Protein AF-0000000076223574 (afdb_homodimer)

Solvent-accessible surface area (backbone atoms only — not comparable to full-atom values): 103700 Å² total; per-residue (Å²): 124,86,50,72,70,53,46,50,48,52,49,51,52,45,57,72,71,46,80,48,52,46,78,48,78,57,89,94,49,77,47,78,45,60,56,82,63,50,64,67,58,52,50,52,53,31,50,53,37,47,50,51,44,50,51,45,52,64,44,55,34,70,60,46,37,23,38,48,30,16,47,53,39,36,52,51,59,70,63,54,91,68,77,67,60,61,66,62,50,59,76,67,36,37,50,78,73,58,80,67,56,64,58,54,47,37,20,45,26,16,34,56,68,70,31,69,83,66,85,47,66,65,57,51,42,34,42,52,41,49,50,43,28,49,50,22,47,52,48,71,60,72,44,65,36,29,54,25,48,45,49,34,49,44,46,38,51,66,48,42,47,64,67,58,31,45,50,35,27,65,49,41,54,23,45,45,60,67,54,52,37,22,42,47,31,47,50,26,48,52,54,55,69,69,34,61,90,90,53,80,65,70,44,87,86,64,60,66,66,46,72,46,36,34,30,50,49,71,46,78,45,81,48,92,46,83,30,42,44,55,65,46,44,25,23,46,33,35,41,38,29,72,60,67,83,58,79,64,70,66,68,73,71,64,68,69,74,71,58,76,52,70,77,64,88,45,60,70,48,84,62,76,82,81,82,76,64,85,51,82,79,80,76,86,40,58,72,75,67,45,78,80,71,77,78,65,90,56,42,65,56,54,52,50,52,51,50,49,52,51,53,49,54,51,52,55,47,59,73,43,63,87,76,57,80,62,36,52,76,68,30,40,52,34,60,54,32,63,83,49,86,67,72,35,38,45,78,33,62,36,74,64,40,85,41,47,60,85,38,62,24,47,44,52,49,51,54,51,49,49,52,52,49,25,59,72,27,58,40,82,56,34,38,40,31,20,46,67,75,51,32,55,55,48,50,40,49,34,46,65,39,46,79,82,43,62,44,53,44,80,38,70,22,53,48,59,51,50,26,51,49,45,26,49,51,28,63,62,38,32,64,37,28,49,52,56,48,36,39,57,29,62,53,29,25,72,89,30,43,63,43,32,42,57,29,77,78,31,60,73,50,33,55,50,50,51,53,41,49,48,49,29,53,48,49,55,50,47,52,56,46,34,72,78,39,48,68,59,48,50,50,49,54,58,65,61,42,88,58,67,73,80,58,51,56,64,68,69,52,84,40,75,63,54,52,52,48,50,51,50,48,54,51,48,53,53,52,44,37,72,62,11,51,23,20,35,52,50,50,49,51,50,51,51,50,49,46,55,47,38,42,50,48,14,37,19,64,22,37,41,67,54,33,55,46,35,52,59,67,46,46,20,50,32,38,31,69,53,36,62,70,56,38,55,52,48,51,54,49,48,49,51,61,70,42,24,63,76,78,37,45,72,59,37,55,42,28,62,72,16,64,72,27,39,25,72,50,82,82,46,50,53,44,29,34,37,50,55,44,46,46,50,69,38,64,55,39,47,37,66,32,47,38,21,51,70,50,47,67,82,46,66,22,53,48,47,34,55,45,63,32,41,65,56,52,52,46,38,48,50,43,51,30,59,61,66,67,60,75,85,81,71,76,63,64,48,68,34,68,68,44,25,48,50,52,49,51,43,26,49,32,41,41,48,40,32,73,70,71,32,54,59,57,75,43,76,38,71,49,46,23,34,60,35,56,37,58,64,54,70,66,35,44,49,38,55,70,40,31,59,59,56,4,40,50,52,47,52,48,46,45,47,36,30,38,47,64,52,76,38,64,65,81,53,86,76,83,71,65,75,58,48,38,53,57,56,61,31,55,43,65,68,69,59,57,57,59,61,34,52,48,23,40,46,32,20,49,51,24,41,48,50,35,56,46,42,73,80,40,92,70,64,61,72,66,56,67,72,44,65,79,49,102,39,52,65,87,50,17,36,90,84,63,44,66,53,88,72,66,74,60,54,58,47,53,56,44,55,73,72,44,78,81,75,86,77,78,67,84,76,35,69,32,75,40,56,35,41,59,49,46,51,66,51,68,75,89,40,65,16,42,36,50,31,50,50,47,49,47,47,49,51,47,62,75,40,62,88,43,74,38,78,46,73,47,51,54,71,71,46,89,93,32,70,63,32,46,50,44,63,60,45,43,35,62,54,56,40,30,82,46,69,62,70,76,79,54,68,76,36,52,48,52,61,59,45,58,51,33,32,70,33,81,59,26,59,55,56,87,128,124,87,48,70,69,54,46,50,49,51,47,52,52,45,57,72,71,46,80,49,51,45,80,47,78,58,90,94,48,76,47,78,44,59,57,83,63,49,65,68,58,54,52,52,53,29,50,54,35,49,50,52,43,50,52,44,50,60,40,58,34,70,61,43,34,24,39,50,30,16,47,52,41,35,53,52,58,70,65,54,90,71,78,66,59,60,65,62,50,60,75,68,36,35,50,78,74,58,80,67,55,65,58,52,47,36,21,46,27,14,34,57,68,70,32,69,81,67,87,48,67,65,57,51,41,33,43,52,41,49,51,42,29,48,50,22,48,52,47,71,60,72,42,64,36,27,52,25,50,44,50,36,50,45,46,37,50,68,48,42,46,64,66,58,32,45,51,36,26,66,50,41,54,22,44,45,59,66,54,51,39,21,42,48,30,49,49,26,49,52,54,54,69,70,35,59,90,90,54,79,67,69,43,85,86,65,60,67,64,45,73,46,38,35,30,50,49,72,47,79,45,82,47,92,45,83,30,41,44,53,66,46,45,25,24,44,34,34,40,38,29,71,59,67,84,59,78,63,71,65,69,71,71,64,68,71,74,70,59,75,53,70,78,64,87,46,61,70,48,85,62,79,82,80,81,76,63,84,52,82,79,80,77,87,39,59,72,74,66,44,79,79,71,79,78,63,88,56,44,65,55,55,53,51,53,51,50,49,52,51,51,50,54,52,52,55,47,60,73,43,63,87,78,58,79,64,39,51,75,69,30,40,52,33,60,52,32,62,83,48,85,67,71,34,39,45,79,33,61,35,73,66,40,87,41,47,61,85,39,62,25,47,44,52,49,52,53,51,49,48,52,50,48,26,58,74,29,59,40,81,55,34,38,41,34,20,48,67,74,49,33,53,55,47,49,40,49,37,44,65,38,46,78,82,42,62,45,53,44,80,38,70,22,55,47,59,50,51,27,53,49,45,26,49,53,28,63,61,37,31,62,37,27,48,53,56,48,36,39,57,31,62,55,29,23,74,88,31,42,62,43,32,43,58,26,77,76,33,59,72,48,33,54,51,50,50,53,40,50,48,48,30,54,48,48,55,52,46,53,56,46,34,72,77,38,49,68,59,49,50,51,49,57,58,67,60,42,86,60,67,74,81,54,51,56,66,70,68,51,83,40,75,64,52,51,52,48,51,51,50,49,52,52,46,54,53,53,45,36,72,62,12,50,23,20,35,51,48,50,48,50,50,50,51,50,49,44,53,46,38,43,50,48,15,38,19,64,23,36,42,69,53,33,54,45,35,53,60,68,46,46,20,50,31,39,30,67,52,36,62,70,55,38,55,52,46,51,54,49,49,50,50,60,69,41,24,62,75,78,38,46,73,60,38,56,42,28,60,72,14,64,73,27,39,25,71,51,83,81,44,50,52,45,28,34,36,49,55,44,48,46,52,71,37,65,56,41,48,36,67,31,47,39,22,52,70,50,46,68,81,47,67,22,55,49,47,34,55,45,63,32,42,66,57,52,53,47,39,49,48,44,51,30,60,61,65,68,60,74,85,82,71,77,62,65,48,70,34,67,68,45,26,48,50,52,49,49,45,26,50,31,41,43,50,40,33,74,68,70,32,54,58,57,73,43,77,37,72,49,46,22,32,60,37,55,36,58,65,54,71,69,35,45,50,38,56,70,39,31,59,60,56,4,40,51,53,47,53,49,45,44,47,35,30,39,45,64,52,76,39,64,64,81,53,86,76,82,70,64,74,58,48,39,52,56,56,60,33,55,42,65,68,68,60,55,57,58,61,34,53,47,23,40,46,33,19,50,50,24,42,48,51,35,58,47,41,73,80,40,92,72,65,62,74,68,56,66,73,43,64,79,48,101,39,51,68,86,50,17,35,92,86,62,43,67,51,88,72,67,74,59,55,58,48,51,55,44,54,73,72,43,76,80,73,86,78,80,69,83,77,34,70,33,78,41,55,35,43,59,48,45,52,66,50,66,79,63,54,65,15,40,38,44,28,49,48,45,50,50,46,48,50,47,61,74,42,64,87,43,72,39,78,45,72,47,53,52,71,69,48,89,92,32,72,63,32,48,50,43,62,60,44,44,37,62,52,58,37,32,84,48,69,62,69,77,81,55,67,76,35,52,50,50,59,59,45,58,51,33,34,68,32,80,62,25,61,55,56,86,128

pLDDT: mean 79.54, std 17.01, range [26.12, 98.12]

Foldseek 3Di:
DPDPVVVVVVVVVCVVPDVQWDWDDDPPDIDIHGVPDDPVNVVVVVVVVVVVVVVVVVCPPPVNVVVVLVVVQLVQLVPDPDAAQAPHFLVSLQLLPDDFRDSLLQVLLCVVPVDSDDPDPVSSLVSSQVRQLVSCVSVVNPGHHSQQLLVLLLCLQFFVDQVVSCVCVVVSGHDHPLVNLLRLLVLLVVQVVVDDPVAFRWDPPDAFQFAKAKEKDWDWDFDDDPVSDDGFIKMWMKIKTWPPPPPPPPPPCPVPCPPVNPSPSDRFFDDDADDQDADDLPDFFDADFDDDQDDDPCLVVVLLLLVLVVLLLLLVQVLPQPQRQRFFDQLNVLQLCQPPADTAMDMAIGFMHRDHLQHLRVLVVVLVNQVSVCVVSVYQAHEYEYELNSLVSNNRNCSSVVPVNLRYHYHYFLLNVLLVLLLLLCQFCVLLAPVQLCCQLVLDPPVCSVVLNNSPDPPVSVLLSLSLVLSLLSVLLVVVVCVVVVPLSVVLSCVCPPPDCNNVNVNSPDDPSSVVSSVVSVVVLVVLLVLALLSLLCVVSNVSSSLSVQCLQCLLQLALSSNLSSLVLSLLSCQLQPVPSCNQVVLVSSRCSSCCCPSPVPVVVCSNVSVCWGHHDNRGNSGTHTPNVVCCVPPVVSCPRCSHVVVDPPPSRVNSSCSSCVVSSVSSVVSVCVSVVPDPPDPDPSSDSVNRVVSSSSSVSSNCCLVQQFPSSSDSYYRGRGHLRHHDDPQLSVSSSCSSVVSVVLSVVLCVCCRNPNVDDSPPDRDHPPRDHSVVLQPCVCVLVVLVVLVVVLLVVLVVVVVVVCVPDPDDVVVVVVDQSAPDNSCAAGNVRFGDDDDPCVVVVVVCVPDPPDPDDPPAAEAEAAQLLLLLPDDQPWFAVLSSVVVSVVVQDVVRDPHPHYHHDADDQDPPDPVVSVLVPNRCNQVSHLSLRPCPDSGHTDRPCSNVVSVRSNRHNPPD/DPDPVVVVVVVVVCVVPDVQWDWDDDPPDIDIHGVPDDPVNVVVVVVVVVVVVVVVVVCVPPVNVVVVLVVVQLVQLVPDPDAAQALHFLVSLQLLPDDFRDSLLQVLLCVVPVDSDDPDPVSSLVSSQVRQLVSCVSVPNPGHHSQQLLVLLLCLQFFVDQVVQCVCVVVSRHDHPLVNLLRLLVLLVVQVVVDDPVAFRWDPPDAFQFAKAKEKDWAWDFDDDPVSDDGFIKMWMKIKTWPDPPPPPPPPCPVPCPPPNPSPSDRFFDDDADDFDADDLPDFFDADFDDDQPPDPCLVVVLLLLVLVVLLLLLVQVLPQPQRQRFFDLLNVLQQCQPPADTAMDMAIGAMHRDHLQHLRVLVVVLVNQVSVCVVSVYQAHEYEYELNSLVSNNRVCSSVVPVNLRYHYHYFLLNVLLVLLLLLCQFCVLLAPLQLCCQLVLDPPVCSVVLNNSPHPPVSVLLSLSLVLSLLSVLLVVVVCVVPVPLSVVLSCVCPPPDCSNVNVNSPDDPSSVVSSVSSVVVLVVLLVLALLSLLCVVSNVSSSLSVQCLQCLLQLALSSNLSSLVLSLLSCQLQPVPSCNQVVLVSSVCSSCCCPSPVVVVVCSNVRVCWGHHDNRGNSGTHTPNVVCCVPPVVSCPRCSHVVVDPPPSRVNSSCSSCVVSSVSSVVSVCVSVVPDPPDPDPSSDSVNRVVSSSSSVSSNCCLVQQFPSSSDSYYRGRGHLRHHDDPQLSVSSSCSSVNSVVLSVVLCVCCRNPNVDDSPPDRDHPPRDHSVVLQPCVCVLVVLVVLVVVLLVVLVVVVVVVCVPDPDDVVVVVVDQSAPDNSCAAGNVRFGDDDDPCVVVVVVCVPDPPDPDDDPAAEAEAAQLLLLLPDDQPWFAVLSSVVVSVVVQDVVRDPHPHYHHDADDDDPPDPVVSVLVPNRVVQVRHLSLRPCPDSGHTDRPCSNVVSVRSNRHNPPD

Structure (mmCIF, N/CA/C/O backbone):
data_AF-0000000076223574-model_v1
#
loop_
_entity.id
_entity.type
_entity.pdbx_description
1 polymer 'Uncharacterized protein'
#
loop_
_atom_site.group_PDB
_atom_site.id
_atom_site.type_symbol
_atom_site.label_atom_id
_atom_site.label_alt_id
_atom_site.label_comp_id
_atom_site.label_asym_id
_atom_site.label_entity_id
_atom_site.label_seq_id
_atom_site.pdbx_PDB_ins_code
_atom_site.Cartn_x
_atom_site.Cartn_y
_atom_site.Cartn_z
_atom_site.occupancy
_atom_site.B_iso_or_equiv
_atom_site.auth_seq_id
_atom_site.auth_comp_id
_atom_site.auth_asym_id
_atom_site.auth_atom_id
_atom_site.pdbx_PDB_model_num
ATOM 1 N N . VAL A 1 1 ? -21.938 -79.688 -24.656 1 42.62 1 VAL A N 1
ATOM 2 C CA . VAL A 1 1 ? -22.578 -80.938 -24.203 1 42.62 1 VAL A CA 1
ATOM 3 C C . VAL A 1 1 ? -22.016 -81.375 -22.859 1 42.62 1 VAL A C 1
ATOM 5 O O . VAL A 1 1 ? -20.812 -81.562 -22.719 1 42.62 1 VAL A O 1
ATOM 8 N N . LYS A 1 2 ? -22.578 -81.062 -21.812 1 53.31 2 LYS A N 1
ATOM 9 C CA . LYS A 1 2 ? -22.172 -81.125 -20.422 1 53.31 2 LYS A CA 1
ATOM 10 C C . LYS A 1 2 ? -22.094 -82.562 -19.953 1 53.31 2 LYS A C 1
ATOM 12 O O . LYS A 1 2 ? -21.266 -82.875 -19.094 1 53.31 2 LYS A O 1
ATOM 17 N N . SER A 1 3 ? -23.094 -83.438 -20.172 1 56.97 3 SER A N 1
ATOM 18 C CA . SER A 1 3 ? -23.125 -84.75 -19.547 1 56.97 3 SER A CA 1
ATOM 19 C C . SER A 1 3 ? -22.312 -85.75 -20.359 1 56.97 3 SER A C 1
ATOM 21 O O . SER A 1 3 ? -22.172 -85.625 -21.562 1 56.97 3 SER A O 1
ATOM 23 N N . GLU A 1 4 ? -21.562 -86.625 -19.734 1 62.59 4 GLU A N 1
ATOM 24 C CA . GLU A 1 4 ? -20.75 -87.688 -20.344 1 62.59 4 GLU A CA 1
ATOM 25 C C . GLU A 1 4 ? -21.578 -88.562 -21.297 1 62.59 4 GLU A C 1
ATOM 27 O O . GLU A 1 4 ? -21.094 -88.938 -22.375 1 62.59 4 GLU A O 1
ATOM 32 N N . SER A 1 5 ? -22.844 -88.875 -20.812 1 64.56 5 SER A N 1
ATOM 33 C CA . SER A 1 5 ? -23.75 -89.688 -21.672 1 64.56 5 SER A CA 1
ATOM 34 C C . SER A 1 5 ? -24.125 -88.938 -22.922 1 64.56 5 SER A C 1
ATOM 36 O O . SER A 1 5 ? -24.203 -89.5 -24.016 1 64.56 5 SER A O 1
ATOM 38 N N . GLY A 1 6 ? -24.312 -87.688 -22.828 1 61.31 6 GLY A N 1
ATOM 39 C CA . GLY A 1 6 ? -24.672 -86.812 -23.953 1 61.31 6 GLY A CA 1
ATOM 40 C C . GLY A 1 6 ? -23.531 -86.688 -24.953 1 61.31 6 GLY A C 1
ATOM 41 O O . GLY A 1 6 ? -23.75 -86.688 -26.172 1 61.31 6 GLY A O 1
ATOM 42 N N . LYS A 1 7 ? -22.297 -86.625 -24.453 1 61.53 7 LYS A N 1
ATOM 43 C CA . LYS A 1 7 ? -21.109 -86.562 -25.297 1 61.53 7 LYS A CA 1
ATOM 44 C C . LYS A 1 7 ? -20.969 -87.875 -26.109 1 61.53 7 LYS A C 1
ATOM 46 O O . LYS A 1 7 ? -20.656 -87.812 -27.297 1 61.53 7 LYS A O 1
ATOM 51 N N . ARG A 1 8 ? -21.312 -89 -25.422 1 66.5 8 ARG A N 1
ATOM 52 C CA . ARG A 1 8 ? -21.234 -90.312 -26.062 1 66.5 8 ARG A CA 1
ATOM 53 C C . ARG A 1 8 ? -22.297 -90.438 -27.141 1 66.5 8 ARG A C 1
ATOM 55 O O . ARG A 1 8 ? -22.031 -91 -28.203 1 66.5 8 ARG A O 1
ATOM 62 N N . ASN A 1 9 ? -23.516 -89.938 -26.844 1 65.56 9 ASN A N 1
ATOM 63 C CA . ASN A 1 9 ? -24.609 -90.062 -27.812 1 65.56 9 ASN A CA 1
ATOM 64 C C . ASN A 1 9 ? -24.344 -89.188 -29.031 1 65.56 9 ASN A C 1
ATOM 66 O O . ASN A 1 9 ? -24.609 -89.625 -30.172 1 65.56 9 ASN A O 1
ATOM 70 N N . ILE A 1 10 ? -23.812 -88 -28.844 1 65 10 ILE A N 1
ATOM 71 C CA . ILE A 1 10 ? -23.516 -87.125 -29.984 1 65 10 ILE A CA 1
ATOM 72 C C . ILE A 1 10 ? -22.391 -87.75 -30.797 1 65 10 ILE A C 1
ATOM 74 O O . ILE A 1 10 ? -22.438 -87.75 -32.031 1 65 10 ILE A O 1
ATOM 78 N N . ARG A 1 11 ? -21.422 -88.312 -30.031 1 64.56 11 ARG A N 1
ATOM 79 C CA . ARG A 1 11 ? -20.359 -89.062 -30.719 1 64.56 11 ARG A CA 1
ATOM 80 C C . ARG A 1 11 ? -20.922 -90.25 -31.531 1 64.56 11 ARG A C 1
ATOM 82 O O . ARG A 1 11 ? -20.547 -90.438 -32.688 1 64.56 11 ARG A O 1
ATOM 89 N N . ARG A 1 12 ? -21.859 -91.062 -30.953 1 66.94 12 ARG A N 1
ATOM 90 C CA . ARG A 1 12 ? -22.484 -92.188 -31.641 1 66.94 12 ARG A CA 1
ATOM 91 C C . ARG A 1 12 ? -23.312 -91.688 -32.844 1 66.94 12 ARG A C 1
ATOM 93 O O . ARG A 1 12 ? -23.297 -92.375 -33.875 1 66.94 12 ARG A O 1
ATOM 100 N N . THR A 1 13 ? -24.031 -90.562 -32.688 1 67.69 13 THR A N 1
ATOM 101 C CA . THR A 1 13 ? -24.875 -90.062 -33.75 1 67.69 13 THR A CA 1
ATOM 102 C C . THR A 1 13 ? -24.031 -89.562 -34.906 1 67.69 13 THR A C 1
ATOM 104 O O . THR A 1 13 ? -24.344 -89.812 -36.094 1 67.69 13 THR A O 1
ATOM 107 N N . ILE A 1 14 ? -22.906 -88.875 -34.594 1 68.44 14 ILE A N 1
ATOM 108 C CA . ILE A 1 14 ? -22.047 -88.375 -35.656 1 68.44 14 ILE A CA 1
ATOM 109 C C . ILE A 1 14 ? -21.297 -89.5 -36.312 1 68.44 14 ILE A C 1
ATOM 111 O O . ILE A 1 14 ? -21.188 -89.562 -37.562 1 68.44 14 ILE A O 1
ATOM 115 N N . GLU A 1 15 ? -20.875 -90.5 -35.562 1 65.06 15 GLU A N 1
ATOM 116 C CA . GLU A 1 15 ? -20.219 -91.688 -36.062 1 65.06 15 GLU A CA 1
ATOM 117 C C . GLU A 1 15 ? -21.156 -92.5 -36.969 1 65.06 15 GLU A C 1
ATOM 119 O O . GLU A 1 15 ? -20.719 -93.125 -37.969 1 65.06 15 GLU A O 1
ATOM 124 N N . ARG A 1 16 ? -22.484 -92.562 -36.719 1 62.75 16 ARG A N 1
ATOM 125 C CA . ARG A 1 16 ? -23.469 -93.25 -37.562 1 62.75 16 ARG A CA 1
ATOM 126 C C . ARG A 1 16 ? -23.766 -92.5 -38.844 1 62.75 16 ARG A C 1
ATOM 128 O O . ARG A 1 16 ? -24.031 -93.125 -39.875 1 62.75 16 ARG A O 1
ATOM 135 N N . LYS A 1 17 ? -23.781 -91.188 -38.75 1 62.12 17 LYS A N 1
ATOM 136 C CA . LYS A 1 17 ? -24.234 -90.438 -39.906 1 62.12 17 LYS A CA 1
ATOM 137 C C . LYS A 1 17 ? -23.109 -90.125 -40.875 1 62.12 17 LYS A C 1
ATOM 139 O O . LYS A 1 17 ? -23.328 -90.062 -42.094 1 62.12 17 LYS A O 1
ATOM 144 N N . THR A 1 18 ? -21.922 -89.75 -40.531 1 62.69 18 THR A N 1
ATOM 145 C CA . THR A 1 18 ? -20.859 -89.5 -41.5 1 62.69 18 THR A CA 1
ATOM 146 C C . THR A 1 18 ? -19.531 -90.062 -41 1 62.69 18 THR A C 1
ATOM 148 O O . THR A 1 18 ? -19.203 -89.938 -39.812 1 62.69 18 THR A O 1
ATOM 151 N N . ASN A 1 19 ? -18.953 -91.125 -41.688 1 60.41 19 ASN A N 1
ATOM 152 C CA . ASN A 1 19 ? -17.641 -91.75 -41.438 1 60.41 19 ASN A CA 1
ATOM 153 C C . ASN A 1 19 ? -16.516 -90.75 -41.812 1 60.41 19 ASN A C 1
ATOM 155 O O . ASN A 1 19 ? -15.359 -91.188 -41.938 1 60.41 19 ASN A O 1
ATOM 159 N N . ASP A 1 20 ? -16.797 -89.688 -42.062 1 66.06 20 ASP A N 1
ATOM 160 C CA . ASP A 1 20 ? -15.844 -88.75 -42.656 1 66.06 20 ASP A CA 1
ATOM 161 C C . ASP A 1 20 ? -15.062 -88 -41.594 1 66.06 20 ASP A C 1
ATOM 163 O O . ASP A 1 20 ? -14.195 -87.188 -41.906 1 66.06 20 ASP A O 1
ATOM 167 N N . PHE A 1 21 ? -15.406 -88.312 -40.25 1 66.94 21 PHE A N 1
ATOM 168 C CA . PHE A 1 21 ? -14.727 -87.5 -39.219 1 66.94 21 PHE A CA 1
ATOM 169 C C . PHE A 1 21 ? -14.047 -88.438 -38.219 1 66.94 21 PHE A C 1
ATOM 171 O O . PHE A 1 21 ? -14.523 -89.562 -37.969 1 66.94 21 PHE A O 1
ATOM 178 N N . VAL A 1 22 ? -12.75 -88.312 -37.75 1 73.38 22 VAL A N 1
ATOM 179 C CA . VAL A 1 22 ? -12.031 -89 -36.719 1 73.38 22 VAL A CA 1
ATOM 180 C C . VAL A 1 22 ? -12.203 -88.312 -35.375 1 73.38 22 VAL A C 1
ATOM 182 O O . VAL A 1 22 ? -12.039 -87.125 -35.281 1 73.38 22 VAL A O 1
ATOM 185 N N . PHE A 1 23 ? -12.703 -89 -34.406 1 68.81 23 PHE A N 1
ATOM 186 C CA . PHE A 1 23 ? -12.938 -88.5 -33.062 1 68.81 23 PHE A CA 1
ATOM 187 C C . PHE A 1 23 ? -11.672 -88.625 -32.219 1 68.81 23 PHE A C 1
ATOM 189 O O . PHE A 1 23 ? -10.984 -89.625 -32.25 1 68.81 23 PHE A O 1
ATOM 196 N N . LEU A 1 24 ? -11.008 -87.5 -31.672 1 65.5 24 LEU A N 1
ATOM 197 C CA . LEU A 1 24 ? -9.875 -87.5 -30.75 1 65.5 24 LEU A CA 1
ATOM 198 C C . LEU A 1 24 ? -10.305 -87.062 -29.359 1 65.5 24 LEU A C 1
ATOM 200 O O . LEU A 1 24 ? -10.945 -86 -29.219 1 65.5 24 LEU A O 1
ATOM 204 N N . SER A 1 25 ? -10.359 -87.875 -28.281 1 62.16 25 SER A N 1
ATOM 205 C CA . SER A 1 25 ? -10.734 -87.562 -26.906 1 62.16 25 SER A CA 1
ATOM 206 C C . SER A 1 25 ? -9.531 -87.062 -26.109 1 62.16 25 SER A C 1
ATOM 208 O O . SER A 1 25 ? -8.5 -87.75 -26.062 1 62.16 25 SER A O 1
ATOM 210 N N . ARG A 1 26 ? -9.32 -85.812 -25.859 1 58.41 26 ARG A N 1
ATOM 211 C CA . ARG A 1 26 ? -8.297 -85.375 -24.922 1 58.41 26 ARG A CA 1
ATOM 212 C C . ARG A 1 26 ? -8.93 -84.75 -23.688 1 58.41 26 ARG A C 1
ATOM 214 O O . ARG A 1 26 ? -9.445 -83.625 -23.734 1 58.41 26 ARG A O 1
ATOM 221 N N . GLY A 1 27 ? -8.781 -85.312 -22.453 1 59 27 GLY A N 1
ATOM 222 C CA . GLY A 1 27 ? -9.414 -85 -21.203 1 59 27 GLY A CA 1
ATOM 223 C C . GLY A 1 27 ? -10.93 -84.875 -21.281 1 59 27 GLY A C 1
ATOM 224 O O . GLY A 1 27 ? -11.57 -85.875 -21.703 1 59 27 GLY A O 1
ATOM 225 N N . LYS A 1 28 ? -11.477 -83.75 -20.906 1 59.75 28 LYS A N 1
ATOM 226 C CA . LYS A 1 28 ? -12.93 -83.562 -20.859 1 59.75 28 LYS A CA 1
ATOM 227 C C . LYS A 1 28 ? -13.461 -83.062 -22.188 1 59.75 28 LYS A C 1
ATOM 229 O O . LYS A 1 28 ? -14.68 -82.938 -22.375 1 59.75 28 LYS A O 1
ATOM 234 N N . THR A 1 29 ? -12.625 -82.75 -23.188 1 60.91 29 THR A N 1
ATOM 235 C CA . THR A 1 29 ? -13.086 -82.188 -24.453 1 60.91 29 THR A CA 1
ATOM 236 C C . THR A 1 29 ? -12.906 -83.188 -25.594 1 60.91 29 THR A C 1
ATOM 238 O O . THR A 1 29 ? -11.891 -83.875 -25.656 1 60.91 29 THR A O 1
ATOM 241 N N . ILE A 1 30 ? -13.992 -83.5 -26.359 1 64.19 30 ILE A N 1
ATOM 242 C CA . ILE A 1 30 ? -13.961 -84.375 -27.531 1 64.19 30 ILE A CA 1
ATOM 243 C C . ILE A 1 30 ? -13.805 -83.562 -28.797 1 64.19 30 ILE A C 1
ATOM 245 O O . ILE A 1 30 ? -14.555 -82.562 -29.016 1 64.19 30 ILE A O 1
ATOM 249 N N . PHE A 1 31 ? -12.703 -83.625 -29.531 1 64.62 31 PHE A N 1
ATOM 250 C CA . PHE A 1 31 ? -12.445 -82.938 -30.797 1 64.62 31 PHE A CA 1
ATOM 251 C C . PHE A 1 31 ? -12.812 -83.875 -31.969 1 64.62 31 PHE A C 1
ATOM 253 O O . PHE A 1 31 ? -12.695 -85.062 -31.891 1 64.62 31 PHE A O 1
ATOM 260 N N . LEU A 1 32 ? -13.594 -83.25 -33.031 1 70.88 32 LEU A N 1
ATOM 261 C CA . LEU A 1 32 ? -13.891 -83.938 -34.281 1 70.88 32 LEU A CA 1
ATOM 262 C C . LEU A 1 32 ? -13.102 -83.312 -35.438 1 70.88 32 LEU A C 1
ATOM 264 O O . LEU A 1 32 ? -12.977 -82.125 -35.531 1 70.88 32 LEU A O 1
ATOM 268 N N . TYR A 1 33 ? -12.203 -84.062 -36.125 1 71.62 33 TYR A N 1
ATOM 269 C CA . TYR A 1 33 ? -11.609 -83.562 -37.375 1 71.62 33 TYR A CA 1
ATOM 270 C C . TYR A 1 33 ? -11.93 -84.438 -38.562 1 71.62 33 TYR A C 1
ATOM 272 O O . TYR A 1 33 ? -12.172 -85.688 -38.375 1 71.62 33 TYR A O 1
ATOM 280 N N . PRO A 1 34 ? -12.25 -83.875 -39.812 1 71.06 34 PRO A N 1
ATOM 281 C CA . PRO A 1 34 ? -12.602 -84.688 -41 1 71.06 34 PRO A CA 1
ATOM 282 C C . PRO A 1 34 ? -11.547 -85.75 -41.344 1 71.06 34 PRO A C 1
ATOM 284 O O . PRO A 1 34 ? -10.344 -85.438 -41.25 1 71.06 34 PRO A O 1
ATOM 287 N N . SER A 1 35 ? -11.914 -86.938 -41.688 1 70.25 35 SER A N 1
ATOM 288 C CA . SER A 1 35 ? -11.039 -88 -42.062 1 70.25 35 SER A CA 1
ATOM 289 C C . SER A 1 35 ? -10.289 -87.688 -43.344 1 70.25 35 SER A C 1
ATOM 291 O O . SER A 1 35 ? -9.234 -88.312 -43.594 1 70.25 35 SER A O 1
ATOM 293 N N . SER A 1 36 ? -10.727 -86.688 -44.156 1 73 36 SER A N 1
ATOM 294 C CA . SER A 1 36 ? -10.148 -86.375 -45.469 1 73 36 SER A CA 1
ATOM 295 C C . SER A 1 36 ? -8.906 -85.5 -45.281 1 73 36 SER A C 1
ATOM 297 O O . SER A 1 36 ? -8.18 -85.188 -46.25 1 73 36 SER A O 1
ATOM 299 N N . TRP A 1 37 ? -8.547 -85.062 -44.031 1 69.44 37 TRP A N 1
ATOM 300 C CA . TRP A 1 37 ? -7.383 -84.25 -43.812 1 69.44 37 TRP A CA 1
ATOM 301 C C . TRP A 1 37 ? -6.094 -85.062 -43.906 1 69.44 37 TRP A C 1
ATOM 303 O O . TRP A 1 37 ? -5.949 -86.062 -43.25 1 69.44 37 TRP A O 1
ATOM 313 N N . GLU A 1 38 ? -5.305 -84.75 -44.906 1 75.31 38 GLU A N 1
ATOM 314 C CA . GLU A 1 38 ? -4.023 -85.438 -45.062 1 75.31 38 GLU A CA 1
ATOM 315 C C . GLU A 1 38 ? -3.002 -84.938 -44.031 1 75.31 38 GLU A C 1
ATOM 317 O O . GLU A 1 38 ? -3.023 -83.75 -43.656 1 75.31 38 GLU A O 1
ATOM 322 N N . LYS A 1 39 ? -2.25 -85.75 -43.406 1 75.38 39 LYS A N 1
ATOM 323 C CA . LYS A 1 39 ? -1.245 -85.438 -42.406 1 75.38 39 LYS A CA 1
ATOM 324 C C . LYS A 1 39 ? -0.367 -84.25 -42.812 1 75.38 39 LYS A C 1
ATOM 326 O O . LYS A 1 39 ? -0.046 -83.438 -42 1 75.38 39 LYS A O 1
ATOM 331 N N . GLU A 1 40 ? -0.146 -84.25 -44.062 1 72.94 40 GLU A N 1
ATOM 332 C CA . GLU A 1 40 ? 0.721 -83.188 -44.594 1 72.94 40 GLU A CA 1
ATOM 333 C C . GLU A 1 40 ? 0.053 -81.812 -44.469 1 72.94 40 GLU A C 1
ATOM 335 O O . GLU A 1 40 ? 0.702 -80.875 -44.125 1 72.94 40 GLU A O 1
ATOM 340 N N . ASP A 1 41 ? -1.206 -81.75 -44.656 1 75.5 41 ASP A N 1
ATOM 341 C CA . ASP A 1 41 ? -1.931 -80.5 -44.594 1 75.5 41 ASP A CA 1
ATOM 342 C C . ASP A 1 41 ? -2.09 -80 -43.156 1 75.5 41 ASP A C 1
ATOM 344 O O . ASP A 1 41 ? -1.982 -78.812 -42.875 1 75.5 41 ASP A O 1
ATOM 348 N N . ILE A 1 42 ? -2.221 -80.875 -42.219 1 75.94 42 ILE A N 1
ATOM 349 C CA . ILE A 1 42 ? -2.375 -80.5 -40.812 1 75.94 42 ILE A CA 1
ATOM 350 C C . ILE A 1 42 ? -1.048 -80 -40.25 1 75.94 42 ILE A C 1
ATOM 352 O O . ILE A 1 42 ? -1.017 -79 -39.531 1 75.94 42 ILE A O 1
ATOM 356 N N . VAL A 1 43 ? 0.012 -80.625 -40.656 1 73.25 43 VAL A N 1
ATOM 357 C CA . VAL A 1 43 ? 1.333 -80.188 -40.188 1 73.25 43 VAL A CA 1
ATOM 358 C C . VAL A 1 43 ? 1.658 -78.812 -40.75 1 73.25 43 VAL A C 1
ATOM 360 O O . VAL A 1 43 ? 2.225 -78 -40.031 1 73.25 43 VAL A O 1
ATOM 363 N N . SER A 1 44 ? 1.267 -78.625 -41.938 1 73.88 44 SER A N 1
ATOM 364 C CA . SER A 1 44 ? 1.477 -77.312 -42.531 1 73.88 44 SER A CA 1
ATOM 365 C C . SER A 1 44 ? 0.68 -76.25 -41.812 1 73.88 44 SER A C 1
ATOM 367 O O . SER A 1 44 ? 1.197 -75.188 -41.531 1 73.88 44 SER A O 1
ATOM 369 N N . GLU A 1 45 ? -0.517 -76.438 -41.438 1 73.75 45 GLU A N 1
ATOM 370 C CA . GLU A 1 45 ? -1.346 -75.5 -40.719 1 73.75 45 GLU A CA 1
ATOM 371 C C . GLU A 1 45 ? -0.82 -75.312 -39.281 1 73.75 45 GLU A C 1
ATOM 373 O O . GLU A 1 45 ? -0.839 -74.188 -38.75 1 73.75 45 GLU A O 1
ATOM 378 N N . LEU A 1 46 ? -0.305 -76.312 -38.719 1 74.56 46 LEU A N 1
ATOM 379 C CA . LEU A 1 46 ? 0.289 -76.188 -37.375 1 74.56 46 LEU A CA 1
ATOM 380 C C . LEU A 1 46 ? 1.568 -75.375 -37.406 1 74.56 46 LEU A C 1
ATOM 382 O O . LEU A 1 46 ? 1.798 -74.562 -36.531 1 74.56 46 LEU A O 1
ATOM 386 N N . TYR A 1 47 ? 2.344 -75.625 -38.375 1 68 47 TYR A N 1
ATOM 387 C CA . TYR A 1 47 ? 3.553 -74.875 -38.531 1 68 47 TYR A CA 1
ATOM 388 C C . TYR A 1 47 ? 3.213 -73.375 -38.719 1 68 47 TYR A C 1
ATOM 390 O O . TYR A 1 47 ? 3.816 -72.5 -38.094 1 68 47 TYR A O 1
ATOM 398 N N . GLU A 1 48 ? 2.303 -73.125 -39.531 1 71.69 48 GLU A N 1
ATOM 399 C CA . GLU A 1 48 ? 1.886 -71.688 -39.719 1 71.69 48 GLU A CA 1
ATOM 400 C C . GLU A 1 48 ? 1.296 -71.125 -38.438 1 71.69 48 GLU A C 1
ATOM 402 O O . GLU A 1 48 ? 1.558 -70 -38.094 1 71.69 48 GLU A O 1
ATOM 407 N N . ALA A 1 49 ? 0.596 -71.875 -37.719 1 71.62 49 ALA A N 1
ATOM 408 C CA . ALA A 1 49 ? 0.024 -71.438 -36.438 1 71.62 49 ALA A CA 1
ATOM 409 C C . ALA A 1 49 ? 1.112 -71.25 -35.375 1 71.62 49 ALA A C 1
ATOM 411 O O . ALA A 1 49 ? 1.087 -70.25 -34.625 1 71.62 49 ALA A O 1
ATOM 412 N N . LYS A 1 50 ? 2.115 -72.062 -35.406 1 70.06 50 LYS A N 1
ATOM 413 C CA . LYS A 1 50 ? 3.211 -71.938 -34.469 1 70.06 50 LYS A CA 1
ATOM 414 C C . LYS A 1 50 ? 4.145 -70.812 -34.844 1 70.06 50 LYS A C 1
ATOM 416 O O . LYS A 1 50 ? 4.664 -70.062 -33.969 1 70.06 50 LYS A O 1
ATOM 421 N N . LEU A 1 51 ? 4.332 -70.562 -36.062 1 66.75 51 LEU A N 1
ATOM 422 C CA . LEU A 1 51 ? 5.078 -69.438 -36.531 1 66.75 51 LEU A CA 1
ATOM 423 C C . LEU A 1 51 ? 4.344 -68.125 -36.156 1 66.75 51 LEU A C 1
ATOM 425 O O . LEU A 1 51 ? 4.961 -67.188 -35.719 1 66.75 51 LEU A O 1
ATOM 429 N N . LYS A 1 52 ? 3.084 -68.125 -36.375 1 66.88 52 LYS A N 1
ATOM 430 C CA . LYS A 1 52 ? 2.277 -67 -35.969 1 66.88 52 LYS A CA 1
ATOM 431 C C . LYS A 1 52 ? 2.273 -66.812 -34.469 1 66.88 52 LYS A C 1
ATOM 433 O O . LYS A 1 52 ? 2.35 -65.688 -33.969 1 66.88 52 LYS A O 1
ATOM 438 N N . LEU A 1 53 ? 2.291 -67.812 -33.781 1 64.44 53 LEU A N 1
ATOM 439 C CA . LEU A 1 53 ? 2.354 -67.75 -32.312 1 64.44 53 LEU A CA 1
ATOM 440 C C . LEU A 1 53 ? 3.736 -67.312 -31.844 1 64.44 53 LEU A C 1
ATOM 442 O O . LEU A 1 53 ? 3.857 -66.562 -30.891 1 64.44 53 LEU A O 1
ATOM 446 N N . ALA A 1 54 ? 4.77 -67.875 -32.438 1 60.53 54 ALA A N 1
ATOM 447 C CA . ALA A 1 54 ? 6.129 -67.438 -32.125 1 60.53 54 ALA A CA 1
ATOM 448 C C . ALA A 1 54 ? 6.32 -65.938 -32.5 1 60.53 54 ALA A C 1
ATOM 450 O O . ALA A 1 54 ? 6.973 -65.188 -31.766 1 60.53 54 ALA A O 1
ATOM 451 N N . GLU A 1 55 ? 5.824 -65.562 -33.562 1 56.91 55 GLU A N 1
ATOM 452 C CA . GLU A 1 55 ? 5.816 -64.125 -33.938 1 56.91 55 GLU A CA 1
ATOM 453 C C . GLU A 1 55 ? 4.988 -63.312 -32.938 1 56.91 55 GLU A C 1
ATOM 455 O O . GLU A 1 55 ? 5.375 -62.219 -32.562 1 56.91 55 GLU A O 1
ATOM 460 N N . ILE A 1 56 ? 3.914 -63.875 -32.594 1 57.19 56 ILE A N 1
ATOM 461 C CA . ILE A 1 56 ? 3.07 -63.25 -31.594 1 57.19 56 ILE A CA 1
ATOM 462 C C . ILE A 1 56 ? 3.77 -63.312 -30.234 1 57.19 56 ILE A C 1
ATOM 464 O O . ILE A 1 56 ? 3.725 -62.344 -29.469 1 57.19 56 ILE A O 1
ATOM 468 N N . ASP A 1 57 ? 4.402 -64.375 -29.906 1 53.53 57 ASP A N 1
ATOM 469 C CA . ASP A 1 57 ? 5.195 -64.438 -28.688 1 53.53 57 ASP A CA 1
ATOM 470 C C . ASP A 1 57 ? 6.348 -63.469 -28.688 1 53.53 57 ASP A C 1
ATOM 472 O O . ASP A 1 57 ? 6.664 -62.875 -27.656 1 53.53 57 ASP A O 1
ATOM 476 N N . GLN A 1 58 ? 7.059 -63.406 -29.688 1 50.03 58 GLN A N 1
ATOM 477 C CA . GLN A 1 58 ? 8.062 -62.375 -29.828 1 50.03 58 GLN A CA 1
ATOM 478 C C . GLN A 1 58 ? 7.418 -60.969 -29.828 1 50.03 58 GLN A C 1
ATOM 480 O O . GLN A 1 58 ? 8 -60.031 -29.312 1 50.03 58 GLN A O 1
ATOM 485 N N . ALA A 1 59 ? 6.383 -60.844 -30.453 1 49.88 59 ALA A N 1
ATOM 486 C CA . ALA A 1 59 ? 5.57 -59.625 -30.422 1 49.88 59 ALA A CA 1
ATOM 487 C C . ALA A 1 59 ? 4.992 -59.406 -29.016 1 49.88 59 ALA A C 1
ATOM 489 O O . ALA A 1 59 ? 4.605 -58.281 -28.688 1 49.88 59 ALA A O 1
ATOM 490 N N . GLN A 1 60 ? 4.859 -60.469 -28.25 1 54.19 60 GLN A N 1
ATOM 491 C CA . GLN A 1 60 ? 4.359 -60.438 -26.891 1 54.19 60 GLN A CA 1
ATOM 492 C C . GLN A 1 60 ? 5.422 -59.938 -25.922 1 54.19 60 GLN A C 1
ATOM 494 O O . GLN A 1 60 ? 5.215 -59.938 -24.703 1 54.19 60 GLN A O 1
ATOM 499 N N . GLU A 1 61 ? 6.445 -59.5 -26.391 1 69.94 61 GLU A N 1
ATOM 500 C CA . GLU A 1 61 ? 7.363 -58.812 -25.5 1 69.94 61 GLU A CA 1
ATOM 501 C C . GLU A 1 61 ? 6.715 -57.531 -24.922 1 69.94 61 GLU A C 1
ATOM 503 O O . GLU A 1 61 ? 6.066 -56.781 -25.656 1 69.94 61 GLU A O 1
ATOM 508 N N . PRO A 1 62 ? 6.598 -57.562 -23.562 1 81.44 62 PRO A N 1
ATOM 509 C CA . PRO A 1 62 ? 5.934 -56.406 -22.922 1 81.44 62 PRO A CA 1
ATOM 510 C C . PRO A 1 62 ? 6.266 -55.094 -23.594 1 81.44 62 PRO A C 1
ATOM 512 O O . PRO A 1 62 ? 5.391 -54.219 -23.734 1 81.44 62 PRO A O 1
ATOM 515 N N . LYS A 1 63 ? 7.395 -55 -24.125 1 86.12 63 LYS A N 1
ATOM 516 C CA . LYS A 1 63 ? 7.797 -53.75 -24.766 1 86.12 63 LYS A CA 1
ATOM 517 C C . LYS A 1 63 ? 7.074 -53.531 -26.094 1 86.12 63 LYS A C 1
ATOM 519 O O . LYS A 1 63 ? 6.688 -52.438 -26.438 1 86.12 63 LYS A O 1
ATOM 524 N N . ALA A 1 64 ? 6.848 -54.656 -26.844 1 85 64 ALA A N 1
ATOM 525 C CA . ALA A 1 64 ? 6.164 -54.562 -28.141 1 85 64 ALA A CA 1
ATOM 526 C C . ALA A 1 64 ? 4.684 -54.25 -27.953 1 85 64 ALA A C 1
ATOM 528 O O . ALA A 1 64 ? 4.109 -53.469 -28.719 1 85 64 ALA A O 1
ATOM 529 N N . VAL A 1 65 ? 4.145 -54.781 -26.906 1 86.56 65 VAL A N 1
ATOM 530 C CA . VAL A 1 65 ? 2.74 -54.5 -26.594 1 86.56 65 VAL A CA 1
ATOM 531 C C . VAL A 1 65 ? 2.555 -53.031 -26.219 1 86.56 65 VAL A C 1
ATOM 533 O O . VAL A 1 65 ? 1.595 -52.406 -26.656 1 86.56 65 VAL A O 1
ATOM 536 N N . VAL A 1 66 ? 3.465 -52.594 -25.484 1 90.88 66 VAL A N 1
ATOM 537 C CA . VAL A 1 66 ? 3.41 -51.219 -25 1 90.88 66 VAL A CA 1
ATOM 538 C C . VAL A 1 66 ? 3.586 -50.25 -26.172 1 90.88 66 VAL A C 1
ATOM 540 O O . VAL A 1 66 ? 2.859 -49.25 -26.266 1 90.88 66 VAL A O 1
ATOM 543 N N . CYS A 1 67 ? 4.484 -50.531 -27.047 1 89.56 67 CYS A N 1
ATOM 544 C CA . CYS A 1 67 ? 4.723 -49.656 -28.203 1 89.56 67 CYS A CA 1
ATOM 545 C C . CYS A 1 67 ? 3.537 -49.688 -29.156 1 89.56 67 CYS A C 1
ATOM 547 O O . CYS A 1 67 ? 3.172 -48.656 -29.734 1 89.56 67 CYS A O 1
ATOM 549 N N . GLN A 1 68 ? 2.99 -50.906 -29.297 1 87.75 68 GLN A N 1
ATOM 550 C CA . GLN A 1 68 ? 1.808 -51.031 -30.141 1 87.75 68 GLN A CA 1
ATOM 551 C C . GLN A 1 68 ? 0.638 -50.219 -29.578 1 87.75 68 GLN A C 1
ATOM 553 O O . GLN A 1 68 ? -0.081 -49.562 -30.312 1 87.75 68 GLN A O 1
ATOM 558 N N . SER A 1 69 ? 0.469 -50.312 -28.312 1 91.44 69 SER A N 1
ATOM 559 C CA . SER A 1 69 ? -0.573 -49.531 -27.641 1 91.44 69 SER A CA 1
ATOM 560 C C . SER A 1 69 ? -0.379 -48.062 -27.859 1 91.44 69 SER A C 1
ATOM 562 O O . SER A 1 69 ? -1.34 -47.312 -28.125 1 91.44 69 SER A O 1
ATOM 564 N N . GLY A 1 70 ? 0.891 -47.594 -27.688 1 92.94 70 GLY A N 1
ATOM 565 C CA . GLY A 1 70 ? 1.191 -46.188 -27.938 1 92.94 70 GLY A CA 1
ATOM 566 C C . GLY A 1 70 ? 0.837 -45.75 -29.344 1 92.94 70 GLY A C 1
ATOM 567 O O . GLY A 1 70 ? 0.307 -44.656 -29.531 1 92.94 70 GLY A O 1
ATOM 568 N N . SER A 1 71 ? 1.094 -46.625 -30.234 1 91.94 71 SER A N 1
ATOM 569 C CA . SER A 1 71 ? 0.805 -46.312 -31.641 1 91.94 71 SER A CA 1
ATOM 570 C C . SER A 1 71 ? -0.698 -46.281 -31.891 1 91.94 71 SER A C 1
ATOM 572 O O . SER A 1 71 ? -1.187 -45.438 -32.656 1 91.94 71 SER A O 1
ATOM 574 N N . ILE A 1 72 ? -1.433 -47.188 -31.297 1 91.88 72 ILE A N 1
ATOM 575 C CA . ILE A 1 72 ? -2.885 -47.25 -31.422 1 91.88 72 ILE A CA 1
ATOM 576 C C . ILE A 1 72 ? -3.506 -45.969 -30.859 1 91.88 72 ILE A C 1
ATOM 578 O O . ILE A 1 72 ? -4.344 -45.344 -31.516 1 91.88 72 ILE A O 1
ATOM 582 N N . MET A 1 73 ? -3.086 -45.625 -29.766 1 94.5 73 MET A N 1
ATOM 583 C CA . MET A 1 73 ? -3.645 -44.438 -29.094 1 94.5 73 MET A CA 1
ATOM 584 C C . MET A 1 73 ? -3.271 -43.156 -29.828 1 94.5 73 MET A C 1
ATOM 586 O O . MET A 1 73 ? -4.082 -42.25 -29.938 1 94.5 73 MET A O 1
ATOM 590 N N . ARG A 1 74 ? -2.021 -43.094 -30.25 1 94.88 74 ARG A N 1
ATOM 591 C CA . ARG A 1 74 ? -1.592 -41.906 -31 1 94.88 74 ARG A CA 1
ATOM 592 C C . ARG A 1 74 ? -2.447 -41.719 -32.25 1 94.88 74 ARG A C 1
ATOM 594 O O . ARG A 1 74 ? -2.859 -40.594 -32.562 1 94.88 74 ARG A O 1
ATOM 601 N N . LYS A 1 75 ? -2.691 -42.812 -32.938 1 92.44 75 LYS A N 1
ATOM 602 C CA . LYS A 1 75 ? -3.529 -42.75 -34.125 1 92.44 75 LYS A CA 1
ATOM 603 C C . LYS A 1 75 ? -4.949 -42.312 -33.781 1 92.44 75 LYS A C 1
ATOM 605 O O . LYS A 1 75 ? -5.535 -41.469 -34.469 1 92.44 75 LYS A O 1
ATOM 610 N N . GLU A 1 76 ? -5.441 -42.812 -32.781 1 93.69 76 GLU A N 1
ATOM 611 C CA . GLU A 1 76 ? -6.777 -42.438 -32.312 1 93.69 76 GLU A CA 1
ATOM 612 C C . GLU A 1 76 ? -6.844 -40.969 -31.969 1 93.69 76 GLU A C 1
ATOM 614 O O . GLU A 1 76 ? -7.801 -40.281 -32.312 1 93.69 76 GLU A O 1
ATOM 619 N N . ILE A 1 77 ? -5.887 -40.469 -31.219 1 94.88 77 ILE A N 1
ATOM 620 C CA . ILE A 1 77 ? -5.848 -39.062 -30.781 1 94.88 77 ILE A CA 1
ATOM 621 C C . ILE A 1 77 ? -5.715 -38.156 -32 1 94.88 77 ILE A C 1
ATOM 623 O O . ILE A 1 77 ? -6.348 -37.094 -32.062 1 94.88 77 ILE A O 1
ATOM 627 N N . LYS A 1 78 ? -4.891 -38.562 -32.906 1 92.94 78 LYS A N 1
ATOM 628 C CA . LYS A 1 78 ? -4.691 -37.719 -34.094 1 92.94 78 LYS A CA 1
ATOM 629 C C . LYS A 1 78 ? -5.953 -37.688 -34.938 1 92.94 78 LYS A C 1
ATOM 631 O O . LYS A 1 78 ? -6.191 -36.688 -35.656 1 92.94 78 LYS A O 1
ATOM 636 N N . ASP A 1 79 ? -6.809 -38.719 -34.844 1 88.94 79 ASP A N 1
ATOM 637 C CA . ASP A 1 79 ? -8 -38.812 -35.656 1 88.94 79 ASP A CA 1
ATOM 638 C C . ASP A 1 79 ? -9.203 -38.156 -35 1 88.94 79 ASP A C 1
ATOM 640 O O . ASP A 1 79 ? -10.297 -38.125 -35.562 1 88.94 79 ASP A O 1
ATOM 644 N N . ILE A 1 80 ? -8.945 -37.594 -33.875 1 88.75 80 ILE A N 1
ATOM 645 C CA . ILE A 1 80 ? -10.055 -36.906 -33.188 1 88.75 80 ILE A CA 1
ATOM 646 C C . ILE A 1 80 ? -10.547 -35.75 -34.031 1 88.75 80 ILE A C 1
ATOM 648 O O . ILE A 1 80 ? -9.75 -34.906 -34.5 1 88.75 80 ILE A O 1
ATOM 652 N N . ASP A 1 81 ? -11.836 -35.75 -34.312 1 81.31 81 ASP A N 1
ATOM 653 C CA . ASP A 1 81 ? -12.445 -34.656 -35.031 1 81.31 81 ASP A CA 1
ATOM 654 C C . ASP A 1 81 ? -13 -33.594 -34.094 1 81.31 81 ASP A C 1
ATOM 656 O O . ASP A 1 81 ? -14.219 -33.5 -33.906 1 81.31 81 ASP A O 1
ATOM 660 N N . TYR A 1 82 ? -12.305 -33.094 -33.25 1 82.44 82 TYR A N 1
ATOM 661 C CA . TYR A 1 82 ? -12.672 -32.062 -32.312 1 82.44 82 TYR A CA 1
ATOM 662 C C . TYR A 1 82 ? -11.836 -30.812 -32.5 1 82.44 82 TYR A C 1
ATOM 664 O O . TYR A 1 82 ? -10.609 -30.891 -32.625 1 82.44 82 TYR A O 1
ATOM 672 N N . THR A 1 83 ? -12.57 -29.688 -32.781 1 83.19 83 THR A N 1
ATOM 673 C CA . THR A 1 83 ? -11.883 -28.406 -32.844 1 83.19 83 THR A CA 1
ATOM 674 C C . THR A 1 83 ? -12.562 -27.391 -31.906 1 83.19 83 THR A C 1
ATOM 676 O O . THR A 1 83 ? -13.773 -27.172 -32 1 83.19 83 THR A O 1
ATOM 679 N N . MET A 1 84 ? -11.805 -26.906 -31 1 88 84 MET A N 1
ATOM 680 C CA . MET A 1 84 ? -12.32 -25.875 -30.109 1 88 84 MET A CA 1
ATOM 681 C C . MET A 1 84 ? -12.633 -24.594 -30.875 1 88 84 MET A C 1
ATOM 683 O O . MET A 1 84 ? -11.789 -24.078 -31.609 1 88 84 MET A O 1
ATOM 687 N N . PRO A 1 85 ? -13.875 -24.125 -30.719 1 86.81 85 PRO A N 1
ATOM 688 C CA . PRO A 1 85 ? -14.18 -22.844 -31.344 1 86.81 85 PRO A CA 1
ATOM 689 C C . PRO A 1 85 ? -13.297 -21.703 -30.812 1 86.81 85 PRO A C 1
ATOM 691 O O . PRO A 1 85 ? -12.82 -21.781 -29.672 1 86.81 85 PRO A O 1
ATOM 694 N N . TRP A 1 86 ? -12.953 -20.797 -31.625 1 87 86 TRP A N 1
ATOM 695 C CA . TRP A 1 86 ? -12.141 -19.672 -31.188 1 87 86 TRP A CA 1
ATOM 696 C C . TRP A 1 86 ? -12.906 -18.359 -31.344 1 87 86 TRP A C 1
ATOM 698 O O . TRP A 1 86 ? -13.383 -18.047 -32.438 1 87 86 TRP A O 1
ATOM 708 N N . PRO A 1 87 ? -13.086 -17.516 -30.344 1 87.94 87 PRO A N 1
ATOM 709 C CA . PRO A 1 87 ? -12.695 -17.875 -28.969 1 87.94 87 PRO A CA 1
ATOM 710 C C . PRO A 1 87 ? -13.688 -18.828 -28.312 1 87.94 87 PRO A C 1
ATOM 712 O O . PRO A 1 87 ? -14.883 -18.781 -28.609 1 87.94 87 PRO A O 1
ATOM 715 N N . PRO A 1 88 ? -13.148 -19.672 -27.5 1 90.75 88 PRO A N 1
ATOM 716 C CA . PRO A 1 88 ? -14.062 -20.609 -26.859 1 90.75 88 PRO A CA 1
ATOM 717 C C . PRO A 1 88 ? -15.016 -19.938 -25.875 1 90.75 88 PRO A C 1
ATOM 719 O O . PRO A 1 88 ? -14.609 -19.047 -25.125 1 90.75 88 PRO A O 1
ATOM 722 N N . SER A 1 89 ? -16.25 -20.328 -25.953 1 86.94 89 SER A N 1
ATOM 723 C CA . SER A 1 89 ? -17.203 -19.922 -24.922 1 86.94 89 SER A CA 1
ATOM 724 C C . SER A 1 89 ? -16.953 -20.672 -23.625 1 86.94 89 SER A C 1
ATOM 726 O O . SER A 1 89 ? -16.297 -21.719 -23.609 1 86.94 89 SER A O 1
ATOM 728 N N . PRO A 1 90 ? -17.375 -20.172 -22.578 1 86.5 90 PRO A N 1
ATOM 729 C CA . PRO A 1 90 ? -17.172 -20.875 -21.312 1 86.5 90 PRO A CA 1
ATOM 730 C C . PRO A 1 90 ? -17.734 -22.297 -21.344 1 86.5 90 PRO A C 1
ATOM 732 O O . PRO A 1 90 ? -17.141 -23.203 -20.75 1 86.5 90 PRO A O 1
ATOM 735 N N . GLU A 1 91 ? -18.797 -22.5 -22.062 1 85.69 91 GLU A N 1
ATOM 736 C CA . GLU A 1 91 ? -19.375 -23.844 -22.156 1 85.69 91 GLU A CA 1
ATOM 737 C C . GLU A 1 91 ? -18.484 -24.781 -22.953 1 85.69 91 GLU A C 1
ATOM 739 O O . GLU A 1 91 ? -18.422 -25.984 -22.672 1 85.69 91 GLU A O 1
ATOM 744 N N . ASP A 1 92 ? -17.812 -24.141 -23.859 1 88.81 92 ASP A N 1
ATOM 745 C CA . ASP A 1 92 ? -16.875 -24.922 -24.656 1 88.81 92 ASP A CA 1
ATOM 746 C C . ASP A 1 92 ? -15.719 -25.438 -23.797 1 88.81 92 ASP A C 1
ATOM 748 O O . ASP A 1 92 ? -15.078 -26.438 -24.125 1 88.81 92 ASP A O 1
ATOM 752 N N . MET A 1 93 ? -15.516 -24.812 -22.719 1 89.56 93 MET A N 1
ATOM 753 C CA . MET A 1 93 ? -14.367 -25.125 -21.875 1 89.56 93 MET A CA 1
ATOM 754 C C . MET A 1 93 ? -14.781 -26.047 -20.734 1 89.56 93 MET A C 1
ATOM 756 O O . MET A 1 93 ? -13.992 -26.281 -19.812 1 89.56 93 MET A O 1
ATOM 760 N N . ASN A 1 94 ? -15.922 -26.484 -20.766 1 89.5 94 ASN A N 1
ATOM 761 C CA . ASN A 1 94 ? -16.344 -27.438 -19.734 1 89.5 94 ASN A CA 1
ATOM 762 C C . ASN A 1 94 ? -15.578 -28.75 -19.859 1 89.5 94 ASN A C 1
ATOM 764 O O . ASN A 1 94 ? -15.906 -29.578 -20.719 1 89.5 94 ASN A O 1
ATOM 768 N N . ALA A 1 95 ? -14.695 -29 -18.984 1 86.25 95 ALA A N 1
ATOM 769 C CA . ALA A 1 95 ? -13.773 -30.125 -19.047 1 86.25 95 ALA A CA 1
ATOM 770 C C . ALA A 1 95 ? -14.5 -31.438 -18.766 1 86.25 95 ALA A C 1
ATOM 772 O O . ALA A 1 95 ? -14.047 -32.5 -19.188 1 86.25 95 ALA A O 1
ATOM 773 N N . ILE A 1 96 ? -15.656 -31.391 -18.109 1 86.38 96 ILE A N 1
ATOM 774 C CA . ILE A 1 96 ? -16.406 -32.594 -17.766 1 86.38 96 ILE A CA 1
ATOM 775 C C . ILE A 1 96 ? -17.031 -33.188 -19.016 1 86.38 96 ILE A C 1
ATOM 777 O O . ILE A 1 96 ? -17.156 -34.406 -19.125 1 86.38 96 ILE A O 1
ATOM 781 N N . ASP A 1 97 ? -17.297 -32.375 -20.031 1 83.88 97 ASP A N 1
ATOM 782 C CA . ASP A 1 97 ? -17.984 -32.812 -21.25 1 83.88 97 ASP A CA 1
ATOM 783 C C . ASP A 1 97 ? -17 -33.281 -22.312 1 83.88 97 ASP A C 1
ATOM 785 O O . ASP A 1 97 ? -17.406 -33.719 -23.391 1 83.88 97 ASP A O 1
ATOM 789 N N . PHE A 1 98 ? -15.758 -33.219 -21.953 1 90.44 98 PHE A N 1
ATOM 790 C CA . PHE A 1 98 ? -14.75 -33.656 -22.922 1 90.44 98 PHE A CA 1
ATOM 791 C C . PHE A 1 98 ? -14.828 -35.156 -23.156 1 90.44 98 PHE A C 1
ATOM 793 O O . PHE A 1 98 ? -14.82 -35.938 -22.203 1 90.44 98 PHE A O 1
ATOM 800 N N . GLN A 1 99 ? -14.922 -35.531 -24.391 1 89.5 99 GLN A N 1
ATOM 801 C CA . GLN A 1 99 ? -14.984 -36.938 -24.734 1 89.5 99 GLN A CA 1
ATOM 802 C C . GLN A 1 99 ? -13.594 -37.531 -24.922 1 89.5 99 GLN A C 1
ATOM 804 O O . GLN A 1 99 ? -12.953 -37.312 -25.953 1 89.5 99 GLN A O 1
ATOM 809 N N . ILE A 1 100 ? -13.211 -38.344 -24.031 1 93.06 100 ILE A N 1
ATOM 810 C CA . ILE A 1 100 ? -11.914 -39 -24.094 1 93.06 100 ILE A CA 1
ATOM 811 C C . ILE A 1 100 ? -11.938 -40.094 -25.156 1 93.06 100 ILE A C 1
ATOM 813 O O . ILE A 1 100 ? -12.867 -40.906 -25.188 1 93.06 100 ILE A O 1
ATOM 817 N N . PRO A 1 101 ? -10.914 -40.094 -25.938 1 92.25 101 PRO A N 1
ATOM 818 C CA . PRO A 1 101 ? -10.836 -41.219 -26.859 1 92.25 101 PRO A CA 1
ATOM 819 C C . PRO A 1 101 ? -10.938 -42.594 -26.156 1 92.25 101 PRO A C 1
ATOM 821 O O . PRO A 1 101 ? -10.383 -42.75 -25.078 1 92.25 101 PRO A O 1
ATOM 824 N N . GLU A 1 102 ? -11.523 -43.5 -26.75 1 89.62 102 GLU A N 1
ATOM 825 C CA . GLU A 1 102 ? -11.938 -44.75 -26.125 1 89.62 102 GLU A CA 1
ATOM 826 C C . GLU A 1 102 ? -10.734 -45.531 -25.609 1 89.62 102 GLU A C 1
ATOM 828 O O . GLU A 1 102 ? -10.727 -46 -24.469 1 89.62 102 GLU A O 1
ATOM 833 N N . HIS A 1 103 ? -9.781 -45.719 -26.484 1 92.19 103 HIS A N 1
ATOM 834 C CA . HIS A 1 103 ? -8.609 -46.5 -26.078 1 92.19 103 HIS A CA 1
ATOM 835 C C . HIS A 1 103 ? -7.828 -45.812 -24.984 1 92.19 103 HIS A C 1
ATOM 837 O O . HIS A 1 103 ? -7.297 -46.438 -24.078 1 92.19 103 HIS A O 1
ATOM 843 N N . LEU A 1 104 ? -7.801 -44.5 -25.078 1 94.19 104 LEU A N 1
ATOM 844 C CA . LEU A 1 104 ? -7.125 -43.719 -24.047 1 94.19 104 LEU A CA 1
ATOM 845 C C . LEU A 1 104 ? -7.871 -43.812 -22.719 1 94.19 104 LEU A C 1
ATOM 847 O O . LEU A 1 104 ? -7.246 -43.906 -21.656 1 94.19 104 LEU A O 1
ATOM 851 N N . ASP A 1 105 ? -9.18 -43.781 -22.797 1 93.25 105 ASP A N 1
ATOM 852 C CA . ASP A 1 105 ? -10.023 -43.906 -21.594 1 93.25 105 ASP A CA 1
ATOM 853 C C . ASP A 1 105 ? -9.805 -45.219 -20.906 1 93.25 105 ASP A C 1
ATOM 855 O O . ASP A 1 105 ? -9.648 -45.281 -19.688 1 93.25 105 ASP A O 1
ATOM 859 N N . SER A 1 106 ? -9.734 -46.25 -21.703 1 91.62 106 SER A N 1
ATOM 860 C CA . SER A 1 106 ? -9.523 -47.594 -21.156 1 91.62 106 SER A CA 1
ATOM 861 C C . SER A 1 106 ? -8.125 -47.75 -20.562 1 91.62 106 SER A C 1
ATOM 863 O O . SER A 1 106 ? -7.961 -48.344 -19.5 1 91.62 106 SER A O 1
ATOM 865 N N . PHE A 1 107 ? -7.207 -47.25 -21.234 1 94.31 107 PHE A N 1
ATOM 866 C CA . PHE A 1 107 ? -5.82 -47.312 -20.781 1 94.31 107 PHE A CA 1
ATOM 867 C C . PHE A 1 107 ? -5.66 -46.625 -19.422 1 94.31 107 PHE A C 1
ATOM 869 O O . PHE A 1 107 ? -5.117 -47.219 -18.484 1 94.31 107 PHE A O 1
ATOM 876 N N . LEU A 1 108 ? -6.156 -45.312 -19.328 1 95 108 LEU A N 1
ATOM 877 C CA . LEU A 1 108 ? -5.988 -44.562 -18.109 1 95 108 LEU A CA 1
ATOM 878 C C . LEU A 1 108 ? -6.781 -45.156 -16.953 1 95 108 LEU A C 1
ATOM 880 O O . LEU A 1 108 ? -6.355 -45.094 -15.805 1 95 108 LEU A O 1
ATOM 884 N N . SER A 1 109 ? -7.91 -45.75 -17.297 1 93.56 109 SER A N 1
ATOM 885 C CA . SER A 1 109 ? -8.703 -46.406 -16.266 1 93.56 109 SER A CA 1
ATOM 886 C C . SER A 1 109 ? -7.953 -47.594 -15.656 1 93.56 109 SER A C 1
ATOM 888 O O . SER A 1 109 ? -7.914 -47.75 -14.43 1 93.56 109 SER A O 1
ATOM 890 N N . VAL A 1 110 ? -7.324 -48.344 -16.547 1 92.94 110 VAL A N 1
ATOM 891 C CA . VAL A 1 110 ? -6.582 -49.531 -16.094 1 92.94 110 VAL A CA 1
ATOM 892 C C . VAL A 1 110 ? -5.312 -49.094 -15.367 1 92.94 110 VAL A C 1
ATOM 894 O O . VAL A 1 110 ? -4.957 -49.625 -14.328 1 92.94 110 VAL A O 1
ATOM 897 N N . LEU A 1 111 ? -4.703 -48.125 -15.93 1 94.75 111 LEU A N 1
ATOM 898 C CA . LEU A 1 111 ? -3.451 -47.656 -15.352 1 94.75 111 LEU A CA 1
ATOM 899 C C . LEU A 1 111 ? -3.676 -47.094 -13.945 1 94.75 111 LEU A C 1
ATOM 901 O O . LEU A 1 111 ? -2.898 -47.375 -13.031 1 94.75 111 LEU A O 1
ATOM 905 N N . LEU A 1 112 ? -4.719 -46.281 -13.703 1 94.5 112 LEU A N 1
ATOM 906 C CA . LEU A 1 112 ? -4.934 -45.562 -12.461 1 94.5 112 LEU A CA 1
ATOM 907 C C . LEU A 1 112 ? -5.637 -46.438 -11.43 1 94.5 112 LEU A C 1
ATOM 909 O O . LEU A 1 112 ? -5.418 -46.281 -10.227 1 94.5 112 LEU A O 1
ATOM 913 N N . SER A 1 113 ? -6.574 -47.344 -11.844 1 91.62 113 SER A N 1
ATOM 914 C CA . SER A 1 113 ? -7.383 -48.062 -10.883 1 91.62 113 SER A CA 1
ATOM 915 C C . SER A 1 113 ? -7.133 -49.562 -10.977 1 91.62 113 SER A C 1
ATOM 917 O O . SER A 1 113 ? -7.465 -50.312 -10.055 1 91.62 113 SER A O 1
ATOM 919 N N . GLY A 1 114 ? -6.594 -50.062 -12.039 1 88 114 GLY A N 1
ATOM 920 C CA . GLY A 1 114 ? -6.43 -51.469 -12.242 1 88 114 GLY A CA 1
ATOM 921 C C . GLY A 1 114 ? -7.637 -52.125 -12.891 1 88 114 GLY A C 1
ATOM 922 O O . GLY A 1 114 ? -7.574 -53.281 -13.312 1 88 114 GLY A O 1
ATOM 923 N N . ASN A 1 115 ? -8.711 -51.25 -12.883 1 85.88 115 ASN A N 1
ATOM 924 C CA . ASN A 1 115 ? -9.945 -51.75 -13.469 1 85.88 115 ASN A CA 1
ATOM 925 C C . ASN A 1 115 ? -10.438 -50.844 -14.602 1 85.88 115 ASN A C 1
ATOM 927 O O . ASN A 1 115 ? -10.203 -49.656 -14.578 1 85.88 115 ASN A O 1
ATOM 931 N N . ILE A 1 116 ? -11 -51.5 -15.594 1 80.56 116 ILE A N 1
ATOM 932 C CA . ILE A 1 116 ? -11.492 -50.75 -16.734 1 80.56 116 ILE A CA 1
ATOM 933 C C . ILE A 1 116 ? -12.688 -49.875 -16.312 1 80.56 116 ILE A C 1
ATOM 935 O O . ILE A 1 116 ? -12.883 -48.781 -16.844 1 80.56 116 ILE A O 1
ATOM 939 N N . ASN A 1 117 ? -13.555 -50.344 -15.32 1 78.56 117 ASN A N 1
ATOM 940 C CA . ASN A 1 117 ? -14.75 -49.594 -14.93 1 78.56 117 ASN A CA 1
ATOM 941 C C . ASN A 1 117 ? -14.648 -49.094 -13.508 1 78.56 117 ASN A C 1
ATOM 943 O O . ASN A 1 117 ? -15.102 -49.719 -12.562 1 78.56 117 ASN A O 1
ATOM 947 N N . SER A 1 118 ? -13.773 -48.094 -13.336 1 78.94 118 SER A N 1
ATOM 948 C CA . SER A 1 118 ? -13.68 -47.531 -12 1 78.94 118 SER A CA 1
ATOM 949 C C . SER A 1 118 ? -14.719 -46.438 -11.797 1 78.94 118 SER A C 1
ATOM 951 O O . SER A 1 118 ? -14.961 -45.625 -12.703 1 78.94 118 SER A O 1
ATOM 953 N N . GLN A 1 119 ? -15.453 -46.469 -10.656 1 78.06 119 GLN A N 1
ATOM 954 C CA . GLN A 1 119 ? -16.484 -45.5 -10.328 1 78.06 119 GLN A CA 1
ATOM 955 C C . GLN A 1 119 ? -15.969 -44.438 -9.375 1 78.06 119 GLN A C 1
ATOM 957 O O . GLN A 1 119 ? -16.734 -43.562 -8.938 1 78.06 119 GLN A O 1
ATOM 962 N N . SER A 1 120 ? -14.68 -44.375 -9.164 1 86.94 120 SER A N 1
ATOM 963 C CA . SER A 1 120 ? -14.141 -43.406 -8.227 1 86.94 120 SER A CA 1
ATOM 964 C C . SER A 1 120 ? -14.07 -42.031 -8.844 1 86.94 120 SER A C 1
ATOM 966 O O . SER A 1 120 ? -13.625 -41.875 -9.984 1 86.94 120 SER A O 1
ATOM 968 N N . ASP A 1 121 ? -14.531 -41 -8.078 1 87.56 121 ASP A N 1
ATOM 969 C CA . ASP A 1 121 ? -14.516 -39.625 -8.523 1 87.56 121 ASP A CA 1
ATOM 970 C C . ASP A 1 121 ? -13.086 -39.156 -8.766 1 87.56 121 ASP A C 1
ATOM 972 O O . ASP A 1 121 ? -12.828 -38.375 -9.695 1 87.56 121 ASP A O 1
ATOM 976 N N . ARG A 1 122 ? -12.258 -39.625 -7.965 1 90.56 122 ARG A N 1
ATOM 977 C CA . ARG A 1 122 ? -10.852 -39.219 -8.102 1 90.56 122 ARG A CA 1
ATOM 978 C C . ARG A 1 122 ? -10.273 -39.75 -9.414 1 90.56 122 ARG A C 1
ATOM 980 O O . ARG A 1 122 ? -9.625 -39 -10.148 1 90.56 122 ARG A O 1
ATOM 987 N N . VAL A 1 123 ? -10.555 -40.969 -9.695 1 92.44 123 VAL A N 1
ATOM 988 C CA . VAL A 1 123 ? -10.016 -41.594 -10.898 1 92.44 123 VAL A CA 1
ATOM 989 C C . VAL A 1 123 ? -10.602 -40.938 -12.141 1 92.44 123 VAL A C 1
ATOM 991 O O . VAL A 1 123 ? -9.883 -40.656 -13.109 1 92.44 123 VAL A O 1
ATOM 994 N N . ASN A 1 124 ? -11.859 -40.625 -12.047 1 90.81 124 ASN A N 1
ATOM 995 C CA . ASN A 1 124 ? -12.5 -39.969 -13.18 1 90.81 124 ASN A CA 1
ATOM 996 C C . ASN A 1 124 ? -11.906 -38.594 -13.43 1 90.81 124 ASN A C 1
ATOM 998 O O . ASN A 1 124 ? -11.695 -38.188 -14.578 1 90.81 124 ASN A O 1
ATOM 1002 N N . ARG A 1 125 ? -11.742 -37.906 -12.398 1 93.5 125 ARG A N 1
ATOM 1003 C CA . ARG A 1 125 ? -11.172 -36.562 -12.5 1 93.5 125 ARG A CA 1
ATOM 1004 C C . ARG A 1 125 ? -9.758 -36.594 -13.078 1 93.5 125 ARG A C 1
ATOM 1006 O O . ARG A 1 125 ? -9.414 -35.812 -13.945 1 93.5 125 ARG A O 1
ATOM 1013 N N . LEU A 1 126 ? -9 -37.531 -12.594 1 95.31 126 LEU A N 1
ATOM 1014 C CA . LEU A 1 126 ? -7.617 -37.656 -13.055 1 95.31 126 LEU A CA 1
ATOM 1015 C C . LEU A 1 126 ? -7.562 -38.125 -14.5 1 95.31 126 LEU A C 1
ATOM 1017 O O . LEU A 1 126 ? -6.699 -37.688 -15.266 1 95.31 126 LEU A O 1
ATOM 1021 N N . LYS A 1 127 ? -8.469 -39 -14.844 1 94.38 127 LYS A N 1
ATOM 1022 C CA . LYS A 1 127 ? -8.555 -39.469 -16.219 1 94.38 127 LYS A CA 1
ATOM 1023 C C . LYS A 1 127 ? -8.828 -38.312 -17.172 1 94.38 127 LYS A C 1
ATOM 1025 O O . LYS A 1 127 ? -8.156 -38.156 -18.203 1 94.38 127 LYS A O 1
ATOM 1030 N N . LEU A 1 128 ? -9.75 -37.5 -16.734 1 94.69 128 LEU A N 1
ATOM 1031 C CA . LEU A 1 128 ? -10.094 -36.344 -17.547 1 94.69 128 LEU A CA 1
ATOM 1032 C C . LEU A 1 128 ? -8.922 -35.375 -17.641 1 94.69 128 LEU A C 1
ATOM 1034 O O . LEU A 1 128 ? -8.656 -34.812 -18.703 1 94.69 128 LEU A O 1
ATOM 1038 N N . SER A 1 129 ? -8.234 -35.188 -16.562 1 96.38 129 SER A N 1
ATOM 1039 C CA . SER A 1 129 ? -7.098 -34.281 -16.5 1 96.38 129 SER A CA 1
ATOM 1040 C C . SER A 1 129 ? -5.953 -34.75 -17.391 1 96.38 129 SER A C 1
ATOM 1042 O O . SER A 1 129 ? -5.496 -34.031 -18.266 1 96.38 129 SER A O 1
ATOM 1044 N N . PHE A 1 130 ? -5.559 -36 -17.297 1 97.31 130 PHE A N 1
ATOM 1045 C CA . PHE A 1 130 ? -4.41 -36.531 -18 1 97.31 130 PHE A CA 1
ATOM 1046 C C . PHE A 1 130 ? -4.727 -36.719 -19.484 1 97.31 130 PHE A C 1
ATOM 1048 O O . PHE A 1 130 ? -3.877 -36.5 -20.344 1 97.31 130 PHE A O 1
ATOM 1055 N N . ALA A 1 131 ? -5.938 -37.156 -19.719 1 96.19 131 ALA A N 1
ATOM 1056 C CA . ALA A 1 131 ? -6.328 -37.344 -21.109 1 96.19 131 ALA A CA 1
ATOM 1057 C C . ALA A 1 131 ? -6.223 -36.062 -21.906 1 96.19 131 ALA A C 1
ATOM 1059 O O . ALA A 1 131 ? -5.707 -36.062 -23.031 1 96.19 131 ALA A O 1
ATOM 1060 N N . GLN A 1 132 ? -6.684 -35.031 -21.297 1 95.75 132 GLN A N 1
ATOM 1061 C CA . GLN A 1 132 ? -6.664 -33.75 -21.984 1 95.75 132 GLN A CA 1
ATOM 1062 C C . GLN A 1 132 ? -5.238 -33.25 -22.172 1 95.75 132 GLN A C 1
ATOM 1064 O O . GLN A 1 132 ? -4.922 -32.594 -23.172 1 95.75 132 GLN A O 1
ATOM 1069 N N . ASP A 1 133 ? -4.367 -33.531 -21.203 1 97.25 133 ASP A N 1
ATOM 1070 C CA . ASP A 1 133 ? -2.961 -33.156 -21.328 1 97.25 133 ASP A CA 1
ATOM 1071 C C . ASP A 1 133 ? -2.291 -33.906 -22.484 1 97.25 133 ASP A C 1
ATOM 1073 O O . ASP A 1 133 ? -1.541 -33.312 -23.25 1 97.25 133 ASP A O 1
ATOM 1077 N N . LEU A 1 134 ? -2.594 -35.156 -22.531 1 96.44 134 LEU A N 1
ATOM 1078 C CA . LEU A 1 134 ? -1.978 -35.969 -23.547 1 96.44 134 LEU A CA 1
ATOM 1079 C C . LEU A 1 134 ? -2.467 -35.594 -24.938 1 96.44 134 LEU A C 1
ATOM 1081 O O . LEU A 1 134 ? -1.678 -35.5 -25.891 1 96.44 134 LEU A O 1
ATOM 1085 N N . VAL A 1 135 ? -3.74 -35.375 -25.047 1 95.5 135 VAL A N 1
ATOM 1086 C CA . VAL A 1 135 ? -4.297 -34.938 -26.328 1 95.5 135 VAL A CA 1
ATOM 1087 C C . VAL A 1 135 ? -3.652 -33.625 -26.75 1 95.5 135 VAL A C 1
ATOM 1089 O O . VAL A 1 135 ? -3.252 -33.469 -27.906 1 95.5 135 VAL A O 1
ATOM 1092 N N . TYR A 1 136 ? -3.574 -32.719 -25.844 1 95.25 136 TYR A N 1
ATOM 1093 C CA . TYR A 1 136 ? -2.965 -31.422 -26.094 1 95.25 136 TYR A CA 1
ATOM 1094 C C . TYR A 1 136 ? -1.51 -31.562 -26.531 1 95.25 136 TYR A C 1
ATOM 1096 O O . TYR A 1 136 ? -1.059 -30.906 -27.469 1 95.25 136 TYR A O 1
ATOM 1104 N N . ALA A 1 137 ? -0.766 -32.438 -25.875 1 95.5 137 ALA A N 1
ATOM 1105 C CA . ALA A 1 137 ? 0.663 -32.625 -26.109 1 95.5 137 ALA A CA 1
ATOM 1106 C C . ALA A 1 137 ? 0.909 -33.281 -27.453 1 95.5 137 ALA A C 1
ATOM 1108 O O . ALA A 1 137 ? 1.851 -32.938 -28.172 1 95.5 137 ALA A O 1
ATOM 1109 N N . VAL A 1 138 ? 0.118 -34.344 -27.781 1 94.94 138 VAL A N 1
ATOM 1110 C CA . VAL A 1 138 ? 0.281 -35.094 -29.016 1 94.94 138 VAL A CA 1
ATOM 1111 C C . VAL A 1 138 ? 0.066 -34.188 -30.219 1 94.94 138 VAL A C 1
ATOM 1113 O O . VAL A 1 138 ? 0.727 -34.344 -31.25 1 94.94 138 VAL A O 1
ATOM 1116 N N . HIS A 1 139 ? -0.839 -33.219 -30.094 1 93.56 139 HIS A N 1
ATOM 1117 C CA . HIS A 1 139 ? -1.123 -32.281 -31.172 1 93.56 139 HIS A CA 1
ATOM 1118 C C . HIS A 1 139 ? -0.197 -31.062 -31.125 1 93.56 139 HIS A C 1
ATOM 1120 O O . HIS A 1 139 ? -0.397 -30.094 -31.859 1 93.56 139 HIS A O 1
ATOM 1126 N N . ASN A 1 140 ? 0.729 -31 -30.266 1 89.81 140 ASN A N 1
ATOM 1127 C CA . ASN A 1 140 ? 1.688 -29.922 -30.094 1 89.81 140 ASN A CA 1
ATOM 1128 C C . ASN A 1 140 ? 0.988 -28.578 -29.891 1 89.81 140 ASN A C 1
ATOM 1130 O O . ASN A 1 140 ? 1.398 -27.562 -30.453 1 89.81 140 ASN A O 1
ATOM 1134 N N . GLY A 1 141 ? -0.151 -28.688 -29.266 1 87.81 141 GLY A N 1
ATOM 1135 C CA . GLY A 1 141 ? -0.848 -27.453 -28.922 1 87.81 141 GLY A CA 1
ATOM 1136 C C . GLY A 1 141 ? -1.752 -26.953 -30.031 1 87.81 141 GLY A C 1
ATOM 1137 O O . GLY A 1 141 ? -2.381 -25.891 -29.891 1 87.81 141 GLY A O 1
ATOM 1138 N N . GLU A 1 142 ? -1.842 -27.625 -31.078 1 86.25 142 GLU A N 1
ATOM 1139 C CA . GLU A 1 142 ? -2.703 -27.219 -32.188 1 86.25 142 GLU A CA 1
ATOM 1140 C C . GLU A 1 142 ? -4.176 -27.406 -31.828 1 86.25 142 GLU A C 1
ATOM 1142 O O . GLU A 1 142 ? -5.016 -26.578 -32.188 1 86.25 142 GLU A O 1
ATOM 1147 N N . LYS A 1 143 ? -4.438 -28.516 -31.219 1 90.38 143 LYS A N 1
ATOM 1148 C CA . LYS A 1 143 ? -5.793 -28.75 -30.719 1 90.38 143 LYS A CA 1
ATOM 1149 C C . LYS A 1 143 ? -5.887 -28.422 -29.234 1 90.38 143 LYS A C 1
ATOM 1151 O O . LYS A 1 143 ? -5.27 -29.078 -28.391 1 90.38 143 LYS A O 1
ATOM 1156 N N . LEU A 1 144 ? -6.684 -27.438 -29 1 92.75 144 LEU A N 1
ATOM 1157 C CA . LEU A 1 144 ? -6.852 -26.984 -27.625 1 92.75 144 LEU A CA 1
ATOM 1158 C C . LEU A 1 144 ? -7.855 -27.859 -26.891 1 92.75 144 LEU A C 1
ATOM 1160 O O . LEU A 1 144 ? -8.836 -28.328 -27.469 1 92.75 144 LEU A O 1
ATOM 1164 N N . THR A 1 145 ? -7.59 -28.141 -25.688 1 94.44 145 THR A N 1
ATOM 1165 C CA . THR A 1 145 ? -8.516 -28.859 -24.828 1 94.44 145 THR A CA 1
ATOM 1166 C C . THR A 1 145 ? -9.102 -27.922 -23.766 1 94.44 145 THR A C 1
ATOM 1168 O O . THR A 1 145 ? -8.516 -26.891 -23.453 1 94.44 145 THR A O 1
ATOM 1171 N N . PRO A 1 146 ? -10.219 -28.25 -23.203 1 94.38 146 PRO A N 1
ATOM 1172 C CA . PRO A 1 146 ? -10.828 -27.406 -22.188 1 94.38 146 PRO A CA 1
ATOM 1173 C C . PRO A 1 146 ? -9.914 -27.188 -20.984 1 94.38 146 PRO A C 1
ATOM 1175 O O . PRO A 1 146 ? -9.781 -26.047 -20.5 1 94.38 146 PRO A O 1
ATOM 1178 N N . LYS A 1 147 ? -9.227 -28.172 -20.5 1 95.38 147 LYS A N 1
ATOM 1179 C CA . LYS A 1 147 ? -8.359 -28.047 -19.344 1 95.38 147 LYS A CA 1
ATOM 1180 C C . LYS A 1 147 ? -7.211 -27.078 -19.625 1 95.38 147 LYS A C 1
ATOM 1182 O O . LYS A 1 147 ? -6.855 -26.266 -18.766 1 95.38 147 LYS A O 1
ATOM 1187 N N . SER A 1 148 ? -6.641 -27.281 -20.812 1 94.75 148 SER A N 1
ATOM 1188 C CA . SER A 1 148 ? -5.492 -26.453 -21.156 1 94.75 148 SER A CA 1
ATOM 1189 C C . SER A 1 148 ? -5.863 -24.969 -21.141 1 94.75 148 SER A C 1
ATOM 1191 O O . SER A 1 148 ? -5.07 -24.125 -20.703 1 94.75 148 SER A O 1
ATOM 1193 N N . CYS A 1 149 ? -7.016 -24.672 -21.5 1 94.38 149 CYS A N 1
ATOM 1194 C CA . CYS A 1 149 ? -7.484 -23.297 -21.516 1 94.38 149 CYS A CA 1
ATOM 1195 C C . CYS A 1 149 ? -7.926 -22.844 -20.125 1 94.38 149 CYS A C 1
ATOM 1197 O O . CYS A 1 149 ? -7.566 -21.766 -19.672 1 94.38 149 CYS A O 1
ATOM 1199 N N . LEU A 1 150 ? -8.656 -23.672 -19.469 1 94.56 150 LEU A N 1
ATOM 1200 C CA . LEU A 1 150 ? -9.195 -23.359 -18.141 1 94.56 150 LEU A CA 1
ATOM 1201 C C . LEU A 1 150 ? -8.078 -23.047 -17.156 1 94.56 150 LEU A C 1
ATOM 1203 O O . LEU A 1 150 ? -8.141 -22.047 -16.438 1 94.56 150 LEU A O 1
ATOM 1207 N N . LEU A 1 151 ? -7.133 -23.875 -17.172 1 94.69 151 LEU A N 1
ATOM 1208 C CA . LEU A 1 151 ? -6.051 -23.734 -16.203 1 94.69 151 LEU A CA 1
ATOM 1209 C C . LEU A 1 151 ? -5.258 -22.453 -16.438 1 94.69 151 LEU A C 1
ATOM 1211 O O . LEU A 1 151 ? -4.98 -21.703 -15.492 1 94.69 151 LEU A O 1
ATOM 1215 N N . ALA A 1 152 ? -4.898 -22.203 -17.641 1 94.19 152 ALA A N 1
ATOM 1216 C CA . ALA A 1 152 ? -4.121 -21.016 -17.953 1 94.19 152 ALA A CA 1
ATOM 1217 C C . ALA A 1 152 ? -4.898 -19.734 -17.625 1 94.19 152 ALA A C 1
ATOM 1219 O O . ALA A 1 152 ? -4.34 -18.781 -17.094 1 94.19 152 ALA A O 1
ATOM 1220 N N . CYS A 1 153 ? -6.129 -19.766 -17.922 1 92.5 153 CYS A N 1
ATOM 1221 C CA . CYS A 1 153 ? -6.969 -18.609 -17.641 1 92.5 153 CYS A CA 1
ATOM 1222 C C . CYS A 1 153 ? -7.121 -18.391 -16.141 1 92.5 153 CYS A C 1
ATOM 1224 O O . CYS A 1 153 ? -7.121 -17.25 -15.664 1 92.5 153 CYS A O 1
ATOM 1226 N N . GLN A 1 154 ? -7.25 -19.438 -15.469 1 91.31 154 GLN A N 1
ATOM 1227 C CA . GLN A 1 154 ? -7.383 -19.344 -14.023 1 91.31 154 GLN A CA 1
ATOM 1228 C C . GLN A 1 154 ? -6.117 -18.766 -13.391 1 91.31 154 GLN A C 1
ATOM 1230 O O . GLN A 1 154 ? -6.191 -17.938 -12.477 1 91.31 154 GLN A O 1
ATOM 1235 N N . ILE A 1 155 ? -5.008 -19.25 -13.828 1 92.5 155 ILE A N 1
ATOM 1236 C CA . ILE A 1 155 ? -3.742 -18.75 -13.305 1 92.5 155 ILE A CA 1
ATOM 1237 C C . ILE A 1 155 ? -3.621 -17.25 -13.586 1 92.5 155 ILE A C 1
ATOM 1239 O O . ILE A 1 155 ? -3.203 -16.484 -12.719 1 92.5 155 ILE A O 1
ATOM 1243 N N . LYS A 1 156 ? -3.959 -16.891 -14.734 1 90.56 156 LYS A N 1
ATOM 1244 C CA . LYS A 1 156 ? -3.904 -15.477 -15.102 1 90.56 156 LYS A CA 1
ATOM 1245 C C . LYS A 1 156 ? -4.832 -14.648 -14.219 1 90.56 156 LYS A C 1
ATOM 1247 O O . LYS A 1 156 ? -4.445 -13.578 -13.734 1 90.56 156 LYS A O 1
ATOM 1252 N N . ASP A 1 157 ? -5.949 -15.164 -13.984 1 87.5 157 ASP A N 1
ATOM 1253 C CA . ASP A 1 157 ? -6.961 -14.438 -13.227 1 87.5 157 ASP A CA 1
ATOM 1254 C C . ASP A 1 157 ? -6.578 -14.336 -11.75 1 87.5 157 ASP A C 1
ATOM 1256 O O . ASP A 1 157 ? -6.777 -13.297 -11.117 1 87.5 157 ASP A O 1
ATOM 1260 N N . LEU A 1 158 ? -6.086 -15.391 -11.203 1 86.19 158 LEU A N 1
ATOM 1261 C CA . LEU A 1 158 ? -5.793 -15.438 -9.781 1 86.19 158 LEU A CA 1
ATOM 1262 C C . LEU A 1 158 ? -4.477 -14.734 -9.469 1 86.19 158 LEU A C 1
ATOM 1264 O O . LEU A 1 158 ? -4.32 -14.148 -8.391 1 86.19 158 LEU A O 1
ATOM 1268 N N . THR A 1 159 ? -3.479 -14.852 -10.359 1 86.19 159 THR A N 1
ATOM 1269 C CA . THR A 1 159 ? -2.141 -14.414 -9.969 1 86.19 159 THR A CA 1
ATOM 1270 C C . THR A 1 159 ? -1.552 -13.477 -11.016 1 86.19 159 THR A C 1
ATOM 1272 O O . THR A 1 159 ? -0.64 -12.703 -10.719 1 86.19 159 THR A O 1
ATOM 1275 N N . ASN A 1 160 ? -1.922 -13.57 -12.289 1 85.56 160 ASN A N 1
ATOM 1276 C CA . ASN A 1 160 ? -1.341 -12.836 -13.406 1 85.56 160 ASN A CA 1
ATOM 1277 C C . ASN A 1 160 ? 0.166 -13.055 -13.5 1 85.56 160 ASN A C 1
ATOM 1279 O O . ASN A 1 160 ? 0.908 -12.148 -13.883 1 85.56 160 ASN A O 1
ATOM 1283 N N . ASN A 1 161 ? 0.628 -14.195 -13.016 1 87.56 161 ASN A N 1
ATOM 1284 C CA . ASN A 1 161 ? 2.045 -14.539 -13.062 1 87.56 161 ASN A CA 1
ATOM 1285 C C . ASN A 1 161 ? 2.424 -15.195 -14.383 1 87.56 161 ASN A C 1
ATOM 1287 O O . ASN A 1 161 ? 2.119 -16.359 -14.617 1 87.56 161 ASN A O 1
ATOM 1291 N N . VAL A 1 162 ? 3.158 -14.477 -15.156 1 87.69 162 VAL A N 1
ATOM 1292 C CA . VAL A 1 162 ? 3.516 -14.922 -16.5 1 87.69 162 VAL A CA 1
ATOM 1293 C C . VAL A 1 162 ? 4.453 -16.125 -16.406 1 87.69 162 VAL A C 1
ATOM 1295 O O . VAL A 1 162 ? 4.348 -17.062 -17.203 1 87.69 162 VAL A O 1
ATOM 1298 N N . GLU A 1 163 ? 5.324 -16.125 -15.445 1 87.5 163 GLU A N 1
ATOM 1299 C CA . GLU A 1 163 ? 6.27 -17.234 -15.281 1 87.5 163 GLU A CA 1
ATOM 1300 C C . GLU A 1 163 ? 5.543 -18.547 -14.984 1 87.5 163 GLU A C 1
ATOM 1302 O O . GLU A 1 163 ? 5.922 -19.594 -15.5 1 87.5 163 GLU A O 1
ATOM 1307 N N . LEU A 1 164 ? 4.582 -18.469 -14.211 1 91.5 164 LEU A N 1
ATOM 1308 C CA . LEU A 1 164 ? 3.838 -19.672 -13.867 1 91.5 164 LEU A CA 1
ATOM 1309 C C . LEU A 1 164 ? 3.07 -20.203 -15.07 1 91.5 164 LEU A C 1
ATOM 1311 O O . LEU A 1 164 ? 2.963 -21.422 -15.258 1 91.5 164 LEU A O 1
ATOM 1315 N N . ILE A 1 165 ? 2.521 -19.312 -15.852 1 93.69 165 ILE A N 1
ATOM 1316 C CA . ILE A 1 165 ? 1.813 -19.734 -17.062 1 93.69 165 ILE A CA 1
ATOM 1317 C C . ILE A 1 165 ? 2.787 -20.406 -18.016 1 93.69 165 ILE A C 1
ATOM 1319 O O . ILE A 1 165 ? 2.469 -21.438 -18.609 1 93.69 165 ILE A O 1
ATOM 1323 N N . ARG A 1 166 ? 3.932 -19.906 -18.109 1 93.19 166 ARG A N 1
ATOM 1324 C CA . ARG A 1 166 ? 4.957 -20.484 -18.953 1 93.19 166 ARG A CA 1
ATOM 1325 C C . ARG A 1 166 ? 5.391 -21.859 -18.422 1 93.19 166 ARG A C 1
ATOM 1327 O O . ARG A 1 166 ? 5.617 -22.781 -19.203 1 93.19 166 ARG A O 1
ATOM 1334 N N . THR A 1 167 ? 5.508 -21.906 -17.141 1 93.94 167 THR A N 1
ATOM 1335 C CA . THR A 1 167 ? 5.863 -23.156 -16.5 1 93.94 167 THR A CA 1
ATOM 1336 C C . THR A 1 167 ? 4.832 -24.25 -16.828 1 93.94 167 THR A C 1
ATOM 1338 O O . THR A 1 167 ? 5.191 -25.359 -17.219 1 93.94 167 THR A O 1
ATOM 1341 N N . MET A 1 168 ? 3.607 -23.906 -16.766 1 95.31 168 MET A N 1
ATOM 1342 C CA . MET A 1 168 ? 2.541 -24.875 -17.016 1 95.31 168 MET A CA 1
ATOM 1343 C C . MET A 1 168 ? 2.506 -25.281 -18.484 1 95.31 168 MET A C 1
ATOM 1345 O O . MET A 1 168 ? 2.234 -26.438 -18.797 1 95.31 168 MET A O 1
ATOM 1349 N N . ASN A 1 169 ? 2.756 -24.328 -19.297 1 95 169 ASN A N 1
ATOM 1350 C CA . ASN A 1 169 ? 2.789 -24.609 -20.734 1 95 169 ASN A CA 1
ATOM 1351 C C . ASN A 1 169 ? 3.939 -25.547 -21.094 1 95 169 ASN A C 1
ATOM 1353 O O . ASN A 1 169 ? 3.756 -26.5 -21.844 1 95 169 ASN A O 1
ATOM 1357 N N . LYS A 1 170 ? 5.102 -25.344 -20.516 1 94.62 170 LYS A N 1
ATOM 1358 C CA . LYS A 1 170 ? 6.27 -26.172 -20.797 1 94.62 170 LYS A CA 1
ATOM 1359 C C . LYS A 1 170 ? 6.121 -27.562 -20.203 1 94.62 170 LYS A C 1
ATOM 1361 O O . LYS A 1 170 ? 6.711 -28.531 -20.703 1 94.62 170 LYS A O 1
ATOM 1366 N N . LEU A 1 171 ? 5.289 -27.656 -19.188 1 95.88 171 LEU A N 1
ATOM 1367 C CA . LEU A 1 171 ? 5.023 -28.953 -18.578 1 95.88 171 LEU A CA 1
ATOM 1368 C C . LEU A 1 171 ? 3.928 -29.688 -19.328 1 95.88 171 LEU A C 1
ATOM 1370 O O . LEU A 1 171 ? 3.668 -30.859 -19.062 1 95.88 171 LEU A O 1
ATOM 1374 N N . GLY A 1 172 ? 3.219 -28.984 -20.25 1 94.88 172 GLY A N 1
ATOM 1375 C CA . GLY A 1 172 ? 2.213 -29.609 -21.094 1 94.88 172 GLY A CA 1
ATOM 1376 C C . GLY A 1 172 ? 0.815 -29.547 -20.516 1 94.88 172 GLY A C 1
ATOM 1377 O O . GLY A 1 172 ? -0.082 -30.281 -20.953 1 94.88 172 GLY A O 1
ATOM 1378 N N . HIS A 1 173 ? 0.584 -28.625 -19.562 1 96.12 173 HIS A N 1
ATOM 1379 C CA . HIS A 1 173 ? -0.688 -28.641 -18.859 1 96.12 173 HIS A CA 1
ATOM 1380 C C . HIS A 1 173 ? -1.561 -27.453 -19.266 1 96.12 173 HIS A C 1
ATOM 1382 O O . HIS A 1 173 ? -2.736 -27.391 -18.906 1 96.12 173 HIS A O 1
ATOM 1388 N N . GLY A 1 174 ? -1.039 -26.516 -19.922 1 94.75 174 GLY A N 1
ATOM 1389 C CA . GLY A 1 174 ? -1.806 -25.312 -20.266 1 94.75 174 GLY A CA 1
ATOM 1390 C C . GLY A 1 174 ? -1.311 -24.625 -21.516 1 94.75 174 GLY A C 1
ATOM 1391 O O . GLY A 1 174 ? -0.222 -24.922 -22.016 1 94.75 174 GLY A O 1
ATOM 1392 N N . ILE A 1 175 ? -2.143 -23.75 -22.031 1 94.44 175 ILE A N 1
ATOM 1393 C CA . ILE A 1 175 ? -1.781 -22.984 -23.219 1 94.44 175 ILE A CA 1
ATOM 1394 C C . ILE A 1 175 ? -0.751 -21.922 -22.844 1 94.44 175 ILE A C 1
ATOM 1396 O O . ILE A 1 175 ? -0.522 -21.656 -21.656 1 94.44 175 ILE A O 1
ATOM 1400 N N . SER A 1 176 ? -0.168 -21.375 -23.844 1 92.88 176 SER A N 1
ATOM 1401 C CA . SER A 1 176 ? 0.871 -20.375 -23.641 1 92.88 176 SER A CA 1
ATOM 1402 C C . SER A 1 176 ? 0.269 -19.031 -23.219 1 92.88 176 SER A C 1
ATOM 1404 O O . SER A 1 176 ? -0.933 -18.812 -23.391 1 92.88 176 SER A O 1
ATOM 1406 N N . TYR A 1 177 ? 1.139 -18.219 -22.734 1 91.75 177 TYR A N 1
ATOM 1407 C CA . TYR A 1 177 ? 0.708 -16.891 -22.297 1 91.75 177 TYR A CA 1
ATOM 1408 C C . TYR A 1 177 ? 0.159 -16.078 -23.453 1 91.75 177 TYR A C 1
ATOM 1410 O O . TYR A 1 177 ? -0.838 -15.375 -23.312 1 91.75 177 TYR A O 1
ATOM 1418 N N . ASP A 1 178 ? 0.744 -16.203 -24.547 1 89.56 178 ASP A N 1
ATOM 1419 C CA . ASP A 1 178 ? 0.333 -15.445 -25.734 1 89.56 178 ASP A CA 1
ATOM 1420 C C . ASP A 1 178 ? -1.06 -15.859 -26.203 1 89.56 178 ASP A C 1
ATOM 1422 O O . ASP A 1 178 ? -1.858 -15.023 -26.625 1 89.56 178 ASP A O 1
ATOM 1426 N N . VAL A 1 179 ? -1.315 -17.062 -26.062 1 91.94 179 VAL A N 1
ATOM 1427 C CA . VAL A 1 179 ? -2.619 -17.578 -26.469 1 91.94 179 VAL A CA 1
ATOM 1428 C C . VAL A 1 179 ? -3.688 -17.109 -25.484 1 91.94 179 VAL A C 1
ATOM 1430 O O . VAL A 1 179 ? -4.809 -16.797 -25.875 1 91.94 179 VAL A O 1
ATOM 1433 N N . VAL A 1 180 ? -3.338 -17.078 -24.219 1 92.19 180 VAL A N 1
ATOM 1434 C CA . VAL A 1 180 ? -4.273 -16.594 -23.203 1 92.19 180 VAL A CA 1
ATOM 1435 C C . VAL A 1 180 ? -4.625 -15.133 -23.484 1 92.19 180 VAL A C 1
ATOM 1437 O O . VAL A 1 180 ? -5.797 -14.742 -23.422 1 92.19 180 VAL A O 1
ATOM 1440 N N . GLN A 1 181 ? -3.623 -14.391 -23.828 1 90.25 181 GLN A N 1
ATOM 1441 C CA . GLN A 1 181 ? -3.834 -12.977 -24.109 1 90.25 181 GLN A CA 1
ATOM 1442 C C . GLN A 1 181 ? -4.691 -12.789 -25.359 1 90.25 181 GLN A C 1
ATOM 1444 O O . GLN A 1 181 ? -5.57 -11.922 -25.391 1 90.25 181 GLN A O 1
ATOM 1449 N N . SER A 1 182 ? -4.422 -13.594 -26.312 1 91.25 182 SER A N 1
ATOM 1450 C CA . SER A 1 182 ? -5.203 -13.531 -27.547 1 91.25 182 SER A CA 1
ATOM 1451 C C . SER A 1 182 ? -6.652 -13.938 -27.297 1 91.25 182 SER A C 1
ATOM 1453 O O . SER A 1 182 ? -7.574 -13.344 -27.859 1 91.25 182 SER A O 1
ATOM 1455 N N . LEU A 1 183 ? -6.816 -14.906 -26.531 1 91.75 183 LEU A N 1
ATOM 1456 C CA . LEU A 1 183 ? -8.156 -15.383 -26.188 1 91.75 183 LEU A CA 1
ATOM 1457 C C . LEU A 1 183 ? -8.969 -14.289 -25.5 1 91.75 183 LEU A C 1
ATOM 1459 O O . LEU A 1 183 ? -10.086 -13.984 -25.922 1 91.75 183 LEU A O 1
ATOM 1463 N N . LEU A 1 184 ? -8.43 -13.68 -24.578 1 91 184 LEU A N 1
ATOM 1464 C CA . LEU A 1 184 ? -9.141 -12.648 -23.812 1 91 184 LEU A CA 1
ATOM 1465 C C . LEU A 1 184 ? -9.383 -11.422 -24.688 1 91 184 LEU A C 1
ATOM 1467 O O . LEU A 1 184 ? -10.414 -10.75 -24.547 1 91 184 LEU A O 1
ATOM 1471 N N . THR A 1 185 ? -8.438 -11.141 -25.531 1 90.81 185 THR A N 1
ATOM 1472 C CA . THR A 1 185 ? -8.602 -10.016 -26.453 1 90.81 185 THR A CA 1
ATOM 1473 C C . THR A 1 185 ? -9.734 -10.273 -27.438 1 90.81 185 THR A C 1
ATOM 1475 O O . THR A 1 185 ? -10.539 -9.375 -27.703 1 90.81 185 THR A O 1
ATOM 1478 N N . GLU A 1 186 ? -9.797 -11.492 -27.875 1 89.88 186 GLU A N 1
ATOM 1479 C CA . GLU A 1 186 ? -10.852 -11.844 -28.828 1 89.88 186 GLU A CA 1
ATOM 1480 C C . GLU A 1 186 ? -12.227 -11.805 -28.141 1 89.88 186 GLU A C 1
ATOM 1482 O O . GLU A 1 186 ? -13.211 -11.391 -28.75 1 89.88 186 GLU A O 1
ATOM 1487 N N . VAL A 1 187 ? -12.289 -12.242 -27 1 89.12 187 VAL A N 1
ATOM 1488 C CA . VAL A 1 187 ? -13.531 -12.195 -26.234 1 89.12 187 VAL A CA 1
ATOM 1489 C C . VAL A 1 187 ? -13.961 -10.742 -26.031 1 89.12 187 VAL A C 1
ATOM 1491 O O . VAL A 1 187 ? -15.141 -10.414 -26.141 1 89.12 187 VAL A O 1
ATOM 1494 N N . ALA A 1 188 ? -13.047 -9.906 -25.766 1 87.94 188 ALA A N 1
ATOM 1495 C CA . ALA A 1 188 ? -13.336 -8.484 -25.578 1 87.94 188 ALA A CA 1
ATOM 1496 C C . ALA A 1 188 ? -13.875 -7.863 -26.859 1 87.94 188 ALA A C 1
ATOM 1498 O O . ALA A 1 188 ? -14.844 -7.098 -26.828 1 87.94 188 ALA A O 1
ATOM 1499 N N . TYR A 1 189 ? -13.305 -8.234 -27.984 1 85.62 189 TYR A N 1
ATOM 1500 C CA . TYR A 1 189 ? -13.758 -7.699 -29.266 1 85.62 189 TYR A CA 1
ATOM 1501 C C . TYR A 1 189 ? -15.156 -8.203 -29.609 1 85.62 189 TYR A C 1
ATOM 1503 O O . TYR A 1 189 ? -15.977 -7.469 -30.156 1 85.62 189 TYR A O 1
ATOM 1511 N N . GLN A 1 190 ? -15.375 -9.406 -29.312 1 82.56 190 GLN A N 1
ATOM 1512 C CA . GLN A 1 190 ? -16.703 -9.961 -29.547 1 82.56 190 GLN A CA 1
ATOM 1513 C C . GLN A 1 190 ? -17.766 -9.195 -28.781 1 82.56 190 GLN A C 1
ATOM 1515 O O . GLN A 1 190 ? -18.875 -8.969 -29.281 1 82.56 190 GLN A O 1
ATOM 1520 N N . LYS A 1 191 ? -17.438 -8.82 -27.719 1 81 191 LYS A N 1
ATOM 1521 C CA . LYS A 1 191 ? -18.391 -8.078 -26.891 1 81 191 LYS A CA 1
ATOM 1522 C C . LYS A 1 191 ? -18.625 -6.676 -27.438 1 81 191 LYS A C 1
ATOM 1524 O O . LYS A 1 191 ? -19.75 -6.168 -27.422 1 81 191 LYS A O 1
ATOM 1529 N N . VAL A 1 192 ? -17.609 -6.031 -27.906 1 80.5 192 VAL A N 1
ATOM 1530 C CA . VAL A 1 192 ? -17.703 -4.68 -28.453 1 80.5 192 VAL A CA 1
ATOM 1531 C C . VAL A 1 192 ? -18.453 -4.711 -29.781 1 80.5 192 VAL A C 1
ATOM 1533 O O . VAL A 1 192 ? -19.25 -3.82 -30.062 1 80.5 192 VAL A O 1
ATOM 1536 N N . ASP A 1 193 ? -18.188 -5.703 -30.562 1 75.44 193 ASP A N 1
ATOM 1537 C CA . ASP A 1 193 ? -18.812 -5.816 -31.875 1 75.44 193 ASP A CA 1
ATOM 1538 C C . ASP A 1 193 ? -20.297 -6.129 -31.766 1 75.44 193 ASP A C 1
ATOM 1540 O O . ASP A 1 193 ? -21.094 -5.738 -32.625 1 75.44 193 ASP A O 1
ATOM 1544 N N . SER A 1 194 ? -20.625 -6.824 -30.75 1 70.38 194 SER A N 1
ATOM 1545 C CA . SER A 1 194 ? -22.031 -7.176 -30.562 1 70.38 194 SER A CA 1
ATOM 1546 C C . SER A 1 194 ? -22.844 -5.969 -30.109 1 70.38 194 SER A C 1
ATOM 1548 O O . SER A 1 194 ? -24.078 -5.977 -30.203 1 70.38 194 SER A O 1
ATOM 1550 N N . THR A 1 195 ? -22.234 -5.016 -29.641 1 64.75 195 THR A N 1
ATOM 1551 C CA . THR A 1 195 ? -22.953 -3.852 -29.141 1 64.75 195 THR A CA 1
ATOM 1552 C C . THR A 1 195 ? -22.938 -2.723 -30.172 1 64.75 195 THR A C 1
ATOM 1554 O O . THR A 1 195 ? -21.906 -2.428 -30.766 1 64.75 195 THR A O 1
ATOM 1557 N N . ASP A 1 196 ? -24.141 -2.385 -30.75 1 60.09 196 ASP A N 1
ATOM 1558 C CA . ASP A 1 196 ? -24.266 -1.269 -31.672 1 60.09 196 ASP A CA 1
ATOM 1559 C C . ASP A 1 196 ? -23.594 -0.013 -31.125 1 60.09 196 ASP A C 1
ATOM 1561 O O . ASP A 1 196 ? -23.547 0.181 -29.906 1 60.09 196 ASP A O 1
ATOM 1565 N N . GLY A 1 197 ? -22.734 0.693 -31.812 1 56 197 GLY A N 1
ATOM 1566 C CA . GLY A 1 197 ? -21.859 1.822 -31.562 1 56 197 GLY A CA 1
ATOM 1567 C C . GLY A 1 197 ? -22.406 2.791 -30.531 1 56 197 GLY A C 1
ATOM 1568 O O . GLY A 1 197 ? -21.641 3.354 -29.734 1 56 197 GLY A O 1
ATOM 1569 N N . GLU A 1 198 ? -23.75 3.09 -30.469 1 62.75 198 GLU A N 1
ATOM 1570 C CA . GLU A 1 198 ? -24.312 4.125 -29.609 1 62.75 198 GLU A CA 1
ATOM 1571 C C . GLU A 1 198 ? -24.766 3.545 -28.266 1 62.75 198 GLU A C 1
ATOM 1573 O O . GLU A 1 198 ? -24.969 4.281 -27.297 1 62.75 198 GLU A O 1
ATOM 1578 N N . LYS A 1 199 ? -24.672 2.203 -28.141 1 75.5 199 LYS A N 1
ATOM 1579 C CA . LYS A 1 199 ? -25.25 1.561 -26.953 1 75.5 199 LYS A CA 1
ATOM 1580 C C . LYS A 1 199 ? -24.156 1.201 -25.953 1 75.5 199 LYS A C 1
ATOM 1582 O O . LYS A 1 199 ? -22.984 1.057 -26.312 1 75.5 199 LYS A O 1
ATOM 1587 N N . VAL A 1 200 ? -24.578 1.311 -24.672 1 84 200 VAL A N 1
ATOM 1588 C CA . VAL A 1 200 ? -23.688 0.907 -23.594 1 84 200 VAL A CA 1
ATOM 1589 C C . VAL A 1 200 ? -23.547 -0.614 -23.578 1 84 200 VAL A C 1
ATOM 1591 O O . VAL A 1 200 ? -24.516 -1.333 -23.797 1 84 200 VAL A O 1
ATOM 1594 N N . GLN A 1 201 ? -22.391 -1.041 -23.531 1 81.81 201 GLN A N 1
ATOM 1595 C CA . GLN A 1 201 ? -22.156 -2.479 -23.438 1 81.81 201 GLN A CA 1
ATOM 1596 C C . GLN A 1 201 ? -22.609 -3.035 -22.094 1 81.81 201 GLN A C 1
ATOM 1598 O O . GLN A 1 201 ? -21.969 -2.807 -21.078 1 81.81 201 GLN A O 1
ATOM 1603 N N . LEU A 1 202 ? -23.656 -3.758 -22.141 1 87.25 202 LEU A N 1
ATOM 1604 C CA . LEU A 1 202 ? -24.188 -4.332 -20.922 1 87.25 202 LEU A CA 1
ATOM 1605 C C . LEU A 1 202 ? -23.719 -5.77 -20.734 1 87.25 202 LEU A C 1
ATOM 1607 O O . LEU A 1 202 ? -23.5 -6.484 -21.719 1 87.25 202 LEU A O 1
ATOM 1611 N N . PRO A 1 203 ? -23.531 -6.137 -19.5 1 83.38 203 PRO A N 1
ATOM 1612 C CA . PRO A 1 203 ? -23.203 -7.539 -19.25 1 83.38 203 PRO A CA 1
ATOM 1613 C C . PRO A 1 203 ? -24.281 -8.5 -19.734 1 83.38 203 PRO A C 1
ATOM 1615 O O . PRO A 1 203 ? -25.469 -8.148 -19.75 1 83.38 203 PRO A O 1
ATOM 1618 N N . GLU A 1 204 ? -23.938 -9.711 -20.047 1 74.88 204 GLU A N 1
ATOM 1619 C CA . GLU A 1 204 ? -24.859 -10.711 -20.578 1 74.88 204 GLU A CA 1
ATOM 1620 C C . GLU A 1 204 ? -25.891 -11.141 -19.531 1 74.88 204 GLU A C 1
ATOM 1622 O O . GLU A 1 204 ? -26.984 -11.594 -19.859 1 74.88 204 GLU A O 1
ATOM 1627 N N . THR A 1 205 ? -25.531 -10.914 -18.344 1 75.06 205 THR A N 1
ATOM 1628 C CA . THR A 1 205 ? -26.391 -11.352 -17.25 1 75.06 205 THR A CA 1
ATOM 1629 C C . THR A 1 205 ? -27.531 -10.367 -17.031 1 75.06 205 THR A C 1
ATOM 1631 O O . THR A 1 205 ? -28.453 -10.641 -16.266 1 75.06 205 THR A O 1
ATOM 1634 N N . THR A 1 206 ? -27.516 -9.258 -17.75 1 87.25 206 THR A N 1
ATOM 1635 C CA . THR A 1 206 ? -28.547 -8.234 -17.547 1 87.25 206 THR A CA 1
ATOM 1636 C C . THR A 1 206 ? -29.844 -8.633 -18.219 1 87.25 206 THR A C 1
ATOM 1638 O O . THR A 1 206 ? -29.844 -9.141 -19.344 1 87.25 206 THR A O 1
ATOM 1641 N N . GLU A 1 207 ? -30.922 -8.438 -17.547 1 90.25 207 GLU A N 1
ATOM 1642 C CA . GLU A 1 207 ? -32.25 -8.773 -18.047 1 90.25 207 GLU A CA 1
ATOM 1643 C C . GLU A 1 207 ? -33.062 -7.512 -18.359 1 90.25 207 GLU A C 1
ATOM 1645 O O . GLU A 1 207 ? -33.031 -6.547 -17.578 1 90.25 207 GLU A O 1
ATOM 1650 N N . LYS A 1 208 ? -33.781 -7.555 -19.438 1 91.25 208 LYS A N 1
ATOM 1651 C CA . LYS A 1 208 ? -34.594 -6.426 -19.844 1 91.25 208 LYS A CA 1
ATOM 1652 C C . LYS A 1 208 ? -35.875 -6.371 -19.016 1 91.25 208 LYS A C 1
ATOM 1654 O O . LYS A 1 208 ? -36.312 -7.383 -18.453 1 91.25 208 LYS A O 1
ATOM 1659 N N . GLU A 1 209 ? -36.469 -5.195 -18.844 1 92.44 209 GLU A N 1
ATOM 1660 C CA . GLU A 1 209 ? -37.719 -4.949 -18.172 1 92.44 209 GLU A CA 1
ATOM 1661 C C . GLU A 1 209 ? -37.656 -5.309 -16.688 1 92.44 209 GLU A C 1
ATOM 1663 O O . GLU A 1 209 ? -38.625 -5.77 -16.094 1 92.44 209 GLU A O 1
ATOM 1668 N N . THR A 1 210 ? -36.469 -5.348 -16.234 1 93.75 210 THR A N 1
ATOM 1669 C CA . THR A 1 210 ? -36.219 -5.633 -14.828 1 93.75 210 THR A CA 1
ATOM 1670 C C . THR A 1 210 ? -35.562 -4.438 -14.141 1 93.75 210 THR A C 1
ATOM 1672 O O . THR A 1 210 ? -34.719 -3.748 -14.742 1 93.75 210 THR A O 1
ATOM 1675 N N . PHE A 1 211 ? -35.969 -4.277 -12.906 1 95.25 211 PHE A N 1
ATOM 1676 C CA . PHE A 1 211 ? -35.406 -3.219 -12.078 1 95.25 211 PHE A CA 1
ATOM 1677 C C . PHE A 1 211 ? -33.875 -3.26 -12.109 1 95.25 211 PHE A C 1
ATOM 1679 O O . PHE A 1 211 ? -33.281 -4.336 -12.117 1 95.25 211 PHE A O 1
ATOM 1686 N N . ALA A 1 212 ? -33.25 -2.066 -12.281 1 96.25 212 ALA A N 1
ATOM 1687 C CA . ALA A 1 212 ? -31.781 -2.002 -12.305 1 96.25 212 ALA A CA 1
ATOM 1688 C C . ALA A 1 212 ? -31.266 -0.847 -11.453 1 96.25 212 ALA A C 1
ATOM 1690 O O . ALA A 1 212 ? -31.875 0.228 -11.422 1 96.25 212 ALA A O 1
ATOM 1691 N N . MET A 1 213 ? -30.234 -1.14 -10.758 1 97.25 213 MET A N 1
ATOM 1692 C CA . MET A 1 213 ? -29.531 -0.151 -9.953 1 97.25 213 MET A CA 1
ATOM 1693 C C . MET A 1 213 ? -28.078 -0.031 -10.398 1 97.25 213 MET A C 1
ATOM 1695 O O . MET A 1 213 ? -27.406 -1.04 -10.648 1 97.25 213 MET A O 1
ATOM 1699 N N . LEU A 1 214 ? -27.625 1.201 -10.57 1 97.5 214 LEU A N 1
ATOM 1700 C CA . LEU A 1 214 ? -26.234 1.469 -10.945 1 97.5 214 LEU A CA 1
ATOM 1701 C C . LEU A 1 214 ? -25.453 2.021 -9.758 1 97.5 214 LEU A C 1
ATOM 1703 O O . LEU A 1 214 ? -25.969 2.846 -9 1 97.5 214 LEU A O 1
ATOM 1707 N N . ALA A 1 215 ? -24.328 1.501 -9.469 1 97.12 215 ALA A N 1
ATOM 1708 C CA . ALA A 1 215 ? -23.391 2.043 -8.484 1 97.12 215 ALA A CA 1
ATOM 1709 C C . ALA A 1 215 ? -22.062 2.416 -9.133 1 97.12 215 ALA A C 1
ATOM 1711 O O . ALA A 1 215 ? -21.484 1.623 -9.883 1 97.12 215 ALA A O 1
ATOM 1712 N N . GLU A 1 216 ? -21.625 3.619 -8.984 1 95.31 216 GLU A N 1
ATOM 1713 C CA . GLU A 1 216 ? -20.391 4.098 -9.586 1 95.31 216 GLU A CA 1
ATOM 1714 C C . GLU A 1 216 ? -19.469 4.727 -8.547 1 95.31 216 GLU A C 1
ATOM 1716 O O . GLU A 1 216 ? -19.938 5.359 -7.598 1 95.31 216 GLU A O 1
ATOM 1721 N N . ASP A 1 217 ? -18.188 4.543 -8.641 1 91.94 217 ASP A N 1
ATOM 1722 C CA . ASP A 1 217 ? -17.188 5.016 -7.676 1 91.94 217 ASP A CA 1
ATOM 1723 C C . ASP A 1 217 ? -15.859 5.309 -8.359 1 91.94 217 ASP A C 1
ATOM 1725 O O . ASP A 1 217 ? -15.562 4.75 -9.414 1 91.94 217 ASP A O 1
ATOM 1729 N N . ASN A 1 218 ? -15.109 6.215 -7.742 1 87.38 218 ASN A N 1
ATOM 1730 C CA . ASN A 1 218 ? -13.797 6.59 -8.258 1 87.38 218 ASN A CA 1
ATOM 1731 C C . ASN A 1 218 ? -12.727 5.578 -7.863 1 87.38 218 ASN A C 1
ATOM 1733 O O . ASN A 1 218 ? -12.75 5.047 -6.754 1 87.38 218 ASN A O 1
ATOM 1737 N N . ILE A 1 219 ? -11.812 5.262 -8.812 1 81.38 219 ILE A N 1
ATOM 1738 C CA . ILE A 1 219 ? -10.68 4.395 -8.516 1 81.38 219 ILE A CA 1
ATOM 1739 C C . ILE A 1 219 ? -9.383 5.059 -8.969 1 81.38 219 ILE A C 1
ATOM 1741 O O . ILE A 1 219 ? -9.258 5.445 -10.133 1 81.38 219 ILE A O 1
ATOM 1745 N N . ASP A 1 220 ? -8.422 5.305 -8.047 1 72.56 220 ASP A N 1
ATOM 1746 C CA . ASP A 1 220 ? -7.137 5.926 -8.359 1 72.56 220 ASP A CA 1
ATOM 1747 C C . ASP A 1 220 ? -6 4.906 -8.281 1 72.56 220 ASP A C 1
ATOM 1749 O O . ASP A 1 220 ? -5.996 4.039 -7.41 1 72.56 220 ASP A O 1
ATOM 1753 N N . ARG A 1 221 ? -5.141 4.852 -9.32 1 68.12 221 ARG A N 1
ATOM 1754 C CA . ARG A 1 221 ? -3.986 3.955 -9.297 1 68.12 221 ARG A CA 1
ATOM 1755 C C . ARG A 1 221 ? -2.713 4.695 -9.688 1 68.12 221 ARG A C 1
ATOM 1757 O O . ARG A 1 221 ? -2.711 5.488 -10.633 1 68.12 221 ARG A O 1
ATOM 1764 N N . LEU A 1 222 ? -1.695 4.496 -8.914 1 61.31 222 LEU A N 1
ATOM 1765 C CA . LEU A 1 222 ? -0.377 5.051 -9.203 1 61.31 222 LEU A CA 1
ATOM 1766 C C . LEU A 1 222 ? 0.504 4.023 -9.898 1 61.31 222 LEU A C 1
ATOM 1768 O O . LEU A 1 222 ? 0.732 2.932 -9.375 1 61.31 222 LEU A O 1
ATOM 1772 N N . GLU A 1 223 ? 0.752 4.145 -11.242 1 62.09 223 GLU A N 1
ATOM 1773 C CA . GLU A 1 223 ? 1.679 3.26 -11.945 1 62.09 223 GLU A CA 1
ATOM 1774 C C . GLU A 1 223 ? 3.119 3.74 -11.797 1 62.09 223 GLU A C 1
ATOM 1776 O O . GLU A 1 223 ? 3.375 4.945 -11.75 1 62.09 223 GLU A O 1
ATOM 1781 N N . GLU A 1 224 ? 3.99 2.904 -11.578 1 62.41 224 GLU A N 1
ATOM 1782 C CA . GLU A 1 224 ? 5.406 3.248 -11.516 1 62.41 224 GLU A CA 1
ATOM 1783 C C . GLU A 1 224 ? 6.004 3.4 -12.914 1 62.41 224 GLU A C 1
ATOM 1785 O O . GLU A 1 224 ? 6.195 2.41 -13.617 1 62.41 224 GLU A O 1
ATOM 1790 N N . THR A 1 225 ? 6.07 4.586 -13.516 1 68.12 225 THR A N 1
ATOM 1791 C CA . THR A 1 225 ? 6.719 4.863 -14.797 1 68.12 225 THR A CA 1
ATOM 1792 C C . THR A 1 225 ? 8.039 5.594 -14.578 1 68.12 225 THR A C 1
ATOM 1794 O O . THR A 1 225 ? 8.352 6.012 -13.461 1 68.12 225 THR A O 1
ATOM 1797 N N . LEU A 1 226 ? 8.828 5.723 -15.703 1 71.81 226 LEU A N 1
ATOM 1798 C CA . LEU A 1 226 ? 10.117 6.395 -15.633 1 71.81 226 LEU A CA 1
ATOM 1799 C C . LEU A 1 226 ? 9.953 7.852 -15.219 1 71.81 226 LEU A C 1
ATOM 1801 O O . LEU A 1 226 ? 10.797 8.398 -14.5 1 71.81 226 LEU A O 1
ATOM 1805 N N . SER A 1 227 ? 8.789 8.453 -15.68 1 70.75 227 SER A N 1
ATOM 1806 C CA . SER A 1 227 ? 8.547 9.859 -15.398 1 70.75 227 SER A CA 1
ATOM 1807 C C . SER A 1 227 ? 7.68 10.031 -14.156 1 70.75 227 SER A C 1
ATOM 1809 O O . SER A 1 227 ? 7.586 11.133 -13.602 1 70.75 227 SER A O 1
ATOM 1811 N N . GLY A 1 228 ? 7.258 8.93 -13.555 1 62.12 228 GLY A N 1
ATOM 1812 C CA . GLY A 1 228 ? 6.328 9.031 -12.445 1 62.12 228 GLY A CA 1
ATOM 1813 C C . GLY A 1 228 ? 4.945 9.5 -12.859 1 62.12 228 GLY A C 1
ATOM 1814 O O . GLY A 1 228 ? 4.113 9.828 -12.016 1 62.12 228 GLY A O 1
ATOM 1815 N N . GLU A 1 229 ? 4.867 9.664 -14.219 1 60.97 229 GLU A N 1
ATOM 1816 C CA . GLU A 1 229 ? 3.559 10.023 -14.758 1 60.97 229 GLU A CA 1
ATOM 1817 C C . GLU A 1 229 ? 2.631 8.812 -14.789 1 60.97 229 GLU A C 1
ATOM 1819 O O . GLU A 1 229 ? 3.074 7.676 -14.609 1 60.97 229 GLU A O 1
ATOM 1824 N N . GLY A 1 230 ? 1.312 8.969 -14.539 1 58.53 230 GLY A N 1
ATOM 1825 C CA . GLY A 1 230 ? 0.444 7.84 -14.828 1 58.53 230 GLY A CA 1
ATOM 1826 C C . GLY A 1 230 ? -0.508 7.516 -13.688 1 58.53 230 GLY A C 1
ATOM 1827 O O . GLY A 1 230 ? -0.875 6.359 -13.484 1 58.53 230 GLY A O 1
ATOM 1828 N N . THR A 1 231 ? -0.638 8.531 -12.906 1 61.88 231 THR A N 1
ATOM 1829 C CA . THR A 1 231 ? -1.75 8.273 -12 1 61.88 231 THR A CA 1
ATOM 1830 C C . THR A 1 231 ? -3.074 8.258 -12.758 1 61.88 231 THR A C 1
ATOM 1832 O O . THR A 1 231 ? -3.389 9.195 -13.492 1 61.88 231 THR A O 1
ATOM 1835 N N . THR A 1 232 ? -3.521 7.004 -12.984 1 67.56 232 THR A N 1
ATOM 1836 C CA . THR A 1 232 ? -4.793 6.859 -13.695 1 67.56 232 THR A CA 1
ATOM 1837 C C . THR A 1 232 ? -5.965 7.07 -12.742 1 67.56 232 THR A C 1
ATOM 1839 O O . THR A 1 232 ? -5.984 6.512 -11.641 1 67.56 232 THR A O 1
ATOM 1842 N N . HIS A 1 233 ? -6.77 8.172 -13.023 1 74.44 233 HIS A N 1
ATOM 1843 C CA . HIS A 1 233 ? -8.047 8.398 -12.359 1 74.44 233 HIS A CA 1
ATOM 1844 C C . HIS A 1 233 ? -9.211 7.883 -13.203 1 74.44 233 HIS A C 1
ATOM 1846 O O . HIS A 1 233 ? -9.453 8.391 -14.305 1 74.44 233 HIS A O 1
ATOM 1852 N N . LYS A 1 234 ? -9.867 6.859 -12.672 1 82.5 234 LYS A N 1
ATOM 1853 C CA . LYS A 1 234 ? -10.945 6.242 -13.43 1 82.5 234 LYS A CA 1
ATOM 1854 C C . LYS A 1 234 ? -12.188 6.055 -12.562 1 82.5 234 LYS A C 1
ATOM 1856 O O . LYS A 1 234 ? -12.133 6.219 -11.344 1 82.5 234 LYS A O 1
ATOM 1861 N N . VAL A 1 235 ? -13.336 5.918 -13.211 1 89.19 235 VAL A N 1
ATOM 1862 C CA . VAL A 1 235 ? -14.594 5.625 -12.531 1 89.19 235 VAL A CA 1
ATOM 1863 C C . VAL A 1 235 ? -15.062 4.219 -12.898 1 89.19 235 VAL A C 1
ATOM 1865 O O . VAL A 1 235 ? -15.203 3.893 -14.078 1 89.19 235 VAL A O 1
ATOM 1868 N N . ASN A 1 236 ? -15.25 3.391 -11.898 1 89.75 236 ASN A N 1
ATOM 1869 C CA . ASN A 1 236 ? -15.828 2.064 -12.078 1 89.75 236 ASN A CA 1
ATOM 1870 C C . ASN A 1 236 ? -17.344 2.09 -11.914 1 89.75 236 ASN A C 1
ATOM 1872 O O . ASN A 1 236 ? -17.875 2.908 -11.156 1 89.75 236 ASN A O 1
ATOM 1876 N N . SER A 1 237 ? -18 1.267 -12.633 1 92.69 237 SER A N 1
ATOM 1877 C CA . SER A 1 237 ? -19.453 1.177 -12.578 1 92.69 237 SER A CA 1
ATOM 1878 C C . SER A 1 237 ? -19.922 -0.276 -12.57 1 92.69 237 SER A C 1
ATOM 1880 O O . SER A 1 237 ? -19.312 -1.128 -13.227 1 92.69 237 SER A O 1
ATOM 1882 N N . ILE A 1 238 ? -20.984 -0.554 -11.812 1 94.19 238 ILE A N 1
ATOM 1883 C CA . ILE A 1 238 ? -21.609 -1.871 -11.828 1 94.19 238 ILE A CA 1
ATOM 1884 C C . ILE A 1 238 ? -23.125 -1.723 -12.016 1 94.19 238 ILE A C 1
ATOM 1886 O O . ILE A 1 238 ? -23.688 -0.67 -11.719 1 94.19 238 ILE A O 1
ATOM 1890 N N . ILE A 1 239 ? -23.703 -2.686 -12.578 1 95.19 239 ILE A N 1
ATOM 1891 C CA . ILE A 1 239 ? -25.156 -2.789 -12.688 1 95.19 239 ILE A CA 1
ATOM 1892 C C . ILE A 1 239 ? -25.656 -3.941 -11.82 1 95.19 239 ILE A C 1
ATOM 1894 O O . ILE A 1 239 ? -25.062 -5.02 -11.797 1 95.19 239 ILE A O 1
ATOM 1898 N N . ILE A 1 240 ? -26.703 -3.688 -11 1 96 240 ILE A N 1
ATOM 1899 C CA . ILE A 1 240 ? -27.25 -4.664 -10.062 1 96 240 ILE A CA 1
ATOM 1900 C C . ILE A 1 240 ? -28.719 -4.93 -10.398 1 96 240 ILE A C 1
ATOM 1902 O O . ILE A 1 240 ? -29.5 -3.994 -10.539 1 96 240 ILE A O 1
ATOM 1906 N N . GLN A 1 241 ? -29.094 -6.203 -10.586 1 95.06 241 GLN A N 1
ATOM 1907 C CA . GLN A 1 241 ? -30.484 -6.609 -10.82 1 95.06 241 GLN A CA 1
ATOM 1908 C C . GLN A 1 241 ? -30.875 -7.766 -9.906 1 95.06 241 GLN A C 1
ATOM 1910 O O . GLN A 1 241 ? -30.031 -8.57 -9.508 1 95.06 241 GLN A O 1
ATOM 1915 N N . PRO A 1 242 ? -32.062 -7.73 -9.43 1 90.69 242 PRO A N 1
ATOM 1916 C CA . PRO A 1 242 ? -32.531 -8.891 -8.664 1 90.69 242 PRO A CA 1
ATOM 1917 C C . PRO A 1 242 ? -32.656 -10.148 -9.523 1 90.69 242 PRO A C 1
ATOM 1919 O O . PRO A 1 242 ? -32.875 -10.062 -10.734 1 90.69 242 PRO A O 1
ATOM 1922 N N . ASP A 1 243 ? -32.25 -11.281 -8.992 1 76.19 243 ASP A N 1
ATOM 1923 C CA . ASP A 1 243 ? -32.344 -12.539 -9.727 1 76.19 243 ASP A CA 1
ATOM 1924 C C . ASP A 1 243 ? -33.781 -12.938 -9.961 1 76.19 243 ASP A C 1
ATOM 1926 O O . ASP A 1 243 ? -34.562 -13.148 -9.008 1 76.19 243 ASP A O 1
ATOM 1930 N N . VAL A 1 244 ? -34.469 -12.516 -10.977 1 60.22 244 VAL A N 1
ATOM 1931 C CA . VAL A 1 244 ? -35.812 -12.969 -11.297 1 60.22 244 VAL A CA 1
ATOM 1932 C C . VAL A 1 244 ? -35.75 -14.328 -11.992 1 60.22 244 VAL A C 1
ATOM 1934 O O . VAL A 1 244 ? -35 -14.5 -12.961 1 60.22 244 VAL A O 1
ATOM 1937 N N . LYS A 1 245 ? -35.812 -15.461 -11.195 1 50.81 245 LYS A N 1
ATOM 1938 C CA . LYS A 1 245 ? -35.906 -16.766 -11.828 1 50.81 245 LYS A CA 1
ATOM 1939 C C . LYS A 1 245 ? -36.688 -16.703 -13.133 1 50.81 245 LYS A C 1
ATOM 1941 O O . LYS A 1 245 ? -37.906 -16.844 -13.125 1 50.81 245 LYS A O 1
ATOM 1946 N N . LYS A 1 246 ? -36.781 -15.766 -13.844 1 42.56 246 LYS A N 1
ATOM 1947 C CA . LYS A 1 246 ? -37.469 -16.172 -15.062 1 42.56 246 LYS A CA 1
ATOM 1948 C C . LYS A 1 246 ? -36.719 -17.297 -15.773 1 42.56 246 LYS A C 1
ATOM 1950 O O . LYS A 1 246 ? -35.5 -17.359 -15.727 1 42.56 246 LYS A O 1
ATOM 1955 N N . THR A 1 247 ? -37.469 -18.375 -15.797 1 33.88 247 THR A N 1
ATOM 1956 C CA . THR A 1 247 ? -37.125 -19.469 -16.703 1 33.88 247 THR A CA 1
ATOM 1957 C C . THR A 1 247 ? -36.531 -18.938 -18 1 33.88 247 THR A C 1
ATOM 1959 O O . THR A 1 247 ? -37.219 -18.297 -18.781 1 33.88 247 THR A O 1
ATOM 1962 N N . ILE A 1 248 ? -35.594 -18.344 -17.828 1 33.31 248 ILE A N 1
ATOM 1963 C CA . ILE A 1 248 ? -35 -18.016 -19.125 1 33.31 248 ILE A CA 1
ATOM 1964 C C . ILE A 1 248 ? -35.062 -19.25 -20.031 1 33.31 248 ILE A C 1
ATOM 1966 O O . ILE A 1 248 ? -34.469 -20.281 -19.703 1 33.31 248 ILE A O 1
ATOM 1970 N N . GLU A 1 249 ? -36.156 -19.391 -20.625 1 29.73 249 GLU A N 1
ATOM 1971 C CA . GLU A 1 249 ? -36 -20.203 -21.828 1 29.73 249 GLU A CA 1
ATOM 1972 C C . GLU A 1 249 ? -34.75 -19.797 -22.625 1 29.73 249 GLU A C 1
ATOM 1974 O O . GLU A 1 249 ? -34.688 -18.672 -23.109 1 29.73 249 GLU A O 1
ATOM 1979 N N . ILE A 1 250 ? -33.75 -20.078 -22.078 1 30.03 250 ILE A N 1
ATOM 1980 C CA . ILE A 1 250 ? -32.562 -19.969 -22.922 1 30.03 250 ILE A CA 1
ATOM 1981 C C . ILE A 1 250 ? -32.938 -20.344 -24.359 1 30.03 250 ILE A C 1
ATOM 1983 O O . ILE A 1 250 ? -33.312 -21.484 -24.625 1 30.03 250 ILE A O 1
ATOM 1987 N N . ASP A 1 251 ? -33.656 -19.594 -25.016 1 27.92 251 ASP A N 1
ATOM 1988 C CA . ASP A 1 251 ? -33.625 -19.922 -26.438 1 27.92 251 ASP A CA 1
ATOM 1989 C C . ASP A 1 251 ? -32.219 -20.328 -26.875 1 27.92 251 ASP A C 1
ATOM 1991 O O . ASP A 1 251 ? -31.25 -19.641 -26.578 1 27.92 251 ASP A O 1
ATOM 1995 N N . GLY A 1 252 ? -32.031 -21.547 -26.859 1 26.34 252 GLY A N 1
ATOM 1996 C CA . GLY A 1 252 ? -30.906 -22.281 -27.438 1 26.34 252 GLY A CA 1
ATOM 1997 C C . GLY A 1 252 ? -30.312 -21.594 -28.656 1 26.34 252 GLY A C 1
ATOM 1998 O O . GLY A 1 252 ? -29.641 -22.25 -29.484 1 26.34 252 GLY A O 1
ATOM 1999 N N . ARG A 1 253 ? -31.031 -20.562 -29.141 1 27.66 253 ARG A N 1
ATOM 2000 C CA . ARG A 1 253 ? -30.406 -20.172 -30.391 1 27.66 253 ARG A CA 1
ATOM 2001 C C . ARG A 1 253 ? -28.969 -19.703 -30.172 1 27.66 253 ARG A C 1
ATOM 2003 O O . ARG A 1 253 ? -28.734 -18.531 -29.844 1 27.66 253 ARG A O 1
ATOM 2010 N N . GLY A 1 254 ? -28.25 -20.266 -29.281 1 28.36 254 GLY A N 1
ATOM 2011 C CA . GLY A 1 254 ? -26.828 -20.031 -29.469 1 28.36 254 GLY A CA 1
ATOM 2012 C C . GLY A 1 254 ? -26.406 -20.031 -30.922 1 28.36 254 GLY A C 1
ATOM 2013 O O . GLY A 1 254 ? -26.422 -21.078 -31.578 1 28.36 254 GLY A O 1
ATOM 2014 N N . GLY A 1 255 ? -27.094 -19.156 -31.688 1 28 255 GLY A N 1
ATOM 2015 C CA . GLY A 1 255 ? -26.484 -19.141 -33 1 28 255 GLY A CA 1
ATOM 2016 C C . GLY A 1 255 ? -24.984 -19.281 -32.969 1 28 255 GLY A C 1
ATOM 2017 O O . GLY A 1 255 ? -24.297 -18.625 -32.188 1 28 255 GLY A O 1
ATOM 2018 N N . SER A 1 256 ? -24.594 -20.469 -33.094 1 28.98 256 SER A N 1
ATOM 2019 C CA . SER A 1 256 ? -23.234 -20.859 -33.438 1 28.98 256 SER A CA 1
ATOM 2020 C C . SER A 1 256 ? -22.625 -19.922 -34.469 1 28.98 256 SER A C 1
ATOM 2022 O O . SER A 1 256 ? -23.062 -19.891 -35.625 1 28.98 256 SER A O 1
ATOM 2024 N N . PHE A 1 257 ? -22.766 -18.688 -34.312 1 28.77 257 PHE A N 1
ATOM 2025 C CA . PHE A 1 257 ? -21.984 -18 -35.312 1 28.77 257 PHE A CA 1
ATOM 2026 C C . PHE A 1 257 ? -20.609 -18.641 -35.5 1 28.77 257 PHE A C 1
ATOM 2028 O O . PHE A 1 257 ? -19.828 -18.703 -34.531 1 28.77 257 PHE A O 1
ATOM 2035 N N . THR A 1 258 ? -20.609 -19.75 -36.094 1 31.5 258 THR A N 1
ATOM 2036 C CA . THR A 1 258 ? -19.391 -20.344 -36.625 1 31.5 258 THR A CA 1
ATOM 2037 C C . THR A 1 258 ? -18.594 -19.312 -37.406 1 31.5 258 THR A C 1
ATOM 2039 O O . THR A 1 258 ? -18.797 -19.141 -38.625 1 31.5 258 THR A O 1
ATOM 2042 N N . THR A 1 259 ? -18.703 -18.062 -37.125 1 31.86 259 THR A N 1
ATOM 2043 C CA . THR A 1 259 ? -17.781 -17.344 -37.969 1 31.86 259 THR A CA 1
ATOM 2044 C C . THR A 1 259 ? -16.391 -17.984 -37.938 1 31.86 259 THR A C 1
ATOM 2046 O O . THR A 1 259 ? -15.984 -18.547 -36.938 1 31.86 259 THR A O 1
ATOM 2049 N N . GLU A 1 260 ? -16 -18.406 -39.031 1 32.78 260 GLU A N 1
ATOM 2050 C CA . GLU A 1 260 ? -14.648 -18.906 -39.219 1 32.78 260 GLU A CA 1
ATOM 2051 C C . GLU A 1 260 ? -13.648 -18.141 -38.344 1 32.78 260 GLU A C 1
ATOM 2053 O O . GLU A 1 260 ? -13.617 -16.906 -38.375 1 32.78 260 GLU A O 1
ATOM 2058 N N . PRO A 1 261 ? -13.359 -18.703 -37.25 1 39.41 261 PRO A N 1
ATOM 2059 C CA . PRO A 1 261 ? -12.453 -18.125 -36.281 1 39.41 261 PRO A CA 1
ATOM 2060 C C . PRO A 1 261 ? -11.242 -17.438 -36.906 1 39.41 261 PRO A C 1
ATOM 2062 O O . PRO A 1 261 ? -10.469 -18.078 -37.625 1 39.41 261 PRO A O 1
ATOM 2065 N N . VAL A 1 262 ? -11.398 -16.438 -37.625 1 38.94 262 VAL A N 1
ATOM 2066 C CA . VAL A 1 262 ? -10.148 -15.812 -38.062 1 38.94 262 VAL A CA 1
ATOM 2067 C C . VAL A 1 262 ? -9.234 -15.578 -36.875 1 38.94 262 VAL A C 1
ATOM 2069 O O . VAL A 1 262 ? -9.609 -14.883 -35.906 1 38.94 262 VAL A O 1
ATOM 2072 N N . HIS A 1 263 ? -8.484 -16.5 -36.5 1 46.28 263 HIS A N 1
ATOM 2073 C CA . HIS A 1 263 ? -7.418 -16.422 -35.531 1 46.28 263 HIS A CA 1
ATOM 2074 C C . HIS A 1 263 ? -6.68 -15.094 -35.625 1 46.28 263 HIS A C 1
ATOM 2076 O O . HIS A 1 263 ? -5.832 -14.906 -36.5 1 46.28 263 HIS A O 1
ATOM 2082 N N . THR A 1 264 ? -7.27 -14.047 -35.406 1 52.44 264 THR A N 1
ATOM 2083 C CA . THR A 1 264 ? -6.41 -12.867 -35.438 1 52.44 264 THR A CA 1
ATOM 2084 C C . THR A 1 264 ? -5.43 -12.891 -34.281 1 52.44 264 THR A C 1
ATOM 2086 O O . THR A 1 264 ? -5.754 -13.383 -33.188 1 52.44 264 THR A O 1
ATOM 2089 N N . LYS A 1 265 ? -4.199 -13.141 -34.375 1 62.12 265 LYS A N 1
ATOM 2090 C CA . LYS A 1 265 ? -3.07 -13.164 -33.469 1 62.12 265 LYS A CA 1
ATOM 2091 C C . LYS A 1 265 ? -2.936 -11.836 -32.719 1 62.12 265 LYS A C 1
ATOM 2093 O O . LYS A 1 265 ? -1.827 -11.43 -32.375 1 62.12 265 LYS A O 1
ATOM 2098 N N . ARG A 1 266 ? -4.211 -11.242 -32.438 1 73.12 266 ARG A N 1
ATOM 2099 C CA . ARG A 1 266 ? -4.082 -9.961 -31.766 1 73.12 266 ARG A CA 1
ATOM 2100 C C . ARG A 1 266 ? -3.898 -10.148 -30.25 1 73.12 266 ARG A C 1
ATOM 2102 O O . ARG A 1 266 ? -4.727 -10.781 -29.594 1 73.12 266 ARG A O 1
ATOM 2109 N N . ARG A 1 267 ? -2.885 -9.5 -29.75 1 76.25 267 ARG A N 1
ATOM 2110 C CA . ARG A 1 267 ? -2.561 -9.672 -28.344 1 76.25 267 ARG A CA 1
ATOM 2111 C C . ARG A 1 267 ? -2.973 -8.453 -27.531 1 76.25 267 ARG A C 1
ATOM 2113 O O . ARG A 1 267 ? -3.049 -8.508 -26.297 1 76.25 267 ARG A O 1
ATOM 2120 N N . SER A 1 268 ? -3.236 -7.387 -28.156 1 79.94 268 SER A N 1
ATOM 2121 C CA . SER A 1 268 ? -3.566 -6.164 -27.438 1 79.94 268 SER A CA 1
ATOM 2122 C C . SER A 1 268 ? -4.914 -5.605 -27.875 1 79.94 268 SER A C 1
ATOM 2124 O O . SER A 1 268 ? -5.27 -5.695 -29.062 1 79.94 268 SER A O 1
ATOM 2126 N N . PHE A 1 269 ? -5.695 -5.23 -26.922 1 82.69 269 PHE A N 1
ATOM 2127 C CA . PHE A 1 269 ? -7.004 -4.629 -27.172 1 82.69 269 PHE A CA 1
ATOM 2128 C C . PHE A 1 269 ? -6.875 -3.127 -27.375 1 82.69 269 PHE A C 1
ATOM 2130 O O . PHE A 1 269 ? -6.293 -2.424 -26.547 1 82.69 269 PHE A O 1
ATOM 2137 N N . LYS A 1 270 ? -7.199 -2.602 -28.531 1 76.94 270 LYS A N 1
ATOM 2138 C CA . LYS A 1 270 ? -7.164 -1.171 -28.812 1 76.94 270 LYS A CA 1
ATOM 2139 C C . LYS A 1 270 ? -8.508 -0.517 -28.516 1 76.94 270 LYS A C 1
ATOM 2141 O O . LYS A 1 270 ? -9.523 -0.843 -29.141 1 76.94 270 LYS A O 1
ATOM 2146 N N . SER A 1 271 ? -8.531 0.194 -27.328 1 69.38 271 SER A N 1
ATOM 2147 C CA . SER A 1 271 ? -9.773 0.856 -26.953 1 69.38 271 SER A CA 1
ATOM 2148 C C . SER A 1 271 ? -9.82 2.287 -27.484 1 69.38 271 SER A C 1
ATOM 2150 O O . SER A 1 271 ? -8.781 2.92 -27.672 1 69.38 271 SER A O 1
ATOM 2152 N N . THR A 1 272 ? -10.961 2.705 -28 1 61.5 272 THR A N 1
ATOM 2153 C CA . THR A 1 272 ? -11.148 4.109 -28.344 1 61.5 272 THR A CA 1
ATOM 2154 C C . THR A 1 272 ? -11.484 4.93 -27.109 1 61.5 272 THR A C 1
ATOM 2156 O O . THR A 1 272 ? -12.445 4.629 -26.391 1 61.5 272 THR A O 1
ATOM 2159 N N . PRO A 1 273 ? -10.578 5.816 -26.781 1 59.44 273 PRO A N 1
ATOM 2160 C CA . PRO A 1 273 ? -10.906 6.625 -25.609 1 59.44 273 PRO A CA 1
ATOM 2161 C C . PRO A 1 273 ? -12.219 7.395 -25.766 1 59.44 273 PRO A C 1
ATOM 2163 O O . PRO A 1 273 ? -12.555 7.832 -26.859 1 59.44 273 PRO A O 1
ATOM 2166 N N . THR A 1 274 ? -13.148 7.289 -24.797 1 61.5 274 THR A N 1
ATOM 2167 C CA . THR A 1 274 ? -14.398 8.039 -24.797 1 61.5 274 THR A CA 1
ATOM 2168 C C . THR A 1 274 ? -14.141 9.523 -24.578 1 61.5 274 THR A C 1
ATOM 2170 O O . THR A 1 274 ? -13.516 9.914 -23.594 1 61.5 274 THR A O 1
ATOM 2173 N N . LEU A 1 275 ? -14.336 10.281 -25.625 1 62.91 275 LEU A N 1
ATOM 2174 C CA . LEU A 1 275 ? -14.242 11.727 -25.484 1 62.91 275 LEU A CA 1
ATOM 2175 C C . LEU A 1 275 ? -15.438 12.273 -24.703 1 62.91 275 LEU A C 1
ATOM 2177 O O . LEU A 1 275 ? -16.578 12.07 -25.094 1 62.91 275 LEU A O 1
ATOM 2181 N N . LEU A 1 276 ? -15.281 12.75 -23.469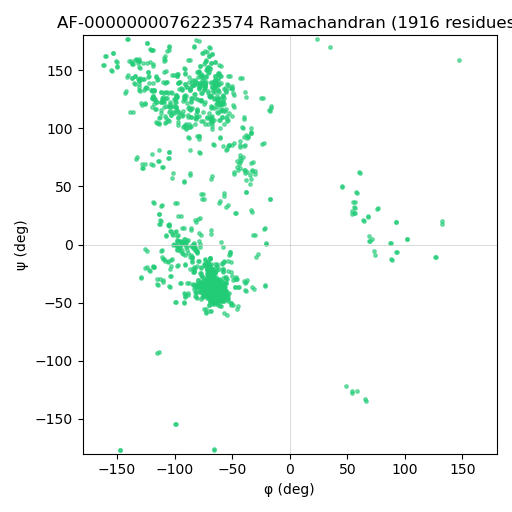 1 76 276 LEU A N 1
ATOM 2182 C CA . LEU A 1 276 ? -16.344 13.312 -22.641 1 76 276 LEU A CA 1
ATOM 2183 C C . LEU A 1 276 ? -16.656 14.75 -23.062 1 76 276 LEU A C 1
ATOM 2185 O O . LEU A 1 276 ? -15.734 15.539 -23.297 1 76 276 LEU A O 1
ATOM 2189 N N . GLU A 1 277 ? -17.891 14.969 -23.375 1 71.56 277 GLU A N 1
ATOM 2190 C CA . GLU A 1 277 ? -18.312 16.344 -23.656 1 71.56 277 GLU A CA 1
ATOM 2191 C C . GLU A 1 277 ? -18.219 17.203 -22.406 1 71.56 277 GLU A C 1
ATOM 2193 O O . GLU A 1 277 ? -18.516 16.75 -21.297 1 71.56 277 GLU A O 1
ATOM 2198 N N . ASP A 1 278 ? -17.781 18.359 -22.547 1 71.19 278 ASP A N 1
ATOM 2199 C CA . ASP A 1 278 ? -17.641 19.266 -21.422 1 71.19 278 ASP A CA 1
ATOM 2200 C C . ASP A 1 278 ? -19.016 19.781 -20.969 1 71.19 278 ASP A C 1
ATOM 2202 O O . ASP A 1 278 ? -19.828 20.219 -21.781 1 71.19 278 ASP A O 1
ATOM 2206 N N . TYR A 1 279 ? -19.344 19.578 -19.766 1 82.38 279 TYR A N 1
ATOM 2207 C CA . TYR A 1 279 ? -20.578 20.094 -19.156 1 82.38 279 TYR A CA 1
ATOM 2208 C C . TYR A 1 279 ? -20.266 21.234 -18.188 1 82.38 279 TYR A C 1
ATOM 2210 O O . TYR A 1 279 ? -19.484 21.062 -17.25 1 82.38 279 TYR A O 1
ATOM 2218 N N . ILE A 1 280 ? -20.859 22.453 -18.516 1 69.38 280 ILE A N 1
ATOM 2219 C CA . ILE A 1 280 ? -20.703 23.609 -17.641 1 69.38 280 ILE A CA 1
ATOM 2220 C C . ILE A 1 280 ? -21.984 23.828 -16.844 1 69.38 280 ILE A C 1
ATOM 2222 O O . ILE A 1 280 ? -23.031 24.125 -17.422 1 69.38 280 ILE A O 1
ATOM 2226 N N . LEU A 1 281 ? -21.984 23.625 -15.609 1 77.19 281 LEU A N 1
ATOM 2227 C CA . LEU A 1 281 ? -23.141 23.719 -14.734 1 77.19 281 LEU A CA 1
ATOM 2228 C C . LEU A 1 281 ? -23.641 25.156 -14.633 1 77.19 281 LEU A C 1
ATOM 2230 O O . LEU A 1 281 ? -24.859 25.391 -14.594 1 77.19 281 LEU A O 1
ATOM 2234 N N . GLY A 1 282 ? -22.844 26.188 -14.672 1 68.81 282 GLY A N 1
ATOM 2235 C CA . GLY A 1 282 ? -23.234 27.562 -14.438 1 68.81 282 GLY A CA 1
ATOM 2236 C C . GLY A 1 282 ? -23.688 27.812 -13.016 1 68.81 282 GLY A C 1
ATOM 2237 O O . GLY A 1 282 ? -23.047 27.359 -12.062 1 68.81 282 GLY A O 1
ATOM 2238 N N . LYS A 1 283 ? -24.875 28.562 -12.836 1 75 283 LYS A N 1
ATOM 2239 C CA . LYS A 1 283 ? -25.391 28.844 -11.5 1 75 283 LYS A CA 1
ATOM 2240 C C . LYS A 1 283 ? -26.094 27.625 -10.922 1 75 283 LYS A C 1
ATOM 2242 O O . LYS A 1 283 ? -26.906 26.984 -11.594 1 75 283 LYS A O 1
ATOM 2247 N N . ARG A 1 284 ? -25.875 27.422 -9.742 1 85.5 284 ARG A N 1
ATOM 2248 C CA . ARG A 1 284 ? -26.484 26.281 -9.07 1 85.5 284 ARG A CA 1
ATOM 2249 C C . ARG A 1 284 ? -27.969 26.516 -8.82 1 85.5 284 ARG A C 1
ATOM 2251 O O . ARG A 1 284 ? -28.359 27.641 -8.492 1 85.5 284 ARG A O 1
ATOM 2258 N N . VAL A 1 285 ? -28.719 25.453 -9.047 1 87.19 285 VAL A N 1
ATOM 2259 C CA . VAL A 1 285 ? -30.156 25.516 -8.789 1 87.19 285 VAL A CA 1
ATOM 2260 C C . VAL A 1 285 ? -30.531 24.484 -7.711 1 87.19 285 VAL A C 1
ATOM 2262 O O . VAL A 1 285 ? -30.141 23.328 -7.793 1 87.19 285 VAL A O 1
ATOM 2265 N N . GLY A 1 286 ? -31.219 24.953 -6.676 1 86.69 286 GLY A N 1
ATOM 2266 C CA . GLY A 1 286 ? -31.672 24.062 -5.613 1 86.69 286 GLY A CA 1
ATOM 2267 C C . GLY A 1 286 ? -32.906 23.281 -5.965 1 86.69 286 GLY A C 1
ATOM 2268 O O . GLY A 1 286 ? -33.469 23.453 -7.059 1 86.69 286 GLY A O 1
ATOM 2269 N N . PRO A 1 287 ? -33.312 22.375 -5.059 1 89.19 287 PRO A N 1
ATOM 2270 C CA . PRO A 1 287 ? -34.531 21.594 -5.305 1 89.19 287 PRO A CA 1
ATOM 2271 C C . PRO A 1 287 ? -35.812 22.438 -5.258 1 89.19 287 PRO A C 1
ATOM 2273 O O . PRO A 1 287 ? -35.812 23.484 -4.617 1 89.19 287 PRO A O 1
ATOM 2276 N N . LYS A 1 288 ? -36.812 21.906 -5.945 1 83.19 288 LYS A N 1
ATOM 2277 C CA . LYS A 1 288 ? -38.125 22.562 -5.91 1 83.19 288 LYS A CA 1
ATOM 2278 C C . LYS A 1 288 ? -38.781 22.406 -4.543 1 83.19 288 LYS A C 1
ATOM 2280 O O . LYS A 1 288 ? -38.531 21.422 -3.844 1 83.19 288 LYS A O 1
ATOM 2285 N N . ALA A 1 289 ? -39.562 23.422 -4.195 1 79.88 289 ALA A N 1
ATOM 2286 C CA . ALA A 1 289 ? -40.25 23.406 -2.902 1 79.88 289 ALA A CA 1
ATOM 2287 C C . ALA A 1 289 ? -41.188 22.219 -2.799 1 79.88 289 ALA A C 1
ATOM 2289 O O . ALA A 1 289 ? -41.938 21.922 -3.746 1 79.88 289 ALA A O 1
ATOM 2290 N N . THR A 1 290 ? -40.938 21.438 -1.863 1 76.56 290 THR A N 1
ATOM 2291 C CA . THR A 1 290 ? -41.781 20.266 -1.66 1 76.56 290 THR A CA 1
ATOM 2292 C C . THR A 1 290 ? -42.469 20.312 -0.284 1 76.56 290 THR A C 1
ATOM 2294 O O . THR A 1 290 ? -41.938 20.953 0.634 1 76.56 290 THR A O 1
ATOM 2297 N N . SER A 1 291 ? -43.594 19.672 -0.198 1 73 291 SER A N 1
ATOM 2298 C CA . SER A 1 291 ? -44.312 19.609 1.065 1 73 291 SER A CA 1
ATOM 2299 C C . SER A 1 291 ? -43.562 18.75 2.088 1 73 291 SER A C 1
ATOM 2301 O O . SER A 1 291 ? -42.781 17.891 1.718 1 73 291 SER A O 1
ATOM 2303 N N . ALA A 1 292 ? -43.812 19.109 3.312 1 67.69 292 ALA A N 1
ATOM 2304 C CA . ALA A 1 292 ? -43.125 18.438 4.422 1 67.69 292 ALA A CA 1
ATOM 2305 C C . ALA A 1 292 ? -43.531 16.969 4.484 1 67.69 292 ALA A C 1
ATOM 2307 O O . ALA A 1 292 ? -44.688 16.609 4.199 1 67.69 292 ALA A O 1
ATOM 2308 N N . ALA A 1 293 ? -42.469 16.109 4.594 1 65.12 293 ALA A N 1
ATOM 2309 C CA . ALA A 1 293 ? -42.688 14.672 4.703 1 65.12 293 ALA A CA 1
ATOM 2310 C C . ALA A 1 293 ? -43.562 14.328 5.91 1 65.12 293 ALA A C 1
ATOM 2312 O O . ALA A 1 293 ? -43.406 14.93 6.977 1 65.12 293 ALA A O 1
ATOM 2313 N N . LYS A 1 294 ? -44.75 13.609 5.699 1 61 294 LYS A N 1
ATOM 2314 C CA . LYS A 1 294 ? -45.594 13.164 6.797 1 61 294 LYS A CA 1
ATOM 2315 C C . LYS A 1 294 ? -44.906 12.133 7.664 1 61 294 LYS A C 1
ATOM 2317 O O . LYS A 1 294 ? -44.25 11.211 7.145 1 61 294 LYS A O 1
ATOM 2322 N N . GLU A 1 295 ? -44.719 12.5 8.914 1 61.25 295 GLU A N 1
ATOM 2323 C CA . GLU A 1 295 ? -44.062 11.562 9.844 1 61.25 295 GLU A CA 1
ATOM 2324 C C . GLU A 1 295 ? -44.875 10.266 9.938 1 61.25 295 GLU A C 1
ATOM 2326 O O . GLU A 1 295 ? -46.094 10.281 9.953 1 61.25 295 GLU A O 1
ATOM 2331 N N . ASP A 1 296 ? -44.188 9.125 9.594 1 63.12 296 ASP A N 1
ATOM 2332 C CA . ASP A 1 296 ? -44.812 7.801 9.68 1 63.12 296 ASP A CA 1
ATOM 2333 C C . ASP A 1 296 ? -45.281 7.512 11.102 1 63.12 296 ASP A C 1
ATOM 2335 O O . ASP A 1 296 ? -44.469 7.527 12.047 1 63.12 296 ASP A O 1
ATOM 2339 N N . SER A 1 297 ? -46.562 7.488 11.367 1 63.56 297 SER A N 1
ATOM 2340 C CA . SER A 1 297 ? -47.219 7.238 12.656 1 63.56 297 SER A CA 1
ATOM 2341 C C . SER A 1 297 ? -46.688 5.953 13.297 1 63.56 297 SER A C 1
ATOM 2343 O O . SER A 1 297 ? -46.75 5.789 14.516 1 63.56 297 SER A O 1
ATOM 2345 N N . PHE A 1 298 ? -45.969 5.074 12.492 1 74 298 PHE A N 1
ATOM 2346 C CA . PHE A 1 298 ? -45.562 3.773 13.008 1 74 298 PHE A CA 1
ATOM 2347 C C . PHE A 1 298 ? -44.062 3.738 13.273 1 74 298 PHE A C 1
ATOM 2349 O O . PHE A 1 298 ? -43.5 2.691 13.609 1 74 298 PHE A O 1
ATOM 2356 N N . ALA A 1 299 ? -43.469 4.844 13.156 1 81.88 299 ALA A N 1
ATOM 2357 C CA . ALA A 1 299 ? -42.031 4.914 13.281 1 81.88 299 ALA A CA 1
ATOM 2358 C C . ALA A 1 299 ? -41.562 4.484 14.672 1 81.88 299 ALA A C 1
ATOM 2360 O O . ALA A 1 299 ? -40.656 3.658 14.812 1 81.88 299 ALA A O 1
ATOM 2361 N N . ASP A 1 300 ? -42.281 4.887 15.625 1 79.62 300 ASP A N 1
ATOM 2362 C CA . ASP A 1 300 ? -41.906 4.605 17 1 79.62 300 ASP A CA 1
ATOM 2363 C C . ASP A 1 300 ? -42.125 3.129 17.344 1 79.62 300 ASP A C 1
ATOM 2365 O O . ASP A 1 300 ? -41.312 2.539 18.078 1 79.62 300 ASP A O 1
ATOM 2369 N N . ILE A 1 301 ? -43.062 2.615 16.719 1 82.5 301 ILE A N 1
ATOM 2370 C CA . ILE A 1 301 ? -43.375 1.213 16.984 1 82.5 301 ILE A CA 1
ATOM 2371 C C . ILE A 1 301 ? -42.281 0.323 16.359 1 82.5 301 ILE A C 1
ATOM 2373 O O . ILE A 1 301 ? -41.812 -0.633 16.984 1 82.5 301 ILE A O 1
ATOM 2377 N N . LEU A 1 302 ? -41.906 0.661 15.195 1 88.62 302 LEU A N 1
ATOM 2378 C CA . LEU A 1 302 ? -40.906 -0.124 14.5 1 88.62 302 LEU A CA 1
ATOM 2379 C C . LEU A 1 302 ? -39.562 -0.104 15.25 1 88.62 302 LEU A C 1
ATOM 2381 O O . LEU A 1 302 ? -38.906 -1.137 15.375 1 88.62 302 LEU A O 1
ATOM 2385 N N . CYS A 1 303 ? -39.219 1.01 15.695 1 88.56 303 CYS A N 1
ATOM 2386 C CA . CYS A 1 303 ? -37.969 1.152 16.422 1 88.56 303 CYS A CA 1
ATOM 2387 C C . CYS A 1 303 ? -38.031 0.425 17.766 1 88.56 303 CYS A C 1
ATOM 2389 O O . CYS A 1 303 ? -37.062 -0.214 18.172 1 88.56 303 CYS A O 1
ATOM 2391 N N . ALA A 1 304 ? -39.188 0.531 18.375 1 85.69 304 ALA A N 1
ATOM 2392 C CA . ALA A 1 304 ? -39.375 -0.129 19.672 1 85.69 304 ALA A CA 1
ATOM 2393 C C . ALA A 1 304 ? -39.281 -1.646 19.531 1 85.69 304 ALA A C 1
ATOM 2395 O O . ALA A 1 304 ? -38.719 -2.326 20.375 1 85.69 304 ALA A O 1
ATOM 2396 N N . ASP A 1 305 ? -39.844 -2.117 18.469 1 85.25 305 ASP A N 1
ATOM 2397 C CA . ASP A 1 305 ? -39.781 -3.553 18.203 1 85.25 305 ASP A CA 1
ATOM 2398 C C . ASP A 1 305 ? -38.344 -4.031 18 1 85.25 305 ASP A C 1
ATOM 2400 O O . ASP A 1 305 ? -37.969 -5.102 18.469 1 85.25 305 ASP A O 1
ATOM 2404 N N . GLN A 1 306 ? -37.688 -3.266 17.297 1 89.94 306 GLN A N 1
ATOM 2405 C CA . GLN A 1 306 ? -36.312 -3.643 17.016 1 89.94 306 GLN A CA 1
ATOM 2406 C C . GLN A 1 306 ? -35.469 -3.613 18.297 1 89.94 306 GLN A C 1
ATOM 2408 O O . GLN A 1 306 ? -34.594 -4.48 18.5 1 89.94 306 GLN A O 1
ATOM 2413 N N . VAL A 1 307 ? -35.625 -2.619 19.125 1 89.38 307 VAL A N 1
ATOM 2414 C CA . VAL A 1 307 ? -34.906 -2.504 20.391 1 89.38 307 VAL A CA 1
ATOM 2415 C C . VAL A 1 307 ? -35.25 -3.682 21.297 1 89.38 307 VAL A C 1
ATOM 2417 O O . VAL A 1 307 ? -34.406 -4.191 22.016 1 89.38 307 VAL A O 1
ATOM 2420 N N . HIS A 1 308 ? -36.5 -4.027 21.188 1 85.81 308 HIS A N 1
ATOM 2421 C CA . HIS A 1 308 ? -36.938 -5.199 21.938 1 85.81 308 HIS A CA 1
ATOM 2422 C C . HIS A 1 308 ? -36.156 -6.438 21.531 1 85.81 308 HIS A C 1
ATOM 2424 O O . HIS A 1 308 ? -35.75 -7.246 22.375 1 85.81 308 HIS A O 1
ATOM 2430 N N . LEU A 1 309 ? -35.938 -6.605 20.312 1 87.88 309 LEU A N 1
ATOM 2431 C CA . LEU A 1 309 ? -35.156 -7.727 19.812 1 87.88 309 LEU A CA 1
ATOM 2432 C C . LEU A 1 309 ? -33.719 -7.656 20.312 1 87.88 309 LEU A C 1
ATOM 2434 O O . LEU A 1 309 ? -33.125 -8.68 20.625 1 87.88 309 LEU A O 1
ATOM 2438 N N . TYR A 1 310 ? -33.156 -6.445 20.359 1 92.06 310 TYR A N 1
ATOM 2439 C CA . TYR A 1 310 ? -31.812 -6.273 20.859 1 92.06 310 TYR A CA 1
ATOM 2440 C C . TYR A 1 310 ? -31.703 -6.645 22.328 1 92.06 310 TYR A C 1
ATOM 2442 O O . TYR A 1 310 ? -30.75 -7.309 22.75 1 92.06 310 TYR A O 1
ATOM 2450 N N . ASN A 1 311 ? -32.656 -6.219 23.062 1 86.94 311 ASN A N 1
ATOM 2451 C CA . ASN A 1 311 ? -32.688 -6.535 24.484 1 86.94 311 ASN A CA 1
ATOM 2452 C C . ASN A 1 311 ? -32.812 -8.031 24.719 1 86.94 311 ASN A C 1
ATOM 2454 O O . ASN A 1 311 ? -32.188 -8.578 25.641 1 86.94 311 ASN A O 1
ATOM 2458 N N . THR A 1 312 ? -33.625 -8.617 23.922 1 83.5 312 THR A N 1
ATOM 2459 C CA . THR A 1 312 ? -33.781 -10.062 24.016 1 83.5 312 THR A CA 1
ATOM 2460 C C . THR A 1 312 ? -32.469 -10.773 23.703 1 83.5 312 THR A C 1
ATOM 2462 O O . THR A 1 312 ? -32.094 -11.742 24.375 1 83.5 312 THR A O 1
ATOM 2465 N N . TRP A 1 313 ? -31.828 -10.375 22.656 1 89.31 313 TRP A N 1
ATOM 2466 C CA . TRP A 1 313 ? -30.531 -10.93 22.281 1 89.31 313 TRP A CA 1
ATOM 2467 C C . TRP A 1 313 ? -29.547 -10.82 23.422 1 89.31 313 TRP A C 1
ATOM 2469 O O . TRP A 1 313 ? -28.875 -11.805 23.781 1 89.31 313 TRP A O 1
ATOM 2479 N N . VAL A 1 314 ? -29.438 -9.656 24.078 1 90.31 314 VAL A N 1
ATOM 2480 C CA . VAL A 1 314 ? -28.5 -9.445 25.172 1 90.31 314 VAL A CA 1
ATOM 2481 C C . VAL A 1 314 ? -28.875 -10.336 26.359 1 90.31 314 VAL A C 1
ATOM 2483 O O . VAL A 1 314 ? -28.016 -10.938 27 1 90.31 314 VAL A O 1
ATOM 2486 N N . ALA A 1 315 ? -30.156 -10.453 26.641 1 83.81 315 ALA A N 1
ATOM 2487 C CA . ALA A 1 315 ? -30.641 -11.273 27.75 1 83.81 315 ALA A CA 1
ATOM 2488 C C . ALA A 1 315 ? -30.281 -12.742 27.547 1 83.81 315 ALA A C 1
ATOM 2490 O O . ALA A 1 315 ? -29.922 -13.438 28.5 1 83.81 315 ALA A O 1
ATOM 2491 N N . LEU A 1 316 ? -30.391 -13.156 26.359 1 83 316 LEU A N 1
ATOM 2492 C CA . LEU A 1 316 ? -30.062 -14.547 26.031 1 83 316 LEU A CA 1
ATOM 2493 C C . LEU A 1 316 ? -28.578 -14.812 26.234 1 83 316 LEU A C 1
ATOM 2495 O O . LEU A 1 316 ? -28.188 -15.891 26.688 1 83 316 LEU A O 1
ATOM 2499 N N . ARG A 1 317 ? -27.797 -13.906 25.875 1 87.75 317 ARG A N 1
ATOM 2500 C CA . ARG A 1 317 ? -26.344 -14.07 26 1 87.75 317 ARG A CA 1
ATOM 2501 C C . ARG A 1 317 ? -25.922 -14.039 27.469 1 87.75 317 ARG A C 1
ATOM 2503 O O . ARG A 1 317 ? -24.922 -14.672 27.828 1 87.75 317 ARG A O 1
ATOM 2510 N N . ILE A 1 318 ? -26.625 -13.328 28.328 1 84.94 318 ILE A N 1
ATOM 2511 C CA . ILE A 1 318 ? -26.312 -13.25 29.75 1 84.94 318 ILE A CA 1
ATOM 2512 C C . ILE A 1 318 ? -26.703 -14.562 30.438 1 84.94 318 ILE A C 1
ATOM 2514 O O . ILE A 1 318 ? -26.016 -15.008 31.344 1 84.94 318 ILE A O 1
ATOM 2518 N N . HIS A 1 319 ? -27.766 -15.094 30.125 1 75 319 HIS A N 1
ATOM 2519 C CA . HIS A 1 319 ? -28.312 -16.281 30.781 1 75 319 HIS A CA 1
ATOM 2520 C C . HIS A 1 319 ? -27.375 -17.469 30.625 1 75 319 HIS A C 1
ATOM 2522 O O . HIS A 1 319 ? -27.281 -18.312 31.531 1 75 319 HIS A O 1
ATOM 2528 N N . GLN A 1 320 ? -26.641 -17.766 29.5 1 62.94 320 GLN A N 1
ATOM 2529 C CA . GLN A 1 320 ? -25.75 -18.906 29.281 1 62.94 320 GLN A CA 1
ATOM 2530 C C . GLN A 1 320 ? -24.281 -18.438 29.219 1 62.94 320 GLN A C 1
ATOM 2532 O O . GLN A 1 320 ? -23.656 -18.531 28.172 1 62.94 320 GLN A O 1
ATOM 2537 N N . PRO A 1 321 ? -23.719 -17.906 30.422 1 56.75 321 PRO A N 1
ATOM 2538 C CA . PRO A 1 321 ? -22.406 -17.266 30.281 1 56.75 321 PRO A CA 1
ATOM 2539 C C . PRO A 1 321 ? -21.281 -18.266 30.094 1 56.75 321 PRO A C 1
ATOM 2541 O O . PRO A 1 321 ? -20.297 -17.969 29.406 1 56.75 321 PRO A O 1
ATOM 2544 N N . ILE A 1 322 ? -21.203 -19.422 30.781 1 54.06 322 ILE A N 1
ATOM 2545 C CA . ILE A 1 322 ? -20.047 -20.312 30.844 1 54.06 322 ILE A CA 1
ATOM 2546 C C . ILE A 1 322 ? -19.828 -20.969 29.484 1 54.06 322 ILE A C 1
ATOM 2548 O O . ILE A 1 322 ? -18.719 -20.953 28.953 1 54.06 322 ILE A O 1
ATOM 2552 N N . MET A 1 323 ? -20.828 -21.688 28.938 1 63.97 323 MET A N 1
ATOM 2553 C CA . MET A 1 323 ? -20.703 -22.281 27.609 1 63.97 323 MET A CA 1
ATOM 2554 C C . MET A 1 323 ? -21.516 -21.516 26.578 1 63.97 323 MET A C 1
ATOM 2556 O O . MET A 1 323 ? -22.609 -21.938 26.203 1 63.97 323 MET A O 1
ATOM 2560 N N . GLN A 1 324 ? -20.906 -20.219 26.203 1 74.06 324 GLN A N 1
ATOM 2561 C CA . GLN A 1 324 ? -21.641 -19.297 25.328 1 74.06 324 GLN A CA 1
ATOM 2562 C C . GLN A 1 324 ? -21.875 -19.922 23.953 1 74.06 324 GLN A C 1
ATOM 2564 O O . GLN A 1 324 ? -20.938 -20.219 23.234 1 74.06 324 GLN A O 1
ATOM 2569 N N . HIS A 1 325 ? -23.156 -20.172 23.656 1 79.94 325 HIS A N 1
ATOM 2570 C CA . HIS A 1 325 ? -23.516 -20.75 22.359 1 79.94 325 HIS A CA 1
ATOM 2571 C C . HIS A 1 325 ? -24.25 -19.734 21.484 1 79.94 325 HIS A C 1
ATOM 2573 O O . HIS A 1 325 ? -24.422 -19.953 20.281 1 79.94 325 HIS A O 1
ATOM 2579 N N . VAL A 1 326 ? -24.656 -18.594 22.172 1 87.88 326 VAL A N 1
ATOM 2580 C CA . VAL A 1 326 ? -25.359 -17.578 21.406 1 87.88 326 VAL A CA 1
ATOM 2581 C C . VAL A 1 326 ? -24.344 -16.656 20.734 1 87.88 326 VAL A C 1
ATOM 2583 O O . VAL A 1 326 ? -23.531 -16.031 21.406 1 87.88 326 VAL A O 1
ATOM 2586 N N . PRO A 1 327 ? -24.453 -16.578 19.453 1 91.81 327 PRO A N 1
ATOM 2587 C CA . PRO A 1 327 ? -23.5 -15.727 18.734 1 91.81 327 PRO A CA 1
ATOM 2588 C C . PRO A 1 327 ? -23.703 -14.242 19.047 1 91.81 327 PRO A C 1
ATOM 2590 O O . PRO A 1 327 ? -24.703 -13.859 19.641 1 91.81 327 PRO A O 1
ATOM 2593 N N . SER A 1 328 ? -22.703 -13.477 18.703 1 93.5 328 SER A N 1
ATOM 2594 C CA . SER A 1 328 ? -22.812 -12.031 18.812 1 93.5 328 SER A CA 1
ATOM 2595 C C . SER A 1 328 ? -23.859 -11.477 17.844 1 93.5 328 SER A C 1
ATOM 2597 O O . SER A 1 328 ? -24.562 -12.242 17.188 1 93.5 328 SER A O 1
ATOM 2599 N N . TRP A 1 329 ? -24.047 -10.227 17.766 1 95.25 329 TRP A N 1
ATOM 2600 C CA . TRP A 1 329 ? -25.156 -9.523 17.141 1 95.25 329 TRP A CA 1
ATOM 2601 C C . TRP A 1 329 ? -25.406 -10.047 15.727 1 95.25 329 TRP A C 1
ATOM 2603 O O . TRP A 1 329 ? -26.516 -10.43 15.383 1 95.25 329 TRP A O 1
ATOM 2613 N N . THR A 1 330 ? -24.406 -10.102 14.891 1 94.88 330 THR A N 1
ATOM 2614 C CA . THR A 1 330 ? -24.547 -10.516 13.492 1 94.88 330 THR A CA 1
ATOM 2615 C C . THR A 1 330 ? -24.938 -11.992 13.406 1 94.88 330 THR A C 1
ATOM 2617 O O . THR A 1 330 ? -25.859 -12.352 12.664 1 94.88 330 THR A O 1
ATOM 2620 N N . GLY A 1 331 ? -24.203 -12.852 14.141 1 92.38 331 GLY A N 1
ATOM 2621 C CA . GLY A 1 331 ? -24.516 -14.273 14.141 1 92.38 331 GLY A CA 1
ATOM 2622 C C . GLY A 1 331 ? -25.906 -14.586 14.641 1 92.38 331 GLY A C 1
ATOM 2623 O O . GLY A 1 331 ? -26.562 -15.5 14.133 1 92.38 331 GLY A O 1
ATOM 2624 N N . PHE A 1 332 ? -26.375 -13.797 15.578 1 92.25 332 PHE A N 1
ATOM 2625 C CA . PHE A 1 332 ? -27.703 -13.984 16.141 1 92.25 332 PHE A CA 1
ATOM 2626 C C . PHE A 1 332 ? -28.781 -13.75 15.086 1 92.25 332 PHE A C 1
ATOM 2628 O O . PHE A 1 332 ? -29.703 -14.555 14.945 1 92.25 332 PHE A O 1
ATOM 2635 N N . PHE A 1 333 ? -28.656 -12.734 14.359 1 93.44 333 PHE A N 1
ATOM 2636 C CA . PHE A 1 333 ? -29.703 -12.383 13.398 1 93.44 333 PHE A CA 1
ATOM 2637 C C . PHE A 1 333 ? -29.609 -13.266 12.156 1 93.44 333 PHE A C 1
ATOM 2639 O O . PHE A 1 333 ? -30.594 -13.445 11.445 1 93.44 333 PHE A O 1
ATOM 2646 N N . ILE A 1 334 ? -28.422 -13.844 11.812 1 92.19 334 ILE A N 1
ATOM 2647 C CA . ILE A 1 334 ? -28.344 -14.859 10.773 1 92.19 334 ILE A CA 1
ATOM 2648 C C . ILE A 1 334 ? -29.156 -16.078 11.172 1 92.19 334 ILE A C 1
ATOM 2650 O O . ILE A 1 334 ? -29.906 -16.625 10.359 1 92.19 334 ILE A O 1
ATOM 2654 N N . LYS A 1 335 ? -29.094 -16.406 12.422 1 88.38 335 LYS A N 1
ATOM 2655 C CA . LYS A 1 335 ? -29.766 -17.609 12.922 1 88.38 335 LYS A CA 1
ATOM 2656 C C . LYS A 1 335 ? -31.266 -17.422 12.977 1 88.38 335 LYS A C 1
ATOM 2658 O O . LYS A 1 335 ? -32.031 -18.344 12.672 1 88.38 335 LYS A O 1
ATOM 2663 N N . ILE A 1 336 ? -31.688 -16.266 13.391 1 87.06 336 ILE A N 1
ATOM 2664 C CA . ILE A 1 336 ? -33.125 -16.016 13.539 1 87.06 336 ILE A CA 1
ATOM 2665 C C . ILE A 1 336 ? -33.781 -15.961 12.156 1 87.06 336 ILE A C 1
ATOM 2667 O O . ILE A 1 336 ? -34.969 -16.266 12.023 1 87.06 336 ILE A O 1
ATOM 2671 N N . ARG A 1 337 ? -33.031 -15.664 11.172 1 89.25 337 ARG A N 1
ATOM 2672 C CA . ARG A 1 337 ? -33.594 -15.5 9.836 1 89.25 337 ARG A CA 1
ATOM 2673 C C . ARG A 1 337 ? -33.281 -16.703 8.953 1 89.25 337 ARG A C 1
ATOM 2675 O O . ARG A 1 337 ? -33.406 -16.625 7.727 1 89.25 337 ARG A O 1
ATOM 2682 N N . GLN A 1 338 ? -32.906 -17.719 9.422 1 84.12 338 GLN A N 1
ATOM 2683 C CA . GLN A 1 338 ? -32.438 -18.891 8.688 1 84.12 338 GLN A CA 1
ATOM 2684 C C . GLN A 1 338 ? -33.531 -19.453 7.785 1 84.12 338 GLN A C 1
ATOM 2686 O O . GLN A 1 338 ? -33.219 -20.031 6.73 1 84.12 338 GLN A O 1
ATOM 2691 N N . ASP A 1 339 ? -34.75 -19.125 8.109 1 81.38 339 ASP A N 1
ATOM 2692 C CA . ASP A 1 339 ? -35.844 -19.734 7.355 1 81.38 339 ASP A CA 1
ATOM 2693 C C . ASP A 1 339 ? -36.344 -18.797 6.246 1 81.38 339 ASP A C 1
ATOM 2695 O O . ASP A 1 339 ? -37.219 -19.156 5.461 1 81.38 339 ASP A O 1
ATOM 2699 N N . ILE A 1 340 ? -35.781 -17.688 6.18 1 87.19 340 ILE A N 1
ATOM 2700 C CA . ILE A 1 340 ? -36.156 -16.734 5.137 1 87.19 340 ILE A CA 1
ATOM 2701 C C . ILE A 1 340 ? -35.469 -17.094 3.828 1 87.19 340 ILE A C 1
ATOM 2703 O O . ILE A 1 340 ? -34.25 -17.25 3.797 1 87.19 340 ILE A O 1
ATOM 2707 N N . PRO A 1 341 ? -36.25 -17.266 2.754 1 87.31 341 PRO A N 1
ATOM 2708 C CA . PRO A 1 341 ? -35.625 -17.594 1.465 1 87.31 341 PRO A CA 1
ATOM 2709 C C . PRO A 1 341 ? -34.719 -16.5 0.937 1 87.31 341 PRO A C 1
ATOM 2711 O O . PRO A 1 341 ? -35.031 -15.312 1.056 1 87.31 341 PRO A O 1
ATOM 2714 N N . ILE A 1 342 ? -33.656 -16.906 0.453 1 89 342 ILE A N 1
ATOM 2715 C CA . ILE A 1 342 ? -32.656 -15.961 -0.045 1 89 342 ILE A CA 1
ATOM 2716 C C . ILE A 1 342 ? -32.781 -15.844 -1.562 1 89 342 ILE A C 1
ATOM 2718 O O . ILE A 1 342 ? -32.844 -16.844 -2.27 1 89 342 ILE A O 1
ATOM 2722 N N . ARG A 1 343 ? -32.875 -14.633 -2.057 1 87.12 343 ARG A N 1
ATOM 2723 C CA . ARG A 1 343 ? -32.844 -14.336 -3.484 1 87.12 343 ARG A CA 1
ATOM 2724 C C . ARG A 1 343 ? -31.625 -13.5 -3.842 1 87.12 343 ARG A C 1
ATOM 2726 O O . ARG A 1 343 ? -31.609 -12.289 -3.631 1 87.12 343 ARG A O 1
ATOM 2733 N N . PRO A 1 344 ? -30.656 -14.141 -4.461 1 89.69 344 PRO A N 1
ATOM 2734 C CA . PRO A 1 344 ? -29.422 -13.406 -4.75 1 89.69 344 PRO A CA 1
ATOM 2735 C C . PRO A 1 344 ? -29.594 -12.367 -5.859 1 89.69 344 PRO A C 1
ATOM 2737 O O . PRO A 1 344 ? -30.469 -12.508 -6.707 1 89.69 344 PRO A O 1
ATOM 2740 N N . SER A 1 345 ? -28.828 -11.312 -5.785 1 92.56 345 SER A N 1
ATOM 2741 C CA . SER A 1 345 ? -28.766 -10.297 -6.828 1 92.56 345 SER A CA 1
ATOM 2742 C C . SER A 1 345 ? -27.672 -10.602 -7.84 1 92.56 345 SER A C 1
ATOM 2744 O O . SER A 1 345 ? -26.672 -11.25 -7.512 1 92.56 345 SER A O 1
ATOM 2746 N N . GLN A 1 346 ? -27.859 -10.141 -9.062 1 89.88 346 GLN A N 1
ATOM 2747 C CA . GLN A 1 346 ? -26.844 -10.266 -10.102 1 89.88 346 GLN A CA 1
ATOM 2748 C C . GLN A 1 346 ? -26.078 -8.953 -10.273 1 89.88 346 GLN A C 1
ATOM 2750 O O . GLN A 1 346 ? -26.688 -7.887 -10.406 1 89.88 346 GLN A O 1
ATOM 2755 N N . VAL A 1 347 ? -24.797 -9.078 -10.164 1 91.31 347 VAL A N 1
ATOM 2756 C CA . VAL A 1 347 ? -23.953 -7.902 -10.32 1 91.31 347 VAL A CA 1
ATOM 2757 C C . VAL A 1 347 ? -23.141 -8.016 -11.617 1 91.31 347 VAL A C 1
ATOM 2759 O O . VAL A 1 347 ? -22.5 -9.031 -11.859 1 91.31 347 VAL A O 1
ATOM 2762 N N . GLY A 1 348 ? -23.25 -7.016 -12.508 1 89.75 348 GLY A N 1
ATOM 2763 C CA . GLY A 1 348 ? -22.484 -6.941 -13.734 1 89.75 348 GLY A CA 1
ATOM 2764 C C . GLY A 1 348 ? -21.531 -5.758 -13.773 1 89.75 348 GLY A C 1
ATOM 2765 O O . GLY A 1 348 ? -21.859 -4.676 -13.281 1 89.75 348 GLY A O 1
ATOM 2766 N N . TYR A 1 349 ? -20.375 -5.977 -14.328 1 88.56 349 TYR A N 1
ATOM 2767 C CA . TYR A 1 349 ? -19.391 -4.91 -14.461 1 88.56 349 TYR A CA 1
ATOM 2768 C C . TYR A 1 349 ? -19.625 -4.105 -15.734 1 88.56 349 TYR A C 1
ATOM 2770 O O . TYR A 1 349 ? -19.953 -4.668 -16.781 1 88.56 349 TYR A O 1
ATOM 2778 N N . LEU A 1 350 ? -19.547 -2.848 -15.594 1 89.56 350 LEU A N 1
ATOM 2779 C CA . LEU A 1 350 ? -19.656 -1.966 -16.75 1 89.56 350 LEU A CA 1
ATOM 2780 C C . LEU A 1 350 ? -18.297 -1.383 -17.125 1 89.56 350 LEU A C 1
ATOM 2782 O O . LEU A 1 350 ? -17.344 -1.472 -16.344 1 89.56 350 LEU A O 1
ATOM 2786 N N . ASP A 1 351 ? -18.281 -0.816 -18.297 1 82.25 351 ASP A N 1
ATOM 2787 C CA . ASP A 1 351 ? -17.031 -0.231 -18.781 1 82.25 351 ASP A CA 1
ATOM 2788 C C . ASP A 1 351 ? -16.562 0.901 -17.875 1 82.25 351 ASP A C 1
ATOM 2790 O O . ASP A 1 351 ? -17.375 1.677 -17.359 1 82.25 351 ASP A O 1
ATOM 2794 N N . CYS A 1 352 ? -15.281 0.988 -17.812 1 81 352 CYS A N 1
ATOM 2795 C CA . CYS A 1 352 ? -14.672 2.008 -16.969 1 81 352 CYS A CA 1
ATOM 2796 C C . CYS A 1 352 ? -14.578 3.34 -17.703 1 81 352 CYS A C 1
ATOM 2798 O O . CYS A 1 352 ? -14.258 3.375 -18.891 1 81 352 CYS A O 1
ATOM 2800 N N . LEU A 1 353 ? -14.906 4.402 -16.969 1 82.94 353 LEU A N 1
ATOM 2801 C CA . LEU A 1 353 ? -14.727 5.742 -17.531 1 82.94 353 LEU A CA 1
ATOM 2802 C C . LEU A 1 353 ? -13.344 6.289 -17.172 1 82.94 353 LEU A C 1
ATOM 2804 O O . LEU A 1 353 ? -12.961 6.316 -16 1 82.94 353 LEU A O 1
ATOM 2808 N N . ASP A 1 354 ? -12.641 6.676 -18.203 1 78.38 354 ASP A N 1
ATOM 2809 C CA . ASP A 1 354 ? -11.289 7.195 -18 1 78.38 354 ASP A CA 1
ATOM 2810 C C . ASP A 1 354 ? -11.312 8.695 -17.703 1 78.38 354 ASP A C 1
ATOM 2812 O O . ASP A 1 354 ? -10.797 9.492 -18.484 1 78.38 354 ASP A O 1
ATOM 2816 N N . ALA A 1 355 ? -11.93 9.07 -16.656 1 79.75 355 ALA A N 1
ATOM 2817 C CA . ALA A 1 355 ? -12.047 10.453 -16.203 1 79.75 355 ALA A CA 1
ATOM 2818 C C . ALA A 1 355 ? -12.289 10.523 -14.695 1 79.75 355 ALA A C 1
ATOM 2820 O O . ALA A 1 355 ? -12.875 9.609 -14.117 1 79.75 355 ALA A O 1
ATOM 2821 N N . PRO A 1 356 ? -11.836 11.547 -14.117 1 81.31 356 PRO A N 1
ATOM 2822 C CA . PRO A 1 356 ? -12.031 11.664 -12.664 1 81.31 356 PRO A CA 1
ATOM 2823 C C . PRO A 1 356 ? -13.477 11.977 -12.297 1 81.31 356 PRO A C 1
ATOM 2825 O O . PRO A 1 356 ? -14.148 12.742 -12.984 1 81.31 356 PRO A O 1
ATOM 2828 N N . ALA A 1 357 ? -13.922 11.438 -11.227 1 85.69 357 ALA A N 1
ATOM 2829 C CA . ALA A 1 357 ? -15.297 11.617 -10.766 1 85.69 357 ALA A CA 1
ATOM 2830 C C . ALA A 1 357 ? -15.477 12.984 -10.109 1 85.69 357 ALA A C 1
ATOM 2832 O O . ALA A 1 357 ? -16.594 13.359 -9.758 1 85.69 357 ALA A O 1
ATOM 2833 N N . THR A 1 358 ? -14.43 13.75 -10.016 1 79.75 358 THR A N 1
ATOM 2834 C CA . THR A 1 358 ? -14.508 15.062 -9.391 1 79.75 358 THR A CA 1
ATOM 2835 C C . THR A 1 358 ? -14.977 16.109 -10.398 1 79.75 358 THR A C 1
ATOM 2837 O O . THR A 1 358 ? -15.406 17.203 -10.008 1 79.75 358 THR A O 1
ATOM 2840 N N . GLU A 1 359 ? -15.016 15.719 -11.656 1 83.81 359 GLU A N 1
ATOM 2841 C CA . GLU A 1 359 ? -15.383 16.672 -12.703 1 83.81 359 GLU A CA 1
ATOM 2842 C C . GLU A 1 359 ? -16.875 16.578 -13.039 1 83.81 359 GLU A C 1
ATOM 2844 O O . GLU A 1 359 ? -17.438 15.492 -13.102 1 83.81 359 GLU A O 1
ATOM 2849 N N . MET A 1 360 ? -17.562 17.766 -13.273 1 88 360 MET A N 1
ATOM 2850 C CA . MET A 1 360 ? -18.984 17.844 -13.594 1 88 360 MET A CA 1
ATOM 2851 C C . MET A 1 360 ? -19.281 17.156 -14.922 1 88 360 MET A C 1
ATOM 2853 O O . MET A 1 360 ? -20.344 16.547 -15.086 1 88 360 MET A O 1
ATOM 2857 N N . SER A 1 361 ? -18.297 17.25 -15.805 1 87.56 361 SER A N 1
ATOM 2858 C CA . SER A 1 361 ? -18.5 16.641 -17.109 1 87.56 361 SER A CA 1
ATOM 2859 C C . SER A 1 361 ? -18.594 15.117 -17.016 1 87.56 361 SER A C 1
ATOM 2861 O O . SER A 1 361 ? -19.391 14.5 -17.719 1 87.56 361 SER A O 1
ATOM 2863 N N . THR A 1 362 ? -17.781 14.578 -16.188 1 91.25 362 THR A N 1
ATOM 2864 C CA . THR A 1 362 ? -17.797 13.133 -15.984 1 91.25 362 THR A CA 1
ATOM 2865 C C . THR A 1 362 ? -19.125 12.688 -15.383 1 91.25 362 THR A C 1
ATOM 2867 O O . THR A 1 362 ? -19.703 11.688 -15.82 1 91.25 362 THR A O 1
ATOM 2870 N N . ILE A 1 363 ? -19.625 13.422 -14.438 1 94.81 363 ILE A N 1
ATOM 2871 C CA . ILE A 1 363 ? -20.859 13.078 -13.766 1 94.81 363 ILE A CA 1
ATOM 2872 C C . ILE A 1 363 ? -22.031 13.234 -14.734 1 94.81 363 ILE A C 1
ATOM 2874 O O . ILE A 1 363 ? -22.969 12.422 -14.727 1 94.81 363 ILE A O 1
ATOM 2878 N N . TYR A 1 364 ? -21.984 14.305 -15.5 1 94.06 364 TYR A N 1
ATOM 2879 C CA . TYR A 1 364 ? -23.016 14.5 -16.516 1 94.06 364 TYR A CA 1
ATOM 2880 C C . TYR A 1 364 ? -23.078 13.312 -17.469 1 94.06 364 TYR A C 1
ATOM 2882 O O . TYR A 1 364 ? -24.156 12.812 -17.797 1 94.06 364 TYR A O 1
ATOM 2890 N N . HIS A 1 365 ? -21.953 12.875 -17.875 1 92.62 365 HIS A N 1
ATOM 2891 C CA . HIS A 1 365 ? -21.875 11.719 -18.766 1 92.62 365 HIS A CA 1
ATOM 2892 C C . HIS A 1 365 ? -22.422 10.469 -18.078 1 92.62 365 HIS A C 1
ATOM 2894 O O . HIS A 1 365 ? -23.062 9.633 -18.719 1 92.62 365 HIS A O 1
ATOM 2900 N N . MET A 1 366 ? -22.125 10.305 -16.844 1 94.62 366 MET A N 1
ATOM 2901 C CA . MET A 1 366 ? -22.641 9.172 -16.078 1 94.62 366 MET A CA 1
ATOM 2902 C C . MET A 1 366 ? -24.156 9.148 -16.078 1 94.62 366 MET A C 1
ATOM 2904 O O . MET A 1 366 ? -24.766 8.094 -16.25 1 94.62 366 MET A O 1
ATOM 2908 N N . LEU A 1 367 ? -24.75 10.289 -15.883 1 96.38 367 LEU A N 1
ATOM 2909 C CA . LEU A 1 367 ? -26.203 10.391 -15.852 1 96.38 367 LEU A CA 1
ATOM 2910 C C . LEU A 1 367 ? -26.797 10.117 -17.234 1 96.38 367 LEU A C 1
ATOM 2912 O O . LEU A 1 367 ? -27.828 9.461 -17.359 1 96.38 367 LEU A O 1
ATOM 2916 N N . GLU A 1 368 ? -26.094 10.57 -18.25 1 94.12 368 GLU A N 1
ATOM 2917 C CA . GLU A 1 368 ? -26.547 10.281 -19.609 1 94.12 368 GLU A CA 1
ATOM 2918 C C . GLU A 1 368 ? -26.469 8.789 -19.922 1 94.12 368 GLU A C 1
ATOM 2920 O O . GLU A 1 368 ? -27.359 8.234 -20.562 1 94.12 368 GLU A O 1
ATOM 2925 N N . ARG A 1 369 ? -25.406 8.258 -19.484 1 92.94 369 ARG A N 1
ATOM 2926 C CA . ARG A 1 369 ? -25.219 6.82 -19.656 1 92.94 369 ARG A CA 1
ATOM 2927 C C . ARG A 1 369 ? -26.328 6.055 -18.938 1 92.94 369 ARG A C 1
ATOM 2929 O O . ARG A 1 369 ? -26.812 5.035 -19.453 1 92.94 369 ARG A O 1
ATOM 2936 N N . ALA A 1 370 ? -26.75 6.492 -17.766 1 96.25 370 ALA A N 1
ATOM 2937 C CA . ALA A 1 370 ? -27.828 5.852 -17.031 1 96.25 370 ALA A CA 1
ATOM 2938 C C . ALA A 1 370 ? -29.125 5.879 -17.828 1 96.25 370 ALA A C 1
ATOM 2940 O O . ALA A 1 370 ? -29.875 4.898 -17.828 1 96.25 370 ALA A O 1
ATOM 2941 N N . ILE A 1 371 ? -29.375 6.969 -18.5 1 96.06 371 ILE A N 1
ATOM 2942 C CA . ILE A 1 371 ? -30.578 7.098 -19.312 1 96.06 371 ILE A CA 1
ATOM 2943 C C . ILE A 1 371 ? -30.516 6.113 -20.484 1 96.06 371 ILE A C 1
ATOM 2945 O O . ILE A 1 371 ? -31.5 5.465 -20.812 1 96.06 371 ILE A O 1
ATOM 2949 N N . ARG A 1 372 ? -29.344 6.02 -21.078 1 93.81 372 ARG A N 1
ATOM 2950 C CA . ARG A 1 372 ? -29.172 5.082 -22.172 1 93.81 372 ARG A CA 1
ATOM 2951 C C . ARG A 1 372 ? -29.406 3.646 -21.719 1 93.81 372 ARG A C 1
ATOM 2953 O O . ARG A 1 372 ? -30.047 2.859 -22.438 1 93.81 372 ARG A O 1
ATOM 2960 N N . ILE A 1 373 ? -28.922 3.322 -20.562 1 95.56 373 ILE A N 1
ATOM 2961 C CA . ILE A 1 373 ? -29.094 1.98 -20.016 1 95.56 373 ILE A CA 1
ATOM 2962 C C . ILE A 1 373 ? -30.578 1.741 -19.703 1 95.56 373 ILE A C 1
ATOM 2964 O O . ILE A 1 373 ? -31.109 0.668 -19.984 1 95.56 373 ILE A O 1
ATOM 2968 N N . LYS A 1 374 ? -31.203 2.732 -19.109 1 96.12 374 LYS A N 1
ATOM 2969 C CA . LYS A 1 374 ? -32.625 2.658 -18.828 1 96.12 374 LYS A CA 1
ATOM 2970 C C . LYS A 1 374 ? -33.438 2.33 -20.094 1 96.12 374 LYS A C 1
ATOM 2972 O O . LYS A 1 374 ? -34.312 1.454 -20.062 1 96.12 374 LYS A O 1
ATOM 2977 N N . ASP A 1 375 ? -33.094 3.01 -21.141 1 94.56 375 ASP A N 1
ATOM 2978 C CA . ASP A 1 375 ? -33.812 2.811 -22.406 1 94.56 375 ASP A CA 1
ATOM 2979 C C . ASP A 1 375 ? -33.5 1.431 -22.984 1 94.56 375 ASP A C 1
ATOM 2981 O O . ASP A 1 375 ? -34.406 0.774 -23.531 1 94.56 375 ASP A O 1
ATOM 2985 N N . GLN A 1 376 ? -32.25 1.023 -22.859 1 93.06 376 GLN A N 1
ATOM 2986 C CA . GLN A 1 376 ? -31.875 -0.288 -23.359 1 93.06 376 GLN A CA 1
ATOM 2987 C C . GLN A 1 376 ? -32.562 -1.405 -22.594 1 93.06 376 GLN A C 1
ATOM 2989 O O . GLN A 1 376 ? -32.906 -2.451 -23.172 1 93.06 376 GLN A O 1
ATOM 2994 N N . LEU A 1 377 ? -32.812 -1.157 -21.328 1 94.44 377 LEU A N 1
ATOM 2995 C CA . LEU A 1 377 ? -33.438 -2.162 -20.5 1 94.44 377 LEU A CA 1
ATOM 2996 C C . LEU A 1 377 ? -34.969 -2.045 -20.578 1 94.44 377 LEU A C 1
ATOM 2998 O O . LEU A 1 377 ? -35.688 -2.918 -20.094 1 94.44 377 LEU A O 1
ATOM 3002 N N . ASN A 1 378 ? -35.438 -1.078 -21.188 1 93.88 378 ASN A N 1
ATOM 3003 C CA . ASN A 1 378 ? -36.875 -0.817 -21.344 1 93.88 378 ASN A CA 1
ATOM 3004 C C . ASN A 1 378 ? -37.562 -0.714 -19.984 1 93.88 378 ASN A C 1
ATOM 3006 O O . ASN A 1 378 ? -38.562 -1.389 -19.734 1 93.88 378 ASN A O 1
ATOM 3010 N N . VAL A 1 379 ? -36.938 -0.011 -19.125 1 95.12 379 VAL A N 1
ATOM 3011 C CA . VAL A 1 379 ? -37.531 0.254 -17.812 1 95.12 379 VAL A CA 1
ATOM 3012 C C . VAL A 1 379 ? -37.938 1.724 -17.719 1 95.12 379 VAL A C 1
ATOM 3014 O O . VAL A 1 379 ? -37.438 2.562 -18.469 1 95.12 379 VAL A O 1
ATOM 3017 N N . LYS A 1 380 ? -38.781 2.002 -16.828 1 94.75 380 LYS A N 1
ATOM 3018 C CA . LYS A 1 380 ? -39.344 3.352 -16.719 1 94.75 380 LYS A CA 1
ATOM 3019 C C . LYS A 1 380 ? -38.375 4.277 -15.984 1 94.75 380 LYS A C 1
ATOM 3021 O O . LYS A 1 380 ? -38.281 5.473 -16.281 1 94.75 380 LYS A O 1
ATOM 3026 N N . SER A 1 381 ? -37.781 3.721 -14.945 1 96.88 381 SER A N 1
ATOM 3027 C CA . SER A 1 381 ? -36.875 4.508 -14.133 1 96.88 381 SER A CA 1
ATOM 3028 C C . SER A 1 381 ? -35.656 3.689 -13.734 1 96.88 381 SER A C 1
ATOM 3030 O O . SER A 1 381 ? -35.656 2.459 -13.789 1 96.88 381 SER A O 1
ATOM 3032 N N . ILE A 1 382 ? -34.594 4.371 -13.414 1 97.31 382 ILE A N 1
ATOM 3033 C CA . ILE A 1 382 ? -33.344 3.715 -13.031 1 97.31 382 ILE A CA 1
ATOM 3034 C C . ILE A 1 382 ? -32.781 4.391 -11.781 1 97.31 382 ILE A C 1
ATOM 3036 O O . ILE A 1 382 ? -33 5.582 -11.555 1 97.31 382 ILE A O 1
ATOM 3040 N N . VAL A 1 383 ? -32.156 3.596 -10.93 1 98.12 383 VAL A N 1
ATOM 3041 C CA . VAL A 1 383 ? -31.578 4.105 -9.688 1 98.12 383 VAL A CA 1
ATOM 3042 C C . VAL A 1 383 ? -30.062 4.227 -9.828 1 98.12 383 VAL A C 1
ATOM 3044 O O . VAL A 1 383 ? -29.391 3.312 -10.328 1 98.12 383 VAL A O 1
ATOM 3047 N N . CYS A 1 384 ? -29.484 5.352 -9.469 1 98.06 384 CYS A N 1
ATOM 3048 C CA . CYS A 1 384 ? -28.047 5.566 -9.43 1 98.06 384 CYS A CA 1
ATOM 3049 C C . CYS A 1 384 ? -27.578 5.832 -8.008 1 98.06 384 CYS A C 1
ATOM 3051 O O . CYS A 1 384 ? -28.062 6.758 -7.348 1 98.06 384 CYS A O 1
ATOM 3053 N N . VAL A 1 385 ? -26.672 5.043 -7.527 1 98 385 VAL A N 1
ATOM 3054 C CA . VAL A 1 385 ? -26.172 5.16 -6.16 1 98 385 VAL A CA 1
ATOM 3055 C C . VAL A 1 385 ? -24.75 5.738 -6.172 1 98 385 VAL A C 1
ATOM 3057 O O . VAL A 1 385 ? -23.875 5.234 -6.883 1 98 385 VAL A O 1
ATOM 3060 N N . TYR A 1 386 ? -24.547 6.816 -5.426 1 96.56 386 TYR A N 1
ATOM 3061 C CA . TYR A 1 386 ? -23.25 7.492 -5.371 1 96.56 386 TYR A CA 1
ATOM 3062 C C . TYR A 1 386 ? -22.828 7.75 -3.93 1 96.56 386 TYR A C 1
ATOM 3064 O O . TYR A 1 386 ? -23.672 7.797 -3.029 1 96.56 386 TYR A O 1
ATOM 3072 N N . ASP A 1 387 ? -21.562 7.922 -3.738 1 93 387 ASP A N 1
ATOM 3073 C CA . ASP A 1 387 ? -21.125 8.484 -2.463 1 93 387 ASP A CA 1
ATOM 3074 C C . ASP A 1 387 ? -21.516 9.953 -2.346 1 93 387 ASP A C 1
ATOM 3076 O O . ASP A 1 387 ? -22.047 10.539 -3.295 1 93 387 ASP A O 1
ATOM 3080 N N . GLN A 1 388 ? -21.375 10.469 -1.266 1 93.12 388 GLN A N 1
ATOM 3081 C CA . GLN A 1 388 ? -21.906 11.797 -0.971 1 93.12 388 GLN A CA 1
ATOM 3082 C C . GLN A 1 388 ? -21.312 12.852 -1.907 1 93.12 388 GLN A C 1
ATOM 3084 O O . GLN A 1 388 ? -22.016 13.742 -2.375 1 93.12 388 GLN A O 1
ATOM 3089 N N . ALA A 1 389 ? -20.031 12.797 -2.238 1 92.44 389 ALA A N 1
ATOM 3090 C CA . ALA A 1 389 ? -19.375 13.797 -3.074 1 92.44 389 ALA A CA 1
ATOM 3091 C C . ALA A 1 389 ? -19.906 13.758 -4.504 1 92.44 389 ALA A C 1
ATOM 3093 O O . ALA A 1 389 ? -20.203 14.805 -5.09 1 92.44 389 ALA A O 1
ATOM 3094 N N . ILE A 1 390 ? -20.062 12.555 -5.066 1 94.94 390 ILE A N 1
ATOM 3095 C CA . ILE A 1 390 ? -20.594 12.391 -6.414 1 94.94 390 ILE A CA 1
ATOM 3096 C C . ILE A 1 390 ? -22.078 12.695 -6.422 1 94.94 390 ILE A C 1
ATOM 3098 O O . ILE A 1 390 ? -22.594 13.32 -7.355 1 94.94 390 ILE A O 1
ATOM 3102 N N . TYR A 1 391 ? -22.75 12.242 -5.352 1 96.88 391 TYR A N 1
ATOM 3103 C CA . TYR A 1 391 ? -24.172 12.5 -5.227 1 96.88 391 TYR A CA 1
ATOM 3104 C C . TYR A 1 391 ? -24.469 13.992 -5.273 1 96.88 391 TYR A C 1
ATOM 3106 O O . TYR A 1 391 ? -25.406 14.43 -5.941 1 96.88 391 TYR A O 1
ATOM 3114 N N . ALA A 1 392 ? -23.688 14.812 -4.551 1 95.56 392 ALA A N 1
ATOM 3115 C CA . ALA A 1 392 ? -23.891 16.25 -4.477 1 95.56 392 ALA A CA 1
ATOM 3116 C C . ALA A 1 392 ? -23.828 16.891 -5.859 1 95.56 392 ALA A C 1
ATOM 3118 O O . ALA A 1 392 ? -24.688 17.703 -6.219 1 95.56 392 ALA A O 1
ATOM 3119 N N . LYS A 1 393 ? -22.906 16.531 -6.648 1 94.88 393 LYS A N 1
ATOM 3120 C CA . LYS A 1 393 ? -22.734 17.078 -7.992 1 94.88 393 LYS A CA 1
ATOM 3121 C C . LYS A 1 393 ? -23.844 16.578 -8.93 1 94.88 393 LYS A C 1
ATOM 3123 O O . LYS A 1 393 ? -24.359 17.344 -9.742 1 94.88 393 LYS A O 1
ATOM 3128 N N . ALA A 1 394 ? -24.141 15.258 -8.828 1 96.75 394 ALA A N 1
ATOM 3129 C CA . ALA A 1 394 ? -25.219 14.688 -9.641 1 96.75 394 ALA A CA 1
ATOM 3130 C C . ALA A 1 394 ? -26.547 15.352 -9.328 1 96.75 394 ALA A C 1
ATOM 3132 O O . ALA A 1 394 ? -27.359 15.594 -10.234 1 96.75 394 ALA A O 1
ATOM 3133 N N . TYR A 1 395 ? -26.734 15.609 -8.031 1 96 395 TYR A N 1
ATOM 3134 C CA . TYR A 1 395 ? -27.969 16.234 -7.582 1 96 395 TYR A CA 1
ATOM 3135 C C . TYR A 1 395 ? -28.094 17.656 -8.141 1 96 395 TYR A C 1
ATOM 3137 O O . TYR A 1 395 ? -29.172 18.078 -8.531 1 96 395 TYR A O 1
ATOM 3145 N N . GLN A 1 396 ? -27.047 18.391 -8.195 1 94.31 396 GLN A N 1
ATOM 3146 C CA . GLN A 1 396 ? -27.031 19.734 -8.766 1 94.31 396 GLN A CA 1
ATOM 3147 C C . GLN A 1 396 ? -27.406 19.703 -10.25 1 94.31 396 GLN A C 1
ATOM 3149 O O . GLN A 1 396 ? -28.156 20.547 -10.727 1 94.31 396 GLN A O 1
ATOM 3154 N N . ILE A 1 397 ? -26.891 18.703 -10.945 1 95.62 397 ILE A N 1
ATOM 3155 C CA . ILE A 1 397 ? -27.156 18.578 -12.367 1 95.62 397 ILE A CA 1
ATOM 3156 C C . ILE A 1 397 ? -28.641 18.234 -12.578 1 95.62 397 ILE A C 1
ATOM 3158 O O . ILE A 1 397 ? -29.281 18.797 -13.461 1 95.62 397 ILE A O 1
ATOM 3162 N N . LYS A 1 398 ? -29.109 17.312 -11.781 1 95.75 398 LYS A N 1
ATOM 3163 C CA . LYS A 1 398 ? -30.5 16.906 -11.906 1 95.75 398 LYS A CA 1
ATOM 3164 C C . LYS A 1 398 ? -31.453 18.062 -11.633 1 95.75 398 LYS A C 1
ATOM 3166 O O . LYS A 1 398 ? -32.469 18.219 -12.312 1 95.75 398 LYS A O 1
ATOM 3171 N N . CYS A 1 399 ? -31.172 18.906 -10.586 1 93.5 399 CYS A N 1
ATOM 3172 C CA . CYS A 1 399 ? -32 20.062 -10.266 1 93.5 399 CYS A CA 1
ATOM 3173 C C . CYS A 1 399 ? -31.969 21.094 -11.391 1 93.5 399 CYS A C 1
ATOM 3175 O O . CYS A 1 399 ? -32.969 21.766 -11.641 1 93.5 399 CYS A O 1
ATOM 3177 N N . LYS A 1 400 ? -30.906 21.156 -12.062 1 91.69 400 LYS A N 1
ATOM 3178 C CA . LYS A 1 400 ? -30.75 22.109 -13.156 1 91.69 400 LYS A CA 1
ATOM 3179 C C . LYS A 1 400 ? -31.484 21.625 -14.414 1 91.69 400 LYS A C 1
ATOM 3181 O O . LYS A 1 400 ? -32.031 22.422 -15.164 1 91.69 400 LYS A O 1
ATOM 3186 N N . GLU A 1 401 ? -31.359 20.328 -14.625 1 93.06 401 GLU A N 1
ATOM 3187 C CA . GLU A 1 401 ? -32 19.719 -15.781 1 93.06 401 GLU A CA 1
ATOM 3188 C C . GLU A 1 401 ? -33.031 18.672 -15.352 1 93.06 401 GLU A C 1
ATOM 3190 O O . GLU A 1 401 ? -32.906 17.484 -15.68 1 93.06 401 GLU A O 1
ATOM 3195 N N . PRO A 1 402 ? -34.125 19.109 -14.75 1 91.75 402 PRO A N 1
ATOM 3196 C CA . PRO A 1 402 ? -35.094 18.156 -14.18 1 91.75 402 PRO A CA 1
ATOM 3197 C C . PRO A 1 402 ? -35.812 17.359 -15.25 1 91.75 402 PRO A C 1
ATOM 3199 O O . PRO A 1 402 ? -36.156 16.188 -15.023 1 91.75 402 PRO A O 1
ATOM 3202 N N . GLU A 1 403 ? -36.031 17.875 -16.406 1 92.31 403 GLU A N 1
ATOM 3203 C CA . GLU A 1 403 ? -36.781 17.188 -17.438 1 92.31 403 GLU A CA 1
ATOM 3204 C C . GLU A 1 403 ? -35.938 16.094 -18.094 1 92.31 403 GLU A C 1
ATOM 3206 O O . GLU A 1 403 ? -36.438 15 -18.375 1 92.31 403 GLU A O 1
ATOM 3211 N N . LYS A 1 404 ? -34.719 16.406 -18.25 1 94.06 404 LYS A N 1
ATOM 3212 C CA . LYS A 1 404 ? -33.844 15.438 -18.906 1 94.06 404 LYS A CA 1
ATOM 3213 C C . LYS A 1 404 ? -33.625 14.203 -18.031 1 94.06 404 LYS A C 1
ATOM 3215 O O . LYS A 1 404 ? -33.594 13.078 -18.531 1 94.06 404 LYS A O 1
ATOM 3220 N N . PHE A 1 405 ? -33.531 14.453 -16.766 1 96.62 405 PHE A N 1
ATOM 3221 C CA . PHE A 1 405 ? -33.156 13.359 -15.867 1 96.62 405 PHE A CA 1
ATOM 3222 C C . PHE A 1 405 ? -34.344 12.992 -14.961 1 96.62 405 PHE A C 1
ATOM 3224 O O . PHE A 1 405 ? -34.125 12.57 -13.82 1 96.62 405 PHE A O 1
ATOM 3231 N N . LYS A 1 406 ? -35.469 13.109 -15.422 1 94.06 406 LYS A N 1
ATOM 3232 C CA . LYS A 1 406 ? -36.688 12.859 -14.664 1 94.06 406 LYS A CA 1
ATOM 3233 C C . LYS A 1 406 ? -36.812 11.375 -14.305 1 94.06 406 LYS A C 1
ATOM 3235 O O . LYS A 1 406 ? -37.406 11.031 -13.281 1 94.06 406 LYS A O 1
ATOM 3240 N N . SER A 1 407 ? -36.219 10.5 -15.125 1 95.94 407 SER A N 1
ATOM 3241 C CA . SER A 1 407 ? -36.375 9.062 -14.945 1 95.94 407 SER A CA 1
ATOM 3242 C C . SER A 1 407 ? -35.25 8.477 -14.102 1 95.94 407 SER A C 1
ATOM 3244 O O . SER A 1 407 ? -35.219 7.273 -13.852 1 95.94 407 SER A O 1
ATOM 3246 N N . VAL A 1 408 ? -34.375 9.352 -13.664 1 97.31 408 VAL A N 1
ATOM 3247 C CA . VAL A 1 408 ? -33.25 8.906 -12.875 1 97.31 408 VAL A CA 1
ATOM 3248 C C . VAL A 1 408 ? -33.469 9.234 -11.406 1 97.31 408 VAL A C 1
ATOM 3250 O O . VAL A 1 408 ? -33.75 10.383 -11.047 1 97.31 408 VAL A O 1
ATOM 3253 N N . PHE A 1 409 ? -33.469 8.258 -10.555 1 97.88 409 PHE A N 1
ATOM 3254 C CA . PHE A 1 409 ? -33.5 8.477 -9.109 1 97.88 409 PHE A CA 1
ATOM 3255 C C . PHE A 1 409 ? -32.094 8.375 -8.508 1 97.88 409 PHE A C 1
ATOM 3257 O O . PHE A 1 409 ? -31.438 7.352 -8.648 1 97.88 409 PHE A O 1
ATOM 3264 N N . LEU A 1 410 ? -31.688 9.375 -7.887 1 97.56 410 LEU A N 1
ATOM 3265 C CA . LEU A 1 410 ? -30.375 9.406 -7.258 1 97.56 410 LEU A CA 1
ATOM 3266 C C . LEU A 1 410 ? -30.453 8.945 -5.805 1 97.56 410 LEU A C 1
ATOM 3268 O O . LEU A 1 410 ? -31.281 9.438 -5.035 1 97.56 410 LEU A O 1
ATOM 3272 N N . MET A 1 411 ? -29.641 8.008 -5.473 1 97.75 411 MET A N 1
ATOM 3273 C CA . MET A 1 411 ? -29.609 7.496 -4.105 1 97.75 411 MET A CA 1
ATOM 3274 C C . MET A 1 411 ? -28.219 7.703 -3.488 1 97.75 411 MET A C 1
ATOM 3276 O O . MET A 1 411 ? -27.203 7.414 -4.117 1 97.75 411 MET A O 1
ATOM 3280 N N . MET A 1 412 ? -28.25 8.211 -2.303 1 96.75 412 MET A N 1
ATOM 3281 C CA . MET A 1 412 ? -27 8.367 -1.572 1 96.75 412 MET A CA 1
ATOM 3282 C C . MET A 1 412 ? -26.547 7.039 -0.974 1 96.75 412 MET A C 1
ATOM 3284 O O . MET A 1 412 ? -27.359 6.293 -0.427 1 96.75 412 MET A O 1
ATOM 3288 N N . GLY A 1 413 ? -25.281 6.758 -1.097 1 96.19 413 GLY A N 1
ATOM 3289 C CA . GLY A 1 413 ? -24.75 5.492 -0.625 1 96.19 413 GLY A CA 1
ATOM 3290 C C . GLY A 1 413 ? -24.891 5.301 0.873 1 96.19 413 GLY A C 1
ATOM 3291 O O . GLY A 1 413 ? -24.391 6.109 1.656 1 96.19 413 GLY A O 1
ATOM 3292 N N . THR A 1 414 ? -25.531 4.305 1.307 1 96.94 414 THR A N 1
ATOM 3293 C CA . THR A 1 414 ? -25.828 4.023 2.707 1 96.94 414 THR A CA 1
ATOM 3294 C C . THR A 1 414 ? -24.547 3.652 3.465 1 96.94 414 THR A C 1
ATOM 3296 O O . THR A 1 414 ? -24.406 3.975 4.648 1 96.94 414 THR A O 1
ATOM 3299 N N . PHE A 1 415 ? -23.641 2.953 2.836 1 95.31 415 PHE A N 1
ATOM 3300 C CA . PHE A 1 415 ? -22.375 2.561 3.449 1 95.31 415 PHE A CA 1
ATOM 3301 C C . PHE A 1 415 ? -21.641 3.779 3.977 1 95.31 415 PHE A C 1
ATOM 3303 O O . PHE A 1 415 ? -21.172 3.783 5.117 1 95.31 415 PHE A O 1
ATOM 3310 N N . HIS A 1 416 ? -21.625 4.812 3.145 1 95.12 416 HIS A N 1
ATOM 3311 C CA . HIS A 1 416 ? -20.938 6.047 3.529 1 95.12 416 HIS A CA 1
ATOM 3312 C C . HIS A 1 416 ? -21.734 6.805 4.59 1 95.12 416 HIS A C 1
ATOM 3314 O O . HIS A 1 416 ? -21.156 7.488 5.434 1 95.12 416 HIS A O 1
ATOM 3320 N N . ILE A 1 417 ? -23.062 6.688 4.562 1 96.75 417 ILE A N 1
ATOM 3321 C CA . ILE A 1 417 ? -23.891 7.281 5.605 1 96.75 417 ILE A CA 1
ATOM 3322 C C . ILE A 1 417 ? -23.562 6.648 6.957 1 96.75 417 ILE A C 1
ATOM 3324 O O . ILE A 1 417 ? -23.391 7.352 7.953 1 96.75 417 ILE A O 1
ATOM 3328 N N . ILE A 1 418 ? -23.453 5.316 6.961 1 96.81 418 ILE A N 1
ATOM 3329 C CA . ILE A 1 418 ? -23.125 4.59 8.18 1 96.81 418 ILE A CA 1
ATOM 3330 C C . ILE A 1 418 ? -21.75 5.008 8.672 1 96.81 418 ILE A C 1
ATOM 3332 O O . ILE A 1 418 ? -21.547 5.25 9.867 1 96.81 418 ILE A O 1
ATOM 3336 N N . MET A 1 419 ? -20.828 5.078 7.754 1 95.81 419 MET A N 1
ATOM 3337 C CA . MET A 1 419 ? -19.469 5.465 8.117 1 95.81 419 MET A CA 1
ATOM 3338 C C . MET A 1 419 ? -19.453 6.844 8.766 1 95.81 419 MET A C 1
ATOM 3340 O O . MET A 1 419 ? -18.75 7.055 9.758 1 95.81 419 MET A O 1
ATOM 3344 N N . THR A 1 420 ? -20.203 7.77 8.203 1 95.5 420 THR A N 1
ATOM 3345 C CA . THR A 1 420 ? -20.266 9.117 8.75 1 95.5 420 THR A CA 1
ATOM 3346 C C . THR A 1 420 ? -20.922 9.117 10.125 1 95.5 420 THR A C 1
ATOM 3348 O O . THR A 1 420 ? -20.547 9.891 11.008 1 95.5 420 THR A O 1
ATOM 3351 N N . PHE A 1 421 ? -21.938 8.273 10.266 1 97 421 PHE A N 1
ATOM 3352 C CA . PHE A 1 421 ? -22.594 8.18 11.562 1 97 421 PHE A CA 1
ATOM 3353 C C . PHE A 1 421 ? -21.656 7.629 12.617 1 97 421 PHE A C 1
ATOM 3355 O O . PHE A 1 421 ? -21.703 8.039 13.781 1 97 421 PHE A O 1
ATOM 3362 N N . LEU A 1 422 ? -20.812 6.703 12.25 1 96.56 422 LEU A N 1
ATOM 3363 C CA . LEU A 1 422 ? -19.781 6.191 13.156 1 96.56 422 LEU A CA 1
ATOM 3364 C C . LEU A 1 422 ? -18.859 7.309 13.625 1 96.56 422 LEU A C 1
ATOM 3366 O O . LEU A 1 422 ? -18.469 7.348 14.797 1 96.56 422 LEU A O 1
ATOM 3370 N N . ALA A 1 423 ? -18.578 8.195 12.711 1 94.62 423 ALA A N 1
ATOM 3371 C CA . ALA A 1 423 ? -17.734 9.336 13.062 1 94.62 423 ALA A CA 1
ATOM 3372 C C . ALA A 1 423 ? -18.438 10.25 14.062 1 94.62 423 ALA A C 1
ATOM 3374 O O . ALA A 1 423 ? -17.797 10.828 14.945 1 94.62 423 ALA A O 1
ATOM 3375 N N . VAL A 1 424 ? -19.734 10.383 13.906 1 96.25 424 VAL A N 1
ATOM 3376 C CA . VAL A 1 424 ? -20.531 11.195 14.82 1 96.25 424 VAL A CA 1
ATOM 3377 C C . VAL A 1 424 ? -20.516 10.57 16.219 1 96.25 424 VAL A C 1
ATOM 3379 O O . VAL A 1 424 ? -20.328 11.273 17.219 1 96.25 424 VAL A O 1
ATOM 3382 N N . LEU A 1 425 ? -20.672 9.25 16.234 1 96.06 425 LEU A N 1
ATOM 3383 C CA . LEU A 1 425 ? -20.609 8.523 17.5 1 96.06 425 LEU A CA 1
ATOM 3384 C C . LEU A 1 425 ? -19.266 8.75 18.188 1 96.06 425 LEU A C 1
ATOM 3386 O O . LEU A 1 425 ? -19.219 8.992 19.391 1 96.06 425 LEU A O 1
ATOM 3390 N N . ALA A 1 426 ? -18.266 8.703 17.422 1 94.25 426 ALA A N 1
ATOM 3391 C CA . ALA A 1 426 ? -16.906 8.867 17.953 1 94.25 426 ALA A CA 1
ATOM 3392 C C . ALA A 1 426 ? -16.703 10.281 18.484 1 94.25 426 ALA A C 1
ATOM 3394 O O . ALA A 1 426 ? -16.109 10.477 19.547 1 94.25 426 ALA A O 1
ATOM 3395 N N . THR A 1 427 ? -17.172 11.289 17.75 1 93.31 427 THR A N 1
ATOM 3396 C CA . THR A 1 427 ? -17 12.688 18.141 1 93.31 427 THR A CA 1
ATOM 3397 C C . THR A 1 427 ? -17.641 12.945 19.5 1 93.31 427 THR A C 1
ATOM 3399 O O . THR A 1 427 ? -17.078 13.68 20.312 1 93.31 427 THR A O 1
ATOM 3402 N N . ARG A 1 428 ? -18.703 12.312 19.719 1 94.94 428 ARG A N 1
ATOM 3403 C CA . ARG A 1 428 ? -19.469 12.562 20.938 1 94.94 428 ARG A CA 1
ATOM 3404 C C . ARG A 1 428 ? -18.875 11.82 22.125 1 94.94 428 ARG A C 1
ATOM 3406 O O . ARG A 1 428 ? -18.812 12.359 23.234 1 94.94 428 ARG A O 1
ATOM 3413 N N . PHE A 1 429 ? -18.375 10.625 21.938 1 95.62 429 PHE A N 1
ATOM 3414 C CA . PHE A 1 429 ? -18.156 9.773 23.094 1 95.62 429 PHE A CA 1
ATOM 3415 C C . PHE A 1 429 ? -16.672 9.445 23.25 1 95.62 429 PHE A C 1
ATOM 3417 O O . PHE A 1 429 ? -16.234 8.977 24.297 1 95.62 429 PHE A O 1
ATOM 3424 N N . LYS A 1 430 ? -15.875 9.609 22.188 1 91.88 430 LYS A N 1
ATOM 3425 C CA . LYS A 1 430 ? -14.484 9.156 22.156 1 91.88 430 LYS A CA 1
ATOM 3426 C C . LYS A 1 430 ? -13.719 9.664 23.375 1 91.88 430 LYS A C 1
ATOM 3428 O O . LYS A 1 430 ? -13.148 8.875 24.125 1 91.88 430 LYS A O 1
ATOM 3433 N N . ASP A 1 431 ? -13.789 10.992 23.672 1 87.75 431 ASP A N 1
ATOM 3434 C CA . ASP A 1 431 ? -12.969 11.586 24.719 1 87.75 431 ASP A CA 1
ATOM 3435 C C . ASP A 1 431 ? -13.719 11.641 26.047 1 87.75 431 ASP A C 1
ATOM 3437 O O . ASP A 1 431 ? -13.188 12.141 27.047 1 87.75 431 ASP A O 1
ATOM 3441 N N . ALA A 1 432 ? -14.969 11.102 26.062 1 91.5 432 ALA A N 1
ATOM 3442 C CA . ALA A 1 432 ? -15.719 10.945 27.312 1 91.5 432 ALA A CA 1
ATOM 3443 C C . ALA A 1 432 ? -15.32 9.664 28.047 1 91.5 432 ALA A C 1
ATOM 3445 O O . ALA A 1 432 ? -15.852 9.367 29.109 1 91.5 432 ALA A O 1
ATOM 3446 N N . GLY A 1 433 ? -14.328 8.945 27.391 1 89 433 GLY A N 1
ATOM 3447 C CA . GLY A 1 433 ? -13.82 7.746 28.031 1 89 433 GLY A CA 1
ATOM 3448 C C . GLY A 1 433 ? -13.875 6.516 27.156 1 89 433 GLY A C 1
ATOM 3449 O O . GLY A 1 433 ? -13.25 5.5 27.453 1 89 433 GLY A O 1
ATOM 3450 N N . LEU A 1 434 ? -14.539 6.629 26.062 1 93.88 434 LEU A N 1
ATOM 3451 C CA . LEU A 1 434 ? -14.734 5.469 25.203 1 93.88 434 LEU A CA 1
ATOM 3452 C C . LEU A 1 434 ? -13.422 5.02 24.578 1 93.88 434 LEU A C 1
ATOM 3454 O O . LEU A 1 434 ? -13.164 3.818 24.453 1 93.88 434 LEU A O 1
ATOM 3458 N N . LYS A 1 435 ? -12.641 5.965 24.062 1 90 435 LYS A N 1
ATOM 3459 C CA . LYS A 1 435 ? -11.359 5.637 23.453 1 90 435 LYS A CA 1
ATOM 3460 C C . LYS A 1 435 ? -10.469 4.867 24.422 1 90 435 LYS A C 1
ATOM 3462 O O . LYS A 1 435 ? -9.883 3.844 24.047 1 90 435 LYS A O 1
ATOM 3467 N N . ASP A 1 436 ? -10.445 5.285 25.656 1 84.5 436 ASP A N 1
ATOM 3468 C CA . ASP A 1 436 ? -9.625 4.633 26.672 1 84.5 436 ASP A CA 1
ATOM 3469 C C . ASP A 1 436 ? -10.156 3.24 27 1 84.5 436 ASP A C 1
ATOM 3471 O O . ASP A 1 436 ? -9.383 2.309 27.219 1 84.5 436 ASP A O 1
ATOM 3475 N N . LEU A 1 437 ? -11.398 3.17 27.031 1 91.19 437 LEU A N 1
ATOM 3476 C CA . LEU A 1 437 ? -12.047 1.897 27.344 1 91.19 437 LEU A CA 1
ATOM 3477 C C . LEU A 1 437 ? -11.695 0.846 26.297 1 91.19 437 LEU A C 1
ATOM 3479 O O . LEU A 1 437 ? -11.367 -0.293 26.625 1 91.19 437 LEU A O 1
ATOM 3483 N N . VAL A 1 438 ? -11.719 1.255 25.031 1 92.31 438 VAL A N 1
ATOM 3484 C CA . VAL A 1 438 ? -11.477 0.336 23.922 1 92.31 438 VAL A CA 1
ATOM 3485 C C . VAL A 1 438 ? -10.016 -0.112 23.938 1 92.31 438 VAL A C 1
ATOM 3487 O O . VAL A 1 438 ? -9.711 -1.269 23.641 1 92.31 438 VAL A O 1
ATOM 3490 N N . ILE A 1 439 ? -9.172 0.745 24.281 1 84.38 439 ILE A N 1
ATOM 3491 C CA . ILE A 1 439 ? -7.746 0.442 24.312 1 84.38 439 ILE A CA 1
ATOM 3492 C C . ILE A 1 439 ? -7.426 -0.444 25.516 1 84.38 439 ILE A C 1
ATOM 3494 O O . ILE A 1 439 ? -6.789 -1.489 25.359 1 84.38 439 ILE A O 1
ATOM 3498 N N . GLN A 1 440 ? -8 -0.139 26.703 1 79.5 440 GLN A N 1
ATOM 3499 C CA . GLN A 1 440 ? -7.664 -0.824 27.953 1 79.5 440 GLN A CA 1
ATOM 3500 C C . GLN A 1 440 ? -8.297 -2.213 28 1 79.5 440 GLN A C 1
ATOM 3502 O O . GLN A 1 440 ? -7.734 -3.131 28.609 1 79.5 440 GLN A O 1
ATOM 3507 N N . SER A 1 441 ? -9.367 -2.342 27.422 1 88.56 441 SER A N 1
ATOM 3508 C CA . SER A 1 441 ? -10.023 -3.643 27.375 1 88.56 441 SER A CA 1
ATOM 3509 C C . SER A 1 441 ? -9.422 -4.527 26.281 1 88.56 441 SER A C 1
ATOM 3511 O O . SER A 1 441 ? -9.852 -5.664 26.094 1 88.56 441 SER A O 1
ATOM 3513 N N . VAL A 1 442 ? -8.5 -4.016 25.438 1 82.25 442 VAL A N 1
ATOM 3514 C CA . VAL A 1 442 ? -7.801 -4.719 24.375 1 82.25 442 VAL A CA 1
ATOM 3515 C C . VAL A 1 442 ? -8.789 -5.094 23.266 1 82.25 442 VAL A C 1
ATOM 3517 O O . VAL A 1 442 ? -8.648 -6.141 22.625 1 82.25 442 VAL A O 1
ATOM 3520 N N . LEU A 1 443 ? -9.797 -4.332 23.266 1 90.88 443 LEU A N 1
ATOM 3521 C CA . LEU A 1 443 ? -10.734 -4.551 22.172 1 90.88 443 LEU A CA 1
ATOM 3522 C C . LEU A 1 443 ? -10.117 -4.129 20.844 1 90.88 443 LEU A C 1
ATOM 3524 O O . LEU A 1 443 ? -10.273 -4.828 19.844 1 90.88 443 LEU A O 1
ATOM 3528 N N . VAL A 1 444 ? -9.469 -2.941 20.844 1 87.69 444 VAL A N 1
ATOM 3529 C CA . VAL A 1 444 ? -8.75 -2.416 19.688 1 87.69 444 VAL A CA 1
ATOM 3530 C C . VAL A 1 444 ? -7.352 -1.971 20.109 1 87.69 444 VAL A C 1
ATOM 3532 O O . VAL A 1 444 ? -7.176 -1.39 21.188 1 87.69 444 VAL A O 1
ATOM 3535 N N . ALA A 1 445 ? -6.438 -2.197 19.25 1 79.38 445 ALA A N 1
ATOM 3536 C CA . ALA A 1 445 ? -5.055 -1.833 19.547 1 79.38 445 ALA A CA 1
ATOM 3537 C C . ALA A 1 445 ? -4.871 -0.318 19.531 1 79.38 445 ALA A C 1
ATOM 3539 O O . ALA A 1 445 ? -5.559 0.391 18.797 1 79.38 445 ALA A O 1
ATOM 3540 N N . GLU A 1 446 ? -3.961 0.18 20.234 1 73.19 446 GLU A N 1
ATOM 3541 C CA . GLU A 1 446 ? -3.715 1.611 20.391 1 73.19 446 GLU A CA 1
ATOM 3542 C C . GLU A 1 446 ? -3.355 2.254 19.047 1 73.19 446 GLU A C 1
ATOM 3544 O O . GLU A 1 446 ? -3.807 3.359 18.75 1 73.19 446 GLU A O 1
ATOM 3549 N N . GLY A 1 447 ? -2.621 1.568 18.328 1 69 447 GLY A N 1
ATOM 3550 C CA . GLY A 1 447 ? -2.209 2.117 17.047 1 69 447 GLY A CA 1
ATOM 3551 C C . GLY A 1 447 ? -3.336 2.184 16.031 1 69 447 GLY A C 1
ATOM 3552 O O . GLY A 1 447 ? -3.27 2.951 15.078 1 69 447 GLY A O 1
ATOM 3553 N N . SER A 1 448 ? -4.406 1.478 16.312 1 80.06 448 SER A N 1
ATOM 3554 C CA . SER A 1 448 ? -5.488 1.367 15.344 1 80.06 448 SER A CA 1
ATOM 3555 C C . SER A 1 448 ? -6.738 2.094 15.82 1 80.06 448 SER A C 1
ATOM 3557 O O . SER A 1 448 ? -7.723 2.201 15.086 1 80.06 448 SER A O 1
ATOM 3559 N N . VAL A 1 449 ? -6.719 2.572 16.969 1 84.94 449 VAL A N 1
ATOM 3560 C CA . VAL A 1 449 ? -7.926 3.098 17.594 1 84.94 449 VAL A CA 1
ATOM 3561 C C . VAL A 1 449 ? -8.359 4.375 16.875 1 84.94 449 VAL A C 1
ATOM 3563 O O . VAL A 1 449 ? -9.555 4.605 16.672 1 84.94 449 VAL A O 1
ATOM 3566 N N . ASP A 1 450 ? -7.402 5.172 16.469 1 82 450 ASP A N 1
ATOM 3567 C CA . ASP A 1 450 ? -7.75 6.422 15.797 1 82 450 ASP A CA 1
ATOM 3568 C C . ASP A 1 450 ? -8.367 6.164 14.43 1 82 450 ASP A C 1
ATOM 3570 O O . ASP A 1 450 ? -9.281 6.879 14.008 1 82 450 ASP A O 1
ATOM 3574 N N . THR A 1 451 ? -7.906 5.117 13.891 1 83.56 451 THR A N 1
ATOM 3575 C CA . THR A 1 451 ? -8.477 4.738 12.602 1 83.56 451 THR A CA 1
ATOM 3576 C C . THR A 1 451 ? -9.914 4.242 12.773 1 83.56 451 THR A C 1
ATOM 3578 O O . THR A 1 451 ? -10.766 4.5 11.922 1 83.56 451 THR A O 1
ATOM 3581 N N . MET A 1 452 ? -10.188 3.645 13.758 1 86.94 452 MET A N 1
ATOM 3582 C CA . MET A 1 452 ? -11.523 3.141 14.039 1 86.94 452 MET A CA 1
ATOM 3583 C C . MET A 1 452 ? -12.5 4.289 14.273 1 86.94 452 MET A C 1
ATOM 3585 O O . MET A 1 452 ? -13.602 4.297 13.711 1 86.94 452 MET A O 1
ATOM 3589 N N . PHE A 1 453 ? -12 5.25 14.969 1 89.25 453 PHE A N 1
ATOM 3590 C CA . PHE A 1 453 ? -12.891 6.328 15.367 1 89.25 453 PHE A CA 1
ATOM 3591 C C . PHE A 1 453 ? -13.016 7.371 14.266 1 89.25 453 PHE A C 1
ATOM 3593 O O . PHE A 1 453 ? -13.914 8.219 14.297 1 89.25 453 PHE A O 1
ATOM 3600 N N . SER A 1 454 ? -12.086 7.297 13.312 1 83.56 454 SER A N 1
ATOM 3601 C CA . SER A 1 454 ? -12.172 8.258 12.219 1 83.56 454 SER A CA 1
ATOM 3602 C C . SER A 1 454 ? -13.352 7.945 11.305 1 83.56 454 SER A C 1
ATOM 3604 O O . SER A 1 454 ? -13.828 8.82 10.57 1 83.56 454 SER A O 1
ATOM 3606 N N . GLY A 1 455 ? -13.914 6.793 11.359 1 74.44 455 GLY A N 1
ATOM 3607 C CA . GLY A 1 455 ? -15.047 6.387 10.539 1 74.44 455 GLY A CA 1
ATOM 3608 C C . GLY A 1 455 ? -14.672 6.125 9.086 1 74.44 455 GLY A C 1
ATOM 3609 O O . GLY A 1 455 ? -15.508 5.699 8.289 1 74.44 455 GLY A O 1
ATOM 3610 N N . SER A 1 456 ? -13.445 6.383 8.648 1 71.62 456 SER A N 1
ATOM 3611 C CA . SER A 1 456 ? -13.141 6.371 7.219 1 71.62 456 SER A CA 1
ATOM 3612 C C . SER A 1 456 ? -12.383 5.109 6.828 1 71.62 456 SER A C 1
ATOM 3614 O O . SER A 1 456 ? -12.461 4.664 5.68 1 71.62 456 SER A O 1
ATOM 3616 N N . ARG A 1 457 ? -11.625 4.41 7.566 1 71.5 457 ARG A N 1
ATOM 3617 C CA . ARG A 1 457 ? -10.734 3.379 7.039 1 71.5 457 ARG A CA 1
ATOM 3618 C C . ARG A 1 457 ? -10.977 2.043 7.738 1 71.5 457 ARG A C 1
ATOM 3620 O O . ARG A 1 457 ? -10.68 0.985 7.18 1 71.5 457 ARG A O 1
ATOM 3627 N N . ALA A 1 458 ? -11.531 1.872 8.844 1 83.69 458 ALA A N 1
ATOM 3628 C CA . ALA A 1 458 ? -11.672 0.616 9.578 1 83.69 458 ALA A CA 1
ATOM 3629 C C . ALA A 1 458 ? -13.133 0.348 9.93 1 83.69 458 ALA A C 1
ATOM 3631 O O . ALA A 1 458 ? -13.469 0.145 11.102 1 83.69 458 ALA A O 1
ATOM 3632 N N . TYR A 1 459 ? -13.906 0.058 8.859 1 89 459 TYR A N 1
ATOM 3633 C CA . TYR A 1 459 ? -15.352 -0.076 9.016 1 89 459 TYR A CA 1
ATOM 3634 C C . TYR A 1 459 ? -15.703 -1.343 9.789 1 89 459 TYR A C 1
ATOM 3636 O O . TYR A 1 459 ? -16.438 -1.292 10.773 1 89 459 TYR A O 1
ATOM 3644 N N . LYS A 1 460 ? -15.172 -2.482 9.359 1 88.62 460 LYS A N 1
ATOM 3645 C CA . LYS A 1 460 ? -15.523 -3.758 9.977 1 88.62 460 LYS A CA 1
ATOM 3646 C C . LYS A 1 460 ? -15.117 -3.787 11.453 1 88.62 460 LYS A C 1
ATOM 3648 O O . LYS A 1 460 ? -15.875 -4.27 12.297 1 88.62 460 LYS A O 1
ATOM 3653 N N . ARG A 1 461 ? -14 -3.227 11.75 1 89.56 461 ARG A N 1
ATOM 3654 C CA . ARG A 1 461 ? -13.508 -3.188 13.125 1 89.56 461 ARG A CA 1
ATOM 3655 C C . ARG A 1 461 ? -14.344 -2.244 13.984 1 89.56 461 ARG A C 1
ATOM 3657 O O . ARG A 1 461 ? -14.633 -2.543 15.141 1 89.56 461 ARG A O 1
ATOM 3664 N N . ALA A 1 462 ? -14.703 -1.169 13.328 1 93.19 462 ALA A N 1
ATOM 3665 C CA . ALA A 1 462 ? -15.5 -0.192 14.062 1 93.19 462 ALA A CA 1
ATOM 3666 C C . ALA A 1 462 ? -16.875 -0.758 14.414 1 93.19 462 ALA A C 1
ATOM 3668 O O . ALA A 1 462 ? -17.312 -0.664 15.562 1 93.19 462 ALA A O 1
ATOM 3669 N N . VAL A 1 463 ? -17.531 -1.38 13.492 1 94.88 463 VAL A N 1
ATOM 3670 C CA . VAL A 1 463 ? -18.859 -1.927 13.711 1 94.88 463 VAL A CA 1
ATOM 3671 C C . VAL A 1 463 ? -18.797 -3.041 14.75 1 94.88 463 VAL A C 1
ATOM 3673 O O . VAL A 1 463 ? -19.656 -3.125 15.633 1 94.88 463 VAL A O 1
ATOM 3676 N N . ARG A 1 464 ? -17.828 -3.85 14.641 1 94.31 464 ARG A N 1
ATOM 3677 C CA . ARG A 1 464 ? -17.672 -4.906 15.633 1 94.31 464 ARG A CA 1
ATOM 3678 C C . ARG A 1 464 ? -17.453 -4.316 17.031 1 94.31 464 ARG A C 1
ATOM 3680 O O . ARG A 1 464 ? -18.047 -4.781 18 1 94.31 464 ARG A O 1
ATOM 3687 N N . ALA A 1 465 ? -16.594 -3.35 17.078 1 94.81 465 ALA A N 1
ATOM 3688 C CA . ALA A 1 465 ? -16.297 -2.73 18.375 1 94.81 465 ALA A CA 1
ATOM 3689 C C . ALA A 1 465 ? -17.547 -2.154 19.016 1 94.81 465 ALA A C 1
ATOM 3691 O O . ALA A 1 465 ? -17.781 -2.336 20.203 1 94.81 465 ALA A O 1
ATOM 3692 N N . TYR A 1 466 ? -18.391 -1.536 18.25 1 96.75 466 TYR A N 1
ATOM 3693 C CA . TYR A 1 466 ? -19.594 -0.923 18.797 1 96.75 466 TYR A CA 1
ATOM 3694 C C . TYR A 1 466 ? -20.609 -1.984 19.203 1 96.75 466 TYR A C 1
ATOM 3696 O O . TYR A 1 466 ? -21.375 -1.796 20.156 1 96.75 466 TYR A O 1
ATOM 3704 N N . LYS A 1 467 ? -20.656 -3.104 18.531 1 96.94 467 LYS A N 1
ATOM 3705 C CA . LYS A 1 467 ? -21.531 -4.203 18.938 1 96.94 467 LYS A CA 1
ATOM 3706 C C . LYS A 1 467 ? -21.109 -4.766 20.297 1 96.94 467 LYS A C 1
ATOM 3708 O O . LYS A 1 467 ? -21.953 -5.027 21.141 1 96.94 467 LYS A O 1
ATOM 3713 N N . ILE A 1 468 ? -19.844 -4.898 20.438 1 97.06 468 ILE A N 1
ATOM 3714 C CA . ILE A 1 468 ? -19.297 -5.426 21.688 1 97.06 468 ILE A CA 1
ATOM 3715 C C . ILE A 1 468 ? -19.547 -4.426 22.812 1 97.06 468 ILE A C 1
ATOM 3717 O O . ILE A 1 468 ? -19.953 -4.809 23.906 1 97.06 468 ILE A O 1
ATOM 3721 N N . LEU A 1 469 ? -19.297 -3.166 22.562 1 97.56 469 LEU A N 1
ATOM 3722 C CA . LEU A 1 469 ? -19.516 -2.117 23.547 1 97.56 469 LEU A CA 1
ATOM 3723 C C . LEU A 1 469 ? -20.984 -2.039 23.953 1 97.56 469 LEU A C 1
ATOM 3725 O O . LEU A 1 469 ? -21.312 -1.917 25.125 1 97.56 469 LEU A O 1
ATOM 3729 N N . TYR A 1 470 ? -21.844 -2.102 22.953 1 97.94 470 TYR A N 1
ATOM 3730 C CA . TYR A 1 470 ? -23.281 -2.066 23.203 1 97.94 470 TYR A CA 1
ATOM 3731 C C . TYR A 1 470 ? -23.703 -3.197 24.141 1 97.94 470 TYR A C 1
ATOM 3733 O O . TYR A 1 470 ? -24.438 -2.979 25.094 1 97.94 470 TYR A O 1
ATOM 3741 N N . GLU A 1 471 ? -23.234 -4.328 23.797 1 97.19 471 GLU A N 1
ATOM 3742 C CA . GLU A 1 471 ? -23.594 -5.473 24.641 1 97.19 471 GLU A CA 1
ATOM 3743 C C . GLU A 1 471 ? -23.047 -5.301 26.062 1 97.19 471 GLU A C 1
ATOM 3745 O O . GLU A 1 471 ? -23.766 -5.57 27.031 1 97.19 471 GLU A O 1
ATOM 3750 N N . ALA A 1 472 ? -21.828 -4.895 26.203 1 97.25 472 ALA A N 1
ATOM 3751 C CA . ALA A 1 472 ? -21.219 -4.711 27.516 1 97.25 472 ALA A CA 1
ATOM 3752 C C . ALA A 1 472 ? -21.984 -3.682 28.328 1 97.25 472 ALA A C 1
ATOM 3754 O O . ALA A 1 472 ? -22.281 -3.914 29.5 1 97.25 472 ALA A O 1
ATOM 3755 N N . PHE A 1 473 ? -22.312 -2.533 27.734 1 97.56 473 PHE A N 1
ATOM 3756 C CA . PHE A 1 473 ? -23.047 -1.478 28.406 1 97.56 473 PHE A CA 1
ATOM 3757 C C . PHE A 1 473 ? -24.453 -1.941 28.766 1 97.56 473 PHE A C 1
ATOM 3759 O O . PHE A 1 473 ? -24.969 -1.621 29.844 1 97.56 473 PHE A O 1
ATOM 3766 N N . SER A 1 474 ? -25.062 -2.668 27.891 1 96.12 474 SER A N 1
ATOM 3767 C CA . SER A 1 474 ? -26.391 -3.203 28.141 1 96.12 474 SER A CA 1
ATOM 3768 C C . SER A 1 474 ? -26.375 -4.176 29.328 1 96.12 474 SER A C 1
ATOM 3770 O O . SER A 1 474 ? -27.297 -4.195 30.125 1 96.12 474 SER A O 1
ATOM 3772 N N . ARG A 1 475 ? -25.375 -4.965 29.391 1 94.06 475 ARG A N 1
ATOM 3773 C CA . ARG A 1 475 ? -25.25 -5.891 30.516 1 94.06 475 ARG A CA 1
ATOM 3774 C C . ARG A 1 475 ? -25.125 -5.137 31.828 1 94.06 475 ARG A C 1
ATOM 3776 O O . ARG A 1 475 ? -25.719 -5.527 32.844 1 94.06 475 ARG A O 1
ATOM 3783 N N . LEU A 1 476 ? -24.297 -4.105 31.828 1 94.81 476 LEU A N 1
ATOM 3784 C CA . LEU A 1 476 ? -24.156 -3.281 33.031 1 94.81 476 LEU A CA 1
ATOM 3785 C C . LEU A 1 476 ? -25.484 -2.668 33.438 1 94.81 476 LEU A C 1
ATOM 3787 O O . LEU A 1 476 ? -25.812 -2.639 34.625 1 94.81 476 LEU A O 1
ATOM 3791 N N . LEU A 1 477 ? -26.219 -2.191 32.469 1 94.81 477 LEU A N 1
ATOM 3792 C CA . LEU A 1 477 ? -27.547 -1.617 32.719 1 94.81 477 LEU A CA 1
ATOM 3793 C C . LEU A 1 477 ? -28.5 -2.664 33.281 1 94.81 477 LEU A C 1
ATOM 3795 O O . LEU A 1 477 ? -29.234 -2.389 34.219 1 94.81 477 LEU A O 1
ATOM 3799 N N . LEU A 1 478 ? -28.438 -3.828 32.688 1 90.88 478 LEU A N 1
ATOM 3800 C CA . LEU A 1 478 ? -29.344 -4.898 33.094 1 90.88 478 LEU A CA 1
ATOM 3801 C C . LEU A 1 478 ? -29 -5.398 34.5 1 90.88 478 LEU A C 1
ATOM 3803 O O . LEU A 1 478 ? -29.875 -5.82 35.25 1 90.88 478 LEU A O 1
ATOM 3807 N N . GLU A 1 479 ? -27.766 -5.391 34.812 1 89.44 479 GLU A N 1
ATOM 3808 C CA . GLU A 1 479 ? -27.375 -5.758 36.188 1 89.44 479 GLU A CA 1
ATOM 3809 C C . GLU A 1 479 ? -27.953 -4.797 37.219 1 89.44 479 GLU A C 1
ATOM 3811 O O . GLU A 1 479 ? -28.406 -5.223 38.281 1 89.44 479 GLU A O 1
ATOM 3816 N N . LYS A 1 480 ? -27.891 -3.545 36.875 1 90.69 480 LYS A N 1
ATOM 3817 C CA . LYS A 1 480 ? -28.516 -2.555 37.75 1 90.69 480 LYS A CA 1
ATOM 3818 C C . LYS A 1 480 ? -30.031 -2.738 37.812 1 90.69 480 LYS A C 1
ATOM 3820 O O . LYS A 1 480 ? -30.656 -2.602 38.875 1 90.69 480 LYS A O 1
ATOM 3825 N N . PHE A 1 481 ? -30.672 -3.004 36.688 1 92.44 481 PHE A N 1
ATOM 3826 C CA . PHE A 1 481 ? -32.094 -3.264 36.594 1 92.44 481 PHE A CA 1
ATOM 3827 C C . PHE A 1 481 ? -32.5 -4.484 37.438 1 92.44 481 PHE A C 1
ATOM 3829 O O . PHE A 1 481 ? -33.531 -4.48 38.094 1 92.44 481 PHE A O 1
ATOM 3836 N N . LYS A 1 482 ? -31.656 -5.461 37.312 1 88.56 482 LYS A N 1
ATOM 3837 C CA . LYS A 1 482 ? -31.906 -6.695 38.062 1 88.56 482 LYS A CA 1
ATOM 3838 C C . LYS A 1 482 ? -31.906 -6.441 39.562 1 88.56 482 LYS A C 1
ATOM 3840 O O . LYS A 1 482 ? -32.688 -7.039 40.312 1 88.56 482 LYS A O 1
ATOM 3845 N N . LYS A 1 483 ? -31.031 -5.59 40.031 1 88.75 483 LYS A N 1
ATOM 3846 C CA . LYS A 1 483 ? -30.969 -5.258 41.438 1 88.75 483 LYS A CA 1
ATOM 3847 C C . LYS A 1 483 ? -32.25 -4.555 41.906 1 88.75 483 LYS A C 1
ATOM 3849 O O . LYS A 1 483 ? -32.719 -4.797 43.031 1 88.75 483 LYS A O 1
ATOM 3854 N N . GLU A 1 484 ? -32.812 -3.768 41.062 1 88.19 484 GLU A N 1
ATOM 3855 C CA . GLU A 1 484 ? -34 -3 41.438 1 88.19 484 GLU A CA 1
ATOM 3856 C C . GLU A 1 484 ? -35.281 -3.799 41.188 1 88.19 484 GLU A C 1
ATOM 3858 O O . GLU A 1 484 ? -36.281 -3.6 41.844 1 88.19 484 GLU A O 1
ATOM 3863 N N . HIS A 1 485 ? -35.219 -4.656 40.094 1 89.81 485 HIS A N 1
ATOM 3864 C CA . HIS A 1 485 ? -36.406 -5.449 39.719 1 89.81 485 HIS A CA 1
ATOM 3865 C C . HIS A 1 485 ? -36.031 -6.926 39.594 1 89.81 485 HIS A C 1
ATOM 3867 O O . HIS A 1 485 ? -36.188 -7.516 38.531 1 89.81 485 HIS A O 1
ATOM 3873 N N . PRO A 1 486 ? -35.656 -7.621 40.625 1 87.88 486 PRO A N 1
ATOM 3874 C CA . PRO A 1 486 ? -35.188 -9.008 40.531 1 87.88 486 PRO A CA 1
ATOM 3875 C C . PRO A 1 486 ? -36.281 -9.977 40.094 1 87.88 486 PRO A C 1
ATOM 3877 O O . PRO A 1 486 ? -36.031 -10.93 39.375 1 87.88 486 PRO A O 1
ATOM 3880 N N . LYS A 1 487 ? -37.531 -9.75 40.438 1 85 487 LYS A N 1
ATOM 3881 C CA . LYS A 1 487 ? -38.625 -10.656 40.125 1 85 487 LYS A CA 1
ATOM 3882 C C . LYS A 1 487 ? -38.938 -10.664 38.625 1 85 487 LYS A C 1
ATOM 3884 O O . LYS A 1 487 ? -39.188 -11.719 38.062 1 85 487 LYS A O 1
ATOM 3889 N N . THR A 1 488 ? -38.844 -9.469 38.125 1 83.75 488 THR A N 1
ATOM 3890 C CA . THR A 1 488 ? -39.094 -9.336 36.719 1 83.75 488 THR A CA 1
ATOM 3891 C C . THR A 1 488 ? -38.031 -10.055 35.875 1 83.75 488 THR A C 1
ATOM 3893 O O . THR A 1 488 ? -38.344 -10.734 34.906 1 83.75 488 THR A O 1
ATOM 3896 N N . VAL A 1 489 ? -36.844 -9.891 36.281 1 81.75 489 VAL A N 1
ATOM 3897 C CA . VAL A 1 489 ? -35.719 -10.484 35.562 1 81.75 489 VAL A CA 1
ATOM 3898 C C . VAL A 1 489 ? -35.75 -12 35.688 1 81.75 489 VAL A C 1
ATOM 3900 O O . VAL A 1 489 ? -35.5 -12.734 34.75 1 81.75 489 VAL A O 1
ATOM 3903 N N . LYS A 1 490 ? -36.031 -12.461 36.844 1 80.31 490 LYS A N 1
ATOM 3904 C CA . LYS A 1 490 ? -36.125 -13.898 37.094 1 80.31 490 LYS A CA 1
ATOM 3905 C C . LYS A 1 490 ? -37.25 -14.516 36.25 1 80.31 490 LYS A C 1
ATOM 3907 O O . LYS A 1 490 ? -37.094 -15.602 35.688 1 80.31 490 LYS A O 1
ATOM 3912 N N . ALA A 1 491 ? -38.312 -13.828 36.188 1 77.25 491 ALA A N 1
ATOM 3913 C CA . ALA A 1 491 ? -39.438 -14.312 35.375 1 77.25 491 ALA A CA 1
ATOM 3914 C C . ALA A 1 491 ? -39.062 -14.438 33.906 1 77.25 491 ALA A C 1
ATOM 3916 O O . ALA A 1 491 ? -39.469 -15.375 33.219 1 77.25 491 ALA A O 1
ATOM 3917 N N . LEU A 1 492 ? -38.375 -13.461 33.438 1 77.38 492 LEU A N 1
ATOM 3918 C CA . LEU A 1 492 ? -37.906 -13.484 32.062 1 77.38 492 LEU A CA 1
ATOM 3919 C C . LEU A 1 492 ? -37 -14.68 31.812 1 77.38 492 LEU A C 1
ATOM 3921 O O . LEU A 1 492 ? -37.156 -15.406 30.828 1 77.38 492 LEU A O 1
ATOM 3925 N N . TYR A 1 493 ? -36.031 -14.898 32.719 1 75.06 493 TYR A N 1
ATOM 3926 C CA . TYR A 1 493 ? -35.062 -15.977 32.562 1 75.06 493 TYR A CA 1
ATOM 3927 C C . TYR A 1 493 ? -35.75 -17.344 32.656 1 75.06 493 TYR A C 1
ATOM 3929 O O . TYR A 1 493 ? -35.375 -18.266 31.938 1 75.06 493 TYR A O 1
ATOM 3937 N N . ASP A 1 494 ? -36.719 -17.453 33.469 1 72.75 494 ASP A N 1
ATOM 3938 C CA . ASP A 1 494 ? -37.5 -18.688 33.625 1 72.75 494 ASP A CA 1
ATOM 3939 C C . ASP A 1 494 ? -38.312 -18.969 32.344 1 72.75 494 ASP A C 1
ATOM 3941 O O . ASP A 1 494 ? -38.469 -20.141 31.969 1 72.75 494 ASP A O 1
ATOM 3945 N N . SER A 1 495 ? -38.781 -17.859 31.797 1 70.38 495 SER A N 1
ATOM 3946 C CA . SER A 1 495 ? -39.531 -18.016 30.562 1 70.38 495 SER A CA 1
ATOM 3947 C C . SER A 1 495 ? -38.625 -18.438 29.406 1 70.38 495 SER A C 1
ATOM 3949 O O . SER A 1 495 ? -39.062 -19.141 28.5 1 70.38 495 SER A O 1
ATOM 3951 N N . ILE A 1 496 ? -37.531 -17.734 29.328 1 65.88 496 ILE A N 1
ATOM 3952 C CA . ILE A 1 496 ? -36.562 -18.094 28.297 1 65.88 496 ILE A CA 1
ATOM 3953 C C . ILE A 1 496 ? -36.125 -19.547 28.484 1 65.88 496 ILE A C 1
ATOM 3955 O O . ILE A 1 496 ? -35.938 -20.281 27.516 1 65.88 496 ILE A O 1
ATOM 3959 N N . GLY A 1 497 ? -36.688 -20.281 29.641 1 56.62 497 GLY A N 1
ATOM 3960 C CA . GLY A 1 497 ? -36.562 -21.688 29.984 1 56.62 497 GLY A CA 1
ATOM 3961 C C . GLY A 1 497 ? -35.219 -22.266 29.625 1 56.62 497 GLY A C 1
ATOM 3962 O O . GLY A 1 497 ? -34.312 -21.531 29.234 1 56.62 497 GLY A O 1
ATOM 3963 N N . SER A 1 498 ? -34.969 -23.516 30.109 1 51.22 498 SER A N 1
ATOM 3964 C CA . SER A 1 498 ? -33.938 -24.453 29.703 1 51.22 498 SER A CA 1
ATOM 3965 C C . SER A 1 498 ? -33.969 -24.688 28.203 1 51.22 498 SER A C 1
ATOM 3967 O O . SER A 1 498 ? -33.25 -25.547 27.688 1 51.22 498 SER A O 1
ATOM 3969 N N . LYS A 1 499 ? -34.844 -24.266 27.562 1 46.59 499 LYS A N 1
ATOM 3970 C CA . LYS A 1 499 ? -35 -24.609 26.156 1 46.59 499 LYS A CA 1
ATOM 3971 C C . LYS A 1 499 ? -33.75 -24.25 25.359 1 46.59 499 LYS A C 1
ATOM 3973 O O . LYS A 1 499 ? -33.125 -23.203 25.594 1 46.59 499 LYS A O 1
ATOM 3978 N N . THR A 1 500 ? -33.094 -25.141 25.094 1 46.69 500 THR A N 1
ATOM 3979 C CA . THR A 1 500 ? -31.922 -25.094 24.219 1 46.69 500 THR A CA 1
ATOM 3980 C C . THR A 1 500 ? -32.125 -24.062 23.109 1 46.69 500 THR A C 1
ATOM 3982 O O . THR A 1 500 ? -33.156 -24.047 22.453 1 46.69 500 THR A O 1
ATOM 3985 N N . ILE A 1 501 ? -31.672 -22.859 23.203 1 48.94 501 ILE A N 1
ATOM 3986 C CA . ILE A 1 501 ? -31.531 -21.781 22.234 1 48.94 501 ILE A CA 1
ATOM 3987 C C . ILE A 1 501 ? -31.547 -22.359 20.812 1 48.94 501 ILE A C 1
ATOM 3989 O O . ILE A 1 501 ? -31.109 -21.703 19.859 1 48.94 501 ILE A O 1
ATOM 3993 N N . GLU A 1 502 ? -31.703 -23.609 20.672 1 51.53 502 GLU A N 1
ATOM 3994 C CA . GLU A 1 502 ? -31.594 -24.172 19.328 1 51.53 502 GLU A CA 1
ATOM 3995 C C . GLU A 1 502 ? -32.594 -23.5 18.375 1 51.53 502 GLU A C 1
ATOM 3997 O O . GLU A 1 502 ? -32.312 -23.344 17.188 1 51.53 502 GLU A O 1
ATOM 4002 N N . ASN A 1 503 ? -33.844 -23.094 18.844 1 56.34 503 ASN A N 1
ATOM 4003 C CA . ASN A 1 503 ? -34.719 -22.391 17.922 1 56.34 503 ASN A CA 1
ATOM 4004 C C . ASN A 1 503 ? -34.938 -20.953 18.344 1 56.34 503 ASN A C 1
ATOM 4006 O O . ASN A 1 503 ? -35.875 -20.641 19.078 1 56.34 503 ASN A O 1
ATOM 4010 N N . TYR A 1 504 ? -34.094 -19.984 18.094 1 58.81 504 TYR A N 1
ATOM 4011 C CA . TYR A 1 504 ? -34.062 -18.578 18.453 1 58.81 504 TYR A CA 1
ATOM 4012 C C . TYR A 1 504 ? -35.344 -17.891 18.062 1 58.81 504 TYR A C 1
ATOM 4014 O O . TYR A 1 504 ? -35.781 -16.953 18.734 1 58.81 504 TYR A O 1
ATOM 4022 N N . THR A 1 505 ? -36.031 -18.438 17.125 1 60.56 505 THR A N 1
ATOM 4023 C CA . THR A 1 505 ? -37.25 -17.812 16.641 1 60.56 505 THR A CA 1
ATOM 4024 C C . THR A 1 505 ? -38.375 -17.906 17.688 1 60.56 505 THR A C 1
ATOM 4026 O O . THR A 1 505 ? -39.188 -17 17.828 1 60.56 505 THR A O 1
ATOM 4029 N N . ASP A 1 506 ? -38.344 -18.891 18.453 1 59.81 506 ASP A N 1
ATOM 4030 C CA . ASP A 1 506 ? -39.406 -19.109 19.438 1 59.81 506 ASP A CA 1
ATOM 4031 C C . ASP A 1 506 ? -39.25 -18.172 20.625 1 59.81 506 ASP A C 1
ATOM 4033 O O . ASP A 1 506 ? -40.219 -17.781 21.25 1 59.81 506 ASP A O 1
ATOM 4037 N N . VAL A 1 507 ? -38.031 -17.922 20.906 1 58.78 507 VAL A N 1
ATOM 4038 C CA . VAL A 1 507 ? -37.781 -17.078 22.062 1 58.78 507 VAL A CA 1
ATOM 4039 C C . VAL A 1 507 ? -38.188 -15.641 21.766 1 58.78 507 VAL A C 1
ATOM 4041 O O . VAL A 1 507 ? -38.656 -14.93 22.641 1 58.78 507 VAL A O 1
ATOM 4044 N N . VAL A 1 508 ? -37.969 -15.211 20.516 1 58.31 508 VAL A N 1
ATOM 4045 C CA . VAL A 1 508 ? -38.219 -13.828 20.125 1 58.31 508 VAL A CA 1
ATOM 4046 C C . VAL A 1 508 ? -39.75 -13.594 20 1 58.31 508 VAL A C 1
ATOM 4048 O O . VAL A 1 508 ? -40.188 -12.453 20.094 1 58.31 508 VAL A O 1
ATOM 4051 N N . SER A 1 509 ? -40.5 -14.68 19.922 1 56.94 509 SER A N 1
ATOM 4052 C CA . SER A 1 509 ? -41.938 -14.5 19.812 1 56.94 509 SER A CA 1
ATOM 4053 C C . SER A 1 509 ? -42.531 -13.969 21.109 1 56.94 509 SER A C 1
ATOM 4055 O O . SER A 1 509 ? -42.125 -14.398 22.203 1 56.94 509 SER A O 1
ATOM 4057 N N . SER A 1 510 ? -43.062 -12.617 21.031 1 57.69 510 SER A N 1
ATOM 4058 C CA . SER A 1 510 ? -43.594 -11.688 22.016 1 57.69 510 SER A CA 1
ATOM 4059 C C . SER A 1 510 ? -44.531 -12.398 23 1 57.69 510 SER A C 1
ATOM 4061 O O . SER A 1 510 ? -45.594 -12.898 22.609 1 57.69 510 SER A O 1
ATOM 4063 N N . THR A 1 511 ? -43.906 -12.898 24.078 1 63.56 511 THR A N 1
ATOM 4064 C CA . THR A 1 511 ? -44.75 -13.359 25.172 1 63.56 511 THR A CA 1
ATOM 4065 C C . THR A 1 511 ? -45.125 -12.203 26.094 1 63.56 511 THR A C 1
ATOM 4067 O O . THR A 1 511 ? -44.469 -11.164 26.094 1 63.56 511 THR A O 1
ATOM 4070 N N . GLU A 1 512 ? -46.312 -12.188 26.578 1 63.81 512 GLU A N 1
ATOM 4071 C CA . GLU A 1 512 ? -46.781 -11.211 27.531 1 63.81 512 GLU A CA 1
ATOM 4072 C C . GLU A 1 512 ? -45.719 -10.844 28.547 1 63.81 512 GLU A C 1
ATOM 4074 O O . GLU A 1 512 ? -45.562 -9.672 28.906 1 63.81 512 GLU A O 1
ATOM 4079 N N . MET A 1 513 ? -44.938 -11.789 28.828 1 72.19 513 MET A N 1
ATOM 4080 C CA . MET A 1 513 ? -43.875 -11.562 29.812 1 72.19 513 MET A CA 1
ATOM 4081 C C . MET A 1 513 ? -42.781 -10.703 29.219 1 72.19 513 MET A C 1
ATOM 4083 O O . MET A 1 513 ? -42.188 -9.867 29.922 1 72.19 513 MET A O 1
ATOM 4087 N N . GLN A 1 514 ? -42.531 -10.914 27.969 1 75.44 514 GLN A N 1
ATOM 4088 C CA . GLN A 1 514 ? -41.469 -10.148 27.297 1 75.44 514 GLN A CA 1
ATOM 4089 C C . GLN A 1 514 ? -41.875 -8.68 27.141 1 75.44 514 GLN A C 1
ATOM 4091 O O . GLN A 1 514 ? -41.031 -7.789 27.266 1 75.44 514 GLN A O 1
ATOM 4096 N N . GLU A 1 515 ? -43.094 -8.531 26.922 1 75.31 515 GLU A N 1
ATOM 4097 C CA . GLU A 1 515 ? -43.594 -7.168 26.797 1 75.31 515 GLU A CA 1
ATOM 4098 C C . GLU A 1 515 ? -43.531 -6.434 28.141 1 75.31 515 GLU A C 1
ATOM 4100 O O . GLU A 1 515 ? -43.188 -5.25 28.188 1 75.31 515 GLU A O 1
ATOM 4105 N N . GLU A 1 516 ? -43.906 -7.121 29.172 1 79.56 516 GLU A N 1
ATOM 4106 C CA . GLU A 1 516 ? -43.812 -6.52 30.5 1 79.56 516 GLU A CA 1
ATOM 4107 C C . GLU A 1 516 ? -42.375 -6.164 30.859 1 79.56 516 GLU A C 1
ATOM 4109 O O . GLU A 1 516 ? -42.125 -5.09 31.406 1 79.56 516 GLU A O 1
ATOM 4114 N N . TYR A 1 517 ? -41.562 -7.062 30.562 1 82.25 517 TYR A N 1
ATOM 4115 C CA . TYR A 1 517 ? -40.125 -6.84 30.812 1 82.25 517 TYR A CA 1
ATOM 4116 C C . TYR A 1 517 ? -39.625 -5.609 30.062 1 82.25 517 TYR A C 1
ATOM 4118 O O . TYR A 1 517 ? -38.938 -4.762 30.641 1 82.25 517 TYR A O 1
ATOM 4126 N N . SER A 1 518 ? -40.031 -5.543 28.812 1 80.81 518 SER A N 1
ATOM 4127 C CA . SER A 1 518 ? -39.562 -4.441 27.969 1 80.81 518 SER A CA 1
ATOM 4128 C C . SER A 1 518 ? -40.125 -3.104 28.469 1 80.81 518 SER A C 1
ATOM 4130 O O . SER A 1 518 ? -39.406 -2.104 28.453 1 80.81 518 SER A O 1
ATOM 4132 N N . ASN A 1 519 ? -41.312 -3.123 28.922 1 83.12 519 ASN A N 1
ATOM 4133 C CA . ASN A 1 519 ? -41.906 -1.895 29.422 1 83.12 519 ASN A CA 1
ATOM 4134 C C . ASN A 1 519 ? -41.281 -1.437 30.719 1 83.12 519 ASN A C 1
ATOM 4136 O O . ASN A 1 519 ? -41.031 -0.241 30.922 1 83.12 519 ASN A O 1
ATOM 4140 N N . LYS A 1 520 ? -40.969 -2.338 31.531 1 88.56 520 LYS A N 1
ATOM 4141 C CA . LYS A 1 520 ? -40.344 -1.997 32.781 1 88.56 520 LYS A CA 1
ATOM 4142 C C . LYS A 1 520 ? -38.906 -1.492 32.562 1 88.56 520 LYS A C 1
ATOM 4144 O O . LYS A 1 520 ? -38.438 -0.61 33.281 1 88.56 520 LYS A O 1
ATOM 4149 N N . LEU A 1 521 ? -38.312 -2.125 31.656 1 89.69 521 LEU A N 1
ATOM 4150 C CA . LEU A 1 521 ? -36.969 -1.706 31.328 1 89.69 521 LEU A CA 1
ATOM 4151 C C . LEU A 1 521 ? -36.938 -0.284 30.781 1 89.69 521 LEU A C 1
ATOM 4153 O O . LEU A 1 521 ? -36.062 0.504 31.109 1 89.69 521 LEU A O 1
ATOM 4157 N N . VAL A 1 522 ? -37.875 0.047 29.906 1 88.44 522 VAL A N 1
ATOM 4158 C CA . VAL A 1 522 ? -37.969 1.392 29.344 1 88.44 522 VAL A CA 1
ATOM 4159 C C . VAL A 1 522 ? -38.25 2.398 30.453 1 88.44 522 VAL A C 1
ATOM 4161 O O . VAL A 1 522 ? -37.656 3.475 30.484 1 88.44 522 VAL A O 1
ATOM 4164 N N . SER A 1 523 ? -39.094 1.981 31.375 1 89.62 523 SER A N 1
ATOM 4165 C CA . SER A 1 523 ? -39.406 2.846 32.5 1 89.62 523 SER A CA 1
ATOM 4166 C C . SER A 1 523 ? -38.188 3.027 33.406 1 89.62 523 SER A C 1
ATOM 4168 O O . SER A 1 523 ? -37.969 4.113 33.938 1 89.62 523 SER A O 1
ATOM 4170 N N . PHE A 1 524 ? -37.531 2.014 33.594 1 93 524 PHE A N 1
ATOM 4171 C CA . PHE A 1 524 ? -36.312 2.064 34.375 1 93 524 PHE A CA 1
ATOM 4172 C C . PHE A 1 524 ? -35.281 3.008 33.75 1 93 524 PHE A C 1
ATOM 4174 O O . PHE A 1 524 ? -34.656 3.789 34.469 1 93 524 PHE A O 1
ATOM 4181 N N . LYS A 1 525 ? -35.094 2.9 32.438 1 93.56 525 LYS A N 1
ATOM 4182 C CA . LYS A 1 525 ? -34.156 3.773 31.734 1 93.56 525 LYS A CA 1
ATOM 4183 C C . LYS A 1 525 ? -34.531 5.242 31.922 1 93.56 525 LYS A C 1
ATOM 4185 O O . LYS A 1 525 ? -33.656 6.094 32.094 1 93.56 525 LYS A O 1
ATOM 4190 N N . GLU A 1 526 ? -35.844 5.5 31.859 1 92.44 526 GLU A N 1
ATOM 4191 C CA . GLU A 1 526 ? -36.312 6.863 32.031 1 92.44 526 GLU A CA 1
ATOM 4192 C C . GLU A 1 526 ? -36.062 7.367 33.469 1 92.44 526 GLU A C 1
ATOM 4194 O O . GLU A 1 526 ? -35.625 8.508 33.656 1 92.44 526 GLU A O 1
ATOM 4199 N N . SER A 1 527 ? -36.312 6.477 34.375 1 93.12 527 SER A N 1
ATOM 4200 C CA . SER A 1 527 ? -36.062 6.84 35.781 1 93.12 527 SER A CA 1
ATOM 4201 C C . SER A 1 527 ? -34.594 7.102 36.031 1 93.12 527 SER A C 1
ATOM 4203 O O . SER A 1 527 ? -34.219 8.023 36.75 1 93.12 527 SER A O 1
ATOM 4205 N N . LEU A 1 528 ? -33.781 6.277 35.438 1 93.25 528 LEU A N 1
ATOM 4206 C CA . LEU A 1 528 ? -32.344 6.41 35.594 1 93.25 528 LEU A CA 1
ATOM 4207 C C . LEU A 1 528 ? -31.844 7.715 35 1 93.25 528 LEU A C 1
ATOM 4209 O O . LEU A 1 528 ? -30.938 8.352 35.531 1 93.25 528 LEU A O 1
ATOM 4213 N N . SER A 1 529 ? -32.406 8.117 33.844 1 93.31 529 SER A N 1
ATOM 4214 C CA . SER A 1 529 ? -32.062 9.359 33.188 1 93.31 529 SER A CA 1
ATOM 4215 C C . SER A 1 529 ? -32.375 10.578 34.031 1 93.31 529 SER A C 1
ATOM 4217 O O . SER A 1 529 ? -31.703 11.602 33.969 1 93.31 529 SER A O 1
ATOM 4219 N N . ASP A 1 530 ? -33.406 10.461 34.875 1 91.19 530 ASP A N 1
ATOM 4220 C CA . ASP A 1 530 ? -33.844 11.562 35.719 1 91.19 530 ASP A CA 1
ATOM 4221 C C . ASP A 1 530 ? -33 11.641 37 1 91.19 530 ASP A C 1
ATOM 4223 O O . ASP A 1 530 ? -32.875 12.719 37.594 1 91.19 530 ASP A O 1
ATOM 4227 N N . LYS A 1 531 ? -32.438 10.594 37.344 1 91.38 531 LYS A N 1
ATOM 4228 C CA . LYS A 1 531 ? -31.703 10.516 38.625 1 91.38 531 LYS A CA 1
ATOM 4229 C C . LYS A 1 531 ? -30.297 11.062 38.469 1 91.38 531 LYS A C 1
ATOM 4231 O O . LYS A 1 531 ? -29.672 11.445 39.469 1 91.38 531 LYS A O 1
ATOM 4236 N N . GLY A 1 532 ? -29.766 11.07 37.219 1 92.69 532 GLY A N 1
ATOM 4237 C CA . GLY A 1 532 ? -28.406 11.531 37.062 1 92.69 532 GLY A CA 1
ATOM 4238 C C . GLY A 1 532 ? -28.078 11.93 35.625 1 92.69 532 GLY A C 1
ATOM 4239 O O . GLY A 1 532 ? -28.641 11.383 34.688 1 92.69 532 GLY A O 1
ATOM 4240 N N . ASP A 1 533 ? -27.047 12.875 35.531 1 94.06 533 ASP A N 1
ATOM 4241 C CA . ASP A 1 533 ? -26.641 13.359 34.219 1 94.06 533 ASP A CA 1
ATOM 4242 C C . ASP A 1 533 ? -25.719 12.344 33.531 1 94.06 533 ASP A C 1
ATOM 4244 O O . ASP A 1 533 ? -25.719 12.234 32.281 1 94.06 533 ASP A O 1
ATOM 4248 N N . LEU A 1 534 ? -24.969 11.609 34.344 1 94.25 534 LEU A N 1
ATOM 4249 C CA . LEU A 1 534 ? -24.062 10.617 33.781 1 94.25 534 LEU A CA 1
ATOM 4250 C C . LEU A 1 534 ? -24.844 9.492 33.094 1 94.25 534 LEU A C 1
ATOM 4252 O O . LEU A 1 534 ? -24.594 9.172 31.922 1 94.25 534 LEU A O 1
ATOM 4256 N N . PRO A 1 535 ? -25.828 8.883 33.75 1 95.81 535 PRO A N 1
ATOM 4257 C CA . PRO A 1 535 ? -26.609 7.852 33.094 1 95.81 535 PRO A CA 1
ATOM 4258 C C . PRO A 1 535 ? -27.391 8.391 31.875 1 95.81 535 PRO A C 1
ATOM 4260 O O . PRO A 1 535 ? -27.547 7.691 30.875 1 95.81 535 PRO A O 1
ATOM 4263 N N . LYS A 1 536 ? -27.859 9.586 32 1 95.75 536 LYS A N 1
ATOM 4264 C CA . LYS A 1 536 ? -28.578 10.188 30.891 1 95.75 536 LYS A CA 1
ATOM 4265 C C . LYS A 1 536 ? -27.719 10.266 29.641 1 95.75 536 LYS A C 1
ATOM 4267 O O . LYS A 1 536 ? -28.156 9.93 28.547 1 95.75 536 LYS A O 1
ATOM 4272 N N . PHE A 1 537 ? -26.531 10.727 29.828 1 96.31 537 PHE A N 1
ATOM 4273 C CA . PHE A 1 537 ? -25.578 10.867 28.734 1 96.31 537 PHE A CA 1
ATOM 4274 C C . PHE A 1 537 ? -25.266 9.516 28.109 1 96.31 537 PHE A C 1
ATOM 4276 O O . PHE A 1 537 ? -25.312 9.367 26.891 1 96.31 537 PHE A O 1
ATOM 4283 N N . TRP A 1 538 ? -25 8.523 28.844 1 97 538 TRP A N 1
ATOM 4284 C CA . TRP A 1 538 ? -24.547 7.234 28.328 1 97 538 TRP A CA 1
ATOM 4285 C C . TRP A 1 538 ? -25.734 6.391 27.859 1 97 538 TRP A C 1
ATOM 4287 O O . TRP A 1 538 ? -25.562 5.445 27.094 1 97 538 TRP A O 1
ATOM 4297 N N . LEU A 1 539 ? -26.922 6.676 28.312 1 96.69 539 LEU A N 1
ATOM 4298 C CA . LEU A 1 539 ? -28.094 6.062 27.719 1 96.69 539 LEU A CA 1
ATOM 4299 C C . LEU A 1 539 ? -28.266 6.5 26.266 1 96.69 539 LEU A C 1
ATOM 4301 O O . LEU A 1 539 ? -28.734 5.723 25.438 1 96.69 539 LEU A O 1
ATOM 4305 N N . THR A 1 540 ? -27.844 7.754 25.984 1 96.56 540 THR A N 1
ATOM 4306 C CA . THR A 1 540 ? -27.875 8.211 24.609 1 96.56 540 THR A CA 1
ATOM 4307 C C . THR A 1 540 ? -26.891 7.418 23.75 1 96.56 540 THR A C 1
ATOM 4309 O O . THR A 1 540 ? -27.125 7.238 22.547 1 96.56 540 THR A O 1
ATOM 4312 N N . PHE A 1 541 ? -25.797 6.949 24.406 1 97.06 541 PHE A N 1
ATOM 4313 C CA . PHE A 1 541 ? -24.859 6.086 23.688 1 97.06 541 PHE A CA 1
ATOM 4314 C C . PHE A 1 541 ? -25.562 4.82 23.203 1 97.06 541 PHE A C 1
ATOM 4316 O O . PHE A 1 541 ? -25.406 4.422 22.047 1 97.06 541 PHE A O 1
ATOM 4323 N N . LEU A 1 542 ? -26.297 4.199 24.047 1 97.5 542 LEU A N 1
ATOM 4324 C CA . LEU A 1 542 ? -27.031 2.988 23.703 1 97.5 542 LEU A CA 1
ATOM 4325 C C . LEU A 1 542 ? -28.047 3.266 22.609 1 97.5 542 LEU A C 1
ATOM 4327 O O . LEU A 1 542 ? -28.172 2.486 21.656 1 97.5 542 LEU A O 1
ATOM 4331 N N . GLU A 1 543 ? -28.688 4.348 22.719 1 96.31 543 GLU A N 1
ATOM 4332 C CA . GLU A 1 543 ? -29.688 4.719 21.719 1 96.31 543 GLU A CA 1
ATOM 4333 C C . GLU A 1 543 ? -29.062 4.938 20.344 1 96.31 543 GLU A C 1
ATOM 4335 O O . GLU A 1 543 ? -29.609 4.516 19.328 1 96.31 543 GLU A O 1
ATOM 4340 N N . MET A 1 544 ? -27.984 5.617 20.344 1 97.62 544 MET A N 1
ATOM 4341 C CA . MET A 1 544 ? -27.297 5.887 19.094 1 97.62 544 MET A CA 1
ATOM 4342 C C . MET A 1 544 ? -26.75 4.602 18.484 1 97.62 544 MET A C 1
ATOM 4344 O O . MET A 1 544 ? -26.75 4.445 17.266 1 97.62 544 MET A O 1
ATOM 4348 N N . CYS A 1 545 ? -26.219 3.678 19.344 1 98 545 CYS A N 1
ATOM 4349 C CA . CYS A 1 545 ? -25.812 2.369 18.844 1 98 545 CYS A CA 1
ATOM 4350 C C . CYS A 1 545 ? -26.984 1.62 18.234 1 98 545 CYS A C 1
ATOM 4352 O O . CYS A 1 545 ? -26.859 1.005 17.172 1 98 545 CYS A O 1
ATOM 4354 N N . GLU A 1 546 ? -28.094 1.684 18.938 1 97.38 546 GLU A N 1
ATOM 4355 C CA . GLU A 1 546 ? -29.297 1.038 18.422 1 97.38 546 GLU A CA 1
ATOM 4356 C C . GLU A 1 546 ? -29.703 1.617 17.078 1 97.38 546 GLU A C 1
ATOM 4358 O O . GLU A 1 546 ? -30.109 0.879 16.172 1 97.38 546 GLU A O 1
ATOM 4363 N N . LEU A 1 547 ? -29.609 2.893 16.984 1 97.12 547 LEU A N 1
ATOM 4364 C CA . LEU A 1 547 ? -29.906 3.549 15.711 1 97.12 547 LEU A CA 1
ATOM 4365 C C . LEU A 1 547 ? -28.953 3.061 14.617 1 97.12 547 LEU A C 1
ATOM 4367 O O . LEU A 1 547 ? -29.391 2.762 13.5 1 97.12 547 LEU A O 1
ATOM 4371 N N . LEU A 1 548 ? -27.672 2.998 14.945 1 97.69 548 LEU A N 1
ATOM 4372 C CA . LEU A 1 548 ? -26.672 2.451 14.023 1 97.69 548 LEU A CA 1
ATOM 4373 C C . LEU A 1 548 ? -27.047 1.036 13.602 1 97.69 548 LEU A C 1
ATOM 4375 O O . LEU A 1 548 ? -27.031 0.718 12.406 1 97.69 548 LEU A O 1
ATOM 4379 N N . PHE A 1 549 ? -27.453 0.225 14.531 1 98.06 549 PHE A N 1
ATOM 4380 C CA . PHE A 1 549 ? -27.812 -1.166 14.273 1 98.06 549 PHE A CA 1
ATOM 4381 C C . PHE A 1 549 ? -29.094 -1.257 13.453 1 98.06 549 PHE A C 1
ATOM 4383 O O . PHE A 1 549 ? -29.25 -2.166 12.641 1 98.06 549 PHE A O 1
ATOM 4390 N N . ASN A 1 550 ? -29.969 -0.296 13.68 1 97.5 550 ASN A N 1
ATOM 4391 C CA . ASN A 1 550 ? -31.188 -0.273 12.891 1 97.5 550 ASN A CA 1
ATOM 4392 C C . ASN A 1 550 ? -30.906 -0.053 11.414 1 97.5 550 ASN A C 1
ATOM 4394 O O . ASN A 1 550 ? -31.516 -0.707 10.555 1 97.5 550 ASN A O 1
ATOM 4398 N N . ILE A 1 551 ? -30.062 0.846 11.117 1 97.69 551 ILE A N 1
ATOM 4399 C CA . ILE A 1 551 ? -29.719 1.115 9.727 1 97.69 551 ILE A CA 1
ATOM 4400 C C . ILE A 1 551 ? -29.078 -0.123 9.102 1 97.69 551 ILE A C 1
ATOM 4402 O O . ILE A 1 551 ? -29.422 -0.515 7.984 1 97.69 551 ILE A O 1
ATOM 4406 N N . ILE A 1 552 ? -28.172 -0.741 9.852 1 97.75 552 ILE A N 1
ATOM 4407 C CA . ILE A 1 552 ? -27.469 -1.93 9.359 1 97.75 552 ILE A CA 1
ATOM 4408 C C . ILE A 1 552 ? -28.469 -3.076 9.203 1 97.75 552 ILE A C 1
ATOM 4410 O O . ILE A 1 552 ? -28.469 -3.771 8.18 1 97.75 552 ILE A O 1
ATOM 4414 N N . PHE A 1 553 ? -29.328 -3.246 10.234 1 97.38 553 PHE A N 1
ATOM 4415 C CA . PHE A 1 553 ? -30.328 -4.309 10.203 1 97.38 553 PHE A CA 1
ATOM 4416 C C . PHE A 1 553 ? -31.266 -4.125 9.016 1 97.38 553 PHE A C 1
ATOM 4418 O O . PHE A 1 553 ? -31.547 -5.078 8.289 1 97.38 553 PHE A O 1
ATOM 4425 N N . ALA A 1 554 ? -31.719 -2.926 8.867 1 97.06 554 ALA A N 1
ATOM 4426 C CA . ALA A 1 554 ? -32.656 -2.631 7.777 1 97.06 554 ALA A CA 1
ATOM 4427 C C . ALA A 1 554 ? -32.031 -2.941 6.426 1 97.06 554 ALA A C 1
ATOM 4429 O O . ALA A 1 554 ? -32.688 -3.494 5.539 1 97.06 554 ALA A O 1
ATOM 4430 N N . THR A 1 555 ? -30.828 -2.625 6.266 1 97 555 THR A N 1
ATOM 4431 C CA . THR A 1 555 ? -30.109 -2.875 5.023 1 97 555 THR A CA 1
ATOM 4432 C C . THR A 1 555 ? -29.891 -4.371 4.812 1 97 555 THR A C 1
ATOM 4434 O O . THR A 1 555 ? -30.172 -4.891 3.729 1 97 555 THR A O 1
ATOM 4437 N N . ARG A 1 556 ? -29.422 -5.094 5.82 1 96.44 556 ARG A N 1
ATOM 4438 C CA . ARG A 1 556 ? -29.062 -6.504 5.707 1 96.44 556 ARG A CA 1
ATOM 4439 C C . ARG A 1 556 ? -30.297 -7.371 5.531 1 96.44 556 ARG A C 1
ATOM 4441 O O . ARG A 1 556 ? -30.219 -8.477 4.996 1 96.44 556 ARG A O 1
ATOM 4448 N N . SER A 1 557 ? -31.484 -6.891 5.98 1 95.06 557 SER A N 1
ATOM 4449 C CA . SER A 1 557 ? -32.719 -7.656 5.887 1 95.06 557 SER A CA 1
ATOM 4450 C C . SER A 1 557 ? -33.594 -7.156 4.746 1 95.06 557 SER A C 1
ATOM 4452 O O . SER A 1 557 ? -34.594 -7.797 4.395 1 95.06 557 SER A O 1
ATOM 4454 N N . GLY A 1 558 ? -33.344 -6.051 4.191 1 94.5 558 GLY A N 1
ATOM 4455 C CA . GLY A 1 558 ? -34.156 -5.461 3.156 1 94.5 558 GLY A CA 1
ATOM 4456 C C . GLY A 1 558 ? -35.438 -4.836 3.695 1 94.5 558 GLY A C 1
ATOM 4457 O O . GLY A 1 558 ? -36.469 -4.828 3.018 1 94.5 558 GLY A O 1
ATOM 4458 N N . HIS A 1 559 ? -35.375 -4.336 4.918 1 95.06 559 HIS A N 1
ATOM 4459 C CA . HIS A 1 559 ? -36.562 -3.746 5.574 1 95.06 559 HIS A CA 1
ATOM 4460 C C . HIS A 1 559 ? -36.656 -2.254 5.273 1 95.06 559 HIS A C 1
ATOM 4462 O O . HIS A 1 559 ? -36.125 -1.429 6.027 1 95.06 559 HIS A O 1
ATOM 4468 N N . TRP A 1 560 ? -37.469 -1.876 4.344 1 95.25 560 TRP A N 1
ATOM 4469 C CA . TRP A 1 560 ? -37.531 -0.53 3.783 1 95.25 560 TRP A CA 1
ATOM 4470 C C . TRP A 1 560 ? -38.062 0.465 4.801 1 95.25 560 TRP A C 1
ATOM 4472 O O . TRP A 1 560 ? -37.5 1.536 5.004 1 95.25 560 TRP A O 1
ATOM 4482 N N . SER A 1 561 ? -39.094 0.138 5.516 1 93.38 561 SER A N 1
ATOM 4483 C CA . SER A 1 561 ? -39.719 1.057 6.461 1 93.38 561 SER A CA 1
ATOM 4484 C C . SER A 1 561 ? -38.781 1.399 7.609 1 93.38 561 SER A C 1
ATOM 4486 O O . SER A 1 561 ? -38.688 2.559 8.016 1 93.38 561 SER A O 1
ATOM 4488 N N . LEU A 1 562 ? -38.188 0.38 8.062 1 95 562 LEU A N 1
ATOM 4489 C CA . LEU A 1 562 ? -37.219 0.621 9.133 1 95 562 LEU A CA 1
ATOM 4490 C C . LEU A 1 562 ? -36.062 1.485 8.648 1 95 562 LEU A C 1
ATOM 4492 O O . LEU A 1 562 ? -35.531 2.303 9.406 1 95 562 LEU A O 1
ATOM 4496 N N . TYR A 1 563 ? -35.719 1.275 7.398 1 96.12 563 TYR A N 1
ATOM 4497 C CA . TYR A 1 563 ? -34.656 2.061 6.801 1 96.12 563 TYR A CA 1
ATOM 4498 C C . TYR A 1 563 ? -35 3.545 6.793 1 96.12 563 TYR A C 1
ATOM 4500 O O . TYR A 1 563 ? -34.219 4.379 7.223 1 96.12 563 TYR A O 1
ATOM 4508 N N . LEU A 1 564 ? -36.188 3.893 6.422 1 95.12 564 LEU A N 1
ATOM 4509 C CA . LEU A 1 564 ? -36.625 5.277 6.328 1 95.12 564 LEU A CA 1
ATOM 4510 C C . LEU A 1 564 ? -36.688 5.922 7.711 1 95.12 564 LEU A C 1
ATOM 4512 O O . LEU A 1 564 ? -36.219 7.051 7.895 1 95.12 564 LEU A O 1
ATOM 4516 N N . VAL A 1 565 ? -37.188 5.152 8.617 1 94.94 565 VAL A N 1
ATOM 4517 C CA . VAL A 1 565 ? -37.344 5.672 9.977 1 94.94 565 VAL A CA 1
ATOM 4518 C C . VAL A 1 565 ? -35.969 5.918 10.594 1 94.94 565 VAL A C 1
ATOM 4520 O O . VAL A 1 565 ? -35.75 6.922 11.281 1 94.94 565 VAL A O 1
ATOM 4523 N N . SER A 1 566 ? -35.094 5.004 10.406 1 96.31 566 SER A N 1
ATOM 4524 C CA . SER A 1 566 ? -33.781 5.113 10.977 1 96.31 566 SER A CA 1
ATOM 4525 C C . SER A 1 566 ? -33 6.293 10.383 1 96.31 566 SER A C 1
ATOM 4527 O O . SER A 1 566 ? -32.25 6.969 11.086 1 96.31 566 SER A O 1
ATOM 4529 N N . LEU A 1 567 ? -33.156 6.547 9.07 1 95.88 567 LEU A N 1
ATOM 4530 C CA . LEU A 1 567 ? -32.5 7.684 8.438 1 95.88 567 LEU A CA 1
ATOM 4531 C C . LEU A 1 567 ? -33 9 9.023 1 95.88 567 LEU A C 1
ATOM 4533 O O . LEU A 1 567 ? -32.219 9.914 9.258 1 95.88 567 LEU A O 1
ATOM 4537 N N . ARG A 1 568 ? -34.281 9.023 9.258 1 95.19 568 ARG A N 1
ATOM 4538 C CA . ARG A 1 568 ? -34.844 10.227 9.844 1 95.19 568 ARG A CA 1
ATOM 4539 C C . ARG A 1 568 ? -34.281 10.492 11.227 1 95.19 568 ARG A C 1
ATOM 4541 O O . ARG A 1 568 ? -33.969 11.633 11.57 1 95.19 568 ARG A O 1
ATOM 4548 N N . GLN A 1 569 ? -34.125 9.453 11.977 1 95.38 569 GLN A N 1
ATOM 4549 C CA . GLN A 1 569 ? -33.656 9.578 13.344 1 95.38 569 GLN A CA 1
ATOM 4550 C C . GLN A 1 569 ? -32.156 9.945 13.359 1 95.38 569 GLN A C 1
ATOM 4552 O O . GLN A 1 569 ? -31.672 10.516 14.344 1 95.38 569 GLN A O 1
ATOM 4557 N N . ALA A 1 570 ? -31.469 9.672 12.297 1 96.88 570 ALA A N 1
ATOM 4558 C CA . ALA A 1 570 ? -30.031 9.945 12.227 1 96.88 570 ALA A CA 1
ATOM 4559 C C . ALA A 1 570 ? -29.766 11.398 11.852 1 96.88 570 ALA A C 1
ATOM 4561 O O . ALA A 1 570 ? -28.719 11.961 12.203 1 96.88 570 ALA A O 1
ATOM 4562 N N . LEU A 1 571 ? -30.672 12.109 11.203 1 96.94 571 LEU A N 1
ATOM 4563 C CA . LEU A 1 571 ? -30.469 13.43 10.609 1 96.94 571 LEU A CA 1
ATOM 4564 C C . LEU A 1 571 ? -30.141 14.461 11.68 1 96.94 571 LEU A C 1
ATOM 4566 O O . LEU A 1 571 ? -29.203 15.242 11.523 1 96.94 571 LEU A O 1
ATOM 4570 N N . PRO A 1 572 ? -30.891 14.43 12.828 1 97.12 572 PRO A N 1
ATOM 4571 C CA . PRO A 1 572 ? -30.562 15.422 13.859 1 97.12 572 PRO A CA 1
ATOM 4572 C C . PRO A 1 572 ? -29.125 15.328 14.336 1 97.12 572 PRO A C 1
ATOM 4574 O O . PRO A 1 572 ? -28.5 16.344 14.648 1 97.12 572 PRO A O 1
ATOM 4577 N N . TRP A 1 573 ? -28.609 14.18 14.336 1 97.94 573 TRP A N 1
ATOM 4578 C CA . TRP A 1 573 ? -27.25 13.977 14.836 1 97.94 573 TRP A CA 1
ATOM 4579 C C . TRP A 1 573 ? -26.219 14.531 13.859 1 97.94 573 TRP A C 1
ATOM 4581 O O . TRP A 1 573 ? -25.156 15 14.273 1 97.94 573 TRP A O 1
ATOM 4591 N N . PHE A 1 574 ? -26.484 14.516 12.531 1 97.62 574 PHE A N 1
ATOM 4592 C CA . PHE A 1 574 ? -25.578 15.094 11.547 1 97.62 574 PHE A CA 1
ATOM 4593 C C . PHE A 1 574 ? -25.516 16.609 11.695 1 97.62 574 PHE A C 1
ATOM 4595 O O . PHE A 1 574 ? -24.453 17.219 11.484 1 97.62 574 PHE A O 1
ATOM 4602 N N . PHE A 1 575 ? -26.672 17.203 12.07 1 97.5 575 PHE A N 1
ATOM 4603 C CA . PHE A 1 575 ? -26.703 18.641 12.328 1 97.5 575 PHE A CA 1
ATOM 4604 C C . PHE A 1 575 ? -26 18.969 13.633 1 97.5 575 PHE A C 1
ATOM 4606 O O . PHE A 1 575 ? -25.234 19.938 13.703 1 97.5 575 PHE A O 1
ATOM 4613 N N . ALA A 1 576 ? -26.203 18.109 14.625 1 97.12 576 ALA A N 1
ATOM 4614 C CA . ALA A 1 576 ? -25.656 18.375 15.953 1 97.12 576 ALA A CA 1
ATOM 4615 C C . ALA A 1 576 ? -24.125 18.375 15.922 1 97.12 576 ALA A C 1
ATOM 4617 O O . ALA A 1 576 ? -23.484 19.188 16.594 1 97.12 576 ALA A O 1
ATOM 4618 N N . TYR A 1 577 ? -23.578 17.516 15.195 1 95.81 577 TYR A N 1
ATOM 4619 C CA . TYR A 1 577 ? -22.125 17.391 15.234 1 95.81 577 TYR A CA 1
ATOM 4620 C C . TYR A 1 577 ? -21.5 17.812 13.906 1 95.81 577 TYR A C 1
ATOM 4622 O O . TYR A 1 577 ? -20.438 17.312 13.523 1 95.81 577 TYR A O 1
ATOM 4630 N N . ASP A 1 578 ? -22.109 18.609 13.227 1 93.56 578 ASP A N 1
ATOM 4631 C CA . ASP A 1 578 ? -21.625 19.484 12.156 1 93.56 578 ASP A CA 1
ATOM 4632 C C . ASP A 1 578 ? -21.047 18.672 11.008 1 93.56 578 ASP A C 1
ATOM 4634 O O . ASP A 1 578 ? -19.875 18.844 10.641 1 93.56 578 ASP A O 1
ATOM 4638 N N . ARG A 1 579 ? -21.844 17.875 10.398 1 94.62 579 ARG A N 1
ATOM 4639 C CA . ARG A 1 579 ? -21.562 17.25 9.109 1 94.62 579 ARG A CA 1
ATOM 4640 C C . ARG A 1 579 ? -22.359 17.922 7.996 1 94.62 579 ARG A C 1
ATOM 4642 O O . ARG A 1 579 ? -23.391 17.391 7.555 1 94.62 579 ARG A O 1
ATOM 4649 N N . PRO A 1 580 ? -21.875 19.031 7.574 1 93.44 580 PRO A N 1
ATOM 4650 C CA . PRO A 1 580 ? -22.688 19.922 6.75 1 93.44 580 PRO A CA 1
ATOM 4651 C C . PRO A 1 580 ? -23.156 19.25 5.453 1 93.44 580 PRO A C 1
ATOM 4653 O O . PRO A 1 580 ? -24.312 19.422 5.051 1 93.44 580 PRO A O 1
ATOM 4656 N N . ASN A 1 581 ? -22.266 18.547 4.75 1 93.75 581 ASN A N 1
ATOM 4657 C CA . ASN A 1 581 ? -22.656 17.938 3.482 1 93.75 581 ASN A CA 1
ATOM 4658 C C . ASN A 1 581 ? -23.719 16.859 3.68 1 93.75 581 ASN A C 1
ATOM 4660 O O . ASN A 1 581 ? -24.641 16.75 2.865 1 93.75 581 ASN A O 1
ATOM 4664 N N . TYR A 1 582 ? -23.625 16.141 4.699 1 95.75 582 TYR A N 1
ATOM 4665 C CA . TYR A 1 582 ? -24.641 15.125 4.977 1 95.75 582 TYR A CA 1
ATOM 4666 C C . TYR A 1 582 ? -25.922 15.758 5.512 1 95.75 582 TYR A C 1
ATOM 4668 O O . TYR A 1 582 ? -27.016 15.281 5.223 1 95.75 582 TYR A O 1
ATOM 4676 N N . SER A 1 583 ? -25.766 16.828 6.316 1 96.25 583 SER A N 1
ATOM 4677 C CA . SER A 1 583 ? -26.953 17.547 6.797 1 96.25 583 SER A CA 1
ATOM 4678 C C . SER A 1 583 ? -27.766 18.109 5.637 1 96.25 583 SER A C 1
ATOM 4680 O O . SER A 1 583 ? -28.984 17.938 5.598 1 96.25 583 SER A O 1
ATOM 4682 N N . ARG A 1 584 ? -27.125 18.672 4.715 1 95.44 584 ARG A N 1
ATOM 4683 C CA . ARG A 1 584 ? -27.781 19.312 3.588 1 95.44 584 ARG A CA 1
ATOM 4684 C C . ARG A 1 584 ? -28.375 18.281 2.637 1 95.44 584 ARG A C 1
ATOM 4686 O O . ARG A 1 584 ? -29.594 18.25 2.41 1 95.44 584 ARG A O 1
ATOM 4693 N N . TYR A 1 585 ? -27.547 17.406 2.125 1 96.31 585 TYR A N 1
ATOM 4694 C CA . TYR A 1 585 ? -27.938 16.547 1.013 1 96.31 585 TYR A CA 1
ATOM 4695 C C . TYR A 1 585 ? -28.734 15.352 1.506 1 96.31 585 TYR A C 1
ATOM 4697 O O . TYR A 1 585 ? -29.625 14.859 0.805 1 96.31 585 TYR A O 1
ATOM 4705 N N . LEU A 1 586 ? -28.406 14.82 2.682 1 96.75 586 LEU A N 1
ATOM 4706 C CA . LEU A 1 586 ? -29.188 13.688 3.189 1 96.75 586 LEU A CA 1
ATOM 4707 C C . LEU A 1 586 ? -30.609 14.109 3.533 1 96.75 586 LEU A C 1
ATOM 4709 O O . LEU A 1 586 ? -31.547 13.328 3.385 1 96.75 586 LEU A O 1
ATOM 4713 N N . THR A 1 587 ? -30.75 15.359 4.062 1 95.06 587 THR A N 1
ATOM 4714 C CA . THR A 1 587 ? -32.094 15.867 4.348 1 95.06 587 THR A CA 1
ATOM 4715 C C . THR A 1 587 ? -32.906 15.961 3.072 1 95.06 587 THR A C 1
ATOM 4717 O O . THR A 1 587 ? -34.094 15.547 3.051 1 95.06 587 THR A O 1
ATOM 4720 N N . ALA A 1 588 ? -32.312 16.516 2.023 1 94.19 588 ALA A N 1
ATOM 4721 C CA . ALA A 1 588 ? -33 16.594 0.733 1 94.19 588 ALA A CA 1
ATOM 4722 C C . ALA A 1 588 ? -33.281 15.188 0.199 1 94.19 588 ALA A C 1
ATOM 4724 O O . ALA A 1 588 ? -34.375 14.945 -0.33 1 94.19 588 ALA A O 1
ATOM 4725 N N . HIS A 1 589 ? -32.344 14.312 0.298 1 95.38 589 HIS A N 1
ATOM 4726 C CA . HIS A 1 589 ? -32.5 12.93 -0.133 1 95.38 589 HIS A CA 1
ATOM 4727 C C . HIS A 1 589 ? -33.656 12.242 0.617 1 95.38 589 HIS A C 1
ATOM 4729 O O . HIS A 1 589 ? -34.469 11.539 0.014 1 95.38 589 HIS A O 1
ATOM 4735 N N . TYR A 1 590 ? -33.688 12.445 1.936 1 94.62 590 TYR A N 1
ATOM 4736 C CA . TYR A 1 590 ? -34.75 11.859 2.748 1 94.62 590 TYR A CA 1
ATOM 4737 C C . TYR A 1 590 ? -36.094 12.352 2.287 1 94.62 590 TYR A C 1
ATOM 4739 O O . TYR A 1 590 ? -37.062 11.57 2.225 1 94.62 590 TYR A O 1
ATOM 4747 N N . GLN A 1 591 ? -36.188 13.562 2.006 1 92.19 591 GLN A N 1
ATOM 4748 C CA . GLN A 1 591 ? -37.438 14.117 1.508 1 92.19 591 GLN A CA 1
ATOM 4749 C C . GLN A 1 591 ? -37.875 13.445 0.205 1 92.19 591 GLN A C 1
ATOM 4751 O O . GLN A 1 591 ? -39.031 13.133 0.013 1 92.19 591 GLN A O 1
ATOM 4756 N N . GLU A 1 592 ? -36.938 13.25 -0.659 1 92.88 592 GLU A N 1
ATOM 4757 C CA . GLU A 1 592 ? -37.25 12.562 -1.911 1 92.88 592 GLU A CA 1
ATOM 4758 C C . GLU A 1 592 ? -37.656 11.117 -1.66 1 92.88 592 GLU A C 1
ATOM 4760 O O . GLU A 1 592 ? -38.531 10.594 -2.359 1 92.88 592 GLU A O 1
ATOM 4765 N N . LEU A 1 593 ? -37.062 10.492 -0.7 1 94.75 593 LEU A N 1
ATOM 4766 C CA . LEU A 1 593 ? -37.375 9.109 -0.365 1 94.75 593 LEU A CA 1
ATOM 4767 C C . LEU A 1 593 ? -38.812 9.008 0.134 1 94.75 593 LEU A C 1
ATOM 4769 O O . LEU A 1 593 ? -39.5 8.023 -0.144 1 94.75 593 LEU A O 1
ATOM 4773 N N . THR A 1 594 ? -39.25 9.977 0.869 1 90.5 594 THR A N 1
ATOM 4774 C CA . THR A 1 594 ? -40.594 9.953 1.423 1 90.5 594 THR A CA 1
ATOM 4775 C C . THR A 1 594 ? -41.625 10.164 0.326 1 90.5 594 THR A C 1
ATOM 4777 O O . THR A 1 594 ? -42.781 9.766 0.473 1 90.5 594 THR A O 1
ATOM 4780 N N . HIS A 1 595 ? -41.25 10.727 -0.805 1 91 595 HIS A N 1
ATOM 4781 C CA . HIS A 1 595 ? -42.156 10.969 -1.922 1 91 595 HIS A CA 1
ATOM 4782 C C . HIS A 1 595 ? -41.938 9.938 -3.025 1 91 595 HIS A C 1
ATOM 4784 O O . HIS A 1 595 ? -42.469 10.094 -4.133 1 91 595 HIS A O 1
ATOM 4790 N N . LEU A 1 596 ? -41.281 9.016 -2.77 1 93.88 596 LEU A N 1
ATOM 4791 C CA . LEU A 1 596 ? -40.906 8.023 -3.773 1 93.88 596 LEU A CA 1
ATOM 4792 C C . LEU A 1 596 ? -42.156 7.324 -4.316 1 93.88 596 LEU A C 1
ATOM 4794 O O . LEU A 1 596 ? -42.219 7.012 -5.508 1 93.88 596 LEU A O 1
ATOM 4798 N N . LYS A 1 597 ? -43.125 7.074 -3.465 1 91.75 597 LYS A N 1
ATOM 4799 C CA . LYS A 1 597 ? -44.344 6.375 -3.867 1 91.75 597 LYS A CA 1
ATOM 4800 C C . LYS A 1 597 ? -45.094 7.152 -4.949 1 91.75 597 LYS A C 1
ATOM 4802 O O . LYS A 1 597 ? -45.656 6.555 -5.867 1 91.75 597 LYS A O 1
ATOM 4807 N N . GLU A 1 598 ? -44.969 8.406 -4.895 1 90.88 598 GLU A N 1
ATOM 4808 C CA . GLU A 1 598 ? -45.688 9.266 -5.836 1 90.88 598 GLU A CA 1
ATOM 4809 C C . GLU A 1 598 ? -44.844 9.531 -7.082 1 90.88 598 GLU A C 1
ATOM 4811 O O . GLU A 1 598 ? -45.344 9.438 -8.203 1 90.88 598 GLU A O 1
ATOM 4816 N N . ASP A 1 599 ? -43.625 9.82 -6.906 1 91.94 599 ASP A N 1
ATOM 4817 C CA . ASP A 1 599 ? -42.75 10.266 -7.996 1 91.94 599 ASP A CA 1
ATOM 4818 C C . ASP A 1 599 ? -42.219 9.086 -8.797 1 91.94 599 ASP A C 1
ATOM 4820 O O . ASP A 1 599 ? -42.062 9.172 -10.016 1 91.94 599 ASP A O 1
ATOM 4824 N N . PHE A 1 600 ? -41.844 8 -8.086 1 96.12 600 PHE A N 1
ATOM 4825 C CA . PHE A 1 600 ? -41.312 6.801 -8.703 1 96.12 600 PHE A CA 1
ATOM 4826 C C . PHE A 1 600 ? -41.969 5.551 -8.156 1 96.12 600 PHE A C 1
ATOM 4828 O O . PHE A 1 600 ? -41.344 4.762 -7.441 1 96.12 600 PHE A O 1
ATOM 4835 N N . PRO A 1 601 ? -43.125 5.246 -8.5 1 95 601 PRO A N 1
ATOM 4836 C CA . PRO A 1 601 ? -43.875 4.121 -7.926 1 95 601 PRO A CA 1
ATOM 4837 C C . PRO A 1 601 ? -43.219 2.775 -8.211 1 95 601 PRO A C 1
ATOM 4839 O O . PRO A 1 601 ? -43.25 1.874 -7.367 1 95 601 PRO A O 1
ATOM 4842 N N . ASP A 1 602 ? -42.656 2.611 -9.375 1 94.69 602 ASP A N 1
ATOM 4843 C CA . ASP A 1 602 ? -41.969 1.356 -9.719 1 94.69 602 ASP A CA 1
ATOM 4844 C C . ASP A 1 602 ? -40.781 1.102 -8.805 1 94.69 602 ASP A C 1
ATOM 4846 O O . ASP A 1 602 ? -40.562 -0.024 -8.344 1 94.69 602 ASP A O 1
ATOM 4850 N N . ILE A 1 603 ? -40.031 2.137 -8.539 1 96.81 603 ILE A N 1
ATOM 4851 C CA . ILE A 1 603 ? -38.875 2.016 -7.668 1 96.81 603 ILE A CA 1
ATOM 4852 C C . ILE A 1 603 ? -39.312 1.756 -6.234 1 96.81 603 ILE A C 1
ATOM 4854 O O . ILE A 1 603 ? -38.719 0.969 -5.516 1 96.81 603 ILE A O 1
ATOM 4858 N N . TYR A 1 604 ? -40.406 2.391 -5.828 1 96.31 604 TYR A N 1
ATOM 4859 C CA . TYR A 1 604 ? -40.938 2.223 -4.48 1 96.31 604 TYR A CA 1
ATOM 4860 C C . TYR A 1 604 ? -41.281 0.765 -4.211 1 96.31 604 TYR A C 1
ATOM 4862 O O . TYR A 1 604 ? -40.969 0.224 -3.152 1 96.31 604 TYR A O 1
ATOM 4870 N N . ASP A 1 605 ? -41.938 0.1 -5.152 1 95.25 605 ASP A N 1
ATOM 4871 C CA . ASP A 1 605 ? -42.312 -1.299 -5.008 1 95.25 605 ASP A CA 1
ATOM 4872 C C . ASP A 1 605 ? -41.094 -2.199 -4.863 1 95.25 605 ASP A C 1
ATOM 4874 O O . ASP A 1 605 ? -41.094 -3.135 -4.059 1 95.25 605 ASP A O 1
ATOM 4878 N N . GLU A 1 606 ? -40.125 -1.898 -5.645 1 95.75 606 GLU A N 1
ATOM 4879 C CA . GLU A 1 606 ? -38.906 -2.67 -5.566 1 95.75 606 GLU A CA 1
ATOM 4880 C C . GLU A 1 606 ? -38.188 -2.457 -4.227 1 95.75 606 GLU A C 1
ATOM 4882 O O . GLU A 1 606 ? -37.625 -3.395 -3.662 1 95.75 606 GLU A O 1
ATOM 4887 N N . PHE A 1 607 ? -38.188 -1.216 -3.707 1 97 607 PHE A N 1
ATOM 4888 C CA . PHE A 1 607 ? -37.562 -0.911 -2.43 1 97 607 PHE A CA 1
ATOM 4889 C C . PHE A 1 607 ? -38.312 -1.571 -1.281 1 97 607 PHE A C 1
ATOM 4891 O O . PHE A 1 607 ? -37.719 -2.047 -0.323 1 97 607 PHE A O 1
ATOM 4898 N N . GLN A 1 608 ? -39.594 -1.64 -1.406 1 94.94 608 GLN A N 1
ATOM 4899 C CA . GLN A 1 608 ? -40.406 -2.318 -0.403 1 94.94 608 GLN A CA 1
ATOM 4900 C C . GLN A 1 608 ? -40.094 -3.811 -0.36 1 94.94 608 GLN A C 1
ATOM 4902 O O . GLN A 1 608 ? -40.156 -4.434 0.701 1 94.94 608 GLN A O 1
ATOM 4907 N N . SER A 1 609 ? -39.688 -4.301 -1.535 1 93.25 609 SER A N 1
ATOM 4908 C CA . SER A 1 609 ? -39.344 -5.719 -1.622 1 93.25 609 SER A CA 1
ATOM 4909 C C . SER A 1 609 ? -37.906 -5.965 -1.153 1 93.25 609 SER A C 1
ATOM 4911 O O . SER A 1 609 ? -37.469 -7.109 -1.114 1 93.25 609 SER A O 1
ATOM 4913 N N . GLY A 1 610 ? -37.219 -4.902 -0.826 1 94.12 610 GLY A N 1
ATOM 4914 C CA . GLY A 1 610 ? -35.906 -5.043 -0.249 1 94.12 610 GLY A CA 1
ATOM 4915 C C . GLY A 1 610 ? -34.781 -4.785 -1.245 1 94.12 610 GLY A C 1
ATOM 4916 O O . GLY A 1 610 ? -33.625 -4.836 -0.892 1 94.12 610 GLY A O 1
ATOM 4917 N N . ASN A 1 611 ? -35.062 -4.371 -2.477 1 94.88 611 ASN A N 1
ATOM 4918 C CA . ASN A 1 611 ? -34.062 -4.293 -3.543 1 94.88 611 ASN A CA 1
ATOM 4919 C C . ASN A 1 611 ? -33.312 -2.969 -3.504 1 94.88 611 ASN A C 1
ATOM 4921 O O . ASN A 1 611 ? -32.562 -2.643 -4.438 1 94.88 611 ASN A O 1
ATOM 4925 N N . PHE A 1 612 ? -33.438 -2.191 -2.344 1 96.31 612 PHE A N 1
ATOM 4926 C CA . PHE A 1 612 ? -32.594 -1.023 -2.152 1 96.31 612 PHE A CA 1
ATOM 4927 C C . PHE A 1 612 ? -31.219 -1.435 -1.66 1 96.31 612 PHE A C 1
ATOM 4929 O O . PHE A 1 612 ? -30.281 -0.629 -1.668 1 96.31 612 PHE A O 1
ATOM 4936 N N . SER A 1 613 ? -31.109 -2.699 -1.213 1 96.25 613 SER A N 1
ATOM 4937 C CA . SER A 1 613 ? -29.844 -3.348 -0.843 1 96.25 613 SER A CA 1
ATOM 4938 C C . SER A 1 613 ? -29.578 -4.574 -1.711 1 96.25 613 SER A C 1
ATOM 4940 O O . SER A 1 613 ? -30.453 -4.992 -2.482 1 96.25 613 SER A O 1
ATOM 4942 N N . VAL A 1 614 ? -28.359 -5.09 -1.648 1 96.44 614 VAL A N 1
ATOM 4943 C CA . VAL A 1 614 ? -27.922 -6.098 -2.613 1 96.44 614 VAL A CA 1
ATOM 4944 C C . VAL A 1 614 ? -27.594 -7.398 -1.886 1 96.44 614 VAL A C 1
ATOM 4946 O O . VAL A 1 614 ? -26.906 -7.387 -0.862 1 96.44 614 VAL A O 1
ATOM 4949 N N . GLN A 1 615 ? -28.047 -8.492 -2.35 1 94.19 615 GLN A N 1
ATOM 4950 C CA . GLN A 1 615 ? -27.75 -9.82 -1.819 1 94.19 615 GLN A CA 1
ATOM 4951 C C . GLN A 1 615 ? -26.781 -10.57 -2.717 1 94.19 615 GLN A C 1
ATOM 4953 O O . GLN A 1 615 ? -27.172 -11.133 -3.74 1 94.19 615 GLN A O 1
ATOM 4958 N N . LEU A 1 616 ? -25.578 -10.68 -2.25 1 88.56 616 LEU A N 1
ATOM 4959 C CA . LEU A 1 616 ? -24.562 -11.352 -3.057 1 88.56 616 LEU A CA 1
ATOM 4960 C C . LEU A 1 616 ? -24.516 -12.836 -2.732 1 88.56 616 LEU A C 1
ATOM 4962 O O . LEU A 1 616 ? -24.375 -13.672 -3.635 1 88.56 616 LEU A O 1
ATOM 4966 N N . SER A 1 617 ? -24.594 -13.133 -1.38 1 83.69 617 SER A N 1
ATOM 4967 C CA . SER A 1 617 ? -24.453 -14.516 -0.934 1 83.69 617 SER A CA 1
ATOM 4968 C C . SER A 1 617 ? -25.734 -15.305 -1.145 1 83.69 617 SER A C 1
ATOM 4970 O O . SER A 1 617 ? -26.828 -14.766 -1.001 1 83.69 617 SER A O 1
ATOM 4972 N N . SER A 1 618 ? -25.516 -16.625 -1.402 1 82.25 618 SER A N 1
ATOM 4973 C CA . SER A 1 618 ? -26.688 -17.5 -1.567 1 82.25 618 SER A CA 1
ATOM 4974 C C . SER A 1 618 ? -26.984 -18.266 -0.279 1 82.25 618 SER A C 1
ATOM 4976 O O . SER A 1 618 ? -28 -18.953 -0.192 1 82.25 618 SER A O 1
ATOM 4978 N N . ASP A 1 619 ? -26.188 -18.031 0.7 1 82.88 619 ASP A N 1
ATOM 4979 C CA . ASP A 1 619 ? -26.344 -18.859 1.882 1 82.88 619 ASP A CA 1
ATOM 4980 C C . ASP A 1 619 ? -26.547 -18.016 3.135 1 82.88 619 ASP A C 1
ATOM 4982 O O . ASP A 1 619 ? -26.828 -18.547 4.211 1 82.88 619 ASP A O 1
ATOM 4986 N N . ASN A 1 620 ? -26.484 -16.75 3.078 1 89.81 620 ASN A N 1
ATOM 4987 C CA . ASN A 1 620 ? -26.609 -15.891 4.246 1 89.81 620 ASN A CA 1
ATOM 4988 C C . ASN A 1 620 ? -27.875 -15.047 4.18 1 89.81 620 ASN A C 1
ATOM 4990 O O . ASN A 1 620 ? -27.922 -14.031 3.473 1 89.81 620 ASN A O 1
ATOM 4994 N N . PRO A 1 621 ? -28.875 -15.422 4.945 1 90.81 621 PRO A N 1
ATOM 4995 C CA . PRO A 1 621 ? -30.141 -14.688 4.902 1 90.81 621 PRO A CA 1
ATOM 4996 C C . PRO A 1 621 ? -30.031 -13.281 5.488 1 90.81 621 PRO A C 1
ATOM 4998 O O . PRO A 1 621 ? -30.953 -12.469 5.34 1 90.81 621 PRO A O 1
ATOM 5001 N N . PHE A 1 622 ? -29.016 -12.93 6.141 1 94.12 622 PHE A N 1
ATOM 5002 C CA . PHE A 1 622 ? -28.719 -11.617 6.715 1 94.12 622 PHE A CA 1
ATOM 5003 C C . PHE A 1 622 ? -27.453 -11.031 6.102 1 94.12 622 PHE A C 1
ATOM 5005 O O . PHE A 1 622 ? -26.625 -10.469 6.812 1 94.12 622 PHE A O 1
ATOM 5012 N N . GLY A 1 623 ? -27.359 -11.359 4.754 1 91.81 623 GLY A N 1
ATOM 5013 C CA . GLY A 1 623 ? -26.094 -11.016 4.102 1 91.81 623 GLY A CA 1
ATOM 5014 C C . GLY A 1 623 ? -26.25 -9.938 3.051 1 91.81 623 GLY A C 1
ATOM 5015 O O . GLY A 1 623 ? -25.344 -9.711 2.242 1 91.81 623 GLY A O 1
ATOM 5016 N N . ARG A 1 624 ? -27.391 -9.148 3.074 1 95.06 624 ARG A N 1
ATOM 5017 C CA . ARG A 1 624 ? -27.531 -8.055 2.111 1 95.06 624 ARG A CA 1
ATOM 5018 C C . ARG A 1 624 ? -26.594 -6.906 2.439 1 95.06 624 ARG A C 1
ATOM 5020 O O . ARG A 1 624 ? -26.234 -6.699 3.602 1 95.06 624 ARG A O 1
ATOM 5027 N N . MET A 1 625 ? -26.203 -6.191 1.396 1 95.56 625 MET A N 1
ATOM 5028 C CA . MET A 1 625 ? -25.234 -5.117 1.576 1 95.56 625 MET A CA 1
ATOM 5029 C C . MET A 1 625 ? -25.688 -3.855 0.846 1 95.56 625 MET A C 1
ATOM 5031 O O . MET A 1 625 ? -26.5 -3.92 -0.072 1 95.56 625 MET A O 1
ATOM 5035 N N . GLU A 1 626 ? -25.141 -2.762 1.261 1 96.19 626 GLU A N 1
ATOM 5036 C CA . GLU A 1 626 ? -25.359 -1.488 0.578 1 96.19 626 GLU A CA 1
ATOM 5037 C C . GLU A 1 626 ? -24.766 -1.507 -0.825 1 96.19 626 GLU A C 1
ATOM 5039 O O . GLU A 1 626 ? -23.672 -2.062 -1.036 1 96.19 626 GLU A O 1
ATOM 5044 N N . ALA A 1 627 ? -25.344 -0.897 -1.717 1 95.44 627 ALA A N 1
ATOM 5045 C CA . ALA A 1 627 ? -24.906 -0.91 -3.109 1 95.44 627 ALA A CA 1
ATOM 5046 C C . ALA A 1 627 ? -23.516 -0.287 -3.25 1 95.44 627 ALA A C 1
ATOM 5048 O O . ALA A 1 627 ? -22.703 -0.746 -4.055 1 95.44 627 ALA A O 1
ATOM 5049 N N . ASP A 1 628 ? -23.281 0.817 -2.52 1 94.31 628 ASP A N 1
ATOM 5050 C CA . ASP A 1 628 ? -21.984 1.479 -2.602 1 94.31 628 ASP A CA 1
ATOM 5051 C C . ASP A 1 628 ? -20.891 0.645 -1.921 1 94.31 628 ASP A C 1
ATOM 5053 O O . ASP A 1 628 ? -19.703 0.836 -2.178 1 94.31 628 ASP A O 1
ATOM 5057 N N . LYS A 1 629 ? -21.25 -0.261 -1.093 1 94.5 629 LYS A N 1
ATOM 5058 C CA . LYS A 1 629 ? -20.297 -1.221 -0.544 1 94.5 629 LYS A CA 1
ATOM 5059 C C . LYS A 1 629 ? -20.031 -2.359 -1.526 1 94.5 629 LYS A C 1
ATOM 5061 O O . LYS A 1 629 ? -18.906 -2.875 -1.604 1 94.5 629 LYS A O 1
ATOM 5066 N N . VAL A 1 630 ? -21.047 -2.736 -2.238 1 94.88 630 VAL A N 1
ATOM 5067 C CA . VAL A 1 630 ? -20.938 -3.826 -3.201 1 94.88 630 VAL A CA 1
ATOM 5068 C C . VAL A 1 630 ? -19.891 -3.479 -4.262 1 94.88 630 VAL A C 1
ATOM 5070 O O . VAL A 1 630 ? -19.109 -4.332 -4.664 1 94.88 630 VAL A O 1
ATOM 5073 N N . ILE A 1 631 ? -19.906 -2.27 -4.695 1 93.75 631 ILE A N 1
ATOM 5074 C CA . ILE A 1 631 ? -18.938 -1.888 -5.715 1 93.75 631 ILE A CA 1
ATOM 5075 C C . ILE A 1 631 ? -17.531 -1.976 -5.137 1 93.75 631 ILE A C 1
ATOM 5077 O O . ILE A 1 631 ? -16.578 -2.324 -5.848 1 93.75 631 ILE A O 1
ATOM 5081 N N . GLU A 1 632 ? -17.375 -1.687 -3.898 1 89.5 632 GLU A N 1
ATOM 5082 C CA . GLU A 1 632 ? -16.078 -1.761 -3.23 1 89.5 632 GLU A CA 1
ATOM 5083 C C . GLU A 1 632 ? -15.602 -3.205 -3.102 1 89.5 632 GLU A C 1
ATOM 5085 O O . GLU A 1 632 ? -14.398 -3.477 -3.141 1 89.5 632 GLU A O 1
ATOM 5090 N N . THR A 1 633 ? -16.547 -4.141 -2.975 1 90 633 THR A N 1
ATOM 5091 C CA . THR A 1 633 ? -16.219 -5.535 -2.715 1 90 633 THR A CA 1
ATOM 5092 C C . THR A 1 633 ? -16.172 -6.332 -4.016 1 90 633 THR A C 1
ATOM 5094 O O . THR A 1 633 ? -15.828 -7.52 -4.012 1 90 633 THR A O 1
ATOM 5097 N N . THR A 1 634 ? -16.516 -5.727 -5.051 1 90 634 THR A N 1
ATOM 5098 C CA . THR A 1 634 ? -16.516 -6.422 -6.332 1 90 634 THR A CA 1
ATOM 5099 C C . THR A 1 634 ? -15.461 -5.832 -7.27 1 90 634 THR A C 1
ATOM 5101 O O . THR A 1 634 ? -14.266 -6.086 -7.109 1 90 634 THR A O 1
ATOM 5104 N N . ILE A 1 635 ? -15.906 -4.887 -8.055 1 85.94 635 ILE A N 1
ATOM 5105 C CA . ILE A 1 635 ? -15.031 -4.422 -9.117 1 85.94 635 ILE A CA 1
ATOM 5106 C C . ILE A 1 635 ? -13.828 -3.691 -8.516 1 85.94 635 ILE A C 1
ATOM 5108 O O . ILE A 1 635 ? -12.703 -3.836 -8.992 1 85.94 635 ILE A O 1
ATOM 5112 N N . ASN A 1 636 ? -14.039 -2.848 -7.551 1 85.56 636 ASN A N 1
ATOM 5113 C CA . ASN A 1 636 ? -12.93 -2.104 -6.965 1 85.56 636 ASN A CA 1
ATOM 5114 C C . ASN A 1 636 ? -11.922 -3.031 -6.285 1 85.56 636 ASN A C 1
ATOM 5116 O O . ASN A 1 636 ? -10.719 -2.795 -6.344 1 85.56 636 ASN A O 1
ATOM 5120 N N . LYS A 1 637 ? -12.391 -4 -5.598 1 84.19 637 LYS A N 1
ATOM 5121 C CA . LYS A 1 637 ? -11.523 -4.984 -4.961 1 84.19 637 LYS A CA 1
ATOM 5122 C C . LYS A 1 637 ? -10.773 -5.809 -6 1 84.19 637 LYS A C 1
ATOM 5124 O O . LYS A 1 637 ? -9.562 -6.027 -5.875 1 84.19 637 LYS A O 1
ATOM 5129 N N . ASP A 1 638 ? -11.5 -6.27 -6.945 1 79.19 638 ASP A N 1
ATOM 5130 C CA . ASP A 1 638 ? -10.906 -7.109 -7.98 1 79.19 638 ASP A CA 1
ATOM 5131 C C . ASP A 1 638 ? -9.812 -6.359 -8.734 1 79.19 638 ASP A C 1
ATOM 5133 O O . ASP A 1 638 ? -8.844 -6.965 -9.195 1 79.19 638 ASP A O 1
ATOM 5137 N N . THR A 1 639 ? -10.008 -5.094 -8.852 1 76.88 639 THR A N 1
ATOM 5138 C CA . THR A 1 639 ? -9.031 -4.262 -9.531 1 76.88 639 THR A CA 1
ATOM 5139 C C . THR A 1 639 ? -7.723 -4.195 -8.75 1 76.88 639 THR A C 1
ATOM 5141 O O . THR A 1 639 ? -6.648 -4.055 -9.328 1 76.88 639 THR A O 1
ATOM 5144 N N . LYS A 1 640 ? -7.809 -4.398 -7.5 1 73.75 640 LYS A N 1
ATOM 5145 C CA . LYS A 1 640 ? -6.633 -4.242 -6.648 1 73.75 640 LYS A CA 1
ATOM 5146 C C . LYS A 1 640 ? -5.957 -5.586 -6.391 1 73.75 640 LYS A C 1
ATOM 5148 O O . LYS A 1 640 ? -4.945 -5.652 -5.688 1 73.75 640 LYS A O 1
ATOM 5153 N N . THR A 1 641 ? -6.387 -6.633 -6.926 1 74.19 641 THR A N 1
ATOM 5154 C CA . THR A 1 641 ? -5.777 -7.953 -6.793 1 74.19 641 THR A CA 1
ATOM 5155 C C . THR A 1 641 ? -4.695 -8.156 -7.848 1 74.19 641 THR A C 1
ATOM 5157 O O . THR A 1 641 ? -4.645 -7.438 -8.844 1 74.19 641 THR A O 1
ATOM 5160 N N . PRO A 1 642 ? -3.793 -9.102 -7.551 1 71 642 PRO A N 1
ATOM 5161 C CA . PRO A 1 642 ? -2.748 -9.375 -8.539 1 71 642 PRO A CA 1
ATOM 5162 C C . PRO A 1 642 ? -3.312 -9.734 -9.914 1 71 642 PRO A C 1
ATOM 5164 O O . PRO A 1 642 ? -2.67 -9.477 -10.938 1 71 642 PRO A O 1
ATOM 5167 N N . GLY A 1 643 ? -4.457 -10.281 -9.945 1 72.5 643 GLY A N 1
ATOM 5168 C CA . GLY A 1 643 ? -5.098 -10.602 -11.211 1 72.5 643 GLY A CA 1
ATOM 5169 C C . GLY A 1 643 ? -5.809 -9.414 -11.836 1 72.5 643 GLY A C 1
ATOM 5170 O O . GLY A 1 643 ? -6.238 -9.484 -12.992 1 72.5 643 GLY A O 1
ATOM 5171 N N . GLY A 1 644 ? -5.797 -8.383 -11.086 1 72.5 644 GLY A N 1
ATOM 5172 C CA . GLY A 1 644 ? -6.445 -7.164 -11.547 1 72.5 644 GLY A CA 1
ATOM 5173 C C . GLY A 1 644 ? -5.469 -6.148 -12.117 1 72.5 644 GLY A C 1
ATOM 5174 O O . GLY A 1 644 ? -4.418 -6.516 -12.641 1 72.5 644 GLY A O 1
ATOM 5175 N N . THR A 1 645 ? -5.766 -4.945 -12.109 1 66.56 645 THR A N 1
ATOM 5176 C CA . THR A 1 645 ? -5.039 -3.877 -12.781 1 66.56 645 THR A CA 1
ATOM 5177 C C . THR A 1 645 ? -3.682 -3.65 -12.117 1 66.56 645 THR A C 1
ATOM 5179 O O . THR A 1 645 ? -2.785 -3.049 -12.719 1 66.56 645 THR A O 1
ATOM 5182 N N . THR A 1 646 ? -3.555 -4.172 -10.883 1 63.75 646 THR A N 1
ATOM 5183 C CA . THR A 1 646 ? -2.26 -4.031 -10.234 1 63.75 646 THR A CA 1
ATOM 5184 C C . THR A 1 646 ? -1.213 -4.914 -10.906 1 63.75 646 THR A C 1
ATOM 5186 O O . THR A 1 646 ? -0.013 -4.652 -10.805 1 63.75 646 THR A O 1
ATOM 5189 N N . GLY A 1 647 ? -1.72 -5.918 -11.547 1 60.84 647 GLY A N 1
ATOM 5190 C CA . GLY A 1 647 ? -0.804 -6.887 -12.125 1 60.84 647 GLY A CA 1
ATOM 5191 C C . GLY A 1 647 ? -0.438 -6.578 -13.562 1 60.84 647 GLY A C 1
ATOM 5192 O O . GLY A 1 647 ? 0.406 -7.254 -14.156 1 60.84 647 GLY A O 1
ATOM 5193 N N . PHE A 1 648 ? -1.16 -5.531 -14.164 1 61.97 648 PHE A N 1
ATOM 5194 C CA . PHE A 1 648 ? -0.822 -5.246 -15.547 1 61.97 648 PHE A CA 1
ATOM 5195 C C . PHE A 1 648 ? -0.845 -3.744 -15.812 1 61.97 648 PHE A C 1
ATOM 5197 O O . PHE A 1 648 ? -1.096 -2.951 -14.898 1 61.97 648 PHE A O 1
ATOM 5204 N N . SER A 1 649 ? -0.484 -3.42 -17.047 1 61.06 649 SER A N 1
ATOM 5205 C CA . SER A 1 649 ? -0.366 -2.021 -17.453 1 61.06 649 SER A CA 1
ATOM 5206 C C . SER A 1 649 ? -1.707 -1.303 -17.359 1 61.06 649 SER A C 1
ATOM 5208 O O . SER A 1 649 ? -2.752 -1.881 -17.656 1 61.06 649 SER A O 1
ATOM 5210 N N . THR A 1 650 ? -1.735 -0.184 -16.797 1 64.25 650 THR A N 1
ATOM 5211 C CA . THR A 1 650 ? -2.949 0.607 -16.625 1 64.25 650 THR A CA 1
ATOM 5212 C C . THR A 1 650 ? -3.301 1.341 -17.922 1 64.25 650 THR A C 1
ATOM 5214 O O . THR A 1 650 ? -4.023 2.338 -17.891 1 64.25 650 THR A O 1
ATOM 5217 N N . ASN A 1 651 ? -2.744 0.757 -19.031 1 70.5 651 ASN A N 1
ATOM 5218 C CA . ASN A 1 651 ? -3.217 1.294 -20.297 1 70.5 651 ASN A CA 1
ATOM 5219 C C . ASN A 1 651 ? -4.715 1.063 -20.484 1 70.5 651 ASN A C 1
ATOM 5221 O O . ASN A 1 651 ? -5.258 0.073 -19.984 1 70.5 651 ASN A O 1
ATOM 5225 N N . HIS A 1 652 ? -5.395 1.969 -21.062 1 74.31 652 HIS A N 1
ATOM 5226 C CA . HIS A 1 652 ? -6.848 1.952 -21.203 1 74.31 652 HIS A CA 1
ATOM 5227 C C . HIS A 1 652 ? -7.32 0.672 -21.891 1 74.31 652 HIS A C 1
ATOM 5229 O O . HIS A 1 652 ? -8.32 0.08 -21.484 1 74.31 652 HIS A O 1
ATOM 5235 N N . GLY A 1 653 ? -6.582 0.283 -22.844 1 76.5 653 GLY A N 1
ATOM 5236 C CA . GLY A 1 653 ? -6.957 -0.931 -23.547 1 76.5 653 GLY A CA 1
ATOM 5237 C C . GLY A 1 653 ? -6.898 -2.172 -22.688 1 76.5 653 GLY A C 1
ATOM 5238 O O . GLY A 1 653 ? -7.789 -3.025 -22.75 1 76.5 653 GLY A O 1
ATOM 5239 N N . ALA A 1 654 ? -5.93 -2.27 -21.922 1 80.88 654 ALA A N 1
ATOM 5240 C CA . ALA A 1 654 ? -5.758 -3.422 -21.047 1 80.88 654 ALA A CA 1
ATOM 5241 C C . ALA A 1 654 ? -6.828 -3.449 -19.953 1 80.88 654 ALA A C 1
ATOM 5243 O O . ALA A 1 654 ? -7.348 -4.516 -19.609 1 80.88 654 ALA A O 1
ATOM 5244 N N . VAL A 1 655 ? -7.184 -2.314 -19.469 1 79.69 655 VAL A N 1
ATOM 5245 C CA . VAL A 1 655 ? -8.195 -2.229 -18.422 1 79.69 655 VAL A CA 1
ATOM 5246 C C . VAL A 1 655 ? -9.57 -2.572 -19 1 79.69 655 VAL A C 1
ATOM 5248 O O . VAL A 1 655 ? -10.352 -3.291 -18.375 1 79.69 655 VAL A O 1
ATOM 5251 N N . GLN A 1 656 ? -9.82 -2.047 -20.125 1 82.75 656 GLN A N 1
ATOM 5252 C CA . GLN A 1 656 ? -11.094 -2.334 -20.766 1 82.75 656 GLN A CA 1
ATOM 5253 C C . GLN A 1 656 ? -11.234 -3.822 -21.062 1 82.75 656 GLN A C 1
ATOM 5255 O O . GLN A 1 656 ? -12.312 -4.402 -20.891 1 82.75 656 GLN A O 1
ATOM 5260 N N . ARG A 1 657 ? -10.18 -4.352 -21.516 1 85.31 657 ARG A N 1
ATOM 5261 C CA . ARG A 1 657 ? -10.203 -5.793 -21.766 1 85.31 657 ARG A CA 1
ATOM 5262 C C . ARG A 1 657 ? -10.523 -6.559 -20.484 1 85.31 657 ARG A C 1
ATOM 5264 O O . ARG A 1 657 ? -11.32 -7.5 -20.5 1 85.31 657 ARG A O 1
ATOM 5271 N N . TRP A 1 658 ? -9.883 -6.184 -19.469 1 85.38 658 TRP A N 1
ATOM 5272 C CA . TRP A 1 658 ? -10.07 -6.848 -18.188 1 85.38 658 TRP A CA 1
ATOM 5273 C C . TRP A 1 658 ? -11.523 -6.723 -17.719 1 85.38 658 TRP A C 1
ATOM 5275 O O . TRP A 1 658 ? -12.102 -7.688 -17.219 1 85.38 658 TRP A O 1
ATOM 5285 N N . VAL A 1 659 ? -12.164 -5.637 -17.938 1 82.31 659 VAL A N 1
ATOM 5286 C CA . VAL A 1 659 ? -13.531 -5.391 -17.484 1 82.31 659 VAL A CA 1
ATOM 5287 C C . VAL A 1 659 ? -14.508 -6.156 -18.375 1 82.31 659 VAL A C 1
ATOM 5289 O O . VAL A 1 659 ? -15.438 -6.797 -17.891 1 82.31 659 VAL A O 1
ATOM 5292 N N . LEU A 1 660 ? -14.266 -6.07 -19.672 1 83 660 LEU A N 1
ATOM 5293 C CA . LEU A 1 660 ? -15.164 -6.684 -20.641 1 83 660 LEU A CA 1
ATOM 5294 C C . LEU A 1 660 ? -15.156 -8.203 -20.5 1 83 660 LEU A C 1
ATOM 5296 O O . LEU A 1 660 ? -16.141 -8.867 -20.828 1 83 660 LEU A O 1
ATOM 5300 N N . THR A 1 661 ? -14.07 -8.688 -19.969 1 86.81 661 THR A N 1
ATOM 5301 C CA . THR A 1 661 ? -13.953 -10.141 -19.906 1 86.81 661 THR A CA 1
ATOM 5302 C C . THR A 1 661 ? -14.258 -10.633 -18.484 1 86.81 661 THR A C 1
ATOM 5304 O O . THR A 1 661 ? -14.039 -11.805 -18.172 1 86.81 661 THR A O 1
ATOM 5307 N N . ALA A 1 662 ? -14.711 -9.836 -17.672 1 84.56 662 ALA A N 1
ATOM 5308 C CA . ALA A 1 662 ? -14.938 -10.195 -16.281 1 84.56 662 ALA A CA 1
ATOM 5309 C C . ALA A 1 662 ? -15.938 -11.344 -16.172 1 84.56 662 ALA A C 1
ATOM 5311 O O . ALA A 1 662 ? -15.703 -12.312 -15.43 1 84.56 662 ALA A O 1
ATOM 5312 N N . ALA A 1 663 ? -17.047 -11.266 -16.828 1 78.69 663 ALA A N 1
ATOM 5313 C CA . ALA A 1 663 ? -18.062 -12.312 -16.781 1 78.69 663 ALA A CA 1
ATOM 5314 C C . ALA A 1 663 ? -17.516 -13.633 -17.328 1 78.69 663 ALA A C 1
ATOM 5316 O O . ALA A 1 663 ? -17.797 -14.695 -16.781 1 78.69 663 ALA A O 1
ATOM 5317 N N . TYR A 1 664 ? -16.812 -13.445 -18.391 1 86.06 664 TYR A N 1
ATOM 5318 C CA . TYR A 1 664 ? -16.188 -14.609 -19 1 86.06 664 TYR A CA 1
ATOM 5319 C C . TYR A 1 664 ? -15.25 -15.305 -18.016 1 86.06 664 TYR A C 1
ATOM 5321 O O . TYR A 1 664 ? -15.312 -16.516 -17.844 1 86.06 664 TYR A O 1
ATOM 5329 N N . ARG A 1 665 ? -14.438 -14.578 -17.359 1 87.88 665 ARG A N 1
ATOM 5330 C CA . ARG A 1 665 ? -13.461 -15.117 -16.422 1 87.88 665 ARG A CA 1
ATOM 5331 C C . ARG A 1 665 ? -14.156 -15.75 -15.211 1 87.88 665 ARG A C 1
ATOM 5333 O O . ARG A 1 665 ? -13.703 -16.781 -14.703 1 87.88 665 ARG A O 1
ATOM 5340 N N . ALA A 1 666 ? -15.172 -15.18 -14.773 1 84 666 ALA A N 1
ATOM 5341 C CA . ALA A 1 666 ? -15.922 -15.734 -13.648 1 84 666 ALA A CA 1
ATOM 5342 C C . ALA A 1 666 ? -16.516 -17.094 -14 1 84 666 ALA A C 1
ATOM 5344 O O . ALA A 1 666 ? -16.5 -18.016 -13.18 1 84 666 ALA A O 1
ATOM 5345 N N . GLU A 1 667 ? -17.031 -17.172 -15.188 1 84.19 667 GLU A N 1
ATOM 5346 C CA . GLU A 1 667 ? -17.594 -18.438 -15.633 1 84.19 667 GLU A CA 1
ATOM 5347 C C . GLU A 1 667 ? -16.516 -19.5 -15.789 1 84.19 667 GLU A C 1
ATOM 5349 O O . GLU A 1 667 ? -16.75 -20.672 -15.477 1 84.19 667 GLU A O 1
ATOM 5354 N N . VAL A 1 668 ? -15.469 -19.031 -16.312 1 88.38 668 VAL A N 1
ATOM 5355 C CA . VAL A 1 668 ? -14.344 -19.938 -16.469 1 88.38 668 VAL A CA 1
ATOM 5356 C C . VAL A 1 668 ? -13.93 -20.484 -15.102 1 88.38 668 VAL A C 1
ATOM 5358 O O . VAL A 1 668 ? -13.68 -21.688 -14.953 1 88.38 668 VAL A O 1
ATOM 5361 N N . ARG A 1 669 ? -13.883 -19.734 -14.133 1 86.38 669 ARG A N 1
ATOM 5362 C CA . ARG A 1 669 ? -13.531 -20.156 -12.781 1 86.38 669 ARG A CA 1
ATOM 5363 C C . ARG A 1 669 ? -14.562 -21.125 -12.211 1 86.38 669 ARG A C 1
ATOM 5365 O O . ARG A 1 669 ? -14.211 -22.078 -11.508 1 86.38 669 ARG A O 1
ATOM 5372 N N . LYS A 1 670 ? -15.75 -20.891 -12.492 1 84.69 670 LYS A N 1
ATOM 5373 C CA . LYS A 1 670 ? -16.828 -21.766 -12.047 1 84.69 670 LYS A CA 1
ATOM 5374 C C . LYS A 1 670 ? -16.688 -23.156 -12.664 1 84.69 670 LYS A C 1
ATOM 5376 O O . LYS A 1 670 ? -16.844 -24.172 -11.977 1 84.69 670 LYS A O 1
ATOM 5381 N N . HIS A 1 671 ? -16.406 -23.125 -13.922 1 89.62 671 HIS A N 1
ATOM 5382 C CA . HIS A 1 671 ? -16.234 -24.406 -14.617 1 89.62 671 HIS A CA 1
ATOM 5383 C C . HIS A 1 671 ? -15.062 -25.188 -14.039 1 89.62 671 HIS A C 1
ATOM 5385 O O . HIS A 1 671 ? -15.117 -26.406 -13.938 1 89.62 671 HIS A O 1
ATOM 5391 N N . MET A 1 672 ? -14.062 -24.469 -13.656 1 91.06 672 MET A N 1
ATOM 5392 C CA . MET A 1 672 ? -12.914 -25.141 -13.047 1 91.06 672 MET A CA 1
ATOM 5393 C C . MET A 1 672 ? -13.289 -25.719 -11.688 1 91.06 672 MET A C 1
ATOM 5395 O O . MET A 1 672 ? -12.898 -26.844 -11.359 1 91.06 672 MET A O 1
ATOM 5399 N N . GLN A 1 673 ? -14 -25.047 -10.93 1 87.38 673 GLN A N 1
ATOM 5400 C CA . GLN A 1 673 ? -14.422 -25.516 -9.609 1 87.38 673 GLN A CA 1
ATOM 5401 C C . GLN A 1 673 ? -15.336 -26.734 -9.727 1 87.38 673 GLN A C 1
ATOM 5403 O O . GLN A 1 673 ? -15.234 -27.672 -8.93 1 87.38 673 GLN A O 1
ATOM 5408 N N . GLU A 1 674 ? -16.141 -26.688 -10.695 1 85.62 674 GLU A N 1
ATOM 5409 C CA . GLU A 1 674 ? -17.016 -27.828 -10.945 1 85.62 674 GLU A CA 1
ATOM 5410 C C . GLU A 1 674 ? -16.234 -29.047 -11.398 1 85.62 674 GLU A C 1
ATOM 5412 O O . GLU A 1 674 ? -16.5 -30.156 -10.953 1 85.62 674 GLU A O 1
ATOM 5417 N N . PHE A 1 675 ? -15.336 -28.781 -12.227 1 90.62 675 PHE A N 1
ATOM 5418 C CA . PHE A 1 675 ? -14.445 -29.844 -12.703 1 90.62 675 PHE A CA 1
ATOM 5419 C C . PHE A 1 675 ? -13.727 -30.516 -11.539 1 90.62 675 PHE A C 1
ATOM 5421 O O . PHE A 1 675 ? -13.594 -31.734 -11.516 1 90.62 675 PHE A O 1
ATOM 5428 N N . LEU A 1 676 ? -13.391 -29.672 -10.516 1 90.75 676 LEU A N 1
ATOM 5429 C CA . LEU A 1 676 ? -12.578 -30.172 -9.406 1 90.75 676 LEU A CA 1
ATOM 5430 C C . LEU A 1 676 ? -13.453 -30.469 -8.195 1 90.75 676 LEU A C 1
ATOM 5432 O O . LEU A 1 676 ? -12.938 -30.875 -7.145 1 90.75 676 LEU A O 1
ATOM 5436 N N . SER A 1 677 ? -14.773 -30.25 -8.242 1 80.25 677 SER A N 1
ATOM 5437 C CA . SER A 1 677 ? -15.711 -30.484 -7.145 1 80.25 677 SER A CA 1
ATOM 5438 C C . SER A 1 677 ? -15.305 -29.703 -5.898 1 80.25 677 SER A C 1
ATOM 5440 O O . SER A 1 677 ? -15.266 -30.266 -4.797 1 80.25 677 SER A O 1
ATOM 5442 N N . MET A 1 678 ? -14.836 -28.609 -6.098 1 76.06 678 MET A N 1
ATOM 5443 C CA . MET A 1 678 ? -14.43 -27.75 -4.988 1 76.06 678 MET A CA 1
ATOM 5444 C C . MET A 1 678 ? -15.57 -26.812 -4.582 1 76.06 678 MET A C 1
ATOM 5446 O O . MET A 1 678 ? -16.25 -26.25 -5.441 1 76.06 678 MET A O 1
ATOM 5450 N N . SER A 1 679 ? -16.328 -27.172 -3.426 1 65 679 SER A N 1
ATOM 5451 C CA . SER A 1 679 ? -17.359 -26.266 -2.953 1 65 679 SER A CA 1
ATOM 5452 C C . SER A 1 679 ? -16.828 -25.312 -1.882 1 65 679 SER A C 1
ATOM 5454 O O . SER A 1 679 ? -15.961 -25.703 -1.092 1 65 679 SER A O 1
ATOM 5456 N N . ARG A 1 680 ? -17.094 -24.109 -1.978 1 55.81 680 ARG A N 1
ATOM 5457 C CA . ARG A 1 680 ? -16.688 -23.094 -0.997 1 55.81 680 ARG A CA 1
ATOM 5458 C C . ARG A 1 680 ? -17.531 -23.203 0.266 1 55.81 680 ARG A C 1
ATOM 5460 O O . ARG A 1 680 ? -18.594 -22.578 0.356 1 55.81 680 ARG A O 1
ATOM 5467 N N . ASN A 1 681 ? -17.984 -24.281 0.921 1 57.84 681 ASN A N 1
ATOM 5468 C CA . ASN A 1 681 ? -18.938 -24.266 2.023 1 57.84 681 ASN A CA 1
ATOM 5469 C C . ASN A 1 681 ? -18.344 -23.641 3.277 1 57.84 681 ASN A C 1
ATOM 5471 O O . ASN A 1 681 ? -17.766 -24.328 4.113 1 57.84 681 ASN A O 1
ATOM 5475 N N . SER A 1 682 ? -17.859 -22.422 3.238 1 63.06 682 SER A N 1
ATOM 5476 C CA . SER A 1 682 ? -17.359 -22 4.543 1 63.06 682 SER A CA 1
ATOM 5477 C C . SER A 1 682 ? -18.438 -21.25 5.336 1 63.06 682 SER A C 1
ATOM 5479 O O . SER A 1 682 ? -19.156 -20.422 4.781 1 63.06 682 SER A O 1
ATOM 5481 N N . LYS A 1 683 ? -18.984 -21.891 6.508 1 74.5 683 LYS A N 1
ATOM 5482 C CA . LYS A 1 683 ? -19.828 -21.203 7.473 1 74.5 683 LYS A CA 1
ATOM 5483 C C . LYS A 1 683 ? -19.312 -19.797 7.75 1 74.5 683 LYS A C 1
ATOM 5485 O O . LYS A 1 683 ? -18.109 -19.531 7.645 1 74.5 683 LYS A O 1
ATOM 5490 N N . HIS A 1 684 ? -20.406 -18.906 7.93 1 87.12 684 HIS A N 1
ATOM 5491 C CA . HIS A 1 684 ? -20.047 -17.531 8.242 1 87.12 684 HIS A CA 1
ATOM 5492 C C . HIS A 1 684 ? -19.172 -17.453 9.492 1 87.12 684 HIS A C 1
ATOM 5494 O O . HIS A 1 684 ? -19.438 -18.141 10.484 1 87.12 684 HIS A O 1
ATOM 5500 N N . PRO A 1 685 ? -18.188 -16.781 9.531 1 85.81 685 PRO A N 1
ATOM 5501 C CA . PRO A 1 685 ? -17.234 -16.719 10.656 1 85.81 685 PRO A CA 1
ATOM 5502 C C . PRO A 1 685 ? -17.922 -16.359 11.977 1 85.81 685 PRO A C 1
ATOM 5504 O O . PRO A 1 685 ? -17.5 -16.844 13.031 1 85.81 685 PRO A O 1
ATOM 5507 N N . ASP A 1 686 ? -19.016 -15.602 12.016 1 90.88 686 ASP A N 1
ATOM 5508 C CA . ASP A 1 686 ? -19.688 -15.148 13.227 1 90.88 686 ASP A CA 1
ATOM 5509 C C . ASP A 1 686 ? -20.438 -16.297 13.891 1 90.88 686 ASP A C 1
ATOM 5511 O O . ASP A 1 686 ? -20.844 -16.203 15.055 1 90.88 686 ASP A O 1
ATOM 5515 N N . LEU A 1 687 ? -20.578 -17.375 13.148 1 90.38 687 LEU A N 1
ATOM 5516 C CA . LEU A 1 687 ? -21.297 -18.531 13.68 1 90.38 687 LEU A CA 1
ATOM 5517 C C . LEU A 1 687 ? -20.328 -19.578 14.219 1 90.38 687 LEU A C 1
ATOM 5519 O O . LEU A 1 687 ? -20.75 -20.531 14.867 1 90.38 687 LEU A O 1
ATOM 5523 N N . SER A 1 688 ? -19.078 -19.344 14.055 1 89.88 688 SER A N 1
ATOM 5524 C CA . SER A 1 688 ? -18.062 -20.281 14.523 1 89.88 688 SER A CA 1
ATOM 5525 C C . SER A 1 688 ? -17.906 -20.219 16.031 1 89.88 688 SER A C 1
ATOM 5527 O O . SER A 1 688 ? -17.953 -19.125 16.625 1 89.88 688 SER A O 1
ATOM 5529 N N . PRO A 1 689 ? -17.703 -21.297 16.672 1 88 689 PRO A N 1
ATOM 5530 C CA . PRO A 1 689 ? -17.516 -21.297 18.125 1 88 689 PRO A CA 1
ATOM 5531 C C . PRO A 1 689 ? -16.328 -20.453 18.578 1 88 689 PRO A C 1
ATOM 5533 O O . PRO A 1 689 ? -16.375 -19.812 19.625 1 88 689 PRO A O 1
ATOM 5536 N N . ALA A 1 690 ? -15.297 -20.469 17.766 1 86.94 690 ALA A N 1
ATOM 5537 C CA . ALA A 1 690 ? -14.125 -19.688 18.125 1 86.94 690 ALA A CA 1
ATOM 5538 C C . ALA A 1 690 ? -14.453 -18.203 18.188 1 86.94 690 ALA A C 1
ATOM 5540 O O . ALA A 1 690 ? -14.008 -17.484 19.094 1 86.94 690 ALA A O 1
ATOM 5541 N N . ARG A 1 691 ? -15.242 -17.766 17.25 1 91.31 691 ARG A N 1
ATOM 5542 C CA . ARG A 1 691 ? -15.625 -16.359 17.203 1 91.31 691 ARG A CA 1
ATOM 5543 C C . ARG A 1 691 ? -16.578 -16.016 18.344 1 91.31 691 ARG A C 1
ATOM 5545 O O . ARG A 1 691 ? -16.469 -14.945 18.953 1 91.31 691 ARG A O 1
ATOM 5552 N N . ILE A 1 692 ? -17.453 -16.875 18.641 1 92.19 692 ILE A N 1
ATOM 5553 C CA . ILE A 1 692 ? -18.406 -16.672 19.719 1 92.19 692 ILE A CA 1
ATOM 5554 C C . ILE A 1 692 ? -17.672 -16.547 21.047 1 92.19 692 ILE A C 1
ATOM 5556 O O . ILE A 1 692 ? -17.953 -15.656 21.859 1 92.19 692 ILE A O 1
ATOM 5560 N N . ARG A 1 693 ? -16.672 -17.375 21.203 1 90 693 ARG A N 1
ATOM 5561 C CA . ARG A 1 693 ? -15.875 -17.344 22.438 1 90 693 ARG A CA 1
ATOM 5562 C C . ARG A 1 693 ? -15.047 -16.062 22.5 1 90 693 ARG A C 1
ATOM 5564 O O . ARG A 1 693 ? -14.93 -15.445 23.562 1 90 693 ARG A O 1
ATOM 5571 N N . ARG A 1 694 ? -14.516 -15.711 21.422 1 90.81 694 ARG A N 1
ATOM 5572 C CA . ARG A 1 694 ? -13.703 -14.5 21.391 1 90.81 694 ARG A CA 1
ATOM 5573 C C . ARG A 1 694 ? -14.547 -13.266 21.703 1 90.81 694 ARG A C 1
ATOM 5575 O O . ARG A 1 694 ? -14.125 -12.398 22.453 1 90.81 694 ARG A O 1
ATOM 5582 N N . ASP A 1 695 ? -15.727 -13.211 21.109 1 93.5 695 ASP A N 1
ATOM 5583 C CA . ASP A 1 695 ? -16.609 -12.078 21.359 1 93.5 695 ASP A CA 1
ATOM 5584 C C . ASP A 1 695 ? -17.047 -12.023 22.812 1 93.5 695 ASP A C 1
ATOM 5586 O O . ASP A 1 695 ? -17.141 -10.938 23.406 1 93.5 695 ASP A O 1
ATOM 5590 N N . GLN A 1 696 ? -17.281 -13.156 23.328 1 92.94 696 GLN A N 1
ATOM 5591 C CA . GLN A 1 696 ? -17.641 -13.211 24.734 1 92.94 696 GLN A CA 1
ATOM 5592 C C . GLN A 1 696 ? -16.5 -12.727 25.609 1 92.94 696 GLN A C 1
ATOM 5594 O O . GLN A 1 696 ? -16.719 -11.984 26.578 1 92.94 696 GLN A O 1
ATOM 5599 N N . LYS A 1 697 ? -15.367 -13.172 25.266 1 91.75 697 LYS A N 1
ATOM 5600 C CA . LYS A 1 697 ? -14.188 -12.742 26.016 1 91.75 697 LYS A CA 1
ATOM 5601 C C . LYS A 1 697 ? -14.008 -11.227 25.938 1 91.75 697 LYS A C 1
ATOM 5603 O O . LYS A 1 697 ? -13.68 -10.578 26.922 1 91.75 697 LYS A O 1
ATOM 5608 N N . ASP A 1 698 ? -14.203 -10.672 24.828 1 94.06 698 ASP A N 1
ATOM 5609 C CA . ASP A 1 698 ? -14.047 -9.227 24.641 1 94.06 698 ASP A CA 1
ATOM 5610 C C . ASP A 1 698 ? -15.094 -8.453 25.438 1 94.06 698 ASP A C 1
ATOM 5612 O O . ASP A 1 698 ? -14.781 -7.406 26.016 1 94.06 698 ASP A O 1
ATOM 5616 N N . VAL A 1 699 ? -16.328 -8.938 25.422 1 95.81 699 VAL A N 1
ATOM 5617 C CA . VAL A 1 699 ? -17.391 -8.297 26.203 1 95.81 699 VAL A CA 1
ATOM 5618 C C . VAL A 1 699 ? -17.031 -8.328 27.688 1 95.81 699 VAL A C 1
ATOM 5620 O O . VAL A 1 699 ? -17.188 -7.324 28.391 1 95.81 699 VAL A O 1
ATOM 5623 N N . LYS A 1 700 ? -16.562 -9.453 28.109 1 92.88 700 LYS A N 1
ATOM 5624 C CA . LYS A 1 700 ? -16.172 -9.602 29.516 1 92.88 700 LYS A CA 1
ATOM 5625 C C . LYS A 1 700 ? -15.016 -8.672 29.859 1 92.88 700 LYS A C 1
ATOM 5627 O O . LYS A 1 700 ? -15 -8.062 30.938 1 92.88 700 LYS A O 1
ATOM 5632 N N . ASN A 1 701 ? -14.125 -8.555 28.984 1 92.94 701 ASN A N 1
ATOM 5633 C CA . ASN A 1 701 ? -12.984 -7.664 29.188 1 92.94 701 ASN A CA 1
ATOM 5634 C C . ASN A 1 701 ? -13.43 -6.211 29.344 1 92.94 701 ASN A C 1
ATOM 5636 O O . ASN A 1 701 ? -12.898 -5.477 30.172 1 92.94 701 ASN A O 1
ATOM 5640 N N . VAL A 1 702 ? -14.375 -5.82 28.531 1 95.25 702 VAL A N 1
ATOM 5641 C CA . VAL A 1 702 ? -14.883 -4.453 28.594 1 95.25 702 VAL A CA 1
ATOM 5642 C C . VAL A 1 702 ? -15.586 -4.223 29.922 1 95.25 702 VAL A C 1
ATOM 5644 O O . VAL A 1 702 ? -15.352 -3.215 30.594 1 95.25 702 VAL A O 1
ATOM 5647 N N . LYS A 1 703 ? -16.375 -5.129 30.266 1 94.12 703 LYS A N 1
ATOM 5648 C CA . LYS A 1 703 ? -17.094 -5.008 31.531 1 94.12 703 LYS A CA 1
ATOM 5649 C C . LYS A 1 703 ? -16.141 -4.992 32.719 1 94.12 703 LYS A C 1
ATOM 5651 O O . LYS A 1 703 ? -16.281 -4.164 33.625 1 94.12 703 LYS A O 1
ATOM 5656 N N . ASP A 1 704 ? -15.203 -5.895 32.656 1 89.31 704 ASP A N 1
ATOM 5657 C CA . ASP A 1 704 ? -14.234 -5.984 33.719 1 89.31 704 ASP A CA 1
ATOM 5658 C C . ASP A 1 704 ? -13.414 -4.699 33.844 1 89.31 704 ASP A C 1
ATOM 5660 O O . ASP A 1 704 ? -13.078 -4.262 34.938 1 89.31 704 ASP A O 1
ATOM 5664 N N . THR A 1 705 ? -13.141 -4.102 32.75 1 88.88 705 THR A N 1
ATOM 5665 C CA . THR A 1 705 ? -12.383 -2.857 32.719 1 88.88 705 THR A CA 1
ATOM 5666 C C . THR A 1 705 ? -13.188 -1.721 33.344 1 88.88 705 THR A C 1
ATOM 5668 O O . THR A 1 705 ? -12.641 -0.911 34.094 1 88.88 705 THR A O 1
ATOM 5671 N N . ILE A 1 706 ? -14.492 -1.684 33.094 1 89.88 706 ILE A N 1
ATOM 5672 C CA . ILE A 1 706 ? -15.344 -0.647 33.656 1 89.88 706 ILE A CA 1
ATOM 5673 C C . ILE A 1 706 ? -15.477 -0.851 35.156 1 89.88 706 ILE A C 1
ATOM 5675 O O . ILE A 1 706 ? -15.352 0.101 35.938 1 89.88 706 ILE A O 1
ATOM 5679 N N . ASP A 1 707 ? -15.617 -2.051 35.531 1 83.75 707 ASP A N 1
ATOM 5680 C CA . ASP A 1 707 ? -15.836 -2.373 36.938 1 83.75 707 ASP A CA 1
ATOM 5681 C C . ASP A 1 707 ? -14.578 -2.123 37.781 1 83.75 707 ASP A C 1
ATOM 5683 O O . ASP A 1 707 ? -14.664 -1.678 38.906 1 83.75 707 ASP A O 1
ATOM 5687 N N . SER A 1 708 ? -13.523 -2.357 37.094 1 76 708 SER A N 1
ATOM 5688 C CA . SER A 1 708 ? -12.273 -2.324 37.844 1 76 708 SER A CA 1
ATOM 5689 C C . SER A 1 708 ? -11.602 -0.958 37.75 1 76 708 SER A C 1
ATOM 5691 O O . SER A 1 708 ? -10.969 -0.498 38.688 1 76 708 SER A O 1
ATOM 5693 N N . MET A 1 709 ? -11.805 -0.293 36.531 1 72.62 709 MET A N 1
ATOM 5694 C CA . MET A 1 709 ? -10.914 0.839 36.281 1 72.62 709 MET A CA 1
ATOM 5695 C C . MET A 1 709 ? -11.719 2.117 36.062 1 72.62 709 MET A C 1
ATOM 5697 O O . MET A 1 709 ? -11.195 3.221 36.219 1 72.62 709 MET A O 1
ATOM 5701 N N . PHE A 1 710 ? -12.969 2.002 35.688 1 82 710 PHE A N 1
ATOM 5702 C CA . PHE A 1 710 ? -13.711 3.176 35.25 1 82 710 PHE A CA 1
ATOM 5703 C C . PHE A 1 710 ? -14.945 3.391 36.125 1 82 710 PHE A C 1
ATOM 5705 O O . PHE A 1 710 ? -15.266 2.551 36.969 1 82 710 PHE A O 1
ATOM 5712 N N . ILE A 1 711 ? -15.508 4.574 35.938 1 84.25 711 ILE A N 1
ATOM 5713 C CA . ILE A 1 711 ? -16.797 4.852 36.562 1 84.25 711 ILE A CA 1
ATOM 5714 C C . ILE A 1 711 ? -17.906 4.164 35.812 1 84.25 711 ILE A C 1
ATOM 5716 O O . ILE A 1 711 ? -17.922 4.172 34.562 1 84.25 711 ILE A O 1
ATOM 5720 N N . ASN A 1 712 ? -18.703 3.494 36.531 1 89.56 712 ASN A N 1
ATOM 5721 C CA . ASN A 1 712 ? -19.859 2.879 35.906 1 89.56 712 ASN A CA 1
ATOM 5722 C C . ASN A 1 712 ? -20.734 3.92 35.188 1 89.56 712 ASN A C 1
ATOM 5724 O O . ASN A 1 712 ? -21.188 4.871 35.844 1 89.56 712 ASN A O 1
ATOM 5728 N N . PRO A 1 713 ? -20.938 3.781 33.969 1 94.44 713 PRO A N 1
ATOM 5729 C CA . PRO A 1 713 ? -21.688 4.781 33.188 1 94.44 713 PRO A CA 1
ATOM 5730 C C . PRO A 1 713 ? -23.109 4.984 33.719 1 94.44 713 PRO A C 1
ATOM 5732 O O . PRO A 1 713 ? -23.734 6.004 33.438 1 94.44 713 PRO A O 1
ATOM 5735 N N . PHE A 1 714 ? -23.656 4.086 34.531 1 94.69 714 PHE A N 1
ATOM 5736 C CA . PHE A 1 714 ? -25.047 4.168 35 1 94.69 714 PHE A CA 1
ATOM 5737 C C . PHE A 1 714 ? -25.109 4.461 36.469 1 94.69 714 PHE A C 1
ATOM 5739 O O . PHE A 1 714 ? -26.125 4.188 37.125 1 94.69 714 PHE A O 1
ATOM 5746 N N . GLU A 1 715 ? -23.984 4.988 36.906 1 89.81 715 GLU A N 1
ATOM 5747 C CA . GLU A 1 715 ? -23.984 5.516 38.281 1 89.81 715 GLU A CA 1
ATOM 5748 C C . GLU A 1 715 ? -24.75 6.832 38.375 1 89.81 715 GLU A C 1
ATOM 5750 O O . GLU A 1 715 ? -24.641 7.676 37.469 1 89.81 715 GLU A O 1
ATOM 5755 N N . GLU A 1 716 ? -25.594 7.023 39.438 1 90.31 716 GLU A N 1
ATOM 5756 C CA . GLU A 1 716 ? -26.438 8.203 39.594 1 90.31 716 GLU A CA 1
ATOM 5757 C C . GLU A 1 716 ? -25.641 9.398 40.094 1 90.31 716 GLU A C 1
ATOM 5759 O O . GLU A 1 716 ? -25.766 9.781 41.281 1 90.31 716 GLU A O 1
ATOM 5764 N N . CYS A 1 717 ? -24.891 10.062 39.156 1 88.06 717 CYS A N 1
ATOM 5765 C CA . CYS A 1 717 ? -24.062 11.211 39.5 1 88.06 717 CYS A CA 1
ATOM 5766 C C . CYS A 1 717 ? -24 12.211 38.344 1 88.06 717 CYS A C 1
ATOM 5768 O O . CYS A 1 717 ? -24.703 12.047 37.344 1 88.06 717 CYS A O 1
ATOM 5770 N N . ASP A 1 718 ? -23.188 13.289 38.562 1 87.44 718 ASP A N 1
ATOM 5771 C CA . ASP A 1 718 ? -23.047 14.32 37.531 1 87.44 718 ASP A CA 1
ATOM 5772 C C . ASP A 1 718 ? -22.188 13.82 36.375 1 87.44 718 ASP A C 1
ATOM 5774 O O . ASP A 1 718 ? -21.406 12.883 36.5 1 87.44 718 ASP A O 1
ATOM 5778 N N . LEU A 1 719 ? -22.438 14.469 35.312 1 92.44 719 LEU A N 1
ATOM 5779 C CA . LEU A 1 719 ? -21.734 14.062 34.094 1 92.44 719 LEU A CA 1
ATOM 5780 C C . LEU A 1 719 ? -20.234 14.234 34.25 1 92.44 719 LEU A C 1
ATOM 5782 O O . LEU A 1 719 ? -19.766 15.289 34.688 1 92.44 719 LEU A O 1
ATOM 5786 N N . MET A 1 720 ? -19.5 13.195 34 1 87.25 720 MET A N 1
ATOM 5787 C CA . MET A 1 720 ? -18.047 13.195 34.062 1 87.25 720 MET A CA 1
ATOM 5788 C C . MET A 1 720 ? -17.453 12.18 33.094 1 87.25 720 MET A C 1
ATOM 5790 O O . MET A 1 720 ? -18.172 11.289 32.625 1 87.25 720 MET A O 1
ATOM 5794 N N . SER A 1 721 ? -16.266 12.383 32.75 1 85.75 721 SER A N 1
ATOM 5795 C CA . SER A 1 721 ? -15.578 11.398 31.906 1 85.75 721 SER A CA 1
ATOM 5796 C C . SER A 1 721 ? -15.398 10.078 32.656 1 85.75 721 SER A C 1
ATOM 5798 O O . SER A 1 721 ? -15.117 10.062 33.844 1 85.75 721 SER A O 1
ATOM 5800 N N . LEU A 1 722 ? -15.562 8.93 31.969 1 87.69 722 LEU A N 1
ATOM 5801 C CA . LEU A 1 722 ? -15.5 7.617 32.594 1 87.69 722 LEU A CA 1
ATOM 5802 C C . LEU A 1 722 ? -14.094 7.328 33.125 1 87.69 722 LEU A C 1
ATOM 5804 O O . LEU A 1 722 ? -13.922 6.559 34.062 1 87.69 722 LEU A O 1
ATOM 5808 N N . THR A 1 723 ? -13.148 7.879 32.469 1 76.56 723 THR A N 1
ATOM 5809 C CA . THR A 1 723 ? -11.766 7.527 32.75 1 76.56 723 THR A CA 1
ATOM 5810 C C . THR A 1 723 ? -11.125 8.578 33.656 1 76.56 723 THR A C 1
ATOM 5812 O O . THR A 1 723 ? -10.531 8.242 34.688 1 76.56 723 THR A O 1
ATOM 5815 N N . SER A 1 724 ? -11.273 9.906 33.281 1 67.19 724 SER A N 1
ATOM 5816 C CA . SER A 1 724 ? -10.562 10.977 33.969 1 67.19 724 SER A CA 1
ATOM 5817 C C . SER A 1 724 ? -11.398 11.539 35.125 1 67.19 724 SER A C 1
ATOM 5819 O O . SER A 1 724 ? -10.867 12.18 36.031 1 67.19 724 SER A O 1
ATOM 5821 N N . GLY A 1 725 ? -12.688 11.25 35.062 1 71.5 725 GLY A N 1
ATOM 5822 C CA . GLY A 1 725 ? -13.562 11.812 36.094 1 71.5 725 GLY A CA 1
ATOM 5823 C C . GLY A 1 725 ? -13.75 13.312 35.938 1 71.5 725 GLY A C 1
ATOM 5824 O O . GLY A 1 725 ? -14.391 13.945 36.781 1 71.5 725 GLY A O 1
ATOM 5825 N N . VAL A 1 726 ? -13.219 13.914 34.875 1 72.38 726 VAL A N 1
ATOM 5826 C CA . VAL A 1 726 ? -13.328 15.344 34.625 1 72.38 726 VAL A CA 1
ATOM 5827 C C . VAL A 1 726 ? -14.773 15.703 34.281 1 72.38 726 VAL A C 1
ATOM 5829 O O . VAL A 1 726 ? -15.406 15.031 33.469 1 72.38 726 VAL A O 1
ATOM 5832 N N . ALA A 1 727 ? -15.289 16.688 35 1 80.69 727 ALA A N 1
ATOM 5833 C CA . ALA A 1 727 ? -16.641 17.172 34.719 1 80.69 727 ALA A CA 1
ATOM 5834 C C . ALA A 1 727 ? -16.609 18.297 33.688 1 80.69 727 ALA A C 1
ATOM 5836 O O . ALA A 1 727 ? -15.727 19.156 33.719 1 80.69 727 ALA A O 1
ATOM 5837 N N . PRO A 1 728 ? -17.453 18.234 32.781 1 85.31 728 PRO A N 1
ATOM 5838 C CA . PRO A 1 728 ? -17.531 19.344 31.812 1 85.31 728 PRO A CA 1
ATOM 5839 C C . PRO A 1 728 ? -18.094 20.625 32.438 1 85.31 728 PRO A C 1
ATOM 5841 O O . PRO A 1 728 ? -18.703 20.578 33.5 1 85.31 728 PRO A O 1
ATOM 5844 N N . THR A 1 729 ? -17.859 21.797 31.75 1 81.5 729 THR A N 1
ATOM 5845 C CA . THR A 1 729 ? -18.484 23.047 32.156 1 81.5 729 THR A CA 1
ATOM 5846 C C . THR A 1 729 ? -20 22.969 31.984 1 81.5 729 THR A C 1
ATOM 5848 O O . THR A 1 729 ? -20.516 22.125 31.234 1 81.5 729 THR A O 1
ATOM 5851 N N . GLU A 1 730 ? -20.703 23.766 32.688 1 85.19 730 GLU A N 1
ATOM 5852 C CA . GLU A 1 730 ? -22.172 23.734 32.625 1 85.19 730 GLU A CA 1
ATOM 5853 C C . GLU A 1 730 ? -22.672 23.953 31.203 1 85.19 730 GLU A C 1
ATOM 5855 O O . GLU A 1 730 ? -23.641 23.312 30.781 1 85.19 730 GLU A O 1
ATOM 5860 N N . GLU A 1 731 ? -21.938 24.75 30.562 1 86.38 731 GLU A N 1
ATOM 5861 C CA . GLU A 1 731 ? -22.328 25.016 29.172 1 86.38 731 GLU A CA 1
ATOM 5862 C C . GLU A 1 731 ? -22.156 23.781 28.312 1 86.38 731 GLU A C 1
ATOM 5864 O O . GLU A 1 731 ? -23.031 23.422 27.531 1 86.38 731 GLU A O 1
ATOM 5869 N N . VAL A 1 732 ? -21.047 23.156 28.484 1 90.06 732 VAL A N 1
ATOM 5870 C CA . VAL A 1 732 ? -20.734 21.969 27.703 1 90.06 732 VAL A CA 1
ATOM 5871 C C . VAL A 1 732 ? -21.656 20.828 28.109 1 90.06 732 VAL A C 1
ATOM 5873 O O . VAL A 1 732 ? -22.094 20.047 27.266 1 90.06 732 VAL A O 1
ATOM 5876 N N . LYS A 1 733 ? -21.953 20.781 29.375 1 92.38 733 LYS A N 1
ATOM 5877 C CA . LYS A 1 733 ? -22.875 19.766 29.875 1 92.38 733 LYS A CA 1
ATOM 5878 C C . LYS A 1 733 ? -24.25 19.891 29.234 1 92.38 733 LYS A C 1
ATOM 5880 O O . LYS A 1 733 ? -24.797 18.891 28.734 1 92.38 733 LYS A O 1
ATOM 5885 N N . ASP A 1 734 ? -24.734 21.094 29.156 1 92.69 734 ASP A N 1
ATOM 5886 C CA . ASP A 1 734 ? -26.047 21.312 28.578 1 92.69 734 ASP A CA 1
ATOM 5887 C C . ASP A 1 734 ? -26.047 21.016 27.078 1 92.69 734 ASP A C 1
ATOM 5889 O O . ASP A 1 734 ? -27.016 20.438 26.562 1 92.69 734 ASP A O 1
ATOM 5893 N N . GLN A 1 735 ? -25.047 21.375 26.453 1 94.38 735 GLN A N 1
ATOM 5894 C CA . GLN A 1 735 ? -24.938 21.125 25.016 1 94.38 735 GLN A CA 1
ATOM 5895 C C . GLN A 1 735 ? -24.875 19.625 24.734 1 94.38 735 GLN A C 1
ATOM 5897 O O . GLN A 1 735 ? -25.469 19.141 23.766 1 94.38 735 GLN A O 1
ATOM 5902 N N . LEU A 1 736 ? -24.172 18.891 25.578 1 95.31 736 LEU A N 1
ATOM 5903 C CA . LEU A 1 736 ? -24.047 17.453 25.422 1 95.31 736 LEU A CA 1
ATOM 5904 C C . LEU A 1 736 ? -25.391 16.766 25.688 1 95.31 736 LEU A C 1
ATOM 5906 O O . LEU A 1 736 ? -25.797 15.867 24.938 1 95.31 736 LEU A O 1
ATOM 5910 N N . LEU A 1 737 ? -26.062 17.141 26.688 1 95.62 737 LEU A N 1
ATOM 5911 C CA . LEU A 1 737 ? -27.297 16.5 27.094 1 95.62 737 LEU A CA 1
ATOM 5912 C C . LEU A 1 737 ? -28.438 16.875 26.141 1 95.62 737 LEU A C 1
ATOM 5914 O O . LEU A 1 737 ? -29.328 16.062 25.891 1 95.62 737 LEU A O 1
ATOM 5918 N N . ASP A 1 738 ? -28.359 18.062 25.547 1 94.75 738 ASP A N 1
ATOM 5919 C CA . ASP A 1 738 ? -29.438 18.531 24.672 1 94.75 738 ASP A CA 1
ATOM 5920 C C . ASP A 1 738 ? -29.031 18.438 23.203 1 94.75 738 ASP A C 1
ATOM 5922 O O . ASP A 1 738 ? -29.656 19.078 22.344 1 94.75 738 ASP A O 1
ATOM 5926 N N . ALA A 1 739 ? -28.062 17.719 22.891 1 97 739 ALA A N 1
ATOM 5927 C CA . ALA A 1 739 ? -27.484 17.672 21.547 1 97 739 ALA A CA 1
ATOM 5928 C C . ALA A 1 739 ? -28.547 17.234 20.531 1 97 739 ALA A C 1
ATOM 5930 O O . ALA A 1 739 ? -28.641 17.828 19.453 1 97 739 ALA A O 1
ATOM 5931 N N . GLU A 1 740 ? -29.328 16.188 20.828 1 96.56 740 GLU A N 1
ATOM 5932 C CA . GLU A 1 740 ? -30.344 15.695 19.922 1 96.56 740 GLU A CA 1
ATOM 5933 C C . GLU A 1 740 ? -31.391 16.75 19.625 1 96.56 740 GLU A C 1
ATOM 5935 O O . GLU A 1 740 ? -31.797 16.953 18.469 1 96.56 740 GLU A O 1
ATOM 5940 N N . MET A 1 741 ? -31.797 17.422 20.656 1 96.19 741 MET A N 1
ATOM 5941 C CA . MET A 1 741 ? -32.812 18.469 20.531 1 96.19 741 MET A CA 1
ATOM 5942 C C . MET A 1 741 ? -32.281 19.641 19.719 1 96.19 741 MET A C 1
ATOM 5944 O O . MET A 1 741 ? -33 20.172 18.859 1 96.19 741 MET A O 1
ATOM 5948 N N . LEU A 1 742 ? -31.078 20.062 20 1 96.5 742 LEU A N 1
ATOM 5949 C CA . LEU A 1 742 ? -30.469 21.141 19.25 1 96.5 742 LEU A CA 1
ATOM 5950 C C . LEU A 1 742 ? -30.312 20.766 17.781 1 96.5 742 LEU A C 1
ATOM 5952 O O . LEU A 1 742 ? -30.547 21.594 16.891 1 96.5 742 LEU A O 1
ATOM 5956 N N . GLY A 1 743 ? -29.938 19.516 17.547 1 97.06 743 GLY A N 1
ATOM 5957 C CA . GLY A 1 743 ? -29.859 19.016 16.188 1 97.06 743 GLY A CA 1
ATOM 5958 C C . GLY A 1 743 ? -31.203 18.969 15.484 1 97.06 743 GLY A C 1
ATOM 5959 O O . GLY A 1 743 ? -31.297 19.297 14.297 1 97.06 743 GLY A O 1
ATOM 5960 N N . GLU A 1 744 ? -32.25 18.562 16.203 1 96.69 744 GLU A N 1
ATOM 5961 C CA . GLU A 1 744 ? -33.594 18.5 15.664 1 96.69 744 GLU A CA 1
ATOM 5962 C C . GLU A 1 744 ? -34.094 19.891 15.297 1 96.69 744 GLU A C 1
ATOM 5964 O O . GLU A 1 744 ? -34.719 20.062 14.25 1 96.69 744 GLU A O 1
ATOM 5969 N N . ASN A 1 745 ? -33.781 20.828 16.125 1 95.75 745 ASN A N 1
ATOM 5970 C CA . ASN A 1 745 ? -34.188 22.203 15.836 1 95.75 745 ASN A CA 1
ATOM 5971 C C . ASN A 1 745 ? -33.5 22.734 14.578 1 95.75 745 ASN A C 1
ATOM 5973 O O . ASN A 1 745 ? -34.125 23.406 13.758 1 95.75 745 ASN A O 1
ATOM 5977 N N . ALA A 1 746 ? -32.25 22.469 14.469 1 96.44 746 ALA A N 1
ATOM 5978 C CA . ALA A 1 746 ? -31.5 22.875 13.281 1 96.44 746 ALA A CA 1
ATOM 5979 C C . ALA A 1 746 ? -32.062 22.203 12.023 1 96.44 746 ALA A C 1
ATOM 5981 O O . ALA A 1 746 ? -32.125 22.828 10.961 1 96.44 746 ALA A O 1
ATOM 5982 N N . LEU A 1 747 ? -32.469 20.938 12.117 1 96.06 747 LEU A N 1
ATOM 5983 C CA . LEU A 1 747 ? -33.062 20.188 11.016 1 96.06 747 LEU A CA 1
ATOM 5984 C C . LEU A 1 747 ? -34.375 20.797 10.57 1 96.06 747 LEU A C 1
ATOM 5986 O O . LEU A 1 747 ? -34.594 21.016 9.375 1 96.06 747 LEU A O 1
ATOM 5990 N N . VAL A 1 748 ? -35.219 21.047 11.531 1 94.12 748 VAL A N 1
ATOM 5991 C CA . VAL A 1 748 ? -36.531 21.594 11.242 1 94.12 748 VAL A CA 1
ATOM 5992 C C . VAL A 1 748 ? -36.406 22.969 10.609 1 94.12 748 VAL A C 1
ATOM 5994 O O . VAL A 1 748 ? -37.125 23.297 9.664 1 94.12 748 VAL A O 1
ATOM 5997 N N . LYS A 1 749 ? -35.5 23.734 11.125 1 94.06 749 LYS A N 1
ATOM 5998 C CA . LYS A 1 749 ? -35.25 25.047 10.555 1 94.06 749 LYS A CA 1
ATOM 5999 C C . LYS A 1 749 ? -34.781 24.953 9.109 1 94.06 749 LYS A C 1
ATOM 6001 O O . LYS A 1 749 ? -35.219 25.703 8.25 1 94.06 749 LYS A O 1
ATOM 6006 N N . PHE A 1 750 ? -33.938 24.109 8.812 1 94.56 750 PHE A N 1
ATOM 6007 C CA . PHE A 1 750 ? -33.406 23.875 7.465 1 94.56 750 PHE A CA 1
ATOM 6008 C C . PHE A 1 750 ? -34.531 23.469 6.523 1 94.56 750 PHE A C 1
ATOM 6010 O O . PHE A 1 750 ? -34.625 23.984 5.406 1 94.56 750 PHE A O 1
ATOM 6017 N N . GLN A 1 751 ? -35.344 22.516 6.969 1 93.38 751 GLN A N 1
ATOM 6018 C CA . GLN A 1 751 ? -36.438 22.031 6.152 1 93.38 751 GLN A CA 1
ATOM 6019 C C . GLN A 1 751 ? -37.406 23.156 5.828 1 93.38 751 GLN A C 1
ATOM 6021 O O . GLN A 1 751 ? -37.844 23.297 4.684 1 93.38 751 GLN A O 1
ATOM 6026 N N . GLN A 1 752 ? -37.656 23.969 6.789 1 91.5 752 GLN A N 1
ATOM 6027 C CA . GLN A 1 752 ? -38.656 25.031 6.629 1 91.5 752 GLN A CA 1
ATOM 6028 C C . GLN A 1 752 ? -38.094 26.156 5.75 1 91.5 752 GLN A C 1
ATOM 6030 O O . GLN A 1 752 ? -38.75 26.594 4.805 1 91.5 752 GLN A O 1
ATOM 6035 N N . GLU A 1 753 ? -36.938 26.516 5.961 1 92.12 753 GLU A N 1
ATOM 6036 C CA . GLU A 1 753 ? -36.344 27.688 5.305 1 92.12 753 GLU A CA 1
ATOM 6037 C C . GLU A 1 753 ? -35.844 27.344 3.904 1 92.12 753 GLU A C 1
ATOM 6039 O O . GLU A 1 753 ? -35.938 28.172 2.992 1 92.12 753 GLU A O 1
ATOM 6044 N N . ARG A 1 754 ? -35.344 26.156 3.734 1 91 754 ARG A N 1
ATOM 6045 C CA . ARG A 1 754 ? -34.594 25.891 2.5 1 91 754 ARG A CA 1
ATOM 6046 C C . ARG A 1 754 ? -35.375 24.938 1.602 1 91 754 ARG A C 1
ATOM 6048 O O . ARG A 1 754 ? -35.219 24.984 0.376 1 91 754 ARG A O 1
ATOM 6055 N N . LEU A 1 755 ? -36.125 24.047 2.133 1 91.38 755 LEU A N 1
ATOM 6056 C CA . LEU A 1 755 ? -36.75 23.016 1.303 1 91.38 755 LEU A CA 1
ATOM 6057 C C . LEU A 1 755 ? -38.25 23.328 1.095 1 91.38 755 LEU A C 1
ATOM 6059 O O . LEU A 1 755 ? -38.781 23.047 0.026 1 91.38 755 LEU A O 1
ATOM 6063 N N . GLN A 1 756 ? -38.938 23.875 2.098 1 88 756 GLN A N 1
ATOM 6064 C CA . GLN A 1 756 ? -40.375 24.109 1.993 1 88 756 GLN A CA 1
ATOM 6065 C C . GLN A 1 756 ? -40.656 25.516 1.454 1 88 756 GLN A C 1
ATOM 6067 O O . GLN A 1 756 ? -41.469 25.672 0.546 1 88 756 GLN A O 1
ATOM 6072 N N . SER A 1 757 ? -40.031 26.594 2.055 1 86.25 757 SER A N 1
ATOM 6073 C CA . SER A 1 757 ? -40.344 27.969 1.66 1 86.25 757 SER A CA 1
ATOM 6074 C C . SER A 1 757 ? -39.312 28.484 0.663 1 86.25 757 SER A C 1
ATOM 6076 O O . SER A 1 757 ? -39.594 29.438 -0.072 1 86.25 757 SER A O 1
ATOM 6078 N N . ASN A 1 758 ? -38.188 27.922 0.531 1 83.31 758 ASN A N 1
ATOM 6079 C CA . ASN A 1 758 ? -37.094 28.344 -0.316 1 83.31 758 ASN A CA 1
ATOM 6080 C C . ASN A 1 758 ? -36.688 29.797 -0.048 1 83.31 758 ASN A C 1
ATOM 6082 O O . ASN A 1 758 ? -36.375 30.547 -0.976 1 83.31 758 ASN A O 1
ATOM 6086 N N . GLU A 1 759 ? -36.938 30.25 1.147 1 86.06 759 GLU A N 1
ATOM 6087 C CA . GLU A 1 759 ? -36.562 31.609 1.529 1 86.06 759 GLU A CA 1
ATOM 6088 C C . GLU A 1 759 ? -35.062 31.781 1.517 1 86.06 759 GLU A C 1
ATOM 6090 O O . GLU A 1 759 ? -34.562 32.844 1.142 1 86.06 759 GLU A O 1
ATOM 6095 N N . VAL A 1 760 ? -34.438 30.766 1.973 1 90.5 760 VAL A N 1
ATOM 6096 C CA . VAL A 1 760 ? -32.969 30.75 1.973 1 90.5 760 VAL A CA 1
ATOM 6097 C C . VAL A 1 760 ? -32.469 29.781 0.898 1 90.5 760 VAL A C 1
ATOM 6099 O O . VAL A 1 760 ? -33.062 28.719 0.676 1 90.5 760 VAL A O 1
ATOM 6102 N N . ASP A 1 761 ? -31.453 30.234 0.281 1 89.88 761 ASP A N 1
ATOM 6103 C CA . ASP A 1 761 ? -30.875 29.406 -0.781 1 89.88 761 ASP A CA 1
ATOM 6104 C C . ASP A 1 761 ? -30.422 28.062 -0.239 1 89.88 761 ASP A C 1
ATOM 6106 O O . ASP A 1 761 ? -29.859 27.984 0.859 1 89.88 761 ASP A O 1
ATOM 6110 N N . PHE A 1 762 ? -30.672 27.031 -0.971 1 93.19 762 PHE A N 1
ATOM 6111 C CA . PHE A 1 762 ? -30.328 25.672 -0.594 1 93.19 762 PHE A CA 1
ATOM 6112 C C . PHE A 1 762 ? -28.828 25.531 -0.353 1 93.19 762 PHE A C 1
ATOM 6114 O O . PHE A 1 762 ? -28.391 24.781 0.516 1 93.19 762 PHE A O 1
ATOM 6121 N N . PHE A 1 763 ? -28.016 26.281 -1.121 1 91.5 763 PHE A N 1
ATOM 6122 C CA . PHE A 1 763 ? -26.578 26.109 -1.117 1 91.5 763 PHE A CA 1
ATOM 6123 C C . PHE A 1 763 ? -25.922 27.141 -0.198 1 91.5 763 PHE A C 1
ATOM 6125 O O . PHE A 1 763 ? -24.688 27.141 -0.04 1 91.5 763 PHE A O 1
ATOM 6132 N N . ALA A 1 764 ? -26.688 27.969 0.501 1 90.44 764 ALA A N 1
ATOM 6133 C CA . ALA A 1 764 ? -26.125 28.922 1.442 1 90.44 764 ALA A CA 1
ATOM 6134 C C . ALA A 1 764 ? -25.375 28.203 2.568 1 90.44 764 ALA A C 1
ATOM 6136 O O . ALA A 1 764 ? -25.719 27.078 2.93 1 90.44 764 ALA A O 1
ATOM 6137 N N . THR A 1 765 ? -24.406 28.781 3.02 1 89.19 765 THR A N 1
ATOM 6138 C CA . THR A 1 765 ? -23.562 28.188 4.055 1 89.19 765 THR A CA 1
ATOM 6139 C C . THR A 1 765 ? -24.406 27.797 5.266 1 89.19 765 THR A C 1
ATOM 6141 O O . THR A 1 765 ? -25.297 28.531 5.684 1 89.19 765 THR A O 1
ATOM 6144 N N . LEU A 1 766 ? -24.188 26.578 5.715 1 91.06 766 LEU A N 1
ATOM 6145 C CA . LEU A 1 766 ? -24.859 26.078 6.91 1 91.06 766 LEU A CA 1
ATOM 6146 C C . LEU A 1 766 ? -24.094 26.469 8.172 1 91.06 766 LEU A C 1
ATOM 6148 O O . LEU A 1 766 ? -22.875 26.25 8.25 1 91.06 766 LEU A O 1
ATOM 6152 N N . ASN A 1 767 ? -24.734 27.078 9.062 1 86.31 767 ASN A N 1
ATOM 6153 C CA . ASN A 1 767 ? -24.094 27.453 10.32 1 86.31 767 ASN A CA 1
ATOM 6154 C C . ASN A 1 767 ? -23.797 26.234 11.188 1 86.31 767 ASN A C 1
ATOM 6156 O O . ASN A 1 767 ? -24.688 25.422 11.461 1 86.31 767 ASN A O 1
ATOM 6160 N N . ARG A 1 768 ? -22.609 26.125 11.609 1 90.62 768 ARG A N 1
ATOM 6161 C CA . ARG A 1 768 ? -22.219 25.047 12.508 1 90.62 768 ARG A CA 1
ATOM 6162 C C . ARG A 1 768 ? -22.688 25.312 13.93 1 90.62 768 ARG A C 1
ATOM 6164 O O . ARG A 1 768 ? -22.688 26.453 14.391 1 90.62 768 ARG A O 1
ATOM 6171 N N . LEU A 1 769 ? -23.188 24.234 14.625 1 92 769 LEU A N 1
ATOM 6172 C CA . LEU A 1 769 ? -23.594 24.359 16.016 1 92 769 LEU A CA 1
ATOM 6173 C C . LEU A 1 769 ? -22.375 24.391 16.938 1 92 769 LEU A C 1
ATOM 6175 O O . LEU A 1 769 ? -22.391 25.047 17.984 1 92 769 LEU A O 1
ATOM 6179 N N . ASN A 1 770 ? -21.25 23.766 16.5 1 90.31 770 ASN A N 1
ATOM 6180 C CA . ASN A 1 770 ? -20 23.703 17.25 1 90.31 770 ASN A CA 1
ATOM 6181 C C . ASN A 1 770 ? -20.234 23.344 18.703 1 90.31 770 ASN A C 1
ATOM 6183 O O . ASN A 1 770 ? -19.781 24.047 19.609 1 90.31 770 ASN A O 1
ATOM 6187 N N . LEU A 1 771 ? -21 22.281 18.922 1 92.44 771 LEU A N 1
ATOM 6188 C CA . LEU A 1 771 ? -21.312 21.859 20.281 1 92.44 771 LEU A CA 1
ATOM 6189 C C . LEU A 1 771 ? -20.062 21.438 21.016 1 92.44 771 LEU A C 1
ATOM 6191 O O . LEU A 1 771 ? -19.156 20.812 20.438 1 92.44 771 LEU A O 1
ATOM 6195 N N . GLY A 1 772 ? -19.938 21.828 22.25 1 89.31 772 GLY A N 1
ATOM 6196 C CA . GLY A 1 772 ? -18.828 21.406 23.078 1 89.31 772 GLY A CA 1
ATOM 6197 C C . GLY A 1 772 ? -18.828 19.922 23.375 1 89.31 772 GLY A C 1
ATOM 6198 O O . GLY A 1 772 ? -19.891 19.328 23.562 1 89.31 772 GLY A O 1
ATOM 6199 N N . THR A 1 773 ? -17.719 19.281 23.266 1 90.06 773 THR A N 1
ATOM 6200 C CA . THR A 1 773 ? -17.5 17.891 23.641 1 90.06 773 THR A CA 1
ATOM 6201 C C . THR A 1 773 ? -16.359 17.781 24.641 1 90.06 773 THR A C 1
ATOM 6203 O O . THR A 1 773 ? -15.727 18.781 24.984 1 90.06 773 THR A O 1
ATOM 6206 N N . PHE A 1 774 ? -16.172 16.609 25.125 1 86.31 774 PHE A N 1
ATOM 6207 C CA . PHE A 1 774 ? -15.07 16.391 26.062 1 86.31 774 PHE A CA 1
ATOM 6208 C C . PHE A 1 774 ? -13.734 16.641 25.375 1 86.31 774 PHE A C 1
ATOM 6210 O O . PHE A 1 774 ? -12.734 16.922 26.031 1 86.31 774 PHE A O 1
ATOM 6217 N N . THR A 1 775 ? -13.75 16.609 24.016 1 80.81 775 THR A N 1
ATOM 6218 C CA . THR A 1 775 ? -12.539 16.875 23.25 1 80.81 775 THR A CA 1
ATOM 6219 C C . THR A 1 775 ? -12.148 18.359 23.375 1 80.81 775 THR A C 1
ATOM 6221 O O . THR A 1 775 ? -10.961 18.672 23.469 1 80.81 775 THR A O 1
ATOM 6224 N N . LYS A 1 776 ? -13.086 19.25 23.281 1 71.75 776 LYS A N 1
ATOM 6225 C CA . LYS A 1 776 ? -12.867 20.688 23.312 1 71.75 776 LYS A CA 1
ATOM 6226 C C . LYS A 1 776 ? -12.406 21.141 24.703 1 71.75 776 LYS A C 1
ATOM 6228 O O . LYS A 1 776 ? -11.758 22.172 24.844 1 71.75 776 LYS A O 1
ATOM 6233 N N . LEU A 1 777 ? -12.875 20.328 25.641 1 65.5 777 LEU A N 1
ATOM 6234 C CA . LEU A 1 777 ? -12.43 20.641 27 1 65.5 777 LEU A CA 1
ATOM 6235 C C . LEU A 1 777 ? -10.922 20.453 27.141 1 65.5 777 LEU A C 1
ATOM 6237 O O . LEU A 1 777 ? -10.266 21.188 27.875 1 65.5 777 LEU A O 1
ATOM 6241 N N . LEU A 1 778 ? -10.445 19.469 26.328 1 55.28 778 LEU A N 1
ATOM 6242 C CA . LEU A 1 778 ? -9.031 19.109 26.406 1 55.28 778 LEU A CA 1
ATOM 6243 C C . LEU A 1 778 ? -8.18 20.141 25.672 1 55.28 778 LEU A C 1
ATOM 6245 O O . LEU A 1 778 ? -7.016 20.359 26.031 1 55.28 778 LEU A O 1
ATOM 6249 N N . ARG A 1 779 ? -8.672 20.766 24.562 1 48.44 779 ARG A N 1
ATOM 6250 C CA . ARG A 1 779 ? -7.926 21.703 23.719 1 48.44 779 ARG A CA 1
ATOM 6251 C C . ARG A 1 779 ? -7.93 23.094 24.312 1 48.44 779 ARG A C 1
ATOM 6253 O O . ARG A 1 779 ? -8.734 23.953 23.938 1 48.44 779 ARG A O 1
ATOM 6260 N N . LYS A 1 780 ? -8.148 23.328 25.5 1 41.91 780 LYS A N 1
ATOM 6261 C CA . LYS A 1 780 ? -8.078 24.75 25.812 1 41.91 780 LYS A CA 1
ATOM 6262 C C . LYS A 1 780 ? -6.852 25.391 25.188 1 41.91 780 LYS A C 1
ATOM 6264 O O . LYS A 1 780 ? -5.719 25.094 25.578 1 41.91 780 LYS A O 1
ATOM 6269 N N . THR A 1 781 ? -6.832 25.438 23.922 1 39.56 781 THR A N 1
ATOM 6270 C CA . THR A 1 781 ? -5.816 26.328 23.375 1 39.56 781 THR A CA 1
ATOM 6271 C C . THR A 1 781 ? -5.867 27.688 24.078 1 39.56 781 THR A C 1
ATOM 6273 O O . THR A 1 781 ? -6.859 28.406 23.969 1 39.56 781 THR A O 1
ATOM 6276 N N . VAL A 1 782 ? -5.668 27.75 25.297 1 37.34 782 VAL A N 1
ATOM 6277 C CA . VAL A 1 782 ? -5.43 29.109 25.75 1 37.34 782 VAL A CA 1
ATOM 6278 C C . VAL A 1 782 ? -4.773 29.922 24.641 1 37.34 782 VAL A C 1
ATOM 6280 O O . VAL A 1 782 ? -3.643 29.641 24.234 1 37.34 782 VAL A O 1
ATOM 6283 N N . LYS A 1 783 ? -5.508 30.016 23.531 1 40.5 783 LYS A N 1
ATOM 6284 C CA . LYS A 1 783 ? -4.938 31.094 22.734 1 40.5 783 LYS A CA 1
ATOM 6285 C C . LYS A 1 783 ? -4.348 32.188 23.625 1 40.5 783 LYS A C 1
ATOM 6287 O O . LYS A 1 783 ? -5.078 32.906 24.328 1 40.5 783 LYS A O 1
ATOM 6292 N N . MET A 1 784 ? -3.393 31.859 24.344 1 37.94 784 MET A N 1
ATOM 6293 C CA . MET A 1 784 ? -2.738 33 24.969 1 37.94 784 MET A CA 1
ATOM 6294 C C . MET A 1 784 ? -2.652 34.188 24.016 1 37.94 784 MET A C 1
ATOM 6296 O O . MET A 1 784 ? -2.201 34.031 22.875 1 37.94 784 MET A O 1
ATOM 6300 N N . PRO A 1 785 ? -3.666 35 23.938 1 42.53 785 PRO A N 1
ATOM 6301 C CA . PRO A 1 785 ? -3.229 36.188 23.188 1 42.53 785 PRO A CA 1
ATOM 6302 C C . PRO A 1 785 ? -1.708 36.312 23.109 1 42.53 785 PRO A C 1
ATOM 6304 O O . PRO A 1 785 ? -1.002 35.875 24.031 1 42.53 785 PRO A O 1
ATOM 6307 N N . ASN A 1 786 ? -1.168 36.219 22.047 1 48 786 ASN A N 1
ATOM 6308 C CA . ASN A 1 786 ? 0.27 36.469 22.031 1 48 786 ASN A CA 1
ATOM 6309 C C . ASN A 1 786 ? 0.701 37.312 23.234 1 48 786 ASN A C 1
ATOM 6311 O O . ASN A 1 786 ? 0.223 38.438 23.438 1 48 786 ASN A O 1
ATOM 6315 N N . GLY A 1 787 ? 0.976 36.625 24.312 1 55.09 787 GLY A N 1
ATOM 6316 C CA . GLY A 1 787 ? 1.392 37.219 25.578 1 55.09 787 GLY A CA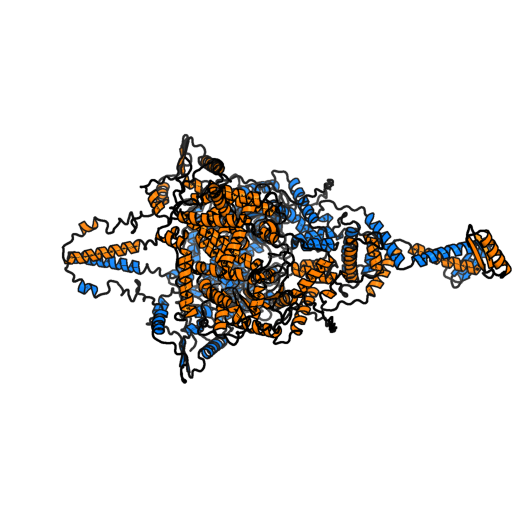 1
ATOM 6317 C C . GLY A 1 787 ? 1.973 38.625 25.406 1 55.09 787 GLY A C 1
ATOM 6318 O O . GLY A 1 787 ? 1.619 39.531 26.156 1 55.09 787 GLY A O 1
ATOM 6319 N N . LYS A 1 788 ? 2.611 38.688 24.344 1 61.41 788 LYS A N 1
ATOM 6320 C CA . LYS A 1 788 ? 3.256 39.969 24.156 1 61.41 788 LYS A CA 1
ATOM 6321 C C . LYS A 1 788 ? 2.264 41 23.641 1 61.41 788 LYS A C 1
ATOM 6323 O O . LYS A 1 788 ? 2.34 42.188 24 1 61.41 788 LYS A O 1
ATOM 6328 N N . GLU A 1 789 ? 1.378 40.5 22.875 1 65 789 GLU A N 1
ATOM 6329 C CA . GLU A 1 789 ? 0.359 41.406 22.375 1 65 789 GLU A CA 1
ATOM 6330 C C . GLU A 1 789 ? -0.502 41.938 23.516 1 65 789 GLU A C 1
ATOM 6332 O O . GLU A 1 789 ? -0.795 43.156 23.578 1 65 789 GLU A O 1
ATOM 6337 N N . ALA A 1 790 ? -0.886 41.031 24.281 1 68.75 790 ALA A N 1
ATOM 6338 C CA . ALA A 1 790 ? -1.673 41.469 25.438 1 68.75 790 ALA A CA 1
ATOM 6339 C C . ALA A 1 790 ? -0.86 42.375 26.359 1 68.75 790 ALA A C 1
ATOM 6341 O O . ALA A 1 790 ? -1.388 43.344 26.906 1 68.75 790 ALA A O 1
ATOM 6342 N N . GLN A 1 791 ? 0.329 42.062 26.422 1 73.06 791 GLN A N 1
ATOM 6343 C CA . GLN A 1 791 ? 1.219 42.906 27.234 1 73.06 791 GLN A CA 1
ATOM 6344 C C . GLN A 1 791 ? 1.372 44.281 26.656 1 73.06 791 GLN A C 1
ATOM 6346 O O . GLN A 1 791 ? 1.243 45.281 27.359 1 73.06 791 GLN A O 1
ATOM 6351 N N . PHE A 1 792 ? 1.5 44.219 25.391 1 75.38 792 PHE A N 1
ATOM 6352 C CA . PHE A 1 792 ? 1.718 45.5 24.766 1 75.38 792 PHE A CA 1
ATOM 6353 C C . PHE A 1 792 ? 0.416 46.312 24.688 1 75.38 792 PHE A C 1
ATOM 6355 O O . PHE A 1 792 ? 0.415 47.531 24.828 1 75.38 792 PHE A O 1
ATOM 6362 N N . SER A 1 793 ? -0.557 45.594 24.484 1 77.56 793 SER A N 1
ATOM 6363 C CA . SER A 1 793 ? -1.854 46.281 24.469 1 77.56 793 SER A CA 1
ATOM 6364 C C . SER A 1 793 ? -2.17 46.906 25.828 1 77.56 793 SER A C 1
ATOM 6366 O O . SER A 1 793 ? -2.627 48.031 25.891 1 77.56 793 SER A O 1
ATOM 6368 N N . THR A 1 794 ? -1.912 46.156 26.766 1 77.94 794 THR A N 1
ATOM 6369 C CA . THR A 1 794 ? -2.143 46.656 28.125 1 77.94 794 THR A CA 1
ATOM 6370 C C . THR A 1 794 ? -1.208 47.812 28.422 1 77.94 794 THR A C 1
ATOM 6372 O O . THR A 1 794 ? -1.629 48.812 29 1 77.94 794 THR A O 1
ATOM 6375 N N . GLN A 1 795 ? -0.063 47.656 28.031 1 76.62 795 GLN A N 1
ATOM 6376 C CA . GLN A 1 795 ? 0.898 48.75 28.234 1 76.62 795 GLN A CA 1
ATOM 6377 C C . GLN A 1 795 ? 0.491 50 27.484 1 76.62 795 GLN A C 1
ATOM 6379 O O . GLN A 1 795 ? 0.577 51.094 28.016 1 76.62 795 GLN A O 1
ATOM 6384 N N . SER A 1 796 ? 0.072 49.656 26.312 1 78.06 796 SER A N 1
ATOM 6385 C CA . SER A 1 796 ? -0.391 50.781 25.5 1 78.06 796 SER A CA 1
ATOM 6386 C C . SER A 1 796 ? -1.568 51.5 26.156 1 78.06 796 SER A C 1
ATOM 6388 O O . SER A 1 796 ? -1.602 52.719 26.219 1 78.06 796 SER A O 1
ATOM 6390 N N . ASN A 1 797 ? -2.428 50.75 26.625 1 80.31 797 ASN A N 1
ATOM 6391 C CA . ASN A 1 797 ? -3.592 51.312 27.281 1 80.31 797 ASN A CA 1
ATOM 6392 C C . ASN A 1 797 ? -3.199 52.062 28.562 1 80.31 797 ASN A C 1
ATOM 6394 O O . ASN A 1 797 ? -3.709 53.156 28.828 1 80.31 797 ASN A O 1
ATOM 6398 N N . ILE A 1 798 ? -2.326 51.5 29.266 1 81.12 798 ILE A N 1
ATOM 6399 C CA . ILE A 1 798 ? -1.9 52.094 30.531 1 81.12 798 ILE A CA 1
ATOM 6400 C C . ILE A 1 798 ? -1.148 53.406 30.234 1 81.12 798 ILE A C 1
ATOM 6402 O O . ILE A 1 798 ? -1.401 54.406 30.875 1 81.12 798 ILE A O 1
ATOM 6406 N N . PHE A 1 799 ? -0.426 53.344 29.312 1 81.75 799 PHE A N 1
ATOM 6407 C CA . PHE A 1 799 ? 0.32 54.562 28.969 1 81.75 799 PHE A CA 1
ATOM 6408 C C . PHE A 1 799 ? -0.606 55.625 28.391 1 81.75 799 PHE A C 1
ATOM 6410 O O . PHE A 1 799 ? -0.418 56.812 28.641 1 81.75 799 PHE A O 1
ATOM 6417 N N . GLY A 1 800 ? -1.515 55.125 27.688 1 80.31 800 GLY A N 1
ATOM 6418 C CA . GLY A 1 800 ? -2.531 56.062 27.219 1 80.31 800 GLY A CA 1
ATOM 6419 C C . GLY A 1 800 ? -3.273 56.75 28.344 1 80.31 800 GLY A C 1
ATOM 6420 O O . GLY A 1 800 ? -3.477 57.969 28.312 1 80.31 800 GLY A O 1
ATOM 6421 N N . LYS A 1 801 ? -3.557 56 29.266 1 82 801 LYS A N 1
ATOM 6422 C CA . LYS A 1 801 ? -4.25 56.531 30.438 1 82 801 LYS A CA 1
ATOM 6423 C C . LYS A 1 801 ? -3.35 57.469 31.219 1 82 801 LYS A C 1
ATOM 6425 O O . LYS A 1 801 ? -3.801 58.531 31.672 1 82 801 LYS A O 1
ATOM 6430 N N . ILE A 1 802 ? -2.172 57.125 31.375 1 82.19 802 ILE A N 1
ATOM 6431 C CA . ILE A 1 802 ? -1.214 57.969 32.062 1 82.19 802 ILE A CA 1
ATOM 6432 C C . ILE A 1 802 ? -1.094 59.312 31.359 1 82.19 802 ILE A C 1
ATOM 6434 O O . ILE A 1 802 ? -1.112 60.375 32 1 82.19 802 ILE A O 1
ATOM 6438 N N . ALA A 1 803 ? -1.101 59.219 30.109 1 80.5 803 ALA A N 1
ATOM 6439 C CA . ALA A 1 803 ? -0.982 60.438 29.312 1 80.5 803 ALA A CA 1
ATOM 6440 C C . ALA A 1 803 ? -2.207 61.344 29.5 1 80.5 803 ALA A C 1
ATOM 6442 O O . ALA A 1 803 ? -2.082 62.562 29.609 1 80.5 803 ALA A O 1
ATOM 6443 N N . LEU A 1 804 ? -3.279 60.625 29.562 1 81.06 804 LEU A N 1
ATOM 6444 C CA . LEU A 1 804 ? -4.52 61.375 29.75 1 81.06 804 LEU A CA 1
ATOM 6445 C C . LEU A 1 804 ? -4.578 62 31.141 1 81.06 804 LEU A C 1
ATOM 6447 O O . LEU A 1 804 ? -4.961 63.156 31.281 1 81.06 804 LEU A O 1
ATOM 6451 N N . ILE A 1 805 ? -4.156 61.281 32.062 1 81.62 805 ILE A N 1
ATOM 6452 C CA . ILE A 1 805 ? -4.199 61.75 33.469 1 81.62 805 ILE A CA 1
ATOM 6453 C C . ILE A 1 805 ? -3.195 62.906 33.656 1 81.62 805 ILE A C 1
ATOM 6455 O O . ILE A 1 805 ? -3.477 63.875 34.344 1 81.62 805 ILE A O 1
ATOM 6459 N N . GLN A 1 806 ? -2.172 62.844 33.031 1 80.88 806 GLN A N 1
ATOM 6460 C CA . GLN A 1 806 ? -1.113 63.844 33.188 1 80.88 806 GLN A CA 1
ATOM 6461 C C . GLN A 1 806 ? -1.554 65.188 32.625 1 80.88 806 GLN A C 1
ATOM 6463 O O . GLN A 1 806 ? -0.968 66.188 32.969 1 80.88 806 GLN A O 1
ATOM 6468 N N . GLN A 1 807 ? -2.512 65.125 31.844 1 76.69 807 GLN A N 1
ATOM 6469 C CA . GLN A 1 807 ? -3.043 66.375 31.344 1 76.69 807 GLN A CA 1
ATOM 6470 C C . GLN A 1 807 ? -3.695 67.188 32.438 1 76.69 807 GLN A C 1
ATOM 6472 O O . GLN A 1 807 ? -3.723 68.438 32.406 1 76.69 807 GLN A O 1
ATOM 6477 N N . PHE A 1 808 ? -4.156 66.5 33.438 1 76.81 808 PHE A N 1
ATOM 6478 C CA . PHE A 1 808 ? -4.93 67.188 34.469 1 76.81 808 PHE A CA 1
ATOM 6479 C C . PHE A 1 808 ? -4.18 67.125 35.812 1 76.81 808 PHE A C 1
ATOM 6481 O O . PHE A 1 808 ? -4.402 68 36.656 1 76.81 808 PHE A O 1
ATOM 6488 N N . ARG A 1 809 ? -3.395 66.062 36 1 76.44 809 ARG A N 1
ATOM 6489 C CA . ARG A 1 809 ? -2.686 65.938 37.281 1 76.44 809 ARG A CA 1
ATOM 6490 C C . ARG A 1 809 ? -1.208 65.625 37.062 1 76.44 809 ARG A C 1
ATOM 6492 O O . ARG A 1 809 ? -0.844 65 36.062 1 76.44 809 ARG A O 1
ATOM 6499 N N . GLN A 1 810 ? -0.359 66.25 37.75 1 74.75 810 GLN A N 1
ATOM 6500 C CA . GLN A 1 810 ? 1.072 66 37.656 1 74.75 810 GLN A CA 1
ATOM 6501 C C . GLN A 1 810 ? 1.421 64.625 38.281 1 74.75 810 GLN A C 1
ATOM 6503 O O . GLN A 1 810 ? 1.223 64.438 39.469 1 74.75 810 GLN A O 1
ATOM 6508 N N . LEU A 1 811 ? 1.696 63.562 37.469 1 74.44 811 LEU A N 1
ATOM 6509 C CA . LEU A 1 811 ? 2.029 62.219 37.938 1 74.44 811 LEU A CA 1
ATOM 6510 C C . LEU A 1 811 ? 3.539 62.031 37.938 1 74.44 811 LEU A C 1
ATOM 6512 O O . LEU A 1 811 ? 4.227 62.406 37 1 74.44 811 LEU A O 1
ATOM 6516 N N . ASP A 1 812 ? 4.168 61.562 39.125 1 77.31 812 ASP A N 1
ATOM 6517 C CA . ASP A 1 812 ? 5.57 61.188 39.188 1 77.31 812 ASP A CA 1
ATOM 6518 C C . ASP A 1 812 ? 5.781 59.812 38.562 1 77.31 812 ASP A C 1
ATOM 6520 O O . ASP A 1 812 ? 5.449 58.781 39.188 1 77.31 812 ASP A O 1
ATOM 6524 N N . LEU A 1 813 ? 6.355 59.719 37.375 1 78.81 813 LEU A N 1
ATOM 6525 C CA . LEU A 1 813 ? 6.527 58.5 36.625 1 78.81 813 LEU A CA 1
ATOM 6526 C C . LEU A 1 813 ? 7.484 57.531 37.344 1 78.81 813 LEU A C 1
ATOM 6528 O O . LEU A 1 813 ? 7.363 56.312 37.219 1 78.81 813 LEU A O 1
ATOM 6532 N N . LYS A 1 814 ? 8.445 58.031 38.094 1 78.56 814 LYS A N 1
ATOM 6533 C CA . LYS A 1 814 ? 9.352 57.188 38.875 1 78.56 814 LYS A CA 1
ATOM 6534 C C . LYS A 1 814 ? 8.586 56.344 39.906 1 78.56 814 LYS A C 1
ATOM 6536 O O . LYS A 1 814 ? 8.898 55.156 40.094 1 78.56 814 LYS A O 1
ATOM 6541 N N . GLU A 1 815 ? 7.719 56.969 40.438 1 78.94 815 GLU A N 1
ATOM 6542 C CA . GLU A 1 815 ? 6.875 56.281 41.406 1 78.94 815 GLU A CA 1
ATOM 6543 C C . GLU A 1 815 ? 5.961 55.25 40.719 1 78.94 815 GLU A C 1
ATOM 6545 O O . GLU A 1 815 ? 5.738 54.156 41.219 1 78.94 815 GLU A O 1
ATOM 6550 N N . VAL A 1 816 ? 5.508 55.625 39.562 1 78.88 816 VAL A N 1
ATOM 6551 C CA . VAL A 1 816 ? 4.59 54.781 38.812 1 78.88 816 VAL A CA 1
ATOM 6552 C C . VAL A 1 816 ? 5.32 53.5 38.344 1 78.88 816 VAL A C 1
ATOM 6554 O O . VAL A 1 816 ? 4.77 52.406 38.406 1 78.88 816 VAL A O 1
ATOM 6557 N N . PHE A 1 817 ? 6.594 53.594 38 1 78.12 817 PHE A N 1
ATOM 6558 C CA . PHE A 1 817 ? 7.348 52.5 37.406 1 78.12 817 PHE A CA 1
ATOM 6559 C C . PHE A 1 817 ? 7.852 51.562 38.469 1 78.12 817 PHE A C 1
ATOM 6561 O O . PHE A 1 817 ? 8.461 50.531 38.156 1 78.12 817 PHE A O 1
ATOM 6568 N N . ARG A 1 818 ? 7.605 51.875 39.625 1 75.19 818 ARG A N 1
ATOM 6569 C CA . ARG A 1 818 ? 7.91 50.969 40.719 1 75.19 818 ARG A CA 1
ATOM 6570 C C . ARG A 1 818 ? 6.934 49.812 40.75 1 75.19 818 ARG A C 1
ATOM 6572 O O . ARG A 1 818 ? 7.227 48.75 41.344 1 75.19 818 ARG A O 1
ATOM 6579 N N . PHE A 1 819 ? 5.871 50 40.094 1 72.69 819 PHE A N 1
ATOM 6580 C CA . PHE A 1 819 ? 4.836 48.969 40.062 1 72.69 819 PHE A CA 1
ATOM 6581 C C . PHE A 1 819 ? 4.785 48.281 38.688 1 72.69 819 PHE A C 1
ATOM 6583 O O . PHE A 1 819 ? 5.133 48.906 37.688 1 72.69 819 PHE A O 1
ATOM 6590 N N . PRO A 1 820 ? 4.395 46.969 38.688 1 72.19 820 PRO A N 1
ATOM 6591 C CA . PRO A 1 820 ? 4.238 46.344 37.375 1 72.19 820 PRO A CA 1
ATOM 6592 C C . PRO A 1 820 ? 3.15 47 36.531 1 72.19 820 PRO A C 1
ATOM 6594 O O . PRO A 1 820 ? 2.09 47.344 37.031 1 72.19 820 PRO A O 1
ATOM 6597 N N . LEU A 1 821 ? 3.598 47.438 35.375 1 69.19 821 LEU A N 1
ATOM 6598 C CA . LEU A 1 821 ? 2.682 48.156 34.469 1 69.19 821 LEU A CA 1
ATOM 6599 C C . LEU A 1 821 ? 1.731 47.188 33.781 1 69.19 821 LEU A C 1
ATOM 6601 O O . LEU A 1 821 ? 1.672 47.156 32.562 1 69.19 821 LEU A O 1
ATOM 6605 N N . GLY A 1 822 ? 1.191 46.25 34.5 1 69.06 822 GLY A N 1
ATOM 6606 C CA . GLY A 1 822 ? 0.205 45.281 34.031 1 69.06 822 GLY A CA 1
ATOM 6607 C C . GLY A 1 822 ? -0.576 44.625 35.156 1 69.06 822 GLY A C 1
ATOM 6608 O O . GLY A 1 822 ? -0.295 44.906 36.344 1 69.06 822 GLY A O 1
ATOM 6609 N N . PRO A 1 823 ? -1.697 44.031 34.781 1 71.75 823 PRO A N 1
ATOM 6610 C CA . PRO A 1 823 ? -2.496 43.406 35.812 1 71.75 823 PRO A CA 1
ATOM 6611 C C . PRO A 1 823 ? -1.723 42.344 36.594 1 71.75 823 PRO A C 1
ATOM 6613 O O . PRO A 1 823 ? -2.059 42.031 37.75 1 71.75 823 PRO A O 1
ATOM 6616 N N . VAL A 1 824 ? -0.63 41.844 35.938 1 73.94 824 VAL A N 1
ATOM 6617 C CA . VAL A 1 824 ? 0.236 40.844 36.562 1 73.94 824 VAL A CA 1
ATOM 6618 C C . VAL A 1 824 ? 1.693 41.156 36.219 1 73.94 824 VAL A C 1
ATOM 6620 O O . VAL A 1 824 ? 1.982 41.75 35.188 1 73.94 824 VAL A O 1
ATOM 6623 N N . PRO A 1 825 ? 2.527 40.844 37.219 1 73.88 825 PRO A N 1
ATOM 6624 C CA . PRO A 1 825 ? 3.93 40.938 36.812 1 73.88 825 PRO A CA 1
ATOM 6625 C C . PRO A 1 825 ? 4.266 40 35.688 1 73.88 825 PRO A C 1
ATOM 6627 O O . PRO A 1 825 ? 4.238 38.781 35.844 1 73.88 825 PRO A O 1
ATOM 6630 N N . TRP A 1 826 ? 4.59 40.562 34.594 1 71.88 826 TRP A N 1
ATOM 6631 C CA . TRP A 1 826 ? 4.715 39.812 33.344 1 71.88 826 TRP A CA 1
ATOM 6632 C C . TRP A 1 826 ? 5.852 38.812 33.438 1 71.88 826 TRP A C 1
ATOM 6634 O O . TRP A 1 826 ? 5.863 37.812 32.719 1 71.88 826 TRP A O 1
ATOM 6644 N N . SER A 1 827 ? 6.793 39.062 34.312 1 72.62 827 SER A N 1
ATOM 6645 C CA . SER A 1 827 ? 7.898 38.125 34.531 1 72.62 827 SER A CA 1
ATOM 6646 C C . SER A 1 827 ? 7.426 36.844 35.188 1 72.62 827 SER A C 1
ATOM 6648 O O . SER A 1 827 ? 8.062 35.812 35.062 1 72.62 827 SER A O 1
ATOM 6650 N N . LEU A 1 828 ? 6.391 36.938 35.75 1 72.12 828 LEU A N 1
ATOM 6651 C CA . LEU A 1 828 ? 5.953 35.844 36.594 1 72.12 828 LEU A CA 1
ATOM 6652 C C . LEU A 1 828 ? 4.684 35.188 36.031 1 72.12 828 LEU A C 1
ATOM 6654 O O . LEU A 1 828 ? 4.422 34.031 36.281 1 72.12 828 LEU A O 1
ATOM 6658 N N . ALA A 1 829 ? 3.928 36.062 35.469 1 70.94 829 ALA A N 1
ATOM 6659 C CA . ALA A 1 829 ? 2.615 35.531 35.094 1 70.94 829 ALA A CA 1
ATOM 6660 C C . ALA A 1 829 ? 2.211 36 33.719 1 70.94 829 ALA A C 1
ATOM 6662 O O . ALA A 1 829 ? 2.705 37 33.219 1 70.94 829 ALA A O 1
ATOM 6663 N N . GLU A 1 830 ? 1.367 35.219 33.125 1 69.88 830 GLU A N 1
ATOM 6664 C CA . GLU A 1 830 ? 0.762 35.594 31.859 1 69.88 830 GLU A CA 1
ATOM 6665 C C . GLU A 1 830 ? -0.434 36.5 32.031 1 69.88 830 GLU A C 1
ATOM 6667 O O . GLU A 1 830 ? -0.854 36.781 33.188 1 69.88 830 GLU A O 1
ATOM 6672 N N . SER A 1 831 ? -0.923 37.031 30.922 1 65.12 831 SER A N 1
ATOM 6673 C CA . SER A 1 831 ? -1.99 38.031 30.969 1 65.12 831 SER A CA 1
ATOM 6674 C C . SER A 1 831 ? -3.225 37.5 31.688 1 65.12 831 SER A C 1
ATOM 6676 O O . SER A 1 831 ? -4.004 38.25 32.25 1 65.12 831 SER A O 1
ATOM 6678 N N . ASN A 1 832 ? -3.287 36.25 31.688 1 64.75 832 ASN A N 1
ATOM 6679 C CA . ASN A 1 832 ? -4.473 35.656 32.312 1 64.75 832 ASN A CA 1
ATOM 6680 C C . ASN A 1 832 ? -4.246 35.344 33.781 1 64.75 832 ASN A C 1
ATOM 6682 O O . ASN A 1 832 ? -5.129 34.812 34.438 1 64.75 832 ASN A O 1
ATOM 6686 N N . GLY A 1 833 ? -3.074 35.75 34.219 1 64.19 833 GLY A N 1
ATOM 6687 C CA . GLY A 1 833 ? -2.787 35.531 35.625 1 64.19 833 GLY A CA 1
ATOM 6688 C C . GLY A 1 833 ? -2.072 34.219 35.875 1 64.19 833 GLY A C 1
ATOM 6689 O O . GLY A 1 833 ? -1.659 33.969 37.031 1 64.19 833 GLY A O 1
ATOM 6690 N N . SER A 1 834 ? -1.97 33.5 34.844 1 69.5 834 SER A N 1
ATOM 6691 C CA . SER A 1 834 ? -1.289 32.219 35.031 1 69.5 834 SER A CA 1
ATOM 6692 C C . SER A 1 834 ? 0.225 32.406 35.031 1 69.5 834 SER A C 1
ATOM 6694 O O . SER A 1 834 ? 0.752 33.344 34.469 1 69.5 834 SER A O 1
ATOM 6696 N N . LEU A 1 835 ? 0.871 31.516 35.812 1 68.38 835 LEU A N 1
ATOM 6697 C CA . LEU A 1 835 ? 2.316 31.609 35.969 1 68.38 835 LEU A CA 1
ATOM 6698 C C . LEU A 1 835 ? 3.039 31.344 34.656 1 68.38 835 LEU A C 1
ATOM 6700 O O . LEU A 1 835 ? 2.611 30.5 33.875 1 68.38 835 LEU A O 1
ATOM 6704 N N . ASN A 1 836 ? 4.129 32.156 34.469 1 67.5 836 ASN A N 1
ATOM 6705 C CA . ASN A 1 836 ? 4.934 31.984 33.25 1 67.5 836 ASN A CA 1
ATOM 6706 C C . ASN A 1 836 ? 5.582 30.609 33.219 1 67.5 836 ASN A C 1
ATOM 6708 O O . ASN A 1 836 ? 5.984 30.062 34.25 1 67.5 836 ASN A O 1
ATOM 6712 N N . LYS A 1 837 ? 5.598 29.891 32 1 62 837 LYS A N 1
ATOM 6713 C CA . LYS A 1 837 ? 6.211 28.578 31.844 1 62 837 LYS A CA 1
ATOM 6714 C C . LYS A 1 837 ? 7.719 28.703 31.656 1 62 837 LYS A C 1
ATOM 6716 O O . LYS A 1 837 ? 8.188 29.516 30.875 1 62 837 LYS A O 1
ATOM 6721 N N . THR A 1 838 ? 8.555 28.297 32.656 1 58.16 838 THR A N 1
ATOM 6722 C CA . THR A 1 838 ? 9.992 28.234 32.469 1 58.16 838 THR A CA 1
ATOM 6723 C C . THR A 1 838 ? 10.422 26.812 32.125 1 58.16 838 THR A C 1
ATOM 6725 O O . THR A 1 838 ? 9.734 25.844 32.438 1 58.16 838 THR A O 1
ATOM 6728 N N . THR A 1 839 ? 11.328 26.578 31.219 1 57.06 839 THR A N 1
ATOM 6729 C CA . THR A 1 839 ? 11.82 25.25 30.875 1 57.06 839 THR A CA 1
ATOM 6730 C C . THR A 1 839 ? 12.625 24.656 32.031 1 57.06 839 THR A C 1
ATOM 6732 O O . THR A 1 839 ? 13.5 25.312 32.594 1 57.06 839 THR A O 1
ATOM 6735 N N . LYS A 1 840 ? 12.148 23.5 32.562 1 56.97 840 LYS A N 1
ATOM 6736 C CA . LYS A 1 840 ? 12.844 22.812 33.656 1 56.97 840 LYS A CA 1
ATOM 6737 C C . LYS A 1 840 ? 14.336 22.672 33.375 1 56.97 840 LYS A C 1
ATOM 6739 O O . LYS A 1 840 ? 15.156 22.734 34.281 1 56.97 840 LYS A O 1
ATOM 6744 N N . SER A 1 841 ? 14.602 22.469 32.219 1 54.97 841 SER A N 1
ATOM 6745 C CA . SER A 1 841 ? 15.977 22.188 31.844 1 54.97 841 SER A CA 1
ATOM 6746 C C . SER A 1 841 ? 16.859 23.422 32 1 54.97 841 SER A C 1
ATOM 6748 O O . SER A 1 841 ? 18.094 23.312 32 1 54.97 841 SER A O 1
ATOM 6750 N N . SER A 1 842 ? 16.172 24.469 32.188 1 61.41 842 SER A N 1
ATOM 6751 C CA . SER A 1 842 ? 16.984 25.688 32.25 1 61.41 842 SER A CA 1
ATOM 6752 C C . SER A 1 842 ? 17.875 25.672 33.5 1 61.41 842 SER A C 1
ATOM 6754 O O . SER A 1 842 ? 19.031 26.062 33.438 1 61.41 842 SER A O 1
ATOM 6756 N N . LEU A 1 843 ? 17.203 25.219 34.531 1 59.56 843 LEU A N 1
ATOM 6757 C CA . LEU A 1 843 ? 17.969 25.125 35.75 1 59.56 843 LEU A CA 1
ATOM 6758 C C . LEU A 1 843 ? 19.062 24.078 35.625 1 59.56 843 LEU A C 1
ATOM 6760 O O . LEU A 1 843 ? 20.188 24.281 36.125 1 59.56 843 LEU A O 1
ATOM 6764 N N . MET A 1 844 ? 18.719 23.047 35.031 1 63.62 844 MET A N 1
ATOM 6765 C CA . MET A 1 844 ? 19.703 21.969 34.844 1 63.62 844 MET A CA 1
ATOM 6766 C C . MET A 1 844 ? 20.891 22.453 34 1 63.62 844 MET A C 1
ATOM 6768 O O . MET A 1 844 ? 22.031 22.156 34.344 1 63.62 844 MET A O 1
ATOM 6772 N N . HIS A 1 845 ? 20.641 23.094 33.094 1 65 845 HIS A N 1
ATOM 6773 C CA . HIS A 1 845 ? 21.688 23.625 32.219 1 65 845 HIS A CA 1
ATOM 6774 C C . HIS A 1 845 ? 22.609 24.562 33 1 65 845 HIS A C 1
ATOM 6776 O O . HIS A 1 845 ? 23.828 24.547 32.812 1 65 845 HIS A O 1
ATOM 6782 N N . HIS A 1 846 ? 21.984 25.188 33.906 1 65.12 846 HIS A N 1
ATOM 6783 C CA . HIS A 1 846 ? 22.781 26.078 34.75 1 65.12 846 HIS A CA 1
ATOM 6784 C C . HIS A 1 846 ? 23.641 25.297 35.75 1 65.12 846 HIS A C 1
ATOM 6786 O O . HIS A 1 846 ? 24.797 25.656 35.969 1 65.12 846 HIS A O 1
ATOM 6792 N N . LEU A 1 847 ? 23.016 24.266 36.094 1 61.84 847 LEU A N 1
ATOM 6793 C CA . LEU A 1 847 ? 23.734 23.453 37.062 1 61.84 847 LEU A CA 1
ATOM 6794 C C . LEU A 1 847 ? 24.828 22.641 36.375 1 61.84 847 LEU A C 1
ATOM 6796 O O . LEU A 1 847 ? 25.922 22.469 36.938 1 61.84 847 LEU A O 1
ATOM 6800 N N . GLU A 1 848 ? 24.516 22.109 35.219 1 63.75 848 GLU A N 1
ATOM 6801 C CA . GLU A 1 848 ? 25.484 21.312 34.469 1 63.75 848 GLU A CA 1
ATOM 6802 C C . GLU A 1 848 ? 26.703 22.141 34.062 1 63.75 848 GLU A C 1
ATOM 6804 O O . GLU A 1 848 ? 27.812 21.625 33.969 1 63.75 848 GLU A O 1
ATOM 6809 N N . LYS A 1 849 ? 26.438 23.266 33.781 1 62.62 849 LYS A N 1
ATOM 6810 C CA . LYS A 1 849 ? 27.531 24.172 33.438 1 62.62 849 LYS A CA 1
ATOM 6811 C C . LYS A 1 849 ? 28.516 24.312 34.594 1 62.62 849 LYS A C 1
ATOM 6813 O O . LYS A 1 849 ? 29.734 24.391 34.344 1 62.62 849 LYS A O 1
ATOM 6818 N N . ASP A 1 850 ? 27.969 24.25 35.781 1 62.25 850 ASP A N 1
ATOM 6819 C CA . ASP A 1 850 ? 28.828 24.594 36.938 1 62.25 850 ASP A CA 1
ATOM 6820 C C . ASP A 1 850 ? 29.266 23.344 37.688 1 62.25 850 ASP A C 1
ATOM 6822 O O . ASP A 1 850 ? 30.156 23.406 38.531 1 62.25 850 ASP A O 1
ATOM 6826 N N . VAL A 1 851 ? 28.484 22.234 37.5 1 58.88 851 VAL A N 1
ATOM 6827 C CA . VAL A 1 851 ? 28.828 21.094 38.344 1 58.88 851 VAL A CA 1
ATOM 6828 C C . VAL A 1 851 ? 29.375 19.953 37.5 1 58.88 851 VAL A C 1
ATOM 6830 O O . VAL A 1 851 ? 28.734 19.531 36.5 1 58.88 851 VAL A O 1
ATOM 6833 N N . ALA A 1 852 ? 30.609 19.625 37.562 1 58.72 852 ALA A N 1
ATOM 6834 C CA . ALA A 1 852 ? 31.25 18.484 36.906 1 58.72 852 ALA A CA 1
ATOM 6835 C C . ALA A 1 852 ? 30.562 17.172 37.281 1 58.72 852 ALA A C 1
ATOM 6837 O O . ALA A 1 852 ? 30.25 16.953 38.469 1 58.72 852 ALA A O 1
ATOM 6838 N N . PRO A 1 853 ? 29.984 16.5 36.344 1 53.59 853 PRO A N 1
ATOM 6839 C CA . PRO A 1 853 ? 29.312 15.25 36.719 1 53.59 853 PRO A CA 1
ATOM 6840 C C . PRO A 1 853 ? 30.188 14.297 37.5 1 53.59 853 PRO A C 1
ATOM 6842 O O . PRO A 1 853 ? 31.375 14.141 37.188 1 53.59 853 PRO A O 1
ATOM 6845 N N . GLN A 1 854 ? 29.953 14.016 38.719 1 52.16 854 GLN A N 1
ATOM 6846 C CA . GLN A 1 854 ? 30.766 13.125 39.562 1 52.16 854 GLN A CA 1
ATOM 6847 C C . GLN A 1 854 ? 30.641 11.68 39.062 1 52.16 854 GLN A C 1
ATOM 6849 O O . GLN A 1 854 ? 29.547 11.148 38.969 1 52.16 854 GLN A O 1
ATOM 6854 N N . GLN A 1 855 ? 31.641 11.219 38.438 1 51.47 855 GLN A N 1
ATOM 6855 C CA . GLN A 1 855 ? 31.688 9.875 37.875 1 51.47 855 GLN A CA 1
ATOM 6856 C C . GLN A 1 855 ? 31.438 8.82 38.969 1 51.47 855 GLN A C 1
ATOM 6858 O O . GLN A 1 855 ? 30.781 7.812 38.688 1 51.47 855 GLN A O 1
ATOM 6863 N N . LYS A 1 856 ? 32.281 8.727 40.125 1 56.09 856 LYS A N 1
ATOM 6864 C CA . LYS A 1 856 ? 32.188 7.734 41.188 1 56.09 856 LYS A CA 1
ATOM 6865 C C . LYS A 1 856 ? 31.656 8.359 42.5 1 56.09 856 LYS A C 1
ATOM 6867 O O . LYS A 1 856 ? 32.156 9.383 42.938 1 56.09 856 LYS A O 1
ATOM 6872 N N . VAL A 1 857 ? 30.5 8.164 42.875 1 56.47 857 VAL A N 1
ATOM 6873 C CA . VAL A 1 857 ? 29.953 8.617 44.125 1 56.47 857 VAL A CA 1
ATOM 6874 C C . VAL A 1 857 ? 30.359 7.66 45.25 1 56.47 857 VAL A C 1
ATOM 6876 O O . VAL A 1 857 ? 30.219 6.441 45.125 1 56.47 857 VAL A O 1
ATOM 6879 N N . ASP A 1 858 ? 31.266 8.047 46.219 1 66.06 858 ASP A N 1
ATOM 6880 C CA . ASP A 1 858 ? 31.734 7.227 47.312 1 66.06 858 ASP A CA 1
ATOM 6881 C C . ASP A 1 858 ? 30.547 6.66 48.125 1 66.06 858 ASP A C 1
ATOM 6883 O O . ASP A 1 858 ? 29.562 7.355 48.344 1 66.06 858 ASP A O 1
ATOM 6887 N N . LYS A 1 859 ? 30.578 5.32 48.531 1 69.25 859 LYS A N 1
ATOM 6888 C CA . LYS A 1 859 ? 29.594 4.672 49.375 1 69.25 859 LYS A CA 1
ATOM 6889 C C . LYS A 1 859 ? 29.656 5.227 50.812 1 69.25 859 LYS A C 1
ATOM 6891 O O . LYS A 1 859 ? 30.734 5.621 51.281 1 69.25 859 LYS A O 1
ATOM 6896 N N . PRO A 1 860 ? 28.531 5.457 51.5 1 71.12 860 PRO A N 1
ATOM 6897 C CA . PRO A 1 860 ? 27.141 5.195 51.094 1 71.12 860 PRO A CA 1
ATOM 6898 C C . PRO A 1 860 ? 26.5 6.371 50.375 1 71.12 860 PRO A C 1
ATOM 6900 O O . PRO A 1 860 ? 26.797 7.527 50.656 1 71.12 860 PRO A O 1
ATOM 6903 N N . PHE A 1 861 ? 25.953 6.203 49.281 1 74.19 861 PHE A N 1
ATOM 6904 C CA . PHE A 1 861 ? 25.219 7.285 48.625 1 74.19 861 PHE A CA 1
ATOM 6905 C C . PHE A 1 861 ? 23.797 6.859 48.344 1 74.19 861 PHE A C 1
ATOM 6907 O O . PHE A 1 861 ? 23.484 5.668 48.344 1 74.19 861 PHE A O 1
ATOM 6914 N N . ALA A 1 862 ? 22.891 7.941 48.406 1 77.62 862 ALA A N 1
ATOM 6915 C CA . ALA A 1 862 ? 21.484 7.723 48.062 1 77.62 862 ALA A CA 1
ATOM 6916 C C . ALA A 1 862 ? 21.188 8.148 46.625 1 77.62 862 ALA A C 1
ATOM 6918 O O . ALA A 1 862 ? 21.719 9.148 46.156 1 77.62 862 ALA A O 1
ATOM 6919 N N . ALA A 1 863 ? 20.672 7.332 45.969 1 77.75 863 ALA A N 1
ATOM 6920 C CA . ALA A 1 863 ? 20.203 7.648 44.625 1 77.75 863 ALA A CA 1
ATOM 6921 C C . ALA A 1 863 ? 18.781 8.203 44.656 1 77.75 863 ALA A C 1
ATOM 6923 O O . ALA A 1 863 ? 17.891 7.609 45.281 1 77.75 863 ALA A O 1
ATOM 6924 N N . ILE A 1 864 ? 18.609 9.406 44.219 1 76.62 864 ILE A N 1
ATOM 6925 C CA . ILE A 1 864 ? 17.281 9.984 44.062 1 76.62 864 ILE A CA 1
ATOM 6926 C C . ILE A 1 864 ? 16.828 9.906 42.625 1 76.62 864 ILE A C 1
ATOM 6928 O O . ILE A 1 864 ? 17.5 10.43 41.719 1 76.62 864 ILE A O 1
ATOM 6932 N N . ILE A 1 865 ? 15.789 9.227 42.375 1 75.75 865 ILE A N 1
ATOM 6933 C CA . ILE A 1 865 ? 15.258 9.023 41.031 1 75.75 865 ILE A CA 1
ATOM 6934 C C . ILE A 1 865 ? 13.945 9.789 40.875 1 75.75 865 ILE A C 1
ATOM 6936 O O . ILE A 1 865 ? 13.07 9.727 41.75 1 75.75 865 ILE A O 1
ATOM 6940 N N . ASP A 1 866 ? 13.844 10.609 39.844 1 71.06 866 ASP A N 1
ATOM 6941 C CA . ASP A 1 866 ? 12.555 11.203 39.469 1 71.06 866 ASP A CA 1
ATOM 6942 C C . ASP A 1 866 ? 11.547 10.133 39.094 1 71.06 866 ASP A C 1
ATOM 6944 O O . ASP A 1 866 ? 11.672 9.523 38.031 1 71.06 866 ASP A O 1
ATOM 6948 N N . GLY A 1 867 ? 10.68 9.969 39.938 1 68.75 867 GLY A N 1
ATOM 6949 C CA . GLY A 1 867 ? 9.711 8.906 39.75 1 68.75 867 GLY A CA 1
ATOM 6950 C C . GLY A 1 867 ? 8.922 9.07 38.438 1 68.75 867 GLY A C 1
ATOM 6951 O O . GLY A 1 867 ? 8.68 8.094 37.75 1 68.75 867 GLY A O 1
ATOM 6952 N N . MET A 1 868 ? 8.68 10.344 38.125 1 67.44 868 MET A N 1
ATOM 6953 C CA . MET A 1 868 ? 7.879 10.57 36.938 1 67.44 868 MET A CA 1
ATOM 6954 C C . MET A 1 868 ? 8.688 10.289 35.656 1 67.44 868 MET A C 1
ATOM 6956 O O . MET A 1 868 ? 8.172 9.711 34.719 1 67.44 868 MET A O 1
ATOM 6960 N N . ALA A 1 869 ? 9.812 10.695 35.719 1 66.19 869 ALA A N 1
ATOM 6961 C CA . ALA A 1 869 ? 10.703 10.406 34.594 1 66.19 869 ALA A CA 1
ATOM 6962 C C . ALA A 1 869 ? 10.883 8.898 34.406 1 66.19 869 ALA A C 1
ATOM 6964 O O . ALA A 1 869 ? 10.922 8.398 33.281 1 66.19 869 ALA A O 1
ATOM 6965 N N . LEU A 1 870 ? 10.992 8.305 35.5 1 70.19 870 LEU A N 1
ATOM 6966 C CA . LEU A 1 870 ? 11.164 6.859 35.469 1 70.19 870 LEU A CA 1
ATOM 6967 C C . LEU A 1 870 ? 9.938 6.176 34.875 1 70.19 870 LEU A C 1
ATOM 6969 O O . LEU A 1 870 ? 10.078 5.27 34.031 1 70.19 870 LEU A O 1
ATOM 6973 N N . VAL A 1 871 ? 8.859 6.691 35.219 1 66.19 871 VAL A N 1
ATOM 6974 C CA . VAL A 1 871 ? 7.605 6.125 34.719 1 66.19 871 VAL A CA 1
ATOM 6975 C C . VAL A 1 871 ? 7.512 6.328 33.219 1 66.19 871 VAL A C 1
ATOM 6977 O O . VAL A 1 871 ? 7.059 5.441 32.5 1 66.19 871 VAL A O 1
ATOM 6980 N N . ARG A 1 872 ? 7.996 7.406 32.75 1 60.19 872 ARG A N 1
ATOM 6981 C CA . ARG A 1 872 ? 7.926 7.719 31.328 1 60.19 872 ARG A CA 1
ATOM 6982 C C . ARG A 1 872 ? 8.898 6.855 30.531 1 60.19 872 ARG A C 1
ATOM 6984 O O . ARG A 1 872 ? 8.641 6.523 29.375 1 60.19 872 ARG A O 1
ATOM 6991 N N . LYS A 1 873 ? 9.93 6.613 31.172 1 62.59 873 LYS A N 1
ATOM 6992 C CA . LYS A 1 873 ? 11.008 5.863 30.531 1 62.59 873 LYS A CA 1
ATOM 6993 C C . LYS A 1 873 ? 10.656 4.379 30.438 1 62.59 873 LYS A C 1
ATOM 6995 O O . LYS A 1 873 ? 10.969 3.727 29.438 1 62.59 873 LYS A O 1
ATOM 7000 N N . VAL A 1 874 ? 10.141 3.879 31.422 1 60.94 874 VAL A N 1
ATOM 7001 C CA . VAL A 1 874 ? 9.898 2.443 31.516 1 60.94 874 VAL A CA 1
ATOM 7002 C C . VAL A 1 874 ? 8.539 2.105 30.906 1 60.94 874 VAL A C 1
ATOM 7004 O O . VAL A 1 874 ? 7.5 2.557 31.391 1 60.94 874 VAL A O 1
ATOM 7007 N N . LYS A 1 875 ? 8.664 1.533 29.672 1 54.81 875 LYS A N 1
ATOM 7008 C CA . LYS A 1 875 ? 7.422 1.094 29.047 1 54.81 875 LYS A CA 1
ATOM 7009 C C . LYS A 1 875 ? 6.777 -0.04 29.828 1 54.81 875 LYS A C 1
ATOM 7011 O O . LYS A 1 875 ? 7.473 -0.869 30.422 1 54.81 875 LYS A O 1
ATOM 7016 N N . PRO A 1 876 ? 5.543 0.049 30.016 1 50.69 876 PRO A N 1
ATOM 7017 C CA . PRO A 1 876 ? 4.898 -1.034 30.766 1 50.69 876 PRO A CA 1
ATOM 7018 C C . PRO A 1 876 ? 5.094 -2.4 30.109 1 50.69 876 PRO A C 1
ATOM 7020 O O . PRO A 1 876 ? 4.746 -2.586 28.938 1 50.69 876 PRO A O 1
ATOM 7023 N N . THR A 1 877 ? 6.145 -3.129 30.312 1 48.69 877 THR A N 1
ATOM 7024 C CA . THR A 1 877 ? 6.445 -4.422 29.703 1 48.69 877 THR A CA 1
ATOM 7025 C C . THR A 1 877 ? 5.668 -5.535 30.391 1 48.69 877 THR A C 1
ATOM 7027 O O . THR A 1 877 ? 5.578 -6.652 29.891 1 48.69 877 THR A O 1
ATOM 7030 N N . GLY A 1 878 ? 4.57 -5.23 31.391 1 49.91 878 GLY A N 1
ATOM 7031 C CA . GLY A 1 878 ? 3.758 -6.203 32.094 1 49.91 878 GLY A CA 1
ATOM 7032 C C . GLY A 1 878 ? 2.291 -5.82 32.156 1 49.91 878 GLY A C 1
ATOM 7033 O O . GLY A 1 878 ? 1.915 -4.707 31.797 1 49.91 878 GLY A O 1
ATOM 7034 N N . HIS A 1 879 ? 1.392 -6.93 32.344 1 51.47 879 HIS A N 1
ATOM 7035 C CA . HIS A 1 879 ? -0.06 -6.809 32.281 1 51.47 879 HIS A CA 1
ATOM 7036 C C . HIS A 1 879 ? -0.633 -6.195 33.531 1 51.47 879 HIS A C 1
ATOM 7038 O O . HIS A 1 879 ? -1.816 -5.852 33.594 1 51.47 879 HIS A O 1
ATOM 7044 N N . THR A 1 880 ? 0.175 -6.246 34.656 1 57.22 880 THR A N 1
ATOM 7045 C CA . THR A 1 880 ? -0.419 -5.801 35.906 1 57.22 880 THR A CA 1
ATOM 7046 C C . THR A 1 880 ? 0.384 -4.648 36.5 1 57.22 880 THR A C 1
ATOM 7048 O O . THR A 1 880 ? 1.562 -4.473 36.188 1 57.22 880 THR A O 1
ATOM 7051 N N . TYR A 1 881 ? -0.159 -3.787 37.344 1 60.31 881 TYR A N 1
ATOM 7052 C CA . TYR A 1 881 ? 0.506 -2.699 38.062 1 60.31 881 TYR A CA 1
ATOM 7053 C C . TYR A 1 881 ? 1.649 -3.227 38.906 1 60.31 881 TYR A C 1
ATOM 7055 O O . TYR A 1 881 ? 2.686 -2.57 39.062 1 60.31 881 TYR A O 1
ATOM 7063 N N . GLN A 1 882 ? 1.312 -4.441 39.344 1 61.66 882 GLN A N 1
ATOM 7064 C CA . GLN A 1 882 ? 2.363 -5.035 40.156 1 61.66 882 GLN A CA 1
ATOM 7065 C C . GLN A 1 882 ? 3.602 -5.344 39.312 1 61.66 882 GLN A C 1
ATOM 7067 O O . GLN A 1 882 ? 4.727 -5.051 39.75 1 61.66 882 GLN A O 1
ATOM 7072 N N . SER A 1 883 ? 3.242 -5.902 38.281 1 63.59 883 SER A N 1
ATOM 7073 C CA . SER A 1 883 ? 4.371 -6.23 37.438 1 63.59 883 SER A CA 1
ATOM 7074 C C . SER A 1 883 ? 5.09 -4.969 36.969 1 63.59 883 SER A C 1
ATOM 7076 O O . SER A 1 883 ? 6.32 -4.941 36.875 1 63.59 883 SER A O 1
ATOM 7078 N N . TYR A 1 884 ? 4.332 -3.975 36.719 1 65.69 884 TYR A N 1
ATOM 7079 C CA . TYR A 1 884 ? 4.906 -2.693 36.312 1 65.69 884 TYR A CA 1
ATOM 7080 C C . TYR A 1 884 ? 5.691 -2.066 37.469 1 65.69 884 TYR A C 1
ATOM 7082 O O . TYR A 1 884 ? 6.793 -1.556 37.25 1 65.69 884 TYR A O 1
ATOM 7090 N N . ALA A 1 885 ? 5.023 -2.182 38.625 1 66.69 885 ALA A N 1
ATOM 7091 C CA . ALA A 1 885 ? 5.695 -1.651 39.781 1 66.69 885 ALA A CA 1
ATOM 7092 C C . ALA A 1 885 ? 7.016 -2.371 40.031 1 66.69 885 ALA A C 1
ATOM 7094 O O . ALA A 1 885 ? 8.023 -1.738 40.375 1 66.69 885 ALA A O 1
ATOM 7095 N N . ASP A 1 886 ? 6.895 -3.654 39.781 1 67.88 886 ASP A N 1
ATOM 7096 C CA . ASP A 1 886 ? 8.109 -4.441 39.969 1 67.88 886 ASP A CA 1
ATOM 7097 C C . ASP A 1 886 ? 9.172 -4.07 38.938 1 67.88 886 ASP A C 1
ATOM 7099 O O . ASP A 1 886 ? 10.352 -3.957 39.25 1 67.88 886 ASP A O 1
ATOM 7103 N N . HIS A 1 887 ? 8.68 -3.84 37.812 1 70.38 887 HIS A N 1
ATOM 7104 C CA . HIS A 1 887 ? 9.594 -3.443 36.75 1 70.38 887 HIS A CA 1
ATOM 7105 C C . HIS A 1 887 ? 10.164 -2.049 37 1 70.38 887 HIS A C 1
ATOM 7107 O O . HIS A 1 887 ? 11.344 -1.796 36.75 1 70.38 887 HIS A O 1
ATOM 7113 N N . LEU A 1 888 ? 9.336 -1.202 37.469 1 69.56 888 LEU A N 1
ATOM 7114 C CA . LEU A 1 888 ? 9.766 0.141 37.844 1 69.56 888 LEU A CA 1
ATOM 7115 C C . LEU A 1 888 ? 10.812 0.089 38.938 1 69.56 888 LEU A C 1
ATOM 7117 O O . LEU A 1 888 ? 11.828 0.789 38.875 1 69.56 888 LEU A O 1
ATOM 7121 N N . LEU A 1 889 ? 10.461 -0.784 39.844 1 72.06 889 LEU A N 1
ATOM 7122 C CA . LEU A 1 889 ? 11.391 -0.938 40.969 1 72.06 889 LEU A CA 1
ATOM 7123 C C . LEU A 1 889 ? 12.711 -1.529 40.5 1 72.06 889 LEU A C 1
ATOM 7125 O O . LEU A 1 889 ? 13.781 -1.067 40.906 1 72.06 889 LEU A O 1
ATOM 7129 N N . ALA A 1 890 ? 12.516 -2.445 39.625 1 71.94 890 ALA A N 1
ATOM 7130 C CA . ALA A 1 890 ? 13.727 -3.074 39.094 1 71.94 890 ALA A CA 1
ATOM 7131 C C . ALA A 1 890 ? 14.555 -2.078 38.281 1 71.94 890 ALA A C 1
ATOM 7133 O O . ALA A 1 890 ? 15.781 -2.045 38.406 1 71.94 890 ALA A O 1
ATOM 7134 N N . SER A 1 891 ? 13.961 -1.33 37.5 1 72.31 891 SER A N 1
ATOM 7135 C CA . SER A 1 891 ? 14.633 -0.314 36.719 1 72.31 891 SER A CA 1
ATOM 7136 C C . SER A 1 891 ? 15.273 0.755 37.594 1 72.31 891 SER A C 1
ATOM 7138 O O . SER A 1 891 ? 16.375 1.224 37.312 1 72.31 891 SER A O 1
ATOM 7140 N N . ALA A 1 892 ? 14.531 1.086 38.625 1 72.38 892 ALA A N 1
ATOM 7141 C CA . ALA A 1 892 ? 15.062 2.062 39.562 1 72.38 892 ALA A CA 1
ATOM 7142 C C . ALA A 1 892 ? 16.312 1.524 40.281 1 72.38 892 ALA A C 1
ATOM 7144 O O . ALA A 1 892 ? 17.297 2.24 40.438 1 72.38 892 ALA A O 1
ATOM 7145 N N . ILE A 1 893 ? 16.234 0.233 40.562 1 72.75 893 ILE A N 1
ATOM 7146 C CA . ILE A 1 893 ? 17.359 -0.389 41.25 1 72.75 893 ILE A CA 1
ATOM 7147 C C . ILE A 1 893 ? 18.547 -0.529 40.312 1 72.75 893 ILE A C 1
ATOM 7149 O O . ILE A 1 893 ? 19.688 -0.255 40.688 1 72.75 893 ILE A O 1
ATOM 7153 N N . SER A 1 894 ? 18.172 -0.85 39.125 1 71.19 894 SER A N 1
ATOM 7154 C CA . SER A 1 894 ? 19.219 -1.047 38.156 1 71.19 894 SER A CA 1
ATOM 7155 C C . SER A 1 894 ? 19.906 0.272 37.812 1 71.19 894 SER A C 1
ATOM 7157 O O . SER A 1 894 ? 21.125 0.32 37.625 1 71.19 894 SER A O 1
ATOM 7159 N N . SER A 1 895 ? 19.125 1.319 37.688 1 66.06 895 SER A N 1
ATOM 7160 C CA . SER A 1 895 ? 19.641 2.641 37.344 1 66.06 895 SER A CA 1
ATOM 7161 C C . SER A 1 895 ? 20.422 3.24 38.5 1 66.06 895 SER A C 1
ATOM 7163 O O . SER A 1 895 ? 21.234 4.145 38.312 1 66.06 895 SER A O 1
ATOM 7165 N N . SER A 1 896 ? 20.109 2.803 39.781 1 66.25 896 SER A N 1
ATOM 7166 C CA . SER A 1 896 ? 20.719 3.363 40.969 1 66.25 896 SER A CA 1
ATOM 7167 C C . SER A 1 896 ? 22.047 2.686 41.281 1 66.25 896 SER A C 1
ATOM 7169 O O . SER A 1 896 ? 22.812 3.174 42.125 1 66.25 896 SER A O 1
ATOM 7171 N N . GLY A 1 897 ? 22.469 1.686 40.5 1 61 897 GLY A N 1
ATOM 7172 C CA . GLY A 1 897 ? 23.734 1.008 40.719 1 61 897 GLY A CA 1
ATOM 7173 C C . GLY A 1 897 ? 23.906 0.447 42.125 1 61 897 GLY A C 1
ATOM 7174 O O . GLY A 1 897 ? 23.031 -0.281 42.594 1 61 897 GLY A O 1
ATOM 7175 N N . ASN A 1 898 ? 25.062 0.783 42.906 1 68.38 898 ASN A N 1
ATOM 7176 C CA . ASN A 1 898 ? 25.422 0.278 44.219 1 68.38 898 ASN A CA 1
ATOM 7177 C C . ASN A 1 898 ? 25.047 1.27 45.312 1 68.38 898 ASN A C 1
ATOM 7179 O O . ASN A 1 898 ? 25.75 1.39 46.312 1 68.38 898 ASN A O 1
ATOM 7183 N N . ALA A 1 899 ? 23.953 2.014 45.219 1 73.69 899 ALA A N 1
ATOM 7184 C CA . ALA A 1 899 ? 23.547 3.004 46.219 1 73.69 899 ALA A CA 1
ATOM 7185 C C . ALA A 1 899 ? 23.016 2.33 47.469 1 73.69 899 ALA A C 1
ATOM 7187 O O . ALA A 1 899 ? 22.406 1.256 47.406 1 73.69 899 ALA A O 1
ATOM 7188 N N . SER A 1 900 ? 23.438 2.842 48.688 1 77.12 900 SER A N 1
ATOM 7189 C CA . SER A 1 900 ? 22.984 2.279 49.938 1 77.12 900 SER A CA 1
ATOM 7190 C C . SER A 1 900 ? 21.5 2.553 50.156 1 77.12 900 SER A C 1
ATOM 7192 O O . SER A 1 900 ? 20.828 1.825 50.906 1 77.12 900 SER A O 1
ATOM 7194 N N . ARG A 1 901 ? 20.953 3.627 49.562 1 80.69 901 ARG A N 1
ATOM 7195 C CA . ARG A 1 901 ? 19.562 4.043 49.656 1 80.69 901 ARG A CA 1
ATOM 7196 C C . ARG A 1 901 ? 19.062 4.594 48.312 1 80.69 901 ARG A C 1
ATOM 7198 O O . ARG A 1 901 ? 19.781 5.332 47.656 1 80.69 901 ARG A O 1
ATOM 7205 N N . VAL A 1 902 ? 17.922 4.113 47.938 1 79.12 902 VAL A N 1
ATOM 7206 C CA . VAL A 1 902 ? 17.297 4.609 46.719 1 79.12 902 VAL A CA 1
ATOM 7207 C C . VAL A 1 902 ? 15.969 5.281 47.031 1 79.12 902 VAL A C 1
ATOM 7209 O O . VAL A 1 902 ? 15.094 4.668 47.656 1 79.12 902 VAL A O 1
ATOM 7212 N N . ASP A 1 903 ? 15.859 6.625 46.75 1 79.81 903 ASP A N 1
ATOM 7213 C CA . ASP A 1 903 ? 14.602 7.352 46.906 1 79.81 903 ASP A CA 1
ATOM 7214 C C . ASP A 1 903 ? 13.961 7.633 45.562 1 79.81 903 ASP A C 1
ATOM 7216 O O . ASP A 1 903 ? 14.57 8.258 44.688 1 79.81 903 ASP A O 1
ATOM 7220 N N . ILE A 1 904 ? 12.828 7.129 45.406 1 76.56 904 ILE A N 1
ATOM 7221 C CA . ILE A 1 904 ? 12.031 7.449 44.25 1 76.56 904 ILE A CA 1
ATOM 7222 C C . ILE A 1 904 ? 11.023 8.539 44.562 1 76.56 904 ILE A C 1
ATOM 7224 O O . ILE A 1 904 ? 10.125 8.328 45.375 1 76.56 904 ILE A O 1
ATOM 7228 N N . VAL A 1 905 ? 11.305 9.719 43.969 1 74.88 905 VAL A N 1
ATOM 7229 C CA . VAL A 1 905 ? 10.484 10.875 44.312 1 74.88 905 VAL A CA 1
ATOM 7230 C C . VAL A 1 905 ? 9.453 11.133 43.219 1 74.88 905 VAL A C 1
ATOM 7232 O O . VAL A 1 905 ? 9.805 11.297 42.062 1 74.88 905 VAL A O 1
ATOM 7235 N N . PHE A 1 906 ? 8.227 11.07 43.531 1 68.69 906 PHE A N 1
ATOM 7236 C CA . PHE A 1 906 ? 7.145 11.344 42.594 1 68.69 906 PHE A CA 1
ATOM 7237 C C . PHE A 1 906 ? 6.625 12.766 42.75 1 68.69 906 PHE A C 1
ATOM 7239 O O . PHE A 1 906 ? 6.684 13.32 43.844 1 68.69 906 PHE A O 1
ATOM 7246 N N . ASP A 1 907 ? 6.254 13.344 41.656 1 62.47 907 ASP A N 1
ATOM 7247 C CA . ASP A 1 907 ? 5.719 14.703 41.688 1 62.47 907 ASP A CA 1
ATOM 7248 C C . ASP A 1 907 ? 4.469 14.773 42.594 1 62.47 907 ASP A C 1
ATOM 7250 O O . ASP A 1 907 ? 3.604 13.898 42.5 1 62.47 907 ASP A O 1
ATOM 7254 N N . VAL A 1 908 ? 4.43 15.531 43.594 1 59.19 908 VAL A N 1
ATOM 7255 C CA . VAL A 1 908 ? 3.262 15.797 44.438 1 59.19 908 VAL A CA 1
ATOM 7256 C C . VAL A 1 908 ? 2.697 17.172 44.125 1 59.19 908 VAL A C 1
ATOM 7258 O O . VAL A 1 908 ? 3.443 18.156 44.031 1 59.19 908 VAL A O 1
ATOM 7261 N N . TYR A 1 909 ? 1.502 17.234 43.594 1 55.94 909 TYR A N 1
ATOM 7262 C CA . TYR A 1 909 ? 0.854 18.5 43.219 1 55.94 909 TYR A CA 1
ATOM 7263 C C . TYR A 1 909 ? 0.071 19.062 44.406 1 55.94 909 TYR A C 1
ATOM 7265 O O . TYR A 1 909 ? -1.032 18.594 44.719 1 55.94 909 TYR A O 1
ATOM 7273 N N . ARG A 1 910 ? 0.774 19.906 45.125 1 59.84 910 ARG A N 1
ATOM 7274 C CA . ARG A 1 910 ? 0.101 20.609 46.219 1 59.84 910 ARG A CA 1
ATOM 7275 C C . ARG A 1 910 ? -0.71 21.781 45.688 1 59.84 910 ARG A C 1
ATOM 7277 O O . ARG A 1 910 ? -0.394 22.328 44.625 1 59.84 910 ARG A O 1
ATOM 7284 N N . ASP A 1 911 ? -1.87 22.094 46.25 1 58.16 911 ASP A N 1
ATOM 7285 C CA . ASP A 1 911 ? -2.805 23.109 45.781 1 58.16 911 ASP A CA 1
ATOM 7286 C C . ASP A 1 911 ? -2.074 24.406 45.406 1 58.16 911 ASP A C 1
ATOM 7288 O O . ASP A 1 911 ? -2.299 24.969 44.344 1 58.16 911 ASP A O 1
ATOM 7292 N N . LYS A 1 912 ? -1.332 24.859 46.312 1 64.25 912 LYS A N 1
ATOM 7293 C CA . LYS A 1 912 ? -0.674 26.156 46.094 1 64.25 912 LYS A CA 1
ATOM 7294 C C . LYS A 1 912 ? 0.795 25.969 45.719 1 64.25 912 LYS A C 1
ATOM 7296 O O . LYS A 1 912 ? 1.683 26.25 46.531 1 64.25 912 LYS A O 1
ATOM 7301 N N . SER A 1 913 ? 0.99 25.141 44.531 1 64.38 913 SER A N 1
ATOM 7302 C CA . SER A 1 913 ? 2.383 24.922 44.156 1 64.38 913 SER A CA 1
ATOM 7303 C C . SER A 1 913 ? 2.625 25.281 42.688 1 64.38 913 SER A C 1
ATOM 7305 O O . SER A 1 913 ? 1.687 25.328 41.875 1 64.38 913 SER A O 1
ATOM 7307 N N . ILE A 1 914 ? 3.855 25.578 42.406 1 64.31 914 ILE A N 1
ATOM 7308 C CA . ILE A 1 914 ? 4.266 25.906 41.031 1 64.31 914 ILE A CA 1
ATOM 7309 C C . ILE A 1 914 ? 3.969 24.734 40.125 1 64.31 914 ILE A C 1
ATOM 7311 O O . ILE A 1 914 ? 3.588 24.938 38.969 1 64.31 914 ILE A O 1
ATOM 7315 N N . LYS A 1 915 ? 4.141 23.703 40.688 1 63.38 915 LYS A N 1
ATOM 7316 C CA . LYS A 1 915 ? 3.9 22.516 39.875 1 63.38 915 LYS A CA 1
ATOM 7317 C C . LYS A 1 915 ? 2.422 22.375 39.531 1 63.38 915 LYS A C 1
ATOM 7319 O O . LYS A 1 915 ? 2.076 21.969 38.406 1 63.38 915 LYS A O 1
ATOM 7324 N N . ASN A 1 916 ? 1.673 22.766 40.5 1 61.34 916 ASN A N 1
ATOM 7325 C CA . ASN A 1 916 ? 0.24 22.75 40.219 1 61.34 916 ASN A CA 1
ATOM 7326 C C . ASN A 1 916 ? -0.151 23.797 39.188 1 61.34 916 ASN A C 1
ATOM 7328 O O . ASN A 1 916 ? -1.039 23.562 38.375 1 61.34 916 ASN A O 1
ATOM 7332 N N . ALA A 1 917 ? 0.529 24.906 39.312 1 61.97 917 ALA A N 1
ATOM 7333 C CA . ALA A 1 917 ? 0.274 25.969 38.344 1 61.97 917 ALA A CA 1
ATOM 7334 C C . ALA A 1 917 ? 0.656 25.516 36.938 1 61.97 917 ALA A C 1
ATOM 7336 O O . ALA A 1 917 ? -0.034 25.844 35.969 1 61.97 917 ALA A O 1
ATOM 7337 N N . GLU A 1 918 ? 1.751 24.922 36.812 1 62.66 918 GLU A N 1
ATOM 7338 C CA . GLU A 1 918 ? 2.193 24.391 35.531 1 62.66 918 GLU A CA 1
ATOM 7339 C C . GLU A 1 918 ? 1.214 23.344 35 1 62.66 918 GLU A C 1
ATOM 7341 O O . GLU A 1 918 ? 0.964 23.281 33.781 1 62.66 918 GLU A O 1
ATOM 7346 N N . ARG A 1 919 ? 0.82 22.641 35.906 1 58.66 919 ARG A N 1
ATOM 7347 C CA . ARG A 1 919 ? -0.189 21.641 35.562 1 58.66 919 ARG A CA 1
ATOM 7348 C C . ARG A 1 919 ? -1.441 22.312 35 1 58.66 919 ARG A C 1
ATOM 7350 O O . ARG A 1 919 ? -2.045 21.797 34.031 1 58.66 919 ARG A O 1
ATOM 7357 N N . GLU A 1 920 ? -1.646 23.453 35.656 1 56.22 920 GLU A N 1
ATOM 7358 C CA . GLU A 1 920 ? -2.836 24.188 35.219 1 56.22 920 GLU A CA 1
ATOM 7359 C C . GLU A 1 920 ? -2.658 24.766 33.812 1 56.22 920 GLU A C 1
ATOM 7361 O O . GLU A 1 920 ? -3.637 24.953 33.094 1 56.22 920 GLU A O 1
ATOM 7366 N N . ARG A 1 921 ? -1.419 25.141 33.469 1 54.22 921 ARG A N 1
ATOM 7367 C CA . ARG A 1 921 ? -1.119 25.734 32.188 1 54.22 921 ARG A CA 1
ATOM 7368 C C . ARG A 1 921 ? -1.141 24.672 31.078 1 54.22 921 ARG A C 1
ATOM 7370 O O . ARG A 1 921 ? -1.362 24.984 29.906 1 54.22 921 ARG A O 1
ATOM 7377 N N . GLU A 1 922 ? -0.424 23.719 31.234 1 48.25 922 GLU A N 1
ATOM 7378 C CA . GLU A 1 922 ? -0.405 22.672 30.219 1 48.25 922 GLU A CA 1
ATOM 7379 C C . GLU A 1 922 ? -1.812 22.375 29.703 1 48.25 922 GLU A C 1
ATOM 7381 O O . GLU A 1 922 ? -2.762 22.297 30.484 1 48.25 922 GLU A O 1
ATOM 7386 N N . PRO A 1 923 ? -2.123 22.953 28.516 1 44.47 923 PRO A N 1
ATOM 7387 C CA . PRO A 1 923 ? -3.488 22.641 28.078 1 44.47 923 PRO A CA 1
ATOM 7388 C C . PRO A 1 923 ? -4.09 21.453 28.828 1 44.47 923 PRO A C 1
ATOM 7390 O O . PRO A 1 923 ? -3.373 20.516 29.188 1 44.47 923 PRO A O 1
ATOM 7393 N N . ARG A 1 924 ? -5.207 21.703 29.531 1 40.31 924 ARG A N 1
ATOM 7394 C CA . ARG A 1 924 ? -5.918 20.719 30.344 1 40.31 924 ARG A CA 1
ATOM 7395 C C . ARG A 1 924 ? -5.777 19.328 29.734 1 40.31 924 ARG A C 1
ATOM 7397 O O . ARG A 1 924 ? -6.777 18.672 29.422 1 40.31 924 ARG A O 1
ATOM 7404 N N . LYS A 1 925 ? -5.012 19.281 28.844 1 38.78 925 LYS A N 1
ATOM 7405 C CA . LYS A 1 925 ? -4.961 17.844 28.578 1 38.78 925 LYS A CA 1
ATOM 7406 C C . LYS A 1 925 ? -4.75 17.062 29.875 1 38.78 925 LYS A C 1
ATOM 7408 O O . LYS A 1 925 ? -5.02 15.859 29.922 1 38.78 925 LYS A O 1
ATOM 7413 N N . TRP A 1 926 ? -4.004 17.766 30.859 1 35.72 926 TRP A N 1
ATOM 7414 C CA . TRP A 1 926 ? -3.564 17.234 32.156 1 35.72 926 TRP A CA 1
ATOM 7415 C C . TRP A 1 926 ? -4.715 17.203 33.156 1 35.72 926 TRP A C 1
ATOM 7417 O O . TRP A 1 926 ? -4.598 16.609 34.219 1 35.72 926 TRP A O 1
ATOM 7427 N N . LYS A 1 927 ? -5.387 18.438 33.125 1 33.06 927 LYS A N 1
ATOM 7428 C CA . LYS A 1 927 ? -6.402 18.422 34.188 1 33.06 927 LYS A CA 1
ATOM 7429 C C . LYS A 1 927 ? -7.273 17.172 34.062 1 33.06 927 LYS A C 1
ATOM 7431 O O . LYS A 1 927 ? -8.375 17.125 34.625 1 33.06 927 LYS A O 1
ATOM 7436 N N . THR A 1 928 ? -7.02 16.578 33.094 1 32.56 928 THR A N 1
ATOM 7437 C CA . THR A 1 928 ? -7.781 15.344 33.312 1 32.56 928 THR A CA 1
ATOM 7438 C C . THR A 1 928 ? -7.738 14.938 34.781 1 32.56 928 THR A C 1
ATOM 7440 O O . THR A 1 928 ? -6.773 15.234 35.5 1 32.56 928 THR A O 1
ATOM 7443 N N . GLY A 1 929 ? -8.875 14.727 35.375 1 30 929 GLY A N 1
ATOM 7444 C CA . GLY A 1 929 ? -9.086 14.391 36.781 1 30 929 GLY A CA 1
ATOM 7445 C C . GLY A 1 929 ? -7.875 13.758 37.438 1 30 929 GLY A C 1
ATOM 7446 O O . GLY A 1 929 ? -6.973 13.273 36.75 1 30 929 GLY A O 1
ATOM 7447 N N . ASP A 1 930 ? -7.418 14.375 38.625 1 32.38 930 ASP A N 1
ATOM 7448 C CA . ASP A 1 930 ? -6.836 13.555 39.688 1 32.38 930 ASP A CA 1
ATOM 7449 C C . ASP A 1 930 ? -7.188 12.086 39.5 1 32.38 930 ASP A C 1
ATOM 7451 O O . ASP A 1 930 ? -8.297 11.656 39.812 1 32.38 930 ASP A O 1
ATOM 7455 N N . GLN A 1 931 ? -7.172 11.68 38.375 1 32.09 931 GLN A N 1
ATOM 7456 C CA . GLN A 1 931 ? -7.504 10.258 38.312 1 32.09 931 GLN A CA 1
ATOM 7457 C C . GLN A 1 931 ? -6.848 9.477 39.438 1 32.09 931 GLN A C 1
ATOM 7459 O O . GLN A 1 931 ? -5.621 9.453 39.562 1 32.09 931 GLN A O 1
ATOM 7464 N N . GLU A 1 932 ? -7.434 9.656 40.594 1 33.28 932 GLU A N 1
ATOM 7465 C CA . GLU A 1 932 ? -7.152 8.727 41.688 1 33.28 932 GLU A CA 1
ATOM 7466 C C . GLU A 1 932 ? -7.211 7.277 41.188 1 33.28 932 GLU A C 1
ATOM 7468 O O . GLU A 1 932 ? -8.25 6.82 40.719 1 33.28 932 GLU A O 1
ATOM 7473 N N . ASN A 1 933 ? -6.301 6.902 40.469 1 37 933 ASN A N 1
ATOM 7474 C CA . ASN A 1 933 ? -6.215 5.469 40.219 1 37 933 ASN A CA 1
ATOM 7475 C C . ASN A 1 933 ? -6.188 4.664 41.5 1 37 933 ASN A C 1
ATOM 7477 O O . ASN A 1 933 ? -5.32 4.879 42.375 1 37 933 ASN A O 1
ATOM 7481 N N . HIS A 1 934 ? -7.32 4.418 41.969 1 34.47 934 HIS A N 1
ATOM 7482 C CA . HIS A 1 934 ? -7.426 3.559 43.156 1 34.47 934 HIS A CA 1
ATOM 7483 C C . HIS A 1 934 ? -6.844 2.176 42.875 1 34.47 934 HIS A C 1
ATOM 7485 O O . HIS A 1 934 ? -7.234 1.513 41.906 1 34.47 934 HIS A O 1
ATOM 7491 N N . TRP A 1 935 ? -5.586 2.055 43.188 1 39.12 935 TRP A N 1
ATOM 7492 C CA . TRP A 1 935 ? -4.938 0.746 43.219 1 39.12 935 TRP A CA 1
ATOM 7493 C C . TRP A 1 935 ? -5.672 -0.219 44.125 1 39.12 935 TRP A C 1
ATOM 7495 O O . TRP A 1 935 ? -5.641 -0.063 45.344 1 39.12 935 TRP A O 1
ATOM 7505 N N . LEU A 1 936 ? -6.648 -0.711 43.531 1 39.72 936 LEU A N 1
ATOM 7506 C CA . LEU A 1 936 ? -7.438 -1.549 44.406 1 39.72 936 LEU A CA 1
ATOM 7507 C C . LEU A 1 936 ? -6.668 -2.805 44.812 1 39.72 936 LEU A C 1
ATOM 7509 O O . LEU A 1 936 ? -6.77 -3.271 45.938 1 39.72 936 LEU A O 1
ATOM 7513 N N . SER A 1 937 ? -6.059 -3.611 43.656 1 43.84 937 SER A N 1
ATOM 7514 C CA . SER A 1 937 ? -5.34 -4.828 44 1 43.84 937 SER A CA 1
ATOM 7515 C C . SER A 1 937 ? -3.969 -4.879 43.344 1 43.84 937 SER A C 1
ATOM 7517 O O . SER A 1 937 ? -3.74 -4.215 42.344 1 43.84 937 SER A O 1
ATOM 7519 N N . GLU A 1 938 ? -2.908 -5.375 44 1 48.88 938 GLU A N 1
ATOM 7520 C CA . GLU A 1 938 ? -1.531 -5.566 43.562 1 48.88 938 GLU A CA 1
ATOM 7521 C C . GLU A 1 938 ? -1.482 -6.215 42.188 1 48.88 938 GLU A C 1
ATOM 7523 O O . GLU A 1 938 ? -0.563 -5.957 41.406 1 48.88 938 GLU A O 1
ATOM 7528 N N . ASP A 1 939 ? -2.42 -6.953 41.844 1 47.34 939 ASP A N 1
ATOM 7529 C CA . ASP A 1 939 ? -2.479 -7.77 40.656 1 47.34 939 ASP A CA 1
ATOM 7530 C C . ASP A 1 939 ? -3.178 -7.023 39.531 1 47.34 939 ASP A C 1
ATOM 7532 O O . ASP A 1 939 ? -3.508 -7.617 38.5 1 47.34 939 ASP A O 1
ATOM 7536 N N . GLN A 1 940 ? -3.312 -5.816 39.719 1 49 940 GLN A N 1
ATOM 7537 C CA . GLN A 1 940 ? -4.102 -5.07 38.75 1 49 940 GLN A CA 1
ATOM 7538 C C . GLN A 1 940 ? -3.301 -4.809 37.469 1 49 940 GLN A C 1
ATOM 7540 O O . GLN A 1 940 ? -2.117 -4.469 37.531 1 49 940 GLN A O 1
ATOM 7545 N N . ALA A 1 941 ? -3.75 -5.215 36.219 1 50.72 941 ALA A N 1
ATOM 7546 C CA . ALA A 1 941 ? -3.117 -5.074 34.906 1 50.72 941 ALA A CA 1
ATOM 7547 C C . ALA A 1 941 ? -2.822 -3.607 34.594 1 50.72 941 ALA A C 1
ATOM 7549 O O . ALA A 1 941 ? -3.572 -2.717 35 1 50.72 941 ALA A O 1
ATOM 7550 N N . ILE A 1 942 ? -1.571 -3.199 34.25 1 51.97 942 ILE A N 1
ATOM 7551 C CA . ILE A 1 942 ? -1.125 -1.854 33.906 1 51.97 942 ILE A CA 1
ATOM 7552 C C . ILE A 1 942 ? -2.008 -1.284 32.781 1 51.97 942 ILE A C 1
ATOM 7554 O O . ILE A 1 942 ? -2.203 -1.923 31.75 1 51.97 942 ILE A O 1
ATOM 7558 N N . HIS A 1 943 ? -2.826 -0.39 33.062 1 44.56 943 HIS A N 1
ATOM 7559 C CA . HIS A 1 943 ? -3.756 0.224 32.125 1 44.56 943 HIS A CA 1
ATOM 7560 C C . HIS A 1 943 ? -3.014 1.041 31.078 1 44.56 943 HIS A C 1
ATOM 7562 O O . HIS A 1 943 ? -1.924 1.554 31.344 1 44.56 943 HIS A O 1
ATOM 7568 N N . VAL A 1 944 ? -3.246 0.935 29.922 1 42.69 944 VAL A N 1
ATOM 7569 C CA . VAL A 1 944 ? -2.729 1.655 28.75 1 42.69 944 VAL A CA 1
ATOM 7570 C C . VAL A 1 944 ? -2.553 3.133 29.109 1 42.69 944 VAL A C 1
ATOM 7572 O O . VAL A 1 944 ? -1.631 3.787 28.609 1 42.69 944 VAL A O 1
ATOM 7575 N N . SER A 1 945 ? -3.553 3.641 29.891 1 41 945 SER A N 1
ATOM 7576 C CA . SER A 1 945 ? -3.512 5.031 30.328 1 41 945 SER A CA 1
ATOM 7577 C C . SER A 1 945 ? -2.227 5.332 31.094 1 41 945 SER A C 1
ATOM 7579 O O . SER A 1 945 ? -1.983 6.473 31.484 1 41 945 SER A O 1
ATOM 7581 N N . PHE A 1 946 ? -1.633 4.312 31.438 1 43.44 946 PHE A N 1
ATOM 7582 C CA . PHE A 1 946 ? -0.363 4.52 32.125 1 43.44 946 PHE A CA 1
ATOM 7583 C C . PHE A 1 946 ? 0.657 5.164 31.203 1 43.44 946 PHE A C 1
ATOM 7585 O O . PHE A 1 946 ? 1.418 6.039 31.609 1 43.44 946 PHE A O 1
ATOM 7592 N N . VAL A 1 947 ? 0.542 4.738 29.953 1 41.09 947 VAL A N 1
ATOM 7593 C CA . VAL A 1 947 ? 1.419 5.398 29 1 41.09 947 VAL A CA 1
ATOM 7594 C C . VAL A 1 947 ? 1.034 6.871 28.875 1 41.09 947 VAL A C 1
ATOM 7596 O O . VAL A 1 947 ? 1.903 7.742 28.812 1 41.09 947 VAL A O 1
ATOM 7599 N N . GLU A 1 948 ? -0.27 7.125 28.781 1 41.19 948 GLU A N 1
ATOM 7600 C CA . GLU A 1 948 ? -0.72 8.516 28.828 1 41.19 948 GLU A CA 1
ATOM 7601 C C . GLU A 1 948 ? -0.456 9.141 30.188 1 41.19 948 GLU A C 1
ATOM 7603 O O . GLU A 1 948 ? -0.086 10.312 30.281 1 41.19 948 GLU A O 1
ATOM 7608 N N . TRP A 1 949 ? -0.709 8.336 31.219 1 45 949 TRP A N 1
ATOM 7609 C CA . TRP A 1 949 ? -0.323 8.758 32.562 1 45 949 TRP A CA 1
ATOM 7610 C C . TRP A 1 949 ? 1.163 9.102 32.625 1 45 949 TRP A C 1
ATOM 7612 O O . TRP A 1 949 ? 1.554 10.094 33.25 1 45 949 TRP A O 1
ATOM 7622 N N . GLN A 1 950 ? 1.942 8.195 32 1 45.34 950 GLN A N 1
ATOM 7623 C CA . GLN A 1 950 ? 3.369 8.492 31.922 1 45.34 950 GLN A CA 1
ATOM 7624 C C . GLN A 1 950 ? 3.625 9.789 31.156 1 45.34 950 GLN A C 1
ATOM 7626 O O . GLN A 1 950 ? 4.543 10.539 31.484 1 45.34 950 GLN A O 1
ATOM 7631 N N . LYS A 1 951 ? 2.879 9.922 30.125 1 42 951 LYS A N 1
ATOM 7632 C CA . LYS A 1 951 ? 2.98 11.18 29.375 1 42 951 LYS A CA 1
ATOM 7633 C C . LYS A 1 951 ? 2.439 12.344 30.203 1 42 951 LYS A C 1
ATOM 7635 O O . LYS A 1 951 ? 2.91 13.477 30.062 1 42 951 LYS A O 1
ATOM 7640 N N . GLN A 1 952 ? 1.2 12.102 30.891 1 38.84 952 GLN A N 1
ATOM 7641 C CA . GLN A 1 952 ? 0.637 13.141 31.75 1 38.84 952 GLN A CA 1
ATOM 7642 C C . GLN A 1 952 ? 1.289 13.133 33.125 1 38.84 952 GLN A C 1
ATOM 7644 O O . GLN A 1 952 ? 1.565 12.062 33.688 1 38.84 952 GLN A O 1
ATOM 7649 N N . ASP A 1 953 ? 2.094 14.008 33.531 1 38.09 953 ASP A N 1
ATOM 7650 C CA . ASP A 1 953 ? 2.697 14.203 34.844 1 38.09 953 ASP A CA 1
ATOM 7651 C C . ASP A 1 953 ? 1.867 13.531 35.938 1 38.09 953 ASP A C 1
ATOM 7653 O O . ASP A 1 953 ? 1.664 14.102 37 1 38.09 953 ASP A O 1
ATOM 7657 N N . GLY A 1 954 ? 0.912 12.672 35.625 1 36 954 GLY A N 1
ATOM 7658 C CA . GLY A 1 954 ? 0.114 12.156 36.719 1 36 954 GLY A CA 1
ATOM 7659 C C . GLY A 1 954 ? 0.944 11.469 37.781 1 36 954 GLY A C 1
ATOM 7660 O O . GLY A 1 954 ? 1.001 10.242 37.844 1 36 954 GLY A O 1
ATOM 7661 N N . THR A 1 955 ? 2.01 11.945 38.156 1 35.31 955 THR A N 1
ATOM 7662 C CA . THR A 1 955 ? 2.896 11.492 39.219 1 35.31 955 THR A CA 1
ATOM 7663 C C . THR A 1 955 ? 2.113 11.266 40.5 1 35.31 955 THR A C 1
ATOM 7665 O O . THR A 1 955 ? 2.656 10.734 41.469 1 35.31 955 THR A O 1
ATOM 7668 N N . ASP A 1 956 ? 0.997 11.977 40.656 1 34.59 956 ASP A N 1
ATOM 7669 C CA . ASP A 1 956 ? 0.557 11.938 42.031 1 34.59 956 ASP A CA 1
ATOM 7670 C C . ASP A 1 956 ? 0.126 10.531 42.438 1 34.59 956 ASP A C 1
ATOM 7672 O O . ASP A 1 956 ? -0.021 10.234 43.625 1 34.59 956 ASP A O 1
ATOM 7676 N N . SER A 1 957 ? -0.509 9.797 41.656 1 32.75 957 SER A N 1
ATOM 7677 C CA . SER A 1 957 ? -1.145 8.617 42.219 1 32.75 957 SER A CA 1
ATOM 7678 C C . SER A 1 957 ? -0.258 7.387 42.094 1 32.75 957 SER A C 1
ATOM 7680 O O . SER A 1 957 ? -0.553 6.492 41.281 1 32.75 957 SER A O 1
ATOM 7682 N N . ILE A 1 958 ? 1.045 7.547 42 1 32.59 958 ILE A N 1
ATOM 7683 C CA . ILE A 1 958 ? 1.711 6.273 42.25 1 32.59 958 ILE A CA 1
ATOM 7684 C C . ILE A 1 958 ? 1.269 5.711 43.594 1 32.59 958 ILE A C 1
ATOM 7686 O O . ILE A 1 958 ? 1.251 6.43 44.594 1 32.59 958 ILE A O 1
ATOM 7690 N N . PRO A 1 959 ? 0.542 4.691 43.656 1 30.91 959 PRO A N 1
ATOM 7691 C CA . PRO A 1 959 ? 0.208 4.188 45 1 30.91 959 PRO A CA 1
ATOM 7692 C C . PRO A 1 959 ? 1.386 4.258 45.969 1 30.91 959 PRO A C 1
ATOM 7694 O O . PRO A 1 959 ? 2.49 3.82 45.625 1 30.91 959 PRO A O 1
ATOM 7697 N N . ARG A 1 960 ? 1.383 5.238 47.031 1 27.47 960 ARG A N 1
ATOM 7698 C CA . ARG A 1 960 ? 2.176 5.086 48.25 1 27.47 960 ARG A CA 1
ATOM 7699 C C . ARG A 1 960 ? 1.778 3.822 49 1 27.47 960 ARG A C 1
ATOM 7701 O O . ARG A 1 960 ? 0.593 3.498 49.094 1 27.47 960 ARG A O 1
ATOM 7708 N N . VAL B 1 1 ? 19.453 -72.812 -45.906 1 43.62 1 VAL B N 1
ATOM 7709 C CA . VAL B 1 1 ? 20 -73.438 -47.094 1 43.62 1 VAL B CA 1
ATOM 7710 C C . VAL B 1 1 ? 19.422 -72.75 -48.344 1 43.62 1 VAL B C 1
ATOM 7712 O O . VAL B 1 1 ? 18.203 -72.75 -48.562 1 43.62 1 VAL B O 1
ATOM 7715 N N . LYS B 1 2 ? 20.016 -71.875 -48.906 1 53.94 2 LYS B N 1
ATOM 7716 C CA . LYS B 1 2 ? 19.625 -70.938 -49.969 1 53.94 2 LYS B CA 1
ATOM 7717 C C . LYS B 1 2 ? 19.484 -71.688 -51.312 1 53.94 2 LYS B C 1
ATOM 7719 O O . LYS B 1 2 ? 18.656 -71.25 -52.125 1 53.94 2 LYS B O 1
ATOM 7724 N N . SER B 1 3 ? 20.406 -72.562 -51.719 1 57.31 3 SER B N 1
ATOM 7725 C CA . SER B 1 3 ? 20.391 -73.062 -53.094 1 57.31 3 SER B CA 1
ATOM 7726 C C . SER B 1 3 ? 19.484 -74.312 -53.219 1 57.31 3 SER B C 1
ATOM 7728 O O . SER B 1 3 ? 19.328 -75.062 -52.25 1 57.31 3 SER B O 1
ATOM 7730 N N . GLU B 1 4 ? 18.734 -74.438 -54.25 1 62.66 4 GLU B N 1
ATOM 7731 C CA . GLU B 1 4 ? 17.828 -75.562 -54.531 1 62.66 4 GLU B CA 1
ATOM 7732 C C . GLU B 1 4 ? 18.562 -76.875 -54.469 1 62.66 4 GLU B C 1
ATOM 7734 O O . GLU B 1 4 ? 18.031 -77.875 -53.938 1 62.66 4 GLU B O 1
ATOM 7739 N N . SER B 1 5 ? 19.828 -76.938 -55.062 1 64.69 5 SER B N 1
ATOM 7740 C CA . SER B 1 5 ? 20.641 -78.125 -55.031 1 64.69 5 SER B CA 1
ATOM 7741 C C . SER B 1 5 ? 21.031 -78.5 -53.594 1 64.69 5 SER B C 1
ATOM 7743 O O . SER B 1 5 ? 21.047 -79.625 -53.219 1 64.69 5 SER B O 1
ATOM 7745 N N . GLY B 1 6 ? 21.328 -77.5 -52.781 1 61.09 6 GLY B N 1
ATOM 7746 C CA . GLY B 1 6 ? 21.688 -77.75 -51.375 1 61.09 6 GLY B CA 1
ATOM 7747 C C . GLY B 1 6 ? 20.531 -78.25 -50.531 1 61.09 6 GLY B C 1
ATOM 7748 O O . GLY B 1 6 ? 20.703 -79.125 -49.688 1 61.09 6 GLY B O 1
ATOM 7749 N N . LYS B 1 7 ? 19.328 -77.75 -50.844 1 61.09 7 LYS B N 1
ATOM 7750 C CA . LYS B 1 7 ? 18.109 -78.25 -50.156 1 61.09 7 LYS B CA 1
ATOM 7751 C C . LYS B 1 7 ? 17.844 -79.688 -50.5 1 61.09 7 LYS B C 1
ATOM 7753 O O . LYS B 1 7 ? 17.5 -80.5 -49.625 1 61.09 7 LYS B O 1
ATOM 7758 N N . ARG B 1 8 ? 18.125 -80.062 -51.781 1 66.44 8 ARG B N 1
ATOM 7759 C CA . ARG B 1 8 ? 17.953 -81.438 -52.25 1 66.44 8 ARG B CA 1
ATOM 7760 C C . ARG B 1 8 ? 18.969 -82.375 -51.594 1 66.44 8 ARG B C 1
ATOM 7762 O O . ARG B 1 8 ? 18.625 -83.5 -51.219 1 66.44 8 ARG B O 1
ATOM 7769 N N . ASN B 1 9 ? 20.219 -81.938 -51.469 1 65.44 9 ASN B N 1
ATOM 7770 C CA . ASN B 1 9 ? 21.266 -82.75 -50.875 1 65.44 9 ASN B CA 1
ATOM 7771 C C . ASN B 1 9 ? 21.031 -82.938 -49.375 1 65.44 9 ASN B C 1
ATOM 7773 O O . ASN B 1 9 ? 21.219 -84.062 -48.875 1 65.44 9 ASN B O 1
ATOM 7777 N N . ILE B 1 10 ? 20.594 -81.938 -48.656 1 64.62 10 ILE B N 1
ATOM 7778 C CA . ILE B 1 10 ? 20.312 -82.062 -47.219 1 64.62 10 ILE B CA 1
ATOM 7779 C C . ILE B 1 10 ? 19.109 -82.938 -47.031 1 64.62 10 ILE B C 1
ATOM 7781 O O . ILE B 1 10 ? 19.109 -83.812 -46.125 1 64.62 10 ILE B O 1
ATOM 7785 N N . ARG B 1 11 ? 18.141 -82.812 -47.969 1 64.5 11 ARG B N 1
ATOM 7786 C CA . ARG B 1 11 ? 17.016 -83.688 -47.938 1 64.5 11 ARG B CA 1
ATOM 7787 C C . ARG B 1 11 ? 17.453 -85.125 -48.188 1 64.5 11 ARG B C 1
ATOM 7789 O O . ARG B 1 11 ? 17.031 -86.062 -47.469 1 64.5 11 ARG B O 1
ATOM 7796 N N . ARG B 1 12 ? 18.328 -85.438 -49.219 1 66.94 12 ARG B N 1
ATOM 7797 C CA . ARG B 1 12 ? 18.844 -86.75 -49.531 1 66.94 12 ARG B CA 1
ATOM 7798 C C . ARG B 1 12 ? 19.672 -87.312 -48.344 1 66.94 12 ARG B C 1
ATOM 7800 O O . ARG B 1 12 ? 19.578 -88.5 -48.031 1 66.94 12 ARG B O 1
ATOM 7807 N N . THR B 1 13 ? 20.469 -86.438 -47.688 1 67.5 13 THR B N 1
ATOM 7808 C CA . THR B 1 13 ? 21.312 -86.875 -46.594 1 67.5 13 THR B CA 1
ATOM 7809 C C . THR B 1 13 ? 20.453 -87.25 -45.375 1 67.5 13 THR B C 1
ATOM 7811 O O . THR B 1 13 ? 20.719 -88.25 -44.688 1 67.5 13 THR B O 1
ATOM 7814 N N . ILE B 1 14 ? 19.406 -86.438 -45.094 1 68.19 14 ILE B N 1
ATOM 7815 C CA . ILE B 1 14 ? 18.531 -86.75 -43.938 1 68.19 14 ILE B CA 1
ATOM 7816 C C . ILE B 1 14 ? 17.688 -88 -44.25 1 68.19 14 ILE B C 1
ATOM 7818 O O . ILE B 1 14 ? 17.516 -88.875 -43.406 1 68.19 14 ILE B O 1
ATOM 7822 N N . GLU B 1 15 ? 17.219 -88.125 -45.469 1 65.12 15 GLU B N 1
ATOM 7823 C CA . GLU B 1 15 ? 16.469 -89.312 -45.938 1 65.12 15 GLU B CA 1
ATOM 7824 C C . GLU B 1 15 ? 17.312 -90.562 -45.844 1 65.12 15 GLU B C 1
ATOM 7826 O O . GLU B 1 15 ? 16.797 -91.625 -45.531 1 65.12 15 GLU B O 1
ATOM 7831 N N . ARG B 1 16 ? 18.625 -90.562 -46.094 1 62.44 16 ARG B N 1
ATOM 7832 C CA . ARG B 1 16 ? 19.531 -91.688 -46 1 62.44 16 ARG B CA 1
ATOM 7833 C C . ARG B 1 16 ? 19.828 -92.062 -44.562 1 62.44 16 ARG B C 1
ATOM 7835 O O . ARG B 1 16 ? 20.016 -93.25 -44.219 1 62.44 16 ARG B O 1
ATOM 7842 N N . LYS B 1 17 ? 19.938 -91.062 -43.688 1 62.16 17 LYS B N 1
ATOM 7843 C CA . LYS B 1 17 ? 20.406 -91.375 -42.344 1 62.16 17 LYS B CA 1
ATOM 7844 C C . LYS B 1 17 ? 19.25 -91.75 -41.406 1 62.16 17 LYS B C 1
ATOM 7846 O O . LYS B 1 17 ? 19.422 -92.5 -40.5 1 62.16 17 LYS B O 1
ATOM 7851 N N . THR B 1 18 ? 18.094 -91.062 -41.375 1 62.66 18 THR B N 1
ATOM 7852 C CA . THR B 1 18 ? 17 -91.5 -40.5 1 62.66 18 THR B CA 1
ATOM 7853 C C . THR B 1 18 ? 15.664 -91.438 -41.25 1 62.66 18 THR B C 1
ATOM 7855 O O . THR B 1 18 ? 15.406 -90.562 -42.031 1 62.66 18 THR B O 1
ATOM 7858 N N . ASN B 1 19 ? 15 -92.688 -41.5 1 60.19 19 ASN B N 1
ATOM 7859 C CA . ASN B 1 19 ? 13.672 -92.812 -42.062 1 60.19 19 ASN B CA 1
ATOM 7860 C C . ASN B 1 19 ? 12.586 -92.312 -41.125 1 60.19 19 ASN B C 1
ATOM 7862 O O . ASN B 1 19 ? 11.398 -92.562 -41.344 1 60.19 19 ASN B O 1
ATOM 7866 N N . ASP B 1 20 ? 12.945 -91.688 -40.188 1 66.06 20 ASP B N 1
ATOM 7867 C CA . ASP B 1 20 ? 12.023 -91.375 -39.125 1 66.06 20 ASP B CA 1
ATOM 7868 C C . ASP B 1 20 ? 11.344 -90 -39.344 1 66.06 20 ASP B C 1
ATOM 7870 O O . ASP B 1 20 ? 10.539 -89.562 -38.531 1 66.06 20 ASP B O 1
ATOM 7874 N N . PHE B 1 21 ? 11.711 -89.312 -40.562 1 67.31 21 PHE B N 1
ATOM 7875 C CA . PHE B 1 21 ? 11.133 -88 -40.781 1 67.31 21 PHE B CA 1
ATOM 7876 C C . PHE B 1 21 ? 10.422 -87.938 -42.125 1 67.31 21 PHE B C 1
ATOM 7878 O O . PHE B 1 21 ? 10.82 -88.625 -43.062 1 67.31 21 PHE B O 1
ATOM 7885 N N . VAL B 1 22 ? 9.172 -87.375 -42.281 1 73.44 22 VAL B N 1
ATOM 7886 C CA . VAL B 1 22 ? 8.445 -87.125 -43.531 1 73.44 22 VAL B CA 1
ATOM 7887 C C . VAL B 1 22 ? 8.719 -85.75 -44 1 73.44 22 VAL B C 1
ATOM 7889 O O . VAL B 1 22 ? 8.656 -84.75 -43.25 1 73.44 22 VAL B O 1
ATOM 7892 N N . PHE B 1 23 ? 9.211 -85.625 -45.188 1 68.88 23 PHE B N 1
ATOM 7893 C CA . PHE B 1 23 ? 9.531 -84.312 -45.812 1 68.88 23 PHE B CA 1
ATOM 7894 C C . PHE B 1 23 ? 8.305 -83.688 -46.5 1 68.88 23 PHE B C 1
ATOM 7896 O O . PHE B 1 23 ? 7.547 -84.438 -47.156 1 68.88 23 PHE B O 1
ATOM 7903 N N . LEU B 1 24 ? 7.762 -82.5 -46.094 1 65.56 24 LEU B N 1
ATOM 7904 C CA . LEU B 1 24 ? 6.668 -81.75 -46.719 1 65.56 24 LEU B CA 1
ATOM 7905 C C . LEU B 1 24 ? 7.176 -80.5 -47.406 1 65.56 24 LEU B C 1
ATOM 7907 O O . LEU B 1 24 ? 7.887 -79.688 -46.812 1 65.56 24 LEU B O 1
ATOM 7911 N N . SER B 1 25 ? 7.223 -80.375 -48.75 1 62.28 25 SER B N 1
ATOM 7912 C CA . SER B 1 25 ? 7.684 -79.25 -49.531 1 62.28 25 SER B CA 1
ATOM 7913 C C . SER B 1 25 ? 6.555 -78.25 -49.781 1 62.28 25 SER B C 1
ATOM 7915 O O . SER B 1 25 ? 5.477 -78.625 -50.25 1 62.28 25 SER B O 1
ATOM 7917 N N . ARG B 1 26 ? 6.445 -77.125 -49.062 1 58.56 26 ARG B N 1
ATOM 7918 C CA . ARG B 1 26 ? 5.504 -76.062 -49.438 1 58.56 26 ARG B CA 1
ATOM 7919 C C . ARG B 1 26 ? 6.23 -74.812 -49.906 1 58.56 26 ARG B C 1
ATOM 7921 O O . ARG B 1 26 ? 6.805 -74.062 -49.094 1 58.56 26 ARG B O 1
ATOM 7928 N N . GLY B 1 27 ? 6.113 -74.438 -51.188 1 59 27 GLY B N 1
ATOM 7929 C CA . GLY B 1 27 ? 6.824 -73.312 -51.875 1 59 27 GLY B CA 1
ATOM 7930 C C . GLY B 1 27 ? 8.336 -73.5 -51.781 1 59 27 GLY B C 1
ATOM 7931 O O . GLY B 1 27 ? 8.898 -74.5 -52.156 1 59 27 GLY B O 1
ATOM 7932 N N . LYS B 1 28 ? 8.977 -72.375 -51.25 1 59.66 28 LYS B N 1
ATOM 7933 C CA . LYS B 1 28 ? 10.438 -72.375 -51.188 1 59.66 28 LYS B CA 1
ATOM 7934 C C . LYS B 1 28 ? 10.945 -72.938 -49.875 1 59.66 28 LYS B C 1
ATOM 7936 O O . LYS B 1 28 ? 12.156 -73.125 -49.688 1 59.66 28 LYS B O 1
ATOM 7941 N N . THR B 1 29 ? 10.102 -73.312 -48.938 1 60.5 29 THR B N 1
ATOM 7942 C CA . THR B 1 29 ? 10.547 -73.812 -47.625 1 60.5 29 THR B CA 1
ATOM 7943 C C . THR B 1 29 ? 10.234 -75.312 -47.5 1 60.5 29 THR B C 1
ATOM 7945 O O . THR B 1 29 ? 9.156 -75.812 -47.906 1 60.5 29 THR B O 1
ATOM 7948 N N . ILE B 1 30 ? 11.242 -76.188 -47.219 1 63.88 30 ILE B N 1
ATOM 7949 C CA . ILE B 1 30 ? 11.094 -77.625 -46.969 1 63.88 30 ILE B CA 1
ATOM 7950 C C . ILE B 1 30 ? 10.945 -77.875 -45.469 1 63.88 30 ILE B C 1
ATOM 7952 O O . ILE B 1 30 ? 11.766 -77.438 -44.688 1 63.88 30 ILE B O 1
ATOM 7956 N N . PHE B 1 31 ? 9.805 -78.375 -45 1 64.38 31 PHE B N 1
ATOM 7957 C CA . PHE B 1 31 ? 9.555 -78.75 -43.594 1 64.38 31 PHE B CA 1
ATOM 7958 C C . PHE B 1 31 ? 9.789 -80.25 -43.375 1 64.38 31 PHE B C 1
ATOM 7960 O O . PHE B 1 31 ? 9.57 -81.062 -44.281 1 64.38 31 PHE B O 1
ATOM 7967 N N . LEU B 1 32 ? 10.562 -80.562 -42.219 1 70.44 32 LEU B N 1
ATOM 7968 C CA . LEU B 1 32 ? 10.75 -82 -41.812 1 70.44 32 LEU B CA 1
ATOM 7969 C C . LEU B 1 32 ? 9.961 -82.25 -40.562 1 70.44 32 LEU B C 1
ATOM 7971 O O . LEU B 1 32 ? 9.93 -81.438 -39.625 1 70.44 32 LEU B O 1
ATOM 7975 N N . TYR B 1 33 ? 8.992 -83.25 -40.562 1 71.38 33 TYR B N 1
ATOM 7976 C CA . TYR B 1 33 ? 8.383 -83.688 -39.312 1 71.38 33 TYR B CA 1
ATOM 7977 C C . TYR B 1 33 ? 8.594 -85.188 -39.094 1 71.38 33 TYR B C 1
ATOM 7979 O O . TYR B 1 33 ? 8.758 -85.938 -40.062 1 71.38 33 TYR B O 1
ATOM 7987 N N . PRO B 1 34 ? 8.914 -85.625 -37.812 1 70.69 34 PRO B N 1
ATOM 7988 C CA . PRO B 1 34 ? 9.164 -87.062 -37.5 1 70.69 34 PRO B CA 1
ATOM 7989 C C . PRO B 1 34 ? 8.023 -88 -37.969 1 70.69 34 PRO B C 1
ATOM 7991 O O . PRO B 1 34 ? 6.852 -87.625 -37.812 1 70.69 34 PRO B O 1
ATOM 7994 N N . SER B 1 35 ? 8.297 -89.062 -38.562 1 70.25 35 SER B N 1
ATOM 7995 C CA . SER B 1 35 ? 7.336 -90.062 -39.062 1 70.25 35 SER B CA 1
ATOM 7996 C C . SER B 1 35 ? 6.551 -90.688 -37.906 1 70.25 35 SER B C 1
ATOM 7998 O O . SER B 1 35 ? 5.445 -91.188 -38.094 1 70.25 35 SER B O 1
ATOM 8000 N N . SER B 1 36 ? 7.023 -90.562 -36.625 1 72.62 36 SER B N 1
ATOM 8001 C CA . SER B 1 36 ? 6.41 -91.188 -35.438 1 72.62 36 SER B CA 1
ATOM 8002 C C . SER B 1 36 ? 5.242 -90.312 -34.938 1 72.62 36 SER B C 1
ATOM 8004 O O . SER B 1 36 ? 4.496 -90.75 -34.062 1 72.62 36 SER B O 1
ATOM 8006 N N . TRP B 1 37 ? 4.973 -89.188 -35.594 1 69.19 37 TRP B N 1
ATOM 8007 C CA . TRP B 1 37 ? 3.885 -88.312 -35.125 1 69.19 37 TRP B CA 1
ATOM 8008 C C . TRP B 1 37 ? 2.535 -88.812 -35.594 1 69.19 37 TRP B C 1
ATOM 8010 O O . TRP B 1 37 ? 2.35 -89.125 -36.781 1 69.19 37 TRP B O 1
ATOM 8020 N N . GLU B 1 38 ? 1.726 -89.25 -34.719 1 75.31 38 GLU B N 1
ATOM 8021 C CA . GLU B 1 38 ? 0.39 -89.75 -35.031 1 75.31 38 GLU B CA 1
ATOM 8022 C C . GLU B 1 38 ? -0.547 -88.625 -35.375 1 75.31 38 GLU B C 1
ATOM 8024 O O . GLU B 1 38 ? -0.418 -87.5 -34.844 1 75.31 38 GLU B O 1
ATOM 8029 N N . LYS B 1 39 ? -1.324 -88.688 -36.375 1 75.31 39 LYS B N 1
ATOM 8030 C CA . LYS B 1 39 ? -2.268 -87.688 -36.875 1 75.31 39 LYS B CA 1
ATOM 8031 C C . LYS B 1 39 ? -3.062 -87.062 -35.719 1 75.31 39 LYS B C 1
ATOM 8033 O O . LYS B 1 39 ? -3.289 -85.875 -35.688 1 75.31 39 LYS B O 1
ATOM 8038 N N . GLU B 1 40 ? -3.332 -87.938 -34.812 1 72.62 40 GLU B N 1
ATOM 8039 C CA . GLU B 1 40 ? -4.121 -87.5 -33.688 1 72.62 40 GLU B CA 1
ATOM 8040 C C . GLU B 1 40 ? -3.34 -86.5 -32.812 1 72.62 40 GLU B C 1
ATOM 8042 O O . GLU B 1 40 ? -3.895 -85.5 -32.344 1 72.62 40 GLU B O 1
ATOM 8047 N N . ASP B 1 41 ? -2.068 -86.625 -32.688 1 75.56 41 ASP B N 1
ATOM 8048 C CA . ASP B 1 41 ? -1.238 -85.75 -31.875 1 75.56 41 ASP B CA 1
ATOM 8049 C C . ASP B 1 41 ? -0.997 -84.438 -32.594 1 75.56 41 ASP B C 1
ATOM 8051 O O . ASP B 1 41 ? -0.997 -83.375 -31.938 1 75.56 41 ASP B O 1
ATOM 8055 N N . ILE B 1 42 ? -0.93 -84.375 -33.812 1 76 42 ILE B N 1
ATOM 8056 C CA . ILE B 1 42 ? -0.704 -83.188 -34.594 1 76 42 ILE B CA 1
ATOM 8057 C C . ILE B 1 42 ? -1.967 -82.312 -34.594 1 76 42 ILE B C 1
ATOM 8059 O O . ILE B 1 42 ? -1.895 -81.062 -34.438 1 76 42 ILE B O 1
ATOM 8063 N N . VAL B 1 43 ? -3.068 -82.938 -34.719 1 73.25 43 VAL B N 1
ATOM 8064 C CA . VAL B 1 43 ? -4.336 -82.188 -34.719 1 73.25 43 VAL B CA 1
ATOM 8065 C C . VAL B 1 43 ? -4.566 -81.562 -33.344 1 73.25 43 VAL B C 1
ATOM 8067 O O . VAL B 1 43 ? -5.035 -80.438 -33.219 1 73.25 43 VAL B O 1
ATOM 8070 N N . SER B 1 44 ? -4.219 -82.312 -32.375 1 74.06 44 SER B N 1
ATOM 8071 C CA . SER B 1 44 ? -4.34 -81.812 -31.016 1 74.06 44 SER B CA 1
ATOM 8072 C C . SER B 1 44 ? -3.434 -80.625 -30.812 1 74.06 44 SER B C 1
ATOM 8074 O O . SER B 1 44 ? -3.85 -79.562 -30.234 1 74.06 44 SER B O 1
ATOM 8076 N N . GLU B 1 45 ? -2.248 -80.562 -31.266 1 74 45 GLU B N 1
ATOM 8077 C CA . GLU B 1 45 ? -1.319 -79.438 -31.172 1 74 45 GLU B CA 1
ATOM 8078 C C . GLU B 1 45 ? -1.78 -78.312 -32.031 1 74 45 GLU B C 1
ATOM 8080 O O . GLU B 1 45 ? -1.652 -77.125 -31.609 1 74 45 GLU B O 1
ATOM 8085 N N . LEU B 1 46 ? -2.365 -78.562 -33.094 1 74.44 46 LEU B N 1
ATOM 8086 C CA . LEU B 1 46 ? -2.904 -77.5 -33.969 1 74.44 46 LEU B CA 1
ATOM 8087 C C . LEU B 1 46 ? -4.113 -76.812 -33.312 1 74.44 46 LEU B C 1
ATOM 8089 O O . LEU B 1 46 ? -4.246 -75.625 -33.375 1 74.44 46 LEU B O 1
ATOM 8093 N N . TYR B 1 47 ? -4.941 -77.625 -32.812 1 68.44 47 TYR B N 1
ATOM 8094 C CA . TYR B 1 47 ? -6.082 -77.062 -32.094 1 68.44 47 TYR B CA 1
ATOM 8095 C C . TYR B 1 47 ? -5.621 -76.188 -30.953 1 68.44 47 TYR B C 1
ATOM 8097 O O . TYR B 1 47 ? -6.133 -75.062 -30.766 1 68.44 47 TYR B O 1
ATOM 8105 N N . GLU B 1 48 ? -4.695 -76.625 -30.219 1 72 48 GLU B N 1
ATOM 8106 C CA . GLU B 1 48 ? -4.168 -75.812 -29.125 1 72 48 GLU B CA 1
ATOM 8107 C C . GLU B 1 48 ? -3.5 -74.562 -29.656 1 72 48 GLU B C 1
ATOM 8109 O O . GLU B 1 48 ? -3.654 -73.438 -29.078 1 72 48 GLU B O 1
ATOM 8114 N N . ALA B 1 49 ? -2.887 -74.625 -30.734 1 71.5 49 ALA B N 1
ATOM 8115 C CA . ALA B 1 49 ? -2.244 -73.438 -31.359 1 71.5 49 ALA B CA 1
ATOM 8116 C C . ALA B 1 49 ? -3.283 -72.5 -31.922 1 71.5 49 ALA B C 1
ATOM 8118 O O . ALA B 1 49 ? -3.158 -71.25 -31.766 1 71.5 49 ALA B O 1
ATOM 8119 N N . LYS B 1 50 ? -4.344 -73 -32.438 1 69.12 50 LYS B N 1
ATOM 8120 C CA . LYS B 1 50 ? -5.395 -72.188 -33 1 69.12 50 LYS B CA 1
ATOM 8121 C C . LYS B 1 50 ? -6.238 -71.562 -31.875 1 69.12 50 LYS B C 1
ATOM 8123 O O . LYS B 1 50 ? -6.672 -70.375 -31.984 1 69.12 50 LYS B O 1
ATOM 8128 N N . LEU B 1 51 ? -6.438 -72.25 -30.875 1 66.56 51 LEU B N 1
ATOM 8129 C CA . LEU B 1 51 ? -7.094 -71.688 -29.703 1 66.56 51 LEU B CA 1
ATOM 8130 C C . LEU B 1 51 ? -6.246 -70.562 -29.078 1 66.56 51 LEU B C 1
ATOM 8132 O O . LEU B 1 51 ? -6.773 -69.562 -28.688 1 66.56 51 LEU B O 1
ATOM 8136 N N . LYS B 1 52 ? -4.984 -70.812 -29 1 67.31 52 LYS B N 1
ATOM 8137 C CA . LYS B 1 52 ? -4.078 -69.812 -28.516 1 67.31 52 LYS B CA 1
ATOM 8138 C C . LYS B 1 52 ? -4.02 -68.625 -29.484 1 67.31 52 LYS B C 1
ATOM 8140 O O . LYS B 1 52 ? -3.99 -67.438 -29.047 1 67.31 52 LYS B O 1
ATOM 8145 N N . LEU B 1 53 ? -4.117 -68.812 -30.656 1 64.62 53 LEU B N 1
ATOM 8146 C CA . LEU B 1 53 ? -4.137 -67.812 -31.672 1 64.62 53 LEU B CA 1
ATOM 8147 C C . LEU B 1 53 ? -5.461 -67.062 -31.641 1 64.62 53 LEU B C 1
ATOM 8149 O O . LEU B 1 53 ? -5.488 -65.812 -31.781 1 64.62 53 LEU B O 1
ATOM 8153 N N . ALA B 1 54 ? -6.559 -67.75 -31.547 1 60.56 54 ALA B N 1
ATOM 8154 C CA . ALA B 1 54 ? -7.867 -67.125 -31.406 1 60.56 54 ALA B CA 1
ATOM 8155 C C . ALA B 1 54 ? -7.945 -66.312 -30.125 1 60.56 54 ALA B C 1
ATOM 8157 O O . ALA B 1 54 ? -8.508 -65.188 -30.094 1 60.56 54 ALA B O 1
ATOM 8158 N N . GLU B 1 55 ? -7.426 -66.812 -29.109 1 57.09 55 GLU B N 1
ATOM 8159 C CA . GLU B 1 55 ? -7.305 -66.062 -27.875 1 57.09 55 GLU B CA 1
ATOM 8160 C C . GLU B 1 55 ? -6.391 -64.875 -28.047 1 57.09 55 GLU B C 1
ATOM 8162 O O . GLU B 1 55 ? -6.676 -63.781 -27.516 1 57.09 55 GLU B O 1
ATOM 8167 N N . ILE B 1 56 ? -5.371 -65.125 -28.75 1 57.09 56 ILE B N 1
ATOM 8168 C CA . ILE B 1 56 ? -4.453 -64 -29.078 1 57.09 56 ILE B CA 1
ATOM 8169 C C . ILE B 1 56 ? -5.125 -63.031 -30.047 1 57.09 56 ILE B C 1
ATOM 8171 O O . ILE B 1 56 ? -4.977 -61.812 -29.906 1 57.09 56 ILE B O 1
ATOM 8175 N N . ASP B 1 57 ? -5.836 -63.469 -30.984 1 54 57 ASP B N 1
ATOM 8176 C CA . ASP B 1 57 ? -6.605 -62.625 -31.891 1 54 57 ASP B CA 1
ATOM 8177 C C . ASP B 1 57 ? -7.66 -61.844 -31.125 1 54 57 ASP B C 1
ATOM 8179 O O . ASP B 1 57 ? -7.891 -60.656 -31.422 1 54 57 ASP B O 1
ATOM 8183 N N . GLN B 1 58 ? -8.383 -62.438 -30.359 1 50.66 58 GLN B N 1
ATOM 8184 C CA . GLN B 1 58 ? -9.281 -61.719 -29.453 1 50.66 58 GLN B CA 1
ATOM 8185 C C . GLN B 1 58 ? -8.5 -60.781 -28.531 1 50.66 58 GLN B C 1
ATOM 8187 O O . GLN B 1 58 ? -8.977 -59.719 -28.203 1 50.66 58 GLN B O 1
ATOM 8192 N N . ALA B 1 59 ? -7.445 -61.25 -28.109 1 50.88 59 ALA B N 1
ATOM 8193 C CA . ALA B 1 59 ? -6.512 -60.406 -27.359 1 50.88 59 ALA B CA 1
ATOM 8194 C C . ALA B 1 59 ? -5.941 -59.281 -28.234 1 50.88 59 ALA B C 1
ATOM 8196 O O . ALA B 1 59 ? -5.461 -58.281 -27.719 1 50.88 59 ALA B O 1
ATOM 8197 N N . GLN B 1 60 ? -5.945 -59.5 -29.578 1 54.97 60 GLN B N 1
ATOM 8198 C CA . GLN B 1 60 ? -5.469 -58.531 -30.547 1 54.97 60 GLN B CA 1
ATOM 8199 C C . GLN B 1 60 ? -6.512 -57.438 -30.797 1 54.97 60 GLN B C 1
ATOM 8201 O O . GLN B 1 60 ? -6.289 -56.531 -31.594 1 54.97 60 GLN B O 1
ATOM 8206 N N . GLU B 1 61 ? -7.555 -57.469 -30.141 1 70.88 61 GLU B N 1
ATOM 8207 C CA . GLU B 1 61 ? -8.453 -56.312 -30.172 1 70.88 61 GLU B CA 1
ATOM 8208 C C . GLU B 1 61 ? -7.777 -55.094 -29.562 1 70.88 61 GLU B C 1
ATOM 8210 O O . GLU B 1 61 ? -7.129 -55.188 -28.516 1 70.88 61 GLU B O 1
ATOM 8215 N N . PRO B 1 62 ? -7.684 -54.031 -30.438 1 81.56 62 PRO B N 1
ATOM 8216 C CA . PRO B 1 62 ? -6.992 -52.844 -29.969 1 81.56 62 PRO B CA 1
ATOM 8217 C C . PRO B 1 62 ? -7.305 -52.531 -28.516 1 81.56 62 PRO B C 1
ATOM 8219 O O . PRO B 1 62 ? -6.41 -52.094 -27.766 1 81.56 62 PRO B O 1
ATOM 8222 N N . LYS B 1 63 ? -8.445 -52.844 -28.094 1 86 63 LYS B N 1
ATOM 8223 C CA . LYS B 1 63 ? -8.828 -52.562 -26.719 1 86 63 LYS B CA 1
ATOM 8224 C C . LYS B 1 63 ? -8.117 -53.469 -25.75 1 86 63 LYS B C 1
ATOM 8226 O O . LYS B 1 63 ? -7.715 -53.062 -24.656 1 86 63 LYS B O 1
ATOM 8231 N N . ALA B 1 64 ? -7.922 -54.75 -26.125 1 85 64 ALA B N 1
ATOM 8232 C CA . ALA B 1 64 ? -7.25 -55.719 -25.266 1 85 64 ALA B CA 1
ATOM 8233 C C . ALA B 1 64 ? -5.762 -55.406 -25.141 1 85 64 ALA B C 1
ATOM 8235 O O . ALA B 1 64 ? -5.18 -55.531 -24.062 1 85 64 ALA B O 1
ATOM 8236 N N . VAL B 1 65 ? -5.211 -54.938 -26.234 1 86.75 65 VAL B N 1
ATOM 8237 C CA . VAL B 1 65 ? -3.799 -54.562 -26.25 1 86.75 65 VAL B CA 1
ATOM 8238 C C . VAL B 1 65 ? -3.574 -53.375 -25.328 1 86.75 65 VAL B C 1
ATOM 8240 O O . VAL B 1 65 ? -2.605 -53.344 -24.562 1 86.75 65 VAL B O 1
ATOM 8243 N N . VAL B 1 66 ? -4.469 -52.469 -25.422 1 90.88 66 VAL B N 1
ATOM 8244 C CA . VAL B 1 66 ? -4.375 -51.25 -24.641 1 90.88 66 VAL B CA 1
ATOM 8245 C C . VAL B 1 66 ? -4.539 -51.562 -23.156 1 90.88 66 VAL B C 1
ATOM 8247 O O . VAL B 1 66 ? -3.793 -51.031 -22.328 1 90.88 66 VAL B O 1
ATOM 8250 N N . CYS B 1 67 ? -5.473 -52.406 -22.828 1 89.44 67 CYS B N 1
ATOM 8251 C CA . CYS B 1 67 ? -5.703 -52.75 -21.438 1 89.44 67 CYS B CA 1
ATOM 8252 C C . CYS B 1 67 ? -4.527 -53.562 -20.891 1 89.44 67 CYS B C 1
ATOM 8254 O O . CYS B 1 67 ? -4.145 -53.375 -19.734 1 89.44 67 CYS B O 1
ATOM 8256 N N . GLN B 1 68 ? -4.008 -54.438 -21.734 1 87.62 68 GLN B N 1
ATOM 8257 C CA . GLN B 1 68 ? -2.838 -55.188 -21.312 1 87.62 68 GLN B CA 1
ATOM 8258 C C . GLN B 1 68 ? -1.643 -54.281 -21.062 1 87.62 68 GLN B C 1
ATOM 8260 O O . GLN B 1 68 ? -0.917 -54.469 -20.078 1 87.62 68 GLN B O 1
ATOM 8265 N N . SER B 1 69 ? -1.452 -53.344 -21.922 1 91.38 69 SER B N 1
ATOM 8266 C CA . SER B 1 69 ? -0.383 -52.375 -21.75 1 91.38 69 SER B CA 1
ATOM 8267 C C . SER B 1 69 ? -0.544 -51.625 -20.438 1 91.38 69 SER B C 1
ATOM 8269 O O . SER B 1 69 ? 0.431 -51.406 -19.719 1 91.38 69 SER B O 1
ATOM 8271 N N . GLY B 1 70 ? -1.797 -51.156 -20.172 1 92.88 70 GLY B N 1
ATOM 8272 C CA . GLY B 1 70 ? -2.066 -50.469 -18.922 1 92.88 70 GLY B CA 1
ATOM 8273 C C . GLY B 1 70 ? -1.724 -51.312 -17.703 1 92.88 70 GLY B C 1
ATOM 8274 O O . GLY B 1 70 ? -1.173 -50.781 -16.734 1 92.88 70 GLY B O 1
ATOM 8275 N N . SER B 1 71 ? -2.018 -52.562 -17.828 1 91.88 71 SER B N 1
ATOM 8276 C CA . SER B 1 71 ? -1.738 -53.438 -16.703 1 91.88 71 SER B CA 1
ATOM 8277 C C . SER B 1 71 ? -0.239 -53.688 -16.547 1 91.88 71 SER B C 1
ATOM 8279 O O . SER B 1 71 ? 0.26 -53.75 -15.414 1 91.88 71 SER B O 1
ATOM 8281 N N . ILE B 1 72 ? 0.485 -53.781 -17.625 1 91.94 72 ILE B N 1
ATOM 8282 C CA . ILE B 1 72 ? 1.933 -53.969 -17.609 1 91.94 72 ILE B CA 1
ATOM 8283 C C . ILE B 1 72 ? 2.592 -52.75 -16.969 1 91.94 72 ILE B C 1
ATOM 8285 O O . ILE B 1 72 ? 3.432 -52.875 -16.078 1 91.94 72 ILE B O 1
ATOM 8289 N N . MET B 1 73 ? 2.186 -51.656 -17.375 1 94.69 73 MET B N 1
ATOM 8290 C CA . MET B 1 73 ? 2.781 -50.406 -16.891 1 94.69 73 MET B CA 1
ATOM 8291 C C . MET B 1 73 ? 2.426 -50.188 -15.43 1 94.69 73 MET B C 1
ATOM 8293 O O . MET B 1 73 ? 3.258 -49.719 -14.648 1 94.69 73 MET B O 1
ATOM 8297 N N . ARG B 1 74 ? 1.178 -50.438 -15.102 1 94.81 74 ARG B N 1
ATOM 8298 C CA . ARG B 1 74 ? 0.766 -50.281 -13.703 1 94.81 74 ARG B CA 1
ATOM 8299 C C . ARG B 1 74 ? 1.61 -51.156 -12.781 1 94.81 74 ARG B C 1
ATOM 8301 O O . ARG B 1 74 ? 2.041 -50.719 -11.719 1 94.81 74 ARG B O 1
ATOM 8308 N N . LYS B 1 75 ? 1.82 -52.375 -13.203 1 92.38 75 LYS B N 1
ATOM 8309 C CA . LYS B 1 75 ? 2.645 -53.281 -12.414 1 92.38 75 LYS B CA 1
ATOM 8310 C C . LYS B 1 75 ? 4.078 -52.781 -12.305 1 92.38 75 LYS B C 1
ATOM 8312 O O . LYS B 1 75 ? 4.672 -52.812 -11.219 1 92.38 75 LYS B O 1
ATOM 8317 N N . GLU B 1 76 ? 4.578 -52.344 -13.352 1 93.81 76 GLU B N 1
ATOM 8318 C CA . GLU B 1 76 ? 5.926 -51.781 -13.352 1 93.81 76 GLU B CA 1
ATOM 8319 C C . GLU B 1 76 ? 6.031 -50.562 -12.414 1 93.81 76 GLU B C 1
ATOM 8321 O O . GLU B 1 76 ? 7 -50.438 -11.664 1 93.81 76 GLU B O 1
ATOM 8326 N N . ILE B 1 77 ? 5.094 -49.656 -12.469 1 94.81 77 ILE B N 1
ATOM 8327 C CA . ILE B 1 77 ? 5.09 -48.438 -11.656 1 94.81 77 ILE B CA 1
ATOM 8328 C C . ILE B 1 77 ? 4.965 -48.812 -10.18 1 94.81 77 ILE B C 1
ATOM 8330 O O . ILE B 1 77 ? 5.621 -48.219 -9.328 1 94.81 77 ILE B O 1
ATOM 8334 N N . LYS B 1 78 ? 4.117 -49.75 -9.922 1 92.94 78 LYS B N 1
ATOM 8335 C CA . LYS B 1 78 ? 3.92 -50.156 -8.531 1 92.94 78 LYS B CA 1
ATOM 8336 C C . LYS B 1 78 ? 5.172 -50.844 -7.977 1 92.94 78 LYS B C 1
ATOM 8338 O O . LYS B 1 78 ? 5.426 -50.781 -6.77 1 92.94 78 LYS B O 1
ATOM 8343 N N . ASP B 1 79 ? 6.004 -51.406 -8.859 1 88.88 79 ASP B N 1
ATOM 8344 C CA . ASP B 1 79 ? 7.18 -52.156 -8.43 1 88.88 79 ASP B CA 1
ATOM 8345 C C . ASP B 1 79 ? 8.406 -51.25 -8.344 1 88.88 79 ASP B C 1
ATOM 8347 O O . ASP B 1 79 ? 9.5 -51.719 -7.984 1 88.88 79 ASP B O 1
ATOM 8351 N N . ILE B 1 80 ? 8.188 -50.031 -8.609 1 88.81 80 ILE B N 1
ATOM 8352 C CA . ILE B 1 80 ? 9.32 -49.094 -8.539 1 88.81 80 ILE B CA 1
ATOM 8353 C C . ILE B 1 80 ? 9.836 -49.031 -7.105 1 88.81 80 ILE B C 1
ATOM 8355 O O . ILE B 1 80 ? 9.062 -48.844 -6.164 1 88.81 80 ILE B O 1
ATOM 8359 N N . ASP B 1 81 ? 11.117 -49.281 -6.953 1 81.44 81 ASP B N 1
ATOM 8360 C CA . ASP B 1 81 ? 11.758 -49.188 -5.645 1 81.44 81 ASP B CA 1
ATOM 8361 C C . ASP B 1 81 ? 12.336 -47.781 -5.43 1 81.44 81 ASP B C 1
ATOM 8363 O O . ASP B 1 81 ? 13.555 -47.594 -5.473 1 81.44 81 ASP B O 1
ATOM 8367 N N . TYR B 1 82 ? 11.648 -46.844 -5.547 1 82.5 82 TYR B N 1
ATOM 8368 C CA . TYR B 1 82 ? 12.047 -45.438 -5.352 1 82.5 82 TYR B CA 1
ATOM 8369 C C . TYR B 1 82 ? 11.234 -44.781 -4.238 1 82.5 82 TYR B C 1
ATOM 8371 O O . TYR B 1 82 ? 10.008 -44.938 -4.199 1 82.5 82 TYR B O 1
ATOM 8379 N N . THR B 1 83 ? 12 -44.344 -3.184 1 83.19 83 THR B N 1
ATOM 8380 C CA . THR B 1 83 ? 11.336 -43.562 -2.145 1 83.19 83 THR B CA 1
ATOM 8381 C C . THR B 1 83 ? 12.055 -42.219 -1.927 1 83.19 83 THR B C 1
ATOM 8383 O O . THR B 1 83 ? 13.273 -42.219 -1.709 1 83.19 83 THR B O 1
ATOM 8386 N N . MET B 1 84 ? 11.328 -41.188 -2.1 1 87.94 84 MET B N 1
ATOM 8387 C CA . MET B 1 84 ? 11.883 -39.844 -1.858 1 87.94 84 MET B CA 1
ATOM 8388 C C . MET B 1 84 ? 12.219 -39.656 -0.383 1 87.94 84 MET B C 1
ATOM 8390 O O . MET B 1 84 ? 11.375 -39.906 0.485 1 87.94 84 MET B O 1
ATOM 8394 N N . PRO B 1 85 ? 13.477 -39.281 -0.139 1 86.81 85 PRO B N 1
ATOM 8395 C CA . PRO B 1 85 ? 13.805 -38.969 1.256 1 86.81 85 PRO B CA 1
ATOM 8396 C C . PRO B 1 85 ? 12.961 -37.844 1.821 1 86.81 85 PRO B C 1
ATOM 8398 O O . PRO B 1 85 ? 12.484 -37 1.067 1 86.81 85 PRO B O 1
ATOM 8401 N N . TRP B 1 86 ? 12.641 -37.906 3.039 1 86.88 86 TRP B N 1
ATOM 8402 C CA . TRP B 1 86 ? 11.859 -36.844 3.668 1 86.88 86 TRP B CA 1
ATOM 8403 C C . TRP B 1 86 ? 12.656 -36.156 4.777 1 86.88 86 TRP B C 1
ATOM 8405 O O . TRP B 1 86 ? 13.141 -36.812 5.695 1 86.88 86 TRP B O 1
ATOM 8415 N N . PRO B 1 87 ? 12.875 -34.844 4.801 1 87.81 87 PRO B N 1
ATOM 8416 C CA . PRO B 1 87 ? 12.492 -33.969 3.678 1 87.81 87 PRO B CA 1
ATOM 8417 C C . PRO B 1 87 ? 13.453 -34.094 2.498 1 87.81 87 PRO B C 1
ATOM 8419 O O . PRO B 1 87 ? 14.648 -34.312 2.691 1 87.81 87 PRO B O 1
ATOM 8422 N N . PRO B 1 88 ? 12.898 -33.969 1.34 1 90.75 88 PRO B N 1
ATOM 8423 C CA . PRO B 1 88 ? 13.789 -34.062 0.186 1 90.75 88 PRO B CA 1
ATOM 8424 C C . PRO B 1 88 ? 14.773 -32.906 0.084 1 90.75 88 PRO B C 1
ATOM 8426 O O . PRO B 1 88 ? 14.398 -31.766 0.332 1 90.75 88 PRO B O 1
ATOM 8429 N N . SER B 1 89 ? 16 -33.25 -0.192 1 87.12 89 SER B N 1
ATOM 8430 C CA . SER B 1 89 ? 16.969 -32.219 -0.525 1 87.12 89 SER B CA 1
ATOM 8431 C C . SER B 1 89 ? 16.719 -31.656 -1.919 1 87.12 89 SER B C 1
ATOM 8433 O O . SER B 1 89 ? 16.031 -32.281 -2.732 1 87.12 89 SER B O 1
ATOM 8435 N N . PRO B 1 90 ? 17.172 -30.547 -2.189 1 86.62 90 PRO B N 1
ATOM 8436 C CA . PRO B 1 90 ? 16.969 -29.984 -3.527 1 86.62 90 PRO B CA 1
ATOM 8437 C C . PRO B 1 90 ? 17.484 -30.906 -4.633 1 86.62 90 PRO B C 1
ATOM 8439 O O . PRO B 1 90 ? 16.891 -30.984 -5.707 1 86.62 90 PRO B O 1
ATOM 8442 N N . GLU B 1 91 ? 18.531 -31.625 -4.355 1 86 91 GLU B N 1
ATOM 8443 C CA . GLU B 1 91 ? 19.094 -32.531 -5.348 1 86 91 GLU B CA 1
ATOM 8444 C C . GLU B 1 91 ? 18.172 -33.719 -5.566 1 86 91 GLU B C 1
ATOM 8446 O O . GLU B 1 91 ? 18.062 -34.25 -6.684 1 86 91 GLU B O 1
ATOM 8451 N N . ASP B 1 92 ? 17.5 -34.031 -4.5 1 88.94 92 ASP B N 1
ATOM 8452 C CA . ASP B 1 92 ? 16.531 -35.125 -4.609 1 88.94 92 ASP B CA 1
ATOM 8453 C C . ASP B 1 92 ? 15.367 -34.719 -5.52 1 88.94 92 ASP B C 1
ATOM 8455 O O . ASP B 1 92 ? 14.703 -35.594 -6.082 1 88.94 92 ASP B O 1
ATOM 8459 N N . MET B 1 93 ? 15.188 -33.5 -5.68 1 89.62 93 MET B N 1
ATOM 8460 C CA . MET B 1 93 ? 14.047 -33 -6.441 1 89.62 93 MET B CA 1
ATOM 8461 C C . MET B 1 93 ? 14.445 -32.688 -7.879 1 89.62 93 MET B C 1
ATOM 8463 O O . MET B 1 93 ? 13.656 -32.094 -8.633 1 89.62 93 MET B O 1
ATOM 8467 N N . ASN B 1 94 ? 15.57 -33.031 -8.219 1 89.62 94 ASN B N 1
ATOM 8468 C CA . ASN B 1 94 ? 15.977 -32.812 -9.602 1 89.62 94 ASN B CA 1
ATOM 8469 C C . ASN B 1 94 ? 15.188 -33.719 -10.547 1 89.62 94 ASN B C 1
ATOM 8471 O O . ASN B 1 94 ? 15.484 -34.906 -10.672 1 89.62 94 ASN B O 1
ATOM 8475 N N . ALA B 1 95 ? 14.297 -33.156 -11.273 1 86.5 95 ALA B N 1
ATOM 8476 C CA . ALA B 1 95 ? 13.344 -33.906 -12.102 1 86.5 95 ALA B CA 1
ATOM 8477 C C . ALA B 1 95 ? 14.047 -34.531 -13.305 1 86.5 95 ALA B C 1
ATOM 8479 O O . ALA B 1 95 ? 13.555 -35.5 -13.875 1 86.5 95 ALA B O 1
ATOM 8480 N N . ILE B 1 96 ? 15.211 -34 -13.695 1 86.62 96 ILE B N 1
ATOM 8481 C CA . ILE B 1 96 ? 15.938 -34.5 -14.859 1 86.62 96 ILE B CA 1
ATOM 8482 C C . ILE B 1 96 ? 16.531 -35.875 -14.555 1 86.62 96 ILE B C 1
ATOM 8484 O O . ILE B 1 96 ? 16.625 -36.719 -15.445 1 86.62 96 ILE B O 1
ATOM 8488 N N . ASP B 1 97 ? 16.797 -36.156 -13.289 1 84 97 ASP B N 1
ATOM 8489 C CA . ASP B 1 97 ? 17.469 -37.375 -12.883 1 84 97 ASP B CA 1
ATOM 8490 C C . ASP B 1 97 ? 16.469 -38.5 -12.562 1 84 97 ASP B C 1
ATOM 8492 O O . ASP B 1 97 ? 16.844 -39.625 -12.258 1 84 97 ASP B O 1
ATOM 8496 N N . PHE B 1 98 ? 15.227 -38.156 -12.727 1 90.5 98 PHE B N 1
ATOM 8497 C CA . PHE B 1 98 ? 14.203 -39.156 -12.445 1 90.5 98 PHE B CA 1
ATOM 8498 C C . PHE B 1 98 ? 14.242 -40.281 -13.477 1 90.5 98 PHE B C 1
ATOM 8500 O O . PHE B 1 98 ? 14.219 -40.031 -14.68 1 90.5 98 PHE B O 1
ATOM 8507 N N . GLN B 1 99 ? 14.312 -41.469 -12.992 1 89.69 99 GLN B N 1
ATOM 8508 C CA . GLN B 1 99 ? 14.336 -42.625 -13.891 1 89.69 99 GLN B CA 1
ATOM 8509 C C . GLN B 1 99 ? 12.922 -43.094 -14.211 1 89.69 99 GLN B C 1
ATOM 8511 O O . GLN B 1 99 ? 12.281 -43.781 -13.391 1 89.69 99 GLN B O 1
ATOM 8516 N N . ILE B 1 100 ? 12.547 -42.906 -15.398 1 93.19 100 ILE B N 1
ATOM 8517 C CA . ILE B 1 100 ? 11.227 -43.344 -15.859 1 93.19 100 ILE B CA 1
ATOM 8518 C C . ILE B 1 100 ? 11.203 -44.844 -16.047 1 93.19 100 ILE B C 1
ATOM 8520 O O . ILE B 1 100 ? 12.109 -45.406 -16.672 1 93.19 100 ILE B O 1
ATOM 8524 N N . PRO B 1 101 ? 10.188 -45.438 -15.539 1 92.44 101 PRO B N 1
ATOM 8525 C CA . PRO B 1 101 ? 10.062 -46.875 -15.852 1 92.44 101 PRO B CA 1
ATOM 8526 C C . PRO B 1 101 ? 10.141 -47.156 -17.344 1 92.44 101 PRO B C 1
ATOM 8528 O O . PRO B 1 101 ? 9.594 -46.406 -18.156 1 92.44 101 PRO B O 1
ATOM 8531 N N . GLU B 1 102 ? 10.695 -48.219 -17.703 1 89.81 102 GLU B N 1
ATOM 8532 C CA . GLU B 1 102 ? 11.086 -48.5 -19.078 1 89.81 102 GLU B CA 1
ATOM 8533 C C . GLU B 1 102 ? 9.867 -48.562 -20 1 89.81 102 GLU B C 1
ATOM 8535 O O . GLU B 1 102 ? 9.859 -47.969 -21.078 1 89.81 102 GLU B O 1
ATOM 8540 N N . HIS B 1 103 ? 8.891 -49.344 -19.609 1 92.25 103 HIS B N 1
ATOM 8541 C CA . HIS B 1 103 ? 7.711 -49.469 -20.438 1 92.25 103 HIS B CA 1
ATOM 8542 C C . HIS B 1 103 ? 6.961 -48.156 -20.562 1 92.25 103 HIS B C 1
ATOM 8544 O O . HIS B 1 103 ? 6.426 -47.844 -21.641 1 92.25 103 HIS B O 1
ATOM 8550 N N . LEU B 1 104 ? 6.977 -47.406 -19.5 1 94.25 104 LEU B N 1
ATOM 8551 C CA . LEU B 1 104 ? 6.332 -46.094 -19.531 1 94.25 104 LEU B CA 1
ATOM 8552 C C . LEU B 1 104 ? 7.09 -45.156 -20.438 1 94.25 104 LEU B C 1
ATOM 8554 O O . LEU B 1 104 ? 6.48 -44.344 -21.156 1 94.25 104 LEU B O 1
ATOM 8558 N N . ASP B 1 105 ? 8.398 -45.219 -20.375 1 93.31 105 ASP B N 1
ATOM 8559 C CA . ASP B 1 105 ? 9.258 -44.375 -21.203 1 93.31 105 ASP B CA 1
ATOM 8560 C C . ASP B 1 105 ? 9.016 -44.656 -22.688 1 93.31 105 ASP B C 1
ATOM 8562 O O . ASP B 1 105 ? 8.875 -43.719 -23.484 1 93.31 105 ASP B O 1
ATOM 8566 N N . SER B 1 106 ? 8.898 -45.938 -23 1 91.88 106 SER B N 1
ATOM 8567 C CA . SER B 1 106 ? 8.664 -46.344 -24.391 1 91.88 106 SER B CA 1
ATOM 8568 C C . SER B 1 106 ? 7.273 -45.938 -24.859 1 91.88 106 SER B C 1
ATOM 8570 O O . SER B 1 106 ? 7.105 -45.438 -25.984 1 91.88 106 SER B O 1
ATOM 8572 N N . PHE B 1 107 ? 6.359 -46.094 -24.047 1 94.44 107 PHE B N 1
ATOM 8573 C CA . PHE B 1 107 ? 4.977 -45.75 -24.359 1 94.44 107 PHE B CA 1
ATOM 8574 C C . PHE B 1 107 ? 4.848 -44.281 -24.672 1 94.44 107 PHE B C 1
ATOM 8576 O O . PHE B 1 107 ? 4.301 -43.906 -25.703 1 94.44 107 PHE B O 1
ATOM 8583 N N . LEU B 1 108 ? 5.375 -43.406 -23.688 1 95.12 108 LEU B N 1
ATOM 8584 C CA . LEU B 1 108 ? 5.242 -41.938 -23.844 1 95.12 108 LEU B CA 1
ATOM 8585 C C . LEU B 1 108 ? 6.035 -41.438 -25.047 1 95.12 108 LEU B C 1
ATOM 8587 O O . LEU B 1 108 ? 5.621 -40.5 -25.719 1 95.12 108 LEU B O 1
ATOM 8591 N N . SER B 1 109 ? 7.152 -42.094 -25.312 1 93.69 109 SER B N 1
ATOM 8592 C CA . SER B 1 109 ? 7.945 -41.719 -26.484 1 93.69 109 SER B CA 1
ATOM 8593 C C . SER B 1 109 ? 7.172 -41.969 -27.766 1 93.69 109 SER B C 1
ATOM 8595 O O . SER B 1 109 ? 7.141 -41.094 -28.641 1 93.69 109 SER B O 1
ATOM 8597 N N . VAL B 1 110 ? 6.504 -43.125 -27.812 1 93.12 110 VAL B N 1
ATOM 8598 C CA . VAL B 1 110 ? 5.742 -43.469 -29.016 1 93.12 110 VAL B CA 1
ATOM 8599 C C . VAL B 1 110 ? 4.488 -42.594 -29.094 1 93.12 110 VAL B C 1
ATOM 8601 O O . VAL B 1 110 ? 4.129 -42.125 -30.172 1 93.12 110 VAL B O 1
ATOM 8604 N N . LEU B 1 111 ? 3.898 -42.438 -28 1 94.81 111 LEU B N 1
ATOM 8605 C CA . LEU B 1 111 ? 2.662 -41.688 -27.969 1 94.81 111 LEU B CA 1
ATOM 8606 C C . LEU B 1 111 ? 2.914 -40.25 -28.406 1 94.81 111 LEU B C 1
ATOM 8608 O O . LEU B 1 111 ? 2.139 -39.688 -29.188 1 94.81 111 LEU B O 1
ATOM 8612 N N . LEU B 1 112 ? 3.986 -39.562 -27.922 1 94.62 112 LEU B N 1
ATOM 8613 C CA . LEU B 1 112 ? 4.234 -38.125 -28.125 1 94.62 112 LEU B CA 1
ATOM 8614 C C . LEU B 1 112 ? 4.93 -37.875 -29.453 1 94.62 112 LEU B C 1
ATOM 8616 O O . LEU B 1 112 ? 4.727 -36.844 -30.078 1 94.62 112 LEU B O 1
ATOM 8620 N N . SER B 1 113 ? 5.824 -38.812 -29.922 1 91.81 113 SER B N 1
ATOM 8621 C CA . SER B 1 113 ? 6.625 -38.531 -31.109 1 91.81 113 SER B CA 1
ATOM 8622 C C . SER B 1 113 ? 6.332 -39.531 -32.219 1 91.81 113 SER B C 1
ATOM 8624 O O . SER B 1 113 ? 6.645 -39.281 -33.406 1 91.81 113 SER B O 1
ATOM 8626 N N . GLY B 1 114 ? 5.777 -40.656 -31.922 1 88 114 GLY B N 1
ATOM 8627 C CA . GLY B 1 114 ? 5.574 -41.688 -32.906 1 88 114 GLY B CA 1
ATOM 8628 C C . GLY B 1 114 ? 6.758 -42.656 -33.031 1 88 114 GLY B C 1
ATOM 8629 O O . GLY B 1 114 ? 6.66 -43.688 -33.656 1 88 114 GLY B O 1
ATOM 8630 N N . ASN B 1 115 ? 7.855 -42.125 -32.375 1 86.31 115 ASN B N 1
ATOM 8631 C CA . ASN B 1 115 ? 9.07 -42.938 -32.406 1 86.31 115 ASN B CA 1
ATOM 8632 C C . ASN B 1 115 ? 9.562 -43.281 -31 1 86.31 115 ASN B C 1
ATOM 8634 O O . ASN B 1 115 ? 9.352 -42.5 -30.062 1 86.31 115 ASN B O 1
ATOM 8638 N N . ILE B 1 116 ? 10.094 -44.438 -30.891 1 80.94 116 ILE B N 1
ATOM 8639 C CA . ILE B 1 116 ? 10.594 -44.875 -29.594 1 80.94 116 ILE B CA 1
ATOM 8640 C C . ILE B 1 116 ? 11.805 -44.062 -29.203 1 80.94 116 ILE B C 1
ATOM 8642 O O . ILE B 1 116 ? 12.008 -43.781 -28.016 1 80.94 116 ILE B O 1
ATOM 8646 N N . ASN B 1 117 ? 12.664 -43.594 -30.188 1 78.94 117 ASN B N 1
ATOM 8647 C CA . ASN B 1 117 ? 13.875 -42.844 -29.859 1 78.94 117 ASN B CA 1
ATOM 8648 C C . ASN B 1 117 ? 13.805 -41.406 -30.344 1 78.94 117 ASN B C 1
ATOM 8650 O O . ASN B 1 117 ? 14.273 -41.094 -31.453 1 78.94 117 ASN B O 1
ATOM 8654 N N . SER B 1 118 ? 12.969 -40.625 -29.672 1 79.69 118 SER B N 1
ATOM 8655 C CA . SER B 1 118 ? 12.914 -39.219 -30.062 1 79.69 118 SER B CA 1
ATOM 8656 C C . SER B 1 118 ? 13.984 -38.406 -29.344 1 79.69 118 SER B C 1
ATOM 8658 O O . SER B 1 118 ? 14.234 -38.625 -28.156 1 79.69 118 SER B O 1
ATOM 8660 N N . GLN B 1 119 ? 14.719 -37.562 -30.109 1 79.31 119 GLN B N 1
ATOM 8661 C CA . GLN B 1 119 ? 15.789 -36.75 -29.578 1 79.31 119 GLN B CA 1
ATOM 8662 C C . GLN B 1 119 ? 15.312 -35.312 -29.328 1 79.31 119 GLN B C 1
ATOM 8664 O O . GLN B 1 119 ? 16.094 -34.438 -28.938 1 79.31 119 GLN B O 1
ATOM 8669 N N . SER B 1 120 ? 14.031 -35.094 -29.406 1 87.38 120 SER B N 1
ATOM 8670 C CA . SER B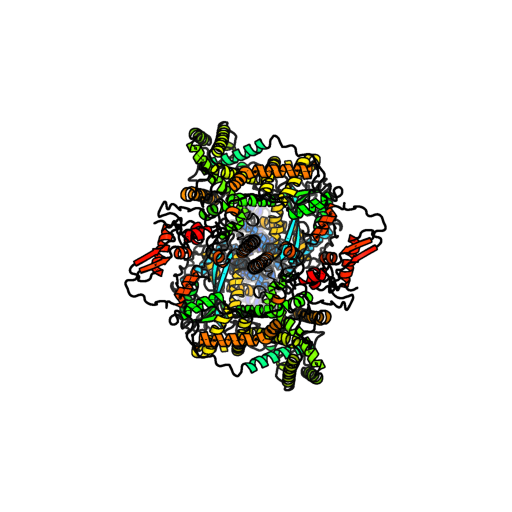 1 120 ? 13.531 -33.719 -29.234 1 87.38 120 SER B CA 1
ATOM 8671 C C . SER B 1 120 ? 13.492 -33.344 -27.75 1 87.38 120 SER B C 1
ATOM 8673 O O . SER B 1 120 ? 13.023 -34.125 -26.922 1 87.38 120 SER B O 1
ATOM 8675 N N . ASP B 1 121 ? 13.984 -32.125 -27.453 1 87.62 121 ASP B N 1
ATOM 8676 C CA . ASP B 1 121 ? 13.992 -31.609 -26.094 1 87.62 121 ASP B CA 1
ATOM 8677 C C . ASP B 1 121 ? 12.57 -31.469 -25.547 1 87.62 121 ASP B C 1
ATOM 8679 O O . ASP B 1 121 ? 12.32 -31.703 -24.359 1 87.62 121 ASP B O 1
ATOM 8683 N N . ARG B 1 122 ? 11.742 -31.109 -26.422 1 90.62 122 ARG B N 1
ATOM 8684 C CA . ARG B 1 122 ? 10.352 -30.953 -26.016 1 90.62 122 ARG B CA 1
ATOM 8685 C C . ARG B 1 122 ? 9.742 -32.281 -25.594 1 90.62 122 ARG B C 1
ATOM 8687 O O . ARG B 1 122 ? 9.102 -32.375 -24.531 1 90.62 122 ARG B O 1
ATOM 8694 N N . VAL B 1 123 ? 9.984 -33.281 -26.375 1 92.56 123 VAL B N 1
ATOM 8695 C CA . VAL B 1 123 ? 9.414 -34.594 -26.094 1 92.56 123 VAL B CA 1
ATOM 8696 C C . VAL B 1 123 ? 10 -35.156 -24.812 1 92.56 123 VAL B C 1
ATOM 8698 O O . VAL B 1 123 ? 9.281 -35.719 -24 1 92.56 123 VAL B O 1
ATOM 8701 N N . ASN B 1 124 ? 11.273 -34.938 -24.641 1 91 124 ASN B N 1
ATOM 8702 C CA . ASN B 1 124 ? 11.906 -35.438 -23.438 1 91 124 ASN B CA 1
ATOM 8703 C C . ASN B 1 124 ? 11.352 -34.75 -22.188 1 91 124 ASN B C 1
ATOM 8705 O O . ASN B 1 124 ? 11.133 -35.375 -21.156 1 91 124 ASN B O 1
ATOM 8709 N N . ARG B 1 125 ? 11.219 -33.5 -22.297 1 93.44 125 ARG B N 1
ATOM 8710 C CA . ARG B 1 125 ? 10.688 -32.719 -21.172 1 93.44 125 ARG B CA 1
ATOM 8711 C C . ARG B 1 125 ? 9.266 -33.156 -20.828 1 93.44 125 ARG B C 1
ATOM 8713 O O . ARG B 1 125 ? 8.93 -33.344 -19.656 1 93.44 125 ARG B O 1
ATOM 8720 N N . LEU B 1 126 ? 8.484 -33.344 -21.844 1 95.31 126 LEU B N 1
ATOM 8721 C CA . LEU B 1 126 ? 7.094 -33.75 -21.641 1 95.31 126 LEU B CA 1
ATOM 8722 C C . LEU B 1 126 ? 7.008 -35.156 -21.094 1 95.31 126 LEU B C 1
ATOM 8724 O O . LEU B 1 126 ? 6.148 -35.469 -20.266 1 95.31 126 LEU B O 1
ATOM 8728 N N . LYS B 1 127 ? 7.887 -36 -21.594 1 94.44 127 LYS B N 1
ATOM 8729 C CA . LYS B 1 127 ? 7.949 -37.375 -21.109 1 94.44 127 LYS B CA 1
ATOM 8730 C C . LYS B 1 127 ? 8.242 -37.406 -19.609 1 94.44 127 LYS B C 1
ATOM 8732 O O . LYS B 1 127 ? 7.555 -38.094 -18.844 1 94.44 127 LYS B O 1
ATOM 8737 N N . LEU B 1 128 ? 9.188 -36.562 -19.25 1 94.81 128 LEU B N 1
ATOM 8738 C CA . LEU B 1 128 ? 9.555 -36.5 -17.844 1 94.81 128 LEU B CA 1
ATOM 8739 C C . LEU B 1 128 ? 8.406 -35.938 -17.016 1 94.81 128 LEU B C 1
ATOM 8741 O O . LEU B 1 128 ? 8.141 -36.406 -15.906 1 94.81 128 LEU B O 1
ATOM 8745 N N . SER B 1 129 ? 7.746 -34.969 -17.531 1 96.56 129 SER B N 1
ATOM 8746 C CA . SER B 1 129 ? 6.637 -34.312 -16.828 1 96.56 129 SER B CA 1
ATOM 8747 C C . SER B 1 129 ? 5.469 -35.281 -16.641 1 96.56 129 SER B C 1
ATOM 8749 O O . SER B 1 129 ? 5.02 -35.5 -15.516 1 96.56 129 SER B O 1
ATOM 8751 N N . PHE B 1 130 ? 5.027 -35.969 -17.672 1 97.38 130 PHE B N 1
ATOM 8752 C CA . PHE B 1 130 ? 3.857 -36.844 -17.641 1 97.38 130 PHE B CA 1
ATOM 8753 C C . PHE B 1 130 ? 4.152 -38.125 -16.875 1 97.38 130 PHE B C 1
ATOM 8755 O O . PHE B 1 130 ? 3.299 -38.625 -16.141 1 97.38 130 PHE B O 1
ATOM 8762 N N . ALA B 1 131 ? 5.355 -38.594 -17.078 1 96.19 131 ALA B N 1
ATOM 8763 C CA . ALA B 1 131 ? 5.719 -39.844 -16.375 1 96.19 131 ALA B CA 1
ATOM 8764 C C . ALA B 1 131 ? 5.641 -39.656 -14.867 1 96.19 131 ALA B C 1
ATOM 8766 O O . ALA B 1 131 ? 5.113 -40.5 -14.148 1 96.19 131 ALA B O 1
ATOM 8767 N N . GLN B 1 132 ? 6.133 -38.562 -14.453 1 95.81 132 GLN B N 1
ATOM 8768 C CA . GLN B 1 132 ? 6.141 -38.281 -13.016 1 95.81 132 GLN B CA 1
ATOM 8769 C C . GLN B 1 132 ? 4.727 -38.062 -12.492 1 95.81 132 GLN B C 1
ATOM 8771 O O . GLN B 1 132 ? 4.414 -38.438 -11.359 1 95.81 132 GLN B O 1
ATOM 8776 N N . ASP B 1 133 ? 3.855 -37.469 -13.289 1 97.12 133 ASP B N 1
ATOM 8777 C CA . ASP B 1 133 ? 2.459 -37.281 -12.898 1 97.12 133 ASP B CA 1
ATOM 8778 C C . ASP B 1 133 ? 1.753 -38.625 -12.758 1 97.12 133 ASP B C 1
ATOM 8780 O O . ASP B 1 133 ? 1.009 -38.844 -11.797 1 97.12 133 ASP B O 1
ATOM 8784 N N . LEU B 1 134 ? 2.023 -39.469 -13.719 1 96.5 134 LEU B N 1
ATOM 8785 C CA . LEU B 1 134 ? 1.37 -40.75 -13.719 1 96.5 134 LEU B CA 1
ATOM 8786 C C . LEU B 1 134 ? 1.853 -41.625 -12.547 1 96.5 134 LEU B C 1
ATOM 8788 O O . LEU B 1 134 ? 1.053 -42.281 -11.891 1 96.5 134 LEU B O 1
ATOM 8792 N N . VAL B 1 135 ? 3.133 -41.594 -12.336 1 95.5 135 VAL B N 1
ATOM 8793 C CA . VAL B 1 135 ? 3.686 -42.344 -11.211 1 95.5 135 VAL B CA 1
ATOM 8794 C C . VAL B 1 135 ? 3.074 -41.844 -9.906 1 95.5 135 VAL B C 1
ATOM 8796 O O . VAL B 1 135 ? 2.664 -42.625 -9.055 1 95.5 135 VAL B O 1
ATOM 8799 N N . TYR B 1 136 ? 3.031 -40.562 -9.758 1 95.25 136 TYR B N 1
ATOM 8800 C CA . TYR B 1 136 ? 2.453 -39.938 -8.578 1 95.25 136 TYR B CA 1
ATOM 8801 C C . TYR B 1 136 ? 0.99 -40.344 -8.414 1 95.25 136 TYR B C 1
ATOM 8803 O O . TYR B 1 136 ? 0.546 -40.625 -7.305 1 95.25 136 TYR B O 1
ATOM 8811 N N . ALA B 1 137 ? 0.224 -40.344 -9.484 1 95.44 137 ALA B N 1
ATOM 8812 C CA . ALA B 1 137 ? -1.213 -40.594 -9.453 1 95.44 137 ALA B CA 1
ATOM 8813 C C . ALA B 1 137 ? -1.494 -42.062 -9.148 1 95.44 137 ALA B C 1
ATOM 8815 O O . ALA B 1 137 ? -2.436 -42.406 -8.414 1 95.44 137 ALA B O 1
ATOM 8816 N N . VAL B 1 138 ? -0.723 -43 -9.758 1 94.88 138 VAL B N 1
ATOM 8817 C CA . VAL B 1 138 ? -0.921 -44.438 -9.586 1 94.88 138 VAL B CA 1
ATOM 8818 C C . VAL B 1 138 ? -0.698 -44.812 -8.125 1 94.88 138 VAL B C 1
ATOM 8820 O O . VAL B 1 138 ? -1.376 -45.688 -7.594 1 94.88 138 VAL B O 1
ATOM 8823 N N . HIS B 1 139 ? 0.227 -44.125 -7.457 1 93.5 139 HIS B N 1
ATOM 8824 C CA . HIS B 1 139 ? 0.521 -44.406 -6.059 1 93.5 139 HIS B CA 1
ATOM 8825 C C . HIS B 1 139 ? -0.369 -43.594 -5.129 1 93.5 139 HIS B C 1
ATOM 8827 O O . HIS B 1 139 ? -0.15 -43.562 -3.916 1 93.5 139 HIS B O 1
ATOM 8833 N N . ASN B 1 140 ? -1.275 -42.844 -5.605 1 89.81 140 ASN B N 1
ATOM 8834 C CA . ASN B 1 140 ? -2.203 -42 -4.84 1 89.81 140 ASN B CA 1
ATOM 8835 C C . ASN B 1 140 ? -1.465 -41.031 -3.932 1 89.81 140 ASN B C 1
ATOM 8837 O O . ASN B 1 140 ? -1.858 -40.844 -2.783 1 89.81 140 ASN B O 1
ATOM 8841 N N . GLY B 1 141 ? -0.317 -40.656 -4.422 1 87.56 141 GLY B N 1
ATOM 8842 C CA . GLY B 1 141 ? 0.418 -39.625 -3.68 1 87.56 141 GLY B CA 1
ATOM 8843 C C . GLY B 1 141 ? 1.319 -40.219 -2.607 1 87.56 141 GLY B C 1
ATOM 8844 O O . GLY B 1 141 ? 1.973 -39.469 -1.869 1 87.56 141 GLY B O 1
ATOM 8845 N N . GLU B 1 142 ? 1.363 -41.469 -2.49 1 86.06 142 GLU B N 1
ATOM 8846 C CA . GLU B 1 142 ? 2.223 -42.094 -1.495 1 86.06 142 GLU B CA 1
ATOM 8847 C C . GLU B 1 142 ? 3.693 -41.969 -1.879 1 86.06 142 GLU B C 1
ATOM 8849 O O . GLU B 1 142 ? 4.547 -41.75 -1.021 1 86.06 142 GLU B O 1
ATOM 8854 N N . LYS B 1 143 ? 3.934 -42.188 -3.139 1 90.19 143 LYS B N 1
ATOM 8855 C CA . LYS B 1 143 ? 5.285 -41.969 -3.645 1 90.19 143 LYS B CA 1
ATOM 8856 C C . LYS B 1 143 ? 5.406 -40.625 -4.312 1 90.19 143 LYS B C 1
ATOM 8858 O O . LYS B 1 143 ? 4.773 -40.375 -5.34 1 90.19 143 LYS B O 1
ATOM 8863 N N . LEU B 1 144 ? 6.227 -39.844 -3.701 1 92.69 144 LEU B N 1
ATOM 8864 C CA . LEU B 1 144 ? 6.418 -38.5 -4.211 1 92.69 144 LEU B CA 1
ATOM 8865 C C . LEU B 1 144 ? 7.41 -38.5 -5.371 1 92.69 144 LEU B C 1
ATOM 8867 O O . LEU B 1 144 ? 8.367 -39.25 -5.379 1 92.69 144 LEU B O 1
ATOM 8871 N N . THR B 1 145 ? 7.156 -37.719 -6.332 1 94.5 145 THR B N 1
ATOM 8872 C CA . THR B 1 145 ? 8.078 -37.5 -7.445 1 94.5 145 THR B CA 1
ATOM 8873 C C . THR B 1 145 ? 8.695 -36.125 -7.383 1 94.5 145 THR B C 1
ATOM 8875 O O . THR B 1 145 ? 8.141 -35.219 -6.754 1 94.5 145 THR B O 1
ATOM 8878 N N . PRO B 1 146 ? 9.805 -35.906 -7.988 1 94.31 146 PRO B N 1
ATOM 8879 C CA . PRO B 1 146 ? 10.461 -34.594 -7.977 1 94.31 146 PRO B CA 1
ATOM 8880 C C . PRO B 1 146 ? 9.57 -33.469 -8.539 1 94.31 146 PRO B C 1
ATOM 8882 O O . PRO B 1 146 ? 9.469 -32.406 -7.945 1 94.31 146 PRO B O 1
ATOM 8885 N N . LYS B 1 147 ? 8.859 -33.719 -9.609 1 95.38 147 LYS B N 1
ATOM 8886 C CA . LYS B 1 147 ? 8.008 -32.688 -10.219 1 95.38 147 LYS B CA 1
ATOM 8887 C C . LYS B 1 147 ? 6.883 -32.281 -9.273 1 95.38 147 LYS B C 1
ATOM 8889 O O . LYS B 1 147 ? 6.559 -31.094 -9.172 1 95.38 147 LYS B O 1
ATOM 8894 N N . SER B 1 148 ? 6.289 -33.344 -8.672 1 94.75 148 SER B N 1
ATOM 8895 C CA . SER B 1 148 ? 5.16 -33.062 -7.793 1 94.75 148 SER B CA 1
ATOM 8896 C C . SER B 1 148 ? 5.566 -32.125 -6.648 1 94.75 148 SER B C 1
ATOM 8898 O O . SER B 1 148 ? 4.801 -31.25 -6.254 1 94.75 148 SER B O 1
ATOM 8900 N N . CYS B 1 149 ? 6.719 -32.25 -6.219 1 94.38 149 CYS B N 1
ATOM 8901 C CA . CYS B 1 149 ? 7.223 -31.422 -5.133 1 94.38 149 CYS B CA 1
ATOM 8902 C C . CYS B 1 149 ? 7.695 -30.062 -5.652 1 94.38 149 CYS B C 1
ATOM 8904 O O . CYS B 1 149 ? 7.363 -29.031 -5.086 1 94.38 149 CYS B O 1
ATOM 8906 N N . LEU B 1 150 ? 8.414 -30.094 -6.734 1 94.5 150 LEU B N 1
ATOM 8907 C CA . LEU B 1 150 ? 8.984 -28.875 -7.32 1 94.5 150 LEU B CA 1
ATOM 8908 C C . LEU B 1 150 ? 7.883 -27.875 -7.672 1 94.5 150 LEU B C 1
ATOM 8910 O O . LEU B 1 150 ? 7.984 -26.703 -7.34 1 94.5 150 LEU B O 1
ATOM 8914 N N . LEU B 1 151 ? 6.91 -28.375 -8.297 1 94.75 151 LEU B N 1
ATOM 8915 C CA . LEU B 1 151 ? 5.848 -27.5 -8.789 1 94.75 151 LEU B CA 1
ATOM 8916 C C . LEU B 1 151 ? 5.082 -26.875 -7.629 1 94.75 151 LEU B C 1
ATOM 8918 O O . LEU B 1 151 ? 4.828 -25.672 -7.633 1 94.75 151 LEU B O 1
ATOM 8922 N N . ALA B 1 152 ? 4.715 -27.641 -6.672 1 94.25 152 ALA B N 1
ATOM 8923 C CA . ALA B 1 152 ? 3.963 -27.141 -5.527 1 94.25 152 ALA B CA 1
ATOM 8924 C C . ALA B 1 152 ? 4.781 -26.109 -4.75 1 94.25 152 ALA B C 1
ATOM 8926 O O . ALA B 1 152 ? 4.25 -25.078 -4.328 1 94.25 152 ALA B O 1
ATOM 8927 N N . CYS B 1 153 ? 6.004 -26.375 -4.605 1 92.44 153 CYS B N 1
ATOM 8928 C CA . CYS B 1 153 ? 6.879 -25.453 -3.887 1 92.44 153 CYS B CA 1
ATOM 8929 C C . CYS B 1 153 ? 7.047 -24.141 -4.656 1 92.44 153 CYS B C 1
ATOM 8931 O O . CYS B 1 153 ? 7.078 -23.062 -4.062 1 92.44 153 CYS B O 1
ATOM 8933 N N . GLN B 1 154 ? 7.164 -24.281 -5.898 1 91.31 154 GLN B N 1
ATOM 8934 C CA . GLN B 1 154 ? 7.312 -23.094 -6.727 1 91.31 154 GLN B CA 1
ATOM 8935 C C . GLN B 1 154 ? 6.066 -22.203 -6.656 1 91.31 154 GLN B C 1
ATOM 8937 O O . GLN B 1 154 ? 6.172 -20.984 -6.574 1 91.31 154 GLN B O 1
ATOM 8942 N N . ILE B 1 155 ? 4.941 -22.812 -6.738 1 92.56 155 ILE B N 1
ATOM 8943 C CA . ILE B 1 155 ? 3.689 -22.062 -6.66 1 92.56 155 ILE B CA 1
ATOM 8944 C C . ILE B 1 155 ? 3.598 -21.359 -5.312 1 92.56 155 ILE B C 1
ATOM 8946 O O . ILE B 1 155 ? 3.209 -20.188 -5.25 1 92.56 155 ILE B O 1
ATOM 8950 N N . LYS B 1 156 ? 3.926 -22.047 -4.316 1 90.69 156 LYS B N 1
ATOM 8951 C CA . LYS B 1 156 ? 3.9 -21.438 -2.984 1 90.69 156 LYS B CA 1
ATOM 8952 C C . LYS B 1 156 ? 4.855 -20.25 -2.9 1 90.69 156 LYS B C 1
ATOM 8954 O O . LYS B 1 156 ? 4.496 -19.203 -2.369 1 90.69 156 LYS B O 1
ATOM 8959 N N . ASP B 1 157 ? 5.973 -20.422 -3.451 1 87.44 157 ASP B N 1
ATOM 8960 C CA . ASP B 1 157 ? 7.012 -19.391 -3.365 1 87.44 157 ASP B CA 1
ATOM 8961 C C . ASP B 1 157 ? 6.648 -18.172 -4.199 1 87.44 157 ASP B C 1
ATOM 8963 O O . ASP B 1 157 ? 6.879 -17.031 -3.779 1 87.44 157 ASP B O 1
ATOM 8967 N N . LEU B 1 158 ? 6.137 -18.391 -5.363 1 86.25 158 LEU B N 1
ATOM 8968 C CA . LEU B 1 158 ? 5.859 -17.297 -6.293 1 86.25 158 LEU B CA 1
ATOM 8969 C C . LEU B 1 158 ? 4.562 -16.594 -5.922 1 86.25 158 LEU B C 1
ATOM 8971 O O . LEU B 1 158 ? 4.43 -15.383 -6.133 1 86.25 158 LEU B O 1
ATOM 8975 N N . THR B 1 159 ? 3.559 -17.344 -5.43 1 86.44 159 THR B N 1
ATOM 8976 C CA . THR B 1 159 ? 2.234 -16.734 -5.324 1 86.44 159 THR B CA 1
ATOM 8977 C C . THR B 1 159 ? 1.658 -16.938 -3.924 1 86.44 159 THR B C 1
ATOM 8979 O O . THR B 1 159 ? 0.772 -16.203 -3.498 1 86.44 159 THR B O 1
ATOM 8982 N N . ASN B 1 160 ? 2.002 -18 -3.205 1 85.44 160 ASN B N 1
ATOM 8983 C CA . ASN B 1 160 ? 1.424 -18.391 -1.927 1 85.44 160 ASN B CA 1
ATOM 8984 C C . ASN B 1 160 ? -0.089 -18.562 -2.023 1 85.44 160 ASN B C 1
ATOM 8986 O O . ASN B 1 160 ? -0.813 -18.281 -1.067 1 85.44 160 ASN B O 1
ATOM 8990 N N . ASN B 1 161 ? -0.567 -18.891 -3.217 1 87.69 161 ASN B N 1
ATOM 8991 C CA . ASN B 1 161 ? -1.993 -19.109 -3.441 1 87.69 161 ASN B CA 1
ATOM 8992 C C . ASN B 1 161 ? -2.4 -20.547 -3.123 1 87.69 161 ASN B C 1
ATOM 8994 O O . ASN B 1 161 ? -2.135 -21.453 -3.908 1 87.69 161 ASN B O 1
ATOM 8998 N N . VAL B 1 162 ? -3.129 -20.688 -2.07 1 87.62 162 VAL B N 1
ATOM 8999 C CA . VAL B 1 162 ? -3.51 -22 -1.582 1 87.62 162 VAL B CA 1
ATOM 9000 C C . VAL B 1 162 ? -4.48 -22.656 -2.562 1 87.62 162 VAL B C 1
ATOM 9002 O O . VAL B 1 162 ? -4.406 -23.859 -2.805 1 87.62 162 VAL B O 1
ATOM 9005 N N . GLU B 1 163 ? -5.324 -21.891 -3.154 1 87.56 163 GLU B N 1
ATOM 9006 C CA . GLU B 1 163 ? -6.297 -22.422 -4.105 1 87.56 163 GLU B CA 1
ATOM 9007 C C . GLU B 1 163 ? -5.605 -23.016 -5.328 1 87.56 163 GLU B C 1
ATOM 9009 O O . GLU B 1 163 ? -6.016 -24.062 -5.828 1 87.56 163 GLU B O 1
ATOM 9014 N N . LEU B 1 164 ? -4.637 -22.391 -5.762 1 91.5 164 LEU B N 1
ATOM 9015 C CA . LEU B 1 164 ? -3.92 -22.891 -6.93 1 91.5 164 LEU B CA 1
ATOM 9016 C C . LEU B 1 164 ? -3.182 -24.188 -6.605 1 91.5 164 LEU B C 1
ATOM 9018 O O . LEU B 1 164 ? -3.109 -25.078 -7.438 1 91.5 164 LEU B O 1
ATOM 9022 N N . ILE B 1 165 ? -2.613 -24.234 -5.426 1 93.69 165 ILE B N 1
ATOM 9023 C CA . ILE B 1 165 ? -1.932 -25.469 -5.016 1 93.69 165 ILE B CA 1
ATOM 9024 C C . ILE B 1 165 ? -2.936 -26.609 -4.934 1 93.69 165 ILE B C 1
ATOM 9026 O O . ILE B 1 165 ? -2.65 -27.734 -5.379 1 93.69 165 ILE B O 1
ATOM 9030 N N . ARG B 1 166 ? -4.062 -26.328 -4.469 1 93.19 166 ARG B N 1
ATOM 9031 C CA . ARG B 1 166 ? -5.117 -27.344 -4.391 1 93.19 166 ARG B CA 1
ATOM 9032 C C . ARG B 1 166 ? -5.574 -27.766 -5.781 1 93.19 166 ARG B C 1
ATOM 9034 O O . ARG B 1 166 ? -5.832 -28.938 -6.023 1 93.19 166 ARG B O 1
ATOM 9041 N N . THR B 1 167 ? -5.668 -26.781 -6.613 1 93.88 167 THR B N 1
ATOM 9042 C CA . THR B 1 167 ? -6.051 -27.062 -7.992 1 93.88 167 THR B CA 1
ATOM 9043 C C . THR B 1 167 ? -5.055 -28.016 -8.648 1 93.88 167 THR B C 1
ATOM 9045 O O . THR B 1 167 ? -5.449 -29 -9.266 1 93.88 167 THR B O 1
ATOM 9048 N N . MET B 1 168 ? -3.826 -27.781 -8.453 1 95.25 168 MET B N 1
ATOM 9049 C CA . MET B 1 168 ? -2.791 -28.609 -9.07 1 95.25 168 MET B CA 1
ATOM 9050 C C . MET B 1 168 ? -2.783 -30.016 -8.469 1 95.25 168 MET B C 1
ATOM 9052 O O . MET B 1 168 ? -2.547 -31 -9.18 1 95.25 168 MET B O 1
ATOM 9056 N N . ASN B 1 169 ? -3.012 -30.062 -7.199 1 94.94 169 ASN B N 1
ATOM 9057 C CA . ASN B 1 169 ? -3.066 -31.359 -6.535 1 94.94 169 ASN B CA 1
ATOM 9058 C C . ASN B 1 169 ? -4.242 -32.188 -7.035 1 94.94 169 ASN B C 1
ATOM 9060 O O . ASN B 1 169 ? -4.09 -33.375 -7.316 1 94.94 169 ASN B O 1
ATOM 9064 N N . LYS B 1 170 ? -5.387 -31.578 -7.223 1 94.56 170 LYS B N 1
ATOM 9065 C CA . LYS B 1 170 ? -6.578 -32.281 -7.672 1 94.56 170 LYS B CA 1
ATOM 9066 C C . LYS B 1 170 ? -6.453 -32.688 -9.133 1 94.56 170 LYS B C 1
ATOM 9068 O O . LYS B 1 170 ? -7.07 -33.688 -9.57 1 94.56 170 LYS B O 1
ATOM 9073 N N . LEU B 1 171 ? -5.625 -31.969 -9.852 1 95.81 171 LEU B N 1
ATOM 9074 C CA . LEU B 1 171 ? -5.383 -32.312 -11.25 1 95.81 171 LEU B CA 1
ATOM 9075 C C . LEU B 1 171 ? -4.316 -33.375 -11.375 1 95.81 171 LEU B C 1
ATOM 9077 O O . LEU B 1 171 ? -4.082 -33.906 -12.461 1 95.81 171 LEU B O 1
ATOM 9081 N N . GLY B 1 172 ? -3.602 -33.688 -10.258 1 94.81 172 GLY B N 1
ATOM 9082 C CA . GLY B 1 172 ? -2.621 -34.781 -10.242 1 94.81 172 GLY B CA 1
ATOM 9083 C C . GLY B 1 172 ? -1.216 -34.312 -10.562 1 94.81 172 GLY B C 1
ATOM 9084 O O . GLY B 1 172 ? -0.34 -35.125 -10.867 1 94.81 172 GLY B O 1
ATOM 9085 N N . HIS B 1 173 ? -0.948 -33 -10.43 1 96.06 173 HIS B N 1
ATOM 9086 C CA . HIS B 1 173 ? 0.332 -32.469 -10.891 1 96.06 173 HIS B CA 1
ATOM 9087 C C . HIS B 1 173 ? 1.226 -32.094 -9.719 1 96.06 173 HIS B C 1
ATOM 9089 O O . HIS B 1 173 ? 2.404 -31.766 -9.914 1 96.06 173 HIS B O 1
ATOM 9095 N N . GLY B 1 174 ? 0.728 -32 -8.555 1 94.62 174 GLY B N 1
ATOM 9096 C CA . GLY B 1 174 ? 1.519 -31.562 -7.422 1 94.62 174 GLY B CA 1
ATOM 9097 C C . GLY B 1 174 ? 1.021 -32.094 -6.094 1 94.62 174 GLY B C 1
ATOM 9098 O O . GLY B 1 174 ? -0.084 -32.625 -6.008 1 94.62 174 GLY B O 1
ATOM 9099 N N . ILE B 1 175 ? 1.871 -31.984 -5.113 1 94.44 175 ILE B N 1
ATOM 9100 C CA . ILE B 1 175 ? 1.509 -32.406 -3.768 1 94.44 175 ILE B CA 1
ATOM 9101 C C . ILE B 1 175 ? 0.51 -31.438 -3.158 1 94.44 175 ILE B C 1
ATOM 9103 O O . ILE B 1 175 ? 0.31 -30.344 -3.684 1 94.44 175 ILE B O 1
ATOM 9107 N N . SER B 1 176 ? -0.079 -31.875 -2.096 1 92.94 176 SER B N 1
ATOM 9108 C CA . SER B 1 176 ? -1.091 -31.047 -1.436 1 92.94 176 SER B CA 1
ATOM 9109 C C . SER B 1 176 ? -0.453 -29.922 -0.646 1 92.94 176 SER B C 1
ATOM 9111 O O . SER B 1 176 ? 0.751 -29.938 -0.384 1 92.94 176 SER B O 1
ATOM 9113 N N . TYR B 1 177 ? -1.301 -29.016 -0.322 1 91.81 177 TYR B N 1
ATOM 9114 C CA . TYR B 1 177 ? -0.833 -27.859 0.435 1 91.81 177 TYR B CA 1
ATOM 9115 C C . TYR B 1 177 ? -0.279 -28.281 1.79 1 91.81 177 TYR B C 1
ATOM 9117 O O . TYR B 1 177 ? 0.737 -27.75 2.246 1 91.81 177 TYR B O 1
ATOM 9125 N N . ASP B 1 178 ? -0.883 -29.172 2.389 1 89.5 178 ASP B N 1
ATOM 9126 C CA . ASP B 1 178 ? -0.471 -29.625 3.711 1 89.5 178 ASP B CA 1
ATOM 9127 C C . ASP B 1 178 ? 0.904 -30.297 3.658 1 89.5 178 ASP B C 1
ATOM 9129 O O . ASP B 1 178 ? 1.717 -30.125 4.566 1 89.5 178 ASP B O 1
ATOM 9133 N N . VAL B 1 179 ? 1.139 -30.938 2.631 1 91.88 179 VAL B N 1
ATOM 9134 C CA . VAL B 1 179 ? 2.424 -31.609 2.471 1 91.88 179 VAL B CA 1
ATOM 9135 C C . VAL B 1 179 ? 3.518 -30.578 2.201 1 91.88 179 VAL B C 1
ATOM 9137 O O . VAL B 1 179 ? 4.641 -30.719 2.689 1 91.88 179 VAL B O 1
ATOM 9140 N N . VAL B 1 180 ? 3.186 -29.547 1.451 1 92.19 180 VAL B N 1
ATOM 9141 C CA . VAL B 1 180 ? 4.148 -28.484 1.188 1 92.19 180 VAL B CA 1
ATOM 9142 C C . VAL B 1 180 ? 4.535 -27.812 2.498 1 92.19 180 VAL B C 1
ATOM 9144 O O . VAL B 1 180 ? 5.715 -27.547 2.748 1 92.19 180 VAL B O 1
ATOM 9147 N N . GLN B 1 181 ? 3.551 -27.578 3.301 1 90.31 181 GLN B N 1
ATOM 9148 C CA . GLN B 1 181 ? 3.795 -26.922 4.582 1 90.31 181 GLN B CA 1
ATOM 9149 C C . GLN B 1 181 ? 4.645 -27.812 5.496 1 90.31 181 GLN B C 1
ATOM 9151 O O . GLN B 1 181 ? 5.547 -27.312 6.176 1 90.31 181 GLN B O 1
ATOM 9156 N N . SER B 1 182 ? 4.344 -29.047 5.465 1 91.06 182 SER B N 1
ATOM 9157 C CA . SER B 1 182 ? 5.109 -29.984 6.27 1 91.06 182 SER B CA 1
ATOM 9158 C C . SER B 1 182 ? 6.551 -30.094 5.781 1 91.06 182 SER B C 1
ATOM 9160 O O . SER B 1 182 ? 7.48 -30.188 6.586 1 91.06 182 SER B O 1
ATOM 9162 N N . LEU B 1 183 ? 6.699 -30.078 4.535 1 91.75 183 LEU B N 1
ATOM 9163 C CA . LEU B 1 183 ? 8.023 -30.156 3.932 1 91.75 183 LEU B CA 1
ATOM 9164 C C . LEU B 1 183 ? 8.875 -28.953 4.348 1 91.75 183 LEU B C 1
ATOM 9166 O O . LEU B 1 183 ? 10 -29.125 4.82 1 91.75 183 LEU B O 1
ATOM 9170 N N . LEU B 1 184 ? 8.375 -27.844 4.258 1 91.06 184 LEU B N 1
ATOM 9171 C CA . LEU B 1 184 ? 9.125 -26.625 4.582 1 91.06 184 LEU B CA 1
ATOM 9172 C C . LEU B 1 184 ? 9.391 -26.547 6.078 1 91.06 184 LEU B C 1
ATOM 9174 O O . LEU B 1 184 ? 10.438 -26.047 6.496 1 91.06 184 LEU B O 1
ATOM 9178 N N . THR B 1 185 ? 8.445 -27 6.848 1 90.94 185 THR B N 1
ATOM 9179 C CA . THR B 1 185 ? 8.625 -27.016 8.297 1 90.94 185 THR B CA 1
ATOM 9180 C C . THR B 1 185 ? 9.742 -27.969 8.695 1 90.94 185 THR B C 1
ATOM 9182 O O . THR B 1 185 ? 10.562 -27.656 9.555 1 90.94 185 THR B O 1
ATOM 9185 N N . GLU B 1 186 ? 9.758 -29.078 8.008 1 89.62 186 GLU B N 1
ATOM 9186 C CA . GLU B 1 186 ? 10.797 -30.062 8.305 1 89.62 186 GLU B CA 1
ATOM 9187 C C . GLU B 1 186 ? 12.18 -29.547 7.895 1 89.62 186 GLU B C 1
ATOM 9189 O O . GLU B 1 186 ? 13.164 -29.797 8.586 1 89.62 186 GLU B O 1
ATOM 9194 N N . VAL B 1 187 ? 12.25 -28.922 6.84 1 89 187 VAL B N 1
ATOM 9195 C CA . VAL B 1 187 ? 13.5 -28.328 6.387 1 89 187 VAL B CA 1
ATOM 9196 C C . VAL B 1 187 ? 13.969 -27.281 7.395 1 89 187 VAL B C 1
ATOM 9198 O O . VAL B 1 187 ? 15.164 -27.188 7.695 1 89 187 VAL B O 1
ATOM 9201 N N . ALA B 1 188 ? 13.07 -26.516 7.895 1 87.94 188 ALA B N 1
ATOM 9202 C CA . ALA B 1 188 ? 13.398 -25.5 8.891 1 87.94 188 ALA B CA 1
ATOM 9203 C C . ALA B 1 188 ? 13.945 -26.125 10.164 1 87.94 188 ALA B C 1
ATOM 9205 O O . ALA B 1 188 ? 14.93 -25.656 10.727 1 87.94 188 ALA B O 1
ATOM 9206 N N . TYR B 1 189 ? 13.352 -27.219 10.578 1 85.69 189 TYR B N 1
ATOM 9207 C CA . TYR B 1 189 ? 13.797 -27.906 11.789 1 85.69 189 TYR B CA 1
ATOM 9208 C C . TYR B 1 189 ? 15.18 -28.516 11.586 1 85.69 189 TYR B C 1
ATOM 9210 O O . TYR B 1 189 ? 16.016 -28.516 12.5 1 85.69 189 TYR B O 1
ATOM 9218 N N . GLN B 1 190 ? 15.383 -29.047 10.461 1 82.81 190 GLN B N 1
ATOM 9219 C CA . GLN B 1 190 ? 16.703 -29.609 10.164 1 82.81 190 GLN B CA 1
ATOM 9220 C C . GLN B 1 190 ? 17.797 -28.547 10.266 1 82.81 190 GLN B C 1
ATOM 9222 O O . GLN B 1 190 ? 18.891 -28.828 10.75 1 82.81 190 GLN B O 1
ATOM 9227 N N . LYS B 1 191 ? 17.484 -27.469 9.898 1 80.94 191 LYS B N 1
ATOM 9228 C CA . LYS B 1 191 ? 18.469 -26.391 9.945 1 80.94 191 LYS B CA 1
ATOM 9229 C C . LYS B 1 191 ? 18.734 -25.953 11.391 1 80.94 191 LYS B C 1
ATOM 9231 O O . LYS B 1 191 ? 19.859 -25.656 11.75 1 80.94 191 LYS B O 1
ATOM 9236 N N . VAL B 1 192 ? 17.719 -25.891 12.203 1 80.75 192 VAL B N 1
ATOM 9237 C CA . VAL B 1 192 ? 17.844 -25.484 13.594 1 80.75 192 VAL B CA 1
ATOM 9238 C C . VAL B 1 192 ? 18.578 -26.562 14.383 1 80.75 192 VAL B C 1
ATOM 9240 O O . VAL B 1 192 ? 19.406 -26.25 15.25 1 80.75 192 VAL B O 1
ATOM 9243 N N . ASP B 1 193 ? 18.281 -27.781 14.094 1 75.81 193 ASP B N 1
ATOM 9244 C CA . ASP B 1 193 ? 18.891 -28.891 14.82 1 75.81 193 ASP B CA 1
ATOM 9245 C C . ASP B 1 193 ? 20.375 -29.031 14.484 1 75.81 193 ASP B C 1
ATOM 9247 O O . ASP B 1 193 ? 21.156 -29.484 15.32 1 75.81 193 ASP B O 1
ATOM 9251 N N . SER B 1 194 ? 20.703 -28.672 13.305 1 70.5 194 SER B N 1
ATOM 9252 C CA . SER B 1 194 ? 22.094 -28.781 12.898 1 70.5 194 SER B CA 1
ATOM 9253 C C . SER B 1 194 ? 22.953 -27.703 13.562 1 70.5 194 SER B C 1
ATOM 9255 O O . SER B 1 194 ? 24.188 -27.797 13.586 1 70.5 194 SER B O 1
ATOM 9257 N N . THR B 1 195 ? 22.359 -26.719 14.047 1 65.12 195 THR B N 1
ATOM 9258 C CA . THR B 1 195 ? 23.109 -25.625 14.641 1 65.12 195 THR B CA 1
ATOM 9259 C C . THR B 1 195 ? 23.109 -25.719 16.156 1 65.12 195 THR B C 1
ATOM 9261 O O . THR B 1 195 ? 22.062 -25.984 16.766 1 65.12 195 THR B O 1
ATOM 9264 N N . ASP B 1 196 ? 24.312 -25.969 16.781 1 60.47 196 ASP B N 1
ATOM 9265 C CA . ASP B 1 196 ? 24.438 -26 18.234 1 60.47 196 ASP B CA 1
ATOM 9266 C C . ASP B 1 196 ? 23.797 -24.766 18.859 1 60.47 196 ASP B C 1
ATOM 9268 O O . ASP B 1 196 ? 23.766 -23.703 18.25 1 60.47 196 ASP B O 1
ATOM 9272 N N . GLY B 1 197 ? 22.938 -24.844 19.859 1 56.41 197 GLY B N 1
ATOM 9273 C CA . GLY B 1 197 ? 22.078 -23.922 20.578 1 56.41 197 GLY B CA 1
ATOM 9274 C C . GLY B 1 197 ? 22.672 -22.516 20.688 1 56.41 197 GLY B C 1
ATOM 9275 O O . GLY B 1 197 ? 21.938 -21.531 20.641 1 56.41 197 GLY B O 1
ATOM 9276 N N . GLU B 1 198 ? 24.016 -22.328 20.859 1 63.59 198 GLU B N 1
ATOM 9277 C CA . GLU B 1 198 ? 24.625 -21.031 21.125 1 63.59 198 GLU B CA 1
ATOM 9278 C C . GLU B 1 198 ? 25.078 -20.359 19.828 1 63.59 198 GLU B C 1
ATOM 9280 O O . GLU B 1 198 ? 25.312 -19.156 19.797 1 63.59 198 GLU B O 1
ATOM 9285 N N . LYS B 1 199 ? 24.984 -21.109 18.703 1 76.19 199 LYS B N 1
ATOM 9286 C CA . LYS B 1 199 ? 25.531 -20.594 17.453 1 76.19 199 LYS B CA 1
ATOM 9287 C C . LYS B 1 199 ? 24.438 -20.016 16.562 1 76.19 199 LYS B C 1
ATOM 9289 O O . LYS B 1 199 ? 23.266 -20.359 16.719 1 76.19 199 LYS B O 1
ATOM 9294 N N . VAL B 1 200 ? 24.875 -18.953 15.844 1 84.19 200 VAL B N 1
ATOM 9295 C CA . VAL B 1 200 ? 23.984 -18.344 14.875 1 84.19 200 VAL B CA 1
ATOM 9296 C C . VAL B 1 200 ? 23.812 -19.281 13.68 1 84.19 200 VAL B C 1
ATOM 9298 O O . VAL B 1 200 ? 24.766 -19.922 13.234 1 84.19 200 VAL B O 1
ATOM 9301 N N . GLN B 1 201 ? 22.641 -19.469 13.32 1 81.94 201 GLN B N 1
ATOM 9302 C CA . GLN B 1 201 ? 22.375 -20.297 12.148 1 81.94 201 GLN B CA 1
ATOM 9303 C C . GLN B 1 201 ? 22.828 -19.609 10.867 1 81.94 201 GLN B C 1
ATOM 9305 O O . GLN B 1 201 ? 22.203 -18.641 10.422 1 81.94 201 GLN B O 1
ATOM 9310 N N . LEU B 1 202 ? 23.844 -20.125 10.312 1 87.44 202 LEU B N 1
ATOM 9311 C CA . LEU B 1 202 ? 24.391 -19.531 9.094 1 87.44 202 LEU B CA 1
ATOM 9312 C C . LEU B 1 202 ? 23.875 -20.281 7.859 1 87.44 202 LEU B C 1
ATOM 9314 O O . LEU B 1 202 ? 23.625 -21.484 7.914 1 87.44 202 LEU B O 1
ATOM 9318 N N . PRO B 1 203 ? 23.703 -19.531 6.805 1 83.44 203 PRO B N 1
ATOM 9319 C CA . PRO B 1 203 ? 23.328 -20.203 5.555 1 83.44 203 PRO B CA 1
ATOM 9320 C C . PRO B 1 203 ? 24.391 -21.203 5.09 1 83.44 203 PRO B C 1
ATOM 9322 O O . PRO B 1 203 ? 25.578 -21.031 5.359 1 83.44 203 PRO B O 1
ATOM 9325 N N . GLU B 1 204 ? 24 -22.188 4.336 1 75.12 204 GLU B N 1
ATOM 9326 C CA . GLU B 1 204 ? 24.891 -23.25 3.875 1 75.12 204 GLU B CA 1
ATOM 9327 C C . GLU B 1 204 ? 25.922 -22.719 2.877 1 75.12 204 GLU B C 1
ATOM 9329 O O . GLU B 1 204 ? 27 -23.297 2.725 1 75.12 204 GLU B O 1
ATOM 9334 N N . THR B 1 205 ? 25.594 -21.656 2.328 1 75.12 205 THR B N 1
ATOM 9335 C CA . THR B 1 205 ? 26.453 -21.094 1.29 1 75.12 205 THR B CA 1
ATOM 9336 C C . THR B 1 205 ? 27.625 -20.328 1.909 1 75.12 205 THR B C 1
ATOM 9338 O O . THR B 1 205 ? 28.547 -19.922 1.206 1 75.12 205 THR B O 1
ATOM 9341 N N . THR B 1 206 ? 27.625 -20.219 3.23 1 87.31 206 THR B N 1
ATOM 9342 C CA . THR B 1 206 ? 28.672 -19.453 3.889 1 87.31 206 THR B CA 1
ATOM 9343 C C . THR B 1 206 ? 29.969 -20.25 3.988 1 87.31 206 THR B C 1
ATOM 9345 O O . THR B 1 206 ? 29.938 -21.453 4.285 1 87.31 206 THR B O 1
ATOM 9348 N N . GLU B 1 207 ? 31.047 -19.625 3.693 1 90.25 207 GLU B N 1
ATOM 9349 C CA . GLU B 1 207 ? 32.375 -20.25 3.725 1 90.25 207 GLU B CA 1
ATOM 9350 C C . GLU B 1 207 ? 33.188 -19.734 4.891 1 90.25 207 GLU B C 1
ATOM 9352 O O . GLU B 1 207 ? 33.219 -18.531 5.164 1 90.25 207 GLU B O 1
ATOM 9357 N N . LYS B 1 208 ? 33.906 -20.641 5.539 1 91.31 208 LYS B N 1
ATOM 9358 C CA . LYS B 1 208 ? 34.75 -20.266 6.66 1 91.31 208 LYS B CA 1
ATOM 9359 C C . LYS B 1 208 ? 36.062 -19.609 6.172 1 91.31 208 LYS B C 1
ATOM 9361 O O . LYS B 1 208 ? 36.469 -19.828 5.027 1 91.31 208 LYS B O 1
ATOM 9366 N N . GLU B 1 209 ? 36.656 -18.766 6.988 1 92.38 209 GLU B N 1
ATOM 9367 C CA . GLU B 1 209 ? 37.938 -18.109 6.746 1 92.38 209 GLU B CA 1
ATOM 9368 C C . GLU B 1 209 ? 37.875 -17.172 5.547 1 92.38 209 GLU B C 1
ATOM 9370 O O . GLU B 1 209 ? 38.844 -17.016 4.812 1 92.38 209 GLU B O 1
ATOM 9375 N N . THR B 1 210 ? 36.688 -16.828 5.242 1 93.75 210 THR B N 1
ATOM 9376 C CA . THR B 1 210 ? 36.469 -15.883 4.145 1 93.75 210 THR B CA 1
ATOM 9377 C C . THR B 1 210 ? 35.844 -14.586 4.66 1 93.75 210 THR B C 1
ATOM 9379 O O . THR B 1 210 ? 35.031 -14.609 5.586 1 93.75 210 THR B O 1
ATOM 9382 N N . PHE B 1 211 ? 36.281 -13.523 4.004 1 95.25 211 PHE B N 1
ATOM 9383 C CA . PHE B 1 211 ? 35.75 -12.203 4.32 1 95.25 211 PHE B CA 1
ATOM 9384 C C . PHE B 1 211 ? 34.219 -12.219 4.324 1 95.25 211 PHE B C 1
ATOM 9386 O O . PHE B 1 211 ? 33.594 -12.883 3.494 1 95.25 211 PHE B O 1
ATOM 9393 N N . ALA B 1 212 ? 33.625 -11.594 5.383 1 96.31 212 ALA B N 1
ATOM 9394 C CA . ALA B 1 212 ? 32.156 -11.539 5.465 1 96.31 212 ALA B CA 1
ATOM 9395 C C . ALA B 1 212 ? 31.688 -10.141 5.844 1 96.31 212 ALA B C 1
ATOM 9397 O O . ALA B 1 212 ? 32.312 -9.461 6.66 1 96.31 212 ALA B O 1
ATOM 9398 N N . MET B 1 213 ? 30.656 -9.742 5.184 1 97.19 213 MET B N 1
ATOM 9399 C CA . MET B 1 213 ? 29.969 -8.477 5.465 1 97.19 213 MET B CA 1
ATOM 9400 C C . MET B 1 213 ? 28.516 -8.719 5.859 1 97.19 213 MET B C 1
ATOM 9402 O O . MET B 1 213 ? 27.828 -9.523 5.23 1 97.19 213 MET B O 1
ATOM 9406 N N . LEU B 1 214 ? 28.094 -8.078 6.949 1 97.5 214 LEU B N 1
ATOM 9407 C CA . LEU B 1 214 ? 26.703 -8.172 7.406 1 97.5 214 LEU B CA 1
ATOM 9408 C C . LEU B 1 214 ? 25.953 -6.879 7.109 1 97.5 214 LEU B C 1
ATOM 9410 O O . LEU B 1 214 ? 26.484 -5.785 7.289 1 97.5 214 LEU B O 1
ATOM 9414 N N . ALA B 1 215 ? 24.828 -6.949 6.527 1 97.19 215 ALA B N 1
ATOM 9415 C CA . ALA B 1 215 ? 23.922 -5.816 6.352 1 97.19 215 ALA B CA 1
ATOM 9416 C C . ALA B 1 215 ? 22.594 -6.055 7.066 1 97.19 215 ALA B C 1
ATOM 9418 O O . ALA B 1 215 ? 22 -7.117 6.918 1 97.19 215 ALA B O 1
ATOM 9419 N N . GLU B 1 216 ? 22.188 -5.168 7.91 1 95.38 216 GLU B N 1
ATOM 9420 C CA . GLU B 1 216 ? 20.953 -5.309 8.68 1 95.38 216 GLU B CA 1
ATOM 9421 C C . GLU B 1 216 ? 20.062 -4.074 8.531 1 95.38 216 GLU B C 1
ATOM 9423 O O . GLU B 1 216 ? 20.562 -2.953 8.43 1 95.38 216 GLU B O 1
ATOM 9428 N N . ASP B 1 217 ? 18.766 -4.238 8.469 1 92 217 ASP B N 1
ATOM 9429 C CA . ASP B 1 217 ? 17.812 -3.162 8.242 1 92 217 ASP B CA 1
ATOM 9430 C C . ASP B 1 217 ? 16.469 -3.471 8.914 1 92 217 ASP B C 1
ATOM 9432 O O . ASP B 1 217 ? 16.141 -4.637 9.133 1 92 217 ASP B O 1
ATOM 9436 N N . ASN B 1 218 ? 15.773 -2.395 9.258 1 87.5 218 ASN B N 1
ATOM 9437 C CA . ASN B 1 218 ? 14.469 -2.521 9.891 1 87.5 218 ASN B CA 1
ATOM 9438 C C . ASN B 1 218 ? 13.375 -2.822 8.859 1 87.5 218 ASN B C 1
ATOM 9440 O O . ASN B 1 218 ? 13.398 -2.293 7.75 1 87.5 218 ASN B O 1
ATOM 9444 N N . ILE B 1 219 ? 12.438 -3.734 9.211 1 81.94 219 ILE B N 1
ATOM 9445 C CA . ILE B 1 219 ? 11.297 -4.023 8.352 1 81.94 219 ILE B CA 1
ATOM 9446 C C . ILE B 1 219 ? 10.008 -3.936 9.164 1 81.94 219 ILE B C 1
ATOM 9448 O O . ILE B 1 219 ? 9.883 -4.578 10.211 1 81.94 219 ILE B O 1
ATOM 9452 N N . ASP B 1 220 ? 9.055 -3.061 8.766 1 72.56 220 ASP B N 1
ATOM 9453 C CA . ASP B 1 220 ? 7.781 -2.877 9.453 1 72.56 220 ASP B CA 1
ATOM 9454 C C . ASP B 1 220 ? 6.625 -3.447 8.625 1 72.56 220 ASP B C 1
ATOM 9456 O O . ASP B 1 220 ? 6.613 -3.324 7.402 1 72.56 220 ASP B O 1
ATOM 9460 N N . ARG B 1 221 ? 5.75 -4.273 9.258 1 68.06 221 ARG B N 1
ATOM 9461 C CA . ARG B 1 221 ? 4.574 -4.797 8.57 1 68.06 221 ARG B CA 1
ATOM 9462 C C . ARG B 1 221 ? 3.314 -4.586 9.398 1 68.06 221 ARG B C 1
ATOM 9464 O O . ARG B 1 221 ? 3.314 -4.82 10.609 1 68.06 221 ARG B O 1
ATOM 9471 N N . LEU B 1 222 ? 2.299 -4.078 8.75 1 61.25 222 LEU B N 1
ATOM 9472 C CA . LEU B 1 222 ? 0.993 -3.904 9.375 1 61.25 222 LEU B CA 1
ATOM 9473 C C . LEU B 1 222 ? 0.064 -5.062 9.031 1 61.25 222 LEU B C 1
ATOM 9475 O O . LEU B 1 222 ? -0.205 -5.32 7.855 1 61.25 222 LEU B O 1
ATOM 9479 N N . GLU B 1 223 ? -0.169 -6.047 9.953 1 61.94 223 GLU B N 1
ATOM 9480 C CA . GLU B 1 223 ? -1.131 -7.117 9.719 1 61.94 223 GLU B CA 1
ATOM 9481 C C . GLU B 1 223 ? -2.553 -6.664 10.039 1 61.94 223 GLU B C 1
ATOM 9483 O O . GLU B 1 223 ? -2.766 -5.875 10.961 1 61.94 223 GLU B O 1
ATOM 9488 N N . GLU B 1 224 ? -3.453 -7.004 9.266 1 62.53 224 GLU B N 1
ATOM 9489 C CA . GLU B 1 224 ? -4.855 -6.699 9.516 1 62.53 224 GLU B CA 1
ATOM 9490 C C . GLU B 1 224 ? -5.465 -7.691 10.508 1 62.53 224 GLU B C 1
ATOM 9492 O O . GLU B 1 224 ? -5.691 -8.852 10.164 1 62.53 224 GLU B O 1
ATOM 9497 N N . THR B 1 225 ? -5.508 -7.441 11.812 1 68 225 THR B N 1
ATOM 9498 C CA . THR B 1 225 ? -6.16 -8.258 12.836 1 68 225 THR B CA 1
ATOM 9499 C C . THR B 1 225 ? -7.465 -7.613 13.289 1 68 225 THR B C 1
ATOM 9501 O O . THR B 1 225 ? -7.754 -6.469 12.938 1 68 225 THR B O 1
ATOM 9504 N N . LEU B 1 226 ? -8.266 -8.414 14.094 1 72.19 226 LEU B N 1
ATOM 9505 C CA . LEU B 1 226 ? -9.539 -7.922 14.594 1 72.19 226 LEU B CA 1
ATOM 9506 C C . LEU B 1 226 ? -9.344 -6.699 15.484 1 72.19 226 LEU B C 1
ATOM 9508 O O . LEU B 1 226 ? -10.164 -5.785 15.477 1 72.19 226 LEU B O 1
ATOM 9512 N N . SER B 1 227 ? -8.156 -6.719 16.219 1 70.75 227 SER B N 1
ATOM 9513 C CA . SER B 1 227 ? -7.883 -5.629 17.141 1 70.75 227 SER B CA 1
ATOM 9514 C C . SER B 1 227 ? -7.008 -4.559 16.5 1 70.75 227 SER B C 1
ATOM 9516 O O . SER B 1 227 ? -6.887 -3.449 17.031 1 70.75 227 SER B O 1
ATOM 9518 N N . GLY B 1 228 ? -6.602 -4.793 15.273 1 62.25 228 GLY B N 1
ATOM 9519 C CA . GLY B 1 228 ? -5.66 -3.879 14.648 1 62.25 228 GLY B CA 1
ATOM 9520 C C . GLY B 1 228 ? -4.27 -3.951 15.258 1 62.25 228 GLY B C 1
ATOM 9521 O O . GLY B 1 228 ? -3.416 -3.109 14.969 1 62.25 228 GLY B O 1
ATOM 9522 N N . GLU B 1 229 ? -4.176 -4.914 16.219 1 60.66 229 GLU B N 1
ATOM 9523 C CA . GLU B 1 229 ? -2.857 -5.152 16.797 1 60.66 229 GLU B CA 1
ATOM 9524 C C . GLU B 1 229 ? -1.969 -5.949 15.844 1 60.66 229 GLU B C 1
ATOM 9526 O O . GLU B 1 229 ? -2.447 -6.48 14.836 1 60.66 229 GLU B O 1
ATOM 9531 N N . GLY B 1 230 ? -0.655 -5.691 15.812 1 58.5 230 GLY B N 1
ATOM 9532 C CA . GLY B 1 230 ? 0.172 -6.625 15.062 1 58.5 230 GLY B CA 1
ATOM 9533 C C . GLY B 1 230 ? 1.146 -5.941 14.125 1 58.5 230 GLY B C 1
ATOM 9534 O O . GLY B 1 230 ? 1.503 -6.492 13.078 1 58.5 230 GLY B O 1
ATOM 9535 N N . THR B 1 231 ? 1.313 -4.695 14.422 1 61.72 231 THR B N 1
ATOM 9536 C CA . THR B 1 231 ? 2.43 -4.137 13.672 1 61.72 231 THR B CA 1
ATOM 9537 C C . THR B 1 231 ? 3.752 -4.75 14.125 1 61.72 231 THR B C 1
ATOM 9539 O O . THR B 1 231 ? 4.059 -4.758 15.32 1 61.72 231 THR B O 1
ATOM 9542 N N . THR B 1 232 ? 4.16 -5.727 13.289 1 67.12 232 THR B N 1
ATOM 9543 C CA . THR B 1 232 ? 5.426 -6.375 13.625 1 67.12 232 THR B CA 1
ATOM 9544 C C . THR B 1 232 ? 6.605 -5.527 13.156 1 67.12 232 THR B C 1
ATOM 9546 O O . THR B 1 232 ? 6.617 -5.039 12.023 1 67.12 232 THR B O 1
ATOM 9549 N N . HIS B 1 233 ? 7.438 -5.055 14.172 1 74.44 233 HIS B N 1
ATOM 9550 C CA . HIS B 1 233 ? 8.727 -4.426 13.891 1 74.44 233 HIS B CA 1
ATOM 9551 C C . HIS B 1 233 ? 9.867 -5.43 14.031 1 74.44 233 HIS B C 1
ATOM 9553 O O . HIS B 1 233 ? 10.125 -5.938 15.125 1 74.44 233 HIS B O 1
ATOM 9559 N N . LYS B 1 234 ? 10.477 -5.703 12.891 1 82.31 234 LYS B N 1
ATOM 9560 C CA . LYS B 1 234 ? 11.531 -6.711 12.875 1 82.31 234 LYS B CA 1
ATOM 9561 C C . LYS B 1 234 ? 12.781 -6.191 12.172 1 82.31 234 LYS B C 1
ATOM 9563 O O . LYS B 1 234 ? 12.75 -5.133 11.539 1 82.31 234 LYS B O 1
ATOM 9568 N N . VAL B 1 235 ? 13.914 -6.816 12.453 1 89.25 235 VAL B N 1
ATOM 9569 C CA . VAL B 1 235 ? 15.172 -6.504 11.781 1 89.25 235 VAL B CA 1
ATOM 9570 C C . VAL B 1 235 ? 15.594 -7.684 10.906 1 89.25 235 VAL B C 1
ATOM 9572 O O . VAL B 1 235 ? 15.711 -8.812 11.391 1 89.25 235 VAL B O 1
ATOM 9575 N N . ASN B 1 236 ? 15.773 -7.434 9.625 1 89.88 236 ASN B N 1
ATOM 9576 C CA . ASN B 1 236 ? 16.312 -8.422 8.703 1 89.88 236 ASN B CA 1
ATOM 9577 C C . ASN B 1 236 ? 17.828 -8.32 8.594 1 89.88 236 ASN B C 1
ATOM 9579 O O . ASN B 1 236 ? 18.391 -7.234 8.75 1 89.88 236 ASN B O 1
ATOM 9583 N N . SER B 1 237 ? 18.453 -9.406 8.391 1 92.75 237 SER B N 1
ATOM 9584 C CA . SER B 1 237 ? 19.906 -9.453 8.266 1 92.75 237 SER B CA 1
ATOM 9585 C C . SER B 1 237 ? 20.328 -10.367 7.125 1 92.75 237 SER B C 1
ATOM 9587 O O . SER B 1 237 ? 19.703 -11.398 6.875 1 92.75 237 SER B O 1
ATOM 9589 N N . ILE B 1 238 ? 21.391 -9.984 6.426 1 94.25 238 ILE B N 1
ATOM 9590 C CA . ILE B 1 238 ? 21.984 -10.828 5.398 1 94.25 238 ILE B CA 1
ATOM 9591 C C . ILE B 1 238 ? 23.484 -10.922 5.609 1 94.25 238 ILE B C 1
ATOM 9593 O O . ILE B 1 238 ? 24.094 -10.039 6.234 1 94.25 238 ILE B O 1
ATOM 9597 N N . ILE B 1 239 ? 24.062 -11.969 5.191 1 95.25 239 ILE B N 1
ATOM 9598 C CA . ILE B 1 239 ? 25.5 -12.156 5.16 1 95.25 239 ILE B CA 1
ATOM 9599 C C . ILE B 1 239 ? 25.984 -12.203 3.711 1 95.25 239 ILE B C 1
ATOM 9601 O O . ILE B 1 239 ? 25.359 -12.844 2.863 1 95.25 239 ILE B O 1
ATOM 9605 N N . ILE B 1 240 ? 27.031 -11.438 3.391 1 96.06 240 ILE B N 1
ATOM 9606 C CA . ILE B 1 240 ? 27.562 -11.328 2.039 1 96.06 240 ILE B CA 1
ATOM 9607 C C . ILE B 1 240 ? 29.031 -11.789 2.021 1 96.06 240 ILE B C 1
ATOM 9609 O O . ILE B 1 240 ? 29.844 -11.336 2.828 1 96.06 240 ILE B O 1
ATOM 9613 N N . GLN B 1 241 ? 29.375 -12.742 1.139 1 95.06 241 GLN B N 1
ATOM 9614 C CA . GLN B 1 241 ? 30.75 -13.211 0.951 1 95.06 241 GLN B CA 1
ATOM 9615 C C . GLN B 1 241 ? 31.125 -13.234 -0.528 1 95.06 241 GLN B C 1
ATOM 9617 O O . GLN B 1 241 ? 30.266 -13.406 -1.392 1 95.06 241 GLN B O 1
ATOM 9622 N N . PRO B 1 242 ? 32.312 -12.859 -0.809 1 90.56 242 PRO B N 1
ATOM 9623 C CA . PRO B 1 242 ? 32.75 -13 -2.197 1 90.56 242 PRO B CA 1
ATOM 9624 C C . PRO B 1 242 ? 32.812 -14.453 -2.652 1 90.56 242 PRO B C 1
ATOM 9626 O O . PRO B 1 242 ? 33.031 -15.352 -1.833 1 90.56 242 PRO B O 1
ATOM 9629 N N . ASP B 1 243 ? 32.375 -14.75 -3.873 1 76.12 243 ASP B N 1
ATOM 9630 C CA . ASP B 1 243 ? 32.438 -16.109 -4.406 1 76.12 243 ASP B CA 1
ATOM 9631 C C . ASP B 1 243 ? 33.875 -16.578 -4.602 1 76.12 243 ASP B C 1
ATOM 9633 O O . ASP B 1 243 ? 34.625 -15.992 -5.391 1 76.12 243 ASP B O 1
ATOM 9637 N N . VAL B 1 244 ? 34.562 -17.109 -3.65 1 60.06 244 VAL B N 1
ATOM 9638 C CA . VAL B 1 244 ? 35.875 -17.688 -3.842 1 60.06 244 VAL B CA 1
ATOM 9639 C C . VAL B 1 244 ? 35.75 -19.078 -4.457 1 60.06 244 VAL B C 1
ATOM 9641 O O . VAL B 1 244 ? 35 -19.922 -3.967 1 60.06 244 VAL B O 1
ATOM 9644 N N . LYS B 1 245 ? 35.812 -19.188 -5.832 1 48.12 245 LYS B N 1
ATOM 9645 C CA . LYS B 1 245 ? 35.875 -20.516 -6.449 1 48.12 245 LYS B CA 1
ATOM 9646 C C . LYS B 1 245 ? 36.656 -21.5 -5.586 1 48.12 245 LYS B C 1
ATOM 9648 O O . LYS B 1 245 ? 37.875 -21.641 -5.754 1 48.12 245 LYS B O 1
ATOM 9653 N N . LYS B 1 246 ? 36.75 -21.484 -4.43 1 40.56 246 LYS B N 1
ATOM 9654 C CA . LYS B 1 246 ? 37.438 -22.703 -3.971 1 40.56 246 LYS B CA 1
ATOM 9655 C C . LYS B 1 246 ? 36.656 -23.953 -4.383 1 40.56 246 LYS B C 1
ATOM 9657 O O . LYS B 1 246 ? 35.438 -23.938 -4.438 1 40.56 246 LYS B O 1
ATOM 9662 N N . THR B 1 247 ? 37.375 -24.656 -5.219 1 32.59 247 THR B N 1
ATOM 9663 C CA . THR B 1 247 ? 37 -26.031 -5.492 1 32.59 247 THR B CA 1
ATOM 9664 C C . THR B 1 247 ? 36.406 -26.688 -4.25 1 32.59 247 THR B C 1
ATOM 9666 O O . THR B 1 247 ? 37.094 -26.938 -3.27 1 32.59 247 THR B O 1
ATOM 9669 N N . ILE B 1 248 ? 35.531 -26.141 -3.834 1 32.69 248 ILE B N 1
ATOM 9670 C CA . ILE B 1 248 ? 34.969 -26.938 -2.758 1 32.69 248 ILE B CA 1
ATOM 9671 C C . ILE B 1 248 ? 34.906 -28.406 -3.17 1 32.69 248 ILE B C 1
ATOM 9673 O O . ILE B 1 248 ? 34.281 -28.75 -4.176 1 32.69 248 ILE B O 1
ATOM 9677 N N . GLU B 1 249 ? 36.031 -29.016 -2.938 1 29.08 249 GLU B N 1
ATOM 9678 C CA . GLU B 1 249 ? 35.812 -30.453 -2.828 1 29.08 249 GLU B CA 1
ATOM 9679 C C . GLU B 1 249 ? 34.562 -30.781 -1.991 1 29.08 249 GLU B C 1
ATOM 9681 O O . GLU B 1 249 ? 34.531 -30.469 -0.799 1 29.08 249 GLU B O 1
ATOM 9686 N N . ILE B 1 250 ? 33.594 -30.422 -2.508 1 29.95 250 ILE B N 1
ATOM 9687 C CA . ILE B 1 250 ? 32.406 -30.969 -1.864 1 29.95 250 ILE B CA 1
ATOM 9688 C C . ILE B 1 250 ? 32.719 -32.344 -1.298 1 29.95 250 ILE B C 1
ATOM 9690 O O . ILE B 1 250 ? 33.031 -33.281 -2.045 1 29.95 250 ILE B O 1
ATOM 9694 N N . ASP B 1 251 ? 33.469 -32.438 -0.28 1 27.64 251 ASP B N 1
ATOM 9695 C CA . ASP B 1 251 ? 33.375 -33.75 0.329 1 27.64 251 ASP B CA 1
ATOM 9696 C C . ASP B 1 251 ? 31.969 -34.312 0.286 1 27.64 251 ASP B C 1
ATOM 9698 O O . ASP B 1 251 ? 31.016 -33.625 0.666 1 27.64 251 ASP B O 1
ATOM 9702 N N . GLY B 1 252 ? 31.703 -35 -0.677 1 26.12 252 GLY B N 1
ATOM 9703 C CA . GLY B 1 252 ? 30.547 -35.875 -0.896 1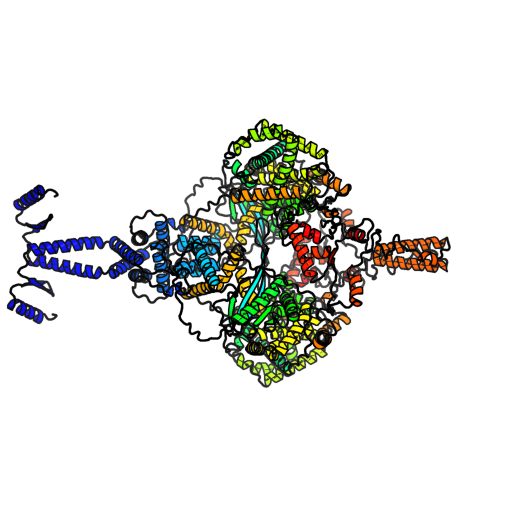 26.12 252 GLY B CA 1
ATOM 9704 C C . GLY B 1 252 ? 29.969 -36.406 0.391 1 26.12 252 GLY B C 1
ATOM 9705 O O . GLY B 1 252 ? 29.281 -37.438 0.38 1 26.12 252 GLY B O 1
ATOM 9706 N N . ARG B 1 253 ? 30.688 -36.156 1.514 1 27.34 253 ARG B N 1
ATOM 9707 C CA . ARG B 1 253 ? 30.031 -36.875 2.596 1 27.34 253 ARG B CA 1
ATOM 9708 C C . ARG B 1 253 ? 28.609 -36.406 2.787 1 27.34 253 ARG B C 1
ATOM 9710 O O . ARG B 1 253 ? 28.359 -35.406 3.463 1 27.34 253 ARG B O 1
ATOM 9717 N N . GLY B 1 254 ? 27.891 -36.094 1.776 1 28 254 GLY B N 1
ATOM 9718 C CA . GLY B 1 254 ? 26.453 -36.094 2.039 1 28 254 GLY B CA 1
ATOM 9719 C C . GLY B 1 254 ? 26.016 -37.156 3.021 1 28 254 GLY B C 1
ATOM 9720 O O . GLY B 1 254 ? 26.047 -38.344 2.703 1 28 254 GLY B O 1
ATOM 9721 N N . GLY B 1 255 ? 26.703 -37.156 4.184 1 27.95 255 GLY B N 1
ATOM 9722 C CA . GLY B 1 255 ? 26.078 -38.156 5.055 1 27.95 255 GLY B CA 1
ATOM 9723 C C . GLY B 1 255 ? 24.562 -38.219 4.902 1 27.95 255 GLY B C 1
ATOM 9724 O O . GLY B 1 255 ? 23.891 -37.188 4.871 1 27.95 255 GLY B O 1
ATOM 9725 N N . SER B 1 256 ? 24.188 -39.062 4.059 1 28.84 256 SER B N 1
ATOM 9726 C CA . SER B 1 256 ? 22.828 -39.562 3.967 1 28.84 256 SER B CA 1
ATOM 9727 C C . SER B 1 256 ? 22.203 -39.75 5.348 1 28.84 256 SER B C 1
ATOM 9729 O O . SER B 1 256 ? 22.625 -40.625 6.105 1 28.84 256 SER B O 1
ATOM 9731 N N . PHE B 1 257 ? 22.344 -38.844 6.195 1 29.06 257 PHE B N 1
ATOM 9732 C CA . PHE B 1 257 ? 21.562 -39.188 7.383 1 29.06 257 PHE B CA 1
ATOM 9733 C C . PHE B 1 257 ? 20.188 -39.719 6.992 1 29.06 257 PHE B C 1
ATOM 9735 O O . PHE B 1 257 ? 19.406 -39.031 6.34 1 29.06 257 PHE B O 1
ATOM 9742 N N . THR B 1 258 ? 20.188 -40.875 6.539 1 31.31 258 THR B N 1
ATOM 9743 C CA . THR B 1 258 ? 18.969 -41.656 6.438 1 31.31 258 THR B CA 1
ATOM 9744 C C . THR B 1 258 ? 18.172 -41.594 7.73 1 31.31 258 THR B C 1
ATOM 9746 O O . THR B 1 258 ? 18.359 -42.406 8.633 1 31.31 258 THR B O 1
ATOM 9749 N N . THR B 1 259 ? 18.281 -40.562 8.5 1 31.66 259 THR B N 1
ATOM 9750 C CA . THR B 1 259 ? 17.359 -40.75 9.609 1 31.66 259 THR B CA 1
ATOM 9751 C C . THR B 1 259 ? 15.977 -41.125 9.102 1 31.66 259 THR B C 1
ATOM 9753 O O . THR B 1 259 ? 15.562 -40.719 8.016 1 31.66 259 THR B O 1
ATOM 9756 N N . GLU B 1 260 ? 15.578 -42.188 9.5 1 32.53 260 GLU B N 1
ATOM 9757 C CA . GLU B 1 260 ? 14.211 -42.656 9.258 1 32.53 260 GLU B CA 1
ATOM 9758 C C . GLU B 1 260 ? 13.234 -41.5 9.25 1 32.53 260 GLU B C 1
ATOM 9760 O O . GLU B 1 260 ? 13.242 -40.656 10.156 1 32.53 260 GLU B O 1
ATOM 9765 N N . PRO B 1 261 ? 12.891 -41.094 8.078 1 39.09 261 PRO B N 1
ATOM 9766 C CA . PRO B 1 261 ? 11.969 -39.969 7.855 1 39.09 261 PRO B CA 1
ATOM 9767 C C . PRO B 1 261 ? 10.82 -39.969 8.867 1 39.09 261 PRO B C 1
ATOM 9769 O O . PRO B 1 261 ? 10.023 -40.906 8.922 1 39.09 261 PRO B O 1
ATOM 9772 N N . VAL B 1 262 ? 11.039 -39.812 10.078 1 38.78 262 VAL B N 1
ATOM 9773 C CA . VAL B 1 262 ? 9.836 -39.688 10.891 1 38.78 262 VAL B CA 1
ATOM 9774 C C . VAL B 1 262 ? 8.938 -38.594 10.32 1 38.78 262 VAL B C 1
ATOM 9776 O O . VAL B 1 262 ? 9.344 -37.438 10.219 1 38.78 262 VAL B O 1
ATOM 9779 N N . HIS B 1 263 ? 8.156 -38.906 9.406 1 46.31 263 HIS B N 1
ATOM 9780 C CA . HIS B 1 263 ? 7.09 -38.062 8.867 1 46.31 263 HIS B CA 1
ATOM 9781 C C . HIS B 1 263 ? 6.402 -37.281 9.977 1 46.31 263 HIS B C 1
ATOM 9783 O O . HIS B 1 263 ? 5.555 -37.812 10.695 1 46.31 263 HIS B O 1
ATOM 9789 N N . THR B 1 264 ? 7.031 -36.469 10.664 1 52.31 264 THR B N 1
ATOM 9790 C CA . THR B 1 264 ? 6.219 -35.75 11.625 1 52.31 264 THR B CA 1
ATOM 9791 C C . THR B 1 264 ? 5.238 -34.812 10.898 1 52.31 264 THR B C 1
ATOM 9793 O O . THR B 1 264 ? 5.555 -34.281 9.836 1 52.31 264 THR B O 1
ATOM 9796 N N . LYS B 1 265 ? 4.012 -35.031 10.844 1 62.53 265 LYS B N 1
ATOM 9797 C CA . LYS B 1 265 ? 2.871 -34.312 10.297 1 62.53 265 LYS B CA 1
ATOM 9798 C C . LYS B 1 265 ? 2.793 -32.875 10.867 1 62.53 265 LYS B C 1
ATOM 9800 O O . LYS B 1 265 ? 1.708 -32.312 10.961 1 62.53 265 LYS B O 1
ATOM 9805 N N . ARG B 1 266 ? 4.105 -32.344 11.141 1 75.44 266 ARG B N 1
ATOM 9806 C CA . ARG B 1 266 ? 4.023 -31 11.719 1 75.44 266 ARG B CA 1
ATOM 9807 C C . ARG B 1 266 ? 3.854 -29.953 10.641 1 75.44 266 ARG B C 1
ATOM 9809 O O . ARG B 1 266 ? 4.676 -29.844 9.727 1 75.44 266 ARG B O 1
ATOM 9816 N N . ARG B 1 267 ? 2.873 -29.125 10.836 1 77 267 ARG B N 1
ATOM 9817 C CA . ARG B 1 267 ? 2.566 -28.125 9.828 1 77 267 ARG B CA 1
ATOM 9818 C C . ARG B 1 267 ? 3.016 -26.734 10.273 1 77 267 ARG B C 1
ATOM 9820 O O . ARG B 1 267 ? 3.102 -25.812 9.461 1 77 267 ARG B O 1
ATOM 9827 N N . SER B 1 268 ? 3.316 -26.578 11.492 1 80.12 268 SER B N 1
ATOM 9828 C CA . SER B 1 268 ? 3.691 -25.266 12 1 80.12 268 SER B CA 1
ATOM 9829 C C . SER B 1 268 ? 5.051 -25.297 12.688 1 80.12 268 SER B C 1
ATOM 9831 O O . SER B 1 268 ? 5.402 -26.297 13.328 1 80.12 268 SER B O 1
ATOM 9833 N N . PHE B 1 269 ? 5.852 -24.328 12.398 1 82.94 269 PHE B N 1
ATOM 9834 C CA . PHE B 1 269 ? 7.172 -24.188 13 1 82.94 269 PHE B CA 1
ATOM 9835 C C . PHE B 1 269 ? 7.09 -23.422 14.312 1 82.94 269 PHE B C 1
ATOM 9837 O O . PHE B 1 269 ? 6.539 -22.312 14.367 1 82.94 269 PHE B O 1
ATOM 9844 N N . LYS B 1 270 ? 7.402 -24.016 15.438 1 77.06 270 LYS B N 1
ATOM 9845 C CA . LYS B 1 270 ? 7.402 -23.344 16.75 1 77.06 270 LYS B CA 1
ATOM 9846 C C . LYS B 1 270 ? 8.766 -22.734 17.047 1 77.06 270 LYS B C 1
ATOM 9848 O O . LYS B 1 270 ? 9.766 -23.438 17.141 1 77.06 270 LYS B O 1
ATOM 9853 N N . SER B 1 271 ? 8.781 -21.359 16.875 1 69.19 271 SER B N 1
ATOM 9854 C CA . SER B 1 271 ? 10.047 -20.672 17.141 1 69.19 271 SER B CA 1
ATOM 9855 C C . SER B 1 271 ? 10.133 -20.219 18.594 1 69.19 271 SER B C 1
ATOM 9857 O O . SER B 1 271 ? 9.109 -19.969 19.234 1 69.19 271 SER B O 1
ATOM 9859 N N . THR B 1 272 ? 11.281 -20.391 19.203 1 61.62 272 THR B N 1
ATOM 9860 C CA . THR B 1 272 ? 11.508 -19.797 20.516 1 61.62 272 THR B CA 1
ATOM 9861 C C . THR B 1 272 ? 11.867 -18.328 20.406 1 61.62 272 THR B C 1
ATOM 9863 O O . THR B 1 272 ? 12.82 -17.969 19.703 1 61.62 272 THR B O 1
ATOM 9866 N N . PRO B 1 273 ? 10.992 -17.516 20.922 1 59.59 273 PRO B N 1
ATOM 9867 C CA . PRO B 1 273 ? 11.336 -16.094 20.828 1 59.59 273 PRO B CA 1
ATOM 9868 C C . PRO B 1 273 ? 12.672 -15.766 21.5 1 59.59 273 PRO B C 1
ATOM 9870 O O . PRO B 1 273 ? 13.016 -16.359 22.516 1 59.59 273 PRO B O 1
ATOM 9873 N N . THR B 1 274 ? 13.594 -15.109 20.812 1 61.16 274 THR B N 1
ATOM 9874 C CA . THR B 1 274 ? 14.859 -14.672 21.375 1 61.16 274 THR B CA 1
ATOM 9875 C C . THR B 1 274 ? 14.648 -13.547 22.391 1 61.16 274 THR B C 1
ATOM 9877 O O . THR B 1 274 ? 14.055 -12.516 22.062 1 61.16 274 THR B O 1
ATOM 9880 N N . LEU B 1 275 ? 14.836 -13.883 23.625 1 62.31 275 LEU B N 1
ATOM 9881 C CA . LEU B 1 275 ? 14.781 -12.852 24.656 1 62.31 275 LEU B CA 1
ATOM 9882 C C . LEU B 1 275 ? 16 -11.938 24.594 1 62.31 275 LEU B C 1
ATOM 9884 O O . LEU B 1 275 ? 17.141 -12.414 24.672 1 62.31 275 LEU B O 1
ATOM 9888 N N . LEU B 1 276 ? 15.891 -10.672 24.172 1 75.56 276 LEU B N 1
ATOM 9889 C CA . LEU B 1 276 ? 16.984 -9.711 24.094 1 75.56 276 LEU B CA 1
ATOM 9890 C C . LEU B 1 276 ? 17.328 -9.148 25.469 1 75.56 276 LEU B C 1
ATOM 9892 O O . LEU B 1 276 ? 16.422 -8.812 26.25 1 75.56 276 LEU B O 1
ATOM 9896 N N . GLU B 1 277 ? 18.547 -9.289 25.828 1 71.06 277 GLU B N 1
ATOM 9897 C CA . GLU B 1 277 ? 19.016 -8.656 27.062 1 71.06 277 GLU B CA 1
ATOM 9898 C C . GLU B 1 277 ? 18.953 -7.137 26.953 1 71.06 277 GLU B C 1
ATOM 9900 O O . GLU B 1 277 ? 19.25 -6.566 25.906 1 71.06 277 GLU B O 1
ATOM 9905 N N . ASP B 1 278 ? 18.547 -6.535 27.953 1 71.62 278 ASP B N 1
ATOM 9906 C CA . ASP B 1 278 ? 18.438 -5.082 27.969 1 71.62 278 ASP B CA 1
ATOM 9907 C C . ASP B 1 278 ? 19.812 -4.434 28.078 1 71.62 278 ASP B C 1
ATOM 9909 O O . ASP B 1 278 ? 20.625 -4.816 28.922 1 71.62 278 ASP B O 1
ATOM 9913 N N . TYR B 1 279 ? 20.172 -3.639 27.156 1 82.44 279 TYR B N 1
ATOM 9914 C CA . TYR B 1 279 ? 21.422 -2.873 27.156 1 82.44 279 TYR B CA 1
ATOM 9915 C C . TYR B 1 279 ? 21.156 -1.405 27.469 1 82.44 279 TYR B C 1
ATOM 9917 O O . TYR B 1 279 ? 20.391 -0.746 26.766 1 82.44 279 TYR B O 1
ATOM 9925 N N . ILE B 1 280 ? 21.766 -0.92 28.625 1 69.38 280 ILE B N 1
ATOM 9926 C CA . ILE B 1 280 ? 21.641 0.487 28.984 1 69.38 280 ILE B CA 1
ATOM 9927 C C . ILE B 1 280 ? 22.938 1.217 28.641 1 69.38 280 ILE B C 1
ATOM 9929 O O . ILE B 1 280 ? 24 0.928 29.219 1 69.38 280 ILE B O 1
ATOM 9933 N N . LEU B 1 281 ? 22.953 2.068 27.703 1 76.56 281 LEU B N 1
ATOM 9934 C CA . LEU B 1 281 ? 24.125 2.787 27.219 1 76.56 281 LEU B CA 1
ATOM 9935 C C . LEU B 1 281 ? 24.656 3.748 28.281 1 76.56 281 LEU B C 1
ATOM 9937 O O . LEU B 1 281 ? 25.875 3.895 28.438 1 76.56 281 LEU B O 1
ATOM 9941 N N . GLY B 1 282 ? 23.875 4.383 29.125 1 69 282 GLY B N 1
ATOM 9942 C CA . GLY B 1 282 ? 24.297 5.418 30.047 1 69 282 GLY B CA 1
ATOM 9943 C C . GLY B 1 282 ? 24.781 6.68 29.359 1 69 282 GLY B C 1
ATOM 9944 O O . GLY B 1 282 ? 24.141 7.156 28.422 1 69 282 GLY B O 1
ATOM 9945 N N . LYS B 1 283 ? 26 7.25 29.812 1 75.5 283 LYS B N 1
ATOM 9946 C CA . LYS B 1 283 ? 26.547 8.453 29.203 1 75.5 283 LYS B CA 1
ATOM 9947 C C . LYS B 1 283 ? 27.219 8.125 27.875 1 75.5 283 LYS B C 1
ATOM 9949 O O . LYS B 1 283 ? 28.016 7.18 27.781 1 75.5 283 LYS B O 1
ATOM 9954 N N . ARG B 1 284 ? 27 8.906 26.969 1 85.31 284 ARG B N 1
ATOM 9955 C CA . ARG B 1 284 ? 27.594 8.703 25.656 1 85.31 284 ARG B CA 1
ATOM 9956 C C . ARG B 1 284 ? 29.094 9.008 25.672 1 85.31 284 ARG B C 1
ATOM 9958 O O . ARG B 1 284 ? 29.531 9.953 26.328 1 85.31 284 ARG B O 1
ATOM 9965 N N . VAL B 1 285 ? 29.812 8.164 24.969 1 87.19 285 VAL B N 1
ATOM 9966 C CA . VAL B 1 285 ? 31.25 8.359 24.828 1 87.19 285 VAL B CA 1
ATOM 9967 C C . VAL B 1 285 ? 31.609 8.547 23.359 1 87.19 285 VAL B C 1
ATOM 9969 O O . VAL B 1 285 ? 31.188 7.766 22.516 1 87.19 285 VAL B O 1
ATOM 9972 N N . GLY B 1 286 ? 32.344 9.625 23.062 1 86.81 286 GLY B N 1
ATOM 9973 C CA . GLY B 1 286 ? 32.781 9.891 21.688 1 86.81 286 GLY B CA 1
ATOM 9974 C C . GLY B 1 286 ? 34 9.102 21.297 1 86.81 286 GLY B C 1
ATOM 9975 O O . GLY B 1 286 ? 34.562 8.328 22.094 1 86.81 286 GLY B O 1
ATOM 9976 N N . PRO B 1 287 ? 34.406 9.227 20.016 1 89.25 287 PRO B N 1
ATOM 9977 C CA . PRO B 1 287 ? 35.594 8.516 19.547 1 89.25 287 PRO B CA 1
ATOM 9978 C C . PRO B 1 287 ? 36.875 9.047 20.156 1 89.25 287 PRO B C 1
ATOM 9980 O O . PRO B 1 287 ? 36.938 10.203 20.578 1 89.25 287 PRO B O 1
ATOM 9983 N N . LYS B 1 288 ? 37.875 8.172 20.172 1 83.38 288 LYS B N 1
ATOM 9984 C CA . LYS B 1 288 ? 39.188 8.578 20.641 1 83.38 288 LYS B CA 1
ATOM 9985 C C . LYS B 1 288 ? 39.875 9.531 19.656 1 83.38 288 LYS B C 1
ATOM 9987 O O . LYS B 1 288 ? 39.594 9.469 18.453 1 83.38 288 LYS B O 1
ATOM 9992 N N . ALA B 1 289 ? 40.656 10.414 20.234 1 79.94 289 ALA B N 1
ATOM 9993 C CA . ALA B 1 289 ? 41.344 11.391 19.406 1 79.94 289 ALA B CA 1
ATOM 9994 C C . ALA B 1 289 ? 42.281 10.711 18.406 1 79.94 289 ALA B C 1
ATOM 9996 O O . ALA B 1 289 ? 42.969 9.758 18.766 1 79.94 289 ALA B O 1
ATOM 9997 N N . THR B 1 290 ? 42.031 10.961 17.219 1 76.5 290 THR B N 1
ATOM 9998 C CA . THR B 1 290 ? 42.875 10.367 16.172 1 76.5 290 THR B CA 1
ATOM 9999 C C . THR B 1 290 ? 43.562 11.453 15.344 1 76.5 290 THR B C 1
ATOM 10001 O O . THR B 1 290 ? 43.094 12.594 15.297 1 76.5 290 THR B O 1
ATOM 10004 N N . SER B 1 291 ? 44.656 11.07 14.773 1 73.56 291 SER B N 1
ATOM 10005 C CA . SER B 1 291 ? 45.406 12 13.922 1 73.56 291 SER B CA 1
ATOM 10006 C C . SER B 1 291 ? 44.656 12.305 12.641 1 73.56 291 SER B C 1
ATOM 10008 O O . SER B 1 291 ? 43.812 11.508 12.195 1 73.56 291 SER B O 1
ATOM 10010 N N . ALA B 1 292 ? 44.906 13.477 12.164 1 68.56 292 ALA B N 1
ATOM 10011 C CA . ALA B 1 292 ? 44.25 13.953 10.961 1 68.56 292 ALA B CA 1
ATOM 10012 C C . ALA B 1 292 ? 44.594 13.07 9.758 1 68.56 292 ALA B C 1
ATOM 10014 O O . ALA B 1 292 ? 45.719 12.578 9.641 1 68.56 292 ALA B O 1
ATOM 10015 N N . ALA B 1 293 ? 43.5 12.688 9.039 1 65.81 293 ALA B N 1
ATOM 10016 C CA . ALA B 1 293 ? 43.656 11.867 7.84 1 65.81 293 ALA B CA 1
ATOM 10017 C C . ALA B 1 293 ? 44.562 12.57 6.812 1 65.81 293 ALA B C 1
ATOM 10019 O O . ALA B 1 293 ? 44.469 13.789 6.633 1 65.81 293 ALA B O 1
ATOM 10020 N N . LYS B 1 294 ? 45.688 11.898 6.367 1 61.88 294 LYS B N 1
ATOM 10021 C CA . LYS B 1 294 ? 46.562 12.461 5.332 1 61.88 294 LYS B CA 1
ATOM 10022 C C . LYS B 1 294 ? 45.844 12.516 3.986 1 61.88 294 LYS B C 1
ATOM 10024 O O . LYS B 1 294 ? 45.188 11.547 3.594 1 61.88 294 LYS B O 1
ATOM 10029 N N . GLU B 1 295 ? 45.688 13.711 3.48 1 61.62 295 GLU B N 1
ATOM 10030 C CA . GLU B 1 295 ? 45.062 13.875 2.174 1 61.62 295 GLU B CA 1
ATOM 10031 C C . GLU B 1 295 ? 45.844 13.109 1.094 1 61.62 295 GLU B C 1
ATOM 10033 O O . GLU B 1 295 ? 47.062 13.094 1.095 1 61.62 295 GLU B O 1
ATOM 10038 N N . ASP B 1 296 ? 45.125 12.172 0.404 1 64.38 296 ASP B N 1
ATOM 10039 C CA . ASP B 1 296 ? 45.688 11.406 -0.692 1 64.38 296 ASP B CA 1
ATOM 10040 C C . ASP B 1 296 ? 46.188 12.328 -1.802 1 64.38 296 ASP B C 1
ATOM 10042 O O . ASP B 1 296 ? 45.438 13.102 -2.365 1 64.38 296 ASP B O 1
ATOM 10046 N N . SER B 1 297 ? 47.469 12.445 -2.002 1 64 297 SER B N 1
ATOM 10047 C CA . SER B 1 297 ? 48.125 13.289 -3 1 64 297 SER B CA 1
ATOM 10048 C C . SER B 1 297 ? 47.594 13.016 -4.395 1 64 297 SER B C 1
ATOM 10050 O O . SER B 1 297 ? 47.656 13.875 -5.277 1 64 297 SER B O 1
ATOM 10052 N N . PHE B 1 298 ? 46.844 11.867 -4.594 1 74.06 298 PHE B N 1
ATOM 10053 C CA . PHE B 1 298 ? 46.406 11.492 -5.934 1 74.06 298 PHE B CA 1
ATOM 10054 C C . PHE B 1 298 ? 44.906 11.727 -6.102 1 74.06 298 PHE B C 1
ATOM 10056 O O . PHE B 1 298 ? 44.344 11.352 -7.121 1 74.06 298 PHE B O 1
ATOM 10063 N N . ALA B 1 299 ? 44.375 12.336 -5.148 1 82.25 299 ALA B N 1
ATOM 10064 C CA . ALA B 1 299 ? 42.906 12.523 -5.156 1 82.25 299 ALA B CA 1
ATOM 10065 C C . ALA B 1 299 ? 42.469 13.359 -6.355 1 82.25 299 ALA B C 1
ATOM 10067 O O . ALA B 1 299 ? 41.562 12.984 -7.074 1 82.25 299 ALA B O 1
ATOM 10068 N N . ASP B 1 300 ? 43.219 14.344 -6.648 1 79.75 300 ASP B N 1
ATOM 10069 C CA . ASP B 1 300 ? 42.844 15.266 -7.723 1 79.75 300 ASP B CA 1
ATOM 10070 C C . ASP B 1 300 ? 43.031 14.602 -9.094 1 79.75 300 ASP B C 1
ATOM 10072 O O . ASP B 1 300 ? 42.219 14.828 -10 1 79.75 300 ASP B O 1
ATOM 10076 N N . ILE B 1 301 ? 43.938 13.758 -9.117 1 82.62 301 ILE B N 1
ATOM 10077 C CA . ILE B 1 301 ? 44.188 13.086 -10.383 1 82.62 301 ILE B CA 1
ATOM 10078 C C . ILE B 1 301 ? 43.094 12.078 -10.672 1 82.62 301 ILE B C 1
ATOM 10080 O O . ILE B 1 301 ? 42.625 11.984 -11.805 1 82.62 301 ILE B O 1
ATOM 10084 N N . LEU B 1 302 ? 42.719 11.398 -9.68 1 88.56 302 LEU B N 1
ATOM 10085 C CA . LEU B 1 302 ? 41.656 10.391 -9.844 1 88.56 302 LEU B CA 1
ATOM 10086 C C . LEU B 1 302 ? 40.344 11.031 -10.281 1 88.56 302 LEU B C 1
ATOM 10088 O O . LEU B 1 302 ? 39.656 10.508 -11.164 1 88.56 302 LEU B O 1
ATOM 10092 N N . CYS B 1 303 ? 40.062 12.086 -9.695 1 88.69 303 CYS B N 1
ATOM 10093 C CA . CYS B 1 303 ? 38.812 12.781 -10.016 1 88.69 303 CYS B CA 1
ATOM 10094 C C . CYS B 1 303 ? 38.875 13.367 -11.422 1 88.69 303 CYS B C 1
ATOM 10096 O O . CYS B 1 303 ? 37.875 13.32 -12.164 1 88.69 303 CYS B O 1
ATOM 10098 N N . ALA B 1 304 ? 40.031 13.891 -11.719 1 85.69 304 ALA B N 1
ATOM 10099 C CA . ALA B 1 304 ? 40.219 14.484 -13.047 1 85.69 304 ALA B CA 1
ATOM 10100 C C . ALA B 1 304 ? 40.094 13.43 -14.141 1 85.69 304 ALA B C 1
ATOM 10102 O O . ALA B 1 304 ? 39.5 13.688 -15.195 1 85.69 304 ALA B O 1
ATOM 10103 N N . ASP B 1 305 ? 40.625 12.281 -13.852 1 85.12 305 ASP B N 1
ATOM 10104 C CA . ASP B 1 305 ? 40.531 11.188 -14.812 1 85.12 305 ASP B CA 1
ATOM 10105 C C . ASP B 1 305 ? 39.062 10.766 -15.039 1 85.12 305 ASP B C 1
ATOM 10107 O O . ASP B 1 305 ? 38.688 10.477 -16.172 1 85.12 305 ASP B O 1
ATOM 10111 N N . GLN B 1 306 ? 38.406 10.719 -13.992 1 90 306 GLN B N 1
ATOM 10112 C CA . GLN B 1 306 ? 37 10.305 -14.094 1 90 306 GLN B CA 1
ATOM 10113 C C . GLN B 1 306 ? 36.188 11.344 -14.859 1 90 306 GLN B C 1
ATOM 10115 O O . GLN B 1 306 ? 35.312 10.984 -15.656 1 90 306 GLN B O 1
ATOM 10120 N N . VAL B 1 307 ? 36.406 12.609 -14.594 1 89.44 307 VAL B N 1
ATOM 10121 C CA . VAL B 1 307 ? 35.688 13.68 -15.281 1 89.44 307 VAL B CA 1
ATOM 10122 C C . VAL B 1 307 ? 36.031 13.648 -16.781 1 89.44 307 VAL B C 1
ATOM 10124 O O . VAL B 1 307 ? 35.156 13.914 -17.609 1 89.44 307 VAL B O 1
ATOM 10127 N N . HIS B 1 308 ? 37.281 13.312 -17 1 85.81 308 HIS B N 1
ATOM 10128 C CA . HIS B 1 308 ? 37.688 13.156 -18.391 1 85.81 308 HIS B CA 1
ATOM 10129 C C . HIS B 1 308 ? 36.844 12.086 -19.094 1 85.81 308 HIS B C 1
ATOM 10131 O O . HIS B 1 308 ? 36.469 12.258 -20.25 1 85.81 308 HIS B O 1
ATOM 10137 N N . LEU B 1 309 ? 36.625 11.039 -18.453 1 87.88 309 LEU B N 1
ATOM 10138 C CA . LEU B 1 309 ? 35.812 9.961 -19 1 87.88 309 LEU B CA 1
ATOM 10139 C C . LEU B 1 309 ? 34.375 10.438 -19.25 1 87.88 309 LEU B C 1
ATOM 10141 O O . LEU B 1 309 ? 33.75 10.062 -20.234 1 87.88 309 LEU B O 1
ATOM 10145 N N . TYR B 1 310 ? 33.844 11.258 -18.328 1 92.06 310 TYR B N 1
ATOM 10146 C CA . TYR B 1 310 ? 32.5 11.781 -18.484 1 92.06 310 TYR B CA 1
ATOM 10147 C C . TYR B 1 310 ? 32.406 12.703 -19.688 1 92.06 310 TYR B C 1
ATOM 10149 O O . TYR B 1 310 ? 31.453 12.641 -20.453 1 92.06 310 TYR B O 1
ATOM 10157 N N . ASN B 1 311 ? 33.375 13.523 -19.812 1 87 311 ASN B N 1
ATOM 10158 C CA . ASN B 1 311 ? 33.406 14.445 -20.953 1 87 311 ASN B CA 1
ATOM 10159 C C . ASN B 1 311 ? 33.5 13.695 -22.281 1 87 311 ASN B C 1
ATOM 10161 O O . ASN B 1 311 ? 32.906 14.102 -23.266 1 87 311 ASN B O 1
ATOM 10165 N N . THR B 1 312 ? 34.281 12.68 -22.266 1 83.62 312 THR B N 1
ATOM 10166 C CA . THR B 1 312 ? 34.406 11.852 -23.453 1 83.62 312 THR B CA 1
ATOM 10167 C C . THR B 1 312 ? 33.094 11.195 -23.797 1 83.62 312 THR B C 1
ATOM 10169 O O . THR B 1 312 ? 32.688 11.133 -24.969 1 83.62 312 THR B O 1
ATOM 10172 N N . TRP B 1 313 ? 32.438 10.633 -22.828 1 89.38 313 TRP B N 1
ATOM 10173 C CA . TRP B 1 313 ? 31.125 10.031 -23 1 89.38 313 TRP B CA 1
ATOM 10174 C C . TRP B 1 313 ? 30.156 11.023 -23.625 1 89.38 313 TRP B C 1
ATOM 10176 O O . TRP B 1 313 ? 29.469 10.703 -24.609 1 89.38 313 TRP B O 1
ATOM 10186 N N . VAL B 1 314 ? 30.078 12.258 -23.109 1 90.38 314 VAL B N 1
ATOM 10187 C CA . VAL B 1 314 ? 29.172 13.273 -23.609 1 90.38 314 VAL B CA 1
ATOM 10188 C C . VAL B 1 314 ? 29.547 13.641 -25.047 1 90.38 314 VAL B C 1
ATOM 10190 O O . VAL B 1 314 ? 28.672 13.781 -25.906 1 90.38 314 VAL B O 1
ATOM 10193 N N . ALA B 1 315 ? 30.812 13.75 -25.328 1 84.06 315 ALA B N 1
ATOM 10194 C CA . ALA B 1 315 ? 31.297 14.102 -26.656 1 84.06 315 ALA B CA 1
ATOM 10195 C C . ALA B 1 315 ? 30.891 13.039 -27.688 1 84.06 315 ALA B C 1
ATOM 10197 O O . ALA B 1 315 ? 30.531 13.367 -28.812 1 84.06 315 ALA B O 1
ATOM 10198 N N . LEU B 1 316 ? 30.984 11.836 -27.281 1 83.19 316 LEU B N 1
ATOM 10199 C CA . LEU B 1 316 ? 30.609 10.734 -28.156 1 83.19 316 LEU B CA 1
ATOM 10200 C C . LEU B 1 316 ? 29.125 10.766 -28.469 1 83.19 316 LEU B C 1
ATOM 10202 O O . LEU B 1 316 ? 28.719 10.453 -29.594 1 83.19 316 LEU B O 1
ATOM 10206 N N . ARG B 1 317 ? 28.359 11.07 -27.531 1 87.81 317 ARG B N 1
ATOM 10207 C CA . ARG B 1 317 ? 26.922 11.102 -27.719 1 87.81 317 ARG B CA 1
ATOM 10208 C C . ARG B 1 317 ? 26.5 12.273 -28.609 1 87.81 317 ARG B C 1
ATOM 10210 O O . ARG B 1 317 ? 25.5 12.195 -29.328 1 87.81 317 ARG B O 1
ATOM 10217 N N . ILE B 1 318 ? 27.25 13.367 -28.594 1 85.19 318 ILE B N 1
ATOM 10218 C CA . ILE B 1 318 ? 26.953 14.539 -29.422 1 85.19 318 ILE B CA 1
ATOM 10219 C C . ILE B 1 318 ? 27.297 14.25 -30.875 1 85.19 318 ILE B C 1
ATOM 10221 O O . ILE B 1 318 ? 26.625 14.711 -31.797 1 85.19 318 ILE B O 1
ATOM 10225 N N . HIS B 1 319 ? 28.344 13.656 -31.125 1 75.12 319 HIS B N 1
ATOM 10226 C CA . HIS B 1 319 ? 28.875 13.422 -32.469 1 75.12 319 HIS B CA 1
ATOM 10227 C C . HIS B 1 319 ? 27.891 12.594 -33.312 1 75.12 319 HIS B C 1
ATOM 10229 O O . HIS B 1 319 ? 27.812 12.773 -34.5 1 75.12 319 HIS B O 1
ATOM 10235 N N . GLN B 1 320 ? 27.141 11.539 -32.844 1 63.41 320 GLN B N 1
ATOM 10236 C CA . GLN B 1 320 ? 26.203 10.703 -33.594 1 63.41 320 GLN B CA 1
ATOM 10237 C C . GLN B 1 320 ? 24.766 10.969 -33.156 1 63.41 320 GLN B C 1
ATOM 10239 O O . GLN B 1 320 ? 24.109 10.086 -32.562 1 63.41 320 GLN B O 1
ATOM 10244 N N . PRO B 1 321 ? 24.219 12.25 -33.438 1 56.94 321 PRO B N 1
ATOM 10245 C CA . PRO B 1 321 ? 22.922 12.57 -32.844 1 56.94 321 PRO B CA 1
ATOM 10246 C C . PRO B 1 321 ? 21.766 11.836 -33.5 1 56.94 321 PRO B C 1
ATOM 10248 O O . PRO B 1 321 ? 20.781 11.492 -32.844 1 56.94 321 PRO B O 1
ATOM 10251 N N . ILE B 1 322 ? 21.688 11.664 -34.812 1 54.28 322 ILE B N 1
ATOM 10252 C CA . ILE B 1 322 ? 20.516 11.188 -35.531 1 54.28 322 ILE B CA 1
ATOM 10253 C C . ILE B 1 322 ? 20.266 9.719 -35.219 1 54.28 322 ILE B C 1
ATOM 10255 O O . ILE B 1 322 ? 19.156 9.328 -34.875 1 54.28 322 ILE B O 1
ATOM 10259 N N . MET B 1 323 ? 21.266 8.828 -35.469 1 64.25 323 MET B N 1
ATOM 10260 C CA . MET B 1 323 ? 21.109 7.418 -35.125 1 64.25 323 MET B CA 1
ATOM 10261 C C . MET B 1 323 ? 21.922 7.074 -33.875 1 64.25 323 MET B C 1
ATOM 10263 O O . MET B 1 323 ? 23 6.488 -33.969 1 64.25 323 MET B O 1
ATOM 10267 N N . GLN B 1 324 ? 21.328 7.59 -32.625 1 74.25 324 GLN B N 1
ATOM 10268 C CA . GLN B 1 324 ? 22.062 7.457 -31.359 1 74.25 324 GLN B CA 1
ATOM 10269 C C . GLN B 1 324 ? 22.281 5.988 -31 1 74.25 324 GLN B C 1
ATOM 10271 O O . GLN B 1 324 ? 21.328 5.246 -30.781 1 74.25 324 GLN B O 1
ATOM 10276 N N . HIS B 1 325 ? 23.547 5.566 -31.031 1 80.38 325 HIS B N 1
ATOM 10277 C CA . HIS B 1 325 ? 23.859 4.188 -30.688 1 80.38 325 HIS B CA 1
ATOM 10278 C C . HIS B 1 325 ? 24.625 4.109 -29.359 1 80.38 325 HIS B C 1
ATOM 10280 O O . HIS B 1 325 ? 24.781 3.027 -28.797 1 80.38 325 HIS B O 1
ATOM 10286 N N . VAL B 1 326 ? 25.062 5.348 -28.891 1 88 326 VAL B N 1
ATOM 10287 C CA . VAL B 1 326 ? 25.781 5.352 -27.625 1 88 326 VAL B CA 1
ATOM 10288 C C . VAL B 1 326 ? 24.797 5.426 -26.469 1 88 326 VAL B C 1
ATOM 10290 O O . VAL B 1 326 ? 23.984 6.359 -26.391 1 88 326 VAL B O 1
ATOM 10293 N N . PRO B 1 327 ? 24.891 4.453 -25.609 1 92 327 PRO B N 1
ATOM 10294 C CA . PRO B 1 327 ? 23.953 4.453 -24.484 1 92 327 PRO B CA 1
ATOM 10295 C C . PRO B 1 327 ? 24.188 5.613 -23.516 1 92 327 PRO B C 1
ATOM 10297 O O . PRO B 1 327 ? 25.203 6.293 -23.609 1 92 327 PRO B O 1
ATOM 10300 N N . SER B 1 328 ? 23.188 5.832 -22.703 1 93.69 328 SER B N 1
ATOM 10301 C CA . SER B 1 328 ? 23.344 6.824 -21.641 1 93.69 328 SER B CA 1
ATOM 10302 C C . SER B 1 328 ? 24.391 6.383 -20.625 1 93.69 328 SER B C 1
ATOM 10304 O O . SER B 1 328 ? 25.078 5.375 -20.812 1 93.69 328 SER B O 1
ATOM 10306 N N . TRP B 1 329 ? 24.609 7.086 -19.594 1 95.19 329 TRP B N 1
ATOM 10307 C CA . TRP B 1 329 ? 25.734 7 -18.672 1 95.19 329 TRP B CA 1
ATOM 10308 C C . TRP B 1 329 ? 25.938 5.562 -18.203 1 95.19 329 TRP B C 1
ATOM 10310 O O . TRP B 1 329 ? 27.047 5.031 -18.297 1 95.19 329 TRP B O 1
ATOM 10320 N N . THR B 1 330 ? 24.938 4.898 -17.719 1 94.88 330 THR B N 1
ATOM 10321 C CA . THR B 1 330 ? 25.047 3.549 -17.172 1 94.88 330 THR B CA 1
ATOM 10322 C C . THR B 1 330 ? 25.406 2.553 -18.281 1 94.88 330 THR B C 1
ATOM 10324 O O . THR B 1 330 ? 26.297 1.728 -18.109 1 94.88 330 THR B O 1
ATOM 10327 N N . GLY B 1 331 ? 24.656 2.617 -19.391 1 92.38 331 GLY B N 1
ATOM 10328 C CA . GLY B 1 331 ? 24.922 1.722 -20.5 1 92.38 331 GLY B CA 1
ATOM 10329 C C . GLY B 1 331 ? 26.312 1.884 -21.078 1 92.38 331 GLY B C 1
ATOM 10330 O O . GLY B 1 331 ? 26.953 0.903 -21.484 1 92.38 331 GLY B O 1
ATOM 10331 N N . PHE B 1 332 ? 26.812 3.1 -21.047 1 92.25 332 PHE B N 1
ATOM 10332 C CA . PHE B 1 332 ? 28.141 3.389 -21.562 1 92.25 332 PHE B CA 1
ATOM 10333 C C . PHE B 1 332 ? 29.219 2.684 -20.734 1 92.25 332 PHE B C 1
ATOM 10335 O O . PHE B 1 332 ? 30.109 2.049 -21.281 1 92.25 332 PHE B O 1
ATOM 10342 N N . PHE B 1 333 ? 29.109 2.758 -19.484 1 93.38 333 PHE B N 1
ATOM 10343 C CA . PHE B 1 333 ? 30.156 2.197 -18.625 1 93.38 333 PHE B CA 1
ATOM 10344 C C . PHE B 1 333 ? 30.031 0.68 -18.547 1 93.38 333 PHE B C 1
ATOM 10346 O O . PHE B 1 333 ? 31 -0.013 -18.266 1 93.38 333 PHE B O 1
ATOM 10353 N N . ILE B 1 334 ? 28.828 0.079 -18.781 1 92.19 334 ILE B N 1
ATOM 10354 C CA . ILE B 1 334 ? 28.703 -1.367 -18.922 1 92.19 334 ILE B CA 1
ATOM 10355 C C . ILE B 1 334 ? 29.5 -1.834 -20.141 1 92.19 334 ILE B C 1
ATOM 10357 O O . ILE B 1 334 ? 30.234 -2.828 -20.062 1 92.19 334 ILE B O 1
ATOM 10361 N N . LYS B 1 335 ? 29.453 -1.053 -21.172 1 88.5 335 LYS B N 1
ATOM 10362 C CA . LYS B 1 335 ? 30.094 -1.423 -22.438 1 88.5 335 LYS B CA 1
ATOM 10363 C C . LYS B 1 335 ? 31.609 -1.31 -22.328 1 88.5 335 LYS B C 1
ATOM 10365 O O . LYS B 1 335 ? 32.344 -2.143 -22.859 1 88.5 335 LYS B O 1
ATOM 10370 N N . ILE B 1 336 ? 32.062 -0.28 -21.672 1 87.31 336 ILE B N 1
ATOM 10371 C CA . ILE B 1 336 ? 33.5 -0.047 -21.578 1 87.31 336 ILE B CA 1
ATOM 10372 C C . ILE B 1 336 ? 34.156 -1.109 -20.688 1 87.31 336 ILE B C 1
ATOM 10374 O O . ILE B 1 336 ? 35.312 -1.431 -20.828 1 87.31 336 ILE B O 1
ATOM 10378 N N . ARG B 1 337 ? 33.406 -1.688 -19.828 1 89.19 337 ARG B N 1
ATOM 10379 C CA . ARG B 1 337 ? 33.938 -2.646 -18.875 1 89.19 337 ARG B CA 1
ATOM 10380 C C . ARG B 1 337 ? 33.562 -4.074 -19.266 1 89.19 337 ARG B C 1
ATOM 10382 O O . ARG B 1 337 ? 33.656 -4.988 -18.438 1 89.19 337 ARG B O 1
ATOM 10389 N N . GLN B 1 338 ? 33.188 -4.328 -20.359 1 83.94 338 GLN B N 1
ATOM 10390 C CA . GLN B 1 338 ? 32.656 -5.613 -20.812 1 83.94 338 GLN B CA 1
ATOM 10391 C C . GLN B 1 338 ? 33.719 -6.707 -20.703 1 83.94 338 GLN B C 1
ATOM 10393 O O . GLN B 1 338 ? 33.406 -7.875 -20.484 1 83.94 338 GLN B O 1
ATOM 10398 N N . ASP B 1 339 ? 34.969 -6.297 -20.672 1 81.19 339 ASP B N 1
ATOM 10399 C CA . ASP B 1 339 ? 36.031 -7.293 -20.688 1 81.19 339 ASP B CA 1
ATOM 10400 C C . ASP B 1 339 ? 36.531 -7.598 -19.266 1 81.19 339 ASP B C 1
ATOM 10402 O O . ASP B 1 339 ? 37.375 -8.461 -19.078 1 81.19 339 ASP B O 1
ATOM 10406 N N . ILE B 1 340 ? 36 -6.953 -18.328 1 87.12 340 ILE B N 1
ATOM 10407 C CA . ILE B 1 340 ? 36.406 -7.195 -16.953 1 87.12 340 ILE B CA 1
ATOM 10408 C C . ILE B 1 340 ? 35.656 -8.422 -16.406 1 87.12 340 ILE B C 1
ATOM 10410 O O . ILE B 1 340 ? 34.438 -8.508 -16.5 1 87.12 340 ILE B O 1
ATOM 10414 N N . PRO B 1 341 ? 36.438 -9.383 -15.891 1 87.12 341 PRO B N 1
ATOM 10415 C CA . PRO B 1 341 ? 35.781 -10.586 -15.344 1 87.12 341 PRO B CA 1
ATOM 10416 C C . PRO B 1 341 ? 34.906 -10.289 -14.133 1 87.12 341 PRO B C 1
ATOM 10418 O O . PRO B 1 341 ? 35.25 -9.469 -13.289 1 87.12 341 PRO B O 1
ATOM 10421 N N . ILE B 1 342 ? 33.812 -10.898 -14.148 1 88.88 342 ILE B N 1
ATOM 10422 C CA . ILE B 1 342 ? 32.844 -10.672 -13.078 1 88.88 342 ILE B CA 1
ATOM 10423 C C . ILE B 1 342 ? 32.938 -11.789 -12.047 1 88.88 342 ILE B C 1
ATOM 10425 O O . ILE B 1 342 ? 32.969 -12.977 -12.391 1 88.88 342 ILE B O 1
ATOM 10429 N N . ARG B 1 343 ? 33.062 -11.43 -10.789 1 87.06 343 ARG B N 1
ATOM 10430 C CA . ARG B 1 343 ? 33.031 -12.359 -9.664 1 87.06 343 ARG B CA 1
ATOM 10431 C C . ARG B 1 343 ? 31.828 -12.086 -8.773 1 87.06 343 ARG B C 1
ATOM 10433 O O . ARG B 1 343 ? 31.844 -11.164 -7.953 1 87.06 343 ARG B O 1
ATOM 10440 N N . PRO B 1 344 ? 30.828 -12.938 -8.875 1 89.69 344 PRO B N 1
ATOM 10441 C CA . PRO B 1 344 ? 29.609 -12.664 -8.109 1 89.69 344 PRO B CA 1
ATOM 10442 C C . PRO B 1 344 ? 29.781 -12.898 -6.613 1 89.69 344 PRO B C 1
ATOM 10444 O O . PRO B 1 344 ? 30.656 -13.664 -6.199 1 89.69 344 PRO B O 1
ATOM 10447 N N . SER B 1 345 ? 29.047 -12.172 -5.824 1 92.44 345 SER B N 1
ATOM 10448 C CA . SER B 1 345 ? 28.984 -12.344 -4.375 1 92.44 345 SER B CA 1
ATOM 10449 C C . SER B 1 345 ? 27.875 -13.297 -3.973 1 92.44 345 SER B C 1
ATOM 10451 O O . SER B 1 345 ? 26.859 -13.414 -4.676 1 92.44 345 SER B O 1
ATOM 10453 N N . GLN B 1 346 ? 28.062 -13.977 -2.873 1 89.88 346 GLN B N 1
ATOM 10454 C CA . GLN B 1 346 ? 27.031 -14.836 -2.309 1 89.88 346 GLN B CA 1
ATOM 10455 C C . GLN B 1 346 ? 26.297 -14.141 -1.17 1 89.88 346 GLN B C 1
ATOM 10457 O O . GLN B 1 346 ? 26.922 -13.609 -0.252 1 89.88 346 GLN B O 1
ATOM 10462 N N . VAL B 1 347 ? 25.016 -14.094 -1.327 1 91.25 347 VAL B N 1
ATOM 10463 C CA . VAL B 1 347 ? 24.188 -13.461 -0.302 1 91.25 347 VAL B CA 1
ATOM 10464 C C . VAL B 1 347 ? 23.359 -14.516 0.428 1 91.25 347 VAL B C 1
ATOM 10466 O O . VAL B 1 347 ? 22.688 -15.328 -0.205 1 91.25 347 VAL B O 1
ATOM 10469 N N . GLY B 1 348 ? 23.5 -14.602 1.758 1 89.75 348 GLY B N 1
ATOM 10470 C CA . GLY B 1 348 ? 22.719 -15.5 2.594 1 89.75 348 GLY B CA 1
ATOM 10471 C C . GLY B 1 348 ? 21.797 -14.766 3.551 1 89.75 348 GLY B C 1
ATOM 10472 O O . GLY B 1 348 ? 22.156 -13.711 4.082 1 89.75 348 GLY B O 1
ATOM 10473 N N . TYR B 1 349 ? 20.625 -15.312 3.756 1 88.62 349 TYR B N 1
ATOM 10474 C CA . TYR B 1 349 ? 19.656 -14.727 4.684 1 88.62 349 TYR B CA 1
ATOM 10475 C C . TYR B 1 349 ? 19.891 -15.227 6.105 1 88.62 349 TYR B C 1
ATOM 10477 O O . TYR B 1 349 ? 20.203 -16.406 6.312 1 88.62 349 TYR B O 1
ATOM 10485 N N . LEU B 1 350 ? 19.875 -14.32 6.996 1 89.69 350 LEU B N 1
ATOM 10486 C CA . LEU B 1 350 ? 19.984 -14.68 8.406 1 89.69 350 LEU B CA 1
ATOM 10487 C C . LEU B 1 350 ? 18.641 -14.57 9.109 1 89.69 350 LEU B C 1
ATOM 10489 O O . LEU B 1 350 ? 17.703 -13.992 8.562 1 89.69 350 LEU B O 1
ATOM 10493 N N . ASP B 1 351 ? 18.609 -15.125 10.289 1 82.25 351 ASP B N 1
ATOM 10494 C CA . ASP B 1 351 ? 17.375 -15.109 11.07 1 82.25 351 ASP B CA 1
ATOM 10495 C C . ASP B 1 351 ? 16.953 -13.68 11.391 1 82.25 351 ASP B C 1
ATOM 10497 O O . ASP B 1 351 ? 17.797 -12.82 11.664 1 82.25 351 ASP B O 1
ATOM 10501 N N . CYS B 1 352 ? 15.672 -13.555 11.43 1 80.88 352 CYS B N 1
ATOM 10502 C CA . CYS B 1 352 ? 15.102 -12.242 11.703 1 80.88 352 CYS B CA 1
ATOM 10503 C C . CYS B 1 352 ? 15.023 -11.977 13.203 1 80.88 352 CYS B C 1
ATOM 10505 O O . CYS B 1 352 ? 14.695 -12.875 13.984 1 80.88 352 CYS B O 1
ATOM 10507 N N . LEU B 1 353 ? 15.391 -10.75 13.578 1 82.94 353 LEU B N 1
ATOM 10508 C CA . LEU B 1 353 ? 15.234 -10.352 14.977 1 82.94 353 LEU B CA 1
ATOM 10509 C C . LEU B 1 353 ? 13.875 -9.703 15.203 1 82.94 353 LEU B C 1
ATOM 10511 O O . LEU B 1 353 ? 13.5 -8.766 14.5 1 82.94 353 LEU B O 1
ATOM 10515 N N . ASP B 1 354 ? 13.164 -10.25 16.156 1 78.62 354 ASP B N 1
ATOM 10516 C CA . ASP B 1 354 ? 11.828 -9.734 16.453 1 78.62 354 ASP B CA 1
ATOM 10517 C C . ASP B 1 354 ? 11.891 -8.57 17.438 1 78.62 354 ASP B C 1
ATOM 10519 O O . ASP B 1 354 ? 11.375 -8.672 18.562 1 78.62 354 ASP B O 1
ATOM 10523 N N . ALA B 1 355 ? 12.555 -7.535 17.094 1 80 355 ALA B N 1
ATOM 10524 C CA . ALA B 1 355 ? 12.703 -6.32 17.891 1 80 355 ALA B CA 1
ATOM 10525 C C . ALA B 1 355 ? 12.977 -5.113 16.984 1 80 355 ALA B C 1
ATOM 10527 O O . ALA B 1 355 ? 13.57 -5.246 15.914 1 80 355 ALA B O 1
ATOM 10528 N N . PRO B 1 356 ? 12.539 -4.012 17.422 1 81.25 356 PRO B N 1
ATOM 10529 C CA . PRO B 1 356 ? 12.766 -2.818 16.594 1 81.25 356 PRO B CA 1
ATOM 10530 C C . PRO B 1 356 ? 14.219 -2.359 16.609 1 81.25 356 PRO B C 1
ATOM 10532 O O . PRO B 1 356 ? 14.891 -2.43 17.641 1 81.25 356 PRO B O 1
ATOM 10535 N N . ALA B 1 357 ? 14.68 -1.862 15.516 1 85.94 357 ALA B N 1
ATOM 10536 C CA . ALA B 1 357 ? 16.062 -1.418 15.367 1 85.94 357 ALA B CA 1
ATOM 10537 C C . ALA B 1 357 ? 16.266 -0.053 16.016 1 85.94 357 ALA B C 1
ATOM 10539 O O . ALA B 1 357 ? 17.391 0.454 16.062 1 85.94 357 ALA B O 1
ATOM 10540 N N . THR B 1 358 ? 15.242 0.495 16.594 1 80.44 358 THR B N 1
ATOM 10541 C CA . THR B 1 358 ? 15.344 1.802 17.234 1 80.44 358 THR B CA 1
ATOM 10542 C C . THR B 1 358 ? 15.828 1.662 18.672 1 80.44 358 THR B C 1
ATOM 10544 O O . THR B 1 358 ? 16.281 2.637 19.281 1 80.44 358 THR B O 1
ATOM 10547 N N . GLU B 1 359 ? 15.852 0.434 19.141 1 83.75 359 GLU B N 1
ATOM 10548 C CA . GLU B 1 359 ? 16.219 0.195 20.531 1 83.75 359 GLU B CA 1
ATOM 10549 C C . GLU B 1 359 ? 17.703 -0.156 20.641 1 83.75 359 GLU B C 1
ATOM 10551 O O . GLU B 1 359 ? 18.234 -0.902 19.828 1 83.75 359 GLU B O 1
ATOM 10556 N N . MET B 1 360 ? 18.422 0.38 21.719 1 88.06 360 MET B N 1
ATOM 10557 C CA . MET B 1 360 ? 19.844 0.146 21.953 1 88.06 360 MET B CA 1
ATOM 10558 C C . MET B 1 360 ? 20.109 -1.328 22.25 1 88.06 360 MET B C 1
ATOM 10560 O O . MET B 1 360 ? 21.156 -1.862 21.844 1 88.06 360 MET B O 1
ATOM 10564 N N . SER B 1 361 ? 19.125 -1.938 22.859 1 87.56 361 SER B N 1
ATOM 10565 C CA . SER B 1 361 ? 19.281 -3.348 23.203 1 87.56 361 SER B CA 1
ATOM 10566 C C . SER B 1 361 ? 19.344 -4.215 21.953 1 87.56 361 SER B C 1
ATOM 10568 O O . SER B 1 361 ? 20.125 -5.168 21.891 1 87.56 361 SER B O 1
ATOM 10570 N N . THR B 1 362 ? 18.531 -3.887 21.016 1 91.25 362 THR B N 1
ATOM 10571 C CA . THR B 1 362 ? 18.516 -4.629 19.766 1 91.25 362 THR B CA 1
ATOM 10572 C C . THR B 1 362 ? 19.844 -4.473 19.031 1 91.25 362 THR B C 1
ATOM 10574 O O . THR B 1 362 ? 20.391 -5.449 18.516 1 91.25 362 THR B O 1
ATOM 10577 N N . ILE B 1 363 ? 20.359 -3.285 19.016 1 94.81 363 ILE B N 1
ATOM 10578 C CA . ILE B 1 363 ? 21.609 -3.004 18.312 1 94.81 363 ILE B CA 1
ATOM 10579 C C . ILE B 1 363 ? 22.766 -3.699 19.016 1 94.81 363 ILE B C 1
ATOM 10581 O O . ILE B 1 363 ? 23.672 -4.227 18.375 1 94.81 363 ILE B O 1
ATOM 10585 N N . TYR B 1 364 ? 22.734 -3.635 20.328 1 94.12 364 TYR B N 1
ATOM 10586 C CA . TYR B 1 364 ? 23.766 -4.336 21.094 1 94.12 364 TYR B CA 1
ATOM 10587 C C . TYR B 1 364 ? 23.766 -5.824 20.766 1 94.12 364 TYR B C 1
ATOM 10589 O O . TYR B 1 364 ? 24.844 -6.414 20.562 1 94.12 364 TYR B O 1
ATOM 10597 N N . HIS B 1 365 ? 22.625 -6.375 20.688 1 92.69 365 HIS B N 1
ATOM 10598 C CA . HIS B 1 365 ? 22.516 -7.785 20.328 1 92.69 365 HIS B CA 1
ATOM 10599 C C . HIS B 1 365 ? 23.031 -8.047 18.922 1 92.69 365 HIS B C 1
ATOM 10601 O O . HIS B 1 365 ? 23.625 -9.086 18.656 1 92.69 365 HIS B O 1
ATOM 10607 N N . MET B 1 366 ? 22.75 -7.172 18.031 1 94.69 366 MET B N 1
ATOM 10608 C CA . MET B 1 366 ? 23.234 -7.289 16.656 1 94.69 366 MET B CA 1
ATOM 10609 C C . MET B 1 366 ? 24.766 -7.344 16.625 1 94.69 366 MET B C 1
ATOM 10611 O O . MET B 1 366 ? 25.344 -8.156 15.898 1 94.69 366 MET B O 1
ATOM 10615 N N . LEU B 1 367 ? 25.391 -6.504 17.391 1 96.38 367 LEU B N 1
ATOM 10616 C CA . LEU B 1 367 ? 26.844 -6.457 17.438 1 96.38 367 LEU B CA 1
ATOM 10617 C C . LEU B 1 367 ? 27.406 -7.727 18.078 1 96.38 367 LEU B C 1
ATOM 10619 O O . LEU B 1 367 ? 28.422 -8.25 17.625 1 96.38 367 LEU B O 1
ATOM 10623 N N . GLU B 1 368 ? 26.703 -8.219 19.078 1 94.25 368 GLU B N 1
ATOM 10624 C CA . GLU B 1 368 ? 27.125 -9.477 19.688 1 94.25 368 GLU B CA 1
ATOM 10625 C C . GLU B 1 368 ? 27 -10.641 18.703 1 94.25 368 GLU B C 1
ATOM 10627 O O . GLU B 1 368 ? 27.875 -11.516 18.656 1 94.25 368 GLU B O 1
ATOM 10632 N N . ARG B 1 369 ? 25.938 -10.602 18.031 1 93 369 ARG B N 1
ATOM 10633 C CA . ARG B 1 369 ? 25.719 -11.617 17.016 1 93 369 ARG B CA 1
ATOM 10634 C C . ARG B 1 369 ? 26.812 -11.57 15.953 1 93 369 ARG B C 1
ATOM 10636 O O . ARG B 1 369 ? 27.266 -12.609 15.469 1 93 369 ARG B O 1
ATOM 10643 N N . ALA B 1 370 ? 27.266 -10.391 15.57 1 96.31 370 ALA B N 1
ATOM 10644 C CA . ALA B 1 370 ? 28.344 -10.234 14.594 1 96.31 370 ALA B CA 1
ATOM 10645 C C . ALA B 1 370 ? 29.625 -10.875 15.094 1 96.31 370 ALA B C 1
ATOM 10647 O O . ALA B 1 370 ? 30.359 -11.5 14.328 1 96.31 370 ALA B O 1
ATOM 10648 N N . ILE B 1 371 ? 29.891 -10.719 16.359 1 96.06 371 ILE B N 1
ATOM 10649 C CA . ILE B 1 371 ? 31.094 -11.312 16.953 1 96.06 371 ILE B CA 1
ATOM 10650 C C . ILE B 1 371 ? 30.984 -12.836 16.922 1 96.06 371 ILE B C 1
ATOM 10652 O O . ILE B 1 371 ? 31.953 -13.523 16.609 1 96.06 371 ILE B O 1
ATOM 10656 N N . ARG B 1 372 ? 29.797 -13.328 17.234 1 93.88 372 ARG B N 1
ATOM 10657 C CA . ARG B 1 372 ? 29.594 -14.773 17.188 1 93.88 372 ARG B CA 1
ATOM 10658 C C . ARG B 1 372 ? 29.797 -15.312 15.773 1 93.88 372 ARG B C 1
ATOM 10660 O O . ARG B 1 372 ? 30.406 -16.375 15.594 1 93.88 372 ARG B O 1
ATOM 10667 N N . ILE B 1 373 ? 29.312 -14.609 14.805 1 95.56 373 ILE B N 1
ATOM 10668 C CA . ILE B 1 373 ? 29.469 -15.016 13.406 1 95.56 373 ILE B CA 1
ATOM 10669 C C . ILE B 1 373 ? 30.938 -14.961 13.016 1 95.56 373 ILE B C 1
ATOM 10671 O O . ILE B 1 373 ? 31.453 -15.867 12.352 1 95.56 373 ILE B O 1
ATOM 10675 N N . LYS B 1 374 ? 31.625 -13.906 13.414 1 96.19 374 LYS B N 1
ATOM 10676 C CA . LYS B 1 374 ? 33.062 -13.766 13.164 1 96.19 374 LYS B CA 1
ATOM 10677 C C . LYS B 1 374 ? 33.812 -14.977 13.68 1 96.19 374 LYS B C 1
ATOM 10679 O O . LYS B 1 374 ? 34.656 -15.531 12.969 1 96.19 374 LYS B O 1
ATOM 10684 N N . ASP B 1 375 ? 33.5 -15.375 14.883 1 94.5 375 ASP B N 1
ATOM 10685 C CA . ASP B 1 375 ? 34.156 -16.516 15.5 1 94.5 375 ASP B CA 1
ATOM 10686 C C . ASP B 1 375 ? 33.812 -17.812 14.789 1 94.5 375 ASP B C 1
ATOM 10688 O O . ASP B 1 375 ? 34.688 -18.672 14.602 1 94.5 375 ASP B O 1
ATOM 10692 N N . GLN B 1 376 ? 32.562 -17.938 14.406 1 93 376 GLN B N 1
ATOM 10693 C CA . GLN B 1 376 ? 32.125 -19.125 13.695 1 93 376 GLN B CA 1
ATOM 10694 C C . GLN B 1 376 ? 32.812 -19.25 12.336 1 93 376 GLN B C 1
ATOM 10696 O O . GLN B 1 376 ? 33.125 -20.359 11.875 1 93 376 GLN B O 1
ATOM 10701 N N . LEU B 1 377 ? 33.062 -18.109 11.734 1 94.38 377 LEU B N 1
ATOM 10702 C CA . LEU B 1 377 ? 33.688 -18.094 10.422 1 94.38 377 LEU B CA 1
ATOM 10703 C C . LEU B 1 377 ? 35.219 -18.141 10.547 1 94.38 377 LEU B C 1
ATOM 10705 O O . LEU B 1 377 ? 35.906 -18.312 9.555 1 94.38 377 LEU B O 1
ATOM 10709 N N . ASN B 1 378 ? 35.719 -18.016 11.68 1 93.94 378 ASN B N 1
ATOM 10710 C CA . ASN B 1 378 ? 37.156 -18.016 11.961 1 93.94 378 ASN B CA 1
ATOM 10711 C C . ASN B 1 378 ? 37.844 -16.906 11.188 1 93.94 378 ASN B C 1
ATOM 10713 O O . ASN B 1 378 ? 38.844 -17.156 10.492 1 93.94 378 ASN B O 1
ATOM 10717 N N . VAL B 1 379 ? 37.25 -15.781 11.211 1 95.25 379 VAL B N 1
ATOM 10718 C CA . VAL B 1 379 ? 37.875 -14.609 10.594 1 95.25 379 VAL B CA 1
ATOM 10719 C C . VAL B 1 379 ? 38.344 -13.633 11.68 1 95.25 379 VAL B C 1
ATOM 10721 O O . VAL B 1 379 ? 37.844 -13.688 12.812 1 95.25 379 VAL B O 1
ATOM 10724 N N . LYS B 1 380 ? 39.188 -12.781 11.328 1 94.81 380 LYS B N 1
ATOM 10725 C CA . LYS B 1 380 ? 39.781 -11.867 12.305 1 94.81 380 LYS B CA 1
ATOM 10726 C C . LYS B 1 380 ? 38.844 -10.688 12.586 1 94.81 380 LYS B C 1
ATOM 10728 O O . LYS B 1 380 ? 38.812 -10.172 13.703 1 94.81 380 LYS B O 1
ATOM 10733 N N . SER B 1 381 ? 38.281 -10.219 11.508 1 96.88 381 SER B N 1
ATOM 10734 C CA . SER B 1 381 ? 37.375 -9.062 11.625 1 96.88 381 SER B CA 1
ATOM 10735 C C . SER B 1 381 ? 36.125 -9.227 10.758 1 96.88 381 SER B C 1
ATOM 10737 O O . SER B 1 381 ? 36.125 -10.039 9.82 1 96.88 381 SER B O 1
ATOM 10739 N N . ILE B 1 382 ? 35.094 -8.516 11.109 1 97.31 382 ILE B N 1
ATOM 10740 C CA . ILE B 1 382 ? 33.844 -8.586 10.375 1 97.31 382 ILE B CA 1
ATOM 10741 C C . ILE B 1 382 ? 33.312 -7.18 10.133 1 97.31 382 ILE B C 1
ATOM 10743 O O . ILE B 1 382 ? 33.562 -6.27 10.922 1 97.31 382 ILE B O 1
ATOM 10747 N N . VAL B 1 383 ? 32.688 -6.988 8.992 1 98.12 383 VAL B N 1
ATOM 10748 C CA . VAL B 1 383 ? 32.125 -5.684 8.625 1 98.12 383 VAL B CA 1
ATOM 10749 C C . VAL B 1 383 ? 30.625 -5.68 8.82 1 98.12 383 VAL B C 1
ATOM 10751 O O . VAL B 1 383 ? 29.938 -6.621 8.422 1 98.12 383 VAL B O 1
ATOM 10754 N N . CYS B 1 384 ? 30.094 -4.688 9.484 1 98.06 384 CYS B N 1
ATOM 10755 C CA . CYS B 1 384 ? 28.656 -4.48 9.648 1 98.06 384 CYS B CA 1
ATOM 10756 C C . CYS B 1 384 ? 28.203 -3.189 8.969 1 98.06 384 CYS B C 1
ATOM 10758 O O . CYS B 1 384 ? 28.719 -2.115 9.273 1 98.06 384 CYS B O 1
ATOM 10760 N N . VAL B 1 385 ? 27.281 -3.291 8.062 1 98.06 385 VAL B N 1
ATOM 10761 C CA . VAL B 1 385 ? 26.797 -2.135 7.312 1 98.06 385 VAL B CA 1
ATOM 10762 C C . VAL B 1 385 ? 25.406 -1.749 7.785 1 98.06 385 VAL B C 1
ATOM 10764 O O . VAL B 1 385 ? 24.5 -2.594 7.844 1 98.06 385 VAL B O 1
ATOM 10767 N N . TYR B 1 386 ? 25.234 -0.482 8.172 1 96.56 386 TYR B N 1
ATOM 10768 C CA . TYR B 1 386 ? 23.953 0.016 8.688 1 96.56 386 TYR B CA 1
ATOM 10769 C C . TYR B 1 386 ? 23.562 1.313 7.992 1 96.56 386 TYR B C 1
ATOM 10771 O O . TYR B 1 386 ? 24.406 2.023 7.457 1 96.56 386 TYR B O 1
ATOM 10779 N N . ASP B 1 387 ? 22.297 1.594 8.031 1 92.94 387 ASP B N 1
ATOM 10780 C CA . ASP B 1 387 ? 21.875 2.949 7.68 1 92.94 387 ASP B CA 1
ATOM 10781 C C . ASP B 1 387 ? 22.312 3.949 8.75 1 92.94 387 ASP B C 1
ATOM 10783 O O . ASP B 1 387 ? 22.844 3.559 9.797 1 92.94 387 ASP B O 1
ATOM 10787 N N . GLN B 1 388 ? 22.203 5.121 8.477 1 92.94 388 GLN B N 1
ATOM 10788 C CA . GLN B 1 388 ? 22.766 6.164 9.328 1 92.94 388 GLN B CA 1
ATOM 10789 C C . GLN B 1 388 ? 22.188 6.102 10.734 1 92.94 388 GLN B C 1
ATOM 10791 O O . GLN B 1 388 ? 22.906 6.273 11.719 1 92.94 388 GLN B O 1
ATOM 10796 N N . ALA B 1 389 ? 20.891 5.848 10.914 1 92.44 389 ALA B N 1
ATOM 10797 C CA . ALA B 1 389 ? 20.25 5.836 12.227 1 92.44 389 ALA B CA 1
ATOM 10798 C C . ALA B 1 389 ? 20.766 4.68 13.078 1 92.44 389 ALA B C 1
ATOM 10800 O O . ALA B 1 389 ? 21.078 4.859 14.258 1 92.44 389 ALA B O 1
ATOM 10801 N N . ILE B 1 390 ? 20.875 3.482 12.477 1 95 390 ILE B N 1
ATOM 10802 C CA . ILE B 1 390 ? 21.375 2.312 13.188 1 95 390 ILE B CA 1
ATOM 10803 C C . ILE B 1 390 ? 22.891 2.459 13.414 1 95 390 ILE B C 1
ATOM 10805 O O . ILE B 1 390 ? 23.391 2.105 14.484 1 95 390 ILE B O 1
ATOM 10809 N N . TYR B 1 391 ? 23.562 3.002 12.391 1 96.94 391 TYR B N 1
ATOM 10810 C CA . TYR B 1 391 ? 25 3.221 12.492 1 96.94 391 TYR B CA 1
ATOM 10811 C C . TYR B 1 391 ? 25.328 4.109 13.688 1 96.94 391 TYR B C 1
ATOM 10813 O O . TYR B 1 391 ? 26.266 3.828 14.438 1 96.94 391 TYR B O 1
ATOM 10821 N N . ALA B 1 392 ? 24.562 5.207 13.891 1 95.56 392 ALA B N 1
ATOM 10822 C CA . ALA B 1 392 ? 24.812 6.16 14.969 1 95.56 392 ALA B CA 1
ATOM 10823 C C . ALA B 1 392 ? 24.75 5.473 16.328 1 95.56 392 ALA B C 1
ATOM 10825 O O . ALA B 1 392 ? 25.609 5.676 17.188 1 95.56 392 ALA B O 1
ATOM 10826 N N . LYS B 1 393 ? 23.797 4.652 16.547 1 94.94 393 LYS B N 1
ATOM 10827 C CA . LYS B 1 393 ? 23.625 3.945 17.812 1 94.94 393 LYS B CA 1
ATOM 10828 C C . LYS B 1 393 ? 24.703 2.871 17.984 1 94.94 393 LYS B C 1
ATOM 10830 O O . LYS B 1 393 ? 25.234 2.695 19.078 1 94.94 393 LYS B O 1
ATOM 10835 N N . ALA B 1 394 ? 24.984 2.119 16.891 1 96.81 394 ALA B N 1
ATOM 10836 C CA . ALA B 1 394 ? 26.031 1.1 16.938 1 96.81 394 ALA B CA 1
ATOM 10837 C C . ALA B 1 394 ? 27.391 1.721 17.25 1 96.81 394 ALA B C 1
ATOM 10839 O O . ALA B 1 394 ? 28.188 1.147 18 1 96.81 394 ALA B O 1
ATOM 10840 N N . TYR B 1 395 ? 27.609 2.904 16.625 1 96.06 395 TYR B N 1
ATOM 10841 C CA . TYR B 1 395 ? 28.859 3.613 16.828 1 96.06 395 TYR B CA 1
ATOM 10842 C C . TYR B 1 395 ? 29 4.055 18.281 1 96.06 395 TYR B C 1
ATOM 10844 O O . TYR B 1 395 ? 30.094 3.982 18.859 1 96.06 395 TYR B O 1
ATOM 10852 N N . GLN B 1 396 ? 27.984 4.496 18.922 1 94.44 396 GLN B N 1
ATOM 10853 C CA . GLN B 1 396 ? 27.984 4.883 20.328 1 94.44 396 GLN B CA 1
ATOM 10854 C C . GLN B 1 396 ? 28.328 3.697 21.219 1 94.44 396 GLN B C 1
ATOM 10856 O O . GLN B 1 396 ? 29.109 3.832 22.172 1 94.44 396 GLN B O 1
ATOM 10861 N N . ILE B 1 397 ? 27.797 2.547 20.875 1 95.62 397 ILE B N 1
ATOM 10862 C CA . ILE B 1 397 ? 28.047 1.339 21.656 1 95.62 397 ILE B CA 1
ATOM 10863 C C . ILE B 1 397 ? 29.516 0.927 21.5 1 95.62 397 ILE B C 1
ATOM 10865 O O . ILE B 1 397 ? 30.172 0.573 22.484 1 95.62 397 ILE B O 1
ATOM 10869 N N . LYS B 1 398 ? 29.969 0.961 20.281 1 95.75 398 LYS B N 1
ATOM 10870 C CA . LYS B 1 398 ? 31.359 0.574 20.016 1 95.75 398 LYS B CA 1
ATOM 10871 C C . LYS B 1 398 ? 32.344 1.487 20.75 1 95.75 398 LYS B C 1
ATOM 10873 O O . LYS B 1 398 ? 33.344 1.023 21.281 1 95.75 398 LYS B O 1
ATOM 10878 N N . CYS B 1 399 ? 32.094 2.848 20.75 1 93.62 399 CYS B N 1
ATOM 10879 C CA . CYS B 1 399 ? 32.938 3.803 21.453 1 93.62 399 CYS B CA 1
ATOM 10880 C C . CYS B 1 399 ? 32.938 3.555 22.953 1 93.62 399 CYS B C 1
ATOM 10882 O O . CYS B 1 399 ? 33.938 3.752 23.641 1 93.62 399 CYS B O 1
ATOM 10884 N N . LYS B 1 400 ? 31.844 3.1 23.453 1 91.81 400 LYS B N 1
ATOM 10885 C CA . LYS B 1 400 ? 31.703 2.836 24.875 1 91.81 400 LYS B CA 1
ATOM 10886 C C . LYS B 1 400 ? 32.406 1.533 25.266 1 91.81 400 LYS B C 1
ATOM 10888 O O . LYS B 1 400 ? 32.969 1.43 26.359 1 91.81 400 LYS B O 1
ATOM 10893 N N . GLU B 1 401 ? 32.281 0.544 24.375 1 93.06 401 GLU B N 1
ATOM 10894 C CA . GLU B 1 401 ? 32.875 -0.761 24.609 1 93.06 401 GLU B CA 1
ATOM 10895 C C . GLU B 1 401 ? 33.875 -1.1 23.5 1 93.06 401 GLU B C 1
ATOM 10897 O O . GLU B 1 401 ? 33.719 -2.09 22.797 1 93.06 401 GLU B O 1
ATOM 10902 N N . PRO B 1 402 ? 35 -0.378 23.484 1 91.81 402 PRO B N 1
ATOM 10903 C CA . PRO B 1 402 ? 35.938 -0.55 22.375 1 91.81 402 PRO B CA 1
ATOM 10904 C C . PRO B 1 402 ? 36.656 -1.906 22.391 1 91.81 402 PRO B C 1
ATOM 10906 O O . PRO B 1 402 ? 36.938 -2.467 21.344 1 91.81 402 PRO B O 1
ATOM 10909 N N . GLU B 1 403 ? 36.844 -2.494 23.5 1 92.31 403 GLU B N 1
ATOM 10910 C CA . GLU B 1 403 ? 37.562 -3.758 23.609 1 92.31 403 GLU B CA 1
ATOM 10911 C C . GLU B 1 403 ? 36.688 -4.93 23.172 1 92.31 403 GLU B C 1
ATOM 10913 O O . GLU B 1 403 ? 37.156 -5.84 22.484 1 92.31 403 GLU B O 1
ATOM 10918 N N . LYS B 1 404 ? 35.469 -4.832 23.531 1 94.12 404 LYS B N 1
ATOM 10919 C CA . LYS B 1 404 ? 34.562 -5.918 23.188 1 94.12 404 LYS B CA 1
ATOM 10920 C C . LYS B 1 404 ? 34.344 -6 21.688 1 94.12 404 LYS B C 1
ATOM 10922 O O . LYS B 1 404 ? 34.25 -7.094 21.125 1 94.12 404 LYS B O 1
ATOM 10927 N N . PHE B 1 405 ? 34.25 -4.84 21.078 1 96.69 405 PHE B N 1
ATOM 10928 C CA . PHE B 1 405 ? 33.875 -4.816 19.672 1 96.69 405 PHE B CA 1
ATOM 10929 C C . PHE B 1 405 ? 35.062 -4.363 18.812 1 96.69 405 PHE B C 1
ATOM 10931 O O . PHE B 1 405 ? 34.844 -3.729 17.781 1 96.69 405 PHE B O 1
ATOM 10938 N N . LYS B 1 406 ? 36.188 -4.688 19.172 1 94.12 406 LYS B N 1
ATOM 10939 C CA . LYS B 1 406 ? 37.438 -4.277 18.484 1 94.12 406 LYS B CA 1
ATOM 10940 C C . LYS B 1 406 ? 37.531 -4.922 17.109 1 94.12 406 LYS B C 1
ATOM 10942 O O . LYS B 1 406 ? 38.125 -4.352 16.188 1 94.12 406 LYS B O 1
ATOM 10947 N N . SER B 1 407 ? 36.875 -6.098 16.938 1 96 407 SER B N 1
ATOM 10948 C CA . SER B 1 407 ? 37 -6.852 15.695 1 96 407 SER B CA 1
ATOM 10949 C C . SER B 1 407 ? 35.875 -6.527 14.727 1 96 407 SER B C 1
ATOM 10951 O O . SER B 1 407 ? 35.812 -7.078 13.633 1 96 407 SER B O 1
ATOM 10953 N N . VAL B 1 408 ? 35.031 -5.602 15.172 1 97.31 408 VAL B N 1
ATOM 10954 C CA . VAL B 1 408 ? 33.906 -5.234 14.336 1 97.31 408 VAL B CA 1
ATOM 10955 C C . VAL B 1 408 ? 34.156 -3.883 13.68 1 97.31 408 VAL B C 1
ATOM 10957 O O . VAL B 1 408 ? 34.469 -2.9 14.359 1 97.31 408 VAL B O 1
ATOM 10960 N N . PHE B 1 409 ? 34.125 -3.82 12.383 1 97.81 409 PHE B N 1
ATOM 10961 C CA . PHE B 1 409 ? 34.188 -2.553 11.664 1 97.81 409 PHE B CA 1
ATOM 10962 C C . PHE B 1 409 ? 32.781 -2.111 11.227 1 97.81 409 PHE B C 1
ATOM 10964 O O . PHE B 1 409 ? 32.094 -2.84 10.516 1 97.81 409 PHE B O 1
ATOM 10971 N N . LEU B 1 410 ? 32.406 -0.993 11.625 1 97.56 410 LEU B N 1
ATOM 10972 C CA . LEU B 1 410 ? 31.109 -0.451 11.266 1 97.56 410 LEU B CA 1
ATOM 10973 C C . LEU B 1 410 ? 31.188 0.393 10 1 97.56 410 LEU B C 1
ATOM 10975 O O . LEU B 1 410 ? 32.031 1.286 9.906 1 97.56 410 LEU B O 1
ATOM 10979 N N . MET B 1 411 ? 30.375 0.088 9.062 1 97.75 411 MET B N 1
ATOM 10980 C CA . MET B 1 411 ? 30.328 0.838 7.812 1 97.75 411 MET B CA 1
ATOM 10981 C C . MET B 1 411 ? 28.969 1.488 7.605 1 97.75 411 MET B C 1
ATOM 10983 O O . MET B 1 411 ? 27.938 0.841 7.781 1 97.75 411 MET B O 1
ATOM 10987 N N . MET B 1 412 ? 29.016 2.736 7.27 1 96.81 412 MET B N 1
ATOM 10988 C CA . MET B 1 412 ? 27.781 3.438 6.953 1 96.81 412 MET B CA 1
ATOM 10989 C C . MET B 1 412 ? 27.297 3.088 5.547 1 96.81 412 MET B C 1
ATOM 10991 O O . MET B 1 412 ? 28.109 3.023 4.613 1 96.81 412 MET B O 1
ATOM 10995 N N . GLY B 1 413 ? 26.016 2.852 5.426 1 96.19 413 GLY B N 1
ATOM 10996 C CA . GLY B 1 413 ? 25.453 2.447 4.148 1 96.19 413 GLY B CA 1
ATOM 10997 C C . GLY B 1 413 ? 25.625 3.498 3.064 1 96.19 413 GLY B C 1
ATOM 10998 O O . GLY B 1 413 ? 25.156 4.629 3.217 1 96.19 413 GLY B O 1
ATOM 10999 N N . THR B 1 414 ? 26.234 3.191 1.993 1 96.88 414 THR B N 1
ATOM 11000 C CA . THR B 1 414 ? 26.547 4.105 0.901 1 96.88 414 THR B CA 1
ATOM 11001 C C . THR B 1 414 ? 25.281 4.5 0.15 1 96.88 414 THR B C 1
ATOM 11003 O O . THR B 1 414 ? 25.156 5.629 -0.333 1 96.88 414 THR B O 1
ATOM 11006 N N . PHE B 1 415 ? 24.328 3.6 0.013 1 95.31 415 PHE B N 1
ATOM 11007 C CA . PHE B 1 415 ? 23.062 3.869 -0.66 1 95.31 415 PHE B CA 1
ATOM 11008 C C . PHE B 1 415 ? 22.359 5.062 -0.025 1 95.31 415 PHE B C 1
ATOM 11010 O O . PHE B 1 415 ? 21.906 5.969 -0.728 1 95.31 415 PHE B O 1
ATOM 11017 N N . HIS B 1 416 ? 22.359 5.055 1.309 1 95.06 416 HIS B N 1
ATOM 11018 C CA . HIS B 1 416 ? 21.719 6.141 2.043 1 95.06 416 HIS B CA 1
ATOM 11019 C C . HIS B 1 416 ? 22.547 7.422 1.966 1 95.06 416 HIS B C 1
ATOM 11021 O O . HIS B 1 416 ? 21.984 8.523 1.989 1 95.06 416 HIS B O 1
ATOM 11027 N N . ILE B 1 417 ? 23.875 7.293 1.871 1 96.69 417 ILE B N 1
ATOM 11028 C CA . ILE B 1 417 ? 24.734 8.461 1.678 1 96.69 417 ILE B CA 1
ATOM 11029 C C . ILE B 1 417 ? 24.406 9.125 0.345 1 96.69 417 ILE B C 1
ATOM 11031 O O . ILE B 1 417 ? 24.25 10.352 0.276 1 96.69 417 ILE B O 1
ATOM 11035 N N . ILE B 1 418 ? 24.266 8.305 -0.699 1 96.69 418 ILE B N 1
ATOM 11036 C CA . ILE B 1 418 ? 23.922 8.812 -2.023 1 96.69 418 ILE B CA 1
ATOM 11037 C C . ILE B 1 418 ? 22.562 9.492 -1.985 1 96.69 418 ILE B C 1
ATOM 11039 O O . ILE B 1 418 ? 22.391 10.586 -2.535 1 96.69 418 ILE B O 1
ATOM 11043 N N . MET B 1 419 ? 21.641 8.852 -1.335 1 95.75 419 MET B N 1
ATOM 11044 C CA . MET B 1 419 ? 20.297 9.406 -1.239 1 95.75 419 MET B CA 1
ATOM 11045 C C . MET B 1 419 ? 20.312 10.773 -0.563 1 95.75 419 MET B C 1
ATOM 11047 O O . MET B 1 419 ? 19.641 11.695 -1.003 1 95.75 419 MET B O 1
ATOM 11051 N N . THR B 1 420 ? 21.078 10.875 0.493 1 95.5 420 THR B N 1
ATOM 11052 C CA . THR B 1 420 ? 21.188 12.148 1.208 1 95.5 420 THR B CA 1
ATOM 11053 C C . THR B 1 420 ? 21.859 13.203 0.344 1 95.5 420 THR B C 1
ATOM 11055 O O . THR B 1 420 ? 21.516 14.383 0.407 1 95.5 420 THR B O 1
ATOM 11058 N N . PHE B 1 421 ? 22.859 12.773 -0.42 1 96.94 421 PHE B N 1
ATOM 11059 C CA . PHE B 1 421 ? 23.531 13.711 -1.309 1 96.94 421 PHE B CA 1
ATOM 11060 C C . PHE B 1 421 ? 22.578 14.219 -2.385 1 96.94 421 PHE B C 1
ATOM 11062 O O . PHE B 1 421 ? 22.656 15.383 -2.779 1 96.94 421 PHE B O 1
ATOM 11069 N N . LEU B 1 422 ? 21.719 13.383 -2.869 1 96.5 422 LEU B N 1
ATOM 11070 C CA . LEU B 1 422 ? 20.688 13.797 -3.818 1 96.5 422 LEU B CA 1
ATOM 11071 C C . LEU B 1 422 ? 19.797 14.883 -3.219 1 96.5 422 LEU B C 1
ATOM 11073 O O . LEU B 1 422 ? 19.422 15.828 -3.908 1 96.5 422 LEU B O 1
ATOM 11077 N N . ALA B 1 423 ? 19.516 14.719 -1.95 1 94.5 423 ALA B N 1
ATOM 11078 C CA . ALA B 1 423 ? 18.719 15.727 -1.258 1 94.5 423 ALA B CA 1
ATOM 11079 C C . ALA B 1 423 ? 19.453 17.062 -1.178 1 94.5 423 ALA B C 1
ATOM 11081 O O . ALA B 1 423 ? 18.828 18.125 -1.262 1 94.5 423 ALA B O 1
ATOM 11082 N N . VAL B 1 424 ? 20.766 16.984 -1.003 1 96.25 424 VAL B N 1
ATOM 11083 C CA . VAL B 1 424 ? 21.594 18.188 -0.947 1 96.25 424 VAL B CA 1
ATOM 11084 C C . VAL B 1 424 ? 21.578 18.891 -2.301 1 96.25 424 VAL B C 1
ATOM 11086 O O . VAL B 1 424 ? 21.422 20.109 -2.367 1 96.25 424 VAL B O 1
ATOM 11089 N N . LEU B 1 425 ? 21.688 18.078 -3.344 1 96 425 LEU B N 1
ATOM 11090 C CA . LEU B 1 425 ? 21.625 18.625 -4.695 1 96 425 LEU B CA 1
ATOM 11091 C C . LEU B 1 425 ? 20.297 19.328 -4.93 1 96 425 LEU B C 1
ATOM 11093 O O . LEU B 1 425 ? 20.25 20.438 -5.484 1 96 425 LEU B O 1
ATOM 11097 N N . ALA B 1 426 ? 19.266 18.734 -4.48 1 94.25 426 ALA B N 1
ATOM 11098 C CA . ALA B 1 426 ? 17.922 19.281 -4.66 1 94.25 426 ALA B CA 1
ATOM 11099 C C . ALA B 1 426 ? 17.75 20.578 -3.873 1 94.25 426 ALA B C 1
ATOM 11101 O O . A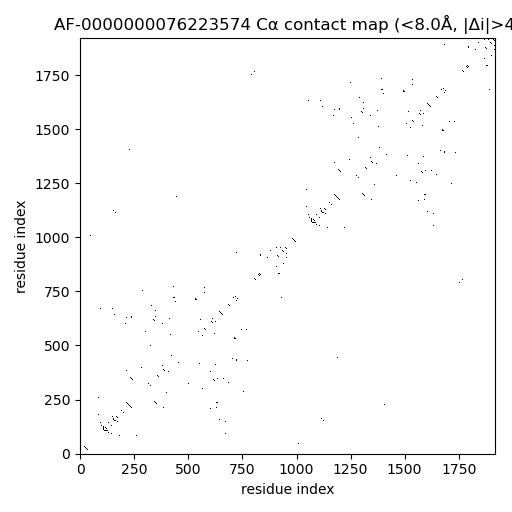LA B 1 426 ? 17.172 21.547 -4.375 1 94.25 426 ALA B O 1
ATOM 11102 N N . THR B 1 427 ? 18.25 20.625 -2.643 1 93.19 427 THR B N 1
ATOM 11103 C CA . THR B 1 427 ? 18.125 21.797 -1.787 1 93.19 427 THR B CA 1
ATOM 11104 C C . THR B 1 427 ? 18.781 23.016 -2.439 1 93.19 427 THR B C 1
ATOM 11106 O O . THR B 1 427 ? 18.25 24.125 -2.367 1 93.19 427 THR B O 1
ATOM 11109 N N . ARG B 1 428 ? 19.828 22.75 -3.088 1 94.88 428 ARG B N 1
ATOM 11110 C CA . ARG B 1 428 ? 20.625 23.844 -3.652 1 94.88 428 ARG B CA 1
ATOM 11111 C C . ARG B 1 428 ? 20.031 24.328 -4.973 1 94.88 428 ARG B C 1
ATOM 11113 O O . ARG B 1 428 ? 19.984 25.531 -5.234 1 94.88 428 ARG B O 1
ATOM 11120 N N . PHE B 1 429 ? 19.484 23.453 -5.789 1 95.56 429 PHE B N 1
ATOM 11121 C CA . PHE B 1 429 ? 19.25 23.828 -7.176 1 95.56 429 PHE B CA 1
ATOM 11122 C C . PHE B 1 429 ? 17.766 23.781 -7.508 1 95.56 429 PHE B C 1
ATOM 11124 O O . PHE B 1 429 ? 17.344 24.328 -8.531 1 95.56 429 PHE B O 1
ATOM 11131 N N . LYS B 1 430 ? 16.953 23.078 -6.711 1 91.81 430 LYS B N 1
ATOM 11132 C CA . LYS B 1 430 ? 15.555 22.812 -7.027 1 91.81 430 LYS B CA 1
ATOM 11133 C C . LYS B 1 430 ? 14.82 24.094 -7.383 1 91.81 430 LYS B C 1
ATOM 11135 O O . LYS B 1 430 ? 14.242 24.203 -8.461 1 91.81 430 LYS B O 1
ATOM 11140 N N . ASP B 1 431 ? 14.93 25.141 -6.535 1 87.75 431 ASP B N 1
ATOM 11141 C CA . ASP B 1 431 ? 14.133 26.359 -6.711 1 87.75 431 ASP B CA 1
ATOM 11142 C C . ASP B 1 431 ? 14.906 27.422 -7.496 1 87.75 431 ASP B C 1
ATOM 11144 O O . ASP B 1 431 ? 14.406 28.516 -7.707 1 87.75 431 ASP B O 1
ATOM 11148 N N . ALA B 1 432 ? 16.141 27.062 -7.949 1 91.5 432 ALA B N 1
ATOM 11149 C CA . ALA B 1 432 ? 16.906 27.922 -8.844 1 91.5 432 ALA B CA 1
ATOM 11150 C C . ALA B 1 432 ? 16.484 27.719 -10.297 1 91.5 432 ALA B C 1
ATOM 11152 O O . ALA B 1 432 ? 17.016 28.359 -11.203 1 91.5 432 ALA B O 1
ATOM 11153 N N . GLY B 1 433 ? 15.469 26.781 -10.461 1 88.94 433 GLY B N 1
ATOM 11154 C CA . GLY B 1 433 ? 14.945 26.562 -11.797 1 88.94 433 GLY B CA 1
ATOM 11155 C C . GLY B 1 433 ? 14.961 25.109 -12.211 1 88.94 433 GLY B C 1
ATOM 11156 O O . GLY B 1 433 ? 14.312 24.734 -13.195 1 88.94 433 GLY B O 1
ATOM 11157 N N . LEU B 1 434 ? 15.602 24.312 -11.453 1 93.81 434 LEU B N 1
ATOM 11158 C CA . LEU B 1 434 ? 15.766 22.922 -11.828 1 93.81 434 LEU B CA 1
ATOM 11159 C C . LEU B 1 434 ? 14.43 22.188 -11.781 1 93.81 434 LEU B C 1
ATOM 11161 O O . LEU B 1 434 ? 14.141 21.344 -12.641 1 93.81 434 LEU B O 1
ATOM 11165 N N . LYS B 1 435 ? 13.656 22.391 -10.711 1 90 435 LYS B N 1
ATOM 11166 C CA . LYS B 1 435 ? 12.359 21.734 -10.57 1 90 435 LYS B CA 1
ATOM 11167 C C . LYS B 1 435 ? 11.461 22.031 -11.766 1 90 435 LYS B C 1
ATOM 11169 O O . LYS B 1 435 ? 10.852 21.125 -12.328 1 90 435 LYS B O 1
ATOM 11174 N N . ASP B 1 436 ? 11.469 23.25 -12.195 1 84.56 436 ASP B N 1
ATOM 11175 C CA . ASP B 1 436 ? 10.648 23.656 -13.328 1 84.56 436 ASP B CA 1
ATOM 11176 C C . ASP B 1 436 ? 11.148 23.047 -14.633 1 84.56 436 ASP B C 1
ATOM 11178 O O . ASP B 1 436 ? 10.359 22.656 -15.492 1 84.56 436 ASP B O 1
ATOM 11182 N N . LEU B 1 437 ? 12.398 23 -14.727 1 91.19 437 LEU B N 1
ATOM 11183 C CA . LEU B 1 437 ? 13.016 22.438 -15.922 1 91.19 437 LEU B CA 1
ATOM 11184 C C . LEU B 1 437 ? 12.633 20.969 -16.094 1 91.19 437 LEU B C 1
ATOM 11186 O O . LEU B 1 437 ? 12.281 20.531 -17.188 1 91.19 437 LEU B O 1
ATOM 11190 N N . VAL B 1 438 ? 12.648 20.234 -14.984 1 92.25 438 VAL B N 1
ATOM 11191 C CA . VAL B 1 438 ? 12.367 18.797 -15.008 1 92.25 438 VAL B CA 1
ATOM 11192 C C . VAL B 1 438 ? 10.891 18.562 -15.352 1 92.25 438 VAL B C 1
ATOM 11194 O O . VAL B 1 438 ? 10.562 17.625 -16.062 1 92.25 438 VAL B O 1
ATOM 11197 N N . ILE B 1 439 ? 10.078 19.406 -14.883 1 84.62 439 ILE B N 1
ATOM 11198 C CA . ILE B 1 439 ? 8.648 19.266 -15.125 1 84.62 439 ILE B CA 1
ATOM 11199 C C . ILE B 1 439 ? 8.32 19.656 -16.562 1 84.62 439 ILE B C 1
ATOM 11201 O O . ILE B 1 439 ? 7.656 18.922 -17.281 1 84.62 439 ILE B O 1
ATOM 11205 N N . GLN B 1 440 ? 8.922 20.781 -17.078 1 79.75 440 GLN B N 1
ATOM 11206 C CA . GLN B 1 440 ? 8.586 21.344 -18.375 1 79.75 440 GLN B CA 1
ATOM 11207 C C . GLN B 1 440 ? 9.188 20.5 -19.5 1 79.75 440 GLN B C 1
ATOM 11209 O O . GLN B 1 440 ? 8.617 20.422 -20.594 1 79.75 440 GLN B O 1
ATOM 11214 N N . SER B 1 441 ? 10.234 19.938 -19.25 1 88.81 441 SER B N 1
ATOM 11215 C CA . SER B 1 441 ? 10.867 19.062 -20.25 1 88.81 441 SER B CA 1
ATOM 11216 C C . SER B 1 441 ? 10.227 17.688 -20.266 1 88.81 441 SER B C 1
ATOM 11218 O O . SER B 1 441 ? 10.625 16.812 -21.047 1 88.81 441 SER B O 1
ATOM 11220 N N . VAL B 1 442 ? 9.305 17.359 -19.328 1 82.5 442 VAL B N 1
ATOM 11221 C CA . VAL B 1 442 ? 8.57 16.094 -19.203 1 82.5 442 VAL B CA 1
ATOM 11222 C C . VAL B 1 442 ? 9.531 14.977 -18.812 1 82.5 442 VAL B C 1
ATOM 11224 O O . VAL B 1 442 ? 9.359 13.828 -19.234 1 82.5 442 VAL B O 1
ATOM 11227 N N . LEU B 1 443 ? 10.555 15.438 -18.234 1 91 443 LEU B N 1
ATOM 11228 C CA . LEU B 1 443 ? 11.477 14.422 -17.719 1 91 443 LEU B CA 1
ATOM 11229 C C . LEU B 1 443 ? 10.852 13.656 -16.562 1 91 443 LEU B C 1
ATOM 11231 O O . LEU B 1 443 ? 10.977 12.43 -16.484 1 91 443 LEU B O 1
ATOM 11235 N N . VAL B 1 444 ? 10.227 14.422 -15.633 1 87.75 444 VAL B N 1
ATOM 11236 C CA . VAL B 1 444 ? 9.508 13.859 -14.492 1 87.75 444 VAL B CA 1
ATOM 11237 C C . VAL B 1 444 ? 8.125 14.5 -14.383 1 87.75 444 VAL B C 1
ATOM 11239 O O . VAL B 1 444 ? 7.98 15.711 -14.586 1 87.75 444 VAL B O 1
ATOM 11242 N N . ALA B 1 445 ? 7.199 13.695 -14.016 1 79.81 445 ALA B N 1
ATOM 11243 C CA . ALA B 1 445 ? 5.828 14.188 -13.898 1 79.81 445 ALA B CA 1
ATOM 11244 C C . ALA B 1 445 ? 5.684 15.125 -12.703 1 79.81 445 ALA B C 1
ATOM 11246 O O . ALA B 1 445 ? 6.375 14.961 -11.695 1 79.81 445 ALA B O 1
ATOM 11247 N N . GLU B 1 446 ? 4.789 16.016 -12.75 1 73.62 446 GLU B N 1
ATOM 11248 C CA . GLU B 1 446 ? 4.582 17.031 -11.719 1 73.62 446 GLU B CA 1
ATOM 11249 C C . GLU B 1 446 ? 4.223 16.391 -10.375 1 73.62 446 GLU B C 1
ATOM 11251 O O . GLU B 1 446 ? 4.699 16.828 -9.328 1 73.62 446 GLU B O 1
ATOM 11256 N N . GLY B 1 447 ? 3.463 15.406 -10.461 1 69.31 447 GLY B N 1
ATOM 11257 C CA . GLY B 1 447 ? 3.051 14.758 -9.227 1 69.31 447 GLY B CA 1
ATOM 11258 C C . GLY B 1 447 ? 4.172 13.977 -8.562 1 69.31 447 GLY B C 1
ATOM 11259 O O . GLY B 1 447 ? 4.117 13.711 -7.359 1 69.31 447 GLY B O 1
ATOM 11260 N N . SER B 1 448 ? 5.23 13.727 -9.305 1 80.31 448 SER B N 1
ATOM 11261 C CA . SER B 1 448 ? 6.297 12.875 -8.797 1 80.31 448 SER B CA 1
ATOM 11262 C C . SER B 1 448 ? 7.57 13.672 -8.539 1 80.31 448 SER B C 1
ATOM 11264 O O . SER B 1 448 ? 8.547 13.141 -8.016 1 80.31 448 SER B O 1
ATOM 11266 N N . VAL B 1 449 ? 7.57 14.859 -8.867 1 85.12 449 VAL B N 1
ATOM 11267 C CA . VAL B 1 449 ? 8.797 15.648 -8.859 1 85.12 449 VAL B CA 1
ATOM 11268 C C . VAL B 1 449 ? 9.258 15.875 -7.422 1 85.12 449 VAL B C 1
ATOM 11270 O O . VAL B 1 449 ? 10.453 15.836 -7.133 1 85.12 449 VAL B O 1
ATOM 11273 N N . ASP B 1 450 ? 8.312 16.078 -6.527 1 82.19 450 ASP B N 1
ATOM 11274 C CA . ASP B 1 450 ? 8.68 16.312 -5.137 1 82.19 450 ASP B CA 1
ATOM 11275 C C . ASP B 1 450 ? 9.281 15.07 -4.504 1 82.19 450 ASP B C 1
ATOM 11277 O O . ASP B 1 450 ? 10.211 15.156 -3.697 1 82.19 450 ASP B O 1
ATOM 11281 N N . THR B 1 451 ? 8.805 14 -4.988 1 83.5 451 THR B N 1
ATOM 11282 C CA . THR B 1 451 ? 9.352 12.742 -4.5 1 83.5 451 THR B CA 1
ATOM 11283 C C . THR B 1 451 ? 10.773 12.539 -5.016 1 83.5 451 THR B C 1
ATOM 11285 O O . THR B 1 451 ? 11.633 12.008 -4.301 1 83.5 451 THR B O 1
ATOM 11288 N N . MET B 1 452 ? 11.039 12.945 -6.098 1 86.88 452 MET B N 1
ATOM 11289 C CA . MET B 1 452 ? 12.375 12.828 -6.684 1 86.88 452 MET B CA 1
ATOM 11290 C C . MET B 1 452 ? 13.375 13.695 -5.93 1 86.88 452 MET B C 1
ATOM 11292 O O . MET B 1 452 ? 14.469 13.234 -5.602 1 86.88 452 MET B O 1
ATOM 11296 N N . PHE B 1 453 ? 12.891 14.844 -5.602 1 89.19 453 PHE B N 1
ATOM 11297 C CA . PHE B 1 453 ? 13.812 15.805 -5.012 1 89.19 453 PHE B CA 1
ATOM 11298 C C . PHE B 1 453 ? 13.945 15.586 -3.51 1 89.19 453 PHE B C 1
ATOM 11300 O O . PHE B 1 453 ? 14.844 16.125 -2.873 1 89.19 453 PHE B O 1
ATOM 11307 N N . SER B 1 454 ? 13.023 14.805 -2.965 1 82.31 454 SER B N 1
ATOM 11308 C CA . SER B 1 454 ? 13.117 14.531 -1.533 1 82.31 454 SER B CA 1
ATOM 11309 C C . SER B 1 454 ? 14.281 13.594 -1.225 1 82.31 454 SER B C 1
ATOM 11311 O O . SER B 1 454 ? 14.766 13.555 -0.093 1 82.31 454 SER B O 1
ATOM 11313 N N . GLY B 1 455 ? 14.82 12.914 -2.18 1 73.5 455 GLY B N 1
ATOM 11314 C CA . GLY B 1 455 ? 15.93 11.984 -2.01 1 73.5 455 GLY B CA 1
ATOM 11315 C C . GLY B 1 455 ? 15.531 10.688 -1.34 1 73.5 455 GLY B C 1
ATOM 11316 O O . GLY B 1 455 ? 16.344 9.758 -1.239 1 73.5 455 GLY B O 1
ATOM 11317 N N . SER B 1 456 ? 14.328 10.539 -0.812 1 71.12 456 SER B N 1
ATOM 11318 C CA . SER B 1 456 ? 14.016 9.406 0.054 1 71.12 456 SER B CA 1
ATOM 11319 C C . SER B 1 456 ? 13.195 8.352 -0.684 1 71.12 456 SER B C 1
ATOM 11321 O O . SER B 1 456 ? 13.25 7.168 -0.354 1 71.12 456 SER B O 1
ATOM 11323 N N . ARG B 1 457 ? 12.43 8.555 -1.652 1 71.44 457 ARG B N 1
ATOM 11324 C CA . ARG B 1 457 ? 11.477 7.555 -2.113 1 71.44 457 ARG B CA 1
ATOM 11325 C C . ARG B 1 457 ? 11.68 7.246 -3.594 1 71.44 457 ARG B C 1
ATOM 11327 O O . ARG B 1 457 ? 11.305 6.172 -4.066 1 71.44 457 ARG B O 1
ATOM 11334 N N . ALA B 1 458 ? 12.289 7.969 -4.43 1 83.44 458 ALA B N 1
ATOM 11335 C CA . ALA B 1 458 ? 12.398 7.738 -5.867 1 83.44 458 ALA B CA 1
ATOM 11336 C C . ALA B 1 458 ? 13.859 7.805 -6.32 1 83.44 458 ALA B C 1
ATOM 11338 O O . ALA B 1 458 ? 14.203 8.578 -7.215 1 83.44 458 ALA B O 1
ATOM 11339 N N . TYR B 1 459 ? 14.602 6.762 -5.871 1 88.81 459 TYR B N 1
ATOM 11340 C CA . TYR B 1 459 ? 16.047 6.766 -6.094 1 88.81 459 TYR B CA 1
ATOM 11341 C C . TYR B 1 459 ? 16.359 6.57 -7.57 1 88.81 459 TYR B C 1
ATOM 11343 O O . TYR B 1 459 ? 17.125 7.355 -8.156 1 88.81 459 TYR B O 1
ATOM 11351 N N . LYS B 1 460 ? 15.805 5.547 -8.195 1 88.44 460 LYS B N 1
ATOM 11352 C CA . LYS B 1 460 ? 16.125 5.227 -9.586 1 88.44 460 LYS B CA 1
ATOM 11353 C C . LYS B 1 460 ? 15.742 6.371 -10.516 1 88.44 460 LYS B C 1
ATOM 11355 O O . LYS B 1 460 ? 16.5 6.715 -11.43 1 88.44 460 LYS B O 1
ATOM 11360 N N . ARG B 1 461 ? 14.648 6.988 -10.25 1 89.44 461 ARG B N 1
ATOM 11361 C CA . ARG B 1 461 ? 14.172 8.094 -11.062 1 89.44 461 ARG B CA 1
ATOM 11362 C C . ARG B 1 461 ? 15.039 9.336 -10.867 1 89.44 461 ARG B C 1
ATOM 11364 O O . ARG B 1 461 ? 15.336 10.055 -11.828 1 89.44 461 ARG B O 1
ATOM 11371 N N . ALA B 1 462 ? 15.414 9.477 -9.625 1 93.06 462 ALA B N 1
ATOM 11372 C CA . ALA B 1 462 ? 16.25 10.641 -9.328 1 93.06 462 ALA B CA 1
ATOM 11373 C C . ALA B 1 462 ? 17.609 10.531 -10 1 93.06 462 ALA B C 1
ATOM 11375 O O . ALA B 1 462 ? 18.062 11.477 -10.641 1 93.06 462 ALA B O 1
ATOM 11376 N N . VAL B 1 463 ? 18.234 9.414 -9.93 1 94.75 463 VAL B N 1
ATOM 11377 C CA . VAL B 1 463 ? 19.562 9.211 -10.508 1 94.75 463 VAL B CA 1
ATOM 11378 C C . VAL B 1 463 ? 19.484 9.336 -12.023 1 94.75 463 VAL B C 1
ATOM 11380 O O . VAL B 1 463 ? 20.344 9.953 -12.648 1 94.75 463 VAL B O 1
ATOM 11383 N N . ARG B 1 464 ? 18.484 8.773 -12.578 1 94.25 464 ARG B N 1
ATOM 11384 C CA . ARG B 1 464 ? 18.328 8.898 -14.023 1 94.25 464 ARG B CA 1
ATOM 11385 C C . ARG B 1 464 ? 18.141 10.359 -14.422 1 94.25 464 ARG B C 1
ATOM 11387 O O . ARG B 1 464 ? 18.734 10.82 -15.398 1 94.25 464 ARG B O 1
ATOM 11394 N N . ALA B 1 465 ? 17.297 11.023 -13.688 1 94.81 465 ALA B N 1
ATOM 11395 C CA . ALA B 1 465 ? 17.031 12.422 -14 1 94.81 465 ALA B CA 1
ATOM 11396 C C . ALA B 1 465 ? 18.312 13.25 -13.961 1 94.81 465 ALA B C 1
ATOM 11398 O O . ALA B 1 465 ? 18.547 14.07 -14.852 1 94.81 465 ALA B O 1
ATOM 11399 N N . TYR B 1 466 ? 19.156 13.016 -13 1 96.69 466 TYR B N 1
ATOM 11400 C CA . TYR B 1 466 ? 20.391 13.797 -12.875 1 96.69 466 TYR B CA 1
ATOM 11401 C C . TYR B 1 466 ? 21.391 13.43 -13.969 1 96.69 466 TYR B C 1
ATOM 11403 O O . TYR B 1 466 ? 22.156 14.273 -14.414 1 96.69 466 TYR B O 1
ATOM 11411 N N . LYS B 1 467 ? 21.406 12.203 -14.438 1 96.88 467 LYS B N 1
ATOM 11412 C CA . LYS B 1 467 ? 22.25 11.812 -15.562 1 96.88 467 LYS B CA 1
ATOM 11413 C C . LYS B 1 467 ? 21.828 12.539 -16.844 1 96.88 467 LYS B C 1
ATOM 11415 O O . LYS B 1 467 ? 22.688 13.031 -17.594 1 96.88 467 LYS B O 1
ATOM 11420 N N . ILE B 1 468 ? 20.562 12.617 -17.016 1 97.06 468 ILE B N 1
ATOM 11421 C CA . ILE B 1 468 ? 20.016 13.281 -18.203 1 97.06 468 ILE B CA 1
ATOM 11422 C C . ILE B 1 468 ? 20.297 14.781 -18.125 1 97.06 468 ILE B C 1
ATOM 11424 O O . ILE B 1 468 ? 20.719 15.391 -19.109 1 97.06 468 ILE B O 1
ATOM 11428 N N . LEU B 1 469 ? 20.078 15.359 -16.984 1 97.56 469 LEU B N 1
ATOM 11429 C CA . LEU B 1 469 ? 20.344 16.781 -16.781 1 97.56 469 LEU B CA 1
ATOM 11430 C C . LEU B 1 469 ? 21.812 17.109 -16.984 1 97.56 469 LEU B C 1
ATOM 11432 O O . LEU B 1 469 ? 22.156 18.094 -17.625 1 97.56 469 LEU B O 1
ATOM 11436 N N . TYR B 1 470 ? 22.672 16.266 -16.422 1 97.94 470 TYR B N 1
ATOM 11437 C CA . TYR B 1 470 ? 24.109 16.453 -16.562 1 97.94 470 TYR B CA 1
ATOM 11438 C C . TYR B 1 470 ? 24.5 16.469 -18.031 1 97.94 470 TYR B C 1
ATOM 11440 O O . TYR B 1 470 ? 25.266 17.328 -18.469 1 97.94 470 TYR B O 1
ATOM 11448 N N . GLU B 1 471 ? 24.016 15.508 -18.703 1 97.25 471 GLU B N 1
ATOM 11449 C CA . GLU B 1 471 ? 24.344 15.438 -20.125 1 97.25 471 GLU B CA 1
ATOM 11450 C C . GLU B 1 471 ? 23.828 16.672 -20.875 1 97.25 471 GLU B C 1
ATOM 11452 O O . GLU B 1 471 ? 24.547 17.25 -21.703 1 97.25 471 GLU B O 1
ATOM 11457 N N . ALA B 1 472 ? 22.609 17.062 -20.609 1 97.25 472 ALA B N 1
ATOM 11458 C CA . ALA B 1 472 ? 22.031 18.219 -21.281 1 97.25 472 ALA B CA 1
ATOM 11459 C C . ALA B 1 472 ? 22.828 19.484 -21 1 97.25 472 ALA B C 1
ATOM 11461 O O . ALA B 1 472 ? 23.141 20.25 -21.906 1 97.25 472 ALA B O 1
ATOM 11462 N N . PHE B 1 473 ? 23.188 19.719 -19.734 1 97.56 473 PHE B N 1
ATOM 11463 C CA . PHE B 1 473 ? 23.969 20.891 -19.344 1 97.56 473 PHE B CA 1
ATOM 11464 C C . PHE B 1 473 ? 25.359 20.844 -19.938 1 97.56 473 PHE B C 1
ATOM 11466 O O . PHE B 1 473 ? 25.906 21.875 -20.359 1 97.56 473 PHE B O 1
ATOM 11473 N N . SER B 1 474 ? 25.938 19.688 -19.969 1 96.12 474 SER B N 1
ATOM 11474 C CA . SER B 1 474 ? 27.25 19.531 -20.562 1 96.12 474 SER B CA 1
ATOM 11475 C C . SER B 1 474 ? 27.234 19.844 -22.047 1 96.12 474 SER B C 1
ATOM 11477 O O . SER B 1 474 ? 28.172 20.438 -22.578 1 96.12 474 SER B O 1
ATOM 11479 N N . ARG B 1 475 ? 26.219 19.438 -22.688 1 94.19 475 ARG B N 1
ATOM 11480 C CA . ARG B 1 475 ? 26.078 19.75 -24.109 1 94.19 475 ARG B CA 1
ATOM 11481 C C . ARG B 1 475 ? 25.984 21.25 -24.344 1 94.19 475 ARG B C 1
ATOM 11483 O O . ARG B 1 475 ? 26.578 21.781 -25.281 1 94.19 475 ARG B O 1
ATOM 11490 N N . LEU B 1 476 ? 25.188 21.906 -23.531 1 94.88 476 LEU B N 1
ATOM 11491 C CA . LEU B 1 476 ? 25.078 23.359 -23.641 1 94.88 476 LEU B CA 1
ATOM 11492 C C . LEU B 1 476 ? 26.422 24.031 -23.422 1 94.88 476 LEU B C 1
ATOM 11494 O O . LEU B 1 476 ? 26.766 24.969 -24.141 1 94.88 476 LEU B O 1
ATOM 11498 N N . LEU B 1 477 ? 27.156 23.531 -22.453 1 94.81 477 LEU B N 1
ATOM 11499 C CA . LEU B 1 477 ? 28.5 24.047 -22.172 1 94.81 477 LEU B CA 1
ATOM 11500 C C . LEU B 1 477 ? 29.422 23.828 -23.359 1 94.81 477 LEU B C 1
ATOM 11502 O O . LEU B 1 477 ? 30.188 24.719 -23.75 1 94.81 477 LEU B O 1
ATOM 11506 N N . LEU B 1 478 ? 29.328 22.656 -23.906 1 90.88 478 LEU B N 1
ATOM 11507 C CA . LEU B 1 478 ? 30.219 22.281 -25.016 1 90.88 478 LEU B CA 1
ATOM 11508 C C . LEU B 1 478 ? 29.875 23.078 -26.266 1 90.88 478 LEU B C 1
ATOM 11510 O O . LEU B 1 478 ? 30.75 23.391 -27.078 1 90.88 478 LEU B O 1
ATOM 11514 N N . GLU B 1 479 ? 28.641 23.359 -26.453 1 89.44 479 GLU B N 1
ATOM 11515 C CA . GLU B 1 479 ? 28.25 24.203 -27.578 1 89.44 479 GLU B CA 1
ATOM 11516 C C . GLU B 1 479 ? 28.875 25.594 -27.469 1 89.44 479 GLU B C 1
ATOM 11518 O O . GLU B 1 479 ? 29.328 26.156 -28.469 1 89.44 479 GLU B O 1
ATOM 11523 N N . LYS B 1 480 ? 28.859 26.109 -26.281 1 90.69 480 LYS B N 1
ATOM 11524 C CA . LYS B 1 480 ? 29.516 27.391 -26.047 1 90.69 480 LYS B CA 1
ATOM 11525 C C . LYS B 1 480 ? 31.031 27.281 -26.25 1 90.69 480 LYS B C 1
ATOM 11527 O O . LYS B 1 480 ? 31.656 28.188 -26.797 1 90.69 480 LYS B O 1
ATOM 11532 N N . PHE B 1 481 ? 31.656 26.25 -25.781 1 92.44 481 PHE B N 1
ATOM 11533 C CA . PHE B 1 481 ? 33.062 25.969 -25.938 1 92.44 481 PHE B CA 1
ATOM 11534 C C . PHE B 1 481 ? 33.438 25.844 -27.422 1 92.44 481 PHE B C 1
ATOM 11536 O O . PHE B 1 481 ? 34.469 26.344 -27.844 1 92.44 481 PHE B O 1
ATOM 11543 N N . LYS B 1 482 ? 32.562 25.188 -28.109 1 88.5 482 LYS B N 1
ATOM 11544 C CA . LYS B 1 482 ? 32.781 24.984 -29.531 1 88.5 482 LYS B CA 1
ATOM 11545 C C . LYS B 1 482 ? 32.812 26.328 -30.266 1 88.5 482 LYS B C 1
ATOM 11547 O O . LYS B 1 482 ? 33.594 26.516 -31.203 1 88.5 482 LYS B O 1
ATOM 11552 N N . LYS B 1 483 ? 31.984 27.234 -29.875 1 88.69 483 LYS B N 1
ATOM 11553 C CA . LYS B 1 483 ? 31.938 28.562 -30.5 1 88.69 483 LYS B CA 1
ATOM 11554 C C . LYS B 1 483 ? 33.219 29.328 -30.25 1 88.69 483 LYS B C 1
ATOM 11556 O O . LYS B 1 483 ? 33.719 30.031 -31.141 1 88.69 483 LYS B O 1
ATOM 11561 N N . GLU B 1 484 ? 33.812 29.125 -29.125 1 88.12 484 GLU B N 1
ATOM 11562 C CA . GLU B 1 484 ? 35.031 29.859 -28.766 1 88.12 484 GLU B CA 1
ATOM 11563 C C . GLU B 1 484 ? 36.281 29.125 -29.25 1 88.12 484 GLU B C 1
ATOM 11565 O O . GLU B 1 484 ? 37.312 29.734 -29.516 1 88.12 484 GLU B O 1
ATOM 11570 N N . HIS B 1 485 ? 36.188 27.75 -29.25 1 89.81 485 HIS B N 1
ATOM 11571 C CA . HIS B 1 485 ? 37.344 26.938 -29.656 1 89.81 485 HIS B CA 1
ATOM 11572 C C . HIS B 1 485 ? 36.938 25.922 -30.734 1 89.81 485 HIS B C 1
ATOM 11574 O O . HIS B 1 485 ? 37.062 24.719 -30.516 1 89.81 485 HIS B O 1
ATOM 11580 N N . PRO B 1 486 ? 36.562 26.297 -31.891 1 87.94 486 PRO B N 1
ATOM 11581 C CA . PRO B 1 486 ? 36.062 25.375 -32.906 1 87.94 486 PRO B CA 1
ATOM 11582 C C . PRO B 1 486 ? 37.125 24.406 -33.406 1 87.94 486 PRO B C 1
ATOM 11584 O O . PRO B 1 486 ? 36.812 23.234 -33.688 1 87.94 486 PRO B O 1
ATOM 11587 N N . LYS B 1 487 ? 38.375 24.797 -33.469 1 84.75 487 LYS B N 1
ATOM 11588 C CA . LYS B 1 487 ? 39.438 23.938 -34 1 84.75 487 LYS B CA 1
ATOM 11589 C C . LYS B 1 487 ? 39.719 22.766 -33.094 1 84.75 487 LYS B C 1
ATOM 11591 O O . LYS B 1 487 ? 39.906 21.641 -33.531 1 84.75 487 LYS B O 1
ATOM 11596 N N . THR B 1 488 ? 39.625 23.109 -31.844 1 83.88 488 THR B N 1
ATOM 11597 C CA . THR B 1 488 ? 39.875 22.062 -30.844 1 83.88 488 THR B CA 1
ATOM 11598 C C . THR B 1 488 ? 38.781 21 -30.891 1 83.88 488 THR B C 1
ATOM 11600 O O . THR B 1 488 ? 39.062 19.812 -30.797 1 83.88 488 THR B O 1
ATOM 11603 N N . VAL B 1 489 ? 37.625 21.453 -30.984 1 82.06 489 VAL B N 1
ATOM 11604 C CA . VAL B 1 489 ? 36.469 20.547 -30.984 1 82.06 489 VAL B CA 1
ATOM 11605 C C . VAL B 1 489 ? 36.469 19.719 -32.25 1 82.06 489 VAL B C 1
ATOM 11607 O O . VAL B 1 489 ? 36.188 18.516 -32.219 1 82.06 489 VAL B O 1
ATOM 11610 N N . LYS B 1 490 ? 36.75 20.297 -33.344 1 80.69 490 LYS B N 1
ATOM 11611 C CA . LYS B 1 490 ? 36.812 19.594 -34.594 1 80.69 490 LYS B CA 1
ATOM 11612 C C . LYS B 1 490 ? 37.906 18.531 -34.594 1 80.69 490 LYS B C 1
ATOM 11614 O O . LYS B 1 490 ? 37.719 17.422 -35.094 1 80.69 490 LYS B O 1
ATOM 11619 N N . ALA B 1 491 ? 38.969 18.875 -34.031 1 77.62 491 ALA B N 1
ATOM 11620 C CA . ALA B 1 491 ? 40.094 17.922 -33.906 1 77.62 491 ALA B CA 1
ATOM 11621 C C . ALA B 1 491 ? 39.688 16.703 -33.094 1 77.62 491 ALA B C 1
ATOM 11623 O O . ALA B 1 491 ? 40.062 15.586 -33.406 1 77.62 491 ALA B O 1
ATOM 11624 N N . LEU B 1 492 ? 39 16.969 -32.031 1 77.75 492 LEU B N 1
ATOM 11625 C CA . LEU B 1 492 ? 38.531 15.875 -31.172 1 77.75 492 LEU B CA 1
ATOM 11626 C C . LEU B 1 492 ? 37.594 14.961 -31.953 1 77.75 492 LEU B C 1
ATOM 11628 O O . LEU B 1 492 ? 37.719 13.734 -31.906 1 77.75 492 LEU B O 1
ATOM 11632 N N . TYR B 1 493 ? 36.625 15.57 -32.656 1 75.44 493 TYR B N 1
ATOM 11633 C CA . TYR B 1 493 ? 35.625 14.797 -33.406 1 75.44 493 TYR B CA 1
ATOM 11634 C C . TYR B 1 493 ? 36.281 14 -34.531 1 75.44 493 TYR B C 1
ATOM 11636 O O . TYR B 1 493 ? 35.875 12.867 -34.812 1 75.44 493 TYR B O 1
ATOM 11644 N N . ASP B 1 494 ? 37.281 14.547 -35.156 1 72.56 494 ASP B N 1
ATOM 11645 C CA . ASP B 1 494 ? 38.031 13.859 -36.219 1 72.56 494 ASP B CA 1
ATOM 11646 C C . ASP B 1 494 ? 38.781 12.672 -35.656 1 72.56 494 ASP B C 1
ATOM 11648 O O . ASP B 1 494 ? 38.938 11.648 -36.344 1 72.56 494 ASP B O 1
ATOM 11652 N N . SER B 1 495 ? 39.312 12.945 -34.438 1 70.12 495 SER B N 1
ATOM 11653 C CA . SER B 1 495 ? 40.031 11.859 -33.812 1 70.12 495 SER B CA 1
ATOM 11654 C C . SER B 1 495 ? 39.125 10.719 -33.406 1 70.12 495 SER B C 1
ATOM 11656 O O . SER B 1 495 ? 39.531 9.555 -33.406 1 70.12 495 SER B O 1
ATOM 11658 N N . ILE B 1 496 ? 38 11.141 -32.781 1 65.31 496 ILE B N 1
ATOM 11659 C CA . ILE B 1 496 ? 37.031 10.141 -32.438 1 65.31 496 ILE B CA 1
ATOM 11660 C C . ILE B 1 496 ? 36.531 9.414 -33.688 1 65.31 496 ILE B C 1
ATOM 11662 O O . ILE B 1 496 ? 36.281 8.203 -33.656 1 65.31 496 ILE B O 1
ATOM 11666 N N . GLY B 1 497 ? 37.125 9.797 -34.938 1 55.62 497 GLY B N 1
ATOM 11667 C CA . GLY B 1 497 ? 36.969 9.219 -36.281 1 55.62 497 GLY B CA 1
ATOM 11668 C C . GLY B 1 497 ? 35.656 8.469 -36.438 1 55.62 497 GLY B C 1
ATOM 11669 O O . GLY B 1 497 ? 34.812 8.461 -35.562 1 55.62 497 GLY B O 1
ATOM 11670 N N . SER B 1 498 ? 35.5 7.984 -37.75 1 50 498 SER B N 1
ATOM 11671 C CA . SER B 1 498 ? 34.531 7 -38.25 1 50 498 SER B CA 1
ATOM 11672 C C . SER B 1 498 ? 34.562 5.73 -37.406 1 50 498 SER B C 1
ATOM 11674 O O . SER B 1 498 ? 33.906 4.734 -37.75 1 50 498 SER B O 1
ATOM 11676 N N . LYS B 1 499 ? 35.375 5.586 -36.594 1 46.41 499 LYS B N 1
ATOM 11677 C CA . LYS B 1 499 ? 35.531 4.305 -35.906 1 46.41 499 LYS B CA 1
ATOM 11678 C C . LYS B 1 499 ? 34.281 3.898 -35.156 1 46.41 499 LYS B C 1
ATOM 11680 O O . LYS B 1 499 ? 33.625 4.734 -34.531 1 46.41 499 LYS B O 1
ATOM 11685 N N . THR B 1 500 ? 33.625 3.115 -35.719 1 45.47 500 THR B N 1
ATOM 11686 C CA . THR B 1 500 ? 32.438 2.445 -35.188 1 45.47 500 THR B CA 1
ATOM 11687 C C . THR B 1 500 ? 32.594 2.219 -33.688 1 45.47 500 THR B C 1
ATOM 11689 O O . THR B 1 500 ? 33.625 1.709 -33.219 1 45.47 500 THR B O 1
ATOM 11692 N N . ILE B 1 501 ? 32.094 3.043 -32.844 1 47.94 501 ILE B N 1
ATOM 11693 C CA . ILE B 1 501 ? 31.891 2.945 -31.391 1 47.94 501 ILE B CA 1
ATOM 11694 C C . ILE B 1 501 ? 31.906 1.478 -30.969 1 47.94 501 ILE B C 1
ATOM 11696 O O . ILE B 1 501 ? 31.359 1.122 -29.922 1 47.94 501 ILE B O 1
ATOM 11700 N N . GLU B 1 502 ? 32.094 0.568 -31.859 1 50.41 502 GLU B N 1
ATOM 11701 C CA . GLU B 1 502 ? 32 -0.829 -31.438 1 50.41 502 GLU B CA 1
ATOM 11702 C C . GLU B 1 502 ? 32.969 -1.151 -30.328 1 50.41 502 GLU B C 1
ATOM 11704 O O . GLU B 1 502 ? 32.719 -2.02 -29.5 1 50.41 502 GLU B O 1
ATOM 11709 N N . ASN B 1 503 ? 34.156 -0.443 -30.234 1 55.94 503 ASN B N 1
ATOM 11710 C CA . ASN B 1 503 ? 35.094 -0.718 -29.125 1 55.94 503 ASN B CA 1
ATOM 11711 C C . ASN B 1 503 ? 35.312 0.524 -28.281 1 55.94 503 ASN B C 1
ATOM 11713 O O . ASN B 1 503 ? 36.281 1.256 -28.5 1 55.94 503 ASN B O 1
ATOM 11717 N N . TYR B 1 504 ? 34.469 0.938 -27.406 1 58.09 504 TYR B N 1
ATOM 11718 C CA . TYR B 1 504 ? 34.469 2.115 -26.531 1 58.09 504 TYR B CA 1
ATOM 11719 C C . TYR B 1 504 ? 35.781 2.223 -25.781 1 58.09 504 TYR B C 1
ATOM 11721 O O . TYR B 1 504 ? 36.25 3.324 -25.484 1 58.09 504 TYR B O 1
ATOM 11729 N N . THR B 1 505 ? 36.469 1.139 -25.609 1 59.66 505 THR B N 1
ATOM 11730 C CA . THR B 1 505 ? 37.719 1.128 -24.828 1 59.66 505 THR B CA 1
ATOM 11731 C C . THR B 1 505 ? 38.812 1.88 -25.578 1 59.66 505 THR B C 1
ATOM 11733 O O . THR B 1 505 ? 39.625 2.547 -24.953 1 59.66 505 THR B O 1
ATOM 11736 N N . ASP B 1 506 ? 38.781 1.842 -26.812 1 59.03 506 ASP B N 1
ATOM 11737 C CA . ASP B 1 506 ? 39.812 2.469 -27.625 1 59.03 506 ASP B CA 1
ATOM 11738 C C . ASP B 1 506 ? 39.656 3.986 -27.641 1 59.03 506 ASP B C 1
ATOM 11740 O O . ASP B 1 506 ? 40.656 4.719 -27.719 1 59.03 506 ASP B O 1
ATOM 11744 N N . VAL B 1 507 ? 38.438 4.348 -27.578 1 58.78 507 VAL B N 1
ATOM 11745 C CA . VAL B 1 507 ? 38.188 5.781 -27.656 1 58.78 507 VAL B CA 1
ATOM 11746 C C . VAL B 1 507 ? 38.594 6.445 -26.344 1 58.78 507 VAL B C 1
ATOM 11748 O O . VAL B 1 507 ? 39.094 7.578 -26.344 1 58.78 507 VAL B O 1
ATOM 11751 N N . VAL B 1 508 ? 38.438 5.746 -25.219 1 58 508 VAL B N 1
ATOM 11752 C CA . VAL B 1 508 ? 38.719 6.312 -23.891 1 58 508 VAL B CA 1
ATOM 11753 C C . VAL B 1 508 ? 40.219 6.348 -23.656 1 58 508 VAL B C 1
ATOM 11755 O O . VAL B 1 508 ? 40.719 7.121 -22.828 1 58 508 VAL B O 1
ATOM 11758 N N . SER B 1 509 ? 40.969 5.547 -24.422 1 56.72 509 SER B N 1
ATOM 11759 C CA . SER B 1 509 ? 42.406 5.555 -24.234 1 56.72 509 SER B CA 1
ATOM 11760 C C . SER B 1 509 ? 43.031 6.887 -24.656 1 56.72 509 SER B C 1
ATOM 11762 O O . SER B 1 509 ? 42.625 7.445 -25.688 1 56.72 509 SER B O 1
ATOM 11764 N N . SER B 1 510 ? 43.531 7.68 -23.594 1 57.81 510 SER B N 1
ATOM 11765 C CA . SER B 1 510 ? 44.094 9.023 -23.531 1 57.81 510 SER B CA 1
ATOM 11766 C C . SER B 1 510 ? 45 9.289 -24.703 1 57.81 510 SER B C 1
ATOM 11768 O O . SER B 1 510 ? 46.062 8.633 -24.844 1 57.81 510 SER B O 1
ATOM 11770 N N . THR B 1 511 ? 44.438 9.867 -25.766 1 63.62 511 THR B N 1
ATOM 11771 C CA . THR B 1 511 ? 45.312 10.398 -26.828 1 63.62 511 THR B CA 1
ATOM 11772 C C . THR B 1 511 ? 45.719 11.836 -26.516 1 63.62 511 THR B C 1
ATOM 11774 O O . THR B 1 511 ? 45.094 12.5 -25.672 1 63.62 511 THR B O 1
ATOM 11777 N N . GLU B 1 512 ? 46.875 12.172 -26.844 1 63.75 512 GLU B N 1
ATOM 11778 C CA . GLU B 1 512 ? 47.406 13.523 -26.688 1 63.75 512 GLU B CA 1
ATOM 11779 C C . GLU B 1 512 ? 46.375 14.57 -27.016 1 63.75 512 GLU B C 1
ATOM 11781 O O . GLU B 1 512 ? 46.25 15.594 -26.328 1 63.75 512 GLU B O 1
ATOM 11786 N N . MET B 1 513 ? 45.594 14.227 -27.906 1 72.19 513 MET B N 1
ATOM 11787 C CA . MET B 1 513 ? 44.531 15.164 -28.328 1 72.19 513 MET B CA 1
ATOM 11788 C C . MET B 1 513 ? 43.438 15.258 -27.281 1 72.19 513 MET B C 1
ATOM 11790 O O . MET B 1 513 ? 42.906 16.344 -27.047 1 72.19 513 MET B O 1
ATOM 11794 N N . GLN B 1 514 ? 43.188 14.156 -26.672 1 75.38 514 GLN B N 1
ATOM 11795 C CA . GLN B 1 514 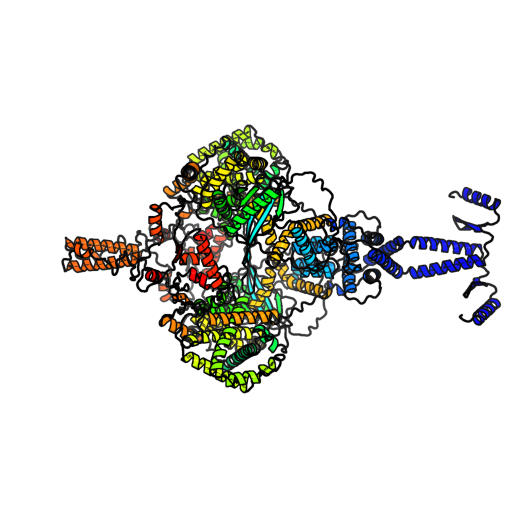? 42.125 14.141 -25.641 1 75.38 514 GLN B CA 1
ATOM 11796 C C . GLN B 1 514 ? 42.562 14.914 -24.406 1 75.38 514 GLN B C 1
ATOM 11798 O O . GLN B 1 514 ? 41.75 15.586 -23.766 1 75.38 514 GLN B O 1
ATOM 11803 N N . GLU B 1 515 ? 43.781 14.812 -24.172 1 75.69 515 GLU B N 1
ATOM 11804 C CA . GLU B 1 515 ? 44.312 15.547 -23.031 1 75.69 515 GLU B CA 1
ATOM 11805 C C . GLU B 1 515 ? 44.281 17.047 -23.281 1 75.69 515 GLU B C 1
ATOM 11807 O O . GLU B 1 515 ? 43.969 17.828 -22.391 1 75.69 515 GLU B O 1
ATOM 11812 N N . GLU B 1 516 ? 44.656 17.422 -24.469 1 79.81 516 GLU B N 1
ATOM 11813 C CA . GLU B 1 516 ? 44.594 18.844 -24.828 1 79.81 516 GLU B CA 1
ATOM 11814 C C . GLU B 1 516 ? 43.188 19.391 -24.766 1 79.81 516 GLU B C 1
ATOM 11816 O O . GLU B 1 516 ? 42.969 20.484 -24.25 1 79.81 516 GLU B O 1
ATOM 11821 N N . TYR B 1 517 ? 42.344 18.609 -25.266 1 82.38 517 TYR B N 1
ATOM 11822 C CA . TYR B 1 517 ? 40.938 18.984 -25.219 1 82.38 517 TYR B CA 1
ATOM 11823 C C . TYR B 1 517 ? 40.438 19.172 -23.797 1 82.38 517 TYR B C 1
ATOM 11825 O O . TYR B 1 517 ? 39.781 20.172 -23.484 1 82.38 517 TYR B O 1
ATOM 11833 N N . SER B 1 518 ? 40.812 18.219 -22.969 1 80.88 518 SER B N 1
ATOM 11834 C CA . SER B 1 518 ? 40.406 18.266 -21.578 1 80.88 518 SER B CA 1
ATOM 11835 C C . SER B 1 518 ? 40.969 19.469 -20.844 1 80.88 518 SER B C 1
ATOM 11837 O O . SER B 1 518 ? 40.281 20.109 -20.047 1 80.88 518 SER B O 1
ATOM 11839 N N . ASN B 1 519 ? 42.156 19.781 -21.156 1 83.06 519 ASN B N 1
ATOM 11840 C CA . ASN B 1 519 ? 42.812 20.922 -20.516 1 83.06 519 ASN B CA 1
ATOM 11841 C C . ASN B 1 519 ? 42.188 22.25 -20.969 1 83.06 519 ASN B C 1
ATOM 11843 O O . ASN B 1 519 ? 42 23.156 -20.156 1 83.06 519 ASN B O 1
ATOM 11847 N N . LYS B 1 520 ? 41.875 22.328 -22.172 1 88.5 520 LYS B N 1
ATOM 11848 C CA . LYS B 1 520 ? 41.25 23.547 -22.688 1 88.5 520 LYS B CA 1
ATOM 11849 C C . LYS B 1 520 ? 39.844 23.719 -22.125 1 88.5 520 LYS B C 1
ATOM 11851 O O . LYS B 1 520 ? 39.406 24.844 -21.891 1 88.5 520 LYS B O 1
ATOM 11856 N N . LEU B 1 521 ? 39.219 22.625 -22.047 1 89.75 521 LEU B N 1
ATOM 11857 C CA . LEU B 1 521 ? 37.875 22.672 -21.5 1 89.75 521 LEU B CA 1
ATOM 11858 C C . LEU B 1 521 ? 37.875 23.125 -20.047 1 89.75 521 LEU B C 1
ATOM 11860 O O . LEU B 1 521 ? 37.031 23.891 -19.641 1 89.75 521 LEU B O 1
ATOM 11864 N N . VAL B 1 522 ? 38.844 22.625 -19.25 1 88.31 522 VAL B N 1
ATOM 11865 C CA . VAL B 1 522 ? 38.969 23.016 -17.859 1 88.31 522 VAL B CA 1
ATOM 11866 C C . VAL B 1 522 ? 39.281 24.5 -17.766 1 88.31 522 VAL B C 1
ATOM 11868 O O . VAL B 1 522 ? 38.688 25.219 -16.938 1 88.31 522 VAL B O 1
ATOM 11871 N N . SER B 1 523 ? 40.156 24.938 -18.656 1 90 523 SER B N 1
ATOM 11872 C CA . SER B 1 523 ? 40.5 26.359 -18.688 1 90 523 SER B CA 1
ATOM 11873 C C . SER B 1 523 ? 39.281 27.203 -19.094 1 90 523 SER B C 1
ATOM 11875 O O . SER B 1 523 ? 39.125 28.312 -18.594 1 90 523 SER B O 1
ATOM 11877 N N . PHE B 1 524 ? 38.625 26.688 -19.938 1 93.62 524 PHE B N 1
ATOM 11878 C CA . PHE B 1 524 ? 37.438 27.375 -20.391 1 93.62 524 PHE B CA 1
ATOM 11879 C C . PHE B 1 524 ? 36.438 27.5 -19.266 1 93.62 524 PHE B C 1
ATOM 11881 O O . PHE B 1 524 ? 35.812 28.547 -19.078 1 93.62 524 PHE B O 1
ATOM 11888 N N . LYS B 1 525 ? 36.156 26.422 -18.547 1 93.69 525 LYS B N 1
ATOM 11889 C CA . LYS B 1 525 ? 35.219 26.438 -17.422 1 93.69 525 LYS B CA 1
ATOM 11890 C C . LYS B 1 525 ? 35.656 27.5 -16.391 1 93.69 525 LYS B C 1
ATOM 11892 O O . LYS B 1 525 ? 34.781 28.203 -15.844 1 93.69 525 LYS B O 1
ATOM 11897 N N . GLU B 1 526 ? 36.938 27.609 -16.188 1 92.44 526 GLU B N 1
ATOM 11898 C CA . GLU B 1 526 ? 37.469 28.578 -15.234 1 92.44 526 GLU B CA 1
ATOM 11899 C C . GLU B 1 526 ? 37.25 30 -15.727 1 92.44 526 GLU B C 1
ATOM 11901 O O . GLU B 1 526 ? 36.844 30.875 -14.945 1 92.44 526 GLU B O 1
ATOM 11906 N N . SER B 1 527 ? 37.5 30.156 -16.984 1 93.12 527 SER B N 1
ATOM 11907 C CA . SER B 1 527 ? 37.281 31.484 -17.562 1 93.12 527 SER B CA 1
ATOM 11908 C C . SER B 1 527 ? 35.812 31.875 -17.5 1 93.12 527 SER B C 1
ATOM 11910 O O . SER B 1 527 ? 35.469 33.031 -17.234 1 93.12 527 SER B O 1
ATOM 11912 N N . LEU B 1 528 ? 34.969 30.938 -17.766 1 93.38 528 LEU B N 1
ATOM 11913 C CA . LEU B 1 528 ? 33.531 31.172 -17.734 1 93.38 528 LEU B CA 1
ATOM 11914 C C . LEU B 1 528 ? 33.062 31.516 -16.328 1 93.38 528 LEU B C 1
ATOM 11916 O O . LEU B 1 528 ? 32.156 32.344 -16.156 1 93.38 528 LEU B O 1
ATOM 11920 N N . SER B 1 529 ? 33.625 30.859 -15.328 1 93.31 529 SER B N 1
ATOM 11921 C CA . SER B 1 529 ? 33.281 31.125 -13.93 1 93.31 529 SER B CA 1
ATOM 11922 C C . SER B 1 529 ? 33.656 32.531 -13.516 1 93.31 529 SER B C 1
ATOM 11924 O O . SER B 1 529 ? 33 33.125 -12.664 1 93.31 529 SER B O 1
ATOM 11926 N N . ASP B 1 530 ? 34.688 33.094 -14.156 1 91.19 530 ASP B N 1
ATOM 11927 C CA . ASP B 1 530 ? 35.156 34.438 -13.828 1 91.19 530 ASP B CA 1
ATOM 11928 C C . ASP B 1 530 ? 34.344 35.5 -14.547 1 91.19 530 ASP B C 1
ATOM 11930 O O . ASP B 1 530 ? 34.219 36.625 -14.07 1 91.19 530 ASP B O 1
ATOM 11934 N N . LYS B 1 531 ? 33.719 35.125 -15.562 1 91.44 531 LYS B N 1
ATOM 11935 C CA . LYS B 1 531 ? 33.031 36.094 -16.406 1 91.44 531 LYS B CA 1
ATOM 11936 C C . LYS B 1 531 ? 31.609 36.375 -15.883 1 91.44 531 LYS B C 1
ATOM 11938 O O . LYS B 1 531 ? 31.016 37.406 -16.203 1 91.44 531 LYS B O 1
ATOM 11943 N N . GLY B 1 532 ? 31.094 35.406 -15.062 1 92.69 532 GLY B N 1
ATOM 11944 C CA . GLY B 1 532 ? 29.734 35.594 -14.57 1 92.69 532 GLY B CA 1
ATOM 11945 C C . GLY B 1 532 ? 29.391 34.75 -13.367 1 92.69 532 GLY B C 1
ATOM 11946 O O . GLY B 1 532 ? 29.938 33.656 -13.211 1 92.69 532 GLY B O 1
ATOM 11947 N N . ASP B 1 533 ? 28.375 35.281 -12.562 1 94.12 533 ASP B N 1
ATOM 11948 C CA . ASP B 1 533 ? 27.969 34.562 -11.367 1 94.12 533 ASP B CA 1
ATOM 11949 C C . ASP B 1 533 ? 27.031 33.406 -11.719 1 94.12 533 ASP B C 1
ATOM 11951 O O . ASP B 1 533 ? 27.016 32.375 -11.039 1 94.12 533 ASP B O 1
ATOM 11955 N N . LEU B 1 534 ? 26.266 33.594 -12.789 1 94.31 534 LEU B N 1
ATOM 11956 C CA . LEU B 1 534 ? 25.328 32.562 -13.211 1 94.31 534 LEU B CA 1
ATOM 11957 C C . LEU B 1 534 ? 26.078 31.328 -13.68 1 94.31 534 LEU B C 1
ATOM 11959 O O . LEU B 1 534 ? 25.797 30.219 -13.203 1 94.31 534 LEU B O 1
ATOM 11963 N N . PRO B 1 535 ? 27.062 31.438 -14.578 1 95.88 535 PRO B N 1
ATOM 11964 C CA . PRO B 1 535 ? 27.812 30.25 -14.977 1 95.88 535 PRO B CA 1
ATOM 11965 C C . PRO B 1 535 ? 28.594 29.625 -13.82 1 95.88 535 PRO B C 1
ATOM 11967 O O . PRO B 1 535 ? 28.703 28.406 -13.742 1 95.88 535 PRO B O 1
ATOM 11970 N N . LYS B 1 536 ? 29.062 30.469 -12.977 1 95.81 536 LYS B N 1
ATOM 11971 C CA . LYS B 1 536 ? 29.797 29.938 -11.82 1 95.81 536 LYS B CA 1
ATOM 11972 C C . LYS B 1 536 ? 28.906 29.031 -10.977 1 95.81 536 LYS B C 1
ATOM 11974 O O . LYS B 1 536 ? 29.328 27.953 -10.57 1 95.81 536 LYS B O 1
ATOM 11979 N N . PHE B 1 537 ? 27.734 29.5 -10.727 1 96.56 537 PHE B N 1
ATOM 11980 C CA . PHE B 1 537 ? 26.766 28.766 -9.93 1 96.56 537 PHE B CA 1
ATOM 11981 C C . PHE B 1 537 ? 26.422 27.438 -10.594 1 96.56 537 PHE B C 1
ATOM 11983 O O . PHE B 1 537 ? 26.438 26.391 -9.938 1 96.56 537 PHE B O 1
ATOM 11990 N N . TRP B 1 538 ? 26.156 27.406 -11.812 1 96.94 538 TRP B N 1
ATOM 11991 C CA . TRP B 1 538 ? 25.656 26.203 -12.492 1 96.94 538 TRP B CA 1
ATOM 11992 C C . TRP B 1 538 ? 26.812 25.281 -12.883 1 96.94 538 TRP B C 1
ATOM 11994 O O . TRP B 1 538 ? 26.609 24.094 -13.125 1 96.94 538 TRP B O 1
ATOM 12004 N N . LEU B 1 539 ? 28.031 25.797 -12.945 1 96.62 539 LEU B N 1
ATOM 12005 C CA . LEU B 1 539 ? 29.188 24.906 -13.07 1 96.62 539 LEU B CA 1
ATOM 12006 C C . LEU B 1 539 ? 29.344 24.047 -11.828 1 96.62 539 LEU B C 1
ATOM 12008 O O . LEU B 1 539 ? 29.781 22.891 -11.914 1 96.62 539 LEU B O 1
ATOM 12012 N N . THR B 1 540 ? 28.938 24.625 -10.672 1 96.62 540 THR B N 1
ATOM 12013 C CA . THR B 1 540 ? 28.969 23.828 -9.445 1 96.62 540 THR B CA 1
ATOM 12014 C C . THR B 1 540 ? 27.953 22.688 -9.523 1 96.62 540 THR B C 1
ATOM 12016 O O . THR B 1 540 ? 28.172 21.625 -8.93 1 96.62 540 THR B O 1
ATOM 12019 N N . PHE B 1 541 ? 26.844 22.922 -10.273 1 97.12 541 PHE B N 1
ATOM 12020 C CA . PHE B 1 541 ? 25.891 21.844 -10.492 1 97.12 541 PHE B CA 1
ATOM 12021 C C . PHE B 1 541 ? 26.547 20.672 -11.195 1 97.12 541 PHE B C 1
ATOM 12023 O O . PHE B 1 541 ? 26.359 19.516 -10.789 1 97.12 541 PHE B O 1
ATOM 12030 N N . LEU B 1 542 ? 27.281 20.938 -12.219 1 97.5 542 LEU B N 1
ATOM 12031 C CA . LEU B 1 542 ? 27.969 19.891 -12.961 1 97.5 542 LEU B CA 1
ATOM 12032 C C . LEU B 1 542 ? 28.984 19.172 -12.07 1 97.5 542 LEU B C 1
ATOM 12034 O O . LEU B 1 542 ? 29.078 17.938 -12.094 1 97.5 542 LEU B O 1
ATOM 12038 N N . GLU B 1 543 ? 29.656 19.922 -11.312 1 96.38 543 GLU B N 1
ATOM 12039 C CA . GLU B 1 543 ? 30.656 19.344 -10.422 1 96.38 543 GLU B CA 1
ATOM 12040 C C . GLU B 1 543 ? 30.016 18.422 -9.383 1 96.38 543 GLU B C 1
ATOM 12042 O O . GLU B 1 543 ? 30.531 17.344 -9.086 1 96.38 543 GLU B O 1
ATOM 12047 N N . MET B 1 544 ? 28.969 18.875 -8.852 1 97.62 544 MET B N 1
ATOM 12048 C CA . MET B 1 544 ? 28.266 18.078 -7.844 1 97.62 544 MET B CA 1
ATOM 12049 C C . MET B 1 544 ? 27.672 16.812 -8.461 1 97.62 544 MET B C 1
ATOM 12051 O O . MET B 1 544 ? 27.656 15.758 -7.828 1 97.62 544 MET B O 1
ATOM 12055 N N . CYS B 1 545 ? 27.141 16.922 -9.703 1 98 545 CYS B N 1
ATOM 12056 C CA . CYS B 1 545 ? 26.688 15.727 -10.414 1 98 545 CYS B CA 1
ATOM 12057 C C . CYS B 1 545 ? 27.828 14.75 -10.633 1 98 545 CYS B C 1
ATOM 12059 O O . CYS B 1 545 ? 27.672 13.539 -10.453 1 98 545 CYS B O 1
ATOM 12061 N N . GLU B 1 546 ? 28.953 15.312 -11.031 1 97.38 546 GLU B N 1
ATOM 12062 C CA . GLU B 1 546 ? 30.141 14.484 -11.234 1 97.38 546 GLU B CA 1
ATOM 12063 C C . GLU B 1 546 ? 30.547 13.773 -9.945 1 97.38 546 GLU B C 1
ATOM 12065 O O . GLU B 1 546 ? 30.922 12.602 -9.961 1 97.38 546 GLU B O 1
ATOM 12070 N N . LEU B 1 547 ? 30.469 14.492 -8.891 1 97.12 547 LEU B N 1
ATOM 12071 C CA . LEU B 1 547 ? 30.766 13.898 -7.59 1 97.12 547 LEU B CA 1
ATOM 12072 C C . LEU B 1 547 ? 29.797 12.766 -7.277 1 97.12 547 LEU B C 1
ATOM 12074 O O . LEU B 1 547 ? 30.203 11.695 -6.82 1 97.12 547 LEU B O 1
ATOM 12078 N N . LEU B 1 548 ? 28.5 13.016 -7.523 1 97.69 548 LEU B N 1
ATOM 12079 C CA . LEU B 1 548 ? 27.484 11.977 -7.367 1 97.69 548 LEU B CA 1
ATOM 12080 C C . LEU B 1 548 ? 27.828 10.758 -8.219 1 97.69 548 LEU B C 1
ATOM 12082 O O . LEU B 1 548 ? 27.797 9.625 -7.723 1 97.69 548 LEU B O 1
ATOM 12086 N N . PHE B 1 549 ? 28.219 10.977 -9.43 1 98.06 549 PHE B N 1
ATOM 12087 C CA . PHE B 1 549 ? 28.531 9.906 -10.367 1 98.06 549 PHE B CA 1
ATOM 12088 C C . PHE B 1 549 ? 29.812 9.172 -9.938 1 98.06 549 PHE B C 1
ATOM 12090 O O . PHE B 1 549 ? 29.922 7.965 -10.141 1 98.06 549 PHE B O 1
ATOM 12097 N N . ASN B 1 550 ? 30.703 9.922 -9.336 1 97.44 550 ASN B N 1
ATOM 12098 C CA . ASN B 1 550 ? 31.922 9.297 -8.844 1 97.44 550 ASN B CA 1
ATOM 12099 C C . ASN B 1 550 ? 31.625 8.273 -7.746 1 97.44 550 ASN B C 1
ATOM 12101 O O . ASN B 1 550 ? 32.188 7.184 -7.734 1 97.44 550 ASN B O 1
ATOM 12105 N N . ILE B 1 551 ? 30.797 8.625 -6.848 1 97.69 551 ILE B N 1
ATOM 12106 C CA . ILE B 1 551 ? 30.438 7.707 -5.766 1 97.69 551 ILE B CA 1
ATOM 12107 C C . ILE B 1 551 ? 29.766 6.465 -6.344 1 97.69 551 ILE B C 1
ATOM 12109 O O . ILE B 1 551 ? 30.094 5.34 -5.957 1 97.69 551 ILE B O 1
ATOM 12113 N N . ILE B 1 552 ? 28.859 6.691 -7.285 1 97.75 552 ILE B N 1
ATOM 12114 C CA . ILE B 1 552 ? 28.125 5.586 -7.902 1 97.75 552 ILE B CA 1
ATOM 12115 C C . ILE B 1 552 ? 29.094 4.727 -8.719 1 97.75 552 ILE B C 1
ATOM 12117 O O . ILE B 1 552 ? 29.062 3.498 -8.625 1 97.75 552 ILE B O 1
ATOM 12121 N N . PHE B 1 553 ? 29.969 5.41 -9.492 1 97.31 553 PHE B N 1
ATOM 12122 C CA . PHE B 1 553 ? 30.938 4.695 -10.312 1 97.31 553 PHE B CA 1
ATOM 12123 C C . PHE B 1 553 ? 31.859 3.857 -9.445 1 97.31 553 PHE B C 1
ATOM 12125 O O . PHE B 1 553 ? 32.125 2.689 -9.75 1 97.31 553 PHE B O 1
ATOM 12132 N N . ALA B 1 554 ? 32.344 4.477 -8.422 1 96.88 554 ALA B N 1
ATOM 12133 C CA . ALA B 1 554 ? 33.25 3.781 -7.52 1 96.88 554 ALA B CA 1
ATOM 12134 C C . ALA B 1 554 ? 32.594 2.543 -6.918 1 96.88 554 ALA B C 1
ATOM 12136 O O . ALA B 1 554 ? 33.25 1.491 -6.801 1 96.88 554 ALA B O 1
ATOM 12137 N N . THR B 1 555 ? 31.422 2.641 -6.562 1 96.94 555 THR B N 1
ATOM 12138 C CA . THR B 1 555 ? 30.672 1.532 -5.977 1 96.94 555 THR B CA 1
ATOM 12139 C C . THR B 1 555 ? 30.422 0.44 -7.012 1 96.94 555 THR B C 1
ATOM 12141 O O . THR B 1 555 ? 30.656 -0.739 -6.75 1 96.94 555 THR B O 1
ATOM 12144 N N . ARG B 1 556 ? 29.938 0.788 -8.195 1 96.38 556 ARG B N 1
ATOM 12145 C CA . ARG B 1 556 ? 29.547 -0.169 -9.227 1 96.38 556 ARG B CA 1
ATOM 12146 C C . ARG B 1 556 ? 30.766 -0.879 -9.812 1 96.38 556 ARG B C 1
ATOM 12148 O O . ARG B 1 556 ? 30.656 -1.986 -10.336 1 96.38 556 ARG B O 1
ATOM 12155 N N . SER B 1 557 ? 31.969 -0.245 -9.734 1 94.88 557 SER B N 1
ATOM 12156 C CA . SER B 1 557 ? 33.188 -0.829 -10.297 1 94.88 557 SER B CA 1
ATOM 12157 C C . SER B 1 557 ? 34.062 -1.438 -9.203 1 94.88 557 SER B C 1
ATOM 12159 O O . SER B 1 557 ? 35.031 -2.146 -9.5 1 94.88 557 SER B O 1
ATOM 12161 N N . GLY B 1 558 ? 33.812 -1.188 -7.984 1 94.38 558 GLY B N 1
ATOM 12162 C CA . GLY B 1 558 ? 34.656 -1.654 -6.887 1 94.38 558 GLY B CA 1
ATOM 12163 C C . GLY B 1 558 ? 35.938 -0.877 -6.75 1 94.38 558 GLY B C 1
ATOM 12164 O O . GLY B 1 558 ? 36.969 -1.428 -6.324 1 94.38 558 GLY B O 1
ATOM 12165 N N . HIS B 1 559 ? 35.906 0.402 -7.113 1 94.94 559 HIS B N 1
ATOM 12166 C CA . HIS B 1 559 ? 37.094 1.248 -7.074 1 94.94 559 HIS B CA 1
ATOM 12167 C C . HIS B 1 559 ? 37.219 1.941 -5.723 1 94.94 559 HIS B C 1
ATOM 12169 O O . HIS B 1 559 ? 36.75 3.061 -5.543 1 94.94 559 HIS B O 1
ATOM 12175 N N . TRP B 1 560 ? 38.062 1.42 -4.855 1 95.12 560 TRP B N 1
ATOM 12176 C CA . TRP B 1 560 ? 38.125 1.815 -3.453 1 95.12 560 TRP B CA 1
ATOM 12177 C C . TRP B 1 560 ? 38.719 3.219 -3.312 1 95.12 560 TRP B C 1
ATOM 12179 O O . TRP B 1 560 ? 38.188 4.055 -2.59 1 95.12 560 TRP B O 1
ATOM 12189 N N . SER B 1 561 ? 39.75 3.547 -4.031 1 93.19 561 SER B N 1
ATOM 12190 C CA . SER B 1 561 ? 40.406 4.844 -3.904 1 93.19 561 SER B CA 1
ATOM 12191 C C . SER B 1 561 ? 39.5 5.977 -4.336 1 93.19 561 SER B C 1
ATOM 12193 O O . SER B 1 561 ? 39.438 7.02 -3.68 1 93.19 561 SER B O 1
ATOM 12195 N N . LEU B 1 562 ? 38.875 5.719 -5.418 1 94.88 562 LEU B N 1
ATOM 12196 C CA . LEU B 1 562 ? 37.938 6.734 -5.887 1 94.88 562 LEU B CA 1
ATOM 12197 C C . LEU B 1 562 ? 36.781 6.922 -4.895 1 94.88 562 LEU B C 1
ATOM 12199 O O . LEU B 1 562 ? 36.281 8.031 -4.719 1 94.88 562 LEU B O 1
ATOM 12203 N N . TYR B 1 563 ? 36.438 5.812 -4.266 1 96.06 563 TYR B N 1
ATOM 12204 C CA . TYR B 1 563 ? 35.375 5.859 -3.264 1 96.06 563 TYR B CA 1
ATOM 12205 C C . TYR B 1 563 ? 35.75 6.77 -2.104 1 96.06 563 TYR B C 1
ATOM 12207 O O . TYR B 1 563 ? 35 7.645 -1.709 1 96.06 563 TYR B O 1
ATOM 12215 N N . LEU B 1 564 ? 36.938 6.66 -1.612 1 95.06 564 LEU B N 1
ATOM 12216 C CA . LEU B 1 564 ? 37.406 7.441 -0.477 1 95.06 564 LEU B CA 1
ATOM 12217 C C . LEU B 1 564 ? 37.5 8.922 -0.835 1 95.06 564 LEU B C 1
ATOM 12219 O O . LEU B 1 564 ? 37.094 9.781 -0.064 1 95.06 564 LEU B O 1
ATOM 12223 N N . VAL B 1 565 ? 38 9.148 -2.014 1 94.88 565 VAL B N 1
ATOM 12224 C CA . VAL B 1 565 ? 38.188 10.523 -2.453 1 94.88 565 VAL B CA 1
ATOM 12225 C C . VAL B 1 565 ? 36.812 11.195 -2.631 1 94.88 565 VAL B C 1
ATOM 12227 O O . VAL B 1 565 ? 36.656 12.359 -2.266 1 94.88 565 VAL B O 1
ATOM 12230 N N . SER B 1 566 ? 35.938 10.5 -3.213 1 96.38 566 SER B N 1
ATOM 12231 C CA . SER B 1 566 ? 34.625 11.055 -3.469 1 96.38 566 SER B CA 1
ATOM 12232 C C . SER B 1 566 ? 33.875 11.344 -2.168 1 96.38 566 SER B C 1
ATOM 12234 O O . SER B 1 566 ? 33.156 12.328 -2.066 1 96.38 566 SER B O 1
ATOM 12236 N N . LEU B 1 567 ? 34.031 10.469 -1.156 1 95.88 567 LEU B N 1
ATOM 12237 C CA . LEU B 1 567 ? 33.375 10.695 0.136 1 95.88 567 LEU B CA 1
ATOM 12238 C C . LEU B 1 567 ? 33.938 11.961 0.795 1 95.88 567 LEU B C 1
ATOM 12240 O O . LEU B 1 567 ? 33.156 12.742 1.375 1 95.88 567 LEU B O 1
ATOM 12244 N N . ARG B 1 568 ? 35.188 12.125 0.651 1 95.19 568 ARG B N 1
ATOM 12245 C CA . ARG B 1 568 ? 35.812 13.312 1.222 1 95.19 568 ARG B CA 1
ATOM 12246 C C . ARG B 1 568 ? 35.25 14.578 0.578 1 95.19 568 ARG B C 1
ATOM 12248 O O . ARG B 1 568 ? 34.969 15.562 1.267 1 95.19 568 ARG B O 1
ATOM 12255 N N . GLN B 1 569 ? 35.094 14.531 -0.699 1 95.44 569 GLN B N 1
ATOM 12256 C CA . GLN B 1 569 ? 34.625 15.695 -1.445 1 95.44 569 GLN B CA 1
ATOM 12257 C C . GLN B 1 569 ? 33.156 15.969 -1.155 1 95.44 569 GLN B C 1
ATOM 12259 O O . GLN B 1 569 ? 32.688 17.109 -1.312 1 95.44 569 GLN B O 1
ATOM 12264 N N . ALA B 1 570 ? 32.438 14.977 -0.69 1 96.88 570 ALA B N 1
ATOM 12265 C CA . ALA B 1 570 ? 31.016 15.133 -0.418 1 96.88 570 ALA B CA 1
ATOM 12266 C C . ALA B 1 570 ? 30.781 15.742 0.959 1 96.88 570 ALA B C 1
ATOM 12268 O O . ALA B 1 570 ? 29.75 16.391 1.193 1 96.88 570 ALA B O 1
ATOM 12269 N N . LEU B 1 571 ? 31.688 15.648 1.912 1 96.94 571 LEU B N 1
ATOM 12270 C CA . LEU B 1 571 ? 31.516 16.016 3.316 1 96.94 571 LEU B CA 1
ATOM 12271 C C . LEU B 1 571 ? 31.219 17.5 3.459 1 96.94 571 LEU B C 1
ATOM 12273 O O . LEU B 1 571 ? 30.297 17.891 4.176 1 96.94 571 LEU B O 1
ATOM 12277 N N . PRO B 1 572 ? 31.984 18.375 2.715 1 97.12 572 PRO B N 1
ATOM 12278 C CA . PRO B 1 572 ? 31.703 19.797 2.861 1 97.12 572 PRO B CA 1
ATOM 12279 C C . PRO B 1 572 ? 30.25 20.156 2.506 1 97.12 572 PRO B C 1
ATOM 12281 O O . PRO B 1 572 ? 29.672 21.047 3.115 1 97.12 572 PRO B O 1
ATOM 12284 N N . TRP B 1 573 ? 29.719 19.453 1.608 1 97.94 573 TRP B N 1
ATOM 12285 C CA . TRP B 1 573 ? 28.375 19.75 1.15 1 97.94 573 TRP B CA 1
ATOM 12286 C C . TRP B 1 573 ? 27.344 19.359 2.199 1 97.94 573 TRP B C 1
ATOM 12288 O O . TRP B 1 573 ? 26.281 19.984 2.322 1 97.94 573 TRP B O 1
ATOM 12298 N N . PHE B 1 574 ? 27.594 18.297 3.012 1 97.62 574 PHE B N 1
ATOM 12299 C CA . PHE B 1 574 ? 26.688 17.906 4.086 1 97.62 574 PHE B CA 1
ATOM 12300 C C . PHE B 1 574 ? 26.656 18.969 5.184 1 97.62 574 PHE B C 1
ATOM 12302 O O . PHE B 1 574 ? 25.625 19.203 5.809 1 97.62 574 PHE B O 1
ATOM 12309 N N . PHE B 1 575 ? 27.828 19.609 5.398 1 97.44 575 PHE B N 1
ATOM 12310 C CA . PHE B 1 575 ? 27.906 20.688 6.363 1 97.44 575 PHE B CA 1
ATOM 12311 C C . PHE B 1 575 ? 27.219 21.938 5.82 1 97.44 575 PHE B C 1
ATOM 12313 O O . PHE B 1 575 ? 26.484 22.625 6.543 1 97.44 575 PHE B O 1
ATOM 12320 N N . ALA B 1 576 ? 27.438 22.188 4.527 1 97.12 576 ALA B N 1
ATOM 12321 C CA . ALA B 1 576 ? 26.906 23.391 3.904 1 97.12 576 ALA B CA 1
ATOM 12322 C C . ALA B 1 576 ? 25.375 23.406 3.949 1 97.12 576 ALA B C 1
ATOM 12324 O O . ALA B 1 576 ? 24.766 24.453 4.191 1 97.12 576 ALA B O 1
ATOM 12325 N N . TYR B 1 577 ? 24.781 22.328 3.736 1 95.69 577 TYR B N 1
ATOM 12326 C CA . TYR B 1 577 ? 23.328 22.312 3.633 1 95.69 577 TYR B CA 1
ATOM 12327 C C . TYR B 1 577 ? 22.703 21.547 4.797 1 95.69 577 TYR B C 1
ATOM 12329 O O . TYR B 1 577 ? 21.625 20.969 4.664 1 95.69 577 TYR B O 1
ATOM 12337 N N . ASP B 1 578 ? 23.328 21.5 5.828 1 93.5 578 ASP B N 1
ATOM 12338 C CA . ASP B 1 578 ? 22.859 21.203 7.18 1 93.5 578 ASP B CA 1
ATOM 12339 C C . ASP B 1 578 ? 22.234 19.812 7.262 1 93.5 578 ASP B C 1
ATOM 12341 O O . ASP B 1 578 ? 21.078 19.672 7.645 1 93.5 578 ASP B O 1
ATOM 12345 N N . ARG B 1 579 ? 23 18.828 7.012 1 94.5 579 ARG B N 1
ATOM 12346 C CA . ARG B 1 579 ? 22.688 17.438 7.332 1 94.5 579 ARG B CA 1
ATOM 12347 C C . ARG B 1 579 ? 23.484 16.969 8.539 1 94.5 579 ARG B C 1
ATOM 12349 O O . ARG B 1 579 ? 24.484 16.266 8.391 1 94.5 579 ARG B O 1
ATOM 12356 N N . PRO B 1 580 ? 23.016 17.344 9.672 1 93.31 580 PRO B N 1
ATOM 12357 C CA . PRO B 1 580 ? 23.859 17.234 10.875 1 93.31 580 PRO B CA 1
ATOM 12358 C C . PRO B 1 580 ? 24.281 15.789 11.156 1 93.31 580 PRO B C 1
ATOM 12360 O O . PRO B 1 580 ? 25.438 15.547 11.523 1 93.31 580 PRO B O 1
ATOM 12363 N N . ASN B 1 581 ? 23.375 14.828 11.047 1 93.44 581 ASN B N 1
ATOM 12364 C CA . ASN B 1 581 ? 23.719 13.445 11.352 1 93.44 581 ASN B CA 1
ATOM 12365 C C . ASN B 1 581 ? 24.781 12.906 10.383 1 93.44 581 ASN B C 1
ATOM 12367 O O . ASN B 1 581 ? 25.688 12.172 10.789 1 93.44 581 ASN B O 1
ATOM 12371 N N . TYR B 1 582 ? 24.672 13.258 9.18 1 95.75 582 TYR B N 1
ATOM 12372 C CA . TYR B 1 582 ? 25.656 12.82 8.203 1 95.75 582 TYR B CA 1
ATOM 12373 C C . TYR B 1 582 ? 26.953 13.602 8.344 1 95.75 582 TYR B C 1
ATOM 12375 O O . TYR B 1 582 ? 28.047 13.062 8.141 1 95.75 582 TYR B O 1
ATOM 12383 N N . SER B 1 583 ? 26.844 14.914 8.695 1 96.31 583 SER B N 1
ATOM 12384 C CA . SER B 1 583 ? 28.047 15.703 8.945 1 96.31 583 SER B CA 1
ATOM 12385 C C . SER B 1 583 ? 28.859 15.117 10.094 1 96.31 583 SER B C 1
ATOM 12387 O O . SER B 1 583 ? 30.078 14.945 9.969 1 96.31 583 SER B O 1
ATOM 12389 N N . ARG B 1 584 ? 28.219 14.766 11.109 1 95.44 584 ARG B N 1
ATOM 12390 C CA . ARG B 1 584 ? 28.891 14.258 12.305 1 95.44 584 ARG B CA 1
ATOM 12391 C C . ARG B 1 584 ? 29.438 12.859 12.07 1 95.44 584 ARG B C 1
ATOM 12393 O O . ARG B 1 584 ? 30.656 12.633 12.18 1 95.44 584 ARG B O 1
ATOM 12400 N N . TYR B 1 585 ? 28.578 11.938 11.734 1 96.31 585 TYR B N 1
ATOM 12401 C CA . TYR B 1 585 ? 28.938 10.523 11.75 1 96.31 585 TYR B CA 1
ATOM 12402 C C . TYR B 1 585 ? 29.719 10.148 10.492 1 96.31 585 TYR B C 1
ATOM 12404 O O . TYR B 1 585 ? 30.578 9.266 10.531 1 96.31 585 TYR B O 1
ATOM 12412 N N . LEU B 1 586 ? 29.391 10.742 9.344 1 96.75 586 LEU B N 1
ATOM 12413 C CA . LEU B 1 586 ? 30.141 10.414 8.133 1 96.75 586 LEU B CA 1
ATOM 12414 C C . LEU B 1 586 ? 31.578 10.914 8.234 1 96.75 586 LEU B C 1
ATOM 12416 O O . LEU B 1 586 ? 32.5 10.289 7.703 1 96.75 586 LEU B O 1
ATOM 12420 N N . THR B 1 587 ? 31.766 12.094 8.883 1 95.06 587 THR B N 1
ATOM 12421 C CA . THR B 1 587 ? 33.125 12.602 9.094 1 95.06 587 THR B CA 1
ATOM 12422 C C . THR B 1 587 ? 33.938 11.641 9.945 1 95.06 587 THR B C 1
ATOM 12424 O O . THR B 1 587 ? 35.094 11.344 9.625 1 95.06 587 THR B O 1
ATOM 12427 N N . ALA B 1 588 ? 33.312 11.18 11.031 1 94.06 588 ALA B N 1
ATOM 12428 C CA . ALA B 1 588 ? 34 10.195 11.883 1 94.06 588 ALA B CA 1
ATOM 12429 C C . ALA B 1 588 ? 34.25 8.898 11.117 1 94.06 588 ALA B C 1
ATOM 12431 O O . ALA B 1 588 ? 35.312 8.305 11.234 1 94.06 588 ALA B O 1
ATOM 12432 N N . HIS B 1 589 ? 33.281 8.453 10.383 1 95.38 589 HIS B N 1
ATOM 12433 C CA . HIS B 1 589 ? 33.406 7.25 9.562 1 95.38 589 HIS B CA 1
ATOM 12434 C C . HIS B 1 589 ? 34.531 7.387 8.555 1 95.38 589 HIS B C 1
ATOM 12436 O O . HIS B 1 589 ? 35.312 6.453 8.367 1 95.38 589 HIS B O 1
ATOM 12442 N N . TYR B 1 590 ? 34.594 8.547 7.891 1 94.62 590 TYR B N 1
ATOM 12443 C CA . TYR B 1 590 ? 35.656 8.789 6.918 1 94.62 590 TYR B CA 1
ATOM 12444 C C . TYR B 1 590 ? 37.031 8.695 7.566 1 94.62 590 TYR B C 1
ATOM 12446 O O . TYR B 1 590 ? 37.969 8.141 6.988 1 94.62 590 TYR B O 1
ATOM 12454 N N . GLN B 1 591 ? 37.125 9.219 8.688 1 92 591 GLN B N 1
ATOM 12455 C CA . GLN B 1 591 ? 38.406 9.148 9.414 1 92 591 GLN B CA 1
ATOM 12456 C C . GLN B 1 591 ? 38.781 7.699 9.688 1 92 591 GLN B C 1
ATOM 12458 O O . GLN B 1 591 ? 39.969 7.324 9.555 1 92 591 GLN B O 1
ATOM 12463 N N . GLU B 1 592 ? 37.844 6.926 10.094 1 92.88 592 GLU B N 1
ATOM 12464 C CA . GLU B 1 592 ? 38.125 5.508 10.336 1 92.88 592 GLU B CA 1
ATOM 12465 C C . GLU B 1 592 ? 38.5 4.797 9.047 1 92.88 592 GLU B C 1
ATOM 12467 O O . GLU B 1 592 ? 39.344 3.896 9.062 1 92.88 592 GLU B O 1
ATOM 12472 N N . LEU B 1 593 ? 37.906 5.172 7.969 1 94.69 593 LEU B N 1
ATOM 12473 C CA . LEU B 1 593 ? 38.188 4.562 6.676 1 94.69 593 LEU B CA 1
ATOM 12474 C C . LEU B 1 593 ? 39.625 4.852 6.266 1 94.69 593 LEU B C 1
ATOM 12476 O O . LEU B 1 593 ? 40.281 4.004 5.66 1 94.69 593 LEU B O 1
ATOM 12480 N N . THR B 1 594 ? 40.062 6.031 6.559 1 90.38 594 THR B N 1
ATOM 12481 C CA . THR B 1 594 ? 41.438 6.414 6.176 1 90.38 594 THR B CA 1
ATOM 12482 C C . THR B 1 594 ? 42.469 5.66 7.012 1 90.38 594 THR B C 1
ATOM 12484 O O . THR B 1 594 ? 43.594 5.492 6.59 1 90.38 594 THR B O 1
ATOM 12487 N N . HIS B 1 595 ? 42.062 5.125 8.156 1 91 595 HIS B N 1
ATOM 12488 C CA . HIS B 1 595 ? 42.969 4.379 9.023 1 91 595 HIS B CA 1
ATOM 12489 C C . HIS B 1 595 ? 42.719 2.877 8.914 1 91 595 HIS B C 1
ATOM 12491 O O . HIS B 1 595 ? 43.219 2.098 9.727 1 91 595 HIS B O 1
ATOM 12497 N N . LEU B 1 596 ? 42.031 2.523 8.039 1 93.88 596 LEU B N 1
ATOM 12498 C CA . LEU B 1 596 ? 41.625 1.126 7.887 1 93.88 596 LEU B CA 1
ATOM 12499 C C . LEU B 1 596 ? 42.844 0.238 7.668 1 93.88 596 LEU B C 1
ATOM 12501 O O . LEU B 1 596 ? 42.906 -0.891 8.156 1 93.88 596 LEU B O 1
ATOM 12505 N N . LYS B 1 597 ? 43.844 0.734 6.934 1 91.5 597 LYS B N 1
ATOM 12506 C CA . LYS B 1 597 ? 45.031 -0.043 6.621 1 91.5 597 LYS B CA 1
ATOM 12507 C C . LYS B 1 597 ? 45.781 -0.43 7.895 1 91.5 597 LYS B C 1
ATOM 12509 O O . LYS B 1 597 ? 46.312 -1.531 7.988 1 91.5 597 LYS B O 1
ATOM 12514 N N . GLU B 1 598 ? 45.688 0.396 8.852 1 90.81 598 GLU B N 1
ATOM 12515 C CA . GLU B 1 598 ? 46.406 0.174 10.102 1 90.81 598 GLU B CA 1
ATOM 12516 C C . GLU B 1 598 ? 45.562 -0.616 11.094 1 90.81 598 GLU B C 1
ATOM 12518 O O . GLU B 1 598 ? 46.031 -1.569 11.711 1 90.81 598 GLU B O 1
ATOM 12523 N N . ASP B 1 599 ? 44.344 -0.259 11.227 1 91.75 599 ASP B N 1
ATOM 12524 C CA . ASP B 1 599 ? 43.5 -0.809 12.266 1 91.75 599 ASP B CA 1
ATOM 12525 C C . ASP B 1 599 ? 42.906 -2.158 11.844 1 91.75 599 ASP B C 1
ATOM 12527 O O . ASP B 1 599 ? 42.75 -3.053 12.672 1 91.75 599 ASP B O 1
ATOM 12531 N N . PHE B 1 600 ? 42.531 -2.279 10.555 1 96.19 600 PHE B N 1
ATOM 12532 C CA . PHE B 1 600 ? 41.938 -3.49 10 1 96.19 600 PHE B CA 1
ATOM 12533 C C . PHE B 1 600 ? 42.594 -3.854 8.672 1 96.19 600 PHE B C 1
ATOM 12535 O O . PHE B 1 600 ? 41.938 -3.768 7.617 1 96.19 600 PHE B O 1
ATOM 12542 N N . PRO B 1 601 ? 43.75 -4.344 8.641 1 95.12 601 PRO B N 1
ATOM 12543 C CA . PRO B 1 601 ? 44.469 -4.609 7.387 1 95.12 601 PRO B CA 1
ATOM 12544 C C . PRO B 1 601 ? 43.75 -5.652 6.516 1 95.12 601 PRO B C 1
ATOM 12546 O O . PRO B 1 601 ? 43.781 -5.555 5.289 1 95.12 601 PRO B O 1
ATOM 12549 N N . ASP B 1 602 ? 43.188 -6.664 7.129 1 94.81 602 ASP B N 1
ATOM 12550 C CA . ASP B 1 602 ? 42.5 -7.699 6.367 1 94.81 602 ASP B CA 1
ATOM 12551 C C . ASP B 1 602 ? 41.312 -7.113 5.609 1 94.81 602 ASP B C 1
ATOM 12553 O O . ASP B 1 602 ? 41.062 -7.445 4.445 1 94.81 602 ASP B O 1
ATOM 12557 N N . ILE B 1 603 ? 40.562 -6.238 6.262 1 96.81 603 ILE B N 1
ATOM 12558 C CA . ILE B 1 603 ? 39.406 -5.605 5.641 1 96.81 603 ILE B CA 1
ATOM 12559 C C . ILE B 1 603 ? 39.875 -4.652 4.539 1 96.81 603 ILE B C 1
ATOM 12561 O O . ILE B 1 603 ? 39.25 -4.566 3.48 1 96.81 603 ILE B O 1
ATOM 12565 N N . TYR B 1 604 ? 40.969 -3.963 4.766 1 96.31 604 TYR B N 1
ATOM 12566 C CA . TYR B 1 604 ? 41.531 -3.023 3.791 1 96.31 604 TYR B CA 1
ATOM 12567 C C . TYR B 1 604 ? 41.844 -3.727 2.479 1 96.31 604 TYR B C 1
ATOM 12569 O O . TYR B 1 604 ? 41.531 -3.223 1.401 1 96.31 604 TYR B O 1
ATOM 12577 N N . ASP B 1 605 ? 42.438 -4.891 2.537 1 95.19 605 ASP B N 1
ATOM 12578 C CA . ASP B 1 605 ? 42.812 -5.656 1.347 1 95.19 605 ASP B CA 1
ATOM 12579 C C . ASP B 1 605 ? 41.562 -6.074 0.565 1 95.19 605 ASP B C 1
ATOM 12581 O O . ASP B 1 605 ? 41.531 -6.027 -0.667 1 95.19 605 ASP B O 1
ATOM 12585 N N . GLU B 1 606 ? 40.594 -6.477 1.297 1 95.75 606 GLU B N 1
ATOM 12586 C CA . GLU B 1 606 ? 39.344 -6.867 0.657 1 95.75 606 GLU B CA 1
ATOM 12587 C C . GLU B 1 606 ? 38.656 -5.668 0.001 1 95.75 606 GLU B C 1
ATOM 12589 O O . GLU B 1 606 ? 38.094 -5.793 -1.078 1 95.75 606 GLU B O 1
ATOM 12594 N N . PHE B 1 607 ? 38.719 -4.496 0.662 1 97 607 PHE B N 1
ATOM 12595 C CA . PHE B 1 607 ? 38.094 -3.291 0.114 1 97 607 PHE B CA 1
ATOM 12596 C C . PHE B 1 607 ? 38.844 -2.822 -1.128 1 97 607 PHE B C 1
ATOM 12598 O O . PHE B 1 607 ? 38.219 -2.355 -2.09 1 97 607 PHE B O 1
ATOM 12605 N N . GLN B 1 608 ? 40.125 -2.996 -1.132 1 94.88 608 GLN B N 1
ATOM 12606 C CA . GLN B 1 608 ? 40.906 -2.652 -2.299 1 94.88 608 GLN B CA 1
ATOM 12607 C C . GLN B 1 608 ? 40.562 -3.535 -3.49 1 94.88 608 GLN B C 1
ATOM 12609 O O . GLN B 1 608 ? 40.625 -3.094 -4.641 1 94.88 608 GLN B O 1
ATOM 12614 N N . SER B 1 609 ? 40.125 -4.738 -3.141 1 93.31 609 SER B N 1
ATOM 12615 C CA . SER B 1 609 ? 39.75 -5.676 -4.191 1 93.31 609 SER B CA 1
ATOM 12616 C C . SER B 1 609 ? 38.312 -5.43 -4.656 1 93.31 609 SER B C 1
ATOM 12618 O O . SER B 1 609 ? 37.812 -6.102 -5.57 1 93.31 609 SER B O 1
ATOM 12620 N N . GLY B 1 610 ? 37.656 -4.492 -4.02 1 94.06 610 GLY B N 1
ATOM 12621 C CA . GLY B 1 610 ? 36.344 -4.094 -4.469 1 94.06 610 GLY B CA 1
ATOM 12622 C C . GLY B 1 610 ? 35.219 -4.684 -3.629 1 94.06 610 GLY B C 1
ATOM 12623 O O . GLY B 1 610 ? 34.062 -4.414 -3.871 1 94.06 610 GLY B O 1
ATOM 12624 N N . ASN B 1 611 ? 35.469 -5.395 -2.541 1 94.81 611 ASN B N 1
ATOM 12625 C CA . ASN B 1 611 ? 34.469 -6.152 -1.8 1 94.81 611 ASN B CA 1
ATOM 12626 C C . ASN B 1 611 ? 33.75 -5.277 -0.78 1 94.81 611 ASN B C 1
ATOM 12628 O O . ASN B 1 611 ? 33 -5.785 0.063 1 94.81 611 ASN B O 1
ATOM 12632 N N . PHE B 1 612 ? 33.938 -3.906 -0.891 1 96.25 612 PHE B N 1
ATOM 12633 C CA . PHE B 1 612 ? 33.125 -3.008 -0.087 1 96.25 612 PHE B CA 1
ATOM 12634 C C . PHE B 1 612 ? 31.734 -2.84 -0.701 1 96.25 612 PHE B C 1
ATOM 12636 O O . PHE B 1 612 ? 30.828 -2.324 -0.054 1 96.25 612 PHE B O 1
ATOM 12643 N N . SER B 1 613 ? 31.594 -3.273 -1.967 1 96.19 613 SER B N 1
ATOM 12644 C CA . SER B 1 613 ? 30.328 -3.355 -2.691 1 96.19 613 SER B CA 1
ATOM 12645 C C . SER B 1 613 ? 30.016 -4.793 -3.107 1 96.19 613 SER B C 1
ATOM 12647 O O . SER B 1 613 ? 30.859 -5.68 -2.963 1 96.19 613 SER B O 1
ATOM 12649 N N . VAL B 1 614 ? 28.781 -5.035 -3.543 1 96.31 614 VAL B N 1
ATOM 12650 C CA . VAL B 1 614 ? 28.312 -6.406 -3.729 1 96.31 614 VAL B CA 1
ATOM 12651 C C . VAL B 1 614 ? 27.969 -6.637 -5.195 1 96.31 614 VAL B C 1
ATOM 12653 O O . VAL B 1 614 ? 27.281 -5.812 -5.812 1 96.31 614 VAL B O 1
ATOM 12656 N N . GLN B 1 615 ? 28.391 -7.684 -5.762 1 94.06 615 GLN B N 1
ATOM 12657 C CA . GLN B 1 615 ? 28.078 -8.086 -7.129 1 94.06 615 GLN B CA 1
ATOM 12658 C C . GLN B 1 615 ? 27.062 -9.227 -7.145 1 94.06 615 GLN B C 1
ATOM 12660 O O . GLN B 1 615 ? 27.422 -10.391 -6.957 1 94.06 615 GLN B O 1
ATOM 12665 N N . LEU B 1 616 ? 25.875 -8.898 -7.512 1 88.44 616 LEU B N 1
ATOM 12666 C CA . LEU B 1 616 ? 24.828 -9.922 -7.523 1 88.44 616 LEU B CA 1
ATOM 12667 C C . LEU B 1 616 ? 24.734 -10.586 -8.891 1 88.44 616 LEU B C 1
ATOM 12669 O O . LEU B 1 616 ? 24.547 -11.805 -8.984 1 88.44 616 LEU B O 1
ATOM 12673 N N . SER B 1 617 ? 24.844 -9.711 -9.953 1 83.56 617 SER B N 1
ATOM 12674 C CA . SER B 1 617 ? 24.656 -10.219 -11.312 1 83.56 617 SER B CA 1
ATOM 12675 C C . SER B 1 617 ? 25.922 -10.922 -11.812 1 83.56 617 SER B C 1
ATOM 12677 O O . SER B 1 617 ? 27.031 -10.508 -11.492 1 83.56 617 SER B O 1
ATOM 12679 N N . SER B 1 618 ? 25.672 -11.945 -12.68 1 82.19 618 SER B N 1
ATOM 12680 C CA . SER B 1 618 ? 26.812 -12.656 -13.273 1 82.19 618 SER B CA 1
ATOM 12681 C C . SER B 1 618 ? 27.125 -12.133 -14.672 1 82.19 618 SER B C 1
ATOM 12683 O O . SER B 1 618 ? 28.125 -12.531 -15.273 1 82.19 618 SER B O 1
ATOM 12685 N N . ASP B 1 619 ? 26.328 -11.195 -15.094 1 82.75 619 ASP B N 1
ATOM 12686 C CA . ASP B 1 619 ? 26.484 -10.805 -16.484 1 82.75 619 ASP B CA 1
ATOM 12687 C C . ASP B 1 619 ? 26.75 -9.297 -16.609 1 82.75 619 ASP B C 1
ATOM 12689 O O . ASP B 1 619 ? 27.016 -8.797 -17.703 1 82.75 619 ASP B O 1
ATOM 12693 N N . ASN B 1 620 ? 26.703 -8.539 -15.586 1 89.81 620 ASN B N 1
ATOM 12694 C CA . ASN B 1 620 ? 26.875 -7.09 -15.648 1 89.81 620 ASN B CA 1
ATOM 12695 C C . ASN B 1 620 ? 28.156 -6.648 -14.953 1 89.81 620 ASN B C 1
ATOM 12697 O O . ASN B 1 620 ? 28.203 -6.57 -13.719 1 89.81 620 ASN B O 1
ATOM 12701 N N . PRO B 1 621 ? 29.156 -6.309 -15.734 1 90.75 621 PRO B N 1
ATOM 12702 C CA . PRO B 1 621 ? 30.438 -5.918 -15.133 1 90.75 621 PRO B CA 1
ATOM 12703 C C . PRO B 1 621 ? 30.359 -4.582 -14.406 1 90.75 621 PRO B C 1
ATOM 12705 O O . PRO B 1 621 ? 31.297 -4.207 -13.695 1 90.75 621 PRO B O 1
ATOM 12708 N N . PHE B 1 622 ? 29.375 -3.824 -14.523 1 94 622 PHE B N 1
ATOM 12709 C CA . PHE B 1 622 ? 29.109 -2.555 -13.859 1 94 622 PHE B CA 1
ATOM 12710 C C . PHE B 1 622 ? 27.859 -2.641 -13.008 1 94 622 PHE B C 1
ATOM 12712 O O . PHE B 1 622 ? 27.047 -1.712 -12.992 1 94 622 PHE B O 1
ATOM 12719 N N . GLY B 1 623 ? 27.719 -3.893 -12.422 1 91.62 623 GLY B N 1
ATOM 12720 C CA . GLY B 1 623 ? 26.469 -4.16 -11.734 1 91.62 623 GLY B CA 1
ATOM 12721 C C . GLY B 1 623 ? 26.641 -4.312 -10.234 1 91.62 623 GLY B C 1
ATOM 12722 O O . GLY B 1 623 ? 25.719 -4.777 -9.555 1 91.62 623 GLY B O 1
ATOM 12723 N N . ARG B 1 624 ? 27.781 -3.842 -9.641 1 95.06 624 ARG B N 1
ATOM 12724 C CA . ARG B 1 624 ? 27.938 -3.922 -8.188 1 95.06 624 ARG B CA 1
ATOM 12725 C C . ARG B 1 624 ? 27.031 -2.924 -7.484 1 95.06 624 ARG B C 1
ATOM 12727 O O . ARG B 1 624 ? 26.688 -1.881 -8.047 1 95.06 624 ARG B O 1
ATOM 12734 N N . MET B 1 625 ? 26.656 -3.285 -6.27 1 95.56 625 MET B N 1
ATOM 12735 C CA . MET B 1 625 ? 25.719 -2.449 -5.531 1 95.56 625 MET B CA 1
ATOM 12736 C C . MET B 1 625 ? 26.172 -2.25 -4.09 1 95.56 625 MET B C 1
ATOM 12738 O O . MET B 1 625 ? 26.969 -3.031 -3.578 1 95.56 625 MET B O 1
ATOM 12742 N N . GLU B 1 626 ? 25.672 -1.221 -3.496 1 96.12 626 GLU B N 1
ATOM 12743 C CA . GLU B 1 626 ? 25.906 -0.971 -2.078 1 96.12 626 GLU B CA 1
ATOM 12744 C C . GLU B 1 626 ? 25.281 -2.066 -1.214 1 96.12 626 GLU B C 1
ATOM 12746 O O . GLU B 1 626 ? 24.188 -2.547 -1.506 1 96.12 626 GLU B O 1
ATOM 12751 N N . ALA B 1 627 ? 25.875 -2.395 -0.182 1 95.44 627 ALA B N 1
ATOM 12752 C CA . ALA B 1 627 ? 25.422 -3.48 0.679 1 95.44 627 ALA B CA 1
ATOM 12753 C C . ALA B 1 627 ? 24.047 -3.17 1.268 1 95.44 627 ALA B C 1
ATOM 12755 O O . ALA B 1 627 ? 23.219 -4.062 1.414 1 95.44 627 ALA B O 1
ATOM 12756 N N . ASP B 1 628 ? 23.859 -1.903 1.671 1 94.44 628 ASP B N 1
ATOM 12757 C CA . ASP B 1 628 ? 22.562 -1.526 2.254 1 94.44 628 ASP B CA 1
ATOM 12758 C C . ASP B 1 628 ? 21.469 -1.485 1.192 1 94.44 628 ASP B C 1
ATOM 12760 O O . ASP B 1 628 ? 20.281 -1.54 1.516 1 94.44 628 ASP B O 1
ATOM 12764 N N . LYS B 1 629 ? 21.797 -1.408 -0.032 1 94.44 629 LYS B N 1
ATOM 12765 C CA . LYS B 1 629 ? 20.828 -1.554 -1.111 1 94.44 629 LYS B CA 1
ATOM 12766 C C . LYS B 1 629 ? 20.531 -3.025 -1.386 1 94.44 629 LYS B C 1
ATOM 12768 O O . LYS B 1 629 ? 19.391 -3.381 -1.725 1 94.44 629 LYS B O 1
ATOM 12773 N N . VAL B 1 630 ? 21.531 -3.838 -1.251 1 94.94 630 VAL B N 1
ATOM 12774 C CA . VAL B 1 630 ? 21.391 -5.266 -1.5 1 94.94 630 VAL B CA 1
ATOM 12775 C C . VAL B 1 630 ? 20.344 -5.852 -0.553 1 94.94 630 VAL B C 1
ATOM 12777 O O . VAL B 1 630 ? 19.516 -6.68 -0.958 1 94.94 630 VAL B O 1
ATOM 12780 N N . ILE B 1 631 ? 20.375 -5.441 0.658 1 93.75 631 ILE B N 1
ATOM 12781 C CA . ILE B 1 631 ? 19.391 -5.973 1.601 1 93.75 631 ILE B CA 1
ATOM 12782 C C . ILE B 1 631 ? 18 -5.539 1.188 1 93.75 631 ILE B C 1
ATOM 12784 O O . ILE B 1 631 ? 17.031 -6.285 1.368 1 93.75 631 ILE B O 1
ATOM 12788 N N . GLU B 1 632 ? 17.859 -4.383 0.647 1 89.69 632 GLU B N 1
ATOM 12789 C CA . GLU B 1 632 ? 16.578 -3.869 0.188 1 89.69 632 GLU B CA 1
ATOM 12790 C C . GLU B 1 632 ? 16.062 -4.66 -1.014 1 89.69 632 GLU B C 1
ATOM 12792 O O . GLU B 1 632 ? 14.852 -4.824 -1.185 1 89.69 632 GLU B O 1
ATOM 12797 N N . THR B 1 633 ? 16.984 -5.18 -1.834 1 89.94 633 THR B N 1
ATOM 12798 C CA . THR B 1 633 ? 16.609 -5.836 -3.08 1 89.94 633 THR B CA 1
ATOM 12799 C C . THR B 1 633 ? 16.531 -7.348 -2.891 1 89.94 633 THR B C 1
ATOM 12801 O O . THR B 1 633 ? 16.156 -8.078 -3.814 1 89.94 633 THR B O 1
ATOM 12804 N N . THR B 1 634 ? 16.859 -7.777 -1.773 1 90 634 THR B N 1
ATOM 12805 C CA . THR B 1 634 ? 16.828 -9.211 -1.517 1 90 634 THR B CA 1
ATOM 12806 C C . THR B 1 634 ? 15.781 -9.547 -0.453 1 90 634 THR B C 1
ATOM 12808 O O . THR B 1 634 ? 14.578 -9.531 -0.73 1 90 634 THR B O 1
ATOM 12811 N N . ILE B 1 635 ? 16.25 -9.602 0.762 1 85.75 635 ILE B N 1
ATOM 12812 C CA . ILE B 1 635 ? 15.367 -10.117 1.803 1 85.75 635 ILE B CA 1
ATOM 12813 C C . ILE B 1 635 ? 14.195 -9.156 2.018 1 85.75 635 ILE B C 1
ATOM 12815 O O . ILE B 1 635 ? 13.062 -9.586 2.217 1 85.75 635 ILE B O 1
ATOM 12819 N N . ASN B 1 636 ? 14.453 -7.883 2.074 1 85.62 636 ASN B N 1
ATOM 12820 C CA . ASN B 1 636 ? 13.375 -6.926 2.309 1 85.62 636 ASN B CA 1
ATOM 12821 C C . ASN B 1 636 ? 12.352 -6.945 1.176 1 85.62 636 ASN B C 1
ATOM 12823 O O . ASN B 1 636 ? 11.156 -6.805 1.415 1 85.62 636 ASN B O 1
ATOM 12827 N N . LYS B 1 637 ? 12.805 -7.031 -0.022 1 84.12 637 LYS B N 1
ATOM 12828 C CA . LYS B 1 637 ? 11.906 -7.121 -1.172 1 84.12 637 LYS B CA 1
ATOM 12829 C C . LYS B 1 637 ? 11.117 -8.43 -1.154 1 84.12 637 LYS B C 1
ATOM 12831 O O . LYS B 1 637 ? 9.906 -8.43 -1.377 1 84.12 637 LYS B O 1
ATOM 12836 N N . ASP B 1 638 ? 11.828 -9.469 -0.937 1 79.12 638 ASP B N 1
ATOM 12837 C CA . ASP B 1 638 ? 11.195 -10.781 -0.938 1 79.12 638 ASP B CA 1
ATOM 12838 C C . ASP B 1 638 ? 10.117 -10.875 0.14 1 79.12 638 ASP B C 1
ATOM 12840 O O . ASP B 1 638 ? 9.117 -11.578 -0.03 1 79.12 638 ASP B O 1
ATOM 12844 N N . THR B 1 639 ? 10.352 -10.188 1.188 1 77 639 THR B N 1
ATOM 12845 C CA . THR B 1 639 ? 9.391 -10.172 2.287 1 77 639 THR B CA 1
ATOM 12846 C C . THR B 1 639 ? 8.094 -9.484 1.861 1 77 639 THR B C 1
ATOM 12848 O O . THR B 1 639 ? 7.016 -9.828 2.354 1 77 639 THR B O 1
ATOM 12851 N N . LYS B 1 640 ? 8.188 -8.648 0.929 1 73.75 640 LYS B N 1
ATOM 12852 C CA . LYS B 1 640 ? 7.027 -7.852 0.537 1 73.75 640 LYS B CA 1
ATOM 12853 C C . LYS B 1 640 ? 6.312 -8.477 -0.658 1 73.75 640 LYS B C 1
ATOM 12855 O O . LYS B 1 640 ? 5.312 -7.941 -1.139 1 73.75 640 LYS B O 1
ATOM 12860 N N . THR B 1 641 ? 6.699 -9.57 -1.147 1 74.31 641 THR B N 1
ATOM 12861 C CA . THR B 1 641 ? 6.051 -10.273 -2.25 1 74.31 641 THR B CA 1
ATOM 12862 C C . THR B 1 641 ? 4.961 -11.203 -1.729 1 74.31 641 THR B C 1
ATOM 12864 O O . THR B 1 641 ? 4.934 -11.531 -0.542 1 74.31 641 THR B O 1
ATOM 12867 N N . PRO B 1 642 ? 4.039 -11.547 -2.629 1 70.62 642 PRO B N 1
ATOM 12868 C CA . PRO B 1 642 ? 2.982 -12.469 -2.205 1 70.62 642 PRO B CA 1
ATOM 12869 C C . PRO B 1 642 ? 3.531 -13.781 -1.651 1 70.62 642 PRO B C 1
ATOM 12871 O O . PRO B 1 642 ? 2.898 -14.414 -0.799 1 70.62 642 PRO B O 1
ATOM 12874 N N . GLY B 1 643 ? 4.656 -14.172 -2.094 1 71.88 643 GLY B N 1
ATOM 12875 C CA . GLY B 1 643 ? 5.289 -15.375 -1.573 1 71.88 643 GLY B CA 1
ATOM 12876 C C . GLY B 1 643 ? 6.031 -15.141 -0.271 1 71.88 643 GLY B C 1
ATOM 12877 O O . GLY B 1 643 ? 6.449 -16.094 0.388 1 71.88 643 GLY B O 1
ATOM 12878 N N . GLY B 1 644 ? 6.059 -13.914 0.06 1 71.94 644 GLY B N 1
ATOM 12879 C CA . GLY B 1 644 ? 6.738 -13.531 1.289 1 71.94 644 GLY B CA 1
ATOM 12880 C C . GLY B 1 644 ? 5.789 -13.336 2.457 1 71.94 644 GLY B C 1
ATOM 12881 O O . GLY B 1 644 ? 4.723 -13.945 2.51 1 71.94 644 GLY B O 1
ATOM 12882 N N . THR B 1 645 ? 6.125 -12.578 3.387 1 66.38 645 THR B N 1
ATOM 12883 C CA . THR B 1 645 ? 5.422 -12.43 4.656 1 66.38 645 THR B CA 1
ATOM 12884 C C . THR B 1 645 ? 4.074 -11.742 4.449 1 66.38 645 THR B C 1
ATOM 12886 O O . THR B 1 645 ? 3.189 -11.836 5.301 1 66.38 645 THR B O 1
ATOM 12889 N N . THR B 1 646 ? 3.945 -11.078 3.279 1 63.75 646 THR B N 1
ATOM 12890 C CA . THR B 1 646 ? 2.662 -10.438 3.018 1 63.75 646 THR B CA 1
ATOM 12891 C C . THR B 1 646 ? 1.579 -11.484 2.756 1 63.75 646 THR B C 1
ATOM 12893 O O . THR B 1 646 ? 0.389 -11.203 2.918 1 63.75 646 THR B O 1
ATOM 12896 N N . GLY B 1 647 ? 2.041 -12.617 2.342 1 60.62 647 GLY B N 1
ATOM 12897 C CA . GLY B 1 647 ? 1.085 -13.641 1.957 1 60.62 647 GLY B CA 1
ATOM 12898 C C . GLY B 1 647 ? 0.701 -14.562 3.102 1 60.62 647 GLY B C 1
ATOM 12899 O O . GLY B 1 647 ? -0.184 -15.406 2.955 1 60.62 647 GLY B O 1
ATOM 12900 N N . PHE B 1 648 ? 1.455 -14.406 4.273 1 62 648 PHE B N 1
ATOM 12901 C CA . PHE B 1 648 ? 1.099 -15.297 5.371 1 62 648 PHE B CA 1
ATOM 12902 C C . PHE B 1 648 ? 1.157 -14.562 6.703 1 62 648 PHE B C 1
ATOM 12904 O O . PHE B 1 648 ? 1.455 -13.367 6.746 1 62 648 PHE B O 1
ATOM 12911 N N . SER B 1 649 ? 0.774 -15.32 7.758 1 60.84 649 SER B N 1
ATOM 12912 C CA . SER B 1 649 ? 0.684 -14.758 9.102 1 60.84 649 SER B CA 1
ATOM 12913 C C . SER B 1 649 ? 2.045 -14.273 9.586 1 60.84 649 SER B C 1
ATOM 12915 O O . SER B 1 649 ? 3.07 -14.898 9.312 1 60.84 649 SER B O 1
ATOM 12917 N N . THR B 1 650 ? 2.127 -13.133 10.117 1 64.12 650 THR B N 1
ATOM 12918 C CA . THR B 1 650 ? 3.361 -12.547 10.633 1 64.12 650 THR B CA 1
ATOM 12919 C C . THR B 1 650 ? 3.711 -13.133 12 1 64.12 650 THR B C 1
ATOM 12921 O O . THR B 1 650 ? 4.449 -12.523 12.773 1 64.12 650 THR B O 1
ATOM 12924 N N . ASN B 1 651 ? 3.131 -14.352 12.203 1 70.5 651 ASN B N 1
ATOM 12925 C CA . ASN B 1 651 ? 3.6 -15.055 13.391 1 70.5 651 ASN B CA 1
ATOM 12926 C C . ASN B 1 651 ? 5.09 -15.375 13.305 1 70.5 651 ASN B C 1
ATOM 12928 O O . ASN B 1 651 ? 5.613 -15.617 12.219 1 70.5 651 ASN B O 1
ATOM 12932 N N . HIS B 1 652 ? 5.793 -15.281 14.367 1 74.19 652 HIS B N 1
ATOM 12933 C CA . HIS B 1 652 ? 7.242 -15.43 14.422 1 74.19 652 HIS B CA 1
ATOM 12934 C C . HIS B 1 652 ? 7.676 -16.766 13.836 1 74.19 652 HIS B C 1
ATOM 12936 O O . HIS B 1 652 ? 8.664 -16.844 13.102 1 74.19 652 HIS B O 1
ATOM 12942 N N . GLY B 1 653 ? 6.922 -17.75 14.133 1 76.75 653 GLY B N 1
ATOM 12943 C CA . GLY B 1 653 ? 7.258 -19.078 13.625 1 76.75 653 GLY B CA 1
ATOM 12944 C C . GLY B 1 653 ? 7.176 -19.156 12.109 1 76.75 653 GLY B C 1
ATOM 12945 O O . GLY B 1 653 ? 8.039 -19.766 11.469 1 76.75 653 GLY B O 1
ATOM 12946 N N . ALA B 1 654 ? 6.203 -18.594 11.57 1 81 654 ALA B N 1
ATOM 12947 C CA . ALA B 1 654 ? 6.008 -18.625 10.125 1 81 654 ALA B CA 1
ATOM 12948 C C . ALA B 1 654 ? 7.094 -17.812 9.414 1 81 654 ALA B C 1
ATOM 12950 O O . ALA B 1 654 ? 7.586 -18.219 8.359 1 81 654 ALA B O 1
ATOM 12951 N N . VAL B 1 655 ? 7.488 -16.734 10 1 79.69 655 VAL B N 1
ATOM 12952 C CA . VAL B 1 655 ? 8.516 -15.891 9.406 1 79.69 655 VAL B CA 1
ATOM 12953 C C . VAL B 1 655 ? 9.875 -16.594 9.477 1 79.69 655 VAL B C 1
ATOM 12955 O O . VAL B 1 655 ? 10.641 -16.562 8.508 1 79.69 655 VAL B O 1
ATOM 12958 N N . GLN B 1 656 ? 10.117 -17.156 10.578 1 82.75 656 GLN B N 1
ATOM 12959 C CA . GLN B 1 656 ? 11.375 -17.875 10.734 1 82.75 656 GLN B CA 1
ATOM 12960 C C . GLN B 1 656 ? 11.477 -19.031 9.75 1 82.75 656 GLN B C 1
ATOM 12962 O O . GLN B 1 656 ? 12.539 -19.281 9.172 1 82.75 656 GLN B O 1
ATOM 12967 N N . ARG B 1 657 ? 10.398 -19.688 9.625 1 85.44 657 ARG B N 1
ATOM 12968 C CA . ARG B 1 657 ? 10.383 -20.781 8.648 1 85.44 657 ARG B CA 1
ATOM 12969 C C . ARG B 1 657 ? 10.703 -20.25 7.25 1 85.44 657 ARG B C 1
ATOM 12971 O O . ARG B 1 657 ? 11.469 -20.875 6.512 1 85.44 657 ARG B O 1
ATOM 12978 N N . TRP B 1 658 ? 10.086 -19.203 6.922 1 85.44 658 TRP B N 1
ATOM 12979 C CA . TRP B 1 658 ? 10.273 -18.609 5.605 1 85.44 658 TRP B CA 1
ATOM 12980 C C . TRP B 1 658 ? 11.727 -18.203 5.395 1 85.44 658 TRP B C 1
ATOM 12982 O O . TRP B 1 658 ? 12.289 -18.422 4.316 1 85.44 658 TRP B O 1
ATOM 12992 N N . VAL B 1 659 ? 12.398 -17.719 6.371 1 82.38 659 VAL B N 1
ATOM 12993 C CA . VAL B 1 659 ? 13.781 -17.25 6.27 1 82.38 659 VAL B CA 1
ATOM 12994 C C . VAL B 1 659 ? 14.727 -18.453 6.203 1 82.38 659 VAL B C 1
ATOM 12996 O O . VAL B 1 659 ? 15.641 -18.484 5.379 1 82.38 659 VAL B O 1
ATOM 12999 N N . LEU B 1 660 ? 14.477 -19.406 7.074 1 83.19 660 LEU B N 1
ATOM 13000 C CA . LEU B 1 660 ? 15.352 -20.562 7.18 1 83.19 660 LEU B CA 1
ATOM 13001 C C . LEU B 1 660 ? 15.305 -21.406 5.906 1 83.19 660 LEU B C 1
ATOM 13003 O O . LEU B 1 660 ? 16.266 -22.094 5.574 1 83.19 660 LEU B O 1
ATOM 13007 N N . THR B 1 661 ? 14.203 -21.266 5.215 1 86.94 661 THR B N 1
ATOM 13008 C CA . THR B 1 661 ? 14.055 -22.109 4.035 1 86.94 661 THR B CA 1
ATOM 13009 C C . THR B 1 661 ? 14.367 -21.328 2.764 1 86.94 661 THR B C 1
ATOM 13011 O O . THR B 1 661 ? 14.125 -21.812 1.656 1 86.94 661 THR B O 1
ATOM 13014 N N . ALA B 1 662 ? 14.844 -20.188 2.873 1 84.75 662 ALA B N 1
ATOM 13015 C CA . ALA B 1 662 ? 15.094 -19.328 1.719 1 84.75 662 ALA B CA 1
ATOM 13016 C C . ALA B 1 662 ? 16.062 -19.984 0.739 1 84.75 662 ALA B C 1
ATOM 13018 O O . ALA B 1 662 ? 15.812 -20 -0.47 1 84.75 662 ALA B O 1
ATOM 13019 N N . ALA B 1 663 ? 17.172 -20.5 1.213 1 78.94 663 ALA B N 1
ATOM 13020 C CA . ALA B 1 663 ? 18.156 -21.141 0.353 1 78.94 663 ALA B CA 1
ATOM 13021 C C . ALA B 1 663 ? 17.578 -22.375 -0.334 1 78.94 663 ALA B C 1
ATOM 13023 O O . ALA B 1 663 ? 17.828 -22.609 -1.519 1 78.94 663 ALA B O 1
ATOM 13024 N N . TYR B 1 664 ? 16.844 -23.062 0.485 1 86.19 664 TYR B N 1
ATOM 13025 C CA . TYR B 1 664 ? 16.188 -24.25 -0.04 1 86.19 664 TYR B CA 1
ATOM 13026 C C . TYR B 1 664 ? 15.242 -23.891 -1.179 1 86.19 664 TYR B C 1
ATOM 13028 O O . TYR B 1 664 ? 15.266 -24.516 -2.24 1 86.19 664 TYR B O 1
ATOM 13036 N N . ARG B 1 665 ? 14.453 -22.906 -1.013 1 87.94 665 ARG B N 1
ATOM 13037 C CA . ARG B 1 665 ? 13.484 -22.469 -2.01 1 87.94 665 ARG B CA 1
ATOM 13038 C C . ARG B 1 665 ? 14.18 -21.938 -3.262 1 87.94 665 ARG B C 1
ATOM 13040 O O . ARG B 1 665 ? 13.703 -22.172 -4.379 1 87.94 665 ARG B O 1
ATOM 13047 N N . ALA B 1 666 ? 15.211 -21.281 -3.115 1 84.25 666 ALA B N 1
ATOM 13048 C CA . ALA B 1 666 ? 15.961 -20.766 -4.254 1 84.25 666 ALA B CA 1
ATOM 13049 C C . ALA B 1 666 ? 16.516 -21.891 -5.109 1 84.25 666 ALA B C 1
ATOM 13051 O O . ALA B 1 666 ? 16.484 -21.828 -6.34 1 84.25 666 ALA B O 1
ATOM 13052 N N . GLU B 1 667 ? 17.016 -22.875 -4.441 1 84.5 667 GLU B N 1
ATOM 13053 C CA . GLU B 1 667 ? 17.547 -24.031 -5.16 1 84.5 667 GLU B CA 1
ATOM 13054 C C . GLU B 1 667 ? 16.438 -24.797 -5.883 1 84.5 667 GLU B C 1
ATOM 13056 O O . GLU B 1 667 ? 16.641 -25.297 -6.992 1 84.5 667 GLU B O 1
ATOM 13061 N N . VAL B 1 668 ? 15.383 -24.875 -5.164 1 88.56 668 VAL B N 1
ATOM 13062 C CA . VAL B 1 668 ? 14.234 -25.531 -5.77 1 88.56 668 VAL B CA 1
ATOM 13063 C C . VAL B 1 668 ? 13.82 -24.797 -7.039 1 88.56 668 VAL B C 1
ATOM 13065 O O . VAL B 1 668 ? 13.539 -25.422 -8.07 1 88.56 668 VAL B O 1
ATOM 13068 N N . ARG B 1 669 ? 13.82 -23.578 -7.062 1 86.56 669 ARG B N 1
ATOM 13069 C CA . ARG B 1 669 ? 13.469 -22.766 -8.227 1 86.56 669 ARG B CA 1
ATOM 13070 C C . ARG B 1 669 ? 14.484 -22.953 -9.344 1 86.56 669 ARG B C 1
ATOM 13072 O O . ARG B 1 669 ? 14.117 -22.984 -10.523 1 86.56 669 ARG B O 1
ATOM 13079 N N . LYS B 1 670 ? 15.672 -23.047 -9.008 1 84.88 670 LYS B N 1
ATOM 13080 C CA . LYS B 1 670 ? 16.734 -23.281 -9.984 1 84.88 670 LYS B CA 1
ATOM 13081 C C . LYS B 1 670 ? 16.547 -24.625 -10.688 1 84.88 670 LYS B C 1
ATOM 13083 O O . LYS B 1 670 ? 16.688 -24.719 -11.906 1 84.88 670 LYS B O 1
ATOM 13088 N N . HIS B 1 671 ? 16.25 -25.594 -9.867 1 89.81 671 HIS B N 1
ATOM 13089 C CA . HIS B 1 671 ? 16.047 -26.922 -10.438 1 89.81 671 HIS B CA 1
ATOM 13090 C C . HIS B 1 671 ? 14.852 -26.922 -11.391 1 89.81 671 HIS B C 1
ATOM 13092 O O . HIS B 1 671 ? 14.875 -27.609 -12.414 1 89.81 671 HIS B O 1
ATOM 13098 N N . MET B 1 672 ? 13.883 -26.141 -11.062 1 91.19 672 MET B N 1
ATOM 13099 C CA . MET B 1 672 ? 12.727 -26.047 -11.953 1 91.19 672 MET B CA 1
ATOM 13100 C C . MET B 1 672 ? 13.094 -25.359 -13.258 1 91.19 672 MET B C 1
ATOM 13102 O O . MET B 1 672 ? 12.688 -25.797 -14.336 1 91.19 672 MET B O 1
ATOM 13106 N N . GLN B 1 673 ? 13.844 -24.375 -13.211 1 87.56 673 GLN B N 1
ATOM 13107 C CA . GLN B 1 673 ? 14.266 -23.656 -14.406 1 87.56 673 GLN B CA 1
ATOM 13108 C C . GLN B 1 673 ? 15.148 -24.516 -15.297 1 87.56 673 GLN B C 1
ATOM 13110 O O . GLN B 1 673 ? 15.031 -24.484 -16.516 1 87.56 673 GLN B O 1
ATOM 13115 N N . GLU B 1 674 ? 15.938 -25.297 -14.664 1 85.88 674 GLU B N 1
ATOM 13116 C CA . GLU B 1 674 ? 16.781 -26.219 -15.406 1 85.88 674 GLU B CA 1
ATOM 13117 C C . GLU B 1 674 ? 15.953 -27.312 -16.078 1 85.88 674 GLU B C 1
ATOM 13119 O O . GLU B 1 674 ? 16.203 -27.656 -17.234 1 85.88 674 GLU B O 1
ATOM 13124 N N . PHE B 1 675 ? 15.055 -27.766 -15.336 1 90.75 675 PHE B N 1
ATOM 13125 C CA . PHE B 1 675 ? 14.133 -28.781 -15.844 1 90.75 675 PHE B CA 1
ATOM 13126 C C . PHE B 1 675 ? 13.414 -28.266 -17.094 1 90.75 675 PHE B C 1
ATOM 13128 O O . PHE B 1 675 ? 13.25 -29.016 -18.062 1 90.75 675 PHE B O 1
ATOM 13135 N N . LEU B 1 676 ? 13.102 -26.938 -17.062 1 90.81 676 LEU B N 1
ATOM 13136 C CA . LEU B 1 676 ? 12.289 -26.359 -18.141 1 90.81 676 LEU B CA 1
ATOM 13137 C C . LEU B 1 676 ? 13.164 -25.625 -19.141 1 90.81 676 LEU B C 1
ATOM 13139 O O . LEU B 1 676 ? 12.664 -25.047 -20.109 1 90.81 676 LEU B O 1
ATOM 13143 N N . SER B 1 677 ? 14.477 -25.578 -18.969 1 80.19 677 SER B N 1
ATOM 13144 C CA . SER B 1 677 ? 15.422 -24.891 -19.844 1 80.19 677 SER B CA 1
ATOM 13145 C C . SER B 1 677 ? 15.047 -23.422 -20.016 1 80.19 677 SER B C 1
ATOM 13147 O O . SER B 1 677 ? 15.016 -22.906 -21.125 1 80.19 677 SER B O 1
ATOM 13149 N N . MET B 1 678 ? 14.602 -22.891 -19.031 1 75.62 678 MET B N 1
ATOM 13150 C CA . MET B 1 678 ? 14.234 -21.469 -19.047 1 75.62 678 MET B CA 1
ATOM 13151 C C . MET B 1 678 ? 15.391 -20.594 -18.594 1 75.62 678 MET B C 1
ATOM 13153 O O . MET B 1 678 ? 16.062 -20.922 -17.609 1 75.62 678 MET B O 1
ATOM 13157 N N . SER B 1 679 ? 16.141 -19.906 -19.547 1 65.06 679 SER B N 1
ATOM 13158 C CA . SER B 1 679 ? 17.203 -18.984 -19.156 1 65.06 679 SER B CA 1
ATOM 13159 C C . SER B 1 679 ? 16.688 -17.547 -19.094 1 65.06 679 SER B C 1
ATOM 13161 O O . SER B 1 679 ? 15.82 -17.156 -19.891 1 65.06 679 SER B O 1
ATOM 13163 N N . ARG B 1 680 ? 16.969 -16.844 -18.156 1 57.69 680 ARG B N 1
ATOM 13164 C CA . ARG B 1 680 ? 16.609 -15.445 -17.984 1 57.69 680 ARG B CA 1
ATOM 13165 C C . ARG B 1 680 ? 17.5 -14.547 -18.859 1 57.69 680 ARG B C 1
ATOM 13167 O O . ARG B 1 680 ? 18.578 -14.141 -18.438 1 57.69 680 ARG B O 1
ATOM 13174 N N . ASN B 1 681 ? 17.953 -14.719 -20.094 1 56.78 681 ASN B N 1
ATOM 13175 C CA . ASN B 1 681 ? 18.938 -13.859 -20.75 1 56.78 681 ASN B CA 1
ATOM 13176 C C . ASN B 1 681 ? 18.375 -12.469 -21.016 1 56.78 681 ASN B C 1
ATOM 13178 O O . ASN B 1 681 ? 17.812 -12.203 -22.078 1 56.78 681 ASN B O 1
ATOM 13182 N N . SER B 1 682 ? 17.938 -11.727 -20.047 1 62.81 682 SER B N 1
ATOM 13183 C CA . SER B 1 682 ? 17.453 -10.43 -20.5 1 62.81 682 SER B CA 1
ATOM 13184 C C . SER B 1 682 ? 18.562 -9.375 -20.422 1 62.81 682 SER B C 1
ATOM 13186 O O . SER B 1 682 ? 19.281 -9.305 -19.438 1 62.81 682 SER B O 1
ATOM 13188 N N . LYS B 1 683 ? 19.109 -8.844 -21.656 1 73.94 683 LYS B N 1
ATOM 13189 C CA . LYS B 1 683 ? 20 -7.684 -21.719 1 73.94 683 LYS B CA 1
ATOM 13190 C C . LYS B 1 683 ? 19.516 -6.574 -20.797 1 73.94 683 LYS B C 1
ATOM 13192 O O . LYS B 1 683 ? 18.328 -6.457 -20.516 1 73.94 683 LYS B O 1
ATOM 13197 N N . HIS B 1 684 ? 20.625 -5.914 -20.203 1 86.88 684 HIS B N 1
ATOM 13198 C CA . HIS B 1 684 ? 20.297 -4.797 -19.312 1 86.88 684 HIS B CA 1
ATOM 13199 C C . HIS B 1 684 ? 19.453 -3.754 -20.031 1 86.88 684 HIS B C 1
ATOM 13201 O O . HIS B 1 684 ? 19.703 -3.424 -21.203 1 86.88 684 HIS B O 1
ATOM 13207 N N . PRO B 1 685 ? 18.469 -3.273 -19.516 1 85.75 685 PRO B N 1
ATOM 13208 C CA . PRO B 1 685 ? 17.547 -2.332 -20.156 1 85.75 685 PRO B CA 1
ATOM 13209 C C . PRO B 1 685 ? 18.25 -1.099 -20.719 1 85.75 685 PRO B C 1
ATOM 13211 O O . PRO B 1 685 ? 17.844 -0.562 -21.75 1 85.75 685 PRO B O 1
ATOM 13214 N N . ASP B 1 686 ? 19.375 -0.63 -20.156 1 90.69 686 ASP B N 1
ATOM 13215 C CA . ASP B 1 686 ? 20.078 0.581 -20.578 1 90.69 686 ASP B CA 1
ATOM 13216 C C . ASP B 1 686 ? 20.812 0.362 -21.891 1 90.69 686 ASP B C 1
ATOM 13218 O O . ASP B 1 686 ? 21.234 1.322 -22.531 1 90.69 686 ASP B O 1
ATOM 13222 N N . LEU B 1 687 ? 20.906 -0.908 -22.266 1 90.38 687 LEU B N 1
ATOM 13223 C CA . LEU B 1 687 ? 21.609 -1.232 -23.5 1 90.38 687 LEU B CA 1
ATOM 13224 C C . LEU B 1 687 ? 20.609 -1.429 -24.656 1 90.38 687 LEU B C 1
ATOM 13226 O O . LEU B 1 687 ? 21.016 -1.535 -25.812 1 90.38 687 LEU B O 1
ATOM 13230 N N . SER B 1 688 ? 19.359 -1.369 -24.359 1 89.62 688 SER B N 1
ATOM 13231 C CA . SER B 1 688 ? 18.328 -1.563 -25.375 1 89.62 688 SER B CA 1
ATOM 13232 C C . SER B 1 688 ? 18.188 -0.328 -26.25 1 89.62 688 SER B C 1
ATOM 13234 O O . SER B 1 688 ? 18.266 0.802 -25.766 1 89.62 688 SER B O 1
ATOM 13236 N N . PRO B 1 689 ? 17.984 -0.499 -27.5 1 87.94 689 PRO B N 1
ATOM 13237 C CA . PRO B 1 689 ? 17.812 0.64 -28.406 1 87.94 689 PRO B CA 1
ATOM 13238 C C . PRO B 1 689 ? 16.656 1.543 -28 1 87.94 689 PRO B C 1
ATOM 13240 O O . PRO B 1 689 ? 16.734 2.766 -28.156 1 87.94 689 PRO B O 1
ATOM 13243 N N . ALA B 1 690 ? 15.602 0.939 -27.516 1 87 690 ALA B N 1
ATOM 13244 C CA . ALA B 1 690 ? 14.445 1.735 -27.109 1 87 690 ALA B CA 1
ATOM 13245 C C . ALA B 1 690 ? 14.82 2.695 -25.984 1 87 690 ALA B C 1
ATOM 13247 O O . ALA B 1 690 ? 14.398 3.857 -25.984 1 87 690 ALA B O 1
ATOM 13248 N N . ARG B 1 691 ? 15.609 2.217 -25.062 1 91.31 691 ARG B N 1
ATOM 13249 C CA . ARG B 1 691 ? 16.031 3.049 -23.938 1 91.31 691 ARG B CA 1
ATOM 13250 C C . ARG B 1 691 ? 17 4.133 -24.391 1 91.31 691 ARG B C 1
ATOM 13252 O O . ARG B 1 691 ? 16.938 5.27 -23.922 1 91.31 691 ARG B O 1
ATOM 13259 N N . ILE B 1 692 ? 17.875 3.801 -25.25 1 92.25 692 ILE B N 1
ATOM 13260 C CA . ILE B 1 692 ? 18.844 4.754 -25.781 1 92.25 692 ILE B CA 1
ATOM 13261 C C . ILE B 1 692 ? 18.125 5.891 -26.5 1 92.25 692 ILE B C 1
ATOM 13263 O O . ILE B 1 692 ? 18.453 7.062 -26.297 1 92.25 692 ILE B O 1
ATOM 13267 N N . ARG B 1 693 ? 17.109 5.527 -27.234 1 90.06 693 ARG B N 1
ATOM 13268 C CA . ARG B 1 693 ? 16.328 6.531 -27.953 1 90.06 693 ARG B CA 1
ATOM 13269 C C . ARG B 1 693 ? 15.539 7.402 -26.984 1 90.06 693 ARG B C 1
ATOM 13271 O O . ARG B 1 693 ? 15.445 8.617 -27.172 1 90.06 693 ARG B O 1
ATOM 13278 N N . ARG B 1 694 ? 14.992 6.789 -26.047 1 90.75 694 ARG B N 1
ATOM 13279 C CA . ARG B 1 694 ? 14.211 7.535 -25.062 1 90.75 694 ARG B CA 1
ATOM 13280 C C . ARG B 1 694 ? 15.086 8.523 -24.312 1 90.75 694 ARG B C 1
ATOM 13282 O O . ARG B 1 694 ? 14.695 9.672 -24.094 1 90.75 694 ARG B O 1
ATOM 13289 N N . ASP B 1 695 ? 16.266 8.062 -23.906 1 93.44 695 ASP B N 1
ATOM 13290 C CA . ASP B 1 695 ? 17.172 8.938 -23.188 1 93.44 695 ASP B CA 1
ATOM 13291 C C . ASP B 1 695 ? 17.625 10.102 -24.062 1 93.44 695 ASP B C 1
ATOM 13293 O O . ASP B 1 695 ? 17.75 11.234 -23.578 1 93.44 695 ASP B O 1
ATOM 13297 N N . GLN B 1 696 ? 17.844 9.781 -25.25 1 93.06 696 GLN B N 1
ATOM 13298 C CA . GLN B 1 696 ? 18.219 10.844 -26.188 1 93.06 696 GLN B CA 1
ATOM 13299 C C . GLN B 1 696 ? 17.094 11.859 -26.344 1 93.06 696 GLN B C 1
ATOM 13301 O O . GLN B 1 696 ? 17.344 13.07 -26.359 1 93.06 696 GLN B O 1
ATOM 13306 N N . LYS B 1 697 ? 15.945 11.336 -26.453 1 91.81 697 LYS B N 1
ATOM 13307 C CA . LYS B 1 697 ? 14.789 12.219 -26.578 1 91.81 697 LYS B CA 1
ATOM 13308 C C . LYS B 1 697 ? 14.641 13.102 -25.344 1 91.81 697 LYS B C 1
ATOM 13310 O O . LYS B 1 697 ? 14.336 14.289 -25.453 1 91.81 697 LYS B O 1
ATOM 13315 N N . ASP B 1 698 ? 14.836 12.586 -24.203 1 94.06 698 ASP B N 1
ATOM 13316 C CA . ASP B 1 698 ? 14.711 13.336 -22.969 1 94.06 698 ASP B CA 1
ATOM 13317 C C . ASP B 1 698 ? 15.781 14.422 -22.859 1 94.06 698 ASP B C 1
ATOM 13319 O O . ASP B 1 698 ? 15.508 15.523 -22.391 1 94.06 698 ASP B O 1
ATOM 13323 N N . VAL B 1 699 ? 17.016 14.086 -23.266 1 95.81 699 VAL B N 1
ATOM 13324 C CA . VAL B 1 699 ? 18.094 15.062 -23.25 1 95.81 699 VAL B CA 1
ATOM 13325 C C . VAL B 1 699 ? 17.766 16.219 -24.188 1 95.81 699 VAL B C 1
ATOM 13327 O O . VAL B 1 699 ? 17.953 17.391 -23.844 1 95.81 699 VAL B O 1
ATOM 13330 N N . LYS B 1 700 ? 17.281 15.852 -25.344 1 92.75 700 LYS B N 1
ATOM 13331 C CA . LYS B 1 700 ? 16.906 16.875 -26.312 1 92.75 700 LYS B CA 1
ATOM 13332 C C . LYS B 1 700 ? 15.766 17.75 -25.797 1 92.75 700 LYS B C 1
ATOM 13334 O O . LYS B 1 700 ? 15.781 18.969 -25.984 1 92.75 700 LYS B O 1
ATOM 13339 N N . ASN B 1 701 ? 14.867 17.156 -25.141 1 92.94 701 ASN B N 1
ATOM 13340 C CA . ASN B 1 701 ? 13.758 17.906 -24.562 1 92.94 701 ASN B CA 1
ATOM 13341 C C . ASN B 1 701 ? 14.234 18.906 -23.531 1 92.94 701 ASN B C 1
ATOM 13343 O O . ASN B 1 701 ? 13.727 20.031 -23.469 1 92.94 701 ASN B O 1
ATOM 13347 N N . VAL B 1 702 ? 15.188 18.5 -22.719 1 95.25 702 VAL B N 1
ATOM 13348 C CA . VAL B 1 702 ? 15.727 19.375 -21.703 1 95.25 702 VAL B CA 1
ATOM 13349 C C . VAL B 1 702 ? 16.453 20.547 -22.359 1 95.25 702 VAL B C 1
ATOM 13351 O O . VAL B 1 702 ? 16.234 21.703 -21.984 1 95.25 702 VAL B O 1
ATOM 13354 N N . LYS B 1 703 ? 17.203 20.25 -23.297 1 94.12 703 LYS B N 1
ATOM 13355 C CA . LYS B 1 703 ? 17.953 21.281 -24 1 94.12 703 LYS B CA 1
ATOM 13356 C C . LYS B 1 703 ? 17.016 22.25 -24.703 1 94.12 703 LYS B C 1
ATOM 13358 O O . LYS B 1 703 ? 17.188 23.469 -24.625 1 94.12 703 LYS B O 1
ATOM 13363 N N . ASP B 1 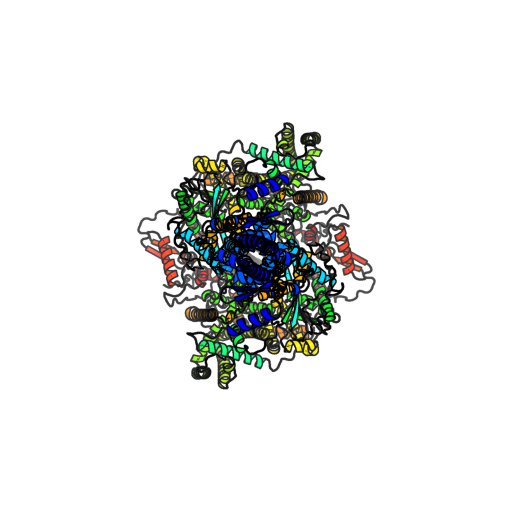704 ? 16.031 21.656 -25.359 1 89.31 704 ASP B N 1
ATOM 13364 C CA . ASP B 1 704 ? 15.078 22.469 -26.094 1 89.31 704 ASP B CA 1
ATOM 13365 C C . ASP B 1 704 ? 14.289 23.375 -25.156 1 89.31 704 ASP B C 1
ATOM 13367 O O . ASP B 1 704 ? 13.984 24.516 -25.5 1 89.31 704 ASP B O 1
ATOM 13371 N N . THR B 1 705 ? 14.031 22.891 -23.984 1 89.12 705 THR B N 1
ATOM 13372 C CA . THR B 1 705 ? 13.305 23.672 -23 1 89.12 705 THR B CA 1
ATOM 13373 C C . THR B 1 705 ? 14.141 24.844 -22.5 1 89.12 705 THR B C 1
ATOM 13375 O O . THR B 1 705 ? 13.633 25.953 -22.328 1 89.12 705 THR B O 1
ATOM 13378 N N . ILE B 1 706 ? 15.445 24.641 -22.328 1 90.06 706 ILE B N 1
ATOM 13379 C CA . ILE B 1 706 ? 16.344 25.703 -21.875 1 90.06 706 ILE B CA 1
ATOM 13380 C C . ILE B 1 706 ? 16.484 26.75 -22.984 1 90.06 706 ILE B C 1
ATOM 13382 O O . ILE B 1 706 ? 16.391 27.953 -22.719 1 90.06 706 ILE B O 1
ATOM 13386 N N . ASP B 1 707 ? 16.594 26.297 -24.156 1 83.69 707 ASP B N 1
ATOM 13387 C CA . ASP B 1 707 ? 16.828 27.188 -25.281 1 83.69 707 ASP B CA 1
ATOM 13388 C C . ASP B 1 707 ? 15.578 28.031 -25.578 1 83.69 707 ASP B C 1
ATOM 13390 O O . ASP B 1 707 ? 15.688 29.203 -25.953 1 83.69 707 ASP B O 1
ATOM 13394 N N . SER B 1 708 ? 14.5 27.391 -25.328 1 76.19 708 SER B N 1
ATOM 13395 C CA . SER B 1 708 ? 13.258 28.031 -25.75 1 76.19 708 SER B CA 1
ATOM 13396 C C . SER B 1 708 ? 12.633 28.828 -24.609 1 76.19 708 SER B C 1
ATOM 13398 O O . SER B 1 708 ? 12.023 29.875 -24.844 1 76.19 708 SER B O 1
ATOM 13400 N N . MET B 1 709 ? 12.836 28.281 -23.344 1 72.69 709 MET B N 1
ATOM 13401 C CA . MET B 1 709 ? 11.977 28.797 -22.281 1 72.69 709 MET B CA 1
ATOM 13402 C C . MET B 1 709 ? 12.805 29.406 -21.156 1 72.69 709 MET B C 1
ATOM 13404 O O . MET B 1 709 ? 12.312 30.219 -20.375 1 72.69 709 MET B O 1
ATOM 13408 N N . PHE B 1 710 ? 14.047 29.016 -21.031 1 82.25 710 PHE B N 1
ATOM 13409 C CA . PHE B 1 710 ? 14.82 29.375 -19.844 1 82.25 710 PHE B CA 1
ATOM 13410 C C . PHE B 1 710 ? 16.062 30.172 -20.234 1 82.25 710 PHE B C 1
ATOM 13412 O O . PHE B 1 710 ? 16.375 30.297 -21.422 1 82.25 710 PHE B O 1
ATOM 13419 N N . ILE B 1 711 ? 16.656 30.75 -19.219 1 84.56 711 ILE B N 1
ATOM 13420 C CA . ILE B 1 711 ? 17.953 31.391 -19.406 1 84.56 711 ILE B CA 1
ATOM 13421 C C . ILE B 1 711 ? 19.047 30.328 -19.469 1 84.56 711 ILE B C 1
ATOM 13423 O O . ILE B 1 711 ? 19.031 29.359 -18.688 1 84.56 711 ILE B O 1
ATOM 13427 N N . ASN B 1 712 ? 19.844 30.469 -20.469 1 89.69 712 ASN B N 1
ATOM 13428 C CA . ASN B 1 712 ? 20.969 29.547 -20.562 1 89.69 712 ASN B CA 1
ATOM 13429 C C . ASN B 1 712 ? 21.859 29.625 -19.328 1 89.69 712 ASN B C 1
ATOM 13431 O O . ASN B 1 712 ? 22.344 30.703 -18.984 1 89.69 712 ASN B O 1
ATOM 13435 N N . PRO B 1 713 ? 22.031 28.547 -18.656 1 94.44 713 PRO B N 1
ATOM 13436 C CA . PRO B 1 713 ? 22.797 28.562 -17.406 1 94.44 713 PRO B CA 1
ATOM 13437 C C . PRO B 1 713 ? 24.234 29.062 -17.578 1 94.44 713 PRO B C 1
ATOM 13439 O O . PRO B 1 713 ? 24.875 29.453 -16.609 1 94.44 713 PRO B O 1
ATOM 13442 N N . PHE B 1 714 ? 24.766 29.125 -18.812 1 94.69 714 PHE B N 1
ATOM 13443 C CA . PHE B 1 714 ? 26.156 29.5 -19.031 1 94.69 714 PHE B CA 1
ATOM 13444 C C . PHE B 1 714 ? 26.25 30.844 -19.734 1 94.69 714 PHE B C 1
ATOM 13446 O O . PHE B 1 714 ? 27.266 31.172 -20.359 1 94.69 714 PHE B O 1
ATOM 13453 N N . GLU B 1 715 ? 25.141 31.547 -19.578 1 89.94 715 GLU B N 1
ATOM 13454 C CA . GLU B 1 715 ? 25.172 32.938 -20.016 1 89.94 715 GLU B CA 1
ATOM 13455 C C . GLU B 1 715 ? 25.984 33.812 -19.047 1 89.94 715 GLU B C 1
ATOM 13457 O O . GLU B 1 715 ? 25.875 33.625 -17.828 1 89.94 715 GLU B O 1
ATOM 13462 N N . GLU B 1 716 ? 26.828 34.75 -19.578 1 90.38 716 GLU B N 1
ATOM 13463 C CA . GLU B 1 716 ? 27.703 35.594 -18.75 1 90.38 716 GLU B CA 1
ATOM 13464 C C . GLU B 1 716 ? 26.938 36.75 -18.125 1 90.38 716 GLU B C 1
ATOM 13466 O O . GLU B 1 716 ? 27.078 37.906 -18.547 1 90.38 716 GLU B O 1
ATOM 13471 N N . CYS B 1 717 ? 26.203 36.438 -17 1 88.12 717 CYS B N 1
ATOM 13472 C CA . CYS B 1 717 ? 25.391 37.438 -16.312 1 88.12 717 CYS B CA 1
ATOM 13473 C C . CYS B 1 717 ? 25.359 37.156 -14.812 1 88.12 717 CYS B C 1
ATOM 13475 O O . CYS B 1 717 ? 26.047 36.25 -14.328 1 88.12 717 CYS B O 1
ATOM 13477 N N . ASP B 1 718 ? 24.562 38 -14.078 1 87.69 718 ASP B N 1
ATOM 13478 C CA . ASP B 1 718 ? 24.438 37.844 -12.633 1 87.69 718 ASP B CA 1
ATOM 13479 C C . ASP B 1 718 ? 23.562 36.656 -12.289 1 87.69 718 ASP B C 1
ATOM 13481 O O . ASP B 1 718 ? 22.75 36.219 -13.109 1 87.69 718 ASP B O 1
ATOM 13485 N N . LEU B 1 719 ? 23.812 36.188 -11.133 1 92.62 719 LEU B N 1
ATOM 13486 C CA . LEU B 1 719 ? 23.094 35.031 -10.688 1 92.62 719 LEU B CA 1
ATOM 13487 C C . LEU B 1 719 ? 21.594 35.281 -10.633 1 92.62 719 LEU B C 1
ATOM 13489 O O . LEU B 1 719 ? 21.156 36.312 -10.078 1 92.62 719 LEU B O 1
ATOM 13493 N N . MET B 1 720 ? 20.828 34.469 -11.297 1 87.5 720 MET B N 1
ATOM 13494 C CA . MET B 1 720 ? 19.375 34.562 -11.305 1 87.5 720 MET B CA 1
ATOM 13495 C C . MET B 1 720 ? 18.75 33.188 -11.5 1 87.5 720 MET B C 1
ATOM 13497 O O . MET B 1 720 ? 19.438 32.25 -11.914 1 87.5 720 MET B O 1
ATOM 13501 N N . SER B 1 721 ? 17.562 33.062 -11.094 1 85.94 721 SER B N 1
ATOM 13502 C CA . SER B 1 721 ? 16.844 31.812 -11.344 1 85.94 721 SER B CA 1
ATOM 13503 C C . SER B 1 721 ? 16.641 31.578 -12.836 1 85.94 721 SER B C 1
ATOM 13505 O O . SER B 1 721 ? 16.375 32.5 -13.586 1 85.94 721 SER B O 1
ATOM 13507 N N . LEU B 1 722 ? 16.766 30.328 -13.305 1 87.88 722 LEU B N 1
ATOM 13508 C CA . LEU B 1 722 ? 16.688 30.016 -14.727 1 87.88 722 LEU B CA 1
ATOM 13509 C C . LEU B 1 722 ? 15.273 30.266 -15.258 1 87.88 722 LEU B C 1
ATOM 13511 O O . LEU B 1 722 ? 15.102 30.531 -16.453 1 87.88 722 LEU B O 1
ATOM 13515 N N . THR B 1 723 ? 14.336 30.125 -14.414 1 76.44 723 THR B N 1
ATOM 13516 C CA . THR B 1 723 ? 12.945 30.172 -14.859 1 76.44 723 THR B CA 1
ATOM 13517 C C . THR B 1 723 ? 12.344 31.547 -14.586 1 76.44 723 THR B C 1
ATOM 13519 O O . THR B 1 723 ? 11.766 32.188 -15.477 1 76.44 723 THR B O 1
ATOM 13522 N N . SER B 1 724 ? 12.508 32.062 -13.305 1 67.31 724 SER B N 1
ATOM 13523 C CA . SER B 1 724 ? 11.836 33.281 -12.891 1 67.31 724 SER B CA 1
ATOM 13524 C C . SER B 1 724 ? 12.703 34.531 -13.156 1 67.31 724 SER B C 1
ATOM 13526 O O . SER B 1 724 ? 12.195 35.625 -13.219 1 67.31 724 SER B O 1
ATOM 13528 N N . GLY B 1 725 ? 13.977 34.281 -13.367 1 71.62 725 GLY B N 1
ATOM 13529 C CA . GLY B 1 725 ? 14.883 35.406 -13.562 1 71.62 725 GLY B CA 1
ATOM 13530 C C . GLY B 1 725 ? 15.094 36.219 -12.305 1 71.62 725 GLY B C 1
ATOM 13531 O O . GLY B 1 725 ? 15.75 37.25 -12.344 1 71.62 725 GLY B O 1
ATOM 13532 N N . VAL B 1 726 ? 14.578 35.75 -11.172 1 72.69 726 VAL B N 1
ATOM 13533 C CA . VAL B 1 726 ? 14.711 36.438 -9.891 1 72.69 726 VAL B CA 1
ATOM 13534 C C . VAL B 1 726 ? 16.156 36.375 -9.414 1 72.69 726 VAL B C 1
ATOM 13536 O O . VAL B 1 726 ? 16.766 35.281 -9.43 1 72.69 726 VAL B O 1
ATOM 13539 N N . ALA B 1 727 ? 16.719 37.531 -9.102 1 80.94 727 ALA B N 1
ATOM 13540 C CA . ALA B 1 727 ? 18.078 37.562 -8.562 1 80.94 727 ALA B CA 1
ATOM 13541 C C . ALA B 1 727 ? 18.062 37.469 -7.043 1 80.94 727 ALA B C 1
ATOM 13543 O O . ALA B 1 727 ? 17.203 38.031 -6.379 1 80.94 727 ALA B O 1
ATOM 13544 N N . PRO B 1 728 ? 18.891 36.688 -6.539 1 85.38 728 PRO B N 1
ATOM 13545 C CA . PRO B 1 728 ? 18.984 36.625 -5.078 1 85.38 728 PRO B CA 1
ATOM 13546 C C . PRO B 1 728 ? 19.594 37.875 -4.465 1 85.38 728 PRO B C 1
ATOM 13548 O O . PRO B 1 728 ? 20.219 38.688 -5.172 1 85.38 728 PRO B O 1
ATOM 13551 N N . THR B 1 729 ? 19.375 38.062 -3.107 1 81.62 729 THR B N 1
ATOM 13552 C CA . THR B 1 729 ? 20.047 39.156 -2.381 1 81.62 729 THR B CA 1
ATOM 13553 C C . THR B 1 729 ? 21.547 38.938 -2.361 1 81.62 729 THR B C 1
ATOM 13555 O O . THR B 1 729 ? 22.031 37.812 -2.572 1 81.62 729 THR B O 1
ATOM 13558 N N . GLU B 1 730 ? 22.281 39.969 -2.186 1 85.06 730 GLU B N 1
ATOM 13559 C CA . GLU B 1 730 ? 23.734 39.875 -2.189 1 85.06 730 GLU B CA 1
ATOM 13560 C C . GLU B 1 730 ? 24.219 38.875 -1.146 1 85.06 730 GLU B C 1
ATOM 13562 O O . GLU B 1 730 ? 25.188 38.125 -1.389 1 85.06 730 GLU B O 1
ATOM 13567 N N . GLU B 1 731 ? 23.516 38.906 -0.112 1 86.56 731 GLU B N 1
ATOM 13568 C CA . GLU B 1 731 ? 23.906 37.969 0.946 1 86.56 731 GLU B CA 1
ATOM 13569 C C . GLU B 1 731 ? 23.688 36.5 0.512 1 86.56 731 GLU B C 1
ATOM 13571 O O . GLU B 1 731 ? 24.547 35.656 0.705 1 86.56 731 GLU B O 1
ATOM 13576 N N . VAL B 1 732 ? 22.562 36.281 -0.064 1 90.06 732 VAL B N 1
ATOM 13577 C CA . VAL B 1 732 ? 22.219 34.938 -0.504 1 90.06 732 VAL B CA 1
ATOM 13578 C C . VAL B 1 732 ? 23.109 34.531 -1.666 1 90.06 732 VAL B C 1
ATOM 13580 O O . VAL B 1 732 ? 23.516 33.375 -1.766 1 90.06 732 VAL B O 1
ATOM 13583 N N . LYS B 1 733 ? 23.422 35.5 -2.494 1 92.44 733 LYS B N 1
ATOM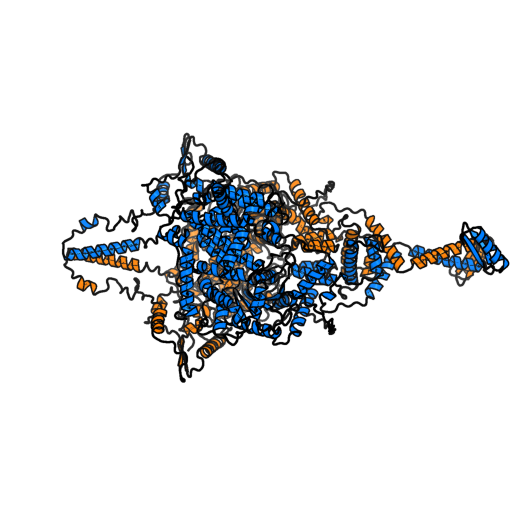 13584 C CA . LYS B 1 733 ? 24.312 35.219 -3.621 1 92.44 733 LYS B CA 1
ATOM 13585 C C . LYS B 1 733 ? 25.688 34.781 -3.141 1 92.44 733 LYS B C 1
ATOM 13587 O O . LYS B 1 733 ? 26.203 33.75 -3.609 1 92.44 733 LYS B O 1
ATOM 13592 N N . ASP B 1 734 ? 26.188 35.438 -2.152 1 92.62 734 ASP B N 1
ATOM 13593 C CA . ASP B 1 734 ? 27.516 35.094 -1.629 1 92.62 734 ASP B CA 1
ATOM 13594 C C . ASP B 1 734 ? 27.484 33.75 -0.943 1 92.62 734 ASP B C 1
ATOM 13596 O O . ASP B 1 734 ? 28.422 32.938 -1.076 1 92.62 734 ASP B O 1
ATOM 13600 N N . GLN B 1 735 ? 26.484 33.5 -0.259 1 94.25 735 GLN B N 1
ATOM 13601 C CA . GLN B 1 735 ? 26.359 32.219 0.428 1 94.25 735 GLN B CA 1
ATOM 13602 C C . GLN B 1 735 ? 26.25 31.062 -0.568 1 94.25 735 GLN B C 1
ATOM 13604 O O . GLN B 1 735 ? 26.828 30 -0.347 1 94.25 735 GLN B O 1
ATOM 13609 N N . LEU B 1 736 ? 25.547 31.297 -1.657 1 95.25 736 LEU B N 1
ATOM 13610 C CA . LEU B 1 736 ? 25.375 30.281 -2.684 1 95.25 736 LEU B CA 1
ATOM 13611 C C . LEU B 1 736 ? 26.703 30.031 -3.41 1 95.25 736 LEU B C 1
ATOM 13613 O O . LEU B 1 736 ? 27.078 28.875 -3.648 1 95.25 736 LEU B O 1
ATOM 13617 N N . LEU B 1 737 ? 27.406 31.031 -3.723 1 95.62 737 LEU B N 1
ATOM 13618 C CA . LEU B 1 737 ? 28.625 30.906 -4.496 1 95.62 737 LEU B CA 1
ATOM 13619 C C . LEU B 1 737 ? 29.766 30.375 -3.633 1 95.62 737 LEU B C 1
ATOM 13621 O O . LEU B 1 737 ? 30.641 29.656 -4.121 1 95.62 737 LEU B O 1
ATOM 13625 N N . ASP B 1 738 ? 29.703 30.641 -2.314 1 94.81 738 ASP B N 1
ATOM 13626 C CA . ASP B 1 738 ? 30.781 30.234 -1.422 1 94.81 738 ASP B CA 1
ATOM 13627 C C . ASP B 1 738 ? 30.359 29.031 -0.571 1 94.81 738 ASP B C 1
ATOM 13629 O O . ASP B 1 738 ? 30.984 28.734 0.453 1 94.81 738 ASP B O 1
ATOM 13633 N N . ALA B 1 739 ? 29.359 28.375 -0.946 1 97 739 ALA B N 1
ATOM 13634 C CA . ALA B 1 739 ? 28.781 27.297 -0.137 1 97 739 ALA B CA 1
ATOM 13635 C C . ALA B 1 739 ? 29.797 26.203 0.149 1 97 739 ALA B C 1
ATOM 13637 O O . ALA B 1 739 ? 29.906 25.719 1.278 1 97 739 ALA B O 1
ATOM 13638 N N . GLU B 1 740 ? 30.562 25.781 -0.867 1 96.5 740 GLU B N 1
ATOM 13639 C CA . GLU B 1 740 ? 31.562 24.719 -0.703 1 96.5 740 GLU B CA 1
ATOM 13640 C C . GLU B 1 740 ? 32.625 25.125 0.299 1 96.5 740 GLU B C 1
ATOM 13642 O O . GLU B 1 740 ? 33.031 24.344 1.162 1 96.5 740 GLU B O 1
ATOM 13647 N N . MET B 1 741 ? 33.062 26.344 0.171 1 96.12 741 MET B N 1
ATOM 13648 C CA . MET B 1 741 ? 34.125 26.859 1.053 1 96.12 741 MET B CA 1
ATOM 13649 C C . MET B 1 741 ? 33.625 26.969 2.488 1 96.12 741 MET B C 1
ATOM 13651 O O . MET B 1 741 ? 34.312 26.609 3.428 1 96.12 741 MET B O 1
ATOM 13655 N N . LEU B 1 742 ? 32.406 27.484 2.66 1 96.44 742 LEU B N 1
ATOM 13656 C CA . LEU B 1 742 ? 31.812 27.594 3.988 1 96.44 742 LEU B CA 1
ATOM 13657 C C . LEU B 1 742 ? 31.641 26.203 4.609 1 96.44 742 LEU B C 1
ATOM 13659 O O . LEU B 1 742 ? 31.875 26.016 5.805 1 96.44 742 LEU B O 1
ATOM 13663 N N . GLY B 1 743 ? 31.219 25.25 3.762 1 97 743 GLY B N 1
ATOM 13664 C CA . GLY B 1 743 ? 31.109 23.875 4.227 1 97 743 GLY B CA 1
ATOM 13665 C C . GLY B 1 743 ? 32.438 23.281 4.613 1 97 743 GLY B C 1
ATOM 13666 O O . GLY B 1 743 ? 32.531 22.547 5.602 1 97 743 GLY B O 1
ATOM 13667 N N . GLU B 1 744 ? 33.5 23.547 3.828 1 96.69 744 GLU B N 1
ATOM 13668 C CA . GLU B 1 744 ? 34.844 23.047 4.102 1 96.69 744 GLU B CA 1
ATOM 13669 C C . GLU B 1 744 ? 35.375 23.609 5.418 1 96.69 744 GLU B C 1
ATOM 13671 O O . GLU B 1 744 ? 35.969 22.891 6.203 1 96.69 744 GLU B O 1
ATOM 13676 N N . ASN B 1 745 ? 35.094 24.859 5.645 1 95.81 745 ASN B N 1
ATOM 13677 C CA . ASN B 1 745 ? 35.531 25.469 6.895 1 95.81 745 ASN B CA 1
ATOM 13678 C C . ASN B 1 745 ? 34.844 24.828 8.102 1 95.81 745 ASN B C 1
ATOM 13680 O O . ASN B 1 745 ? 35.469 24.594 9.125 1 95.81 745 ASN B O 1
ATOM 13684 N N . ALA B 1 746 ? 33.562 24.609 7.965 1 96.44 746 ALA B N 1
ATOM 13685 C CA . ALA B 1 746 ? 32.812 23.969 9.039 1 96.44 746 ALA B CA 1
ATOM 13686 C C . ALA B 1 746 ? 33.344 22.547 9.281 1 96.44 746 ALA B C 1
ATOM 13688 O O . ALA B 1 746 ? 33.406 22.094 10.43 1 96.44 746 ALA B O 1
ATOM 13689 N N . LEU B 1 747 ? 33.719 21.828 8.227 1 96.06 747 LEU B N 1
ATOM 13690 C CA . LEU B 1 747 ? 34.25 20.484 8.312 1 96.06 747 LEU B CA 1
ATOM 13691 C C . LEU B 1 747 ? 35.594 20.469 9.047 1 96.06 747 LEU B C 1
ATOM 13693 O O . LEU B 1 747 ? 35.812 19.672 9.969 1 96.06 747 LEU B O 1
ATOM 13697 N N . VAL B 1 748 ? 36.469 21.375 8.656 1 94.12 748 VAL B N 1
ATOM 13698 C CA . VAL B 1 748 ? 37.781 21.453 9.242 1 94.12 748 VAL B CA 1
ATOM 13699 C C . VAL B 1 748 ? 37.688 21.812 10.719 1 94.12 748 VAL B C 1
ATOM 13701 O O . VAL B 1 748 ? 38.406 21.25 11.562 1 94.12 748 VAL B O 1
ATOM 13704 N N . LYS B 1 749 ? 36.812 22.703 10.992 1 94.12 749 LYS B N 1
ATOM 13705 C CA . LYS B 1 749 ? 36.562 23.094 12.383 1 94.12 749 LYS B CA 1
ATOM 13706 C C . LYS B 1 749 ? 36.094 21.906 13.211 1 94.12 749 LYS B C 1
ATOM 13708 O O . LYS B 1 749 ? 36.531 21.688 14.328 1 94.12 749 LYS B O 1
ATOM 13713 N N . PHE B 1 750 ? 35.188 21.156 12.734 1 94.56 750 PHE B N 1
ATOM 13714 C CA . PHE B 1 750 ? 34.688 19.984 13.406 1 94.56 750 PHE B CA 1
ATOM 13715 C C . PHE B 1 750 ? 35.781 18.969 13.656 1 94.56 750 PHE B C 1
ATOM 13717 O O . PHE B 1 750 ? 35.875 18.406 14.75 1 94.56 750 PHE B O 1
ATOM 13724 N N . GLN B 1 751 ? 36.562 18.688 12.625 1 93.44 751 GLN B N 1
ATOM 13725 C CA . GLN B 1 751 ? 37.656 17.719 12.734 1 93.44 751 GLN B CA 1
ATOM 13726 C C . GLN B 1 751 ? 38.656 18.141 13.805 1 93.44 751 GLN B C 1
ATOM 13728 O O . GLN B 1 751 ? 39.062 17.312 14.625 1 93.44 751 GLN B O 1
ATOM 13733 N N . GLN B 1 752 ? 38.938 19.406 13.852 1 91.5 752 GLN B N 1
ATOM 13734 C CA . GLN B 1 752 ? 39.938 19.922 14.773 1 91.5 752 GLN B CA 1
ATOM 13735 C C . GLN B 1 752 ? 39.406 19.938 16.203 1 91.5 752 GLN B C 1
ATOM 13737 O O . GLN B 1 752 ? 40.062 19.453 17.125 1 91.5 752 GLN B O 1
ATOM 13742 N N . GLU B 1 753 ? 38.25 20.344 16.359 1 92.19 753 GLU B N 1
ATOM 13743 C CA . GLU B 1 753 ? 37.688 20.578 17.703 1 92.19 753 GLU B CA 1
ATOM 13744 C C . GLU B 1 753 ? 37.188 19.281 18.312 1 92.19 753 GLU B C 1
ATOM 13746 O O . GLU B 1 753 ? 37.281 19.062 19.516 1 92.19 753 GLU B O 1
ATOM 13751 N N . ARG B 1 754 ? 36.625 18.422 17.484 1 91.06 754 ARG B N 1
ATOM 13752 C CA . ARG B 1 754 ? 35.844 17.312 18.062 1 91.06 754 ARG B CA 1
ATOM 13753 C C . ARG B 1 754 ? 36.594 15.992 17.844 1 91.06 754 ARG B C 1
ATOM 13755 O O . ARG B 1 754 ? 36.438 15.055 18.641 1 91.06 754 ARG B O 1
ATOM 13762 N N . LEU B 1 755 ? 37.344 15.836 16.812 1 91.5 755 LEU B N 1
ATOM 13763 C CA . LEU B 1 755 ? 37.938 14.531 16.516 1 91.5 755 LEU B CA 1
ATOM 13764 C C . LEU B 1 755 ? 39.438 14.523 16.875 1 91.5 755 LEU B C 1
ATOM 13766 O O . LEU B 1 755 ? 39.969 13.5 17.297 1 91.5 755 LEU B O 1
ATOM 13770 N N . GLN B 1 756 ? 40.125 15.633 16.672 1 88.19 756 GLN B N 1
ATOM 13771 C CA . GLN B 1 756 ? 41.562 15.664 16.906 1 88.19 756 GLN B CA 1
ATOM 13772 C C . GLN B 1 756 ? 41.906 16.109 18.328 1 88.19 756 GLN B C 1
ATOM 13774 O O . GLN B 1 756 ? 42.719 15.477 19.016 1 88.19 756 GLN B O 1
ATOM 13779 N N . SER B 1 757 ? 41.312 17.25 18.812 1 86.38 757 SER B N 1
ATOM 13780 C CA . SER B 1 757 ? 41.656 17.781 20.125 1 86.38 757 SER B CA 1
ATOM 13781 C C . SER B 1 757 ? 40.625 17.344 21.172 1 86.38 757 SER B C 1
ATOM 13783 O O . SER B 1 757 ? 40.906 17.344 22.375 1 86.38 757 SER B O 1
ATOM 13785 N N . ASN B 1 758 ? 39.5 16.938 20.844 1 83.44 758 ASN B N 1
ATOM 13786 C CA . ASN B 1 758 ? 38.375 16.562 21.719 1 83.44 758 ASN B CA 1
ATOM 13787 C C . ASN B 1 758 ? 38.031 17.672 22.688 1 83.44 758 ASN B C 1
ATOM 13789 O O . ASN B 1 758 ? 37.719 17.422 23.859 1 83.44 758 ASN B O 1
ATOM 13793 N N . GLU B 1 759 ? 38.281 18.875 22.281 1 85.88 759 GLU B N 1
ATOM 13794 C CA . GLU B 1 759 ? 37.969 20.031 23.125 1 85.88 759 GLU B CA 1
ATOM 13795 C C . GLU B 1 759 ? 36.438 20.172 23.297 1 85.88 759 GLU B C 1
ATOM 13797 O O . GLU B 1 759 ? 35.969 20.562 24.359 1 85.88 759 GLU B O 1
ATOM 13802 N N . VAL B 1 760 ? 35.812 19.922 22.203 1 90.38 760 VAL B N 1
ATOM 13803 C CA . VAL B 1 760 ? 34.344 19.953 22.203 1 90.38 760 VAL B CA 1
ATOM 13804 C C . VAL B 1 760 ? 33.812 18.531 22.125 1 90.38 760 VAL B C 1
ATOM 13806 O O . VAL B 1 760 ? 34.375 17.672 21.438 1 90.38 760 VAL B O 1
ATOM 13809 N N . ASP B 1 761 ? 32.781 18.344 22.875 1 89.88 761 ASP B N 1
ATOM 13810 C CA . ASP B 1 761 ? 32.188 17.016 22.891 1 89.88 761 ASP B CA 1
ATOM 13811 C C . ASP B 1 761 ? 31.688 16.609 21.5 1 89.88 761 ASP B C 1
ATOM 13813 O O . ASP B 1 761 ? 31.141 17.438 20.766 1 89.88 761 ASP B O 1
ATOM 13817 N N . PHE B 1 762 ? 31.922 15.391 21.156 1 93.12 762 PHE B N 1
ATOM 13818 C CA . PHE B 1 762 ? 31.547 14.844 19.859 1 93.12 762 PHE B CA 1
ATOM 13819 C C . PHE B 1 762 ? 30.047 14.992 19.625 1 93.12 762 PHE B C 1
ATOM 13821 O O . PHE B 1 762 ? 29.609 15.219 18.484 1 93.12 762 PHE B O 1
ATOM 13828 N N . PHE B 1 763 ? 29.234 14.883 20.688 1 91.5 763 PHE B N 1
ATOM 13829 C CA . PHE B 1 763 ? 27.797 14.82 20.562 1 91.5 763 PHE B CA 1
ATOM 13830 C C . PHE B 1 763 ? 27.172 16.188 20.812 1 91.5 763 PHE B C 1
ATOM 13832 O O . PHE B 1 763 ? 25.953 16.344 20.719 1 91.5 763 PHE B O 1
ATOM 13839 N N . ALA B 1 764 ? 27.984 17.219 21.031 1 90.44 764 ALA B N 1
ATOM 13840 C CA . ALA B 1 764 ? 27.438 18.578 21.203 1 90.44 764 ALA B CA 1
ATOM 13841 C C . ALA B 1 764 ? 26.703 19.031 19.953 1 90.44 764 ALA B C 1
ATOM 13843 O O . ALA B 1 764 ? 27.031 18.609 18.828 1 90.44 764 ALA B O 1
ATOM 13844 N N . THR B 1 765 ? 25.75 19.766 20.125 1 89.25 765 THR B N 1
ATOM 13845 C CA . THR B 1 765 ? 24.906 20.234 19.031 1 89.25 765 THR B CA 1
ATOM 13846 C C . THR B 1 765 ? 25.75 20.922 17.953 1 89.25 765 THR B C 1
ATOM 13848 O O . THR B 1 765 ? 26.656 21.688 18.266 1 89.25 765 THR B O 1
ATOM 13851 N N . LEU B 1 766 ? 25.516 20.531 16.719 1 91 766 LEU B N 1
ATOM 13852 C CA . LEU B 1 766 ? 26.188 21.141 15.578 1 91 766 LEU B CA 1
ATOM 13853 C C . LEU B 1 766 ? 25.453 22.406 15.109 1 91 766 LEU B C 1
ATOM 13855 O O . LEU B 1 766 ? 24.234 22.375 14.906 1 91 766 LEU B O 1
ATOM 13859 N N . ASN B 1 767 ? 26.125 23.453 15.023 1 86.06 767 ASN B N 1
ATOM 13860 C CA . ASN B 1 767 ? 25.516 24.688 14.539 1 86.06 767 ASN B CA 1
ATOM 13861 C C . ASN B 1 767 ? 25.188 24.609 13.047 1 86.06 767 ASN B C 1
ATOM 13863 O O . ASN B 1 767 ? 26.062 24.281 12.242 1 86.06 767 ASN B O 1
ATOM 13867 N N . ARG B 1 768 ? 24 24.906 12.719 1 90.5 768 ARG B N 1
ATOM 13868 C CA . ARG B 1 768 ? 23.594 24.938 11.32 1 90.5 768 ARG B CA 1
ATOM 13869 C C . ARG B 1 768 ? 24.094 26.203 10.633 1 90.5 768 ARG B C 1
ATOM 13871 O O . ARG B 1 768 ? 24.125 27.281 11.242 1 90.5 768 ARG B O 1
ATOM 13878 N N . LEU B 1 769 ? 24.578 26.062 9.344 1 91.75 769 LEU B N 1
ATOM 13879 C CA . LEU B 1 769 ? 25 27.219 8.57 1 91.75 769 LEU B CA 1
ATOM 13880 C C . LEU B 1 769 ? 23.797 27.984 8.031 1 91.75 769 LEU B C 1
ATOM 13882 O O . LEU B 1 769 ? 23.828 29.219 7.91 1 91.75 769 LEU B O 1
ATOM 13886 N N . ASN B 1 770 ? 22.641 27.281 7.84 1 90.19 770 ASN B N 1
ATOM 13887 C CA . ASN B 1 770 ? 21.391 27.859 7.34 1 90.19 770 ASN B CA 1
ATOM 13888 C C . ASN B 1 770 ? 21.641 28.766 6.148 1 90.19 770 ASN B C 1
ATOM 13890 O O . ASN B 1 770 ? 21.203 29.922 6.152 1 90.19 770 ASN B O 1
ATOM 13894 N N . LEU B 1 771 ? 22.391 28.266 5.172 1 92.25 771 LEU B N 1
ATOM 13895 C CA . LEU B 1 771 ? 22.703 29.062 3.99 1 92.25 771 LEU B CA 1
ATOM 13896 C C . LEU B 1 771 ? 21.438 29.406 3.205 1 92.25 771 LEU B C 1
ATOM 13898 O O . LEU B 1 771 ? 20.531 28.578 3.102 1 92.25 771 LEU B O 1
ATOM 13902 N N . GLY B 1 772 ? 21.344 30.609 2.76 1 89.25 772 GLY B N 1
ATOM 13903 C CA . GLY B 1 772 ? 20.219 31.016 1.933 1 89.25 772 GLY B CA 1
ATOM 13904 C C . GLY B 1 772 ? 20.188 30.328 0.579 1 89.25 772 GLY B C 1
ATOM 13905 O O . GLY B 1 772 ? 21.234 30.094 -0.024 1 89.25 772 GLY B O 1
ATOM 13906 N N . THR B 1 773 ? 19.062 29.875 0.166 1 90.06 773 THR B N 1
ATOM 13907 C CA . THR B 1 773 ? 18.812 29.312 -1.158 1 90.06 773 THR B CA 1
ATOM 13908 C C . THR B 1 773 ? 17.672 30.047 -1.854 1 90.06 773 THR B C 1
ATOM 13910 O O . THR B 1 773 ? 17.062 30.953 -1.274 1 90.06 773 THR B O 1
ATOM 13913 N N . PHE B 1 774 ? 17.469 29.703 -3.076 1 86.19 774 PHE B N 1
ATOM 13914 C CA . PHE B 1 774 ? 16.359 30.328 -3.805 1 86.19 774 PHE B CA 1
ATOM 13915 C C . PHE B 1 774 ? 15.023 29.969 -3.166 1 86.19 774 PHE B C 1
ATOM 13917 O O . PHE B 1 774 ? 14.039 30.703 -3.346 1 86.19 774 PHE B O 1
ATOM 13924 N N . THR B 1 775 ? 15.023 28.891 -2.355 1 81 775 THR B N 1
ATOM 13925 C CA . THR B 1 775 ? 13.812 28.484 -1.65 1 81 775 THR B CA 1
ATOM 13926 C C . THR B 1 775 ? 13.461 29.5 -0.565 1 81 775 THR B C 1
ATOM 13928 O O . THR B 1 775 ? 12.281 29.812 -0.347 1 81 775 THR B O 1
ATOM 13931 N N . LYS B 1 776 ? 14.422 29.953 0.174 1 72.25 776 LYS B N 1
ATOM 13932 C CA . LYS B 1 776 ? 14.242 30.891 1.285 1 72.25 776 LYS B CA 1
ATOM 13933 C C . LYS B 1 776 ? 13.805 32.25 0.788 1 72.25 776 LYS B C 1
ATOM 13935 O O . LYS B 1 776 ? 13.18 33.031 1.523 1 72.25 776 LYS B O 1
ATOM 13940 N N . LEU B 1 777 ? 14.266 32.469 -0.435 1 65.56 777 LEU B N 1
ATOM 13941 C CA . LEU B 1 777 ? 13.852 33.75 -1.012 1 65.56 777 LEU B CA 1
ATOM 13942 C C . LEU B 1 777 ? 12.336 33.781 -1.23 1 65.56 777 LEU B C 1
ATOM 13944 O O . LEU B 1 777 ? 11.711 34.844 -1.086 1 65.56 777 LEU B O 1
ATOM 13948 N N . LEU B 1 778 ? 11.828 32.562 -1.521 1 55.44 778 LEU B N 1
ATOM 13949 C CA . LEU B 1 778 ? 10.406 32.438 -1.828 1 55.44 778 LEU B CA 1
ATOM 13950 C C . LEU B 1 778 ? 9.57 32.5 -0.557 1 55.44 778 LEU B C 1
ATOM 13952 O O . LEU B 1 778 ? 8.414 32.938 -0.594 1 55.44 778 LEU B O 1
ATOM 13956 N N . ARG B 1 779 ? 10.055 32 0.619 1 48.69 779 ARG B N 1
ATOM 13957 C CA . ARG B 1 779 ? 9.32 31.953 1.879 1 48.69 779 ARG B CA 1
ATOM 13958 C C . ARG B 1 779 ? 9.359 33.281 2.602 1 48.69 779 ARG B C 1
ATOM 13960 O O . ARG B 1 779 ? 10.109 33.469 3.566 1 48.69 779 ARG B O 1
ATOM 13967 N N . LYS B 1 780 ? 9.625 34.344 2.043 1 41.78 780 LYS B N 1
ATOM 13968 C CA . LYS B 1 780 ? 9.586 35.469 2.947 1 41.78 780 LYS B CA 1
ATOM 13969 C C . LYS B 1 780 ? 8.352 35.438 3.842 1 41.78 780 LYS B C 1
ATOM 13971 O O . LYS B 1 780 ? 7.23 35.625 3.369 1 41.78 780 LYS B O 1
ATOM 13976 N N . THR B 1 781 ? 8.289 34.469 4.641 1 39.28 781 THR B N 1
ATOM 13977 C CA . THR B 1 781 ? 7.273 34.625 5.672 1 39.28 781 THR B CA 1
ATOM 13978 C C . THR B 1 781 ? 7.391 36 6.312 1 39.28 781 THR B C 1
ATOM 13980 O O . THR B 1 781 ? 8.398 36.312 6.945 1 39.28 781 THR B O 1
ATOM 13983 N N . VAL B 1 782 ? 7.207 37.031 5.605 1 37.38 782 VAL B N 1
ATOM 13984 C CA . VAL B 1 782 ? 7.031 38.219 6.402 1 37.38 782 VAL B CA 1
ATOM 13985 C C . VAL B 1 782 ? 6.391 37.875 7.742 1 37.38 782 VAL B C 1
ATOM 13987 O O . VAL B 1 782 ? 5.246 37.438 7.793 1 37.38 782 VAL B O 1
ATOM 13990 N N . LYS B 1 783 ? 7.125 37.094 8.484 1 40.72 783 LYS B N 1
ATOM 13991 C CA . LYS B 1 783 ? 6.578 37.156 9.836 1 40.72 783 LYS B CA 1
ATOM 13992 C C . LYS B 1 783 ? 6 38.531 10.133 1 40.72 783 LYS B C 1
ATOM 13994 O O . LYS B 1 783 ? 6.738 39.5 10.227 1 40.72 783 LYS B O 1
ATOM 13999 N N . MET B 1 784 ? 5.027 38.875 9.461 1 37.94 784 MET B N 1
ATOM 14000 C CA . MET B 1 784 ? 4.387 40.094 9.953 1 37.94 784 MET B CA 1
ATOM 14001 C C . MET B 1 784 ? 4.344 40.094 11.484 1 37.94 784 MET B C 1
ATOM 14003 O O . MET B 1 784 ? 3.893 39.125 12.102 1 37.94 784 MET B O 1
ATOM 14007 N N . PRO B 1 785 ? 5.406 40.531 12.125 1 42.38 785 PRO B N 1
ATOM 14008 C CA . PRO B 1 785 ? 5 40.719 13.523 1 42.38 785 PRO B CA 1
ATOM 14009 C C . PRO B 1 785 ? 3.482 40.781 13.688 1 42.38 785 PRO B C 1
ATOM 14011 O O . PRO B 1 785 ? 2.775 41.25 12.789 1 42.38 785 PRO B O 1
ATOM 14014 N N . ASN B 1 786 ? 2.955 39.906 14.32 1 47.84 786 ASN B N 1
ATOM 14015 C CA . ASN B 1 786 ? 1.527 40.094 14.547 1 47.84 786 ASN B CA 1
ATOM 14016 C C . ASN B 1 786 ? 1.139 41.594 14.461 1 47.84 786 ASN B C 1
ATOM 14018 O O . ASN B 1 786 ? 1.644 42.406 15.227 1 47.84 786 ASN B O 1
ATOM 14022 N N . GLY B 1 787 ? 0.878 42 13.266 1 55.44 787 GLY B N 1
ATOM 14023 C CA . GLY B 1 787 ? 0.499 43.375 12.953 1 55.44 787 GLY B CA 1
ATOM 14024 C C . GLY B 1 787 ? -0.06 44.125 14.156 1 55.44 787 GLY B C 1
ATOM 14025 O O . GLY B 1 787 ? 0.329 45.281 14.414 1 55.44 787 GLY B O 1
ATOM 14026 N N . LYS B 1 788 ? -0.712 43.344 14.867 1 61.41 788 LYS B N 1
ATOM 14027 C CA . LYS B 1 788 ? -1.327 44 16.016 1 61.41 788 LYS B CA 1
ATOM 14028 C C . LYS B 1 788 ? -0.316 44.219 17.141 1 61.41 788 LYS B C 1
ATOM 14030 O O . LYS B 1 788 ? -0.358 45.219 17.844 1 61.41 788 LYS B O 1
ATOM 14035 N N . GLU B 1 789 ? 0.562 43.25 17.188 1 65 789 GLU B N 1
ATOM 14036 C CA . GLU B 1 789 ? 1.597 43.406 18.203 1 65 789 GLU B CA 1
ATOM 14037 C C . GLU B 1 789 ? 2.488 44.625 17.906 1 65 789 GLU B C 1
ATOM 14039 O O . GLU B 1 789 ? 2.811 45.406 18.812 1 65 789 GLU B O 1
ATOM 14044 N N . ALA B 1 790 ? 2.854 44.625 16.719 1 68.75 790 ALA B N 1
ATOM 14045 C CA . ALA B 1 790 ? 3.666 45.781 16.312 1 68.75 790 ALA B CA 1
ATOM 14046 C C . ALA B 1 790 ? 2.891 47.094 16.469 1 68.75 790 ALA B C 1
ATOM 14048 O O . ALA B 1 790 ? 3.451 48.094 16.875 1 68.75 790 ALA B O 1
ATOM 14049 N N . GLN B 1 791 ? 1.693 47 16.203 1 72.94 791 GLN B N 1
ATOM 14050 C CA . GLN B 1 791 ? 0.838 48.156 16.359 1 72.94 791 GLN B CA 1
ATOM 14051 C C . GLN B 1 791 ? 0.714 48.562 17.828 1 72.94 791 GLN B C 1
ATOM 14053 O O . GLN B 1 791 ? 0.879 49.75 18.156 1 72.94 791 GLN B O 1
ATOM 14058 N N . PHE B 1 792 ? 0.568 47.531 18.547 1 75.31 792 PHE B N 1
ATOM 14059 C CA . PHE B 1 792 ? 0.378 47.844 19.969 1 75.31 792 PHE B CA 1
ATOM 14060 C C . PHE B 1 792 ? 1.7 48.25 20.609 1 75.31 792 PHE B C 1
ATOM 14062 O O . PHE B 1 792 ? 1.735 49.125 21.469 1 75.31 792 PHE B O 1
ATOM 14069 N N . SER B 1 793 ? 2.654 47.625 20.172 1 77.69 793 SER B N 1
ATOM 14070 C CA . SER B 1 793 ? 3.967 48 20.688 1 77.69 793 SER B CA 1
ATOM 14071 C C . SER B 1 793 ? 4.316 49.438 20.328 1 77.69 793 SER B C 1
ATOM 14073 O O . SER B 1 793 ? 4.809 50.219 21.172 1 77.69 793 SER B O 1
ATOM 14075 N N . THR B 1 794 ? 4.051 49.719 19.156 1 78 794 THR B N 1
ATOM 14076 C CA . THR B 1 794 ? 4.309 51.094 18.719 1 78 794 THR B CA 1
ATOM 14077 C C . THR B 1 794 ? 3.412 52.062 19.453 1 78 794 THR B C 1
ATOM 14079 O O . THR B 1 794 ? 3.867 53.125 19.875 1 78 794 THR B O 1
ATOM 14082 N N . GLN B 1 795 ? 2.254 51.688 19.594 1 76.62 795 GLN B N 1
ATOM 14083 C CA . GLN B 1 795 ? 1.329 52.562 20.312 1 76.62 795 GLN B CA 1
ATOM 14084 C C . GLN B 1 795 ? 1.767 52.719 21.766 1 76.62 795 GLN B C 1
ATOM 14086 O O . GLN B 1 795 ? 1.724 53.844 22.312 1 76.62 795 GLN B O 1
ATOM 14091 N N . SER B 1 796 ? 2.172 51.594 22.234 1 78.12 796 SER B N 1
ATOM 14092 C CA . SER B 1 796 ? 2.66 51.656 23.609 1 78.12 796 SER B CA 1
ATOM 14093 C C . SER B 1 796 ? 3.865 52.562 23.734 1 78.12 796 SER B C 1
ATOM 14095 O O . SER B 1 796 ? 3.938 53.375 24.656 1 78.12 796 SER B O 1
ATOM 14097 N N . ASN B 1 797 ? 4.695 52.438 22.844 1 80.75 797 ASN B N 1
ATOM 14098 C CA . ASN B 1 797 ? 5.887 53.281 22.859 1 80.75 797 ASN B CA 1
ATOM 14099 C C . ASN B 1 797 ? 5.531 54.781 22.656 1 80.75 797 ASN B C 1
ATOM 14101 O O . ASN B 1 797 ? 6.078 55.625 23.344 1 80.75 797 ASN B O 1
ATOM 14105 N N . ILE B 1 798 ? 4.648 54.969 21.781 1 81.19 798 ILE B N 1
ATOM 14106 C CA . ILE B 1 798 ? 4.254 56.344 21.484 1 81.19 798 ILE B CA 1
ATOM 14107 C C . ILE B 1 798 ? 3.541 56.938 22.703 1 81.19 798 ILE B C 1
ATOM 14109 O O . ILE B 1 798 ? 3.834 58.094 23.094 1 81.19 798 ILE B O 1
ATOM 14113 N N . PHE B 1 799 ? 2.816 56.219 23.266 1 81.56 799 PHE B N 1
ATOM 14114 C CA . PHE B 1 799 ? 2.105 56.719 24.438 1 81.56 799 PHE B CA 1
ATOM 14115 C C . PHE B 1 799 ? 3.061 56.906 25.609 1 81.56 799 PHE B C 1
ATOM 14117 O O . PHE B 1 799 ? 2.914 57.844 26.391 1 81.56 799 PHE B O 1
ATOM 14124 N N . GLY B 1 800 ? 3.947 56 25.656 1 80.5 800 GLY B N 1
ATOM 14125 C CA . GLY B 1 800 ? 4.988 56.188 26.656 1 80.5 800 GLY B CA 1
ATOM 14126 C C . GLY B 1 800 ? 5.766 57.469 26.469 1 80.5 800 GLY B C 1
ATOM 14127 O O . GLY B 1 800 ? 6.008 58.219 27.438 1 80.5 800 GLY B O 1
ATOM 14128 N N . LYS B 1 801 ? 6.031 57.719 25.297 1 82.12 801 LYS B N 1
ATOM 14129 C CA . LYS B 1 801 ? 6.754 58.969 24.984 1 82.12 801 LYS B CA 1
ATOM 14130 C C . LYS B 1 801 ? 5.895 60.188 25.266 1 82.12 801 LYS B C 1
ATOM 14132 O O . LYS B 1 801 ? 6.383 61.188 25.797 1 82.12 801 LYS B O 1
ATOM 14137 N N . ILE B 1 802 ? 4.703 60.125 24.922 1 82.31 802 ILE B N 1
ATOM 14138 C CA . ILE B 1 802 ? 3.781 61.25 25.172 1 82.31 802 ILE B CA 1
ATOM 14139 C C . ILE B 1 802 ? 3.697 61.5 26.672 1 82.31 802 ILE B C 1
ATOM 14141 O O . ILE B 1 802 ? 3.758 62.656 27.109 1 82.31 802 ILE B O 1
ATOM 14145 N N . ALA B 1 803 ? 3.689 60.469 27.359 1 80.62 803 ALA B N 1
ATOM 14146 C CA . ALA B 1 803 ? 3.602 60.594 28.812 1 80.62 803 ALA B CA 1
ATOM 14147 C C . ALA B 1 803 ? 4.859 61.25 29.391 1 80.62 803 ALA B C 1
ATOM 14149 O O . ALA B 1 803 ? 4.773 62.094 30.281 1 80.62 803 ALA B O 1
ATOM 14150 N N . LEU B 1 804 ? 5.906 60.844 28.781 1 81.25 804 LEU B N 1
ATOM 14151 C CA . LEU B 1 804 ? 7.176 61.406 29.234 1 81.25 804 LEU B CA 1
ATOM 14152 C C . LEU B 1 804 ? 7.273 62.875 28.859 1 81.25 804 LEU B C 1
ATOM 14154 O O . LEU B 1 804 ? 7.703 63.719 29.672 1 81.25 804 LEU B O 1
ATOM 14158 N N . ILE B 1 805 ? 6.84 63.219 27.734 1 81.75 805 ILE B N 1
ATOM 14159 C CA . ILE B 1 805 ? 6.914 64.562 27.25 1 81.75 805 ILE B CA 1
ATOM 14160 C C . ILE B 1 805 ? 5.953 65.438 28.047 1 81.75 805 ILE B C 1
ATOM 14162 O O . ILE B 1 805 ? 6.277 66.625 28.375 1 81.75 805 ILE B O 1
ATOM 14166 N N . GLN B 1 806 ? 4.926 64.938 28.422 1 81 806 GLN B N 1
ATOM 14167 C CA . GLN B 1 806 ? 3.902 65.75 29.125 1 81 806 GLN B CA 1
ATOM 14168 C C . GLN B 1 806 ? 4.375 66.125 30.531 1 81 806 GLN B C 1
ATOM 14170 O O . GLN B 1 806 ? 3.822 67 31.141 1 81 806 GLN B O 1
ATOM 14175 N N . GLN B 1 807 ? 5.312 65.438 30.953 1 77 807 GLN B N 1
ATOM 14176 C CA . GLN B 1 807 ? 5.875 65.75 32.25 1 77 807 GLN B CA 1
ATOM 14177 C C . GLN B 1 807 ? 6.562 67.125 32.188 1 77 807 GLN B C 1
ATOM 14179 O O . GLN B 1 807 ? 6.625 67.812 33.219 1 77 807 GLN B O 1
ATOM 14184 N N . PHE B 1 808 ? 7.016 67.438 31.031 1 77.12 808 PHE B N 1
ATOM 14185 C CA . PHE B 1 808 ? 7.82 68.688 30.922 1 77.12 808 PHE B CA 1
ATOM 14186 C C . PHE B 1 808 ? 7.09 69.75 30.109 1 77.12 808 PHE B C 1
ATOM 14188 O O . PHE B 1 808 ? 7.352 70.938 30.266 1 77.12 808 PHE B O 1
ATOM 14195 N N . ARG B 1 809 ? 6.266 69.25 29.156 1 76.88 809 ARG B N 1
ATOM 14196 C CA . ARG B 1 809 ? 5.578 70.188 28.281 1 76.88 809 ARG B CA 1
ATOM 14197 C C . ARG B 1 809 ? 4.09 69.875 28.188 1 76.88 809 ARG B C 1
ATOM 14199 O O . ARG B 1 809 ? 3.691 68.688 28.297 1 76.88 809 ARG B O 1
ATOM 14206 N N . GLN B 1 810 ? 3.258 70.812 28.219 1 75.06 810 GLN B N 1
ATOM 14207 C CA . GLN B 1 810 ? 1.818 70.625 28.078 1 75.06 810 GLN B CA 1
ATOM 14208 C C . GLN B 1 810 ? 1.447 70.312 26.641 1 75.06 810 GLN B C 1
ATOM 14210 O O . GLN B 1 810 ? 1.671 71.062 25.719 1 75.06 810 GLN B O 1
ATOM 14215 N N . LEU B 1 811 ? 1.138 69 26.297 1 74.5 811 LEU B N 1
ATOM 14216 C CA . LEU B 1 811 ? 0.773 68.562 24.969 1 74.5 811 LEU B CA 1
ATOM 14217 C C . LEU B 1 811 ? -0.742 68.438 24.812 1 74.5 811 LEU B C 1
ATOM 14219 O O . LEU B 1 811 ? -1.436 68 25.719 1 74.5 811 LEU B O 1
ATOM 14223 N N . ASP B 1 812 ? -1.374 69.125 23.719 1 77.5 812 ASP B N 1
ATOM 14224 C CA . ASP B 1 812 ? -2.787 69 23.391 1 77.5 812 ASP B CA 1
ATOM 14225 C C . ASP B 1 812 ? -3.055 67.625 22.688 1 77.5 812 ASP B C 1
ATOM 14227 O O . ASP B 1 812 ? -2.748 67.5 21.516 1 77.5 812 ASP B O 1
ATOM 14231 N N . LEU B 1 813 ? -3.66 66.688 23.375 1 78.94 813 LEU B N 1
ATOM 14232 C CA . LEU B 1 813 ? -3.883 65.312 22.875 1 78.94 813 LEU B CA 1
ATOM 14233 C C . LEU B 1 813 ? -4.855 65.312 21.688 1 78.94 813 LEU B C 1
ATOM 14235 O O . LEU B 1 813 ? -4.773 64.5 20.812 1 78.94 813 LEU B O 1
ATOM 14239 N N . LYS B 1 814 ? -5.805 66.25 21.625 1 78.75 814 LYS B N 1
ATOM 14240 C CA . LYS B 1 814 ? -6.727 66.375 20.484 1 78.75 814 LYS B CA 1
ATOM 14241 C C . LYS B 1 814 ? -5.973 66.625 19.188 1 78.75 814 LYS B C 1
ATOM 14243 O O . LYS B 1 814 ? -6.32 66.062 18.141 1 78.75 814 LYS B O 1
ATOM 14248 N N . GLU B 1 815 ? -5.074 67.438 19.312 1 78.94 815 GLU B N 1
ATOM 14249 C CA . GLU B 1 815 ? -4.242 67.688 18.156 1 78.94 815 GLU B CA 1
ATOM 14250 C C . GLU B 1 815 ? -3.369 66.5 17.781 1 78.94 815 GLU B C 1
ATOM 14252 O O . GLU B 1 815 ? -3.174 66.25 16.594 1 78.94 815 GLU B O 1
ATOM 14257 N N . VAL B 1 816 ? -2.936 65.812 18.781 1 78.94 816 VAL B N 1
ATOM 14258 C CA . VAL B 1 816 ? -2.051 64.688 18.547 1 78.94 816 VAL B CA 1
ATOM 14259 C C . VAL B 1 816 ? -2.824 63.562 17.859 1 78.94 816 VAL B C 1
ATOM 14261 O O . VAL B 1 816 ? -2.307 62.906 16.953 1 78.94 816 VAL B O 1
ATOM 14264 N N . PHE B 1 817 ? -4.098 63.375 18.156 1 78.25 817 PHE B N 1
ATOM 14265 C CA . PHE B 1 817 ? -4.887 62.25 17.672 1 78.25 817 PHE B CA 1
ATOM 14266 C C . PHE B 1 817 ? -5.418 62.5 16.281 1 78.25 817 PHE B C 1
ATOM 14268 O O . PHE B 1 817 ? -6.062 61.656 15.68 1 78.25 817 PHE B O 1
ATOM 14275 N N . ARG B 1 818 ? -5.152 63.594 15.797 1 75.06 818 ARG B N 1
ATOM 14276 C CA . ARG B 1 818 ? -5.477 63.906 14.406 1 75.06 818 ARG B CA 1
ATOM 14277 C C . ARG B 1 818 ? -4.531 63.188 13.453 1 75.06 818 ARG B C 1
ATOM 14279 O O . ARG B 1 818 ? -4.848 63 12.273 1 75.06 818 ARG B O 1
ATOM 14286 N N . PHE B 1 819 ? -3.48 62.75 14.008 1 72.88 819 PHE B N 1
ATOM 14287 C CA . PHE B 1 819 ? -2.477 62.062 13.203 1 72.88 819 PHE B CA 1
ATOM 14288 C C . PHE B 1 819 ? -2.459 60.562 13.523 1 72.88 819 PHE B C 1
ATOM 14290 O O . PHE B 1 819 ? -2.793 60.156 14.641 1 72.88 819 PHE B O 1
ATOM 14297 N N . PRO B 1 820 ? -2.115 59.719 12.477 1 71.88 820 PRO B N 1
ATOM 14298 C CA . PRO B 1 820 ? -1.987 58.312 12.805 1 71.88 820 PRO B CA 1
ATOM 14299 C C . PRO B 1 820 ? -0.884 58.031 13.82 1 71.88 820 PRO B C 1
ATOM 14301 O O . PRO B 1 820 ? 0.194 58.625 13.75 1 71.88 820 PRO B O 1
ATOM 14304 N N . LEU B 1 821 ? -1.317 57.375 14.883 1 69.5 821 LEU B N 1
ATOM 14305 C CA . LEU B 1 821 ? -0.383 57.094 15.977 1 69.5 821 LEU B CA 1
ATOM 14306 C C . LEU B 1 821 ? 0.533 55.938 15.641 1 69.5 821 LEU B C 1
ATOM 14308 O O . LEU B 1 821 ? 0.583 54.938 16.375 1 69.5 821 LEU B O 1
ATOM 14312 N N . GLY B 1 822 ? 1.036 55.906 14.453 1 69.44 822 GLY B N 1
ATOM 14313 C CA . GLY B 1 822 ? 1.988 54.906 13.969 1 69.44 822 GLY B CA 1
ATOM 14314 C C . GLY B 1 822 ? 2.764 55.375 12.75 1 69.44 822 GLY B C 1
ATOM 14315 O O . GLY B 1 822 ? 2.504 56.469 12.227 1 69.44 822 GLY B O 1
ATOM 14316 N N . PRO B 1 823 ? 3.863 54.688 12.5 1 72 823 PRO B N 1
ATOM 14317 C CA . PRO B 1 823 ? 4.656 55.094 11.336 1 72 823 PRO B CA 1
ATOM 14318 C C . PRO B 1 823 ? 3.865 55.062 10.031 1 72 823 PRO B C 1
ATOM 14320 O O . PRO B 1 823 ? 4.207 55.75 9.078 1 72 823 PRO B O 1
ATOM 14323 N N . VAL B 1 824 ? 2.736 54.25 10.086 1 74.06 824 VAL B N 1
ATOM 14324 C CA . VAL B 1 824 ? 1.85 54.156 8.93 1 74.06 824 VAL B CA 1
ATOM 14325 C C . VAL B 1 824 ? 0.397 54.094 9.398 1 74.06 824 VAL B C 1
ATOM 14327 O O . VAL B 1 824 ? 0.116 53.688 10.531 1 74.06 824 VAL B O 1
ATOM 14330 N N . PRO B 1 825 ? -0.435 54.75 8.547 1 74.31 825 PRO B N 1
ATOM 14331 C CA . PRO B 1 825 ? -1.841 54.531 8.891 1 74.31 825 PRO B CA 1
ATOM 14332 C C . PRO B 1 825 ? -2.217 53.031 8.875 1 74.31 825 PRO B C 1
ATOM 14334 O O . PRO B 1 825 ? -2.227 52.406 7.809 1 74.31 825 PRO B O 1
ATOM 14337 N N . TRP B 1 826 ? -2.541 52.562 10.016 1 71.88 826 TRP B N 1
ATOM 14338 C CA . TRP B 1 826 ? -2.701 51.125 10.188 1 71.88 826 TRP B CA 1
ATOM 14339 C C . TRP B 1 826 ? -3.865 50.594 9.359 1 71.88 826 TRP B C 1
ATOM 14341 O O . TRP B 1 826 ? -3.906 49.406 9 1 71.88 826 TRP B O 1
ATOM 14351 N N . SER B 1 827 ? -4.785 51.469 9.016 1 72.56 827 SER B N 1
ATOM 14352 C CA . SER B 1 827 ? -5.914 51.094 8.18 1 72.56 827 SER B CA 1
ATOM 14353 C C . SER B 1 827 ? -5.473 50.812 6.746 1 72.56 827 SER B C 1
ATOM 14355 O O . SER B 1 827 ? -6.141 50.062 6.016 1 72.56 827 SER B O 1
ATOM 14357 N N . LEU B 1 828 ? -4.438 51.281 6.461 1 72.5 828 LEU B N 1
ATOM 14358 C CA . LEU B 1 828 ? -4.023 51.25 5.062 1 72.5 828 LEU B CA 1
ATOM 14359 C C . LEU B 1 828 ? -2.783 50.375 4.887 1 72.5 828 LEU B C 1
ATOM 14361 O O . LEU B 1 828 ? -2.555 49.844 3.807 1 72.5 828 LEU B O 1
ATOM 14365 N N . ALA B 1 829 ? -2.008 50.438 5.898 1 71.06 829 ALA B N 1
ATOM 14366 C CA . ALA B 1 829 ? -0.717 49.812 5.688 1 71.06 829 ALA B CA 1
ATOM 14367 C C . ALA B 1 829 ? -0.319 48.969 6.902 1 71.06 829 ALA B C 1
ATOM 14369 O O . ALA B 1 829 ? -0.79 49.219 8.016 1 71.06 829 ALA B O 1
ATOM 14370 N N . GLU B 1 830 ? 0.487 48.031 6.637 1 69.81 830 GLU B N 1
ATOM 14371 C CA . GLU B 1 830 ? 1.087 47.219 7.695 1 69.81 830 GLU B CA 1
ATOM 14372 C C . GLU B 1 830 ? 2.309 47.906 8.289 1 69.81 830 GLU B C 1
ATOM 14374 O O . GLU B 1 830 ? 2.752 48.938 7.789 1 69.81 830 GLU B O 1
ATOM 14379 N N . SER B 1 831 ? 2.785 47.344 9.391 1 65.06 831 SER B N 1
ATOM 14380 C CA . SER B 1 831 ? 3.881 47.969 10.125 1 65.06 831 SER B CA 1
ATOM 14381 C C . SER B 1 831 ? 5.113 48.156 9.242 1 65.06 831 SER B C 1
ATOM 14383 O O . SER B 1 831 ? 5.922 49.062 9.453 1 65.06 831 SER B O 1
ATOM 14385 N N . ASN B 1 832 ? 5.141 47.344 8.258 1 64.5 832 ASN B N 1
ATOM 14386 C CA . ASN B 1 832 ? 6.316 47.438 7.402 1 64.5 832 ASN B CA 1
ATOM 14387 C C . ASN B 1 832 ? 6.105 48.406 6.246 1 64.5 832 ASN B C 1
ATOM 14389 O O . ASN B 1 832 ? 6.988 48.562 5.402 1 64.5 832 ASN B O 1
ATOM 14393 N N . GLY B 1 833 ? 4.957 49.031 6.297 1 64.31 833 GLY B N 1
ATOM 14394 C CA . GLY B 1 833 ? 4.688 50 5.254 1 64.31 833 GLY B CA 1
ATOM 14395 C C . GLY B 1 833 ? 3.936 49.438 4.07 1 64.31 833 GLY B C 1
ATOM 14396 O O . GLY B 1 833 ? 3.527 50.156 3.168 1 64.31 833 GLY B O 1
ATOM 14397 N N . SER B 1 834 ? 3.789 48.156 4.145 1 70.06 834 SER B N 1
ATOM 14398 C CA . SER B 1 834 ? 3.07 47.531 3.039 1 70.06 834 SER B CA 1
ATOM 14399 C C . SER B 1 834 ? 1.562 47.719 3.193 1 70.06 834 SER B C 1
ATOM 14401 O O . SER B 1 834 ? 1.061 47.875 4.309 1 70.06 834 SER B O 1
ATOM 14403 N N . LEU B 1 835 ? 0.895 47.781 2.047 1 69.06 835 LEU B N 1
ATOM 14404 C CA . LEU B 1 835 ? -0.545 48 2.041 1 69.06 835 LEU B CA 1
ATOM 14405 C C . LEU B 1 835 ? -1.287 46.844 2.678 1 69.06 835 LEU B C 1
ATOM 14407 O O . LEU B 1 835 ? -0.888 45.688 2.512 1 69.06 835 LEU B O 1
ATOM 14411 N N . ASN B 1 836 ? -2.361 47.219 3.443 1 67.75 836 ASN B N 1
ATOM 14412 C CA . ASN B 1 836 ? -3.184 46.188 4.074 1 67.75 836 ASN B CA 1
ATOM 14413 C C . ASN B 1 836 ? -3.871 45.281 3.037 1 67.75 836 ASN B C 1
ATOM 14415 O O . ASN B 1 836 ? -4.277 45.781 1.979 1 67.75 836 ASN B O 1
ATOM 14419 N N . LYS B 1 837 ? -3.91 43.938 3.225 1 62.06 837 LYS B N 1
ATOM 14420 C CA . LYS B 1 837 ? -4.562 43 2.312 1 62.06 837 LYS B CA 1
ATOM 14421 C C . LYS B 1 837 ? -6.074 43 2.525 1 62.06 837 LYS B C 1
ATOM 14423 O O . LYS B 1 837 ? -6.547 42.906 3.662 1 62.06 837 LYS B O 1
ATOM 14428 N N . THR B 1 838 ? -6.883 43.531 1.559 1 57.91 838 THR B N 1
ATOM 14429 C CA . THR B 1 838 ? -8.328 43.406 1.627 1 57.91 838 THR B CA 1
ATOM 14430 C C . THR B 1 838 ? -8.805 42.219 0.761 1 57.91 838 THR B C 1
ATOM 14432 O O . THR B 1 838 ? -8.133 41.844 -0.2 1 57.91 838 THR B O 1
ATOM 14435 N N . THR B 1 839 ? -9.719 41.438 1.165 1 56.97 839 THR B N 1
ATOM 14436 C CA . THR B 1 839 ? -10.266 40.344 0.365 1 56.97 839 THR B CA 1
ATOM 14437 C C . THR B 1 839 ? -11.062 40.906 -0.82 1 56.97 839 THR B C 1
ATOM 14439 O O . THR B 1 839 ? -11.906 41.781 -0.654 1 56.97 839 THR B O 1
ATOM 14442 N N . LYS B 1 840 ? -10.602 40.594 -2.053 1 57.12 840 LYS B N 1
ATOM 14443 C CA . LYS B 1 840 ? -11.281 41.031 -3.271 1 57.12 840 LYS B CA 1
ATOM 14444 C C . LYS B 1 840 ? -12.781 40.75 -3.188 1 57.12 840 LYS B C 1
ATOM 14446 O O . LYS B 1 840 ? -13.586 41.531 -3.717 1 57.12 840 LYS B O 1
ATOM 14451 N N . SER B 1 841 ? -13.086 39.75 -2.639 1 55.28 841 SER B N 1
ATOM 14452 C CA . SER B 1 841 ? -14.477 39.312 -2.617 1 55.28 841 SER B CA 1
ATOM 14453 C C . SER B 1 841 ? -15.336 40.219 -1.757 1 55.28 841 SER B C 1
ATOM 14455 O O . SER B 1 841 ? -16.562 40.188 -1.836 1 55.28 841 SER B O 1
ATOM 14457 N N . SER B 1 842 ? -14.617 41 -1.054 1 61.19 842 SER B N 1
ATOM 14458 C CA . SER B 1 842 ? -15.398 41.844 -0.165 1 61.19 842 SER B CA 1
ATOM 14459 C C . SER B 1 842 ? -16.25 42.812 -0.955 1 61.19 842 SER B C 1
ATOM 14461 O O . SER B 1 842 ? -17.422 43.062 -0.617 1 61.19 842 SER B O 1
ATOM 14463 N N . LEU B 1 843 ? -15.562 43.312 -1.951 1 60.03 843 LEU B N 1
ATOM 14464 C CA . LEU B 1 843 ? -16.312 44.25 -2.793 1 60.03 843 LEU B CA 1
ATOM 14465 C C . LEU B 1 843 ? -17.438 43.5 -3.535 1 60.03 843 LEU B C 1
ATOM 14467 O O . LEU B 1 843 ? -18.547 44.031 -3.674 1 60.03 843 LEU B O 1
ATOM 14471 N N . MET B 1 844 ? -17.109 42.375 -3.969 1 63.69 844 MET B N 1
ATOM 14472 C CA . MET B 1 844 ? -18.094 41.594 -4.691 1 63.69 844 MET B CA 1
ATOM 14473 C C . MET B 1 844 ? -19.297 41.281 -3.797 1 63.69 844 MET B C 1
ATOM 14475 O O . MET B 1 844 ? -20.438 41.375 -4.227 1 63.69 844 MET B O 1
ATOM 14479 N N . HIS B 1 845 ? -19.031 40.969 -2.711 1 64.94 845 HIS B N 1
ATOM 14480 C CA . HIS B 1 845 ? -20.094 40.625 -1.76 1 64.94 845 HIS B CA 1
ATOM 14481 C C . HIS B 1 845 ? -20.984 41.844 -1.501 1 64.94 845 HIS B C 1
ATOM 14483 O O . HIS B 1 845 ? -22.219 41.688 -1.401 1 64.94 845 HIS B O 1
ATOM 14489 N N . HIS B 1 846 ? -20.359 42.938 -1.61 1 64.81 846 HIS B N 1
ATOM 14490 C CA . HIS B 1 846 ? -21.125 44.156 -1.438 1 64.81 846 HIS B CA 1
ATOM 14491 C C . HIS B 1 846 ? -21.984 44.438 -2.668 1 64.81 846 HIS B C 1
ATOM 14493 O O . HIS B 1 846 ? -23.141 44.875 -2.543 1 64.81 846 HIS B O 1
ATOM 14499 N N . LEU B 1 847 ? -21.359 44.062 -3.691 1 60.84 847 LEU B N 1
ATOM 14500 C CA . LEU B 1 847 ? -22.078 44.312 -4.934 1 60.84 847 LEU B CA 1
ATOM 14501 C C . LEU B 1 847 ? -23.203 43.281 -5.117 1 60.84 847 LEU B C 1
ATOM 14503 O O . LEU B 1 847 ? -24.281 43.625 -5.598 1 60.84 847 LEU B O 1
ATOM 14507 N N . GLU B 1 848 ? -22.906 42.031 -4.812 1 63.03 848 GLU B N 1
ATOM 14508 C CA . GLU B 1 848 ? -23.891 40.969 -4.953 1 63.03 848 GLU B CA 1
ATOM 14509 C C . GLU B 1 848 ? -25.094 41.219 -4.043 1 63.03 848 GLU B C 1
ATOM 14511 O O . GLU B 1 848 ? -26.219 40.812 -4.383 1 63.03 848 GLU B O 1
ATOM 14516 N N . LYS B 1 849 ? -24.812 41.688 -2.992 1 61.69 849 LYS B N 1
ATOM 14517 C CA . LYS B 1 849 ? -25.891 41.969 -2.059 1 61.69 849 LYS B CA 1
ATOM 14518 C C . LYS B 1 849 ? -26.875 42.969 -2.668 1 61.69 849 LYS B C 1
ATOM 14520 O O . LYS B 1 849 ? -28.094 42.875 -2.455 1 61.69 849 LYS B O 1
ATOM 14525 N N . ASP B 1 850 ? -26.312 43.875 -3.475 1 61.69 850 ASP B N 1
ATOM 14526 C CA . ASP B 1 850 ? -27.156 44.969 -3.922 1 61.69 850 ASP B CA 1
ATOM 14527 C C . ASP B 1 850 ? -27.609 44.781 -5.363 1 61.69 850 ASP B C 1
ATOM 14529 O O . ASP B 1 850 ? -28.469 45.5 -5.863 1 61.69 850 ASP B O 1
ATOM 14533 N N . VAL B 1 851 ? -26.859 43.875 -6.102 1 58 851 VAL B N 1
ATOM 14534 C CA . VAL B 1 851 ? -27.203 43.812 -7.516 1 58 851 VAL B CA 1
ATOM 14535 C C . VAL B 1 851 ? -27.797 42.438 -7.84 1 58 851 VAL B C 1
ATOM 14537 O O . VAL B 1 851 ? -27.203 41.406 -7.531 1 58 851 VAL B O 1
ATOM 14540 N N . ALA B 1 852 ? -29.031 42.312 -8.102 1 57.56 852 ALA B N 1
ATOM 14541 C CA . ALA B 1 852 ? -29.719 41.094 -8.562 1 57.56 852 ALA B CA 1
ATOM 14542 C C . ALA B 1 852 ? -29.078 40.562 -9.836 1 57.56 852 ALA B C 1
ATOM 14544 O O . ALA B 1 852 ? -28.766 41.312 -10.758 1 57.56 852 ALA B O 1
ATOM 14545 N N . PRO B 1 853 ? -28.5 39.406 -9.758 1 52.72 853 PRO B N 1
ATOM 14546 C CA . PRO B 1 853 ? -27.859 38.875 -10.953 1 52.72 853 PRO B CA 1
ATOM 14547 C C . PRO B 1 853 ? -28.766 38.906 -12.188 1 52.72 853 PRO B C 1
ATOM 14549 O O . PRO B 1 853 ? -29.938 38.562 -12.094 1 52.72 853 PRO B O 1
ATOM 14552 N N . GLN B 1 854 ? -28.547 39.688 -13.148 1 51.62 854 GLN B N 1
ATOM 14553 C CA . GLN B 1 854 ? -29.375 39.781 -14.344 1 51.62 854 GLN B CA 1
ATOM 14554 C C . GLN B 1 854 ? -29.266 38.5 -15.18 1 51.62 854 GLN B C 1
ATOM 14556 O O . GLN B 1 854 ? -28.156 38.094 -15.555 1 51.62 854 GLN B O 1
ATOM 14561 N N . GLN B 1 855 ? -30.25 37.719 -15.117 1 50.5 855 GLN B N 1
ATOM 14562 C CA . GLN B 1 855 ? -30.312 36.438 -15.828 1 50.5 855 GLN B CA 1
ATOM 14563 C C . GLN B 1 855 ? -30.062 36.656 -17.328 1 50.5 855 GLN B C 1
ATOM 14565 O O . GLN B 1 855 ? -29.406 35.844 -17.969 1 50.5 855 GLN B O 1
ATOM 14570 N N . LYS B 1 856 ? -30.938 37.5 -18.141 1 55.12 856 LYS B N 1
ATOM 14571 C CA . LYS B 1 856 ? -30.875 37.688 -19.578 1 55.12 856 LYS B CA 1
ATOM 14572 C C . LYS B 1 856 ? -30.328 39.094 -19.906 1 55.12 856 LYS B C 1
ATOM 14574 O O . LYS B 1 856 ? -30.812 40.094 -19.391 1 55.12 856 LYS B O 1
ATOM 14579 N N . VAL B 1 857 ? -29.203 39.25 -20.312 1 55.78 857 VAL B N 1
ATOM 14580 C CA . VAL B 1 857 ? -28.641 40.5 -20.75 1 55.78 857 VAL B CA 1
ATOM 14581 C C . VAL B 1 857 ? -29.047 40.781 -22.203 1 55.78 857 VAL B C 1
ATOM 14583 O O . VAL B 1 857 ? -28.906 39.906 -23.062 1 55.78 857 VAL B O 1
ATOM 14586 N N . ASP B 1 858 ? -29.953 41.781 -22.5 1 65.44 858 ASP B N 1
ATOM 14587 C CA . ASP B 1 858 ? -30.406 42.156 -23.844 1 65.44 858 ASP B CA 1
ATOM 14588 C C . ASP B 1 858 ? -29.234 42.375 -24.781 1 65.44 858 ASP B C 1
ATOM 14590 O O . ASP B 1 858 ? -28.234 43 -24.391 1 65.44 858 ASP B O 1
ATOM 14594 N N . LYS B 1 859 ? -29.266 41.875 -26.062 1 68.44 859 LYS B N 1
ATOM 14595 C CA . LYS B 1 859 ? -28.281 42.125 -27.109 1 68.44 859 LYS B CA 1
ATOM 14596 C C . LYS B 1 859 ? -28.328 43.562 -27.562 1 68.44 859 LYS B C 1
ATOM 14598 O O . LYS B 1 859 ? -29.391 44.219 -27.547 1 68.44 859 LYS B O 1
ATOM 14603 N N . PRO B 1 860 ? -27.188 44.25 -27.812 1 70.44 860 PRO B N 1
ATOM 14604 C CA . PRO B 1 860 ? -25.812 43.75 -27.797 1 70.44 860 PRO B CA 1
ATOM 14605 C C . PRO B 1 860 ? -25.156 43.906 -26.422 1 70.44 860 PRO B C 1
ATOM 14607 O O . PRO B 1 860 ? -25.438 44.875 -25.703 1 70.44 860 PRO B O 1
ATOM 14610 N N . PHE B 1 861 ? -24.609 42.938 -25.875 1 73.88 861 PHE B N 1
ATOM 14611 C CA . PHE B 1 861 ? -23.859 43.094 -24.641 1 73.88 861 PHE B CA 1
ATOM 14612 C C . PHE B 1 861 ? -22.438 42.594 -24.797 1 73.88 861 PHE B C 1
ATOM 14614 O O . PHE B 1 861 ? -22.156 41.812 -25.719 1 73.88 861 PHE B O 1
ATOM 14621 N N . ALA B 1 862 ? -21.531 43.312 -23.984 1 77.06 862 ALA B N 1
ATOM 14622 C CA . ALA B 1 862 ? -20.141 42.906 -23.969 1 77.06 862 ALA B CA 1
ATOM 14623 C C . ALA B 1 862 ? -19.828 42.031 -22.75 1 77.06 862 ALA B C 1
ATOM 14625 O O . ALA B 1 862 ? -20.344 42.312 -21.656 1 77.06 862 ALA B O 1
ATOM 14626 N N . ALA B 1 863 ? -19.328 41 -22.969 1 77.5 863 ALA B N 1
ATOM 14627 C CA . ALA B 1 863 ? -18.875 40.156 -21.875 1 77.5 863 ALA B CA 1
ATOM 14628 C C . ALA B 1 863 ? -17.438 40.5 -21.484 1 77.5 863 ALA B C 1
ATOM 14630 O O . ALA B 1 863 ? -16.547 40.594 -22.344 1 77.5 863 ALA B O 1
ATOM 14631 N N . ILE B 1 864 ? -17.234 40.938 -20.281 1 76.25 864 ILE B N 1
ATOM 14632 C CA . ILE B 1 864 ? -15.891 41.156 -19.766 1 76.25 864 ILE B CA 1
ATOM 14633 C C . ILE B 1 864 ? -15.461 39.969 -18.906 1 76.25 864 ILE B C 1
ATOM 14635 O O . ILE B 1 864 ? -16.125 39.625 -17.938 1 76.25 864 ILE B O 1
ATOM 14639 N N . ILE B 1 865 ? -14.453 39.312 -19.297 1 75.75 865 ILE B N 1
ATOM 14640 C CA . ILE B 1 865 ? -13.93 38.156 -18.609 1 75.75 865 ILE B CA 1
ATOM 14641 C C . ILE B 1 865 ? -12.602 38.469 -17.938 1 75.75 865 ILE B C 1
ATOM 14643 O O . ILE B 1 865 ? -11.727 39.094 -18.562 1 75.75 865 ILE B O 1
ATOM 14647 N N . ASP B 1 866 ? -12.484 38.219 -16.641 1 71.06 866 ASP B N 1
ATOM 14648 C CA . ASP B 1 866 ? -11.188 38.281 -15.984 1 71.06 866 ASP B CA 1
ATOM 14649 C C . ASP B 1 866 ? -10.203 37.281 -16.578 1 71.06 866 ASP B C 1
ATOM 14651 O O . ASP B 1 866 ? -10.344 36.062 -16.359 1 71.06 866 ASP B O 1
ATOM 14655 N N . GLY B 1 867 ? -9.344 37.812 -17.266 1 68.44 867 GLY B N 1
ATOM 14656 C CA . GLY B 1 867 ? -8.406 36.969 -17.969 1 68.44 867 GLY B CA 1
ATOM 14657 C C . GLY B 1 867 ? -7.613 36.062 -17.047 1 68.44 867 GLY B C 1
ATOM 14658 O O . GLY B 1 867 ? -7.402 34.875 -17.359 1 68.44 867 GLY B O 1
ATOM 14659 N N . MET B 1 868 ? -7.352 36.594 -15.859 1 67.5 868 MET B N 1
ATOM 14660 C CA . MET B 1 868 ? -6.547 35.812 -14.938 1 67.5 868 MET B CA 1
ATOM 14661 C C . MET B 1 868 ? -7.371 34.656 -14.336 1 67.5 868 MET B C 1
ATOM 14663 O O . MET B 1 868 ? -6.875 33.562 -14.172 1 67.5 868 MET B O 1
ATOM 14667 N N . ALA B 1 869 ? -8.469 35 -14.039 1 65.75 869 ALA B N 1
ATOM 14668 C CA . ALA B 1 869 ? -9.375 33.969 -13.539 1 65.75 869 ALA B CA 1
ATOM 14669 C C . ALA B 1 869 ? -9.602 32.875 -14.586 1 65.75 869 ALA B C 1
ATOM 14671 O O . ALA B 1 869 ? -9.664 31.688 -14.258 1 65.75 869 ALA B O 1
ATOM 14672 N N . LEU B 1 870 ? -9.727 33.344 -15.727 1 69.81 870 LEU B N 1
ATOM 14673 C CA . LEU B 1 870 ? -9.938 32.406 -16.828 1 69.81 870 LEU B CA 1
ATOM 14674 C C . LEU B 1 870 ? -8.742 31.484 -16.984 1 69.81 870 LEU B C 1
ATOM 14676 O O . LEU B 1 870 ? -8.906 30.281 -17.172 1 69.81 870 LEU B O 1
ATOM 14680 N N . VAL B 1 871 ? -7.648 32.062 -16.844 1 66 871 VAL B N 1
ATOM 14681 C CA . VAL B 1 871 ? -6.418 31.297 -16.984 1 66 871 VAL B CA 1
ATOM 14682 C C . VAL B 1 871 ? -6.332 30.25 -15.867 1 66 871 VAL B C 1
ATOM 14684 O O . VAL B 1 871 ? -5.898 29.125 -16.109 1 66 871 VAL B O 1
ATOM 14687 N N . ARG B 1 872 ? -6.785 30.609 -14.75 1 59.94 872 ARG B N 1
ATOM 14688 C CA . ARG B 1 872 ? -6.723 29.703 -13.602 1 59.94 872 ARG B CA 1
ATOM 14689 C C . ARG B 1 872 ? -7.727 28.562 -13.742 1 59.94 872 ARG B C 1
ATOM 14691 O O . ARG B 1 872 ? -7.48 27.453 -13.273 1 59.94 872 ARG B O 1
ATOM 14698 N N . LYS B 1 873 ? -8.758 28.953 -14.312 1 62.28 873 LYS B N 1
ATOM 14699 C CA . LYS B 1 873 ? -9.859 28 -14.469 1 62.28 873 LYS B CA 1
ATOM 14700 C C . LYS B 1 873 ? -9.555 26.984 -15.555 1 62.28 873 LYS B C 1
ATOM 14702 O O . LYS B 1 873 ? -9.891 25.797 -15.414 1 62.28 873 LYS B O 1
ATOM 14707 N N . VAL B 1 874 ? -9.055 27.453 -16.578 1 60.03 874 VAL B N 1
ATOM 14708 C CA . VAL B 1 874 ? -8.852 26.609 -17.734 1 60.03 874 VAL B CA 1
ATOM 14709 C C . VAL B 1 874 ? -7.512 25.875 -17.625 1 60.03 874 VAL B C 1
ATOM 14711 O O . VAL B 1 874 ? -6.453 26.516 -17.594 1 60.03 874 VAL B O 1
ATOM 14714 N N . LYS B 1 875 ? -7.66 24.594 -17.25 1 54.19 875 LYS B N 1
ATOM 14715 C CA . LYS B 1 875 ? -6.434 23.812 -17.203 1 54.19 875 LYS B CA 1
ATOM 14716 C C . LYS B 1 875 ? -5.805 23.688 -18.594 1 54.19 875 LYS B C 1
ATOM 14718 O O . LYS B 1 875 ? -6.516 23.625 -19.594 1 54.19 875 LYS B O 1
ATOM 14723 N N . PRO B 1 876 ? -4.586 24.016 -18.672 1 49.72 876 PRO B N 1
ATOM 14724 C CA . PRO B 1 876 ? -3.957 23.891 -20 1 49.72 876 PRO B CA 1
ATOM 14725 C C . PRO B 1 876 ? -4.227 22.547 -20.656 1 49.72 876 PRO B C 1
ATOM 14727 O O . PRO B 1 876 ? -3.904 21.5 -20.078 1 49.72 876 PRO B O 1
ATOM 14730 N N . THR B 1 877 ? -5.289 22.453 -21.344 1 47.16 877 THR B N 1
ATOM 14731 C CA . THR B 1 877 ? -5.688 21.344 -22.188 1 47.16 877 THR B CA 1
ATOM 14732 C C . THR B 1 877 ? -5.098 21.5 -23.594 1 47.16 877 THR B C 1
ATOM 14734 O O . THR B 1 877 ? -5.285 22.531 -24.234 1 47.16 877 THR B O 1
ATOM 14737 N N . GLY B 1 878 ? -3.627 21.078 -23.844 1 49.12 878 GLY B N 1
ATOM 14738 C CA . GLY B 1 878 ? -2.832 21.031 -25.062 1 49.12 878 GLY B CA 1
ATOM 14739 C C . GLY B 1 878 ? -1.367 21.344 -24.828 1 49.12 878 GLY B C 1
ATOM 14740 O O . GLY B 1 878 ? -0.989 21.797 -23.75 1 49.12 878 GLY B O 1
ATOM 14741 N N . HIS B 1 879 ? -0.544 20.891 -25.781 1 51.34 879 HIS B N 1
ATOM 14742 C CA . HIS B 1 879 ? 0.91 20.875 -25.672 1 51.34 879 HIS B CA 1
ATOM 14743 C C . HIS B 1 879 ? 1.501 22.25 -25.984 1 51.34 879 HIS B C 1
ATOM 14745 O O . HIS B 1 879 ? 2.686 22.484 -25.75 1 51.34 879 HIS B O 1
ATOM 14751 N N . THR B 1 880 ? 0.689 23.141 -26.688 1 56.78 880 THR B N 1
ATOM 14752 C CA . THR B 1 880 ? 1.31 24.375 -27.141 1 56.78 880 THR B CA 1
ATOM 14753 C C . THR B 1 880 ? 0.544 25.578 -26.625 1 56.78 880 THR B C 1
ATOM 14755 O O . THR B 1 880 ? -0.629 25.469 -26.25 1 56.78 880 THR B O 1
ATOM 14758 N N . TYR B 1 881 ? 1.118 26.797 -26.484 1 60.06 881 TYR B N 1
ATOM 14759 C CA . TYR B 1 881 ? 0.493 28.047 -26.078 1 60.06 881 TYR B CA 1
ATOM 14760 C C . TYR B 1 881 ? -0.663 28.406 -27 1 60.06 881 TYR B C 1
ATOM 14762 O O . TYR B 1 881 ? -1.674 28.953 -26.562 1 60.06 881 TYR B O 1
ATOM 14770 N N . GLN B 1 882 ? -0.368 27.969 -28.219 1 61 882 GLN B N 1
ATOM 14771 C CA . GLN B 1 882 ? -1.435 28.234 -29.172 1 61 882 GLN B CA 1
ATOM 14772 C C . GLN B 1 882 ? -2.686 27.422 -28.844 1 61 882 GLN B C 1
ATOM 14774 O O . GLN B 1 882 ? -3.799 27.953 -28.859 1 61 882 GLN B O 1
ATOM 14779 N N . SER B 1 883 ? -2.344 26.266 -28.609 1 63.38 883 SER B N 1
ATOM 14780 C CA . SER B 1 883 ? -3.484 25.422 -28.297 1 63.38 883 SER B CA 1
ATOM 14781 C C . SER B 1 883 ? -4.172 25.875 -27.016 1 63.38 883 SER B C 1
ATOM 14783 O O . SER B 1 883 ? -5.402 25.859 -26.922 1 63.38 883 SER B O 1
ATOM 14785 N N . TYR B 1 884 ? -3.393 26.312 -26.109 1 65.38 884 TYR B N 1
ATOM 14786 C CA . TYR B 1 884 ? -3.93 26.828 -24.859 1 65.38 884 TYR B CA 1
ATOM 14787 C C . TYR B 1 884 ? -4.688 28.125 -25.094 1 65.38 884 TYR B C 1
ATOM 14789 O O . TYR B 1 884 ? -5.777 28.328 -24.562 1 65.38 884 TYR B O 1
ATOM 14797 N N . ALA B 1 885 ? -4 28.938 -25.922 1 66.56 885 ALA B N 1
ATOM 14798 C CA . ALA B 1 885 ? -4.648 30.203 -26.266 1 66.56 885 ALA B CA 1
ATOM 14799 C C . ALA B 1 885 ? -5.992 29.953 -26.953 1 66.56 885 ALA B C 1
ATOM 14801 O O . ALA B 1 885 ? -6.977 30.641 -26.656 1 66.56 885 ALA B O 1
ATOM 14802 N N . ASP B 1 886 ? -5.906 28.922 -27.781 1 67.25 886 ASP B N 1
ATOM 14803 C CA . ASP B 1 886 ? -7.141 28.594 -28.484 1 67.25 886 ASP B CA 1
ATOM 14804 C C . ASP B 1 886 ? -8.195 28.062 -27.516 1 67.25 886 ASP B C 1
ATOM 14806 O O . ASP B 1 886 ? -9.375 28.422 -27.625 1 67.25 886 ASP B O 1
ATOM 14810 N N . HIS B 1 887 ? -7.719 27.344 -26.641 1 69.94 887 HIS B N 1
ATOM 14811 C CA . HIS B 1 887 ? -8.633 26.797 -25.641 1 69.94 887 HIS B CA 1
ATOM 14812 C C . HIS B 1 887 ? -9.156 27.891 -24.719 1 69.94 887 HIS B C 1
ATOM 14814 O O . HIS B 1 887 ? -10.328 27.875 -24.328 1 69.94 887 HIS B O 1
ATOM 14820 N N . LEU B 1 888 ? -8.297 28.766 -24.359 1 69.19 888 LEU B N 1
ATOM 14821 C CA . LEU B 1 888 ? -8.688 29.906 -23.547 1 69.19 888 LEU B CA 1
ATOM 14822 C C . LEU B 1 888 ? -9.727 30.766 -24.281 1 69.19 888 LEU B C 1
ATOM 14824 O O . LEU B 1 888 ? -10.719 31.188 -23.688 1 69.19 888 LEU B O 1
ATOM 14828 N N . LEU B 1 889 ? -9.383 30.906 -25.531 1 71.56 889 LEU B N 1
ATOM 14829 C CA . LEU B 1 889 ? -10.305 31.688 -26.344 1 71.56 889 LEU B CA 1
ATOM 14830 C C . LEU B 1 889 ? -11.648 30.984 -26.484 1 71.56 889 LEU B C 1
ATOM 14832 O O . LEU B 1 889 ? -12.703 31.609 -26.375 1 71.56 889 LEU B O 1
ATOM 14836 N N . ALA B 1 890 ? -11.484 29.703 -26.641 1 71.56 890 ALA B N 1
ATOM 14837 C CA . ALA B 1 890 ? -12.711 28.938 -26.781 1 71.56 890 ALA B CA 1
ATOM 14838 C C . ALA B 1 890 ? -13.523 28.953 -25.484 1 71.56 890 ALA B C 1
ATOM 14840 O O . ALA B 1 890 ? -14.75 29.094 -25.516 1 71.56 890 ALA B O 1
ATOM 14841 N N . SER B 1 891 ? -12.93 28.828 -24.438 1 71.81 891 SER B N 1
ATOM 14842 C CA . SER B 1 891 ? -13.586 28.875 -23.125 1 71.81 891 SER B CA 1
ATOM 14843 C C . SER B 1 891 ? -14.188 30.25 -22.859 1 71.81 891 SER B C 1
ATOM 14845 O O . SER B 1 891 ? -15.281 30.344 -22.297 1 71.81 891 SER B O 1
ATOM 14847 N N . ALA B 1 892 ? -13.43 31.234 -23.266 1 72.12 892 ALA B N 1
ATOM 14848 C CA . ALA B 1 892 ? -13.93 32.594 -23.109 1 72.12 892 ALA B CA 1
ATOM 14849 C C . ALA B 1 892 ? -15.172 32.844 -23.969 1 72.12 892 ALA B C 1
ATOM 14851 O O . ALA B 1 892 ? -16.156 33.438 -23.5 1 72.12 892 ALA B O 1
ATOM 14852 N N . ILE B 1 893 ? -15.133 32.219 -25.125 1 72.31 893 ILE B N 1
ATOM 14853 C CA . ILE B 1 893 ? -16.266 32.375 -26.031 1 72.31 893 ILE B CA 1
ATOM 14854 C C . ILE B 1 893 ? -17.469 31.594 -25.531 1 72.31 893 ILE B C 1
ATOM 14856 O O . ILE B 1 893 ? -18.594 32.094 -25.547 1 72.31 893 ILE B O 1
ATOM 14860 N N . SER B 1 894 ? -17.094 30.469 -25.047 1 70.75 894 SER B N 1
ATOM 14861 C CA . SER B 1 894 ? -18.172 29.609 -24.562 1 70.75 894 SER B CA 1
ATOM 14862 C C . SER B 1 894 ? -18.828 30.188 -23.312 1 70.75 894 SER B C 1
ATOM 14864 O O . SER B 1 894 ? -20.047 30.125 -23.156 1 70.75 894 SER B O 1
ATOM 14866 N N . SER B 1 895 ? -18.016 30.75 -22.453 1 66 895 SER B N 1
ATOM 14867 C CA . SER B 1 895 ? -18.5 31.344 -21.203 1 66 895 SER B CA 1
ATOM 14868 C C . SER B 1 895 ? -19.266 32.625 -21.469 1 66 895 SER B C 1
ATOM 14870 O O . SER B 1 895 ? -20.047 33.094 -20.625 1 66 895 SER B O 1
ATOM 14872 N N . SER B 1 896 ? -18.953 33.312 -22.609 1 65.88 896 SER B N 1
ATOM 14873 C CA . SER B 1 896 ? -19.531 34.625 -22.938 1 65.88 896 SER B CA 1
ATOM 14874 C C . SER B 1 896 ? -20.859 34.469 -23.656 1 65.88 896 SER B C 1
ATOM 14876 O O . SER B 1 896 ? -21.609 35.438 -23.797 1 65.88 896 SER B O 1
ATOM 14878 N N . GLY B 1 897 ? -21.312 33.219 -23.922 1 60.28 897 GLY B N 1
ATOM 14879 C CA . GLY B 1 897 ? -22.594 32.969 -24.562 1 60.28 897 GLY B CA 1
ATOM 14880 C C . GLY B 1 897 ? -22.75 33.719 -25.875 1 60.28 897 GLY B C 1
ATOM 14881 O O . GLY B 1 897 ? -21.891 33.625 -26.75 1 60.28 897 GLY B O 1
ATOM 14882 N N . ASN B 1 898 ? -23.922 34.562 -26.109 1 67.75 898 ASN B N 1
ATOM 14883 C CA . ASN B 1 898 ? -24.266 35.281 -27.328 1 67.75 898 ASN B CA 1
ATOM 14884 C C . ASN B 1 898 ? -23.844 36.75 -27.234 1 67.75 898 ASN B C 1
ATOM 14886 O O . ASN B 1 898 ? -24.547 37.625 -27.766 1 67.75 898 ASN B O 1
ATOM 14890 N N . ALA B 1 899 ? -22.75 37.125 -26.609 1 73.38 899 ALA B N 1
ATOM 14891 C CA . ALA B 1 899 ? -22.312 38.531 -26.469 1 73.38 899 ALA B CA 1
ATOM 14892 C C . ALA B 1 899 ? -21.781 39.062 -27.781 1 73.38 899 ALA B C 1
ATOM 14894 O O . ALA B 1 899 ? -21.203 38.344 -28.578 1 73.38 899 ALA B O 1
ATOM 14895 N N . SER B 1 900 ? -22.188 40.344 -28.156 1 76.5 900 SER B N 1
ATOM 14896 C CA . SER B 1 900 ? -21.719 40.969 -29.391 1 76.5 900 SER B CA 1
ATOM 14897 C C . SER B 1 900 ? -20.234 41.281 -29.328 1 76.5 900 SER B C 1
ATOM 14899 O O . SER B 1 900 ? -19.578 41.406 -30.359 1 76.5 900 SER B O 1
ATOM 14901 N N . ARG B 1 901 ? -19.688 41.469 -28.109 1 80.44 901 ARG B N 1
ATOM 14902 C CA . ARG B 1 901 ? -18.281 41.781 -27.859 1 80.44 901 ARG B CA 1
ATOM 14903 C C . ARG B 1 901 ? -17.781 41.094 -26.594 1 80.44 901 ARG B C 1
ATOM 14905 O O . ARG B 1 901 ? -18.5 41.031 -25.578 1 80.44 901 ARG B O 1
ATOM 14912 N N . VAL B 1 902 ? -16.656 40.438 -26.734 1 78.88 902 VAL B N 1
ATOM 14913 C CA . VAL B 1 902 ? -16.031 39.812 -25.594 1 78.88 902 VAL B CA 1
ATOM 14914 C C . VAL B 1 902 ? -14.68 40.438 -25.297 1 78.88 902 VAL B C 1
ATOM 14916 O O . VAL B 1 902 ? -13.82 40.531 -26.172 1 78.88 902 VAL B O 1
ATOM 14919 N N . ASP B 1 903 ? -14.531 41.094 -24.078 1 79.75 903 ASP B N 1
ATOM 14920 C CA . ASP B 1 903 ? -13.258 41.625 -23.625 1 79.75 903 ASP B CA 1
ATOM 14921 C C . ASP B 1 903 ? -12.617 40.75 -22.562 1 79.75 903 ASP B C 1
ATOM 14923 O O . ASP B 1 903 ? -13.219 40.5 -21.516 1 79.75 903 ASP B O 1
ATOM 14927 N N . ILE B 1 904 ? -11.508 40.281 -22.891 1 76.56 904 ILE B N 1
ATOM 14928 C CA . ILE B 1 904 ? -10.719 39.562 -21.906 1 76.56 904 ILE B CA 1
ATOM 14929 C C . ILE B 1 904 ? -9.68 40.469 -21.281 1 76.56 904 ILE B C 1
ATOM 14931 O O . ILE B 1 904 ? -8.773 40.969 -21.969 1 76.56 904 ILE B O 1
ATOM 14935 N N . VAL B 1 905 ? -9.945 40.781 -20 1 74.62 905 VAL B N 1
ATOM 14936 C CA . VAL B 1 905 ? -9.086 41.75 -19.344 1 74.62 905 VAL B CA 1
ATOM 14937 C C . VAL B 1 905 ? -8.055 41.031 -18.469 1 74.62 905 VAL B C 1
ATOM 14939 O O . VAL B 1 905 ? -8.414 40.281 -17.578 1 74.62 905 VAL B O 1
ATOM 14942 N N . PHE B 1 906 ? -6.832 41.188 -18.734 1 68.31 906 PHE B N 1
ATOM 14943 C CA . PHE B 1 906 ? -5.758 40.594 -17.938 1 68.31 906 PHE B CA 1
ATOM 14944 C C . PHE B 1 906 ? -5.191 41.594 -16.953 1 68.31 906 PHE B C 1
ATOM 14946 O O . PHE B 1 906 ? -5.234 42.812 -17.188 1 68.31 906 PHE B O 1
ATOM 14953 N N . ASP B 1 907 ? -4.809 41.094 -15.812 1 62.78 907 ASP B N 1
ATOM 14954 C CA . ASP B 1 907 ? -4.238 41.969 -14.789 1 62.78 907 ASP B CA 1
ATOM 14955 C C . ASP B 1 907 ? -2.982 42.656 -15.305 1 62.78 907 ASP B C 1
ATOM 14957 O O . ASP B 1 907 ? -2.137 42.031 -15.945 1 62.78 907 ASP B O 1
ATOM 14961 N N . VAL B 1 908 ? -2.932 43.969 -15.336 1 58.88 908 VAL B N 1
ATOM 14962 C CA . VAL B 1 908 ? -1.753 44.75 -15.672 1 58.88 908 VAL B CA 1
ATOM 14963 C C . VAL B 1 908 ? -1.145 45.344 -14.406 1 58.88 908 VAL B C 1
ATOM 14965 O O . VAL B 1 908 ? -1.859 45.906 -13.57 1 58.88 908 VAL B O 1
ATOM 14968 N N . TYR B 1 909 ? 0.051 44.938 -14.031 1 56 909 TYR B N 1
ATOM 14969 C CA . TYR B 1 909 ? 0.737 45.438 -12.844 1 56 909 TYR B CA 1
ATOM 14970 C C . TYR B 1 909 ? 1.545 46.688 -13.148 1 56 909 TYR B C 1
ATOM 14972 O O . TYR B 1 909 ? 2.656 46.594 -13.672 1 56 909 TYR B O 1
ATOM 14980 N N . ARG B 1 910 ? 0.864 47.781 -12.953 1 59.81 910 ARG B N 1
ATOM 14981 C CA . ARG B 1 910 ? 1.562 49.062 -13.094 1 59.81 910 ARG B CA 1
ATOM 14982 C C . ARG B 1 910 ? 2.408 49.344 -11.859 1 59.81 910 ARG B C 1
ATOM 14984 O O . ARG B 1 910 ? 2.107 48.875 -10.758 1 59.81 910 ARG B O 1
ATOM 14991 N N . ASP B 1 911 ? 3.586 49.969 -11.969 1 57.94 911 ASP B N 1
ATOM 14992 C CA . ASP B 1 911 ? 4.547 50.219 -10.898 1 57.94 911 ASP B CA 1
ATOM 14993 C C . ASP B 1 911 ? 3.85 50.75 -9.648 1 57.94 911 ASP B C 1
ATOM 14995 O O . ASP B 1 911 ? 4.078 50.25 -8.547 1 57.94 911 ASP B O 1
ATOM 14999 N N . LYS B 1 912 ? 3.156 51.781 -9.805 1 64.38 912 LYS B N 1
ATOM 15000 C CA . LYS B 1 912 ? 2.531 52.406 -8.656 1 64.38 912 LYS B CA 1
ATOM 15001 C C . LYS B 1 912 ? 1.049 52.062 -8.57 1 64.38 912 LYS B C 1
ATOM 15003 O O . LYS B 1 912 ? 0.19 52.906 -8.836 1 64.38 912 LYS B O 1
ATOM 15008 N N . SER B 1 913 ? 0.816 50.625 -8.406 1 64.94 913 SER B N 1
ATOM 15009 C CA . SER B 1 913 ? -0.589 50.25 -8.336 1 64.94 913 SER B CA 1
ATOM 15010 C C . SER B 1 913 ? -0.849 49.312 -7.141 1 64.94 913 SER B C 1
ATOM 15012 O O . SER B 1 913 ? 0.075 48.688 -6.621 1 64.94 913 SER B O 1
ATOM 15014 N N . ILE B 1 914 ? -2.072 49.344 -6.746 1 65.12 914 ILE B N 1
ATOM 15015 C CA . ILE B 1 914 ? -2.5 48.5 -5.637 1 65.12 914 ILE B CA 1
ATOM 15016 C C . ILE B 1 914 ? -2.25 47.031 -5.977 1 65.12 914 ILE B C 1
ATOM 15018 O O . ILE B 1 914 ? -1.877 46.219 -5.109 1 65.12 914 ILE B O 1
ATOM 15022 N N . LYS B 1 915 ? -2.426 46.812 -7.133 1 63.66 915 LYS B N 1
ATOM 15023 C CA . LYS B 1 915 ? -2.227 45.438 -7.57 1 63.66 915 LYS B CA 1
ATOM 15024 C C . LYS B 1 915 ? -0.758 45.031 -7.477 1 63.66 915 LYS B C 1
ATOM 15026 O O . LYS B 1 915 ? -0.439 43.906 -7.098 1 63.66 915 LYS B O 1
ATOM 15031 N N . ASN B 1 916 ? 0.009 46.031 -7.773 1 61.5 916 ASN B N 1
ATOM 15032 C CA . ASN B 1 916 ? 1.438 45.75 -7.637 1 61.5 916 ASN B CA 1
ATOM 15033 C C . ASN B 1 916 ? 1.842 45.594 -6.176 1 61.5 916 ASN B C 1
ATOM 15035 O O . ASN B 1 916 ? 2.713 44.812 -5.848 1 61.5 916 ASN B O 1
ATOM 15039 N N . ALA B 1 917 ? 1.198 46.406 -5.387 1 62.25 917 ALA B N 1
ATOM 15040 C CA . ALA B 1 917 ? 1.465 46.312 -3.953 1 62.25 917 ALA B CA 1
ATOM 15041 C C . ALA B 1 917 ? 1.048 44.938 -3.414 1 62.25 917 ALA B C 1
ATOM 15043 O O . ALA B 1 917 ? 1.73 44.375 -2.561 1 62.25 917 ALA B O 1
ATOM 15044 N N . GLU B 1 918 ? -0.072 44.5 -3.799 1 62.91 918 GLU B N 1
ATOM 15045 C CA . GLU B 1 918 ? -0.547 43.188 -3.404 1 62.91 918 GLU B CA 1
ATOM 15046 C C . GLU B 1 918 ? 0.395 42.094 -3.896 1 62.91 918 GLU B C 1
ATOM 15048 O O . GLU B 1 918 ? 0.623 41.094 -3.197 1 62.91 918 GLU B O 1
ATOM 15053 N N . ARG B 1 919 ? 0.796 42.344 -5.004 1 58.81 919 ARG B N 1
ATOM 15054 C CA . ARG B 1 919 ? 1.772 41.438 -5.578 1 58.81 919 ARG B CA 1
ATOM 15055 C C . ARG B 1 919 ? 3.037 41.375 -4.727 1 58.81 919 ARG B C 1
ATOM 15057 O O . ARG B 1 919 ? 3.617 40.312 -4.535 1 58.81 919 ARG B O 1
ATOM 15064 N N . GLU B 1 920 ? 3.271 42.594 -4.23 1 56.72 920 GLU B N 1
ATOM 15065 C CA . GLU B 1 920 ? 4.473 42.688 -3.408 1 56.72 920 GLU B CA 1
ATOM 15066 C C . GLU B 1 920 ? 4.297 41.938 -2.086 1 56.72 920 GLU B C 1
ATOM 15068 O O . GLU B 1 920 ? 5.27 41.469 -1.497 1 56.72 920 GLU B O 1
ATOM 15073 N N . ARG B 1 921 ? 3.055 41.969 -1.56 1 53.72 921 ARG B N 1
ATOM 15074 C CA . ARG B 1 921 ? 2.754 41.312 -0.288 1 53.72 921 ARG B CA 1
ATOM 15075 C C . ARG B 1 921 ? 2.732 39.781 -0.439 1 53.72 921 ARG B C 1
ATOM 15077 O O . ARG B 1 921 ? 2.936 39.062 0.534 1 53.72 921 ARG B O 1
ATOM 15084 N N . GLU B 1 922 ? 2.006 39.344 -1.267 1 48.19 922 GLU B N 1
ATOM 15085 C CA . GLU B 1 922 ? 1.948 37.906 -1.451 1 48.19 922 GLU B CA 1
ATOM 15086 C C . GLU B 1 922 ? 3.342 37.281 -1.386 1 48.19 922 GLU B C 1
ATOM 15088 O O . GLU B 1 922 ? 4.297 37.812 -1.929 1 48.19 922 GLU B O 1
ATOM 15093 N N . PRO B 1 923 ? 3.654 36.688 -0.211 1 44.5 923 PRO B N 1
ATOM 15094 C CA . PRO B 1 923 ? 5.008 36.125 -0.187 1 44.5 923 PRO B CA 1
ATOM 15095 C C . PRO B 1 923 ? 5.605 35.969 -1.583 1 44.5 923 PRO B C 1
ATOM 15097 O O . PRO B 1 923 ? 4.875 35.688 -2.541 1 44.5 923 PRO B O 1
ATOM 15100 N N . ARG B 1 924 ? 6.715 36.688 -1.832 1 40.38 924 ARG B N 1
ATOM 15101 C CA . ARG B 1 924 ? 7.422 36.719 -3.107 1 40.38 924 ARG B CA 1
ATOM 15102 C C . ARG B 1 924 ? 7.285 35.406 -3.844 1 40.38 924 ARG B C 1
ATOM 15104 O O . ARG B 1 924 ? 8.281 34.719 -4.086 1 40.38 924 ARG B O 1
ATOM 15111 N N . LYS B 1 925 ? 6.504 34.656 -3.328 1 38.91 925 LYS B N 1
ATOM 15112 C CA . LYS B 1 925 ? 6.473 33.625 -4.336 1 38.91 925 LYS B CA 1
ATOM 15113 C C . LYS B 1 925 ? 6.309 34.188 -5.738 1 38.91 925 LYS B C 1
ATOM 15115 O O . LYS B 1 925 ? 6.59 33.531 -6.734 1 38.91 925 LYS B O 1
ATOM 15120 N N . TRP B 1 926 ? 5.574 35.438 -5.801 1 35.5 926 TRP B N 1
ATOM 15121 C CA . TRP B 1 926 ? 5.121 36.125 -6.996 1 35.5 926 TRP B CA 1
ATOM 15122 C C . TRP B 1 926 ? 6.258 36.938 -7.629 1 35.5 926 TRP B C 1
ATOM 15124 O O . TRP B 1 926 ? 6.117 37.469 -8.734 1 35.5 926 TRP B O 1
ATOM 15134 N N . LYS B 1 927 ? 6.922 37.656 -6.676 1 33.19 927 LYS B N 1
ATOM 15135 C CA . LYS B 1 927 ? 7.926 38.5 -7.332 1 33.19 927 LYS B CA 1
ATOM 15136 C C . LYS B 1 927 ? 8.812 37.656 -8.258 1 33.19 927 LYS B C 1
ATOM 15138 O O . LYS B 1 927 ? 9.906 38.094 -8.625 1 33.19 927 LYS B O 1
ATOM 15143 N N . THR B 1 928 ? 8.57 36.531 -8.141 1 32.28 928 THR B N 1
ATOM 15144 C CA . THR B 1 928 ? 9.367 35.938 -9.219 1 32.28 928 THR B CA 1
ATOM 15145 C C . THR B 1 928 ? 9.328 36.812 -10.461 1 32.28 928 THR B C 1
ATOM 15147 O O . THR B 1 928 ? 8.367 37.562 -10.672 1 32.28 928 THR B O 1
ATOM 15150 N N . GLY B 1 929 ? 10.445 37.094 -11.023 1 30.14 929 GLY B N 1
ATOM 15151 C CA . GLY B 1 929 ? 10.68 37.938 -12.188 1 30.14 929 GLY B CA 1
ATOM 15152 C C . GLY B 1 929 ? 9.484 38.031 -13.109 1 30.14 929 GLY B C 1
ATOM 15153 O O . GLY B 1 929 ? 8.578 37.188 -13.047 1 30.14 929 GLY B O 1
ATOM 15154 N N . ASP B 1 930 ? 9.031 39.312 -13.43 1 32.62 930 ASP B N 1
ATOM 15155 C CA . ASP B 1 930 ? 8.43 39.625 -14.727 1 32.62 930 ASP B CA 1
ATOM 15156 C C . ASP B 1 930 ? 8.773 38.531 -15.742 1 32.62 930 ASP B C 1
ATOM 15158 O O . ASP B 1 930 ? 9.883 38.5 -16.281 1 32.62 930 ASP B O 1
ATOM 15162 N N . GLN B 1 931 ? 8.766 37.406 -15.352 1 31.98 931 GLN B N 1
ATOM 15163 C CA . GLN B 1 931 ? 9.094 36.469 -16.406 1 31.98 931 GLN B CA 1
ATOM 15164 C C . GLN B 1 931 ? 8.383 36.812 -17.703 1 31.98 931 GLN B C 1
ATOM 15166 O O . GLN B 1 931 ? 7.156 36.875 -17.75 1 31.98 931 GLN B O 1
ATOM 15171 N N . GLU B 1 932 ? 8.922 37.812 -18.344 1 33.09 932 GLU B N 1
ATOM 15172 C CA . GLU B 1 932 ? 8.586 38.062 -19.75 1 33.09 932 GLU B CA 1
ATOM 15173 C C . GLU B 1 932 ? 8.57 36.75 -20.547 1 33.09 932 GLU B C 1
ATOM 15175 O O . GLU B 1 932 ? 9.594 36.062 -20.625 1 33.09 932 GLU B O 1
ATOM 15180 N N . ASN B 1 933 ? 7.656 35.969 -20.328 1 37.16 933 ASN B N 1
ATOM 15181 C CA . ASN B 1 933 ? 7.516 34.844 -21.25 1 37.16 933 ASN B CA 1
ATOM 15182 C C . ASN B 1 933 ? 7.457 35.312 -22.703 1 37.16 933 ASN B C 1
ATOM 15184 O O . ASN B 1 933 ? 6.602 36.125 -23.062 1 37.16 933 ASN B O 1
ATOM 15188 N N . HIS B 1 934 ? 8.594 35.469 -23.219 1 34.53 934 HIS B N 1
ATOM 15189 C CA . HIS B 1 934 ? 8.664 35.812 -24.641 1 34.53 934 HIS B CA 1
ATOM 15190 C C . HIS B 1 934 ? 8.031 34.719 -25.5 1 34.53 934 HIS B C 1
ATOM 15192 O O . HIS B 1 934 ? 8.391 33.531 -25.391 1 34.53 934 HIS B O 1
ATOM 15198 N N . TRP B 1 935 ? 6.781 34.906 -25.75 1 39.34 935 TRP B N 1
ATOM 15199 C CA . TRP B 1 935 ? 6.09 34.094 -26.75 1 39.34 935 TRP B CA 1
ATOM 15200 C C . TRP B 1 935 ? 6.805 34.156 -28.094 1 39.34 935 TRP B C 1
ATOM 15202 O O . TRP B 1 935 ? 6.785 35.188 -28.766 1 39.34 935 TRP B O 1
ATOM 15212 N N . LEU B 1 936 ? 7.754 33.344 -28.078 1 39.41 936 LEU B N 1
ATOM 15213 C CA . LEU B 1 936 ? 8.539 33.469 -29.312 1 39.41 936 LEU B CA 1
ATOM 15214 C C . LEU B 1 936 ? 7.738 32.969 -30.516 1 39.41 936 LEU B C 1
ATOM 15216 O O . LEU B 1 936 ? 7.863 33.531 -31.609 1 39.41 936 LEU B O 1
ATOM 15220 N N . SER B 1 937 ? 7.066 31.594 -30.375 1 43.53 937 SER B N 1
ATOM 15221 C CA . SER B 1 937 ? 6.324 31.109 -31.531 1 43.53 937 SER B CA 1
ATOM 15222 C C . SER B 1 937 ? 4.941 30.609 -31.141 1 43.53 937 SER B C 1
ATOM 15224 O O . SER B 1 937 ? 4.715 30.266 -29.969 1 43.53 937 SER B O 1
ATOM 15226 N N . GLU B 1 938 ? 3.885 30.828 -31.938 1 48.34 938 GLU B N 1
ATOM 15227 C CA . GLU B 1 938 ? 2.498 30.406 -31.797 1 48.34 938 GLU B CA 1
ATOM 15228 C C . GLU B 1 938 ? 2.41 28.922 -31.406 1 48.34 938 GLU B C 1
ATOM 15230 O O . GLU B 1 938 ? 1.485 28.516 -30.703 1 48.34 938 GLU B O 1
ATOM 15235 N N . ASP B 1 939 ? 3.322 28.172 -31.797 1 47 939 ASP B N 1
ATOM 15236 C CA . ASP B 1 939 ? 3.342 26.719 -31.656 1 47 939 ASP B CA 1
ATOM 15237 C C . ASP B 1 939 ? 4.047 26.312 -30.359 1 47 939 ASP B C 1
ATOM 15239 O O . ASP B 1 939 ? 4.344 25.125 -30.172 1 47 939 ASP B O 1
ATOM 15243 N N . GLN B 1 940 ? 4.215 27.234 -29.562 1 48.72 940 GLN B N 1
ATOM 15244 C CA . GLN B 1 940 ? 5.012 26.938 -28.391 1 48.72 940 GLN B CA 1
ATOM 15245 C C . GLN B 1 940 ? 4.199 26.141 -27.359 1 48.72 940 GLN B C 1
ATOM 15247 O O . GLN B 1 940 ? 3.027 26.453 -27.125 1 48.72 940 GLN B O 1
ATOM 15252 N N . ALA B 1 941 ? 4.621 24.922 -26.859 1 50.53 941 ALA B N 1
ATOM 15253 C CA . ALA B 1 941 ? 3.969 24.031 -25.922 1 50.53 941 ALA B CA 1
ATOM 15254 C C . ALA B 1 941 ? 3.703 24.734 -24.594 1 50.53 941 ALA B C 1
ATOM 15256 O O . ALA B 1 941 ? 4.488 25.578 -24.156 1 50.53 941 ALA B O 1
ATOM 15257 N N . ILE B 1 942 ? 2.459 24.75 -24.047 1 51.75 942 ILE B N 1
ATOM 15258 C CA . ILE B 1 942 ? 2.039 25.359 -22.781 1 51.75 942 ILE B CA 1
ATOM 15259 C C . ILE B 1 942 ? 2.91 24.828 -21.641 1 51.75 942 ILE B C 1
ATOM 15261 O O . ILE B 1 942 ? 3.061 23.625 -21.469 1 51.75 942 ILE B O 1
ATOM 15265 N N . HIS B 1 943 ? 3.773 25.578 -21.141 1 44.56 943 HIS B N 1
ATOM 15266 C CA . HIS B 1 943 ? 4.711 25.219 -20.078 1 44.56 943 HIS B CA 1
ATOM 15267 C C . HIS B 1 943 ? 3.982 24.953 -18.766 1 44.56 943 HIS B C 1
ATOM 15269 O O . HIS B 1 943 ? 2.918 25.531 -18.516 1 44.56 943 HIS B O 1
ATOM 15275 N N . VAL B 1 944 ? 4.211 24.016 -18.109 1 42.62 944 VAL B N 1
ATOM 15276 C CA . VAL B 1 944 ? 3.719 23.625 -16.781 1 42.62 944 VAL B CA 1
ATOM 15277 C C . VAL B 1 944 ? 3.615 24.875 -15.898 1 42.62 944 VAL B C 1
ATOM 15279 O O . VAL B 1 944 ? 2.727 24.953 -15.047 1 42.62 944 VAL B O 1
ATOM 15282 N N . SER B 1 945 ? 4.637 25.766 -16.062 1 40.84 945 SER B N 1
ATOM 15283 C CA . SER B 1 945 ? 4.672 27 -15.297 1 40.84 945 SER B CA 1
ATOM 15284 C C . SER B 1 945 ? 3.408 27.828 -15.523 1 40.84 945 SER B C 1
ATOM 15286 O O . SER B 1 945 ? 3.221 28.875 -14.898 1 40.84 945 SER B O 1
ATOM 15288 N N . PHE B 1 946 ? 2.768 27.438 -16.5 1 43.19 946 PHE B N 1
ATOM 15289 C CA . PHE B 1 946 ? 1.509 28.141 -16.734 1 43.19 946 PHE B CA 1
ATOM 15290 C C . PHE B 1 946 ? 0.519 27.875 -15.609 1 43.19 946 PHE B C 1
ATOM 15292 O O . PHE B 1 946 ? -0.205 28.766 -15.188 1 43.19 946 PHE B O 1
ATOM 15299 N N . VAL B 1 947 ? 0.621 26.656 -15.133 1 40.88 947 VAL B N 1
ATOM 15300 C CA . VAL B 1 947 ? -0.216 26.375 -13.977 1 40.88 947 VAL B CA 1
ATOM 15301 C C . VAL B 1 947 ? 0.243 27.219 -12.789 1 40.88 947 VAL B C 1
ATOM 15303 O O . VAL B 1 947 ? -0.581 27.766 -12.055 1 40.88 947 VAL B O 1
ATOM 15306 N N . GLU B 1 948 ? 1.56 27.297 -12.586 1 41.31 948 GLU B N 1
ATOM 15307 C CA . GLU B 1 948 ? 2.08 28.219 -11.586 1 41.31 948 GLU B CA 1
ATOM 15308 C C . GLU B 1 948 ? 1.826 29.672 -11.984 1 41.31 948 GLU B C 1
ATOM 15310 O O . GLU B 1 948 ? 1.519 30.5 -11.133 1 41.31 948 GLU B O 1
ATOM 15315 N N . TRP B 1 949 ? 2.016 29.922 -13.281 1 45.53 949 TRP B N 1
ATOM 15316 C CA . TRP B 1 949 ? 1.624 31.234 -13.797 1 45.53 949 TRP B CA 1
ATOM 15317 C C . TRP B 1 949 ? 0.155 31.516 -13.508 1 45.53 949 TRP B C 1
ATOM 15319 O O . TRP B 1 949 ? -0.2 32.625 -13.109 1 45.53 949 TRP B O 1
ATOM 15329 N N . GLN B 1 950 ? -0.661 30.469 -13.758 1 45.19 950 GLN B N 1
ATOM 15330 C CA . GLN B 1 950 ? -2.074 30.625 -13.422 1 45.19 950 GLN B CA 1
ATOM 15331 C C . GLN B 1 950 ? -2.268 30.859 -11.93 1 45.19 950 GLN B C 1
ATOM 15333 O O . GLN B 1 950 ? -3.164 31.594 -11.523 1 45.19 950 GLN B O 1
ATOM 15338 N N . LYS B 1 951 ? -1.496 30.141 -11.219 1 42.16 951 LYS B N 1
ATOM 15339 C CA . LYS B 1 951 ? -1.523 30.375 -9.773 1 42.16 951 LYS B CA 1
ATOM 15340 C C . LYS B 1 951 ? -0.937 31.734 -9.414 1 42.16 951 LYS B C 1
ATOM 15342 O O . LYS B 1 951 ? -1.346 32.344 -8.43 1 42.16 951 LYS B O 1
ATOM 15347 N N . GLN B 1 952 ? 0.286 32.094 -10.125 1 38.62 952 GLN B N 1
ATOM 15348 C CA . GLN B 1 952 ? 0.893 33.406 -9.906 1 38.62 952 GLN B CA 1
ATOM 15349 C C . GLN B 1 952 ? 0.214 34.469 -10.758 1 38.62 952 GLN B C 1
ATOM 15351 O O . GLN B 1 952 ? -0.092 34.219 -11.93 1 38.62 952 GLN B O 1
ATOM 15356 N N . ASP B 1 953 ? -0.586 35.281 -10.312 1 38.19 953 ASP B N 1
ATOM 15357 C CA . ASP B 1 953 ? -1.192 36.406 -10.984 1 38.19 953 ASP B CA 1
ATOM 15358 C C . ASP B 1 953 ? -0.373 36.844 -12.203 1 38.19 953 ASP B C 1
ATOM 15360 O O . ASP B 1 953 ? -0.176 38.031 -12.445 1 38.19 953 ASP B O 1
ATOM 15364 N N . GLY B 1 954 ? 0.575 36.062 -12.703 1 35.78 954 GLY B N 1
ATOM 15365 C CA . GLY B 1 954 ? 1.356 36.594 -13.812 1 35.78 954 GLY B CA 1
ATOM 15366 C C . GLY B 1 954 ? 0.507 37 -15 1 35.78 954 GLY B C 1
ATOM 15367 O O . GLY B 1 954 ? 0.386 36.25 -15.969 1 35.78 954 GLY B O 1
ATOM 15368 N N . THR B 1 955 ? -0.511 37.625 -14.836 1 35 955 THR B N 1
ATOM 15369 C CA . THR B 1 955 ? -1.415 38.219 -15.812 1 35 955 THR B CA 1
ATOM 15370 C C . THR B 1 955 ? -0.636 39 -16.859 1 35 955 THR B C 1
ATOM 15372 O O . THR B 1 955 ? -1.194 39.406 -17.891 1 35 955 THR B O 1
ATOM 15375 N N . ASP B 1 956 ? 0.512 39.531 -16.469 1 34.5 956 ASP B N 1
ATOM 15376 C CA . ASP B 1 956 ? 0.97 40.594 -17.391 1 34.5 956 ASP B CA 1
ATOM 15377 C C . ASP B 1 956 ? 1.384 40 -18.734 1 34.5 956 ASP B C 1
ATOM 15379 O O . ASP B 1 956 ? 1.58 40.719 -19.703 1 34.5 956 ASP B O 1
ATOM 15383 N N . SER B 1 957 ? 1.925 38.875 -18.797 1 32.97 957 SER B N 1
ATOM 15384 C CA . SER B 1 957 ? 2.527 38.531 -20.078 1 32.97 957 SER B CA 1
ATOM 15385 C C . SER B 1 957 ? 1.591 37.688 -20.922 1 32.97 957 SER B C 1
ATOM 15387 O O . SER B 1 957 ? 1.844 36.5 -21.125 1 32.97 957 SER B O 1
ATOM 15389 N N . ILE B 1 958 ? 0.314 37.75 -20.719 1 32.66 958 ILE B N 1
ATOM 15390 C CA . ILE B 1 958 ? -0.412 37.156 -21.828 1 32.66 958 ILE B CA 1
ATOM 15391 C C . ILE B 1 958 ? 0 37.812 -23.125 1 32.66 958 ILE B C 1
ATOM 15393 O O . ILE B 1 958 ? 0.046 39.062 -23.219 1 32.66 958 ILE B O 1
ATOM 15397 N N . PRO B 1 959 ? 0.688 37.219 -23.984 1 31.06 959 PRO B N 1
ATOM 15398 C CA . PRO B 1 959 ? 1.009 37.938 -25.234 1 31.06 959 PRO B CA 1
ATOM 15399 C C . PRO B 1 959 ? -0.161 38.75 -25.75 1 31.06 959 PRO B C 1
ATOM 15401 O O . PRO B 1 959 ? -1.284 38.25 -25.844 1 31.06 959 PRO B O 1
ATOM 15404 N N . ARG B 1 960 ? -0.094 40.188 -25.688 1 27.92 960 ARG B N 1
ATOM 15405 C CA . ARG B 1 960 ? -0.9 41.062 -26.547 1 27.92 960 ARG B CA 1
ATOM 15406 C C . ARG B 1 960 ? -0.604 40.812 -28.016 1 27.92 960 ARG B C 1
ATOM 15408 O O . ARG B 1 960 ? 0.551 40.625 -28.391 1 27.92 960 ARG B O 1
#

Sequence (1920 aa):
VKSESGKRNIRRTIERKTNDFVFLSRGKTIFLYPSSWEKEDIVSELYEAKLKLAEIDQAQEPKAVVCQSGSIMRKEIKDIDYTMPWPPSPEDMNAIDFQIPEHLDSFLSVLLSGNINSQSDRVNRLKLSFAQDLVYAVHNGEKLTPKSCLLACQIKDLTNNVELIRTMNKLGHGISYDVVQSLLTEVAYQKVDSTDGEKVQLPETTEKETFAMLAEDNIDRLEETLSGEGTTHKVNSIIIQPDVKKTIEIDGRGGSFTTEPVHTKRRSFKSTPTLLEDYILGKRVGPKATSAAKEDSFADILCADQVHLYNTWVALRIHQPIMQHVPSWTGFFIKIRQDIPIRPSQVGYLDCLDAPATEMSTIYHMLERAIRIKDQLNVKSIVCVYDQAIYAKAYQIKCKEPEKFKSVFLMMGTFHIIMTFLAVLATRFKDAGLKDLVIQSVLVAEGSVDTMFSGSRAYKRAVRAYKILYEAFSRLLLEKFKKEHPKTVKALYDSIGSKTIENYTDVVSSTEMQEEYSNKLVSFKESLSDKGDLPKFWLTFLEMCELLFNIIFATRSGHWSLYLVSLRQALPWFFAYDRPNYSRYLTAHYQELTHLKEDFPDIYDEFQSGNFSVQLSSDNPFGRMEADKVIETTINKDTKTPGGTTGFSTNHGAVQRWVLTAAYRAEVRKHMQEFLSMSRNSKHPDLSPARIRRDQKDVKNVKDTIDSMFINPFEECDLMSLTSGVAPTEEVKDQLLDAEMLGENALVKFQQERLQSNEVDFFATLNRLNLGTFTKLLRKTVKMPNGKEAQFSTQSNIFGKIALIQQFRQLDLKEVFRFPLGPVPWSLAESNGSLNKTTKSSLMHHLEKDVAPQQKVDKPFAAIIDGMALVRKVKPTGHTYQSYADHLLASAISSSGNASRVDIVFDVYRDKSIKNAEREREPRKWKTGDQENHWLSEDQAIHVSFVEWQKQDGTDSIPRVKSESGKRNIRRTIERKTNDFVFLSRGKTIFLYPSSWEKEDIVSELYEAKLKLAEIDQAQEPKAVVCQSGSIMRKEIKDIDYTMPWPPSPEDMNAIDFQIPEHLDSFLSVLLSGNINSQSDRVNRLKLSFAQDLVYAVHNGEKLTPKSCLLACQIKDLTNNVELIRTMNKLGHGISYDVVQSLLTEVAYQKVDSTDGEKVQLPETTEKETFAMLAEDNIDRLEETLSGEGTTHKVNSIIIQPDVKKTIEIDGRGGSFTTEPVHTKRRSFKSTPTLLEDYILGKRVGPKATSAAKEDSFADILCADQVHLYNTWVALRIHQPIMQHVPSWTGFFIKIRQDIPIRPSQVGYLDCLDAPATEMSTIYHMLERAIRIKDQLNVKSIVCVYDQAIYAKAYQIKCKEPEKFKSVFLMMGTFHIIMTFLAVLATRFKDAGLKDLVIQSVLVAEGSVDTMFSGSRAYKRAVRAYKILYEAFSRLLLEKFKKEHPKTVKALYDSIGSKTIENYTDVVSSTEMQEEYSNKLVSFKESLSDKGDLPKFWLTFLEMCELLFNIIFATRSGHWSLYLVSLRQALPWFFAYDRPNYSRYLTAHYQELTHLKEDFPDIYDEFQSGNFSVQLSSDNPFGRMEADKVIETTINKDTKTPGGTTGFSTNHGAVQRWVLTAAYRAEVRKHMQEFLSMSRNSKHPDLSPARIRRDQKDVKNVKDTIDSMFINPFEECDLMSLTSGVAPTEEVKDQLLDAEMLGENALVKFQQERLQSNEVDFFATLNRLNLGTFTKLLRKTVKMPNGKEAQFSTQSNIFGKIALIQQFRQLDLKEVFRFPLGPVPWSLAESNGSLNKTTKSSLMHHLEKDVAPQQKVDKPFAAIIDGMALVRKVKPTGHTYQSYADHLLASAISSSGNASRVDIVFDVYRDKSIKNAEREREPRKWKTGDQENHWLSEDQAIHVSFVEWQKQDGTDSIPR

Radius of gyration: 44.7 Å; Cα contacts (8 Å, |Δi|>4): 2729; chains: 2; bounding box: 95×164×106 Å

Secondary structure (DSSP, 8-state):
--SHHHHHHHHHHHHHH-TTEEEEEETTEEEEEETT--HHHHHHHHHHHHHHHHHHHHHTSHHHHHHHHHHHHHHHHHT------SSPPTGGG-GGG----HHHHHHHHHHHHSSSS---HHHHHHHHHHHHHHHHHHTTTSS--HHHHHHHHHHHHHT--HHHHHHHHHTTSS--HHHHHHHHHHHHHHHHHHS-TTS----TT--TTS--EEEEEEEEEE---SSS--EEEEEEEEEEEE-------------------------S-------PPP----S---PPP-PPPPP-TTHHHHHHHHHHHHHHHHHHHHHS-TT--S--HHHHHHHHTTTSPP-PEEEEEEEEE-S-TTSHHHHHHHHHHHHHHHHHHT-S-EEEEE-HHHHHHHHHHHHHSTTTTTTEEEEE-HHHHHHHHHHHHHHHHGGGTHHHHHHHTTSS-HHHHHHHHHSSS-HHHHHHHHHHHHHHHHHHHHHHHHHH-HHHHHHHHHHH-S--TT-HHHHHS--HHHHHHHHHHHHHHHHHHHH-HHHHHHHHHHHHHHHHHHHHHHHHHT-HHHHHHHHHHHHHHHHHTT-HHHHHHHHHHHHHHHTHHHH-HHHHHHHHTTTTSEE--SS-TT-EE-HHHHHHHTHHHHHTSTTTGGGS---HHHHHHHHHTHHHHHHHHHHHHHHHT-------GGGSHHHHHHHHHHHHHHHHHHHHHS--TTSSS----TTT-PPPPHHHHHHHHTHHHHHHHHHHHHIIIIIIS--S-TTSPPPP-----HHHHH--------HHHHHHHHHHHHHHHHHHHHTTS---HHHHTTS-SSSS-TTTB-TTSPBP---HHHHHHHHHHHS---SS-PSS-EEEEEHHHHHHHS---SSSHHHHHHHHHHHHHHHHTT-SEEEEEPP---TT-HHHHHHHHS-TTS-S---------TT----THHHHHHHTT--TTS--/--SHHHHHHHHHHHHHH-TTEEEEEETTEEEEEETT--HHHHHHHHHHHHHHHHHHHHHTSHHHHHHHHHHHHHHHHHT------SSPPTGGG-GGG----HHHHHHHHHHHHSSSS---HHHHHHHHHHHHHHHHHHTTTSS--HHHHHHHHHHHHHH--HHHHHHHHHTTSS--HHHHHHHHHHHHHHHHHHS-TTS----TT--TTS--EEEEEEEEEE---SSS--EEEEEEEEEEEE-------------------------S-------PPP----S---PPP-PPPPP-TTHHHHHHHHHHHHHHHHHHHHHS-TT--S--HHHHHHHHTTTSPP-PEEEEEEEEESS-TTSHHHHHHHHHHHHHHHHHHT-S-EEEEE-HHHHHHHHHHHHHSTTTTTTEEEEE-HHHHHHHHHHHHHHHHGGGTHHHHHHHTTSS-HHHHHHHHHSSS-HHHHHHHHHHHHHHHHHHHHHHHHHH-HHHHHHHHHHH-S--GGGHHHHHS--HHHHHHHHHHHHHHHHHHHH-HHHHHHHHHHHHHHHHHHHHHHHHHT-HHHHHHHHHHHHHHHHHTT-HHHHHHHHHHHHHHHTHHHH-HHHHHHHHTTTTSEE--SS-TT-EE-HHHHHHHTHHHHHTSTTTGGGS---HHHHHHHHHTHHHHHHHHHHHHHHHT-------GGGSHHHHHHHHHHHHHHHHHHHHHS--TTSSS----TTT-PPPPHHHHHHHHTHHHHHHHHHHHHIIIIIIS--S-TTSPPPP-----HHHHH--------HHHHHHHHHHHHHHHHHHHHTTS---HHHHTTS-SSSS-TTTB-TTSPBP---HHHHHHHHHHHS---SS-PSS-EEEEEHHHHHHHS---SSSHHHHHHHHHHHHHHHHTT-SEEEEEPP---TT-HHHHHHHHS-TTS-S---------TT----THHHHHHHTT--TTS--

Organism: NCBI:txid252671